Protein 6NFP (pdb70)

Structure (mmCIF, N/CA/C/O backbone):
data_6NFP
#
_entry.id   6NFP
#
_cell.length_a   81.414
_cell.length_b   143.989
_cell.length_c   85.515
_cell.angle_alpha   90.00
_cell.angle_beta   109.35
_cell.angle_gamma   90.00
#
_symmetry.space_group_name_H-M   'P 1 21 1'
#
loop_
_entity.id
_entity.type
_entity.pdbx_description
1 polymer Arginase
2 non-polymer 'CHLORIDE ION'
3 non-polymer 'SODIUM ION'
4 non-polymer 'MAGNESIUM ION'
5 non-polymer 'FORMIC ACID'
6 non-polymer UREA
7 non-polymer 1,2-ETHANEDIOL
8 non-polymer 'SULFATE ION'
9 non-polymer DI(HYDROXYETHYL)ETHER
10 non-polymer 'GLYCOLIC ACID'
11 water water
#
loop_
_atom_site.group_PDB
_atom_site.id
_atom_site.type_symbol
_atom_site.label_atom_id
_atom_site.label_alt_id
_atom_site.label_comp_id
_atom_site.label_asym_id
_atom_site.label_entity_id
_atom_site.label_seq_id
_atom_site.pdbx_PDB_ins_code
_atom_site.Cartn_x
_atom_site.Cartn_y
_atom_site.Cartn_z
_atom_site.occupancy
_atom_site.B_iso_or_equiv
_atom_site.auth_seq_id
_atom_site.auth_comp_id
_atom_site.auth_asym_id
_atom_site.auth_atom_id
_atom_site.pdbx_PDB_model_num
ATOM 1 N N A LYS A 1 6 ? -0.806 35.812 2.094 0.50 45.84 3 LYS A N 1
ATOM 2 N N B LYS A 1 6 ? -0.717 36.173 2.361 0.50 48.67 3 LYS A N 1
ATOM 3 C CA A LYS A 1 6 ? -2.164 35.483 2.614 0.50 44.09 3 LYS A CA 1
ATOM 4 C CA B LYS A 1 6 ? -2.062 35.599 2.663 0.50 46.62 3 LYS A CA 1
ATOM 5 C C A LYS A 1 6 ? -2.079 34.996 4.064 0.50 40.62 3 LYS A C 1
ATOM 6 C C B LYS A 1 6 ? -2.059 35.021 4.084 0.50 41.88 3 LYS A C 1
ATOM 7 O O A LYS A 1 6 ? -1.006 34.535 4.484 0.50 41.19 3 LYS A O 1
ATOM 8 O O B LYS A 1 6 ? -1.015 34.500 4.508 0.50 42.15 3 LYS A O 1
ATOM 19 N N . THR A 1 7 ? -3.179 35.144 4.798 1.00 37.15 4 THR A N 1
ATOM 20 C CA . THR A 1 7 ? -3.294 34.570 6.157 1.00 33.67 4 THR A CA 1
ATOM 21 C C . THR A 1 7 ? -3.387 33.053 5.965 1.00 31.79 4 THR A C 1
ATOM 22 O O . THR A 1 7 ? -3.975 32.639 4.927 1.00 31.04 4 THR A O 1
ATOM 26 N N . ILE A 1 8 ? -2.800 32.273 6.871 1.00 28.12 5 ILE A N 1
ATOM 27 C CA . ILE A 1 8 ? -2.922 30.782 6.815 1.00 26.77 5 ILE A CA 1
ATOM 28 C C . ILE A 1 8 ? -4.039 30.361 7.768 1.00 26.17 5 ILE A C 1
ATOM 29 O O . ILE A 1 8 ? -3.944 30.689 8.979 1.00 27.08 5 ILE A O 1
ATOM 34 N N . SER A 1 9 ? -5.060 29.669 7.245 1.00 25.18 6 SER A N 1
ATOM 35 C CA . SER A 1 9 ? -6.193 29.201 8.084 1.00 25.12 6 SER A CA 1
ATOM 36 C C . SER A 1 9 ? -5.997 27.712 8.364 1.00 23.94 6 SER A C 1
ATOM 37 O O . SER A 1 9 ? -6.109 26.916 7.414 1.00 25.06 6 SER A O 1
ATOM 40 N N . VAL A 1 10 ? -5.739 27.365 9.617 1.00 23.20 7 VAL A N 1
ATOM 41 C CA . VAL A 1 10 ? -5.466 25.950 9.985 1.00 23.90 7 VAL A CA 1
ATOM 42 C C . VAL A 1 10 ? -6.767 25.302 10.457 1.00 23.57 7 VAL A C 1
ATOM 43 O O . VAL A 1 10 ? -7.443 25.889 11.321 1.00 24.99 7 VAL A O 1
ATOM 47 N N . ILE A 1 11 ? -7.090 24.141 9.885 1.00 22.81 8 ILE A N 1
ATOM 48 C CA . ILE A 1 11 ? -8.337 23.386 10.227 1.00 24.16 8 ILE A CA 1
ATOM 49 C C . ILE A 1 11 ? -7.931 21.951 10.571 1.00 23.17 8 ILE A C 1
ATOM 50 O O . ILE A 1 11 ? -7.300 21.289 9.725 1.00 23.08 8 ILE A O 1
ATOM 55 N N . GLY A 1 12 ? -8.276 21.506 11.770 1.00 23.39 9 GLY A N 1
ATOM 56 C CA . GLY A 1 12 ? -7.977 20.128 12.184 1.00 22.97 9 GLY A CA 1
ATOM 57 C C . GLY A 1 12 ? -9.147 19.200 11.914 1.00 22.58 9 GLY A C 1
ATOM 58 O O . GLY A 1 12 ? -10.290 19.627 12.124 1.00 23.90 9 GLY A O 1
ATOM 59 N N . MET A 1 13 ? -8.857 17.972 11.487 1.00 22.59 10 MET A N 1
ATOM 60 C CA . MET A 1 13 ? -9.879 16.930 11.213 1.00 23.35 10 MET A CA 1
ATOM 61 C C . MET A 1 13 ? -9.468 15.668 11.956 1.00 22.89 10 MET A C 1
ATOM 62 O O . MET A 1 13 ? -8.777 14.807 11.409 1.00 23.05 10 MET A O 1
ATOM 67 N N . PRO A 1 14 ? -9.880 15.531 13.233 1.00 23.12 11 PRO A N 1
ATOM 68 C CA . PRO A 1 14 ? -9.515 14.357 14.032 1.00 23.94 11 PRO A CA 1
ATOM 69 C C . PRO A 1 14 ? -10.424 13.171 13.681 1.00 23.30 11 PRO A C 1
ATOM 70 O O . PRO A 1 14 ? -11.169 12.722 14.525 1.00 24.13 11 PRO A O 1
ATOM 74 N N . MET A 1 15 ? -10.338 12.732 12.422 1.00 22.73 12 MET A N 1
ATOM 75 C CA . MET A 1 15 ? -11.170 11.640 11.878 1.00 23.03 12 MET A CA 1
ATOM 76 C C . MET A 1 15 ? -10.331 10.362 11.775 1.00 22.90 12 MET A C 1
ATOM 77 O O . MET A 1 15 ? -9.231 10.404 11.188 1.00 23.41 12 MET A O 1
ATOM 82 N N . ASP A 1 16 ? -10.845 9.266 12.327 1.00 22.42 13 ASP A N 1
ATOM 83 C CA . ASP A 1 16 ? -10.168 7.944 12.271 1.00 21.72 13 ASP A CA 1
ATOM 84 C C . ASP A 1 16 ? -11.278 6.911 12.089 1.00 23.01 13 ASP A C 1
ATOM 85 O O . ASP A 1 16 ? -11.692 6.276 13.075 1.00 24.25 13 ASP A O 1
ATOM 90 N N . LEU A 1 17 ? -11.814 6.850 10.875 1.00 23.03 14 LEU A N 1
ATOM 91 C CA . LEU A 1 17 ? -12.983 5.978 10.603 1.00 24.43 14 LEU A CA 1
ATOM 92 C C . LEU A 1 17 ? -12.599 4.881 9.604 1.00 26.37 14 LEU A C 1
ATOM 93 O O . LEU A 1 17 ? -11.534 4.981 8.981 1.00 27.35 14 LEU A O 1
ATOM 98 N N . GLY A 1 18 ? -13.480 3.908 9.411 1.00 28.48 15 GLY A N 1
ATOM 99 C CA . GLY A 1 18 ? -13.168 2.760 8.536 1.00 29.22 15 GLY A CA 1
ATOM 100 C C . GLY A 1 18 ? -13.443 1.459 9.257 1.00 30.24 15 GLY A C 1
ATOM 101 O O . GLY A 1 18 ? -14.045 1.512 10.345 1.00 31.16 15 GLY A O 1
ATOM 102 N N . GLN A 1 19 ? -12.975 0.342 8.703 1.00 30.89 16 GLN A N 1
ATOM 103 C CA . GLN A 1 19 ? -13.255 -1.001 9.285 1.00 32.98 16 GLN A CA 1
ATOM 104 C C . GLN A 1 19 ? -12.623 -1.098 10.670 1.00 32.22 16 GLN A C 1
ATOM 105 O O . GLN A 1 19 ? -13.203 -1.755 11.545 1.00 34.49 16 GLN A O 1
ATOM 111 N N . ALA A 1 20 ? -11.462 -0.484 10.835 1.00 30.97 17 ALA A N 1
ATOM 112 C CA . ALA A 1 20 ? -10.772 -0.478 12.142 1.00 29.44 17 ALA A CA 1
ATOM 113 C C . ALA A 1 20 ? -10.087 0.876 12.327 1.00 28.30 17 ALA A C 1
ATOM 114 O O . ALA A 1 20 ? -9.714 1.487 11.328 1.00 27.60 17 ALA A O 1
ATOM 116 N N . ARG A 1 21 ? -9.915 1.299 13.576 1.00 26.94 18 ARG A N 1
ATOM 117 C CA . ARG A 1 21 ? -9.176 2.552 13.835 1.00 25.35 18 ARG A CA 1
ATOM 118 C C . ARG A 1 21 ? -7.703 2.308 13.531 1.00 24.13 18 ARG A C 1
ATOM 119 O O . ARG A 1 21 ? -7.240 1.154 13.720 1.00 24.60 18 ARG A O 1
ATOM 127 N N . ARG A 1 22 ? -7.013 3.377 13.136 1.00 22.73 19 ARG A N 1
ATOM 128 C CA . ARG A 1 22 ? -5.570 3.349 12.797 1.00 23.41 19 ARG A CA 1
ATOM 129 C C . ARG A 1 22 ? -4.796 4.414 13.606 1.00 23.40 19 ARG A C 1
ATOM 130 O O . ARG A 1 22 ? -3.560 4.491 13.404 1.00 25.87 19 ARG A O 1
ATOM 138 N N . GLY A 1 23 ? -5.463 5.211 14.453 1.00 22.36 20 GLY A N 1
ATOM 139 C CA . GLY A 1 23 ? -4.813 6.198 15.353 1.00 23.04 20 GLY A CA 1
ATOM 140 C C . GLY A 1 23 ? -4.647 7.579 14.754 1.00 22.26 20 GLY A C 1
ATOM 141 O O . GLY A 1 23 ? -4.188 8.482 15.475 1.00 21.94 20 GLY A O 1
ATOM 142 N N . VAL A 1 24 ? -5.139 7.786 13.533 1.00 21.98 21 VAL A N 1
ATOM 143 C CA . VAL A 1 24 ? -4.865 9.060 12.802 1.00 22.11 21 VAL A CA 1
ATOM 144 C C . VAL A 1 24 ? -5.736 10.223 13.305 1.00 21.18 21 VAL A C 1
ATOM 145 O O . VAL A 1 24 ? -5.487 11.367 12.899 1.00 21.15 21 VAL A O 1
ATOM 149 N N . ASP A 1 25 ? -6.718 9.969 14.166 1.00 21.83 22 ASP A N 1
ATOM 150 C CA . ASP A 1 25 ? -7.513 11.097 14.722 1.00 22.46 22 ASP A CA 1
ATOM 151 C C . ASP A 1 25 ? -6.621 11.958 15.609 1.00 21.98 22 ASP A C 1
ATOM 152 O O . ASP A 1 25 ? -6.946 13.142 15.796 1.00 21.40 22 ASP A O 1
ATOM 157 N N . MET A 1 26 ? -5.514 11.389 16.102 1.00 22.14 23 MET A N 1
ATOM 158 C CA . MET A 1 26 ? -4.568 12.128 16.959 1.00 23.03 23 MET A CA 1
ATOM 159 C C . MET A 1 26 ? -3.558 12.918 16.106 1.00 23.09 23 MET A C 1
ATOM 160 O O . MET A 1 26 ? -2.808 13.695 16.696 1.00 21.39 23 MET A O 1
ATOM 165 N N . GLY A 1 27 ? -3.580 12.779 14.777 1.00 21.00 24 GLY A N 1
ATOM 166 C CA . GLY A 1 27 ? -2.672 13.520 13.889 1.00 22.44 24 GLY A CA 1
ATOM 167 C C . GLY A 1 27 ? -2.667 15.031 14.133 1.00 21.80 24 GLY A C 1
ATOM 168 O O . GLY A 1 27 ? -1.617 15.625 14.351 1.00 21.30 24 GLY A O 1
ATOM 169 N N . PRO A 1 28 ? -3.821 15.725 14.096 1.00 20.80 25 PRO A N 1
ATOM 170 C CA . PRO A 1 28 ? -3.824 17.179 14.280 1.00 21.74 25 PRO A CA 1
ATOM 171 C C . PRO A 1 28 ? -3.165 17.615 15.604 1.00 21.59 25 PRO A C 1
ATOM 172 O O . PRO A 1 28 ? -2.402 18.586 15.611 1.00 21.71 25 PRO A O 1
ATOM 176 N N . SER A 1 29 ? -3.441 16.880 16.681 1.00 22.31 26 SER A N 1
ATOM 177 C CA . SER A 1 29 ? -2.868 17.209 18.008 1.00 22.12 26 SER A CA 1
ATOM 178 C C . SER A 1 29 ? -1.340 17.091 17.957 1.00 22.18 26 SER A C 1
ATOM 179 O O . SER A 1 29 ? -0.666 17.971 18.505 1.00 22.14 26 SER A O 1
ATOM 182 N N . ALA A 1 30 ? -0.845 16.020 17.334 1.00 21.24 27 ALA A N 1
ATOM 183 C CA . ALA A 1 30 ? 0.615 15.749 17.260 1.00 22.13 27 ALA A CA 1
ATOM 184 C C . ALA A 1 30 ? 1.317 16.814 16.416 1.00 22.05 27 ALA A C 1
ATOM 185 O O . ALA A 1 30 ? 2.455 17.228 16.785 1.00 22.80 27 ALA A O 1
ATOM 187 N N . ILE A 1 31 ? 0.711 17.195 15.297 1.00 22.17 28 ILE A N 1
ATOM 188 C CA . ILE A 1 31 ? 1.283 18.256 14.408 1.00 21.61 28 ILE A CA 1
ATOM 189 C C . ILE A 1 31 ? 1.300 19.580 15.194 1.00 22.97 28 ILE A C 1
ATOM 190 O O . ILE A 1 31 ? 2.333 20.280 15.180 1.00 22.20 28 ILE A O 1
ATOM 195 N N . ARG A 1 32 ? 0.231 19.890 15.929 1.00 21.37 29 ARG A N 1
ATOM 196 C CA . ARG A 1 32 ? 0.255 21.135 16.746 1.00 22.08 29 ARG A CA 1
ATOM 197 C C . ARG A 1 32 ? 1.294 21.007 17.873 1.00 22.63 29 ARG A C 1
ATOM 198 O O . ARG A 1 32 ? 1.928 22.026 18.233 1.00 23.46 29 ARG A O 1
ATOM 206 N N . TYR A 1 33 ? 1.499 19.795 18.382 1.00 22.12 30 TYR A N 1
ATOM 207 C CA . TYR A 1 33 ? 2.473 19.561 19.490 1.00 22.47 30 TYR A CA 1
ATOM 208 C C . TYR A 1 33 ? 3.885 19.910 19.012 1.00 23.59 30 TYR A C 1
ATOM 209 O O . TYR A 1 33 ? 4.708 20.355 19.861 1.00 23.41 30 TYR A O 1
ATOM 218 N N . ALA A 1 34 ? 4.140 19.726 17.709 1.00 23.40 31 ALA A N 1
ATOM 219 C CA . ALA A 1 34 ? 5.442 20.062 17.093 1.00 24.38 31 ALA A CA 1
ATOM 220 C C . ALA A 1 34 ? 5.513 21.564 16.753 1.00 25.69 31 ALA A C 1
ATOM 221 O O . ALA A 1 34 ? 6.371 21.918 15.934 1.00 26.78 31 ALA A O 1
ATOM 223 N N . HIS A 1 35 ? 4.615 22.390 17.318 1.00 26.12 32 HIS A N 1
ATOM 224 C CA . HIS A 1 35 ? 4.696 23.878 17.241 1.00 26.85 32 HIS A CA 1
ATOM 225 C C . HIS A 1 35 ? 4.356 24.425 15.851 1.00 27.36 32 HIS A C 1
ATOM 226 O O . HIS A 1 35 ? 4.899 25.487 15.480 1.00 27.81 32 HIS A O 1
ATOM 233 N N . LEU A 1 36 ? 3.430 23.790 15.146 1.00 25.16 33 LEU A N 1
ATOM 234 C CA . LEU A 1 36 ? 3.045 24.272 13.801 1.00 24.88 33 LEU A CA 1
ATOM 235 C C . LEU A 1 36 ? 2.713 25.767 13.827 1.00 25.01 33 LEU A C 1
ATOM 236 O O . LEU A 1 36 ? 3.250 26.497 12.984 1.00 25.43 33 LEU A O 1
ATOM 241 N N . ILE A 1 37 ? 1.818 26.196 14.724 1.00 25.92 34 ILE A N 1
ATOM 242 C CA . ILE A 1 37 ? 1.344 27.614 14.697 1.00 28.04 34 ILE A CA 1
ATOM 243 C C . ILE A 1 37 ? 2.512 28.572 14.955 1.00 30.00 34 ILE A C 1
ATOM 244 O O . ILE A 1 37 ? 2.677 29.549 14.186 1.00 29.07 34 ILE A O 1
ATOM 249 N N . GLU A 1 38 ? 3.301 28.294 15.987 1.00 28.81 35 GLU A N 1
ATOM 250 C CA . GLU A 1 38 ? 4.441 29.170 16.335 1.00 31.70 35 GLU A CA 1
ATOM 251 C C . GLU A 1 38 ? 5.413 29.239 15.153 1.00 30.41 35 GLU A C 1
ATOM 252 O O . GLU A 1 38 ? 5.868 30.347 14.842 1.00 29.49 35 GLU A O 1
ATOM 258 N N . ARG A 1 39 ? 5.708 28.099 14.523 1.00 28.35 36 ARG A N 1
ATOM 259 C CA . ARG A 1 39 ? 6.692 28.079 13.406 1.00 28.92 36 ARG A CA 1
ATOM 260 C C . ARG A 1 39 ? 6.188 28.942 12.248 1.00 28.42 36 ARG A C 1
ATOM 261 O O . ARG A 1 39 ? 6.996 29.695 11.678 1.00 28.42 36 ARG A O 1
ATOM 269 N N . LEU A 1 40 ? 4.898 28.847 11.908 1.00 26.05 37 LEU A N 1
ATOM 270 C CA . LEU A 1 40 ? 4.383 29.660 10.766 1.00 26.97 37 LEU A CA 1
ATOM 271 C C . LEU A 1 40 ? 4.365 31.145 11.141 1.00 26.84 37 LEU A C 1
ATOM 272 O O . LEU A 1 40 ? 4.672 31.977 10.275 1.00 28.80 37 LEU A O 1
ATOM 277 N N A SER A 1 41 ? 3.992 31.459 12.385 0.70 28.77 38 SER A N 1
ATOM 278 N N B SER A 1 41 ? 4.000 31.448 12.391 0.30 27.78 38 SER A N 1
ATOM 279 C CA A SER A 1 41 ? 3.975 32.862 12.874 0.70 31.06 38 SER A CA 1
ATOM 280 C CA B SER A 1 41 ? 3.983 32.841 12.906 0.30 28.94 38 SER A CA 1
ATOM 281 C C A SER A 1 41 ? 5.404 33.431 12.833 0.70 30.38 38 SER A C 1
ATOM 282 C C B SER A 1 41 ? 5.399 33.426 12.836 0.30 29.57 38 SER A C 1
ATOM 283 O O A SER A 1 41 ? 5.574 34.606 12.426 0.70 30.33 38 SER A O 1
ATOM 284 O O B SER A 1 41 ? 5.546 34.597 12.421 0.30 29.91 38 SER A O 1
ATOM 289 N N . ASP A 1 42 ? 6.397 32.627 13.224 1.00 30.11 39 ASP A N 1
ATOM 290 C CA . ASP A 1 42 ? 7.820 33.077 13.221 1.00 32.22 39 ASP A CA 1
ATOM 291 C C . ASP A 1 42 ? 8.294 33.379 11.791 1.00 31.80 39 ASP A C 1
ATOM 292 O O . ASP A 1 42 ? 9.234 34.184 11.631 1.00 31.31 39 ASP A O 1
ATOM 297 N N . MET A 1 43 ? 7.672 32.762 10.791 1.00 30.79 40 MET A N 1
ATOM 298 C CA . MET A 1 43 ? 8.041 32.984 9.365 1.00 30.54 40 MET A CA 1
ATOM 299 C C . MET A 1 43 ? 7.385 34.268 8.838 1.00 31.05 40 MET A C 1
ATOM 300 O O . MET A 1 43 ? 7.634 34.601 7.662 1.00 33.32 40 MET A O 1
ATOM 305 N N . GLY A 1 44 ? 6.540 34.921 9.649 1.00 30.12 41 GLY A N 1
ATOM 306 C CA . GLY A 1 44 ? 5.908 36.199 9.268 1.00 31.79 41 GLY A CA 1
ATOM 307 C C . GLY A 1 44 ? 4.470 36.061 8.782 1.00 30.93 41 GLY A C 1
ATOM 308 O O . GLY A 1 44 ? 3.895 37.080 8.391 1.00 31.97 41 GLY A O 1
ATOM 309 N N . TYR A 1 45 ? 3.909 34.852 8.779 1.00 29.79 42 TYR A N 1
ATOM 310 C CA . TYR A 1 45 ? 2.495 34.710 8.352 1.00 30.04 42 TYR A CA 1
ATOM 311 C C . TYR A 1 45 ? 1.534 35.086 9.475 1.00 30.28 42 TYR A C 1
ATOM 312 O O . TYR A 1 45 ? 1.866 34.918 10.662 1.00 32.32 42 TYR A O 1
ATOM 321 N N . THR A 1 46 ? 0.374 35.605 9.084 1.00 31.02 43 THR A N 1
ATOM 322 C CA . THR A 1 46 ? -0.754 35.756 10.028 1.00 31.97 43 THR A CA 1
ATOM 323 C C . THR A 1 46 ? -1.381 34.363 10.087 1.00 30.19 43 THR A C 1
ATOM 324 O O . THR A 1 46 ? -1.720 33.830 8.999 1.00 32.03 43 THR A O 1
ATOM 328 N N . VAL A 1 47 ? -1.484 33.767 11.271 1.00 29.32 44 VAL A N 1
ATOM 329 C CA . VAL A 1 47 ? -2.016 32.376 11.311 1.00 31.31 44 VAL A CA 1
ATOM 330 C C . VAL A 1 47 ? -3.281 32.346 12.153 1.00 32.09 44 VAL A C 1
ATOM 331 O O . VAL A 1 47 ? -3.290 32.908 13.268 1.00 34.33 44 VAL A O 1
ATOM 335 N N A GLU A 1 48 ? -4.330 31.749 11.587 0.70 31.59 45 GLU A N 1
ATOM 336 N N B GLU A 1 48 ? -4.350 31.755 11.617 0.30 30.66 45 GLU A N 1
ATOM 337 C CA A GLU A 1 48 ? -5.618 31.582 12.296 0.70 33.07 45 GLU A CA 1
ATOM 338 C CA B GLU A 1 48 ? -5.608 31.645 12.398 0.30 31.01 45 GLU A CA 1
ATOM 339 C C A GLU A 1 48 ? -5.814 30.083 12.529 0.70 31.61 45 GLU A C 1
ATOM 340 C C B GLU A 1 48 ? -5.929 30.160 12.565 0.30 30.90 45 GLU A C 1
ATOM 341 O O A GLU A 1 48 ? -5.852 29.337 11.537 0.70 32.13 45 GLU A O 1
ATOM 342 O O B GLU A 1 48 ? -6.265 29.506 11.553 0.30 31.37 45 GLU A O 1
ATOM 353 N N . ASP A 1 49 ? -5.800 29.656 13.795 1.00 31.60 46 ASP A N 1
ATOM 354 C CA . ASP A 1 49 ? -6.089 28.234 14.108 1.00 30.69 46 ASP A CA 1
ATOM 355 C C . ASP A 1 49 ? -7.602 28.170 14.329 1.00 27.98 46 ASP A C 1
ATOM 356 O O . ASP A 1 49 ? -8.083 28.729 15.336 1.00 29.18 46 ASP A O 1
ATOM 361 N N . LEU A 1 50 ? -8.319 27.602 13.363 1.00 27.93 47 LEU A N 1
ATOM 362 C CA . LEU A 1 50 ? -9.794 27.510 13.446 1.00 28.46 47 LEU A CA 1
ATOM 363 C C . LEU A 1 50 ? -10.180 26.310 14.312 1.00 29.59 47 LEU A C 1
ATOM 364 O O . LEU A 1 50 ? -11.384 26.066 14.471 1.00 29.38 47 LEU A O 1
ATOM 369 N N . GLY A 1 51 ? -9.185 25.640 14.899 1.00 28.85 48 GLY A N 1
ATOM 370 C CA . GLY A 1 51 ? -9.423 24.491 15.791 1.00 29.33 48 GLY A CA 1
ATOM 371 C C . GLY A 1 51 ? -9.786 23.217 15.041 1.00 27.48 48 GLY A C 1
ATOM 372 O O . GLY A 1 51 ? -9.490 23.104 13.825 1.00 26.42 48 GLY A O 1
ATOM 373 N N . ASP A 1 52 ? -10.380 22.268 15.761 1.00 29.50 49 ASP A N 1
ATOM 374 C CA . ASP A 1 52 ? -10.745 20.963 15.162 1.00 30.04 49 ASP A CA 1
ATOM 375 C C . ASP A 1 52 ? -12.243 20.873 14.907 1.00 30.11 49 ASP A C 1
ATOM 376 O O . ASP A 1 52 ? -13.041 21.258 15.787 1.00 32.43 49 ASP A O 1
ATOM 381 N N . ILE A 1 53 ? -12.587 20.363 13.740 1.00 27.15 50 ILE A N 1
ATOM 382 C CA . ILE A 1 53 ? -14.014 20.102 13.426 1.00 27.82 50 ILE A CA 1
ATOM 383 C C . ILE A 1 53 ? -14.433 18.880 14.230 1.00 27.88 50 ILE A C 1
ATOM 384 O O . ILE A 1 53 ? -13.724 17.880 14.245 1.00 26.47 50 ILE A O 1
ATOM 389 N N . PRO A 1 54 ? -15.571 18.946 14.952 1.00 30.14 51 PRO A N 1
ATOM 390 C CA . PRO A 1 54 ? -16.058 17.809 15.736 1.00 32.32 51 PRO A CA 1
ATOM 391 C C . PRO A 1 54 ? -16.438 16.637 14.822 1.00 28.96 51 PRO A C 1
ATOM 392 O O . PRO A 1 54 ? -17.119 16.879 13.843 1.00 30.63 51 PRO A O 1
ATOM 396 N N . ILE A 1 55 ? -16.001 15.423 15.151 1.00 30.48 52 ILE A N 1
ATOM 397 C CA . ILE A 1 55 ? -16.336 14.236 14.303 1.00 31.44 52 ILE A CA 1
ATOM 398 C C . ILE A 1 55 ? -17.357 13.357 15.045 1.00 32.74 52 ILE A C 1
ATOM 399 O O . ILE A 1 55 ? -17.066 12.928 16.148 1.00 36.37 52 ILE A O 1
ATOM 404 N N . ASN A 1 56 ? -18.538 13.169 14.440 1.00 34.89 53 ASN A N 1
ATOM 405 C CA . ASN A 1 56 ? -19.667 12.404 15.034 1.00 36.08 53 ASN A CA 1
ATOM 406 C C . ASN A 1 56 ? -19.224 10.982 15.384 1.00 39.83 53 ASN A C 1
ATOM 407 O O . ASN A 1 56 ? -18.605 10.313 14.518 1.00 34.97 53 ASN A O 1
ATOM 412 N N . ARG A 1 57 ? -19.481 10.584 16.632 1.00 40.72 54 ARG A N 1
ATOM 413 C CA . ARG A 1 57 ? -19.189 9.215 17.127 1.00 45.35 54 ARG A CA 1
ATOM 414 C C . ARG A 1 57 ? -20.448 8.388 16.871 1.00 47.91 54 ARG A C 1
ATOM 415 O O . ARG A 1 57 ? -21.548 8.929 17.093 1.00 49.85 54 ARG A O 1
ATOM 423 N N A GLU A 1 58 ? -20.304 7.140 16.415 0.70 50.23 55 GLU A N 1
ATOM 424 N N B GLU A 1 58 ? -20.292 7.137 16.429 0.30 51.89 55 GLU A N 1
ATOM 425 C CA A GLU A 1 58 ? -21.511 6.298 16.168 0.70 54.25 55 GLU A CA 1
ATOM 426 C CA B GLU A 1 58 ? -21.470 6.277 16.134 0.30 56.20 55 GLU A CA 1
ATOM 427 C C A GLU A 1 58 ? -21.239 4.850 16.599 0.70 60.17 55 GLU A C 1
ATOM 428 C C B GLU A 1 58 ? -21.221 4.859 16.659 0.30 61.68 55 GLU A C 1
ATOM 429 O O A GLU A 1 58 ? -20.086 4.391 16.472 0.70 65.31 55 GLU A O 1
ATOM 430 O O B GLU A 1 58 ? -20.050 4.428 16.678 0.30 64.16 55 GLU A O 1
ATOM 441 N N . LYS A 1 59 ? -22.300 4.186 17.077 1.00 68.20 56 LYS A N 1
ATOM 442 C CA . LYS A 1 59 ? -22.293 2.803 17.647 1.00 79.39 56 LYS A CA 1
ATOM 443 C C . LYS A 1 59 ? -21.414 1.811 16.873 1.00 89.48 56 LYS A C 1
ATOM 444 O O . LYS A 1 59 ? -21.223 1.983 15.649 1.00 92.34 56 LYS A O 1
ATOM 450 N N . ILE A 1 60 ? -20.961 0.778 17.595 1.00 85.06 57 ILE A N 1
ATOM 451 C CA . ILE A 1 60 ? -20.101 -0.331 17.083 1.00 95.07 57 ILE A CA 1
ATOM 452 C C . ILE A 1 60 ? -20.767 -1.663 17.450 1.00 94.13 57 ILE A C 1
ATOM 453 O O . ILE A 1 60 ? -20.675 -2.594 16.627 1.00 102.85 57 ILE A O 1
ATOM 458 N N . ASP A 1 63 ? -19.983 -6.080 8.081 1.00 67.79 60 ASP A N 1
ATOM 459 C CA . ASP A 1 63 ? -21.376 -5.667 8.409 1.00 62.30 60 ASP A CA 1
ATOM 460 C C . ASP A 1 63 ? -21.777 -4.497 7.500 1.00 56.05 60 ASP A C 1
ATOM 461 O O . ASP A 1 63 ? -22.464 -4.740 6.484 1.00 56.27 60 ASP A O 1
ATOM 466 N N . GLU A 1 64 ? -21.371 -3.278 7.870 1.00 54.08 61 GLU A N 1
ATOM 467 C CA . GLU A 1 64 ? -21.677 -2.057 7.079 1.00 48.90 61 GLU A CA 1
ATOM 468 C C . GLU A 1 64 ? -20.869 -2.114 5.778 1.00 44.40 61 GLU A C 1
ATOM 469 O O . GLU A 1 64 ? -19.695 -2.533 5.858 1.00 44.39 61 GLU A O 1
ATOM 475 N N . GLU A 1 65 ? -21.457 -1.719 4.636 1.00 38.33 62 GLU A N 1
ATOM 476 C CA . GLU A 1 65 ? -20.705 -1.757 3.346 1.00 38.13 62 GLU A CA 1
ATOM 477 C C . GLU A 1 65 ? -19.641 -0.654 3.361 1.00 33.65 62 GLU A C 1
ATOM 478 O O . GLU A 1 65 ? -18.431 -0.986 3.391 1.00 32.58 62 GLU A O 1
ATOM 484 N N . LEU A 1 66 ? -20.074 0.607 3.303 1.00 32.50 63 LEU A N 1
ATOM 485 C CA . LEU A 1 66 ? -19.128 1.755 3.402 1.00 29.82 63 LEU A CA 1
ATOM 486 C C . LEU A 1 66 ? -18.958 2.075 4.891 1.00 29.37 63 LEU A C 1
ATOM 487 O O . LEU A 1 66 ? -19.920 2.527 5.536 1.00 30.02 63 LEU A O 1
ATOM 492 N N . LYS A 1 67 ? -17.753 1.875 5.411 1.00 26.70 64 LYS A N 1
ATOM 493 C CA . LYS A 1 67 ? -17.521 1.972 6.868 1.00 27.45 64 LYS A CA 1
ATOM 494 C C . LYS A 1 67 ? -17.709 3.397 7.403 1.00 25.62 64 LYS A C 1
ATOM 495 O O . LYS A 1 67 ? -17.053 4.317 6.912 1.00 25.79 64 LYS A O 1
ATOM 501 N N . ASN A 1 68 ? -18.594 3.536 8.405 1.00 26.48 65 ASN A N 1
ATOM 502 C CA . ASN A 1 68 ? -18.854 4.838 9.068 1.00 26.23 65 ASN A CA 1
ATOM 503 C C . ASN A 1 68 ? -19.294 5.882 8.037 1.00 24.55 65 ASN A C 1
ATOM 504 O O . ASN A 1 68 ? -18.984 7.045 8.223 1.00 25.30 65 ASN A O 1
ATOM 509 N N . LEU A 1 69 ? -20.094 5.494 7.047 1.00 24.91 66 LEU A N 1
ATOM 510 C CA . LEU A 1 69 ? -20.514 6.436 5.981 1.00 24.82 66 LEU A CA 1
ATOM 511 C C . LEU A 1 69 ? -21.129 7.710 6.562 1.00 23.35 66 LEU A C 1
ATOM 512 O O . LEU A 1 69 ? -20.742 8.791 6.110 1.00 22.89 66 LEU A O 1
ATOM 517 N N . ASN A 1 70 ? -22.109 7.578 7.462 1.00 24.46 67 ASN A N 1
ATOM 518 C CA . ASN A 1 70 ? -22.811 8.788 7.973 1.00 25.64 67 ASN A CA 1
ATOM 519 C C . ASN A 1 70 ? -21.841 9.800 8.591 1.00 25.20 67 ASN A C 1
ATOM 520 O O . ASN A 1 70 ? -21.970 11.005 8.280 1.00 24.74 67 ASN A O 1
ATOM 525 N N A SER A 1 71 ? -20.901 9.311 9.408 0.50 25.13 68 SER A N 1
ATOM 526 N N B SER A 1 71 ? -20.915 9.346 9.442 0.50 24.99 68 SER A N 1
ATOM 527 C CA A SER A 1 71 ? -19.910 10.155 10.124 0.50 25.13 68 SER A CA 1
ATOM 528 C CA B SER A 1 71 ? -19.965 10.286 10.094 0.50 24.87 68 SER A CA 1
ATOM 529 C C A SER A 1 71 ? -18.896 10.769 9.144 0.50 24.00 68 SER A C 1
ATOM 530 C C B SER A 1 71 ? -18.926 10.779 9.075 0.50 23.64 68 SER A C 1
ATOM 531 O O A SER A 1 71 ? -18.474 11.914 9.369 0.50 24.17 68 SER A O 1
ATOM 532 O O B SER A 1 71 ? -18.630 11.984 9.067 0.50 22.70 68 SER A O 1
ATOM 537 N N A VAL A 1 72 ? -18.529 10.044 8.089 0.50 23.07 69 VAL A N 1
ATOM 538 N N B VAL A 1 72 ? -18.398 9.877 8.247 0.50 23.02 69 VAL A N 1
ATOM 539 C CA A VAL A 1 72 ? -17.562 10.593 7.090 0.50 22.32 69 VAL A CA 1
ATOM 540 C CA B VAL A 1 72 ? -17.405 10.277 7.203 0.50 22.49 69 VAL A CA 1
ATOM 541 C C A VAL A 1 72 ? -18.272 11.679 6.278 0.50 22.29 69 VAL A C 1
ATOM 542 C C B VAL A 1 72 ? -18.028 11.421 6.394 0.50 22.63 69 VAL A C 1
ATOM 543 O O A VAL A 1 72 ? -17.696 12.751 6.067 0.50 20.68 69 VAL A O 1
ATOM 544 O O B VAL A 1 72 ? -17.381 12.451 6.195 0.50 23.09 69 VAL A O 1
ATOM 551 N N A LEU A 1 73 ? -19.509 11.420 5.859 0.70 22.27 70 LEU A N 1
ATOM 552 N N B LEU A 1 73 ? -19.297 11.252 5.997 0.30 22.68 70 LEU A N 1
ATOM 553 C CA A LEU A 1 73 ? -20.204 12.461 5.078 0.70 23.80 70 LEU A CA 1
ATOM 554 C CA B LEU A 1 73 ? -20.035 12.294 5.230 0.30 23.04 70 LEU A CA 1
ATOM 555 C C A LEU A 1 73 ? -20.382 13.705 5.958 0.70 23.39 70 LEU A C 1
ATOM 556 C C B LEU A 1 73 ? -20.143 13.588 6.041 0.30 22.89 70 LEU A C 1
ATOM 557 O O A LEU A 1 73 ? -20.076 14.819 5.482 0.70 23.64 70 LEU A O 1
ATOM 558 O O B LEU A 1 73 ? -19.624 14.636 5.559 0.30 21.97 70 LEU A O 1
ATOM 567 N N . ALA A 1 74 ? -20.787 13.509 7.215 1.00 22.87 71 ALA A N 1
ATOM 568 C CA . ALA A 1 74 ? -21.053 14.655 8.113 1.00 24.10 71 ALA A CA 1
ATOM 569 C C . ALA A 1 74 ? -19.774 15.457 8.358 1.00 23.76 71 ALA A C 1
ATOM 570 O O . ALA A 1 74 ? -19.855 16.695 8.293 1.00 25.16 71 ALA A O 1
ATOM 572 N N . GLY A 1 75 ? -18.673 14.774 8.655 1.00 25.16 72 GLY A N 1
ATOM 573 C CA . GLY A 1 75 ? -17.407 15.489 8.911 1.00 23.91 72 GLY A CA 1
ATOM 574 C C . GLY A 1 75 ? -16.937 16.240 7.681 1.00 23.73 72 GLY A C 1
ATOM 575 O O . GLY A 1 75 ? -16.480 17.408 7.811 1.00 23.53 72 GLY A O 1
ATOM 576 N N . ASN A 1 76 ? -17.080 15.607 6.520 1.00 24.14 73 ASN A N 1
ATOM 577 C CA . ASN A 1 76 ? -16.656 16.209 5.229 1.00 24.55 73 ASN A CA 1
ATOM 578 C C . ASN A 1 76 ? -17.588 17.367 4.861 1.00 25.18 73 ASN A C 1
ATOM 579 O O . ASN A 1 76 ? -17.113 18.316 4.243 1.00 25.17 73 ASN A O 1
ATOM 584 N N . GLU A 1 77 ? -18.862 17.330 5.265 1.00 25.49 74 GLU A N 1
ATOM 585 C CA . GLU A 1 77 ? -19.746 18.482 4.961 1.00 25.84 74 GLU A CA 1
ATOM 586 C C . GLU A 1 77 ? -19.282 19.686 5.789 1.00 25.32 74 GLU A C 1
ATOM 587 O O . GLU A 1 77 ? -19.245 20.814 5.243 1.00 26.56 74 GLU A O 1
ATOM 593 N N . LYS A 1 78 ? -19.008 19.467 7.076 1.00 25.82 75 LYS A N 1
ATOM 594 C CA . LYS A 1 78 ? -18.533 20.546 7.981 1.00 26.86 75 LYS A CA 1
ATOM 595 C C . LYS A 1 78 ? -17.221 21.104 7.433 1.00 26.11 75 LYS A C 1
ATOM 596 O O . LYS A 1 78 ? -17.081 22.343 7.376 1.00 25.58 75 LYS A O 1
ATOM 602 N N . LEU A 1 79 ? -16.331 20.219 6.975 1.00 25.40 76 LEU A N 1
ATOM 603 C CA . LEU A 1 79 ? -15.010 20.660 6.449 1.00 24.70 76 LEU A CA 1
ATOM 604 C C . LEU A 1 79 ? -15.169 21.457 5.151 1.00 25.14 76 LEU A C 1
ATOM 605 O O . LEU A 1 79 ? -14.531 22.517 5.049 1.00 24.92 76 LEU A O 1
ATOM 610 N N . ALA A 1 80 ? -15.975 20.972 4.204 1.00 24.98 77 ALA A N 1
ATOM 611 C CA . ALA A 1 80 ? -16.174 21.698 2.929 1.00 25.46 77 ALA A CA 1
ATOM 612 C C . ALA A 1 80 ? -16.711 23.111 3.208 1.00 27.44 77 ALA A C 1
ATOM 613 O O . ALA A 1 80 ? -16.268 24.073 2.537 1.00 27.83 77 ALA A O 1
ATOM 615 N N . GLN A 1 81 ? -17.651 23.236 4.143 1.00 27.23 78 GLN A N 1
ATOM 616 C CA . GLN A 1 81 ? -18.217 24.578 4.458 1.00 30.79 78 GLN A CA 1
ATOM 617 C C . GLN A 1 81 ? -17.136 25.484 5.057 1.00 31.11 78 GLN A C 1
ATOM 618 O O . GLN A 1 81 ? -17.056 26.648 4.638 1.00 30.76 78 GLN A O 1
ATOM 624 N N . LYS A 1 82 ? -16.288 24.954 5.936 1.00 30.01 79 LYS A N 1
ATOM 625 C CA . LYS A 1 82 ? -15.252 25.819 6.554 1.00 30.79 79 LYS A CA 1
ATOM 626 C C . LYS A 1 82 ? -14.204 26.200 5.495 1.00 28.80 79 LYS A C 1
ATOM 627 O O . LYS A 1 82 ? -13.859 27.388 5.419 1.00 27.99 79 LYS A O 1
ATOM 633 N N . VAL A 1 83 ? -13.751 25.234 4.688 1.00 26.22 80 VAL A N 1
ATOM 634 C CA . VAL A 1 83 ? -12.731 25.484 3.622 1.00 26.79 80 VAL A CA 1
ATOM 635 C C . VAL A 1 83 ? -13.291 26.503 2.622 1.00 27.03 80 VAL A C 1
ATOM 636 O O . VAL A 1 83 ? -12.545 27.406 2.213 1.00 25.80 80 VAL A O 1
ATOM 640 N N . ASN A 1 84 ? -14.569 26.370 2.259 1.00 26.70 81 ASN A N 1
ATOM 641 C CA . ASN A 1 84 ? -15.195 27.336 1.320 1.00 28.36 81 ASN A CA 1
ATOM 642 C C . ASN A 1 84 ? -15.098 28.760 1.897 1.00 29.57 81 ASN A C 1
ATOM 643 O O . ASN A 1 84 ? -14.688 29.683 1.157 1.00 29.32 81 ASN A O 1
ATOM 648 N N . LYS A 1 85 ? -15.444 28.917 3.175 1.00 31.03 82 LYS A N 1
ATOM 649 C CA . LYS A 1 85 ? -15.420 30.240 3.858 1.00 33.44 82 LYS A CA 1
ATOM 650 C C . LYS A 1 85 ? -13.994 30.811 3.827 1.00 32.15 82 LYS A C 1
ATOM 651 O O . LYS A 1 85 ? -13.836 32.006 3.489 1.00 31.71 82 LYS A O 1
ATOM 657 N N . VAL A 1 86 ? -13.000 29.986 4.158 1.00 28.95 83 VAL A N 1
ATOM 658 C CA . VAL A 1 86 ? -11.571 30.411 4.142 1.00 28.18 83 VAL A CA 1
ATOM 659 C C . VAL A 1 86 ? -11.201 30.939 2.752 1.00 27.01 83 VAL A C 1
ATOM 660 O O . VAL A 1 86 ? -10.581 32.014 2.662 1.00 27.36 83 VAL A O 1
ATOM 664 N N . ILE A 1 87 ? -11.578 30.224 1.699 1.00 28.25 84 ILE A N 1
ATOM 665 C CA . ILE A 1 87 ? -11.228 30.660 0.311 1.00 28.94 84 ILE A CA 1
ATOM 666 C C . ILE A 1 87 ? -11.993 31.947 -0.028 1.00 30.52 84 ILE A C 1
ATOM 667 O O . ILE A 1 87 ? -11.376 32.848 -0.612 1.00 30.77 84 ILE A O 1
ATOM 672 N N . GLU A 1 88 ? -13.264 32.048 0.362 1.00 31.44 85 GLU A N 1
ATOM 673 C CA . GLU A 1 88 ? -14.047 33.284 0.085 1.00 34.14 85 GLU A CA 1
ATOM 674 C C . GLU A 1 88 ? -13.362 34.496 0.725 1.00 34.94 85 GLU A C 1
ATOM 675 O O . GLU A 1 88 ? -13.479 35.599 0.151 1.00 34.82 85 GLU A O 1
ATOM 681 N N . GLU A 1 89 ? -12.662 34.279 1.848 1.00 33.14 86 GLU A N 1
ATOM 682 C CA . GLU A 1 89 ? -11.963 35.345 2.618 1.00 35.03 86 GLU A CA 1
ATOM 683 C C . GLU A 1 89 ? -10.542 35.566 2.074 1.00 33.47 86 GLU A C 1
ATOM 684 O O . GLU A 1 89 ? -9.797 36.353 2.685 1.00 33.43 86 GLU A O 1
ATOM 690 N N A LYS A 1 90 ? -10.193 34.897 0.967 0.50 32.58 87 LYS A N 1
ATOM 691 N N B LYS A 1 90 ? -10.210 34.900 0.962 0.50 32.67 87 LYS A N 1
ATOM 692 C CA A LYS A 1 90 ? -8.870 35.028 0.288 0.50 33.60 87 LYS A CA 1
ATOM 693 C CA B LYS A 1 90 ? -8.887 35.012 0.292 0.50 33.72 87 LYS A CA 1
ATOM 694 C C A LYS A 1 90 ? -7.741 34.566 1.219 0.50 32.91 87 LYS A C 1
ATOM 695 C C B LYS A 1 90 ? -7.780 34.622 1.278 0.50 33.04 87 LYS A C 1
ATOM 696 O O A LYS A 1 90 ? -6.632 35.143 1.138 0.50 32.78 87 LYS A O 1
ATOM 697 O O B LYS A 1 90 ? -6.752 35.336 1.340 0.50 33.30 87 LYS A O 1
ATOM 708 N N . LYS A 1 91 ? -8.011 33.544 2.035 1.00 31.36 88 LYS A N 1
ATOM 709 C CA . LYS A 1 91 ? -7.007 32.980 2.978 1.00 29.76 88 LYS A CA 1
ATOM 710 C C . LYS A 1 91 ? -6.580 31.603 2.460 1.00 28.00 88 LYS A C 1
ATOM 711 O O . LYS A 1 91 ? -7.283 31.032 1.616 1.00 28.08 88 LYS A O 1
ATOM 717 N N . PHE A 1 92 ? -5.437 31.124 2.930 1.00 26.28 89 PHE A N 1
ATOM 718 C CA . PHE A 1 92 ? -4.898 29.827 2.474 1.00 26.17 89 PHE A CA 1
ATOM 719 C C . PHE A 1 92 ? -5.403 28.741 3.410 1.00 26.46 89 PHE A C 1
ATOM 720 O O . PHE A 1 92 ? -5.091 28.778 4.599 1.00 26.15 89 PHE A O 1
ATOM 728 N N . PRO A 1 93 ? -6.177 27.747 2.918 1.00 25.15 90 PRO A N 1
ATOM 729 C CA . PRO A 1 93 ? -6.610 26.640 3.762 1.00 26.14 90 PRO A CA 1
ATOM 730 C C . PRO A 1 93 ? -5.505 25.583 3.954 1.00 24.50 90 PRO A C 1
ATOM 731 O O . PRO A 1 93 ? -5.003 25.048 2.970 1.00 23.59 90 PRO A O 1
ATOM 735 N N . LEU A 1 94 ? -5.146 25.341 5.213 1.00 24.11 91 LEU A N 1
ATOM 736 C CA . LEU A 1 94 ? -4.187 24.287 5.604 1.00 23.37 91 LEU A CA 1
ATOM 737 C C . LEU A 1 94 ? -4.950 23.297 6.488 1.00 23.63 91 LEU A C 1
ATOM 738 O O . LEU A 1 94 ? -5.224 23.612 7.664 1.00 24.27 91 LEU A O 1
ATOM 743 N N . VAL A 1 95 ? -5.286 22.143 5.925 1.00 23.05 92 VAL A N 1
ATOM 744 C CA . VAL A 1 95 ? -6.064 21.117 6.677 1.00 23.62 92 VAL A CA 1
ATOM 745 C C . VAL A 1 95 ? -5.123 20.042 7.244 1.00 23.17 92 VAL A C 1
ATOM 746 O O . VAL A 1 95 ? -4.242 19.557 6.510 1.00 22.60 92 VAL A O 1
ATOM 750 N N . LEU A 1 96 ? -5.353 19.664 8.503 1.00 22.19 93 LEU A N 1
ATOM 751 C CA . LEU A 1 96 ? -4.556 18.618 9.186 1.00 21.90 93 LEU A CA 1
ATOM 752 C C . LEU A 1 96 ? -5.443 17.385 9.388 1.00 22.01 93 LEU A C 1
ATOM 753 O O . LEU A 1 96 ? -6.558 17.537 9.937 1.00 21.21 93 LEU A O 1
ATOM 758 N N . GLY A 1 97 ? -4.961 16.218 8.973 1.00 20.97 94 GLY A N 1
ATOM 759 C CA . GLY A 1 97 ? -5.690 14.963 9.202 1.00 20.73 94 GLY A CA 1
ATOM 760 C C . GLY A 1 97 ? -4.976 14.106 10.246 1.00 24.18 94 GLY A C 1
ATOM 761 O O . GLY A 1 97 ? -3.846 14.414 10.644 1.00 25.88 94 GLY A O 1
ATOM 762 N N . GLY A 1 98 ? -5.602 12.996 10.653 1.00 23.12 95 GLY A N 1
ATOM 763 C CA . GLY A 1 98 ? -6.900 12.580 10.153 1.00 22.37 95 GLY A CA 1
ATOM 764 C C . GLY A 1 98 ? -6.749 11.610 8.997 1.00 22.33 95 GLY A C 1
ATOM 765 O O . GLY A 1 98 ? -5.726 11.681 8.286 1.00 20.78 95 GLY A O 1
ATOM 766 N N . ASP A 1 99 ? -7.773 10.787 8.753 1.00 22.03 96 ASP A N 1
ATOM 767 C CA . ASP A 1 99 ? -7.678 9.805 7.643 1.00 22.86 96 ASP A CA 1
ATOM 768 C C . ASP A 1 99 ? -7.833 10.551 6.299 1.00 22.32 96 ASP A C 1
ATOM 769 O O . ASP A 1 99 ? -8.359 11.683 6.260 1.00 21.10 96 ASP A O 1
ATOM 774 N N . HIS A 1 100 ? -7.340 9.949 5.224 1.00 22.70 97 HIS A N 1
ATOM 775 C CA . HIS A 1 100 ? -7.317 10.642 3.914 1.00 22.36 97 HIS A CA 1
ATOM 776 C C . HIS A 1 100 ? -8.733 10.866 3.356 1.00 21.80 97 HIS A C 1
ATOM 777 O O . HIS A 1 100 ? -8.818 11.582 2.336 1.00 22.72 97 HIS A O 1
ATOM 784 N N . SER A 1 101 ? -9.785 10.320 3.982 1.00 22.81 98 SER A N 1
ATOM 785 C CA . SER A 1 101 ? -11.136 10.577 3.420 1.00 22.66 98 SER A CA 1
ATOM 786 C C . SER A 1 101 ? -11.464 12.072 3.529 1.00 22.63 98 SER A C 1
ATOM 787 O O . SER A 1 101 ? -12.401 12.513 2.846 1.00 23.42 98 SER A O 1
ATOM 790 N N . ILE A 1 102 ? -10.709 12.820 4.335 1.00 21.85 99 ILE A N 1
ATOM 791 C CA . ILE A 1 102 ? -10.995 14.276 4.505 1.00 22.00 99 ILE A CA 1
ATOM 792 C C . ILE A 1 102 ? -10.702 15.026 3.202 1.00 22.15 99 ILE A C 1
ATOM 793 O O . ILE A 1 102 ? -11.159 16.180 3.098 1.00 22.14 99 ILE A O 1
ATOM 798 N N . ALA A 1 103 ? -9.974 14.417 2.255 1.00 20.36 100 ALA A N 1
ATOM 799 C CA . ALA A 1 103 ? -9.740 15.085 0.957 1.00 20.88 100 ALA A CA 1
ATOM 800 C C . ALA A 1 103 ? -11.078 15.299 0.244 1.00 22.31 100 ALA A C 1
ATOM 801 O O . ALA A 1 103 ? -11.145 16.202 -0.611 1.00 24.06 100 ALA A O 1
ATOM 803 N N . ILE A 1 104 ? -12.073 14.466 0.562 1.00 20.93 101 ILE A N 1
ATOM 804 C CA . ILE A 1 104 ? -13.420 14.621 -0.070 1.00 21.08 101 ILE A CA 1
ATOM 805 C C . ILE A 1 104 ? -13.966 16.002 0.301 1.00 22.27 101 ILE A C 1
ATOM 806 O O . ILE A 1 104 ? -14.391 16.751 -0.613 1.00 23.11 101 ILE A O 1
ATOM 811 N N . GLY A 1 105 ? -13.933 16.342 1.591 1.00 22.77 102 GLY A N 1
ATOM 812 C CA . GLY A 1 105 ? -14.453 17.654 2.028 1.00 23.11 102 GLY A CA 1
ATOM 813 C C . GLY A 1 105 ? -13.536 18.793 1.620 1.00 23.05 102 GLY A C 1
ATOM 814 O O . GLY A 1 105 ? -14.040 19.872 1.278 1.00 24.07 102 GLY A O 1
ATOM 815 N N . THR A 1 106 ? -12.219 18.584 1.676 1.00 22.51 103 THR A N 1
ATOM 816 C CA . THR A 1 106 ? -11.305 19.682 1.294 1.00 23.00 103 THR A CA 1
ATOM 817 C C . THR A 1 106 ? -11.533 20.046 -0.175 1.00 23.71 103 THR A C 1
ATOM 818 O O . THR A 1 106 ? -11.695 21.254 -0.485 1.00 24.93 103 THR A O 1
ATOM 822 N N . LEU A 1 107 ? -11.582 19.042 -1.047 1.00 22.90 104 LEU A N 1
ATOM 823 C CA . LEU A 1 107 ? -11.779 19.314 -2.489 1.00 22.90 104 LEU A CA 1
ATOM 824 C C . LEU A 1 107 ? -13.204 19.810 -2.748 1.00 23.73 104 LEU A C 1
ATOM 825 O O . LEU A 1 107 ? -13.357 20.662 -3.633 1.00 25.41 104 LEU A O 1
ATOM 830 N N . ALA A 1 108 ? -14.188 19.370 -1.963 1.00 23.73 105 ALA A N 1
ATOM 831 C CA . ALA A 1 108 ? -15.563 19.850 -2.218 1.00 24.98 105 ALA A CA 1
ATOM 832 C C . ALA A 1 108 ? -15.630 21.361 -1.922 1.00 26.18 105 ALA A C 1
ATOM 833 O O . ALA A 1 108 ? -16.316 22.093 -2.660 1.00 26.78 105 ALA A O 1
ATOM 835 N N . GLY A 1 109 ? -14.896 21.816 -0.905 1.00 25.11 106 GLY A N 1
ATOM 836 C CA . GLY A 1 109 ? -14.918 23.246 -0.542 1.00 26.13 106 GLY A CA 1
ATOM 837 C C . GLY A 1 109 ? -14.002 24.082 -1.423 1.00 25.51 106 GLY A C 1
ATOM 838 O O . GLY A 1 109 ? -14.225 25.314 -1.507 1.00 26.99 106 GLY A O 1
ATOM 839 N N . THR A 1 110 ? -13.090 23.436 -2.152 1.00 25.91 107 THR A N 1
ATOM 840 C CA . THR A 1 110 ? -12.075 24.177 -2.944 1.00 26.53 107 THR A CA 1
ATOM 841 C C . THR A 1 110 ? -12.338 24.215 -4.461 1.00 26.93 107 THR A C 1
ATOM 842 O O . THR A 1 110 ? -12.237 25.317 -5.056 1.00 26.94 107 THR A O 1
ATOM 846 N N . ALA A 1 111 ? -12.686 23.072 -5.055 1.00 27.40 108 ALA A N 1
ATOM 847 C CA . ALA A 1 111 ? -12.722 22.911 -6.529 1.00 27.96 108 ALA A CA 1
ATOM 848 C C . ALA A 1 111 ? -13.680 23.892 -7.207 1.00 28.66 108 ALA A C 1
ATOM 849 O O . ALA A 1 111 ? -13.322 24.386 -8.300 1.00 30.03 108 ALA A O 1
ATOM 851 N N . LYS A 1 112 ? -14.802 24.216 -6.562 1.00 29.59 109 LYS A N 1
ATOM 852 C CA . LYS A 1 112 ? -15.796 25.136 -7.179 1.00 31.02 109 LYS A CA 1
ATOM 853 C C . LYS A 1 112 ? -15.242 26.564 -7.313 1.00 31.89 109 LYS A C 1
ATOM 854 O O . LYS A 1 112 ? -15.907 27.375 -7.981 1.00 33.50 109 LYS A O 1
ATOM 860 N N . HIS A 1 113 ? -14.080 26.852 -6.721 1.00 30.12 110 HIS A N 1
ATOM 861 C CA . HIS A 1 113 ? -13.464 28.205 -6.798 1.00 31.76 110 HIS A CA 1
ATOM 862 C C . HIS A 1 113 ? -12.486 28.295 -7.972 1.00 32.20 110 HIS A C 1
ATOM 863 O O . HIS A 1 113 ? -11.907 29.372 -8.159 1.00 34.87 110 HIS A O 1
ATOM 870 N N . TYR A 1 114 ? -12.330 27.206 -8.725 1.00 31.97 111 TYR A N 1
ATOM 871 C CA . TYR A 1 114 ? -11.379 27.120 -9.863 1.00 33.64 111 TYR A CA 1
ATOM 872 C C . TYR A 1 114 ? -12.061 26.467 -11.063 1.00 35.34 111 TYR A C 1
ATOM 873 O O . TYR A 1 114 ? -13.046 25.715 -10.884 1.00 36.01 111 TYR A O 1
ATOM 882 N N . ASP A 1 115 ? -11.550 26.751 -12.261 1.00 35.18 112 ASP A N 1
ATOM 883 C CA . ASP A 1 115 ? -12.112 26.129 -13.490 1.00 34.36 112 ASP A CA 1
ATOM 884 C C . ASP A 1 115 ? -11.366 24.828 -13.775 1.00 32.63 112 ASP A C 1
ATOM 885 O O . ASP A 1 115 ? -11.974 23.878 -14.302 1.00 33.32 112 ASP A O 1
ATOM 890 N N A ASN A 1 116 ? -10.094 24.791 -13.369 0.70 30.67 113 ASN A N 1
ATOM 891 N N B ASN A 1 116 ? -10.095 24.765 -13.364 0.30 31.25 113 ASN A N 1
ATOM 892 C CA A ASN A 1 116 ? -9.205 23.627 -13.612 0.70 29.19 113 ASN A CA 1
ATOM 893 C CA B ASN A 1 116 ? -9.240 23.590 -13.677 0.30 30.07 113 ASN A CA 1
ATOM 894 C C A ASN A 1 116 ? -8.273 23.446 -12.419 0.70 28.06 113 ASN A C 1
ATOM 895 C C B ASN A 1 116 ? -8.295 23.331 -12.492 0.30 28.42 113 ASN A C 1
ATOM 896 O O A ASN A 1 116 ? -7.082 23.796 -12.525 0.70 30.53 113 ASN A O 1
ATOM 897 O O B ASN A 1 116 ? -7.074 23.482 -12.688 0.30 29.32 113 ASN A O 1
ATOM 906 N N . LEU A 1 117 ? -8.832 22.955 -11.317 1.00 26.32 114 LEU A N 1
ATOM 907 C CA . LEU A 1 117 ? -7.997 22.720 -10.115 1.00 26.43 114 LEU A CA 1
ATOM 908 C C . LEU A 1 117 ? -7.094 21.512 -10.340 1.00 25.16 114 LEU A C 1
ATOM 909 O O . LEU A 1 117 ? -7.605 20.427 -10.678 1.00 28.59 114 LEU A O 1
ATOM 914 N N . GLY A 1 118 ? -5.793 21.718 -10.173 1.00 24.38 115 GLY A N 1
ATOM 915 C CA . GLY A 1 118 ? -4.846 20.598 -10.246 1.00 23.83 115 GLY A CA 1
ATOM 916 C C . GLY A 1 118 ? -4.715 19.959 -8.872 1.00 22.17 115 GLY A C 1
ATOM 917 O O . GLY A 1 118 ? -5.019 20.625 -7.858 1.00 22.64 115 GLY A O 1
ATOM 918 N N . VAL A 1 119 ? -4.289 18.707 -8.825 1.00 21.85 116 VAL A N 1
ATOM 919 C CA . VAL A 1 119 ? -4.139 18.014 -7.509 1.00 22.99 116 VAL A CA 1
ATOM 920 C C . VAL A 1 119 ? -2.842 17.229 -7.538 1.00 22.60 116 VAL A C 1
ATOM 921 O O . VAL A 1 119 ? -2.665 16.435 -8.477 1.00 21.42 116 VAL A O 1
ATOM 925 N N . ILE A 1 120 ? -1.964 17.502 -6.568 1.00 21.85 117 ILE A N 1
ATOM 926 C CA . ILE A 1 120 ? -0.725 16.692 -6.416 1.00 22.45 117 ILE A CA 1
ATOM 927 C C . ILE A 1 120 ? -1.024 15.736 -5.261 1.00 21.99 117 ILE A C 1
ATOM 928 O O . ILE A 1 120 ? -1.264 16.207 -4.123 1.00 20.72 117 ILE A O 1
ATOM 933 N N . TRP A 1 121 ? -1.141 14.456 -5.593 1.00 20.94 118 TRP A N 1
ATOM 934 C CA . TRP A 1 121 ? -1.545 13.423 -4.617 1.00 21.67 118 TRP A CA 1
ATOM 935 C C . TRP A 1 121 ? -0.270 12.698 -4.191 1.00 21.13 118 TRP A C 1
ATOM 936 O O . TRP A 1 121 ? 0.213 11.827 -4.929 1.00 21.62 118 TRP A O 1
ATOM 947 N N . TYR A 1 122 ? 0.242 13.103 -3.037 1.00 20.11 119 TYR A N 1
ATOM 948 C CA . TYR A 1 122 ? 1.556 12.635 -2.520 1.00 20.73 119 TYR A CA 1
ATOM 949 C C . TYR A 1 122 ? 1.255 11.552 -1.492 1.00 19.79 119 TYR A C 1
ATOM 950 O O . TYR A 1 122 ? 0.866 11.875 -0.347 1.00 20.47 119 TYR A O 1
ATOM 959 N N . ASP A 1 123 ? 1.463 10.302 -1.895 1.00 20.85 120 ASP A N 1
ATOM 960 C CA . ASP A 1 123 ? 0.882 9.196 -1.104 1.00 22.06 120 ASP A CA 1
ATOM 961 C C . ASP A 1 123 ? 1.433 7.852 -1.584 1.00 22.16 120 ASP A C 1
ATOM 962 O O . ASP A 1 123 ? 1.724 7.709 -2.786 1.00 21.65 120 ASP A O 1
ATOM 967 N N . ALA A 1 124 ? 1.532 6.895 -0.662 1.00 22.09 121 ALA A N 1
ATOM 968 C CA . ALA A 1 124 ? 1.912 5.509 -1.002 1.00 21.75 121 ALA A CA 1
ATOM 969 C C . ALA A 1 124 ? 0.745 4.857 -1.744 1.00 23.06 121 ALA A C 1
ATOM 970 O O . ALA A 1 124 ? 0.978 3.918 -2.545 1.00 22.45 121 ALA A O 1
ATOM 972 N N . HIS A 1 125 ? -0.456 5.362 -1.462 1.00 23.34 122 HIS A N 1
ATOM 973 C CA . HIS A 1 125 ? -1.720 4.784 -1.986 1.00 25.18 122 HIS A CA 1
ATOM 974 C C . HIS A 1 125 ? -2.356 5.691 -3.036 1.00 26.00 122 HIS A C 1
ATOM 975 O O . HIS A 1 125 ? -2.223 6.926 -2.929 1.00 25.49 122 HIS A O 1
ATOM 982 N N . GLY A 1 126 ? -3.043 5.086 -4.018 1.00 25.68 123 GLY A N 1
ATOM 983 C CA . GLY A 1 126 ? -3.759 5.897 -5.013 1.00 26.43 123 GLY A CA 1
ATOM 984 C C . GLY A 1 126 ? -5.110 6.381 -4.484 1.00 25.17 123 GLY A C 1
ATOM 985 O O . GLY A 1 126 ? -5.576 7.400 -4.980 1.00 25.00 123 GLY A O 1
ATOM 986 N N . ASP A 1 127 ? -5.704 5.660 -3.522 1.00 25.14 124 ASP A N 1
ATOM 987 C CA . ASP A 1 127 ? -7.021 6.026 -2.920 1.00 25.19 124 ASP A CA 1
ATOM 988 C C . ASP A 1 127 ? -8.056 6.227 -4.037 1.00 25.57 124 ASP A C 1
ATOM 989 O O . ASP A 1 127 ? -8.886 7.175 -3.958 1.00 25.24 124 ASP A O 1
ATOM 994 N N . LEU A 1 128 ? -8.028 5.333 -5.028 1.00 24.86 125 LEU A N 1
ATOM 995 C CA . LEU A 1 128 ? -8.925 5.366 -6.211 1.00 24.74 125 LEU A CA 1
ATOM 996 C C . LEU A 1 128 ? -9.959 4.247 -6.148 1.00 24.48 125 LEU A C 1
ATOM 997 O O . LEU A 1 128 ? -10.482 3.883 -7.226 1.00 24.69 125 LEU A O 1
ATOM 1002 N N . ASN A 1 129 ? -10.223 3.705 -4.954 1.00 22.65 126 ASN A N 1
ATOM 1003 C CA . ASN A 1 129 ? -11.188 2.582 -4.854 1.00 23.46 126 ASN A CA 1
ATOM 1004 C C . ASN A 1 129 ? -12.637 3.055 -4.845 1.00 23.39 126 ASN A C 1
ATOM 1005 O O . ASN A 1 129 ? -12.906 4.248 -4.578 1.00 22.49 126 ASN A O 1
ATOM 1010 N N . THR A 1 130 ? -13.495 2.104 -5.189 1.00 23.99 127 THR A N 1
ATOM 1011 C CA . THR A 1 130 ? -14.965 2.154 -5.012 1.00 26.13 127 THR A CA 1
ATOM 1012 C C . THR A 1 130 ? -15.289 0.954 -4.116 1.00 27.66 127 THR A C 1
ATOM 1013 O O . THR A 1 130 ? -14.377 0.131 -3.848 1.00 26.35 127 THR A O 1
ATOM 1017 N N . LEU A 1 131 ? -16.535 0.826 -3.685 1.00 29.16 128 LEU A N 1
ATOM 1018 C CA . LEU A 1 131 ? -16.865 -0.348 -2.844 1.00 30.83 128 LEU A CA 1
ATOM 1019 C C . LEU A 1 131 ? -16.540 -1.631 -3.620 1.00 30.20 128 LEU A C 1
ATOM 1020 O O . LEU A 1 131 ? -16.065 -2.602 -3.001 1.00 31.32 128 LEU A O 1
ATOM 1025 N N . GLU A 1 132 ? -16.769 -1.609 -4.937 1.00 31.09 129 GLU A N 1
ATOM 1026 C CA . GLU A 1 132 ? -16.545 -2.792 -5.812 1.00 33.35 129 GLU A CA 1
ATOM 1027 C C . GLU A 1 132 ? -15.063 -3.210 -5.830 1.00 32.88 129 GLU A C 1
ATOM 1028 O O . GLU A 1 132 ? -14.785 -4.422 -5.984 1.00 34.12 129 GLU A O 1
ATOM 1034 N N . THR A 1 133 ? -14.137 -2.276 -5.626 1.00 30.00 130 THR A N 1
ATOM 1035 C CA . THR A 1 133 ? -12.694 -2.633 -5.727 1.00 30.96 130 THR A CA 1
ATOM 1036 C C . THR A 1 133 ? -12.048 -2.672 -4.339 1.00 33.07 130 THR A C 1
ATOM 1037 O O . THR A 1 133 ? -10.888 -3.103 -4.252 1.00 32.27 130 THR A O 1
ATOM 1041 N N . SER A 1 134 ? -12.793 -2.294 -3.302 1.00 34.34 131 SER A N 1
ATOM 1042 C CA . SER A 1 134 ? -12.235 -2.196 -1.929 1.00 36.21 131 SER A CA 1
ATOM 1043 C C . SER A 1 134 ? -12.506 -3.461 -1.130 1.00 42.41 131 SER A C 1
ATOM 1044 O O . SER A 1 134 ? -13.653 -3.815 -0.914 1.00 41.71 131 SER A O 1
ATOM 1047 N N . PRO A 1 135 ? -11.469 -4.121 -0.567 1.00 50.10 132 PRO A N 1
ATOM 1048 C CA . PRO A 1 135 ? -11.689 -5.316 0.244 1.00 51.24 132 PRO A CA 1
ATOM 1049 C C . PRO A 1 135 ? -12.130 -4.975 1.678 1.00 48.48 132 PRO A C 1
ATOM 1050 O O . PRO A 1 135 ? -12.427 -5.892 2.411 1.00 55.19 132 PRO A O 1
ATOM 1054 N N . SER A 1 136 ? -12.228 -3.679 2.009 1.00 39.65 133 SER A N 1
ATOM 1055 C CA . SER A 1 136 ? -12.536 -3.223 3.391 1.00 35.50 133 SER A CA 1
ATOM 1056 C C . SER A 1 136 ? -13.791 -2.337 3.488 1.00 32.64 133 SER A C 1
ATOM 1057 O O . SER A 1 136 ? -14.395 -2.289 4.576 1.00 32.75 133 SER A O 1
ATOM 1060 N N . GLY A 1 137 ? -14.130 -1.619 2.415 1.00 29.07 134 GLY A N 1
ATOM 1061 C CA . GLY A 1 137 ? -15.182 -0.589 2.494 1.00 28.22 134 GLY A CA 1
ATOM 1062 C C . GLY A 1 137 ? -14.640 0.681 3.152 1.00 25.82 134 GLY A C 1
ATOM 1063 O O . GLY A 1 137 ? -15.433 1.524 3.575 1.00 25.47 134 GLY A O 1
ATOM 1064 N N . ASN A 1 138 ? -13.310 0.806 3.281 1.00 24.91 135 ASN A N 1
ATOM 1065 C CA . ASN A 1 138 ? -12.722 2.013 3.919 1.00 25.40 135 ASN A CA 1
ATOM 1066 C C . ASN A 1 138 ? -12.855 3.201 2.969 1.00 24.02 135 ASN A C 1
ATOM 1067 O O . ASN A 1 138 ? -12.272 3.160 1.850 1.00 22.63 135 ASN A O 1
ATOM 1072 N N . ILE A 1 139 ? -13.592 4.226 3.392 1.00 22.94 136 ILE A N 1
ATOM 1073 C CA . ILE A 1 139 ? -13.762 5.430 2.536 1.00 23.13 136 ILE A CA 1
ATOM 1074 C C . ILE A 1 139 ? -12.423 6.179 2.421 1.00 22.22 136 ILE A C 1
ATOM 1075 O O . ILE A 1 139 ? -12.257 6.873 1.414 1.00 22.90 136 ILE A O 1
ATOM 1080 N N . HIS A 1 140 ? -11.490 5.991 3.364 1.00 21.82 137 HIS A N 1
ATOM 1081 C CA . HIS A 1 140 ? -10.178 6.686 3.253 1.00 23.60 137 HIS A CA 1
ATOM 1082 C C . HIS A 1 140 ? -9.349 6.115 2.090 1.00 23.50 137 HIS A C 1
ATOM 1083 O O . HIS A 1 140 ? -8.319 6.746 1.744 1.00 22.38 137 HIS A O 1
ATOM 1090 N N . GLY A 1 141 ? -9.776 4.983 1.522 1.00 22.58 138 GLY A N 1
ATOM 1091 C CA . GLY A 1 141 ? -9.138 4.407 0.323 1.00 23.00 138 GLY A CA 1
ATOM 1092 C C . GLY A 1 141 ? -9.868 4.808 -0.948 1.00 23.03 138 GLY A C 1
ATOM 1093 O O . GLY A 1 141 ? -9.519 4.272 -2.012 1.00 21.86 138 GLY A O 1
ATOM 1094 N N . MET A 1 142 ? -10.823 5.755 -0.859 1.00 21.95 139 MET A N 1
ATOM 1095 C CA . MET A 1 142 ? -11.661 6.131 -2.033 1.00 21.86 139 MET A CA 1
ATOM 1096 C C . MET A 1 142 ? -11.691 7.636 -2.323 1.00 22.51 139 MET A C 1
ATOM 1097 O O . MET A 1 142 ? -12.322 8.015 -3.309 1.00 22.53 139 MET A O 1
ATOM 1102 N N . PRO A 1 143 ? -11.036 8.557 -1.567 1.00 21.50 140 PRO A N 1
ATOM 1103 C CA . PRO A 1 143 ? -11.284 9.986 -1.795 1.00 21.19 140 PRO A CA 1
ATOM 1104 C C . PRO A 1 143 ? -10.914 10.517 -3.182 1.00 21.76 140 PRO A C 1
ATOM 1105 O O . PRO A 1 143 ? -11.575 11.434 -3.625 1.00 21.97 140 PRO A O 1
ATOM 1109 N N . LEU A 1 144 ? -9.861 9.979 -3.806 1.00 21.12 141 LEU A N 1
ATOM 1110 C CA . LEU A 1 144 ? -9.490 10.524 -5.138 1.00 22.01 141 LEU A CA 1
ATOM 1111 C C . LEU A 1 144 ? -10.561 10.096 -6.147 1.00 21.62 141 LEU A C 1
ATOM 1112 O O . LEU A 1 144 ? -10.967 10.941 -6.950 1.00 23.25 141 LEU A O 1
ATOM 1117 N N . ALA A 1 145 ? -10.982 8.828 -6.109 1.00 20.86 142 ALA A N 1
ATOM 1118 C CA . ALA A 1 145 ? -12.079 8.353 -6.991 1.00 21.83 142 ALA A CA 1
ATOM 1119 C C . ALA A 1 145 ? -13.336 9.196 -6.738 1.00 22.50 142 ALA A C 1
ATOM 1120 O O . ALA A 1 145 ? -13.947 9.694 -7.732 1.00 23.50 142 ALA A O 1
ATOM 1122 N N . VAL A 1 146 ? -13.710 9.382 -5.471 1.00 21.98 143 VAL A N 1
ATOM 1123 C CA . VAL A 1 146 ? -14.924 10.192 -5.161 1.00 22.84 143 VAL A CA 1
ATOM 1124 C C . VAL A 1 146 ? -14.809 11.593 -5.795 1.00 23.35 143 VAL A C 1
ATOM 1125 O O . VAL A 1 146 ? -15.780 12.054 -6.430 1.00 23.56 143 VAL A O 1
ATOM 1129 N N . SER A 1 147 ? -13.656 12.231 -5.654 1.00 22.47 144 SER A N 1
ATOM 1130 C CA . SER A 1 147 ? -13.455 13.622 -6.134 1.00 22.18 144 SER A CA 1
ATOM 1131 C C . SER A 1 147 ? -13.468 13.681 -7.667 1.00 22.81 144 SER A C 1
ATOM 1132 O O . SER A 1 147 ? -13.840 14.749 -8.208 1.00 23.78 144 SER A O 1
ATOM 1135 N N . LEU A 1 148 ? -13.172 12.553 -8.318 1.00 23.37 145 LEU A N 1
ATOM 1136 C CA . LEU A 1 148 ? -13.190 12.419 -9.798 1.00 24.10 145 LEU A CA 1
ATOM 1137 C C . LEU A 1 148 ? -14.623 12.087 -10.253 1.00 23.84 145 LEU A C 1
ATOM 1138 O O . LEU A 1 148 ? -14.826 11.914 -11.468 1.00 26.57 145 LEU A O 1
ATOM 1143 N N . GLY A 1 149 ? -15.571 11.983 -9.312 1.00 23.66 146 GLY A N 1
ATOM 1144 C CA . GLY A 1 149 ? -16.998 11.707 -9.633 1.00 25.21 146 GLY A CA 1
ATOM 1145 C C . GLY A 1 149 ? -17.351 10.229 -9.715 1.00 26.52 146 GLY A C 1
ATOM 1146 O O . GLY A 1 149 ? -18.463 9.910 -10.235 1.00 26.01 146 GLY A O 1
ATOM 1147 N N . ILE A 1 150 ? -16.523 9.359 -9.130 1.00 25.46 147 ILE A N 1
ATOM 1148 C CA . ILE A 1 150 ? -16.700 7.879 -9.208 1.00 26.47 147 ILE A CA 1
ATOM 1149 C C . ILE A 1 150 ? -16.894 7.319 -7.796 1.00 25.56 147 ILE A C 1
ATOM 1150 O O . ILE A 1 150 ? -15.944 7.385 -6.982 1.00 26.19 147 ILE A O 1
ATOM 1155 N N . GLY A 1 151 ? -18.068 6.773 -7.513 1.00 25.15 148 GLY A N 1
ATOM 1156 C CA . GLY A 1 151 ? -18.295 6.204 -6.174 1.00 25.26 148 GLY A CA 1
ATOM 1157 C C . GLY A 1 151 ? -19.690 6.466 -5.642 1.00 26.50 148 GLY A C 1
ATOM 1158 O O . GLY A 1 151 ? -20.599 6.778 -6.443 1.00 26.88 148 GLY A O 1
ATOM 1159 N N . HIS A 1 152 ? -19.820 6.401 -4.320 1.00 25.93 149 HIS A N 1
ATOM 1160 C CA . HIS A 1 152 ? -21.139 6.518 -3.642 1.00 27.09 149 HIS A CA 1
ATOM 1161 C C . HIS A 1 152 ? -21.750 7.900 -3.893 1.00 27.74 149 HIS A C 1
ATOM 1162 O O . HIS A 1 152 ? -21.060 8.902 -3.649 1.00 25.34 149 HIS A O 1
ATOM 1169 N N . GLU A 1 153 ? -23.035 7.931 -4.287 1.00 27.46 150 GLU A N 1
ATOM 1170 C CA . GLU A 1 153 ? -23.717 9.188 -4.701 1.00 30.07 150 GLU A CA 1
ATOM 1171 C C . GLU A 1 153 ? -23.552 10.322 -3.675 1.00 28.68 150 GLU A C 1
ATOM 1172 O O . GLU A 1 153 ? -23.180 11.435 -4.097 1.00 27.20 150 GLU A O 1
ATOM 1178 N N . SER A 1 154 ? -23.813 10.067 -2.388 1.00 27.84 151 SER A N 1
ATOM 1179 C CA . SER A 1 154 ? -23.748 11.170 -1.388 1.00 27.45 151 SER A CA 1
ATOM 1180 C C . SER A 1 154 ? -22.329 11.721 -1.235 1.00 26.05 151 SER A C 1
ATOM 1181 O O . SER A 1 154 ? -22.204 12.932 -0.926 1.00 25.35 151 SER A O 1
ATOM 1184 N N . LEU A 1 155 ? -21.317 10.892 -1.470 1.00 25.70 152 LEU A N 1
ATOM 1185 C CA . LEU A 1 155 ? -19.913 11.361 -1.356 1.00 25.49 152 LEU A CA 1
ATOM 1186 C C . LEU A 1 155 ? -19.531 12.135 -2.629 1.00 25.30 152 LEU A C 1
ATOM 1187 O O . LEU A 1 155 ? -18.956 13.222 -2.524 1.00 24.82 152 LEU A O 1
ATOM 1192 N N . VAL A 1 156 ? -19.899 11.600 -3.780 1.00 26.59 153 VAL A N 1
ATOM 1193 C CA . VAL A 1 156 ? -19.569 12.224 -5.093 1.00 26.65 153 VAL A CA 1
ATOM 1194 C C . VAL A 1 156 ? -20.277 13.579 -5.228 1.00 26.91 153 VAL A C 1
ATOM 1195 O O . VAL A 1 156 ? -19.656 14.508 -5.763 1.00 26.43 153 VAL A O 1
ATOM 1199 N N . ASN A 1 157 ? -21.509 13.681 -4.733 1.00 27.16 154 ASN A N 1
ATOM 1200 C CA . ASN A 1 157 ? -22.334 14.911 -4.900 1.00 29.69 154 ASN A CA 1
ATOM 1201 C C . ASN A 1 157 ? -22.218 15.854 -3.695 1.00 28.64 154 ASN A C 1
ATOM 1202 O O . ASN A 1 157 ? -23.021 16.807 -3.617 1.00 28.88 154 ASN A O 1
ATOM 1207 N N . LEU A 1 158 ? -21.209 15.671 -2.839 1.00 28.06 155 LEU A N 1
ATOM 1208 C CA . LEU A 1 158 ? -21.064 16.600 -1.690 1.00 28.45 155 LEU A CA 1
ATOM 1209 C C . LEU A 1 158 ? -20.996 18.061 -2.185 1.00 28.62 155 LEU A C 1
ATOM 1210 O O . LEU A 1 158 ? -20.265 18.337 -3.160 1.00 27.21 155 LEU A O 1
ATOM 1215 N N . GLU A 1 159 ? -21.786 18.943 -1.557 1.00 30.91 156 GLU A N 1
ATOM 1216 C CA . GLU A 1 159 ? -21.854 20.411 -1.832 1.00 33.23 156 GLU A CA 1
ATOM 1217 C C . GLU A 1 159 ? -22.597 20.697 -3.150 1.00 34.53 156 GLU A C 1
ATOM 1218 O O . GLU A 1 159 ? -22.486 21.833 -3.661 1.00 35.20 156 GLU A O 1
ATOM 1224 N N . GLY A 1 160 ? -23.284 19.690 -3.696 1.00 34.51 157 GLY A N 1
ATOM 1225 C CA . GLY A 1 160 ? -24.194 19.855 -4.848 1.00 35.48 157 GLY A CA 1
ATOM 1226 C C . GLY A 1 160 ? -23.529 19.992 -6.201 1.00 34.31 157 GLY A C 1
ATOM 1227 O O . GLY A 1 160 ? -24.159 20.594 -7.075 1.00 34.81 157 GLY A O 1
ATOM 1228 N N . TYR A 1 161 ? -22.327 19.449 -6.396 1.00 30.44 158 TYR A N 1
ATOM 1229 C CA . TYR A 1 161 ? -21.696 19.506 -7.740 1.00 29.90 158 TYR A CA 1
ATOM 1230 C C . TYR A 1 161 ? -20.746 18.319 -7.872 1.00 30.19 158 TYR A C 1
ATOM 1231 O O . TYR A 1 161 ? -20.258 17.819 -6.835 1.00 29.94 158 TYR A O 1
ATOM 1240 N N . ALA A 1 162 ? -20.507 17.897 -9.112 1.00 29.73 159 ALA A N 1
ATOM 1241 C CA . ALA A 1 162 ? -19.611 16.760 -9.422 1.00 28.45 159 ALA A CA 1
ATOM 1242 C C . ALA A 1 162 ? -19.295 16.767 -10.913 1.00 30.61 159 ALA A C 1
ATOM 1243 O O . ALA A 1 162 ? -20.119 17.206 -11.720 1.00 32.36 159 ALA A O 1
ATOM 1245 N N . PRO A 1 163 ? -18.079 16.365 -11.325 1.00 29.32 160 PRO A N 1
ATOM 1246 C CA . PRO A 1 163 ? -17.019 15.974 -10.393 1.00 28.92 160 PRO A CA 1
ATOM 1247 C C . PRO A 1 163 ? -16.267 17.198 -9.860 1.00 28.99 160 PRO A C 1
ATOM 1248 O O . PRO A 1 163 ? -16.423 18.294 -10.418 1.00 28.56 160 PRO A O 1
ATOM 1252 N N . LYS A 1 164 ? -15.489 17.020 -8.787 1.00 27.05 161 LYS A N 1
ATOM 1253 C CA . LYS A 1 164 ? -14.682 18.164 -8.281 1.00 28.06 161 LYS A CA 1
ATOM 1254 C C . LYS A 1 164 ? -13.451 18.368 -9.165 1.00 28.50 161 LYS A C 1
ATOM 1255 O O . LYS A 1 164 ? -13.120 19.528 -9.464 1.00 28.50 161 LYS A O 1
ATOM 1261 N N . ILE A 1 165 ? -12.815 17.271 -9.566 1.00 27.03 162 ILE A N 1
ATOM 1262 C CA . ILE A 1 165 ? -11.573 17.363 -10.371 1.00 26.70 162 ILE A CA 1
ATOM 1263 C C . ILE A 1 165 ? -11.656 16.454 -11.602 1.00 28.00 162 ILE A C 1
ATOM 1264 O O . ILE A 1 165 ? -12.529 15.557 -11.656 1.00 26.99 162 ILE A O 1
ATOM 1269 N N . LYS A 1 166 ? -10.790 16.719 -12.573 1.00 26.76 163 LYS A N 1
ATOM 1270 C CA . LYS A 1 166 ? -10.683 15.956 -13.835 1.00 28.13 163 LYS A CA 1
ATOM 1271 C C . LYS A 1 166 ? -9.436 15.093 -13.753 1.00 26.70 163 LYS A C 1
ATOM 1272 O O . LYS A 1 166 ? -8.416 15.532 -13.230 1.00 25.84 163 LYS A O 1
ATOM 1278 N N . PRO A 1 167 ? -9.453 13.862 -14.296 1.00 27.85 164 PRO A N 1
ATOM 1279 C CA . PRO A 1 167 ? -8.283 12.988 -14.218 1.00 27.48 164 PRO A CA 1
ATOM 1280 C C . PRO A 1 167 ? -7.016 13.576 -14.867 1.00 28.07 164 PRO A C 1
ATOM 1281 O O . PRO A 1 167 ? -5.915 13.267 -14.401 1.00 28.02 164 PRO A O 1
ATOM 1285 N N . GLU A 1 168 ? -7.172 14.414 -15.899 1.00 28.36 165 GLU A N 1
ATOM 1286 C CA . GLU A 1 168 ? -5.977 14.996 -16.579 1.00 29.52 165 GLU A CA 1
ATOM 1287 C C . GLU A 1 168 ? -5.295 16.054 -15.692 1.00 27.79 165 GLU A C 1
ATOM 1288 O O . GLU A 1 168 ? -4.181 16.495 -16.046 1.00 27.19 165 GLU A O 1
ATOM 1294 N N . ASN A 1 169 ? -5.916 16.432 -14.573 1.00 25.84 166 ASN A N 1
ATOM 1295 C CA . ASN A 1 169 ? -5.368 17.482 -13.679 1.00 24.80 166 ASN A CA 1
ATOM 1296 C C . ASN A 1 169 ? -4.775 16.869 -12.404 1.00 24.32 166 ASN A C 1
ATOM 1297 O O . ASN A 1 169 ? -4.550 17.635 -11.455 1.00 24.00 166 ASN A O 1
ATOM 1302 N N . VAL A 1 170 ? -4.591 15.543 -12.372 1.00 23.52 167 VAL A N 1
ATOM 1303 C CA . VAL A 1 170 ? -4.050 14.858 -11.165 1.00 23.95 167 VAL A CA 1
ATOM 1304 C C . VAL A 1 170 ? -2.650 14.331 -11.448 1.00 22.31 167 VAL A C 1
ATOM 1305 O O . VAL A 1 170 ? -2.408 13.812 -12.557 1.00 24.34 167 VAL A O 1
ATOM 1309 N N . VAL A 1 171 ? -1.757 14.536 -10.490 1.00 21.82 168 VAL A N 1
ATOM 1310 C CA . VAL A 1 171 ? -0.435 13.857 -10.537 1.00 22.49 168 VAL A CA 1
ATOM 1311 C C . VAL A 1 171 ? -0.258 13.109 -9.217 1.00 21.28 168 VAL A C 1
ATOM 1312 O O . VAL A 1 171 ? -0.293 13.753 -8.179 1.00 22.63 168 VAL A O 1
ATOM 1316 N N . ILE A 1 172 ? -0.128 11.786 -9.278 1.00 20.62 169 ILE A N 1
ATOM 1317 C CA . ILE A 1 172 ? 0.157 10.968 -8.073 1.00 20.88 169 ILE A CA 1
ATOM 1318 C C . ILE A 1 172 ? 1.687 10.816 -7.968 1.00 20.96 169 ILE A C 1
ATOM 1319 O O . ILE A 1 172 ? 2.343 10.498 -8.982 1.00 21.70 169 ILE A O 1
ATOM 1324 N N . ILE A 1 173 ? 2.215 11.092 -6.786 1.00 20.25 170 ILE A N 1
ATOM 1325 C CA . ILE A 1 173 ? 3.674 10.950 -6.500 1.00 20.88 170 ILE A CA 1
ATOM 1326 C C . ILE A 1 173 ? 3.869 10.038 -5.285 1.00 21.11 170 ILE A C 1
ATOM 1327 O O . ILE A 1 173 ? 3.330 10.368 -4.213 1.00 21.61 170 ILE A O 1
ATOM 1332 N N . GLY A 1 174 ? 4.638 8.955 -5.467 1.00 20.55 171 GLY A N 1
ATOM 1333 C CA . GLY A 1 174 ? 5.054 8.040 -4.379 1.00 20.95 171 GLY A CA 1
ATOM 1334 C C . GLY A 1 174 ? 4.287 6.733 -4.338 1.00 21.18 171 GLY A C 1
ATOM 1335 O O . GLY A 1 174 ? 4.556 5.937 -3.425 1.00 20.65 171 GLY A O 1
ATOM 1336 N N . ALA A 1 175 ? 3.415 6.500 -5.318 1.00 22.41 172 ALA A N 1
ATOM 1337 C CA . ALA A 1 175 ? 2.522 5.323 -5.282 1.00 22.63 172 ALA A CA 1
ATOM 1338 C C . ALA A 1 175 ? 3.332 4.023 -5.248 1.00 22.17 172 ALA A C 1
ATOM 1339 O O . ALA A 1 175 ? 4.314 3.860 -6.042 1.00 23.35 172 ALA A O 1
ATOM 1341 N N . ARG A 1 176 ? 2.928 3.123 -4.358 1.00 22.38 173 ARG A N 1
ATOM 1342 C CA . ARG A 1 176 ? 3.589 1.800 -4.237 1.00 22.19 173 ARG A CA 1
ATOM 1343 C C . ARG A 1 176 ? 2.618 0.764 -3.653 1.00 23.29 173 ARG A C 1
ATOM 1344 O O . ARG A 1 176 ? 3.045 -0.366 -3.440 1.00 24.37 173 ARG A O 1
ATOM 1352 N N . SER A 1 177 ? 1.334 1.101 -3.530 1.00 24.43 174 SER A N 1
ATOM 1353 C CA . SER A 1 177 ? 0.307 0.153 -3.028 1.00 25.83 174 SER A CA 1
ATOM 1354 C C . SER A 1 177 ? -0.997 0.430 -3.791 1.00 26.55 174 SER A C 1
ATOM 1355 O O . SER A 1 177 ? -1.787 1.282 -3.347 1.00 29.16 174 SER A O 1
ATOM 1358 N N . LEU A 1 178 ? -1.141 -0.202 -4.950 1.00 26.24 175 LEU A N 1
ATOM 1359 C CA . LEU A 1 178 ? -2.328 -0.031 -5.841 1.00 26.03 175 LEU A CA 1
ATOM 1360 C C . LEU A 1 178 ? -2.951 -1.403 -6.093 1.00 28.82 175 LEU A C 1
ATOM 1361 O O . LEU A 1 178 ? -2.183 -2.325 -6.432 1.00 29.45 175 LEU A O 1
ATOM 1366 N N . ASP A 1 179 ? -4.279 -1.539 -5.933 1.00 26.81 176 ASP A N 1
ATOM 1367 C CA . ASP A 1 179 ? -4.952 -2.839 -6.220 1.00 26.74 176 ASP A CA 1
ATOM 1368 C C . ASP A 1 179 ? -5.278 -2.894 -7.722 1.00 26.32 176 ASP A C 1
ATOM 1369 O O . ASP A 1 179 ? -5.096 -1.874 -8.410 1.00 25.41 176 ASP A O 1
ATOM 1374 N N . GLU A 1 180 ? -5.760 -4.041 -8.206 1.00 28.40 177 GLU A N 1
ATOM 1375 C CA . GLU A 1 180 ? -5.957 -4.207 -9.670 1.00 30.99 177 GLU A CA 1
ATOM 1376 C C . GLU A 1 180 ? -6.975 -3.189 -10.198 1.00 28.28 177 GLU A C 1
ATOM 1377 O O . GLU A 1 180 ? -6.749 -2.668 -11.302 1.00 29.11 177 GLU A O 1
ATOM 1383 N N . GLY A 1 181 ? -8.038 -2.910 -9.441 1.00 27.66 178 GLY A N 1
ATOM 1384 C CA . GLY A 1 181 ? -9.075 -1.961 -9.892 1.00 28.26 178 GLY A CA 1
ATOM 1385 C C . GLY A 1 181 ? -8.499 -0.566 -10.071 1.00 26.62 178 GLY A C 1
ATOM 1386 O O . GLY A 1 181 ? -8.835 0.106 -11.063 1.00 26.78 178 GLY A O 1
ATOM 1387 N N . GLU A 1 182 ? -7.625 -0.156 -9.153 1.00 25.51 179 GLU A N 1
ATOM 1388 C CA . GLU A 1 182 ? -6.975 1.177 -9.212 1.00 25.19 179 GLU A CA 1
ATOM 1389 C C . GLU A 1 182 ? -6.012 1.211 -10.405 1.00 24.03 179 GLU A C 1
ATOM 1390 O O . GLU A 1 182 ? -5.978 2.214 -11.111 1.00 23.26 179 GLU A O 1
ATOM 1396 N N . ARG A 1 183 ? -5.228 0.152 -10.590 1.00 25.26 180 ARG A N 1
ATOM 1397 C CA . ARG A 1 183 ? -4.288 0.096 -11.736 1.00 25.86 180 ARG A CA 1
ATOM 1398 C C . ARG A 1 183 ? -5.063 0.187 -13.047 1.00 26.35 180 ARG A C 1
ATOM 1399 O O . ARG A 1 183 ? -4.618 0.913 -13.948 1.00 26.04 180 ARG A O 1
ATOM 1407 N N . LYS A 1 184 ? -6.164 -0.556 -13.161 1.00 27.00 181 LYS A N 1
ATOM 1408 C CA . LYS A 1 184 ? -6.922 -0.505 -14.435 1.00 28.19 181 LYS A CA 1
ATOM 1409 C C . LYS A 1 184 ? -7.435 0.918 -14.671 1.00 26.40 181 LYS A C 1
ATOM 1410 O O . LYS A 1 184 ? -7.358 1.389 -15.819 1.00 26.92 181 LYS A O 1
ATOM 1416 N N . TYR A 1 185 ? -7.927 1.569 -13.618 1.00 24.21 182 TYR A N 1
ATOM 1417 C CA . TYR A 1 185 ? -8.468 2.940 -13.778 1.00 23.70 182 TYR A CA 1
ATOM 1418 C C . TYR A 1 185 ? -7.366 3.910 -14.209 1.00 24.35 182 TYR A C 1
ATOM 1419 O O . TYR A 1 185 ? -7.577 4.744 -15.103 1.00 24.81 182 TYR A O 1
ATOM 1428 N N . ILE A 1 186 ? -6.194 3.798 -13.582 1.00 23.69 183 ILE A N 1
ATOM 1429 C CA . ILE A 1 186 ? -5.065 4.695 -13.950 1.00 23.59 183 ILE A CA 1
ATOM 1430 C C . ILE A 1 186 ? -4.714 4.520 -15.432 1.00 23.83 183 ILE A C 1
ATOM 1431 O O . ILE A 1 186 ? -4.498 5.516 -16.112 1.00 23.81 183 ILE A O 1
ATOM 1436 N N . LYS A 1 187 ? -4.680 3.281 -15.900 1.00 24.50 184 LYS A N 1
ATOM 1437 C CA . LYS A 1 187 ? -4.313 3.011 -17.315 1.00 27.03 184 LYS A CA 1
ATOM 1438 C C . LYS A 1 187 ? -5.428 3.480 -18.246 1.00 26.43 184 LYS A C 1
ATOM 1439 O O . LYS A 1 187 ? -5.112 4.110 -19.263 1.00 28.21 184 LYS A O 1
ATOM 1445 N N . GLU A 1 188 ? -6.681 3.233 -17.883 1.00 26.60 185 GLU A N 1
ATOM 1446 C CA . GLU A 1 188 ? -7.822 3.642 -18.752 1.00 27.08 185 GLU A CA 1
ATOM 1447 C C . GLU A 1 188 ? -7.924 5.168 -18.851 1.00 27.32 185 GLU A C 1
ATOM 1448 O O . GLU A 1 188 ? -8.187 5.680 -19.955 1.00 27.91 185 GLU A O 1
ATOM 1454 N N . SER A 1 189 ? -7.720 5.862 -17.729 1.00 26.74 186 SER A N 1
ATOM 1455 C CA . SER A 1 189 ? -7.887 7.336 -17.642 1.00 26.79 186 SER A CA 1
ATOM 1456 C C . SER A 1 189 ? -6.648 8.088 -18.141 1.00 28.27 186 SER A C 1
ATOM 1457 O O . SER A 1 189 ? -6.745 9.327 -18.319 1.00 28.57 186 SER A O 1
ATOM 1460 N N . GLY A 1 190 ? -5.504 7.405 -18.260 1.00 27.69 187 GLY A N 1
ATOM 1461 C CA . GLY A 1 190 ? -4.263 8.084 -18.681 1.00 28.66 187 GLY A CA 1
ATOM 1462 C C . GLY A 1 190 ? -3.725 8.975 -17.567 1.00 29.57 187 GLY A C 1
ATOM 1463 O O . GLY A 1 190 ? -2.945 9.904 -17.850 1.00 29.08 187 GLY A O 1
ATOM 1464 N N . MET A 1 191 ? -4.093 8.674 -16.327 1.00 27.13 188 MET A N 1
ATOM 1465 C CA . MET A 1 191 ? -3.668 9.517 -15.194 1.00 26.64 188 MET A CA 1
ATOM 1466 C C . MET A 1 191 ? -2.134 9.494 -15.033 1.00 26.77 188 MET A C 1
ATOM 1467 O O . MET A 1 191 ? -1.516 8.424 -15.182 1.00 26.43 188 MET A O 1
ATOM 1472 N N . LYS A 1 192 ? -1.566 10.662 -14.739 1.00 26.26 189 LYS A N 1
ATOM 1473 C CA . LYS A 1 192 ? -0.101 10.808 -14.525 1.00 27.05 189 LYS A CA 1
ATOM 1474 C C . LYS A 1 192 ? 0.280 10.267 -13.145 1.00 25.25 189 LYS A C 1
ATOM 1475 O O . LYS A 1 192 ? -0.185 10.816 -12.137 1.00 25.72 189 LYS A O 1
ATOM 1481 N N . VAL A 1 193 ? 1.107 9.229 -13.113 1.00 24.48 190 VAL A N 1
ATOM 1482 C CA . VAL A 1 193 ? 1.487 8.611 -11.814 1.00 24.56 190 VAL A CA 1
ATOM 1483 C C . VAL A 1 193 ? 2.993 8.362 -11.795 1.00 25.26 190 VAL A C 1
ATOM 1484 O O . VAL A 1 193 ? 3.501 7.742 -12.748 1.00 27.37 190 VAL A O 1
ATOM 1488 N N . TYR A 1 194 ? 3.658 8.887 -10.768 1.00 23.06 191 TYR A N 1
ATOM 1489 C CA . TYR A 1 194 ? 5.087 8.638 -10.510 1.00 24.20 191 TYR A CA 1
ATOM 1490 C C . TYR A 1 194 ? 5.169 7.616 -9.379 1.00 24.44 191 TYR A C 1
ATOM 1491 O O . TYR A 1 194 ? 4.994 7.982 -8.212 1.00 25.49 191 TYR A O 1
ATOM 1500 N N . THR A 1 195 ? 5.308 6.346 -9.744 1.00 25.45 192 THR A N 1
ATOM 1501 C CA . THR A 1 195 ? 5.509 5.319 -8.704 1.00 25.13 192 THR A CA 1
ATOM 1502 C C . THR A 1 195 ? 6.943 5.472 -8.166 1.00 25.25 192 THR A C 1
ATOM 1503 O O . THR A 1 195 ? 7.725 6.282 -8.710 1.00 25.14 192 THR A O 1
ATOM 1507 N N . MET A 1 196 ? 7.278 4.727 -7.124 1.00 24.74 193 MET A N 1
ATOM 1508 C CA . MET A 1 196 ? 8.658 4.795 -6.570 1.00 25.60 193 MET A CA 1
ATOM 1509 C C . MET A 1 196 ? 9.672 4.440 -7.667 1.00 27.62 193 MET A C 1
ATOM 1510 O O . MET A 1 196 ? 10.789 4.986 -7.659 1.00 27.66 193 MET A O 1
ATOM 1515 N N . HIS A 1 197 ? 9.299 3.555 -8.595 1.00 29.59 194 HIS A N 1
ATOM 1516 C CA . HIS A 1 197 ? 10.216 3.181 -9.701 1.00 30.47 194 HIS A CA 1
ATOM 1517 C C . HIS A 1 197 ? 10.586 4.429 -10.513 1.00 29.94 194 HIS A C 1
ATOM 1518 O O . HIS A 1 197 ? 11.771 4.594 -10.832 1.00 28.37 194 HIS A O 1
ATOM 1525 N N . GLU A 1 198 ? 9.596 5.276 -10.826 1.00 30.57 195 GLU A N 1
ATOM 1526 C CA . GLU A 1 198 ? 9.870 6.488 -11.649 1.00 29.82 195 GLU A CA 1
ATOM 1527 C C . GLU A 1 198 ? 10.668 7.505 -10.829 1.00 27.61 195 GLU A C 1
ATOM 1528 O O . GLU A 1 198 ? 11.554 8.173 -11.415 1.00 28.90 195 GLU A O 1
ATOM 1534 N N . ILE A 1 199 ? 10.380 7.626 -9.533 1.00 25.69 196 ILE A N 1
ATOM 1535 C CA . ILE A 1 199 ? 11.153 8.563 -8.673 1.00 25.02 196 ILE A CA 1
ATOM 1536 C C . ILE A 1 199 ? 12.612 8.089 -8.621 1.00 25.53 196 ILE A C 1
ATOM 1537 O O . ILE A 1 199 ? 13.511 8.935 -8.734 1.00 25.46 196 ILE A O 1
ATOM 1542 N N . ASP A 1 200 ? 12.831 6.777 -8.492 1.00 27.57 197 ASP A N 1
ATOM 1543 C CA . ASP A 1 200 ? 14.221 6.243 -8.413 1.00 30.71 197 ASP A CA 1
ATOM 1544 C C . ASP A 1 200 ? 14.958 6.550 -9.724 1.00 32.11 197 ASP A C 1
ATOM 1545 O O . ASP A 1 200 ? 16.105 7.048 -9.675 1.00 34.17 197 ASP A O 1
ATOM 1550 N N . ARG A 1 201 ? 14.287 6.307 -10.845 1.00 31.89 198 ARG A N 1
ATOM 1551 C CA . ARG A 1 201 ? 14.904 6.455 -12.189 1.00 33.81 198 ARG A CA 1
ATOM 1552 C C . ARG A 1 201 ? 15.119 7.932 -12.552 1.00 33.55 198 ARG A C 1
ATOM 1553 O O . ARG A 1 201 ? 16.234 8.272 -13.015 1.00 33.29 198 ARG A O 1
ATOM 1561 N N . LEU A 1 202 ? 14.135 8.790 -12.282 1.00 30.24 199 LEU A N 1
ATOM 1562 C CA . LEU A 1 202 ? 14.218 10.212 -12.730 1.00 29.60 199 LEU A CA 1
ATOM 1563 C C . LEU A 1 202 ? 14.834 11.133 -11.671 1.00 27.94 199 LEU A C 1
ATOM 1564 O O . LEU A 1 202 ? 15.436 12.150 -12.061 1.00 28.02 199 LEU A O 1
ATOM 1569 N N . GLY A 1 203 ? 14.650 10.827 -10.384 1.00 27.16 200 GLY A N 1
ATOM 1570 C CA . GLY A 1 203 ? 15.066 11.765 -9.330 1.00 26.43 200 GLY A CA 1
ATOM 1571 C C . GLY A 1 203 ? 13.924 12.729 -9.028 1.00 25.14 200 GLY A C 1
ATOM 1572 O O . GLY A 1 203 ? 13.196 13.112 -9.978 1.00 26.22 200 GLY A O 1
ATOM 1573 N N . MET A 1 204 ? 13.779 13.131 -7.766 1.00 25.39 201 MET A N 1
ATOM 1574 C CA . MET A 1 204 ? 12.661 14.019 -7.371 1.00 23.98 201 MET A CA 1
ATOM 1575 C C . MET A 1 204 ? 12.735 15.378 -8.095 1.00 24.44 201 MET A C 1
ATOM 1576 O O . MET A 1 204 ? 11.667 15.902 -8.419 1.00 23.89 201 MET A O 1
ATOM 1581 N N . THR A 1 205 ? 13.926 15.920 -8.370 1.00 25.11 202 THR A N 1
ATOM 1582 C CA . THR A 1 205 ? 13.995 17.221 -9.091 1.00 25.08 202 THR A CA 1
ATOM 1583 C C . THR A 1 205 ? 13.223 17.148 -10.428 1.00 25.85 202 THR A C 1
ATOM 1584 O O . THR A 1 205 ? 12.373 18.011 -10.668 1.00 25.51 202 THR A O 1
ATOM 1588 N N A LYS A 1 206 ? 13.518 16.129 -11.244 0.50 25.88 203 LYS A N 1
ATOM 1589 N N B LYS A 1 206 ? 13.516 16.138 -11.257 0.50 25.62 203 LYS A N 1
ATOM 1590 C CA A LYS A 1 206 ? 12.883 15.936 -12.575 0.50 26.54 203 LYS A CA 1
ATOM 1591 C CA B LYS A 1 206 ? 12.860 15.990 -12.583 0.50 26.12 203 LYS A CA 1
ATOM 1592 C C A LYS A 1 206 ? 11.388 15.661 -12.392 0.50 25.19 203 LYS A C 1
ATOM 1593 C C B LYS A 1 206 ? 11.375 15.659 -12.397 0.50 24.96 203 LYS A C 1
ATOM 1594 O O A LYS A 1 206 ? 10.590 16.180 -13.189 0.50 24.80 203 LYS A O 1
ATOM 1595 O O B LYS A 1 206 ? 10.567 16.137 -13.209 0.50 24.59 203 LYS A O 1
ATOM 1606 N N . VAL A 1 207 ? 11.039 14.860 -11.384 1.00 24.24 204 VAL A N 1
ATOM 1607 C CA . VAL A 1 207 ? 9.611 14.517 -11.111 1.00 24.32 204 VAL A CA 1
ATOM 1608 C C . VAL A 1 207 ? 8.829 15.821 -10.870 1.00 24.87 204 VAL A C 1
ATOM 1609 O O . VAL A 1 207 ? 7.739 15.995 -11.465 1.00 24.08 204 VAL A O 1
ATOM 1613 N N . ILE A 1 208 ? 9.339 16.695 -10.004 1.00 23.05 205 ILE A N 1
ATOM 1614 C CA . ILE A 1 208 ? 8.609 17.973 -9.724 1.00 23.71 205 ILE A CA 1
ATOM 1615 C C . ILE A 1 208 ? 8.607 18.877 -10.974 1.00 23.78 205 ILE A C 1
ATOM 1616 O O . ILE A 1 208 ? 7.527 19.413 -11.316 1.00 24.50 205 ILE A O 1
ATOM 1621 N N . GLU A 1 209 ? 9.742 19.000 -11.673 1.00 24.65 206 GLU A N 1
ATOM 1622 C CA . GLU A 1 209 ? 9.791 19.818 -12.921 1.00 26.44 206 GLU A CA 1
ATOM 1623 C C . GLU A 1 209 ? 8.727 19.313 -13.900 1.00 26.73 206 GLU A C 1
ATOM 1624 O O . GLU A 1 209 ? 7.974 20.147 -14.442 1.00 25.79 206 GLU A O 1
ATOM 1630 N N . GLU A 1 210 ? 8.646 17.994 -14.097 1.00 26.10 207 GLU A N 1
ATOM 1631 C CA . GLU A 1 210 ? 7.627 17.427 -15.023 1.00 25.95 207 GLU A CA 1
ATOM 1632 C C . GLU A 1 210 ? 6.215 17.689 -14.487 1.00 26.24 207 GLU A C 1
ATOM 1633 O O . GLU A 1 210 ? 5.311 17.950 -15.322 1.00 25.50 207 GLU A O 1
ATOM 1639 N N . THR A 1 211 ? 6.015 17.551 -13.170 1.00 23.75 208 THR A N 1
ATOM 1640 C CA . THR A 1 211 ? 4.689 17.811 -12.552 1.00 24.38 208 THR A CA 1
ATOM 1641 C C . THR A 1 211 ? 4.266 19.265 -12.801 1.00 24.98 208 THR A C 1
ATOM 1642 O O . THR A 1 211 ? 3.090 19.488 -13.149 1.00 25.18 208 THR A O 1
ATOM 1646 N N . LEU A 1 212 ? 5.187 20.207 -12.598 1.00 24.81 209 LEU A N 1
ATOM 1647 C CA . LEU A 1 212 ? 4.873 21.644 -12.807 1.00 26.00 209 LEU A CA 1
ATOM 1648 C C . LEU A 1 212 ? 4.473 21.887 -14.269 1.00 26.40 209 LEU A C 1
ATOM 1649 O O . LEU A 1 212 ? 3.512 22.638 -14.504 1.00 27.68 209 LEU A O 1
ATOM 1654 N N . ASP A 1 213 ? 5.200 21.286 -15.203 1.00 27.12 210 ASP A N 1
ATOM 1655 C CA . ASP A 1 213 ? 4.888 21.429 -16.648 1.00 29.74 210 ASP A CA 1
ATOM 1656 C C . ASP A 1 213 ? 3.512 20.823 -16.930 1.00 27.87 210 ASP A C 1
ATOM 1657 O O . ASP A 1 213 ? 2.690 21.462 -17.586 1.00 27.86 210 ASP A O 1
ATOM 1662 N N . TYR A 1 214 ? 3.252 19.644 -16.379 1.00 27.03 211 TYR A N 1
ATOM 1663 C CA . TYR A 1 214 ? 1.981 18.929 -16.660 1.00 26.86 211 TYR A CA 1
ATOM 1664 C C . TYR A 1 214 ? 0.765 19.708 -16.151 1.00 27.03 211 TYR A C 1
ATOM 1665 O O . TYR A 1 214 ? -0.311 19.643 -16.793 1.00 28.20 211 TYR A O 1
ATOM 1674 N N . LEU A 1 215 ? 0.906 20.429 -15.038 1.00 25.70 212 LEU A N 1
ATOM 1675 C CA . LEU A 1 215 ? -0.254 21.140 -14.435 1.00 25.54 212 LEU A CA 1
ATOM 1676 C C . LEU A 1 215 ? -0.193 22.634 -14.770 1.00 26.03 212 LEU A C 1
ATOM 1677 O O . LEU A 1 215 ? -0.880 23.411 -14.088 1.00 26.76 212 LEU A O 1
ATOM 1682 N N . SER A 1 216 ? 0.577 23.004 -15.799 1.00 27.89 213 SER A N 1
ATOM 1683 C CA . SER A 1 216 ? 0.801 24.431 -16.169 1.00 29.58 213 SER A CA 1
ATOM 1684 C C . SER A 1 216 ? -0.478 25.110 -16.684 1.00 30.68 213 SER A C 1
ATOM 1685 O O . SER A 1 216 ? -0.467 26.353 -16.781 1.00 33.32 213 SER A O 1
ATOM 1688 N N . ALA A 1 217 ? -1.535 24.340 -16.964 1.00 30.32 214 ALA A N 1
ATOM 1689 C CA . ALA A 1 217 ? -2.796 24.922 -17.482 1.00 32.86 214 ALA A CA 1
ATOM 1690 C C . ALA A 1 217 ? -3.859 24.935 -16.379 1.00 32.59 214 ALA A C 1
ATOM 1691 O O . ALA A 1 217 ? -5.030 25.199 -16.702 1.00 35.19 214 ALA A O 1
ATOM 1693 N N . CYS A 1 218 ? -3.471 24.652 -15.131 1.00 31.28 215 CYS A N 1
ATOM 1694 C CA . CYS A 1 218 ? -4.424 24.709 -13.988 1.00 30.27 215 CYS A CA 1
ATOM 1695 C C . CYS A 1 218 ? -4.431 26.125 -13.389 1.00 31.53 215 CYS A C 1
ATOM 1696 O O . CYS A 1 218 ? -3.338 26.756 -13.357 1.00 33.06 215 CYS A O 1
ATOM 1699 N N . ASP A 1 219 ? -5.593 26.597 -12.910 1.00 30.28 216 ASP A N 1
ATOM 1700 C CA . ASP A 1 219 ? -5.711 27.962 -12.312 1.00 30.88 216 ASP A CA 1
ATOM 1701 C C . ASP A 1 219 ? -5.447 27.909 -10.800 1.00 29.05 216 ASP A C 1
ATOM 1702 O O . ASP A 1 219 ? -5.392 28.965 -10.174 1.00 31.34 216 ASP A O 1
ATOM 1707 N N . GLY A 1 220 ? -5.377 26.715 -10.234 1.00 27.24 217 GLY A N 1
ATOM 1708 C CA . GLY A 1 220 ? -5.012 26.519 -8.820 1.00 25.58 217 GLY A CA 1
ATOM 1709 C C . GLY A 1 220 ? -4.480 25.110 -8.653 1.00 24.22 217 GLY A C 1
ATOM 1710 O O . GLY A 1 220 ? -4.746 24.276 -9.562 1.00 24.73 217 GLY A O 1
ATOM 1711 N N . VAL A 1 221 ? -3.689 24.861 -7.607 1.00 24.26 218 VAL A N 1
ATOM 1712 C CA . VAL A 1 221 ? -3.210 23.467 -7.388 1.00 23.60 218 VAL A CA 1
ATOM 1713 C C . VAL A 1 221 ? -3.310 23.122 -5.898 1.00 22.53 218 VAL A C 1
ATOM 1714 O O . VAL A 1 221 ? -2.816 23.891 -5.052 1.00 23.34 218 VAL A O 1
ATOM 1718 N N . HIS A 1 222 ? -4.036 22.041 -5.605 1.00 22.07 219 HIS A N 1
ATOM 1719 C CA . HIS A 1 222 ? -4.168 21.535 -4.219 1.00 21.12 219 HIS A CA 1
ATOM 1720 C C . HIS A 1 222 ? -3.104 20.457 -3.957 1.00 21.01 219 HIS A C 1
ATOM 1721 O O . HIS A 1 222 ? -2.974 19.540 -4.779 1.00 20.92 219 HIS A O 1
ATOM 1728 N N . LEU A 1 223 ? -2.384 20.573 -2.844 1.00 21.49 220 LEU A N 1
ATOM 1729 C CA . LEU A 1 223 ? -1.439 19.499 -2.460 1.00 20.76 220 LEU A CA 1
ATOM 1730 C C . LEU A 1 223 ? -2.111 18.631 -1.396 1.00 20.68 220 LEU A C 1
ATOM 1731 O O . LEU A 1 223 ? -2.444 19.163 -0.324 1.00 21.78 220 LEU A O 1
ATOM 1736 N N . SER A 1 224 ? -2.277 17.350 -1.684 1.00 21.19 221 SER A N 1
ATOM 1737 C CA . SER A 1 224 ? -2.840 16.407 -0.687 1.00 22.14 221 SER A CA 1
ATOM 1738 C C . SER A 1 224 ? -1.669 15.523 -0.251 1.00 22.21 221 SER A C 1
ATOM 1739 O O . SER A 1 224 ? -1.325 14.558 -0.978 1.00 22.37 221 SER A O 1
ATOM 1742 N N . LEU A 1 225 ? -1.042 15.884 0.864 1.00 20.91 222 LEU A N 1
ATOM 1743 C CA . LEU A 1 225 ? 0.167 15.141 1.277 1.00 22.23 222 LEU A CA 1
ATOM 1744 C C . LEU A 1 225 ? -0.137 14.184 2.426 1.00 21.45 222 LEU A C 1
ATOM 1745 O O . LEU A 1 225 ? -0.443 14.610 3.545 1.00 22.71 222 LEU A O 1
ATOM 1750 N N . ASP A 1 226 ? -0.004 12.918 2.106 1.00 20.51 223 ASP A N 1
ATOM 1751 C CA . ASP A 1 226 ? -0.173 11.818 3.067 1.00 21.26 223 ASP A CA 1
ATOM 1752 C C . ASP A 1 226 ? 1.224 11.517 3.589 1.00 21.74 223 ASP A C 1
ATOM 1753 O O . ASP A 1 226 ? 2.098 11.224 2.762 1.00 21.54 223 ASP A O 1
ATOM 1758 N N . LEU A 1 227 ? 1.430 11.632 4.895 1.00 21.25 224 LEU A N 1
ATOM 1759 C CA . LEU A 1 227 ? 2.776 11.344 5.434 1.00 21.55 224 LEU A CA 1
ATOM 1760 C C . LEU A 1 227 ? 3.189 9.912 5.085 1.00 21.34 224 LEU A C 1
ATOM 1761 O O . LEU A 1 227 ? 4.411 9.692 5.077 1.00 19.88 224 LEU A O 1
ATOM 1766 N N . ASP A 1 228 ? 2.250 9.025 4.717 1.00 20.80 225 ASP A N 1
ATOM 1767 C CA . ASP A 1 228 ? 2.647 7.640 4.345 1.00 20.27 225 ASP A CA 1
ATOM 1768 C C . ASP A 1 228 ? 3.325 7.608 2.963 1.00 19.43 225 ASP A C 1
ATOM 1769 O O . ASP A 1 228 ? 3.844 6.544 2.590 1.00 21.39 225 ASP A O 1
ATOM 1774 N N . GLY A 1 229 ? 3.435 8.747 2.293 1.00 19.66 226 GLY A N 1
ATOM 1775 C CA . GLY A 1 229 ? 4.195 8.789 1.033 1.00 18.81 226 GLY A CA 1
ATOM 1776 C C . GLY A 1 229 ? 5.680 8.648 1.356 1.00 19.93 226 GLY A C 1
ATOM 1777 O O . GLY A 1 229 ? 6.433 8.091 0.540 1.00 20.42 226 GLY A O 1
ATOM 1778 N N . LEU A 1 230 ? 6.055 9.131 2.526 1.00 19.95 227 LEU A N 1
ATOM 1779 C CA . LEU A 1 230 ? 7.474 9.007 2.961 1.00 20.32 227 LEU A CA 1
ATOM 1780 C C . LEU A 1 230 ? 7.751 7.587 3.453 1.00 21.07 227 LEU A C 1
ATOM 1781 O O . LEU A 1 230 ? 6.849 6.886 3.954 1.00 19.39 227 LEU A O 1
ATOM 1786 N N . ASP A 1 231 ? 9.016 7.201 3.397 1.00 21.16 228 ASP A N 1
ATOM 1787 C CA . ASP A 1 231 ? 9.420 5.869 3.890 1.00 21.76 228 ASP A CA 1
ATOM 1788 C C . ASP A 1 231 ? 9.173 5.800 5.390 1.00 21.67 228 ASP A C 1
ATOM 1789 O O . ASP A 1 231 ? 9.363 6.792 6.086 1.00 22.25 228 ASP A O 1
ATOM 1794 N N . PRO A 1 232 ? 8.694 4.653 5.918 1.00 22.51 229 PRO A N 1
ATOM 1795 C CA . PRO A 1 232 ? 8.481 4.484 7.359 1.00 23.90 229 PRO A CA 1
ATOM 1796 C C . PRO A 1 232 ? 9.747 4.765 8.189 1.00 25.19 229 PRO A C 1
ATOM 1797 O O . PRO A 1 232 ? 9.617 5.050 9.368 1.00 25.46 229 PRO A O 1
ATOM 1801 N N . ASN A 1 233 ? 10.933 4.691 7.576 1.00 27.32 230 ASN A N 1
ATOM 1802 C CA . ASN A 1 233 ? 12.177 5.032 8.331 1.00 28.69 230 ASN A CA 1
ATOM 1803 C C . ASN A 1 233 ? 12.147 6.524 8.706 1.00 28.36 230 ASN A C 1
ATOM 1804 O O . ASN A 1 233 ? 12.691 6.897 9.770 1.00 30.38 230 ASN A O 1
ATOM 1809 N N . ASP A 1 234 ? 11.537 7.352 7.861 1.00 24.62 231 ASP A N 1
ATOM 1810 C CA . ASP A 1 234 ? 11.493 8.821 8.075 1.00 24.45 231 ASP A CA 1
ATOM 1811 C C . ASP A 1 234 ? 10.152 9.236 8.682 1.00 23.94 231 ASP A C 1
ATOM 1812 O O . ASP A 1 234 ? 10.126 10.246 9.380 1.00 25.22 231 ASP A O 1
ATOM 1817 N N . ALA A 1 235 ? 9.081 8.506 8.366 1.00 23.02 232 ALA A N 1
ATOM 1818 C CA . ALA A 1 235 ? 7.719 8.839 8.846 1.00 23.10 232 ALA A CA 1
ATOM 1819 C C . ALA A 1 235 ? 7.079 7.563 9.378 1.00 23.79 232 ALA A C 1
ATOM 1820 O O . ALA A 1 235 ? 6.149 7.015 8.787 1.00 21.49 232 ALA A O 1
ATOM 1822 N N . PRO A 1 236 ? 7.556 7.044 10.526 1.00 22.40 233 PRO A N 1
ATOM 1823 C CA . PRO A 1 236 ? 7.014 5.797 11.078 1.00 22.70 233 PRO A CA 1
ATOM 1824 C C . PRO A 1 236 ? 5.564 5.927 11.568 1.00 22.56 233 PRO A C 1
ATOM 1825 O O . PRO A 1 236 ? 4.835 4.928 11.535 1.00 22.32 233 PRO A O 1
ATOM 1829 N N . GLY A 1 237 ? 5.199 7.133 12.023 1.00 21.98 234 GLY A N 1
ATOM 1830 C CA . GLY A 1 237 ? 3.868 7.355 12.623 1.00 21.69 234 GLY A CA 1
ATOM 1831 C C . GLY A 1 237 ? 2.830 7.699 11.587 1.00 20.45 234 GLY A C 1
ATOM 1832 O O . GLY A 1 237 ? 2.431 8.901 11.485 1.00 20.38 234 GLY A O 1
ATOM 1833 N N . VAL A 1 238 ? 2.392 6.680 10.850 1.00 21.44 235 VAL A N 1
ATOM 1834 C CA . VAL A 1 238 ? 1.320 6.878 9.839 1.00 20.66 235 VAL A CA 1
ATOM 1835 C C . VAL A 1 238 ? 0.258 5.798 10.005 1.00 20.92 235 VAL A C 1
ATOM 1836 O O . VAL A 1 238 ? 0.537 4.754 10.612 1.00 20.18 235 VAL A O 1
ATOM 1840 N N . GLY A 1 239 ? -0.934 6.050 9.464 1.00 21.88 236 GLY A N 1
ATOM 1841 C CA . GLY A 1 239 ? -2.029 5.075 9.618 1.00 21.63 236 GLY A CA 1
ATOM 1842 C C . GLY A 1 239 ? -1.734 3.735 8.961 1.00 21.91 236 GLY A C 1
ATOM 1843 O O . GLY A 1 239 ? -2.031 2.702 9.574 1.00 22.87 236 GLY A O 1
ATOM 1844 N N . THR A 1 240 ? -1.135 3.749 7.767 1.00 22.01 237 THR A N 1
ATOM 1845 C CA . THR A 1 240 ? -0.888 2.489 7.034 1.00 21.91 237 THR A CA 1
ATOM 1846 C C . THR A 1 240 ? 0.474 2.593 6.372 1.00 22.16 237 THR A C 1
ATOM 1847 O O . THR A 1 240 ? 0.593 3.026 5.230 1.00 21.80 237 THR A O 1
ATOM 1851 N N . PRO A 1 241 ? 1.546 2.254 7.103 1.00 23.11 238 PRO A N 1
ATOM 1852 C CA . PRO A 1 241 ? 2.882 2.350 6.535 1.00 22.98 238 PRO A CA 1
ATOM 1853 C C . PRO A 1 241 ? 3.138 1.335 5.419 1.00 22.31 238 PRO A C 1
ATOM 1854 O O . PRO A 1 241 ? 2.623 0.190 5.493 1.00 22.51 238 PRO A O 1
ATOM 1858 N N . VAL A 1 242 ? 3.887 1.787 4.409 1.00 22.44 239 VAL A N 1
ATOM 1859 C CA . VAL A 1 242 ? 4.310 0.939 3.256 1.00 23.06 239 VAL A CA 1
ATOM 1860 C C . VAL A 1 242 ? 5.820 1.106 3.042 1.00 22.62 239 VAL A C 1
ATOM 1861 O O . VAL A 1 242 ? 6.277 2.230 2.824 1.00 22.19 239 VAL A O 1
ATOM 1865 N N . VAL A 1 243 ? 6.548 -0.001 3.075 1.00 22.35 240 VAL A N 1
ATOM 1866 C CA . VAL A 1 243 ? 8.033 0.019 2.883 1.00 24.66 240 VAL A CA 1
ATOM 1867 C C . VAL A 1 243 ? 8.413 0.674 1.543 1.00 23.08 240 VAL A C 1
ATOM 1868 O O . VAL A 1 243 ? 7.600 0.634 0.587 1.00 23.59 240 VAL A O 1
ATOM 1872 N N . GLY A 1 244 ? 9.641 1.216 1.473 1.00 23.59 241 GLY A N 1
ATOM 1873 C CA . GLY A 1 244 ? 10.229 1.739 0.225 1.00 22.74 241 GLY A CA 1
ATOM 1874 C C . GLY A 1 244 ? 9.649 3.053 -0.261 1.00 22.71 241 GLY A C 1
ATOM 1875 O O . GLY A 1 244 ? 9.371 3.154 -1.462 1.00 23.64 241 GLY A O 1
ATOM 1876 N N . GLY A 1 245 ? 9.586 4.049 0.617 1.00 23.24 242 GLY A N 1
ATOM 1877 C CA . GLY A 1 245 ? 8.972 5.335 0.263 1.00 22.13 242 GLY A CA 1
ATOM 1878 C C . GLY A 1 245 ? 9.982 6.440 0.043 1.00 21.23 242 GLY A C 1
ATOM 1879 O O . GLY A 1 245 ? 11.219 6.194 0.077 1.00 21.46 242 GLY A O 1
ATOM 1880 N N . ILE A 1 246 ? 9.439 7.628 -0.175 1.00 21.12 243 ILE A N 1
ATOM 1881 C CA . ILE A 1 246 ? 10.190 8.875 -0.447 1.00 20.58 243 ILE A CA 1
ATOM 1882 C C . ILE A 1 246 ? 10.951 9.294 0.821 1.00 20.77 243 ILE A C 1
ATOM 1883 O O . ILE A 1 246 ? 10.412 9.160 1.942 1.00 20.86 243 ILE A O 1
ATOM 1888 N N . SER A 1 247 ? 12.203 9.725 0.672 1.00 20.97 244 SER A N 1
ATOM 1889 C CA . SER A 1 247 ? 12.948 10.157 1.876 1.00 20.43 244 SER A CA 1
ATOM 1890 C C . SER A 1 247 ? 12.474 11.533 2.366 1.00 21.45 244 SER A C 1
ATOM 1891 O O . SER A 1 247 ? 11.807 12.285 1.604 1.00 20.58 244 SER A O 1
ATOM 1894 N N . TYR A 1 248 ? 12.828 11.842 3.614 1.00 22.53 245 TYR A N 1
ATOM 1895 C CA . TYR A 1 248 ? 12.591 13.200 4.159 1.00 22.94 245 TYR A CA 1
ATOM 1896 C C . TYR A 1 248 ? 13.262 14.228 3.236 1.00 21.62 245 TYR A C 1
ATOM 1897 O O . TYR A 1 248 ? 12.627 15.224 2.903 1.00 21.13 245 TYR A O 1
ATOM 1906 N N . ARG A 1 249 ? 14.544 14.025 2.881 1.00 22.17 246 ARG A N 1
ATOM 1907 C CA . ARG A 1 249 ? 15.238 15.028 2.028 1.00 22.77 246 ARG A CA 1
ATOM 1908 C C . ARG A 1 249 ? 14.540 15.215 0.668 1.00 21.37 246 ARG A C 1
ATOM 1909 O O . ARG A 1 249 ? 14.432 16.368 0.223 1.00 22.04 246 ARG A O 1
ATOM 1917 N N . GLU A 1 250 ? 14.088 14.142 0.027 1.00 21.55 247 GLU A N 1
ATOM 1918 C CA . GLU A 1 250 ? 13.385 14.289 -1.274 1.00 20.88 247 GLU A CA 1
ATOM 1919 C C . GLU A 1 250 ? 12.085 15.079 -1.066 1.00 20.84 247 GLU A C 1
ATOM 1920 O O . GLU A 1 250 ? 11.741 15.911 -1.930 1.00 20.70 247 GLU A O 1
ATOM 1926 N N . SER A 1 251 ? 11.399 14.815 0.046 1.00 20.84 248 SER A N 1
ATOM 1927 C CA . SER A 1 251 ? 10.103 15.493 0.316 1.00 20.15 248 SER A CA 1
ATOM 1928 C C . SER A 1 251 ? 10.371 16.968 0.616 1.00 20.52 248 SER A C 1
ATOM 1929 O O . SER A 1 251 ? 9.614 17.812 0.161 1.00 20.92 248 SER A O 1
ATOM 1932 N N . HIS A 1 252 ? 11.441 17.249 1.367 1.00 20.05 249 HIS A N 1
ATOM 1933 C CA . HIS A 1 252 ? 11.806 18.639 1.722 1.00 22.17 249 HIS A CA 1
ATOM 1934 C C . HIS A 1 252 ? 12.143 19.418 0.447 1.00 21.84 249 HIS A C 1
ATOM 1935 O O . HIS A 1 252 ? 11.681 20.565 0.308 1.00 22.41 249 HIS A O 1
ATOM 1942 N N . LEU A 1 253 ? 12.935 18.817 -0.442 1.00 21.51 250 LEU A N 1
ATOM 1943 C CA . LEU A 1 253 ? 13.280 19.446 -1.737 1.00 22.38 250 LEU A CA 1
ATOM 1944 C C . LEU A 1 253 ? 11.985 19.652 -2.535 1.00 22.05 250 LEU A C 1
ATOM 1945 O O . LEU A 1 253 ? 11.819 20.745 -3.087 1.00 22.54 250 LEU A O 1
ATOM 1950 N N . ALA A 1 254 ? 11.094 18.661 -2.544 1.00 22.81 251 ALA A N 1
ATOM 1951 C CA . ALA A 1 254 ? 9.843 18.813 -3.319 1.00 21.71 251 ALA A CA 1
ATOM 1952 C C . ALA A 1 254 ? 9.064 20.019 -2.793 1.00 22.59 251 ALA A C 1
ATOM 1953 O O . ALA A 1 254 ? 8.573 20.823 -3.622 1.00 24.28 251 ALA A O 1
ATOM 1955 N N . MET A 1 255 ? 8.941 20.149 -1.474 1.00 19.87 252 MET A N 1
ATOM 1956 C CA . MET A 1 255 ? 8.162 21.296 -0.938 1.00 20.98 252 MET A CA 1
ATOM 1957 C C . MET A 1 255 ? 8.842 22.625 -1.302 1.00 22.02 252 MET A C 1
ATOM 1958 O O . MET A 1 255 ? 8.119 23.567 -1.664 1.00 22.33 252 MET A O 1
ATOM 1963 N N . GLU A 1 256 ? 10.171 22.713 -1.196 1.00 21.64 253 GLU A N 1
ATOM 1964 C CA . GLU A 1 256 ? 10.883 23.965 -1.561 1.00 22.93 253 GLU A CA 1
ATOM 1965 C C . GLU A 1 256 ? 10.627 24.297 -3.036 1.00 23.67 253 GLU A C 1
ATOM 1966 O O . GLU A 1 256 ? 10.375 25.473 -3.339 1.00 23.44 253 GLU A O 1
ATOM 1972 N N . MET A 1 257 ? 10.664 23.293 -3.916 1.00 24.80 254 MET A N 1
ATOM 1973 C CA . MET A 1 257 ? 10.419 23.532 -5.361 1.00 24.28 254 MET A CA 1
ATOM 1974 C C . MET A 1 257 ? 8.972 23.982 -5.596 1.00 24.66 254 MET A C 1
ATOM 1975 O O . MET A 1 257 ? 8.778 24.855 -6.457 1.00 24.29 254 MET A O 1
ATOM 1980 N N . LEU A 1 258 ? 8.007 23.403 -4.877 1.00 23.88 255 LEU A N 1
ATOM 1981 C CA . LEU A 1 258 ? 6.580 23.808 -5.045 1.00 22.87 255 LEU A CA 1
ATOM 1982 C C . LEU A 1 258 ? 6.429 25.251 -4.556 1.00 24.31 255 LEU A C 1
ATOM 1983 O O . LEU A 1 258 ? 5.738 26.043 -5.226 1.00 24.85 255 LEU A O 1
ATOM 1988 N N . TYR A 1 259 ? 7.069 25.593 -3.441 1.00 23.11 256 TYR A N 1
ATOM 1989 C CA . TYR A 1 259 ? 6.992 27.000 -2.973 1.00 23.79 256 TYR A CA 1
ATOM 1990 C C . TYR A 1 259 ? 7.535 27.939 -4.059 1.00 24.12 256 TYR A C 1
ATOM 1991 O O . TYR A 1 259 ? 6.889 28.971 -4.375 1.00 24.78 256 TYR A O 1
ATOM 2000 N N . ASP A 1 260 ? 8.726 27.635 -4.587 1.00 25.31 257 ASP A N 1
ATOM 2001 C CA . ASP A 1 260 ? 9.362 28.503 -5.613 1.00 25.65 257 ASP A CA 1
ATOM 2002 C C . ASP A 1 260 ? 8.469 28.660 -6.852 1.00 26.74 257 ASP A C 1
ATOM 2003 O O . ASP A 1 260 ? 8.490 29.765 -7.442 1.00 26.18 257 ASP A O 1
ATOM 2008 N N . ALA A 1 261 ? 7.707 27.620 -7.214 1.00 26.10 258 ALA A N 1
ATOM 2009 C CA . ALA A 1 261 ? 6.814 27.663 -8.394 1.00 26.89 258 ALA A CA 1
ATOM 2010 C C . ALA A 1 261 ? 5.598 28.557 -8.109 1.00 27.53 258 ALA A C 1
ATOM 2011 O O . ALA A 1 261 ? 5.066 29.104 -9.072 1.00 27.19 258 ALA A O 1
ATOM 2013 N N . GLY A 1 262 ? 5.183 28.689 -6.843 1.00 25.81 259 GLY A N 1
ATOM 2014 C CA . GLY A 1 262 ? 4.073 29.576 -6.436 1.00 26.46 259 GLY A CA 1
ATOM 2015 C C . GLY A 1 262 ? 2.713 29.073 -6.875 1.00 26.55 259 GLY A C 1
ATOM 2016 O O . GLY A 1 262 ? 1.778 29.884 -6.863 1.00 31.50 259 GLY A O 1
ATOM 2017 N N . ILE A 1 263 ? 2.600 27.783 -7.204 1.00 25.84 260 ILE A N 1
ATOM 2018 C CA . ILE A 1 263 ? 1.328 27.211 -7.752 1.00 27.40 260 ILE A CA 1
ATOM 2019 C C . ILE A 1 263 ? 0.390 26.666 -6.664 1.00 26.20 260 ILE A C 1
ATOM 2020 O O . ILE A 1 263 ? -0.808 26.452 -7.004 1.00 24.93 260 ILE A O 1
ATOM 2025 N N . ILE A 1 264 ? 0.867 26.410 -5.445 1.00 25.97 261 ILE A N 1
ATOM 2026 C CA . ILE A 1 264 ? 0.004 25.714 -4.432 1.00 24.65 261 ILE A CA 1
ATOM 2027 C C . ILE A 1 264 ? -0.942 26.717 -3.771 1.00 24.66 261 ILE A C 1
ATOM 2028 O O . ILE A 1 264 ? -0.464 27.680 -3.120 1.00 25.97 261 ILE A O 1
ATOM 2033 N N . THR A 1 265 ? -2.250 26.485 -3.936 1.00 24.36 262 THR A N 1
ATOM 2034 C CA . THR A 1 265 ? -3.297 27.409 -3.437 1.00 25.28 262 THR A CA 1
ATOM 2035 C C . THR A 1 265 ? -4.047 26.811 -2.241 1.00 24.65 262 THR A C 1
ATOM 2036 O O . THR A 1 265 ? -4.874 27.546 -1.636 1.00 23.53 262 THR A O 1
ATOM 2040 N N . SER A 1 266 ? -3.820 25.530 -1.948 1.00 23.53 263 SER A N 1
ATOM 2041 C CA . SER A 1 266 ? -4.409 24.878 -0.752 1.00 23.82 263 SER A CA 1
ATOM 2042 C C . SER A 1 266 ? -3.608 23.612 -0.423 1.00 22.72 263 SER A C 1
ATOM 2043 O O . SER A 1 266 ? -2.945 23.062 -1.330 1.00 22.29 263 SER A O 1
ATOM 2046 N N . ALA A 1 267 ? -3.666 23.160 0.829 1.00 22.29 264 ALA A N 1
ATOM 2047 C CA . ALA A 1 267 ? -2.927 21.930 1.159 1.00 22.34 264 ALA A CA 1
ATOM 2048 C C . ALA A 1 267 ? -3.544 21.220 2.362 1.00 23.49 264 ALA A C 1
ATOM 2049 O O . ALA A 1 267 ? -4.192 21.871 3.197 1.00 24.34 264 ALA A O 1
ATOM 2051 N N . GLU A 1 268 ? -3.351 19.909 2.394 1.00 23.17 265 GLU A N 1
ATOM 2052 C CA . GLU A 1 268 ? -3.741 19.070 3.549 1.00 23.28 265 GLU A CA 1
ATOM 2053 C C . GLU A 1 268 ? -2.580 18.114 3.813 1.00 21.70 265 GLU A C 1
ATOM 2054 O O . GLU A 1 268 ? -1.982 17.646 2.848 1.00 22.88 265 GLU A O 1
ATOM 2060 N N . PHE A 1 269 ? -2.275 17.933 5.091 1.00 21.06 266 PHE A N 1
ATOM 2061 C CA . PHE A 1 269 ? -1.212 17.036 5.611 1.00 21.08 266 PHE A CA 1
ATOM 2062 C C . PHE A 1 269 ? -1.938 16.029 6.480 1.00 20.32 266 PHE A C 1
ATOM 2063 O O . PHE A 1 269 ? -2.462 16.425 7.535 1.00 22.05 266 PHE A O 1
ATOM 2071 N N . VAL A 1 270 ? -1.967 14.778 6.035 1.00 21.02 267 VAL A N 1
ATOM 2072 C CA . VAL A 1 270 ? -2.883 13.793 6.673 1.00 20.84 267 VAL A CA 1
ATOM 2073 C C . VAL A 1 270 ? -2.200 12.485 7.044 1.00 21.52 267 VAL A C 1
ATOM 2074 O O . VAL A 1 270 ? -1.037 12.283 6.670 1.00 20.66 267 VAL A O 1
ATOM 2078 N N . GLU A 1 271 ? -2.923 11.662 7.812 1.00 21.80 268 GLU A N 1
ATOM 2079 C CA . GLU A 1 271 ? -2.531 10.265 8.150 1.00 21.14 268 GLU A CA 1
ATOM 2080 C C . GLU A 1 271 ? -1.403 10.184 9.183 1.00 21.65 268 GLU A C 1
ATOM 2081 O O . GLU A 1 271 ? -0.854 9.080 9.348 1.00 21.29 268 GLU A O 1
ATOM 2087 N N . VAL A 1 272 ? -1.148 11.260 9.922 1.00 22.10 269 VAL A N 1
ATOM 2088 C CA . VAL A 1 272 ? -0.168 11.158 11.037 1.00 21.71 269 VAL A CA 1
ATOM 2089 C C . VAL A 1 272 ? -0.813 10.312 12.143 1.00 22.58 269 VAL A C 1
ATOM 2090 O O . VAL A 1 272 ? -1.979 10.584 12.533 1.00 21.21 269 VAL A O 1
ATOM 2094 N N . ASN A 1 273 ? -0.073 9.316 12.619 1.00 22.24 270 ASN A N 1
ATOM 2095 C CA . ASN A 1 273 ? -0.568 8.348 13.631 1.00 22.26 270 ASN A CA 1
ATOM 2096 C C . ASN A 1 273 ? 0.420 8.265 14.777 1.00 22.01 270 ASN A C 1
ATOM 2097 O O . ASN A 1 273 ? 1.441 7.593 14.644 1.00 20.80 270 ASN A O 1
ATOM 2102 N N . PRO A 1 274 ? 0.171 8.951 15.910 1.00 22.92 271 PRO A N 1
ATOM 2103 C CA . PRO A 1 274 ? 1.095 8.895 17.053 1.00 24.37 271 PRO A CA 1
ATOM 2104 C C . PRO A 1 274 ? 1.346 7.482 17.605 1.00 24.53 271 PRO A C 1
ATOM 2105 O O . PRO A 1 274 ? 2.410 7.262 18.206 1.00 26.43 271 PRO A O 1
ATOM 2109 N N . ILE A 1 275 ? 0.422 6.541 17.376 1.00 24.56 272 ILE A N 1
ATOM 2110 C CA . ILE A 1 275 ? 0.584 5.164 17.948 1.00 25.73 272 ILE A CA 1
ATOM 2111 C C . ILE A 1 275 ? 1.863 4.493 17.408 1.00 25.11 272 ILE A C 1
ATOM 2112 O O . ILE A 1 275 ? 2.569 3.853 18.225 1.00 25.72 272 ILE A O 1
ATOM 2117 N N . LEU A 1 276 ? 2.188 4.682 16.128 1.00 23.33 273 LEU A N 1
ATOM 2118 C CA . LEU A 1 276 ? 3.385 4.019 15.531 1.00 23.57 273 LEU A CA 1
ATOM 2119 C C . LEU A 1 276 ? 4.562 4.987 15.449 1.00 23.20 273 LEU A C 1
ATOM 2120 O O . LEU A 1 276 ? 5.616 4.556 14.982 1.00 23.34 273 LEU A O 1
ATOM 2125 N N . ASP A 1 277 ? 4.406 6.217 15.931 1.00 23.23 274 ASP A N 1
ATOM 2126 C CA . ASP A 1 277 ? 5.486 7.233 15.822 1.00 22.59 274 ASP A CA 1
ATOM 2127 C C . ASP A 1 277 ? 6.569 7.062 16.902 1.00 23.77 274 ASP A C 1
ATOM 2128 O O . ASP A 1 277 ? 6.364 6.365 17.932 1.00 23.16 274 ASP A O 1
ATOM 2133 N N . HIS A 1 278 ? 7.721 7.688 16.658 1.00 23.76 275 HIS A N 1
ATOM 2134 C CA . HIS A 1 278 ? 8.848 7.662 17.627 1.00 25.07 275 HIS A CA 1
ATOM 2135 C C . HIS A 1 278 ? 9.083 9.097 18.109 1.00 24.41 275 HIS A C 1
ATOM 2136 O O . HIS A 1 278 ? 9.647 9.894 17.354 1.00 23.73 275 HIS A O 1
ATOM 2143 N N A LYS A 1 279 ? 8.634 9.411 19.324 0.60 25.22 276 LYS A N 1
ATOM 2144 N N B LYS A 1 279 ? 8.599 9.397 19.319 0.40 25.08 276 LYS A N 1
ATOM 2145 C CA A LYS A 1 279 ? 8.793 10.767 19.920 0.60 26.91 276 LYS A CA 1
ATOM 2146 C CA B LYS A 1 279 ? 8.687 10.720 20.004 0.40 26.25 276 LYS A CA 1
ATOM 2147 C C A LYS A 1 279 ? 8.411 11.852 18.900 0.60 25.38 276 LYS A C 1
ATOM 2148 C C B LYS A 1 279 ? 8.330 11.868 19.043 0.40 25.20 276 LYS A C 1
ATOM 2149 O O A LYS A 1 279 ? 9.205 12.785 18.659 0.60 25.09 276 LYS A O 1
ATOM 2150 O O B LYS A 1 279 ? 9.041 12.891 19.032 0.40 25.20 276 LYS A O 1
ATOM 2161 N N . ASN A 1 280 ? 7.231 11.705 18.303 1.00 24.07 277 ASN A N 1
ATOM 2162 C CA . ASN A 1 280 ? 6.663 12.705 17.368 1.00 23.67 277 ASN A CA 1
ATOM 2163 C C . ASN A 1 280 ? 7.575 12.988 16.166 1.00 22.86 277 ASN A C 1
ATOM 2164 O O . ASN A 1 280 ? 7.467 14.075 15.605 1.00 23.02 277 ASN A O 1
ATOM 2169 N N . LYS A 1 281 ? 8.398 12.037 15.753 1.00 23.78 278 LYS A N 1
ATOM 2170 C CA . LYS A 1 281 ? 9.232 12.255 14.540 1.00 24.49 278 LYS A CA 1
ATOM 2171 C C . LYS A 1 281 ? 8.351 12.654 13.348 1.00 24.34 278 LYS A C 1
ATOM 2172 O O . LYS A 1 281 ? 8.754 13.544 12.554 1.00 23.06 278 LYS A O 1
ATOM 2178 N N . THR A 1 282 ? 7.190 12.009 13.225 1.00 23.29 279 THR A N 1
ATOM 2179 C CA . THR A 1 282 ? 6.332 12.236 12.045 1.00 22.19 279 THR A CA 1
ATOM 2180 C C . THR A 1 282 ? 5.568 13.565 12.189 1.00 22.94 279 THR A C 1
ATOM 2181 O O . THR A 1 282 ? 5.378 14.243 11.153 1.00 22.26 279 THR A O 1
ATOM 2185 N N . GLY A 1 283 ? 5.128 13.914 13.402 1.00 21.86 280 GLY A N 1
ATOM 2186 C CA . GLY A 1 283 ? 4.481 15.229 13.590 1.00 22.38 280 GLY A CA 1
ATOM 2187 C C . GLY A 1 283 ? 5.486 16.336 13.320 1.00 22.15 280 GLY A C 1
ATOM 2188 O O . GLY A 1 283 ? 5.117 17.354 12.724 1.00 22.93 280 GLY A O 1
ATOM 2189 N N . LYS A 1 284 ? 6.730 16.166 13.785 1.00 21.82 281 LYS A N 1
ATOM 2190 C CA . LYS A 1 284 ? 7.762 17.201 13.514 1.00 22.64 281 LYS A CA 1
ATOM 2191 C C . LYS A 1 284 ? 8.052 17.280 12.007 1.00 22.47 281 LYS A C 1
ATOM 2192 O O . LYS A 1 284 ? 8.220 18.404 11.486 1.00 22.80 281 LYS A O 1
ATOM 2198 N N . THR A 1 285 ? 8.111 16.124 11.347 1.00 22.45 282 THR A N 1
ATOM 2199 C CA . THR A 1 285 ? 8.370 16.072 9.887 1.00 22.79 282 THR A CA 1
ATOM 2200 C C . THR A 1 285 ? 7.238 16.811 9.166 1.00 21.50 282 THR A C 1
ATOM 2201 O O . THR A 1 285 ? 7.521 17.602 8.260 1.00 21.01 282 THR A O 1
ATOM 2205 N N . ALA A 1 286 ? 5.989 16.570 9.581 1.00 20.96 283 ALA A N 1
ATOM 2206 C CA . ALA A 1 286 ? 4.867 17.272 8.939 1.00 21.73 283 ALA A CA 1
ATOM 2207 C C . ALA A 1 286 ? 5.070 18.794 9.054 1.00 21.96 283 ALA A C 1
ATOM 2208 O O . ALA A 1 286 ? 4.931 19.499 8.034 1.00 22.35 283 ALA A O 1
ATOM 2210 N N . VAL A 1 287 ? 5.421 19.286 10.238 1.00 21.32 284 VAL A N 1
ATOM 2211 C CA . VAL A 1 287 ? 5.647 20.752 10.414 1.00 22.22 284 VAL A CA 1
ATOM 2212 C C . VAL A 1 287 ? 6.793 21.223 9.505 1.00 22.34 284 VAL A C 1
ATOM 2213 O O . VAL A 1 287 ? 6.656 22.251 8.868 1.00 21.61 284 VAL A O 1
ATOM 2217 N N . GLU A 1 288 ? 7.908 20.503 9.467 1.00 24.04 285 GLU A N 1
ATOM 2218 C CA . GLU A 1 288 ? 9.058 20.904 8.617 1.00 23.94 285 GLU A CA 1
ATOM 2219 C C . GLU A 1 288 ? 8.625 21.018 7.145 1.00 22.83 285 GLU A C 1
ATOM 2220 O O . GLU A 1 288 ? 9.098 21.950 6.458 1.00 22.77 285 GLU A O 1
ATOM 2226 N N . LEU A 1 289 ? 7.827 20.067 6.675 1.00 22.26 286 LEU A N 1
ATOM 2227 C CA . LEU A 1 289 ? 7.360 20.043 5.267 1.00 21.47 286 LEU A CA 1
ATOM 2228 C C . LEU A 1 289 ? 6.408 21.223 5.015 1.00 21.91 286 LEU A C 1
ATOM 2229 O O . LEU A 1 289 ? 6.533 21.862 3.937 1.00 21.27 286 LEU A O 1
ATOM 2234 N N . VAL A 1 290 ? 5.551 21.537 5.985 1.00 21.93 287 VAL A N 1
ATOM 2235 C CA . VAL A 1 290 ? 4.637 22.709 5.864 1.00 23.32 287 VAL A CA 1
ATOM 2236 C C . VAL A 1 290 ? 5.497 23.977 5.814 1.00 22.77 287 VAL A C 1
ATOM 2237 O O . VAL A 1 290 ? 5.253 24.816 4.927 1.00 22.87 287 VAL A O 1
ATOM 2241 N N . GLU A 1 291 ? 6.523 24.066 6.668 1.00 23.52 288 GLU A N 1
ATOM 2242 C CA . GLU A 1 291 ? 7.388 25.275 6.661 1.00 23.36 288 GLU A CA 1
ATOM 2243 C C . GLU A 1 291 ? 8.040 25.436 5.278 1.00 22.22 288 GLU A C 1
ATOM 2244 O O . GLU A 1 291 ? 8.063 26.574 4.741 1.00 22.90 288 GLU A O 1
ATOM 2250 N N . SER A 1 292 ? 8.545 24.345 4.703 1.00 21.38 289 SER A N 1
ATOM 2251 C CA . SER A 1 292 ? 9.222 24.433 3.380 1.00 21.34 289 SER A CA 1
ATOM 2252 C C . SER A 1 292 ? 8.215 24.811 2.292 1.00 22.25 289 SER A C 1
ATOM 2253 O O . SER A 1 292 ? 8.517 25.642 1.412 1.00 22.02 289 SER A O 1
ATOM 2256 N N . LEU A 1 293 ? 7.026 24.243 2.384 1.00 22.03 290 LEU A N 1
ATOM 2257 C CA . LEU A 1 293 ? 5.985 24.541 1.364 1.00 22.24 290 LEU A CA 1
ATOM 2258 C C . LEU A 1 293 ? 5.625 26.029 1.418 1.00 23.36 290 LEU A C 1
ATOM 2259 O O . LEU A 1 293 ? 5.238 26.597 0.356 1.00 24.09 290 LEU A O 1
ATOM 2264 N N . LEU A 1 294 ? 5.711 26.616 2.614 1.00 23.83 291 LEU A N 1
ATOM 2265 C CA . LEU A 1 294 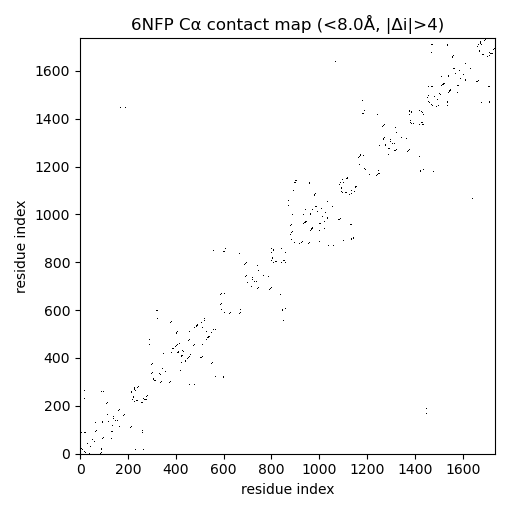? 5.312 28.027 2.813 1.00 24.46 291 LEU A CA 1
ATOM 2266 C C . LEU A 1 294 ? 6.529 28.962 2.748 1.00 24.74 291 LEU A C 1
ATOM 2267 O O . LEU A 1 294 ? 6.379 30.152 3.121 1.00 24.55 291 LEU A O 1
ATOM 2272 N N . GLY A 1 295 ? 7.678 28.457 2.283 1.00 22.87 292 GLY A N 1
ATOM 2273 C CA . GLY A 1 295 ? 8.786 29.378 1.952 1.00 23.46 292 GLY A CA 1
ATOM 2274 C C . GLY A 1 295 ? 9.983 29.339 2.879 1.00 24.53 292 GLY A C 1
ATOM 2275 O O . GLY A 1 295 ? 10.918 30.124 2.629 1.00 23.21 292 GLY A O 1
ATOM 2276 N N . LYS A 1 296 ? 9.967 28.501 3.907 1.00 24.86 293 LYS A N 1
ATOM 2277 C CA . LYS A 1 296 ? 11.166 28.455 4.797 1.00 25.37 293 LYS A CA 1
ATOM 2278 C C . LYS A 1 296 ? 12.367 27.991 3.962 1.00 26.23 293 LYS A C 1
ATOM 2279 O O . LYS A 1 296 ? 12.218 27.028 3.185 1.00 25.00 293 LYS A O 1
ATOM 2285 N N . LYS A 1 297 ? 13.526 28.624 4.155 1.00 26.42 294 LYS A N 1
ATOM 2286 C CA . LYS A 1 297 ? 14.770 28.253 3.433 1.00 26.62 294 LYS A CA 1
ATOM 2287 C C . LYS A 1 297 ? 15.844 27.954 4.482 1.00 27.45 294 LYS A C 1
ATOM 2288 O O . LYS A 1 297 ? 15.715 28.463 5.616 1.00 28.07 294 LYS A O 1
ATOM 2294 N N . LEU A 1 298 ? 16.840 27.149 4.106 1.00 27.42 295 LEU A N 1
ATOM 2295 C CA . LEU A 1 298 ? 17.977 26.818 5.010 1.00 29.73 295 LEU A CA 1
ATOM 2296 C C . LEU A 1 298 ? 18.984 27.968 5.042 1.00 31.97 295 LEU A C 1
ATOM 2297 O O . LEU A 1 298 ? 19.768 28.016 6.009 1.00 30.35 295 LEU A O 1
ATOM 2302 N N . LEU A 1 299 ? 18.988 28.818 4.005 1.00 32.30 296 LEU A N 1
ATOM 2303 C CA . LEU A 1 299 ? 19.895 29.991 3.924 1.00 36.27 296 LEU A CA 1
ATOM 2304 C C . LEU A 1 299 ? 19.123 31.164 3.312 1.00 39.88 296 LEU A C 1
ATOM 2305 O O . LEU A 1 299 ? 18.311 30.954 2.406 1.00 37.56 296 LEU A O 1
ATOM 2311 N N . ASN B 1 2 ? 50.762 10.444 -3.936 1.00 76.09 -1 ASN B N 1
ATOM 2312 C CA . ASN B 1 2 ? 49.401 10.399 -3.310 1.00 74.46 -1 ASN B CA 1
ATOM 2313 C C . ASN B 1 2 ? 49.512 9.731 -1.928 1.00 68.05 -1 ASN B C 1
ATOM 2314 O O . ASN B 1 2 ? 48.745 10.123 -1.024 1.00 70.20 -1 ASN B O 1
ATOM 2319 N N . ALA B 1 3 ? 50.430 8.764 -1.778 1.00 63.19 0 ALA B N 1
ATOM 2320 C CA . ALA B 1 3 ? 50.643 8.062 -0.487 1.00 57.98 0 ALA B CA 1
ATOM 2321 C C . ALA B 1 3 ? 51.202 9.048 0.545 1.00 53.09 0 ALA B C 1
ATOM 2322 O O . ALA B 1 3 ? 52.287 9.623 0.291 1.00 52.31 0 ALA B O 1
ATOM 2324 N N . MET B 1 4 ? 50.494 9.240 1.664 1.00 43.08 1 MET B N 1
ATOM 2325 C CA . MET B 1 4 ? 50.987 10.190 2.695 1.00 40.77 1 MET B CA 1
ATOM 2326 C C . MET B 1 4 ? 51.905 9.429 3.651 1.00 39.60 1 MET B C 1
ATOM 2327 O O . MET B 1 4 ? 51.377 8.720 4.528 1.00 41.21 1 MET B O 1
ATOM 2332 N N . ASP B 1 5 ? 53.215 9.580 3.458 1.00 34.61 2 ASP B N 1
ATOM 2333 C CA . ASP B 1 5 ? 54.271 8.921 4.285 1.00 33.40 2 ASP B CA 1
ATOM 2334 C C . ASP B 1 5 ? 54.518 9.796 5.520 1.00 31.26 2 ASP B C 1
ATOM 2335 O O . ASP B 1 5 ? 55.694 10.210 5.769 1.00 32.88 2 ASP B O 1
ATOM 2340 N N . LYS B 1 6 ? 53.443 10.096 6.239 1.00 28.75 3 LYS B N 1
ATOM 2341 C CA . LYS B 1 6 ? 53.509 10.916 7.469 1.00 28.17 3 LYS B CA 1
ATOM 2342 C C . LYS B 1 6 ? 52.958 10.119 8.638 1.00 27.12 3 LYS B C 1
ATOM 2343 O O . LYS B 1 6 ? 51.975 9.358 8.446 1.00 26.45 3 LYS B O 1
ATOM 2349 N N . THR B 1 7 ? 53.520 10.373 9.806 1.00 24.75 4 THR B N 1
ATOM 2350 C CA . THR B 1 7 ? 52.994 9.754 11.034 1.00 24.50 4 THR B CA 1
ATOM 2351 C C . THR B 1 7 ? 51.723 10.511 11.428 1.00 23.33 4 THR B C 1
ATOM 2352 O O . THR B 1 7 ? 51.698 11.756 11.269 1.00 23.27 4 THR B O 1
ATOM 2356 N N . ILE B 1 8 ? 50.713 9.778 11.897 1.00 23.54 5 ILE B N 1
ATOM 2357 C CA . ILE B 1 8 ? 49.428 10.389 12.349 1.00 23.80 5 ILE B CA 1
ATOM 2358 C C . ILE B 1 8 ? 49.551 10.638 13.850 1.00 23.21 5 ILE B C 1
ATOM 2359 O O . ILE B 1 8 ? 49.858 9.677 14.573 1.00 25.38 5 ILE B O 1
ATOM 2364 N N . SER B 1 9 ? 49.305 11.869 14.294 1.00 22.59 6 SER B N 1
ATOM 2365 C CA . SER B 1 9 ? 49.348 12.188 15.742 1.00 22.87 6 SER B CA 1
ATOM 2366 C C . SER B 1 9 ? 47.903 12.379 16.183 1.00 22.88 6 SER B C 1
ATOM 2367 O O . SER B 1 9 ? 47.292 13.345 15.714 1.00 23.17 6 SER B O 1
ATOM 2370 N N . VAL B 1 10 ? 47.408 11.502 17.055 1.00 22.81 7 VAL B N 1
ATOM 2371 C CA . VAL B 1 10 ? 45.992 11.565 17.511 1.00 21.76 7 VAL B CA 1
ATOM 2372 C C . VAL B 1 10 ? 45.946 12.348 18.829 1.00 22.28 7 VAL B C 1
ATOM 2373 O O . VAL B 1 10 ? 46.743 12.045 19.743 1.00 22.71 7 VAL B O 1
ATOM 2377 N N . ILE B 1 11 ? 45.065 13.346 18.900 1.00 22.34 8 ILE B N 1
ATOM 2378 C CA . ILE B 1 11 ? 44.922 14.184 20.124 1.00 22.61 8 ILE B CA 1
ATOM 2379 C C . ILE B 1 11 ? 43.460 14.178 20.529 1.00 22.53 8 ILE B C 1
ATOM 2380 O O . ILE B 1 11 ? 42.655 14.563 19.677 1.00 21.71 8 ILE B O 1
ATOM 2385 N N . GLY B 1 12 ? 43.168 13.760 21.760 1.00 21.73 9 GLY B N 1
ATOM 2386 C CA . GLY B 1 12 ? 41.771 13.788 22.233 1.00 22.87 9 GLY B CA 1
ATOM 2387 C C . GLY B 1 12 ? 41.483 15.066 22.996 1.00 23.11 9 GLY B C 1
ATOM 2388 O O . GLY B 1 12 ? 42.380 15.551 23.731 1.00 23.84 9 GLY B O 1
ATOM 2389 N N . MET B 1 13 ? 40.274 15.589 22.834 1.00 23.08 10 MET B N 1
ATOM 2390 C CA . MET B 1 13 ? 39.794 16.814 23.515 1.00 23.84 10 MET B CA 1
ATOM 2391 C C . MET B 1 13 ? 38.455 16.507 24.166 1.00 24.09 10 MET B C 1
ATOM 2392 O O . MET B 1 13 ? 37.405 16.732 23.545 1.00 24.94 10 MET B O 1
ATOM 2397 N N . PRO B 1 14 ? 38.452 15.968 25.403 1.00 24.08 11 PRO B N 1
ATOM 2398 C CA . PRO B 1 14 ? 37.210 15.617 26.097 1.00 24.63 11 PRO B CA 1
ATOM 2399 C C . PRO B 1 14 ? 36.524 16.855 26.692 1.00 24.76 11 PRO B C 1
ATOM 2400 O O . PRO B 1 14 ? 36.363 16.939 27.917 1.00 24.72 11 PRO B O 1
ATOM 2404 N N . MET B 1 15 ? 36.136 17.776 25.815 1.00 24.33 12 MET B N 1
ATOM 2405 C CA . MET B 1 15 ? 35.534 19.072 26.227 1.00 24.64 12 MET B CA 1
ATOM 2406 C C . MET B 1 15 ? 34.013 19.037 26.004 1.00 24.10 12 MET B C 1
ATOM 2407 O O . MET B 1 15 ? 33.591 18.753 24.862 1.00 23.99 12 MET B O 1
ATOM 2412 N N . ASP B 1 16 ? 33.245 19.362 27.042 1.00 24.03 13 ASP B N 1
ATOM 2413 C CA . ASP B 1 16 ? 31.755 19.407 26.960 1.00 25.01 13 ASP B CA 1
ATOM 2414 C C . ASP B 1 16 ? 31.305 20.629 27.760 1.00 26.15 13 ASP B C 1
ATOM 2415 O O . ASP B 1 16 ? 30.904 20.477 28.937 1.00 26.65 13 ASP B O 1
ATOM 2420 N N . LEU B 1 17 ? 31.456 21.803 27.161 1.00 26.13 14 LEU B N 1
ATOM 2421 C CA . LEU B 1 17 ? 31.173 23.069 27.876 1.00 28.10 14 LEU B CA 1
ATOM 2422 C C . LEU B 1 17 ? 30.001 23.786 27.200 1.00 29.24 14 LEU B C 1
ATOM 2423 O O . LEU B 1 17 ? 29.584 23.367 26.109 1.00 29.76 14 LEU B O 1
ATOM 2428 N N . GLY B 1 18 ? 29.461 24.807 27.855 1.00 32.51 15 GLY B N 1
ATOM 2429 C CA . GLY B 1 18 ? 28.282 25.506 27.310 1.00 32.39 15 GLY B CA 1
ATOM 2430 C C . GLY B 1 18 ? 27.230 25.696 28.383 1.00 33.61 15 GLY B C 1
ATOM 2431 O O . GLY B 1 18 ? 27.537 25.427 29.543 1.00 34.54 15 GLY B O 1
ATOM 2432 N N . GLN B 1 19 ? 26.031 26.136 28.008 1.00 34.88 16 GLN B N 1
ATOM 2433 C CA . GLN B 1 19 ? 24.971 26.400 29.016 1.00 37.05 16 GLN B CA 1
ATOM 2434 C C . GLN B 1 19 ? 24.643 25.086 29.739 1.00 37.30 16 GLN B C 1
ATOM 2435 O O . GLN B 1 19 ? 24.328 25.142 30.934 1.00 39.03 16 GLN B O 1
ATOM 2441 N N . ALA B 1 20 ? 24.760 23.956 29.044 1.00 31.10 17 ALA B N 1
ATOM 2442 C CA . ALA B 1 20 ? 24.497 22.639 29.655 1.00 31.80 17 ALA B CA 1
ATOM 2443 C C . ALA B 1 20 ? 25.392 21.597 28.997 1.00 29.92 17 ALA B C 1
ATOM 2444 O O . ALA B 1 20 ? 25.730 21.773 27.814 1.00 29.26 17 ALA B O 1
ATOM 2446 N N . ARG B 1 21 ? 25.724 20.536 29.731 1.00 29.50 18 ARG B N 1
ATOM 2447 C CA . ARG B 1 21 ? 26.518 19.447 29.110 1.00 27.37 18 ARG B CA 1
ATOM 2448 C C . ARG B 1 21 ? 25.668 18.753 28.043 1.00 26.77 18 ARG B C 1
ATOM 2449 O O . ARG B 1 21 ? 24.410 18.734 28.197 1.00 26.87 18 ARG B O 1
ATOM 2457 N N . ARG B 1 22 ? 26.329 18.189 27.034 1.00 25.64 19 ARG B N 1
ATOM 2458 C CA . ARG B 1 22 ? 25.638 17.458 25.940 1.00 25.57 19 ARG B CA 1
ATOM 2459 C C . ARG B 1 22 ? 26.213 16.037 25.815 1.00 26.55 19 ARG B C 1
ATOM 2460 O O . ARG B 1 22 ? 25.701 15.299 24.964 1.00 28.33 19 ARG B O 1
ATOM 2468 N N . GLY B 1 23 ? 27.256 15.683 26.592 1.00 25.26 20 GLY B N 1
ATOM 2469 C CA . GLY B 1 23 ? 27.798 14.306 26.576 1.00 24.07 20 GLY B CA 1
ATOM 2470 C C . GLY B 1 23 ? 28.964 14.124 25.612 1.00 23.47 20 GLY B C 1
ATOM 2471 O O . GLY B 1 23 ? 29.534 13.050 25.598 1.00 24.03 20 GLY B O 1
ATOM 2472 N N . VAL B 1 24 ? 29.393 15.185 24.938 1.00 22.60 21 VAL B N 1
ATOM 2473 C CA . VAL B 1 24 ? 30.430 15.075 23.871 1.00 22.30 21 VAL B CA 1
ATOM 2474 C C . VAL B 1 24 ? 31.828 14.912 24.456 1.00 22.01 21 VAL B C 1
ATOM 2475 O O . VAL B 1 24 ? 32.735 14.595 23.673 1.00 22.97 21 VAL B O 1
ATOM 2479 N N . ASP B 1 25 ? 32.003 15.103 25.763 1.00 22.93 22 ASP B N 1
ATOM 2480 C CA . ASP B 1 25 ? 33.365 14.869 26.331 1.00 22.42 22 ASP B CA 1
ATOM 2481 C C . ASP B 1 25 ? 33.740 13.385 26.190 1.00 22.20 22 ASP B C 1
ATOM 2482 O O . ASP B 1 25 ? 34.945 13.063 26.193 1.00 23.32 22 ASP B O 1
ATOM 2487 N N . MET B 1 26 ? 32.751 12.510 26.068 1.00 21.07 23 MET B N 1
ATOM 2488 C CA . MET B 1 26 ? 33.006 11.056 25.943 1.00 21.90 23 MET B CA 1
ATOM 2489 C C . MET B 1 26 ? 33.326 10.679 24.486 1.00 20.97 23 MET B C 1
ATOM 2490 O O . MET B 1 26 ? 33.672 9.515 24.223 1.00 19.82 23 MET B O 1
ATOM 2495 N N . GLY B 1 27 ? 33.286 11.652 23.593 1.00 21.67 24 GLY B N 1
ATOM 2496 C CA . GLY B 1 27 ? 33.524 11.395 22.159 1.00 22.32 24 GLY B CA 1
ATOM 2497 C C . GLY B 1 27 ? 34.857 10.721 21.879 1.00 21.27 24 GLY B C 1
ATOM 2498 O O . GLY B 1 27 ? 34.898 9.714 21.160 1.00 22.44 24 GLY B O 1
ATOM 2499 N N . PRO B 1 28 ? 35.988 11.286 22.351 1.00 21.33 25 PRO B N 1
ATOM 2500 C CA . PRO B 1 28 ? 37.284 10.672 22.072 1.00 21.12 25 PRO B CA 1
ATOM 2501 C C . PRO B 1 28 ? 37.349 9.204 22.537 1.00 21.24 25 PRO B C 1
ATOM 2502 O O . PRO B 1 28 ? 37.878 8.343 21.809 1.00 21.68 25 PRO B O 1
ATOM 2506 N N . SER B 1 29 ? 36.821 8.923 23.725 1.00 20.80 26 SER B N 1
ATOM 2507 C CA . SER B 1 29 ? 36.831 7.532 24.245 1.00 21.73 26 SER B CA 1
ATOM 2508 C C . SER B 1 29 ? 36.023 6.610 23.326 1.00 21.03 26 SER B C 1
ATOM 2509 O O . SER B 1 29 ? 36.453 5.485 23.092 1.00 22.12 26 SER B O 1
ATOM 2512 N N . ALA B 1 30 ? 34.831 7.049 22.910 1.00 20.61 27 ALA B N 1
ATOM 2513 C CA . ALA B 1 30 ? 33.954 6.230 22.040 1.00 21.82 27 ALA B CA 1
ATOM 2514 C C . ALA B 1 30 ? 34.611 5.996 20.669 1.00 21.45 27 ALA B C 1
ATOM 2515 O O . ALA B 1 30 ? 34.497 4.882 20.132 1.00 20.60 27 ALA B O 1
ATOM 2517 N N . ILE B 1 31 ? 35.314 6.998 20.140 1.00 21.41 28 ILE B N 1
ATOM 2518 C CA . ILE B 1 31 ? 35.987 6.845 18.816 1.00 21.48 28 ILE B CA 1
ATOM 2519 C C . ILE B 1 31 ? 37.127 5.833 18.986 1.00 21.82 28 ILE B C 1
ATOM 2520 O O . ILE B 1 31 ? 37.272 4.924 18.144 1.00 22.12 28 ILE B O 1
ATOM 2525 N N . ARG B 1 32 ? 37.901 5.960 20.066 1.00 22.83 29 ARG B N 1
ATOM 2526 C CA . ARG B 1 32 ? 38.970 4.971 20.333 1.00 22.42 29 ARG B CA 1
ATOM 2527 C C . ARG B 1 32 ? 38.374 3.570 20.563 1.00 21.61 29 ARG B C 1
ATOM 2528 O O . ARG B 1 32 ? 39.017 2.587 20.167 1.00 22.05 29 ARG B O 1
ATOM 2536 N N . TYR B 1 33 ? 37.192 3.482 21.191 1.00 21.66 30 TYR B N 1
ATOM 2537 C CA . TYR B 1 33 ? 36.533 2.180 21.489 1.00 22.42 30 TYR B CA 1
ATOM 2538 C C . TYR B 1 33 ? 36.232 1.441 20.179 1.00 22.45 30 TYR B C 1
ATOM 2539 O O . TYR B 1 33 ? 36.282 0.180 20.177 1.00 23.20 30 TYR B O 1
ATOM 2548 N N . ALA B 1 34 ? 35.973 2.204 19.105 1.00 22.35 31 ALA B N 1
ATOM 2549 C CA . ALA B 1 34 ? 35.726 1.667 17.748 1.00 22.99 31 ALA B CA 1
ATOM 2550 C C . ALA B 1 34 ? 37.043 1.313 17.036 1.00 23.45 31 ALA B C 1
ATOM 2551 O O . ALA B 1 34 ? 37.013 1.132 15.792 1.00 24.75 31 ALA B O 1
ATOM 2553 N N . HIS B 1 35 ? 38.152 1.199 17.783 1.00 22.83 32 HIS B N 1
ATOM 2554 C CA . HIS B 1 35 ? 39.451 0.696 17.252 1.00 24.88 32 HIS B CA 1
ATOM 2555 C C . HIS B 1 35 ? 40.137 1.662 16.279 1.00 23.90 32 HIS B C 1
ATOM 2556 O O . HIS B 1 35 ? 40.841 1.193 15.366 1.00 24.33 32 HIS B O 1
ATOM 2563 N N . LEU B 1 36 ? 39.980 2.962 16.490 1.00 22.82 33 LEU B N 1
ATOM 2564 C CA . LEU B 1 36 ? 40.642 3.948 15.605 1.00 21.96 33 LEU B CA 1
ATOM 2565 C C . LEU B 1 36 ? 42.130 3.632 15.391 1.00 22.64 33 LEU B C 1
ATOM 2566 O O . LEU B 1 36 ? 42.586 3.606 14.222 1.00 23.52 33 LEU B O 1
ATOM 2571 N N . ILE B 1 37 ? 42.879 3.475 16.479 1.00 22.89 34 ILE B N 1
ATOM 2572 C CA . ILE B 1 37 ? 44.361 3.311 16.351 1.00 23.00 34 ILE B CA 1
ATOM 2573 C C . ILE B 1 37 ? 44.710 2.022 15.595 1.00 23.59 34 ILE B C 1
ATOM 2574 O O . ILE B 1 37 ? 45.559 2.079 14.667 1.00 24.16 34 ILE B O 1
ATOM 2579 N N . GLU B 1 38 ? 44.096 0.904 15.972 1.00 25.07 35 GLU B N 1
ATOM 2580 C CA . GLU B 1 38 ? 44.357 -0.396 15.302 1.00 26.88 35 GLU B CA 1
ATOM 2581 C C . GLU B 1 38 ? 43.978 -0.300 13.817 1.00 26.43 35 GLU B C 1
ATOM 2582 O O . GLU B 1 38 ? 44.729 -0.822 12.991 1.00 25.16 35 GLU B O 1
ATOM 2588 N N . ARG B 1 39 ? 42.863 0.363 13.488 1.00 25.63 36 ARG B N 1
ATOM 2589 C CA . ARG B 1 39 ? 42.421 0.416 12.066 1.00 25.91 36 ARG B CA 1
ATOM 2590 C C . ARG B 1 39 ? 43.442 1.194 11.231 1.00 25.02 36 ARG B C 1
ATOM 2591 O O . ARG B 1 39 ? 43.798 0.708 10.149 1.00 25.00 36 ARG B O 1
ATOM 2599 N N . LEU B 1 40 ? 43.934 2.325 11.741 1.00 24.37 37 LEU B N 1
ATOM 2600 C CA . LEU B 1 40 ? 44.930 3.142 10.989 1.00 25.11 37 LEU B CA 1
ATOM 2601 C C . LEU B 1 40 ? 46.267 2.396 10.915 1.00 24.91 37 LEU B C 1
ATOM 2602 O O . LEU B 1 40 ? 46.902 2.458 9.859 1.00 23.65 37 LEU B O 1
ATOM 2607 N N . SER B 1 41 ? 46.627 1.676 11.979 1.00 26.09 38 SER B N 1
ATOM 2608 C CA . SER B 1 41 ? 47.879 0.874 11.982 1.00 26.89 38 SER B CA 1
ATOM 2609 C C . SER B 1 41 ? 47.788 -0.249 10.936 1.00 27.72 38 SER B C 1
ATOM 2610 O O . SER B 1 41 ? 48.782 -0.483 10.212 1.00 27.35 38 SER B O 1
ATOM 2613 N N . ASP B 1 42 ? 46.635 -0.921 10.866 1.00 26.71 39 ASP B N 1
ATOM 2614 C CA . ASP B 1 42 ? 46.408 -2.022 9.889 1.00 28.98 39 ASP B CA 1
ATOM 2615 C C . ASP B 1 42 ? 46.495 -1.493 8.455 1.00 28.30 39 ASP B C 1
ATOM 2616 O O . ASP B 1 42 ? 46.871 -2.279 7.579 1.00 30.37 39 ASP B O 1
ATOM 2621 N N . MET B 1 43 ? 46.174 -0.213 8.238 1.00 26.68 40 MET B N 1
ATOM 2622 C CA . MET B 1 43 ? 46.224 0.418 6.893 1.00 26.50 40 MET B CA 1
ATOM 2623 C C . MET B 1 43 ? 47.686 0.712 6.532 1.00 27.33 40 MET B C 1
ATOM 2624 O O . MET B 1 43 ? 47.947 1.102 5.376 1.00 29.24 40 MET B O 1
ATOM 2629 N N . GLY B 1 44 ? 48.589 0.575 7.500 1.00 25.73 41 GLY B N 1
ATOM 2630 C CA . GLY B 1 44 ? 50.034 0.784 7.252 1.00 27.30 41 GLY B CA 1
ATOM 2631 C C . GLY B 1 44 ? 50.575 2.096 7.797 1.00 26.25 41 GLY B C 1
ATOM 2632 O O . GLY B 1 44 ? 51.802 2.358 7.613 1.00 26.28 41 GLY B O 1
ATOM 2633 N N . TYR B 1 45 ? 49.725 2.896 8.435 1.00 26.28 42 TYR B N 1
ATOM 2634 C CA . TYR B 1 45 ? 50.193 4.169 9.034 1.00 26.12 42 TYR B CA 1
ATOM 2635 C C . TYR B 1 45 ? 50.928 3.940 10.353 1.00 25.90 42 TYR B C 1
ATOM 2636 O O . TYR B 1 45 ? 50.682 2.955 11.066 1.00 24.58 42 TYR B O 1
ATOM 2645 N N . THR B 1 46 ? 51.907 4.804 10.589 1.00 26.55 43 THR B N 1
ATOM 2646 C CA . THR B 1 46 ? 52.548 4.921 11.910 1.00 25.44 43 THR B CA 1
ATOM 2647 C C . THR B 1 46 ? 51.641 5.880 12.667 1.00 24.90 43 THR B C 1
ATOM 2648 O O . THR B 1 46 ? 51.401 7.017 12.126 1.00 23.36 43 THR B O 1
ATOM 2652 N N . VAL B 1 47 ? 51.142 5.448 13.831 1.00 25.50 44 VAL B N 1
ATOM 2653 C CA . VAL B 1 47 ? 50.148 6.244 14.601 1.00 25.87 44 VAL B CA 1
ATOM 2654 C C . VAL B 1 47 ? 50.659 6.455 16.022 1.00 26.21 44 VAL B C 1
ATOM 2655 O O . VAL B 1 47 ? 51.099 5.473 16.676 1.00 28.05 44 VAL B O 1
ATOM 2659 N N A GLU B 1 48 ? 50.651 7.701 16.489 0.50 25.07 45 GLU B N 1
ATOM 2660 N N B GLU B 1 48 ? 50.654 7.712 16.448 0.50 25.70 45 GLU B N 1
ATOM 2661 C CA A GLU B 1 48 ? 51.061 7.984 17.886 0.50 27.02 45 GLU B CA 1
ATOM 2662 C CA B GLU B 1 48 ? 51.016 8.060 17.835 0.50 28.06 45 GLU B CA 1
ATOM 2663 C C A GLU B 1 48 ? 49.866 8.623 18.597 0.50 27.19 45 GLU B C 1
ATOM 2664 C C B GLU B 1 48 ? 49.733 8.554 18.501 0.50 27.29 45 GLU B C 1
ATOM 2665 O O A GLU B 1 48 ? 49.475 9.750 18.209 0.50 26.53 45 GLU B O 1
ATOM 2666 O O B GLU B 1 48 ? 49.041 9.396 17.889 0.50 25.86 45 GLU B O 1
ATOM 2677 N N . ASP B 1 49 ? 49.330 7.919 19.598 1.00 26.27 46 ASP B N 1
ATOM 2678 C CA . ASP B 1 49 ? 48.174 8.431 20.369 1.00 27.43 46 ASP B CA 1
ATOM 2679 C C . ASP B 1 49 ? 48.771 9.320 21.456 1.00 28.01 46 ASP B C 1
ATOM 2680 O O . ASP B 1 49 ? 49.498 8.787 22.357 1.00 28.18 46 ASP B O 1
ATOM 2685 N N . LEU B 1 50 ? 48.585 10.632 21.321 1.00 26.02 47 LEU B N 1
ATOM 2686 C CA . LEU B 1 50 ? 49.181 11.562 22.313 1.00 26.55 47 LEU B CA 1
ATOM 2687 C C . LEU B 1 50 ? 48.273 11.673 23.531 1.00 28.29 47 LEU B C 1
ATOM 2688 O O . LEU B 1 50 ? 48.594 12.476 24.419 1.00 28.83 47 LEU B O 1
ATOM 2693 N N . GLY B 1 51 ? 47.173 10.921 23.526 1.00 27.61 48 GLY B N 1
ATOM 2694 C CA . GLY B 1 51 ? 46.230 10.898 24.658 1.00 28.91 48 GLY B CA 1
ATOM 2695 C C . GLY B 1 51 ? 45.267 12.076 24.652 1.00 28.54 48 GLY B C 1
ATOM 2696 O O . GLY B 1 51 ? 45.053 12.702 23.589 1.00 25.84 48 GLY B O 1
ATOM 2697 N N . ASP B 1 52 ? 44.751 12.405 25.830 1.00 30.11 49 ASP B N 1
ATOM 2698 C CA . ASP B 1 52 ? 43.753 13.493 25.951 1.00 29.42 49 ASP B CA 1
ATOM 2699 C C . ASP B 1 52 ? 44.368 14.712 26.637 1.00 32.05 49 ASP B C 1
ATOM 2700 O O . ASP B 1 52 ? 45.140 14.541 27.612 1.00 30.82 49 ASP B O 1
ATOM 2705 N N . ILE B 1 53 ? 44.061 15.891 26.105 1.00 28.93 50 ILE B N 1
ATOM 2706 C CA . ILE B 1 53 ? 44.433 17.172 26.760 1.00 30.51 50 ILE B CA 1
ATOM 2707 C C . ILE B 1 53 ? 43.557 17.264 28.002 1.00 31.22 50 ILE B C 1
ATOM 2708 O O . ILE B 1 53 ? 42.358 17.016 27.928 1.00 28.20 50 ILE B O 1
ATOM 2713 N N . PRO B 1 54 ? 44.098 17.599 29.187 1.00 34.96 51 PRO B N 1
ATOM 2714 C CA . PRO B 1 54 ? 43.252 17.721 30.372 1.00 36.98 51 PRO B CA 1
ATOM 2715 C C . PRO B 1 54 ? 42.319 18.937 30.251 1.00 35.11 51 PRO B C 1
ATOM 2716 O O . PRO B 1 54 ? 42.767 20.004 29.912 1.00 35.52 51 PRO B O 1
ATOM 2720 N N . ILE B 1 55 ? 41.024 18.714 30.454 1.00 38.68 52 ILE B N 1
ATOM 2721 C CA . ILE B 1 55 ? 40.018 19.813 30.363 1.00 40.25 52 ILE B CA 1
ATOM 2722 C C . ILE B 1 55 ? 39.549 20.093 31.793 1.00 44.98 52 ILE B C 1
ATOM 2723 O O . ILE B 1 55 ? 38.578 19.462 32.232 1.00 47.89 52 ILE B O 1
ATOM 2728 N N . ASN B 1 56 ? 40.272 20.985 32.479 1.00 50.14 53 ASN B N 1
ATOM 2729 C CA . ASN B 1 56 ? 40.036 21.351 33.902 1.00 55.73 53 ASN B CA 1
ATOM 2730 C C . ASN B 1 56 ? 38.899 22.376 34.001 1.00 53.26 53 ASN B C 1
ATOM 2731 O O . ASN B 1 56 ? 38.921 23.324 33.197 1.00 54.17 53 ASN B O 1
ATOM 2736 N N . GLU B 1 65 ? 28.661 35.647 30.597 1.00 57.81 62 GLU B N 1
ATOM 2737 C CA . GLU B 1 65 ? 27.804 35.618 29.375 1.00 57.47 62 GLU B CA 1
ATOM 2738 C C . GLU B 1 65 ? 28.366 34.566 28.408 1.00 51.06 62 GLU B C 1
ATOM 2739 O O . GLU B 1 65 ? 27.571 33.735 27.918 1.00 51.27 62 GLU B O 1
ATOM 2745 N N . LEU B 1 66 ? 29.676 34.588 28.145 1.00 43.93 63 LEU B N 1
ATOM 2746 C CA . LEU B 1 66 ? 30.262 33.504 27.319 1.00 43.35 63 LEU B CA 1
ATOM 2747 C C . LEU B 1 66 ? 30.436 32.307 28.258 1.00 41.72 63 LEU B C 1
ATOM 2748 O O . LEU B 1 66 ? 31.259 32.386 29.197 1.00 42.10 63 LEU B O 1
ATOM 2753 N N . LYS B 1 67 ? 29.666 31.251 28.003 1.00 40.99 64 LYS B N 1
ATOM 2754 C CA . LYS B 1 67 ? 29.625 30.049 28.873 1.00 38.32 64 LYS B CA 1
ATOM 2755 C C . LYS B 1 67 ? 30.999 29.379 28.975 1.00 34.71 64 LYS B C 1
ATOM 2756 O O . LYS B 1 67 ? 31.525 28.938 27.933 1.00 33.40 64 LYS B O 1
ATOM 2762 N N . ASN B 1 68 ? 31.523 29.296 30.207 1.00 32.43 65 ASN B N 1
ATOM 2763 C CA . ASN B 1 68 ? 32.794 28.576 30.507 1.00 32.05 65 ASN B CA 1
ATOM 2764 C C . ASN B 1 68 ? 33.963 29.133 29.692 1.00 29.82 65 ASN B C 1
ATOM 2765 O O . ASN B 1 68 ? 34.834 28.333 29.293 1.00 29.84 65 ASN B O 1
ATOM 2770 N N . LEU B 1 69 ? 33.998 30.448 29.491 1.00 29.38 66 LEU B N 1
ATOM 2771 C CA . LEU B 1 69 ? 35.070 31.086 28.691 1.00 28.89 66 LEU B CA 1
ATOM 2772 C C . LEU B 1 69 ? 36.463 30.653 29.177 1.00 27.74 66 LEU B C 1
ATOM 2773 O O . LEU B 1 69 ? 37.290 30.283 28.332 1.00 27.10 66 LEU B O 1
ATOM 2778 N N . ASN B 1 70 ? 36.713 30.715 30.484 1.00 30.35 67 ASN B N 1
ATOM 2779 C CA . ASN B 1 70 ? 38.076 30.418 31.008 1.00 32.11 67 ASN B CA 1
ATOM 2780 C C . ASN B 1 70 ? 38.480 28.976 30.693 1.00 29.53 67 ASN B C 1
ATOM 2781 O O . ASN B 1 70 ? 39.627 28.777 30.270 1.00 28.55 67 ASN B O 1
ATOM 2786 N N . SER B 1 71 ? 37.570 28.024 30.885 1.00 27.95 68 SER B N 1
ATOM 2787 C CA . SER B 1 71 ? 37.860 26.599 30.605 1.00 28.26 68 SER B CA 1
ATOM 2788 C C . SER B 1 71 ? 38.016 26.371 29.095 1.00 27.61 68 SER B C 1
ATOM 2789 O O . SER B 1 71 ? 38.871 25.569 28.708 1.00 27.89 68 SER B O 1
ATOM 2792 N N . VAL B 1 72 ? 37.204 27.036 28.269 1.00 28.56 69 VAL B N 1
ATOM 2793 C CA . VAL B 1 72 ? 37.335 26.908 26.787 1.00 26.98 69 VAL B CA 1
ATOM 2794 C C . VAL B 1 72 ? 38.705 27.461 26.362 1.00 28.52 69 VAL B C 1
ATOM 2795 O O . VAL B 1 72 ? 39.396 26.810 25.549 1.00 27.08 69 VAL B O 1
ATOM 2799 N N . LEU B 1 73 ? 39.082 28.622 26.898 1.00 27.60 70 LEU B N 1
ATOM 2800 C CA . LEU B 1 73 ? 40.389 29.244 26.560 1.00 29.11 70 LEU B CA 1
ATOM 2801 C C . LEU B 1 73 ? 41.545 28.329 26.997 1.00 27.85 70 LEU B C 1
ATOM 2802 O O . LEU B 1 73 ? 42.450 28.077 26.164 1.00 27.05 70 LEU B O 1
ATOM 2807 N N . ALA B 1 74 ? 41.538 27.873 28.255 1.00 28.46 71 ALA B N 1
ATOM 2808 C CA . ALA B 1 74 ? 42.647 27.034 28.780 1.00 29.49 71 ALA B CA 1
ATOM 2809 C C . ALA B 1 74 ? 42.817 25.761 27.942 1.00 28.75 71 ALA B C 1
ATOM 2810 O O . ALA B 1 74 ? 43.958 25.420 27.597 1.00 28.01 71 ALA B O 1
ATOM 2812 N N . GLY B 1 75 ? 41.715 25.072 27.642 1.00 27.33 72 GLY B N 1
ATOM 2813 C CA . GLY B 1 75 ? 41.806 23.826 26.871 1.00 24.96 72 GLY B CA 1
ATOM 2814 C C . GLY B 1 75 ? 42.280 24.074 25.449 1.00 24.51 72 GLY B C 1
ATOM 2815 O O . GLY B 1 75 ? 43.099 23.299 24.979 1.00 23.94 72 GLY B O 1
ATOM 2816 N N . ASN B 1 76 ? 41.807 25.154 24.816 1.00 22.47 73 ASN B N 1
ATOM 2817 C CA . ASN B 1 76 ? 42.173 25.446 23.404 1.00 23.73 73 ASN B CA 1
ATOM 2818 C C . ASN B 1 76 ? 43.640 25.888 23.344 1.00 23.77 73 ASN B C 1
ATOM 2819 O O . ASN B 1 76 ? 44.318 25.546 22.354 1.00 23.30 73 ASN B O 1
ATOM 2824 N N . GLU B 1 77 ? 44.108 26.549 24.399 1.00 26.90 74 GLU B N 1
ATOM 2825 C CA . GLU B 1 77 ? 45.533 26.975 24.492 1.00 27.44 74 GLU B CA 1
ATOM 2826 C C . GLU B 1 77 ? 46.416 25.716 24.489 1.00 26.30 74 GLU B C 1
ATOM 2827 O O . GLU B 1 77 ? 47.361 25.658 23.698 1.00 25.76 74 GLU B O 1
ATOM 2833 N N . LYS B 1 78 ? 46.074 24.727 25.317 1.00 25.19 75 LYS B N 1
ATOM 2834 C CA . LYS B 1 78 ? 46.861 23.469 25.384 1.00 26.81 75 LYS B CA 1
ATOM 2835 C C . LYS B 1 78 ? 46.778 22.731 24.047 1.00 25.09 75 LYS B C 1
ATOM 2836 O O . LYS B 1 78 ? 47.821 22.205 23.581 1.00 25.74 75 LYS B O 1
ATOM 2842 N N . LEU B 1 79 ? 45.581 22.692 23.439 1.00 23.25 76 LEU B N 1
ATOM 2843 C CA . LEU B 1 79 ? 45.413 21.987 22.147 1.00 22.82 76 LEU B CA 1
ATOM 2844 C C . LEU B 1 79 ? 46.258 22.666 21.068 1.00 21.74 76 LEU B C 1
ATOM 2845 O O . LEU B 1 79 ? 46.953 21.953 20.296 1.00 22.80 76 LEU B O 1
ATOM 2850 N N . ALA B 1 80 ? 46.213 24.003 21.023 1.00 22.38 77 ALA B N 1
ATOM 2851 C CA . ALA B 1 80 ? 46.946 24.757 19.982 1.00 22.88 77 ALA B CA 1
ATOM 2852 C C . ALA B 1 80 ? 48.447 24.474 20.120 1.00 23.41 77 ALA B C 1
ATOM 2853 O O . ALA B 1 80 ? 49.094 24.243 19.086 1.00 23.01 77 ALA B O 1
ATOM 2855 N N . GLN B 1 81 ? 48.964 24.453 21.349 1.00 24.51 78 GLN B N 1
ATOM 2856 C CA . GLN B 1 81 ? 50.413 24.158 21.538 1.00 26.72 78 GLN B CA 1
ATOM 2857 C C . GLN B 1 81 ? 50.713 22.729 21.063 1.00 26.00 78 GLN B C 1
ATOM 2858 O O . GLN B 1 81 ? 51.731 22.544 20.371 1.00 26.69 78 GLN B O 1
ATOM 2864 N N . LYS B 1 82 ? 49.845 21.763 21.375 1.00 24.78 79 LYS B N 1
ATOM 2865 C CA . LYS B 1 82 ? 50.120 20.358 20.956 1.00 27.05 79 LYS B CA 1
ATOM 2866 C C . LYS B 1 82 ? 50.063 20.220 19.426 1.00 24.92 79 LYS B C 1
ATOM 2867 O O . LYS B 1 82 ? 50.953 19.568 18.859 1.00 24.88 79 LYS B O 1
ATOM 2873 N N . VAL B 1 83 ? 49.031 20.795 18.793 1.00 22.94 80 VAL B N 1
ATOM 2874 C CA . VAL B 1 83 ? 48.878 20.736 17.312 1.00 22.74 80 VAL B CA 1
ATOM 2875 C C . VAL B 1 83 ? 50.078 21.420 16.649 1.00 22.39 80 VAL B C 1
ATOM 2876 O O . VAL B 1 83 ? 50.609 20.888 15.660 1.00 24.37 80 VAL B O 1
ATOM 2880 N N . ASN B 1 84 ? 50.491 22.574 17.173 1.00 24.31 81 ASN B N 1
ATOM 2881 C CA . ASN B 1 84 ? 51.653 23.316 16.619 1.00 23.98 81 ASN B CA 1
ATOM 2882 C C . ASN B 1 84 ? 52.907 22.432 16.633 1.00 25.47 81 ASN B C 1
ATOM 2883 O O . ASN B 1 84 ? 53.639 22.400 15.612 1.00 24.72 81 ASN B O 1
ATOM 2888 N N . LYS B 1 85 ? 53.131 21.714 17.732 1.00 26.21 82 LYS B N 1
ATOM 2889 C CA . LYS B 1 85 ? 54.326 20.835 17.847 1.00 27.05 82 LYS B CA 1
ATOM 2890 C C . LYS B 1 85 ? 54.218 19.673 16.845 1.00 24.31 82 LYS B C 1
ATOM 2891 O O . LYS B 1 85 ? 55.242 19.307 16.229 1.00 24.22 82 LYS B O 1
ATOM 2897 N N . VAL B 1 86 ? 53.013 19.144 16.634 1.00 23.64 83 VAL B N 1
ATOM 2898 C CA . VAL B 1 86 ? 52.826 18.008 15.690 1.00 23.13 83 VAL B CA 1
ATOM 2899 C C . VAL B 1 86 ? 53.170 18.498 14.284 1.00 22.77 83 VAL B C 1
ATOM 2900 O O . VAL B 1 86 ? 53.880 17.769 13.550 1.00 24.10 83 VAL B O 1
ATOM 2904 N N . ILE B 1 87 ? 52.697 19.702 13.922 1.00 21.76 84 ILE B N 1
ATOM 2905 C CA . ILE B 1 87 ? 52.968 20.253 12.565 1.00 22.07 84 ILE B CA 1
ATOM 2906 C C . ILE B 1 87 ? 54.463 20.588 12.430 1.00 23.36 84 ILE B C 1
ATOM 2907 O O . ILE B 1 87 ? 54.984 20.380 11.351 1.00 23.03 84 ILE B O 1
ATOM 2912 N N . GLU B 1 88 ? 55.087 21.112 13.478 1.00 23.97 85 GLU B N 1
ATOM 2913 C CA . GLU B 1 88 ? 56.548 21.388 13.412 1.00 25.55 85 GLU B CA 1
ATOM 2914 C C . GLU B 1 88 ? 57.301 20.074 13.157 1.00 26.22 85 GLU B C 1
ATOM 2915 O O . GLU B 1 88 ? 58.381 20.119 12.504 1.00 27.19 85 GLU B O 1
ATOM 2921 N N . GLU B 1 89 ? 56.769 18.952 13.649 1.00 25.13 86 GLU B N 1
ATOM 2922 C CA . GLU B 1 89 ? 57.417 17.624 13.500 1.00 25.75 86 GLU B CA 1
ATOM 2923 C C . GLU B 1 89 ? 57.058 16.982 12.157 1.00 25.28 86 GLU B C 1
ATOM 2924 O O . GLU B 1 89 ? 57.560 15.872 11.896 1.00 26.12 86 GLU B O 1
ATOM 2930 N N . LYS B 1 90 ? 56.305 17.689 11.315 1.00 23.68 87 LYS B N 1
ATOM 2931 C CA . LYS B 1 90 ? 55.908 17.205 9.963 1.00 23.89 87 LYS B CA 1
ATOM 2932 C C . LYS B 1 90 ? 55.034 15.954 10.094 1.00 23.82 87 LYS B C 1
ATOM 2933 O O . LYS B 1 90 ? 55.148 15.056 9.247 1.00 24.62 87 LYS B O 1
ATOM 2939 N N . LYS B 1 91 ? 54.187 15.938 11.123 1.00 23.24 88 LYS B N 1
ATOM 2940 C CA . LYS B 1 91 ? 53.221 14.840 11.349 1.00 23.17 88 LYS B CA 1
ATOM 2941 C C . LYS B 1 91 ? 51.831 15.384 11.035 1.00 22.52 88 LYS B C 1
ATOM 2942 O O . LYS B 1 91 ? 51.669 16.621 11.002 1.00 23.40 88 LYS B O 1
ATOM 2948 N N . PHE B 1 92 ? 50.877 14.479 10.866 1.00 24.26 89 PHE B N 1
ATOM 2949 C CA . PHE B 1 92 ? 49.472 14.826 10.530 1.00 23.25 89 PHE B CA 1
ATOM 2950 C C . PHE B 1 92 ? 48.656 14.889 11.812 1.00 22.82 89 PHE B C 1
ATOM 2951 O O . PHE B 1 92 ? 48.479 13.871 12.489 1.00 23.83 89 PHE B O 1
ATOM 2959 N N . PRO B 1 93 ? 48.105 16.061 12.186 1.00 22.71 90 PRO B N 1
ATOM 2960 C CA . PRO B 1 93 ? 47.288 16.143 13.391 1.00 22.41 90 PRO B CA 1
ATOM 2961 C C . PRO B 1 93 ? 45.847 15.677 13.118 1.00 21.62 90 PRO B C 1
ATOM 2962 O O . PRO B 1 93 ? 45.223 16.155 12.174 1.00 22.99 90 PRO B O 1
ATOM 2966 N N . LEU B 1 94 ? 45.396 14.730 13.934 1.00 21.34 91 LEU B N 1
ATOM 2967 C CA . LEU B 1 94 ? 44.028 14.179 13.897 1.00 20.86 91 LEU B CA 1
ATOM 2968 C C . LEU B 1 94 ? 43.437 14.416 15.282 1.00 20.49 91 LEU B C 1
ATOM 2969 O O . LEU B 1 94 ? 43.844 13.712 16.238 1.00 22.03 91 LEU B O 1
ATOM 2974 N N . VAL B 1 95 ? 42.520 15.381 15.378 1.00 20.92 92 VAL B N 1
ATOM 2975 C CA . VAL B 1 95 ? 41.970 15.775 16.703 1.00 19.48 92 VAL B CA 1
ATOM 2976 C C . VAL B 1 95 ? 40.573 15.164 16.867 1.00 19.99 92 VAL B C 1
ATOM 2977 O O . VAL B 1 95 ? 39.803 15.194 15.901 1.00 21.06 92 VAL B O 1
ATOM 2981 N N . LEU B 1 96 ? 40.318 14.615 18.047 1.00 20.13 93 LEU B N 1
ATOM 2982 C CA . LEU B 1 96 ? 39.012 13.991 18.366 1.00 20.45 93 LEU B CA 1
ATOM 2983 C C . LEU B 1 96 ? 38.276 14.883 19.353 1.00 20.98 93 LEU B C 1
ATOM 2984 O O . LEU B 1 96 ? 38.861 15.214 20.369 1.00 21.81 93 LEU B O 1
ATOM 2989 N N . GLY B 1 97 ? 36.990 15.152 19.088 1.00 20.38 94 GLY B N 1
ATOM 2990 C CA . GLY B 1 97 ? 36.172 15.946 20.023 1.00 23.08 94 GLY B CA 1
ATOM 2991 C C . GLY B 1 97 ? 35.069 15.078 20.630 1.00 24.03 94 GLY B C 1
ATOM 2992 O O . GLY B 1 97 ? 34.842 13.963 20.160 1.00 24.87 94 GLY B O 1
ATOM 2993 N N . GLY B 1 98 ? 34.355 15.609 21.627 1.00 24.05 95 GLY B N 1
ATOM 2994 C CA . GLY B 1 98 ? 34.560 16.952 22.128 1.00 24.33 95 GLY B CA 1
ATOM 2995 C C . GLY B 1 98 ? 33.660 17.956 21.414 1.00 23.42 95 GLY B C 1
ATOM 2996 O O . GLY B 1 98 ? 33.321 17.737 20.220 1.00 22.35 95 GLY B O 1
ATOM 2997 N N . ASP B 1 99 ? 33.379 19.079 22.075 1.00 23.64 96 ASP B N 1
ATOM 2998 C CA . ASP B 1 99 ? 32.478 20.085 21.455 1.00 25.05 96 ASP B CA 1
ATOM 2999 C C . ASP B 1 99 ? 33.239 20.807 20.325 1.00 23.65 96 ASP B C 1
ATOM 3000 O O . ASP B 1 99 ? 34.500 20.765 20.295 1.00 22.23 96 ASP B O 1
ATOM 3005 N N . HIS B 1 100 ? 32.499 21.398 19.392 1.00 22.61 97 HIS B N 1
ATOM 3006 C CA . HIS B 1 100 ? 33.124 22.005 18.185 1.00 23.98 97 HIS B CA 1
ATOM 3007 C C . HIS B 1 100 ? 33.932 23.259 18.549 1.00 23.66 97 HIS B C 1
ATOM 3008 O O . HIS B 1 100 ? 34.639 23.764 17.674 1.00 24.85 97 HIS B O 1
ATOM 3015 N N . SER B 1 101 ? 33.887 23.699 19.807 1.00 24.16 98 SER B N 1
ATOM 3016 C CA . SER B 1 101 ? 34.701 24.884 20.179 1.00 24.68 98 SER B CA 1
ATOM 3017 C C . SER B 1 101 ? 36.179 24.508 20.034 1.00 23.43 98 SER B C 1
ATOM 3018 O O . SER B 1 101 ? 37.006 25.420 19.887 1.00 22.90 98 SER B O 1
ATOM 3021 N N . ILE B 1 102 ? 36.483 23.209 19.983 1.00 22.35 99 ILE B N 1
ATOM 3022 C CA . ILE B 1 102 ? 37.933 22.815 19.913 1.00 23.21 99 ILE B CA 1
ATOM 3023 C C . ILE B 1 102 ? 38.557 23.223 18.571 1.00 23.15 99 ILE B C 1
ATOM 3024 O O . ILE B 1 102 ? 39.792 23.222 18.480 1.00 22.59 99 ILE B O 1
ATOM 3029 N N . ALA B 1 103 ? 37.756 23.522 17.558 1.00 23.02 100 ALA B N 1
ATOM 3030 C CA . ALA B 1 103 ? 38.290 24.014 16.270 1.00 22.31 100 ALA B CA 1
ATOM 3031 C C . ALA B 1 103 ? 39.073 25.322 16.499 1.00 21.74 100 ALA B C 1
ATOM 3032 O O . ALA B 1 103 ? 39.965 25.630 15.686 1.00 22.04 100 ALA B O 1
ATOM 3034 N N . ILE B 1 104 ? 38.724 26.088 17.534 1.00 22.54 101 ILE B N 1
ATOM 3035 C CA . ILE B 1 104 ? 39.458 27.342 17.836 1.00 22.99 101 ILE B CA 1
ATOM 3036 C C . ILE B 1 104 ? 40.924 26.963 18.107 1.00 22.10 101 ILE B C 1
ATOM 3037 O O . ILE B 1 104 ? 41.793 27.545 17.461 1.00 22.51 101 ILE B O 1
ATOM 3042 N N . GLY B 1 105 ? 41.165 26.005 19.000 1.00 22.06 102 GLY B N 1
ATOM 3043 C CA . GLY B 1 105 ? 42.549 25.556 19.297 1.00 23.05 102 GLY B CA 1
ATOM 3044 C C . GLY B 1 105 ? 43.206 24.862 18.103 1.00 23.17 102 GLY B C 1
ATOM 3045 O O . GLY B 1 105 ? 44.403 25.094 17.853 1.00 23.34 102 GLY B O 1
ATOM 3046 N N . THR B 1 106 ? 42.463 24.020 17.386 1.00 23.31 103 THR B N 1
ATOM 3047 C CA . THR B 1 106 ? 43.078 23.284 16.253 1.00 23.44 103 THR B CA 1
ATOM 3048 C C . THR B 1 106 ? 43.563 24.280 15.193 1.00 23.43 103 THR B C 1
ATOM 3049 O O . THR B 1 106 ? 44.747 24.209 14.774 1.00 25.01 103 THR B O 1
ATOM 3053 N N . LEU B 1 107 ? 42.685 25.200 14.793 1.00 23.57 104 LEU B N 1
ATOM 3054 C CA . LEU B 1 107 ? 43.056 26.210 13.767 1.00 23.62 104 LEU B CA 1
ATOM 3055 C C . LEU B 1 107 ? 44.119 27.170 14.323 1.00 24.19 104 LEU B C 1
ATOM 3056 O O . LEU B 1 107 ? 44.987 27.594 13.518 1.00 23.61 104 LEU B O 1
ATOM 3061 N N . ALA B 1 108 ? 44.129 27.439 15.643 1.00 23.07 105 ALA B N 1
ATOM 3062 C CA . ALA B 1 108 ? 45.169 28.345 16.187 1.00 23.50 105 ALA B CA 1
ATOM 3063 C C . ALA B 1 108 ? 46.536 27.674 16.047 1.00 23.39 105 ALA B C 1
ATOM 3064 O O . ALA B 1 108 ? 47.529 28.386 15.786 1.00 24.81 105 ALA B O 1
ATOM 3066 N N . GLY B 1 109 ? 46.599 26.355 16.236 1.00 23.40 106 GLY B N 1
ATOM 3067 C CA . GLY B 1 109 ? 47.919 25.696 16.145 1.00 23.58 106 GLY B CA 1
ATOM 3068 C C . GLY B 1 109 ? 48.322 25.409 14.704 1.00 24.67 106 GLY B C 1
ATOM 3069 O O . GLY B 1 109 ? 49.505 25.166 14.468 1.00 25.99 106 GLY B O 1
ATOM 3070 N N . THR B 1 110 ? 47.375 25.470 13.766 1.00 23.05 107 THR B N 1
ATOM 3071 C CA . THR B 1 110 ? 47.620 25.065 12.359 1.00 24.32 107 THR B CA 1
ATOM 3072 C C . THR B 1 110 ? 47.769 26.246 11.386 1.00 24.98 107 THR B C 1
ATOM 3073 O O . THR B 1 110 ? 48.677 26.198 10.558 1.00 26.32 107 THR B O 1
ATOM 3077 N N . ALA B 1 111 ? 46.910 27.263 11.486 1.00 24.07 108 ALA B N 1
ATOM 3078 C CA . ALA B 1 111 ? 46.837 28.299 10.429 1.00 25.50 108 ALA B CA 1
ATOM 3079 C C . ALA B 1 111 ? 48.165 29.031 10.200 1.00 26.09 108 ALA B C 1
ATOM 3080 O O . ALA B 1 111 ? 48.477 29.286 9.004 1.00 26.88 108 ALA B O 1
ATOM 3082 N N . LYS B 1 112 ? 48.924 29.301 11.262 1.00 26.81 109 LYS B N 1
ATOM 3083 C CA . LYS B 1 112 ? 50.197 30.059 11.135 1.00 28.39 109 LYS B CA 1
ATOM 3084 C C . LYS B 1 112 ? 51.232 29.289 10.302 1.00 29.90 109 LYS B C 1
ATOM 3085 O O . LYS B 1 112 ? 52.237 29.911 9.918 1.00 30.80 109 LYS B O 1
ATOM 3091 N N . HIS B 1 113 ? 50.992 28.010 10.012 1.00 28.61 110 HIS B N 1
ATOM 3092 C CA . HIS B 1 113 ? 51.959 27.200 9.225 1.00 28.39 110 HIS B CA 1
ATOM 3093 C C . HIS B 1 113 ? 51.669 27.254 7.720 1.00 30.19 110 HIS B C 1
ATOM 3094 O O . HIS B 1 113 ? 52.450 26.636 6.975 1.00 30.84 110 HIS B O 1
ATOM 3101 N N . TYR B 1 114 ? 50.623 27.983 7.299 1.00 27.71 111 TYR B N 1
ATOM 3102 C CA . TYR B 1 114 ? 50.216 28.047 5.869 1.00 27.14 111 TYR B CA 1
ATOM 3103 C C . TYR B 1 114 ? 49.991 29.493 5.440 1.00 28.51 111 TYR B C 1
ATOM 3104 O O . TYR B 1 114 ? 49.627 30.332 6.271 1.00 29.56 111 TYR B O 1
ATOM 3113 N N . ASP B 1 115 ? 50.229 29.768 4.160 1.00 30.60 112 ASP B N 1
ATOM 3114 C CA . ASP B 1 115 ? 49.998 31.124 3.611 1.00 33.97 112 ASP B CA 1
ATOM 3115 C C . ASP B 1 115 ? 48.497 31.308 3.403 1.00 32.94 112 ASP B C 1
ATOM 3116 O O . ASP B 1 115 ? 47.991 32.419 3.622 1.00 34.91 112 ASP B O 1
ATOM 3121 N N . ASN B 1 116 ? 47.809 30.228 3.022 1.00 30.46 113 ASN B N 1
ATOM 3122 C CA . ASN B 1 116 ? 46.361 30.292 2.711 1.00 31.36 113 ASN B CA 1
ATOM 3123 C C . ASN B 1 116 ? 45.707 28.985 3.111 1.00 28.68 113 ASN B C 1
ATOM 3124 O O . ASN B 1 116 ? 45.475 28.173 2.229 1.00 30.85 113 ASN B O 1
ATOM 3129 N N . LEU B 1 117 ? 45.432 28.815 4.398 1.00 29.17 114 LEU B N 1
ATOM 3130 C CA . LEU B 1 117 ? 44.785 27.564 4.856 1.00 27.00 114 LEU B CA 1
ATOM 3131 C C . LEU B 1 117 ? 43.316 27.530 4.427 1.00 27.41 114 LEU B C 1
ATOM 3132 O O . LEU B 1 117 ? 42.568 28.462 4.776 1.00 29.74 114 LEU B O 1
ATOM 3137 N N . GLY B 1 118 ? 42.924 26.464 3.741 1.00 25.15 115 GLY B N 1
ATOM 3138 C CA . GLY B 1 118 ? 41.502 26.273 3.403 1.00 25.27 115 GLY B CA 1
ATOM 3139 C C . GLY B 1 118 ? 40.813 25.536 4.540 1.00 23.47 115 GLY B C 1
ATOM 3140 O O . GLY B 1 118 ? 41.496 24.815 5.305 1.00 22.99 115 GLY B O 1
ATOM 3141 N N . VAL B 1 119 ? 39.498 25.699 4.681 1.00 23.00 116 VAL B N 1
ATOM 3142 C CA . VAL B 1 119 ? 38.757 24.955 5.739 1.00 22.61 116 VAL B CA 1
ATOM 3143 C C . VAL B 1 119 ? 37.475 24.386 5.137 1.00 21.85 116 VAL B C 1
ATOM 3144 O O . VAL B 1 119 ? 36.728 25.147 4.509 1.00 23.26 116 VAL B O 1
ATOM 3148 N N . ILE B 1 120 ? 37.308 23.072 5.270 1.00 21.21 117 ILE B N 1
ATOM 3149 C CA . ILE B 1 120 ? 36.031 22.403 4.885 1.00 21.24 117 ILE B CA 1
ATOM 3150 C C . ILE B 1 120 ? 35.296 22.175 6.200 1.00 21.87 117 ILE B C 1
ATOM 3151 O O . ILE B 1 120 ? 35.800 21.393 7.046 1.00 21.49 117 ILE B O 1
ATOM 3156 N N . TRP B 1 121 ? 34.178 22.899 6.376 1.00 21.61 118 TRP B N 1
ATOM 3157 C CA . TRP B 1 121 ? 33.375 22.885 7.618 1.00 21.64 118 TRP B CA 1
ATOM 3158 C C . TRP B 1 121 ? 32.169 21.984 7.366 1.00 21.83 118 TRP B C 1
ATOM 3159 O O . TRP B 1 121 ? 31.225 22.438 6.711 1.00 21.95 118 TRP B O 1
ATOM 3170 N N . TYR B 1 122 ? 32.282 20.726 7.780 1.00 21.32 119 TYR B N 1
ATOM 3171 C CA . TYR B 1 122 ? 31.281 19.669 7.495 1.00 22.37 119 TYR B CA 1
ATOM 3172 C C . TYR B 1 122 ? 30.400 19.568 8.734 1.00 22.79 119 TYR B C 1
ATOM 3173 O O . TYR B 1 122 ? 30.837 18.938 9.724 1.00 22.12 119 TYR B O 1
ATOM 3182 N N . ASP B 1 123 ? 29.214 20.180 8.657 1.00 22.63 120 ASP B N 1
ATOM 3183 C CA . ASP B 1 123 ? 28.423 20.396 9.890 1.00 22.61 120 ASP B CA 1
ATOM 3184 C C . ASP B 1 123 ? 26.983 20.805 9.550 1.00 22.79 120 ASP B C 1
ATOM 3185 O O . ASP B 1 123 ? 26.780 21.462 8.527 1.00 23.97 120 ASP B O 1
ATOM 3190 N N . ALA B 1 124 ? 26.030 20.413 10.393 1.00 22.78 121 ALA B N 1
ATOM 3191 C CA . ALA B 1 124 ? 24.634 20.882 10.257 1.00 22.94 121 ALA B CA 1
ATOM 3192 C C . ALA B 1 124 ? 24.577 22.378 10.604 1.00 24.51 121 ALA B C 1
ATOM 3193 O O . ALA B 1 124 ? 23.657 23.064 10.152 1.00 24.00 121 ALA B O 1
ATOM 3195 N N . HIS B 1 125 ? 25.560 22.850 11.372 1.00 24.23 122 HIS B N 1
ATOM 3196 C CA . HIS B 1 125 ? 25.590 24.239 11.890 1.00 26.23 122 HIS B CA 1
ATOM 3197 C C . HIS B 1 125 ? 26.719 25.016 11.231 1.00 26.37 122 HIS B C 1
ATOM 3198 O O . HIS B 1 125 ? 27.766 24.412 10.925 1.00 27.23 122 HIS B O 1
ATOM 3205 N N . GLY B 1 126 ? 26.544 26.321 11.104 1.00 28.25 123 GLY B N 1
ATOM 3206 C CA . GLY B 1 126 ? 27.628 27.139 10.545 1.00 27.06 123 GLY B CA 1
ATOM 3207 C C . GLY B 1 126 ? 28.608 27.533 11.633 1.00 26.64 123 GLY B C 1
ATOM 3208 O O . GLY B 1 126 ? 29.754 27.856 11.288 1.00 26.92 123 GLY B O 1
ATOM 3209 N N . ASP B 1 127 ? 28.156 27.560 12.893 1.00 25.63 124 ASP B N 1
ATOM 3210 C CA . ASP B 1 127 ? 29.031 27.961 14.035 1.00 27.94 124 ASP B CA 1
ATOM 3211 C C . ASP B 1 127 ? 29.680 29.334 13.761 1.00 26.70 124 ASP B C 1
ATOM 3212 O O . ASP B 1 127 ? 30.890 29.554 14.144 1.00 26.97 124 ASP B O 1
ATOM 3217 N N . LEU B 1 128 ? 28.898 30.249 13.185 1.00 27.76 125 LEU B N 1
ATOM 3218 C CA . LEU B 1 128 ? 29.327 31.628 12.820 1.00 26.70 125 LEU B CA 1
ATOM 3219 C C . LEU B 1 128 ? 28.737 32.643 13.792 1.00 27.13 125 LEU B C 1
ATOM 3220 O O . LEU B 1 128 ? 28.640 33.828 13.434 1.00 28.52 125 LEU B O 1
ATOM 3225 N N . ASN B 1 129 ? 28.382 32.199 14.993 1.00 26.47 126 ASN B N 1
ATOM 3226 C CA . ASN B 1 129 ? 27.767 33.133 15.965 1.00 26.59 126 ASN B CA 1
ATOM 3227 C C . ASN B 1 129 ? 28.801 33.952 16.739 1.00 27.43 126 ASN B C 1
ATOM 3228 O O . ASN B 1 129 ? 29.984 33.564 16.794 1.00 25.28 126 ASN B O 1
ATOM 3233 N N . THR B 1 130 ? 28.305 35.069 17.275 1.00 28.07 127 THR B N 1
ATOM 3234 C CA . THR B 1 130 ? 28.978 35.905 18.289 1.00 29.39 127 THR B CA 1
ATOM 3235 C C . THR B 1 130 ? 28.004 35.963 19.466 1.00 31.06 127 THR B C 1
ATOM 3236 O O . THR B 1 130 ? 26.840 35.499 19.301 1.00 30.60 127 THR B O 1
ATOM 3240 N N . LEU B 1 131 ? 28.417 36.551 20.579 1.00 31.82 128 LEU B N 1
ATOM 3241 C CA . LEU B 1 131 ? 27.481 36.684 21.718 1.00 34.36 128 LEU B CA 1
ATOM 3242 C C . LEU B 1 131 ? 26.205 37.398 21.249 1.00 35.74 128 LEU B C 1
ATOM 3243 O O . LEU B 1 131 ? 25.113 37.005 21.691 1.00 35.80 128 LEU B O 1
ATOM 3248 N N . GLU B 1 132 ? 26.350 38.364 20.334 1.00 35.75 129 GLU B N 1
ATOM 3249 C CA . GLU B 1 132 ? 25.214 39.190 19.841 1.00 39.77 129 GLU B CA 1
ATOM 3250 C C . GLU B 1 132 ? 24.197 38.341 19.074 1.00 37.36 129 GLU B C 1
ATOM 3251 O O . GLU B 1 132 ? 22.999 38.658 19.160 1.00 38.13 129 GLU B O 1
ATOM 3257 N N . THR B 1 133 ? 24.650 37.318 18.345 1.00 35.02 130 THR B N 1
ATOM 3258 C CA . THR B 1 133 ? 23.732 36.517 17.494 1.00 35.62 130 THR B CA 1
ATOM 3259 C C . THR B 1 133 ? 23.397 35.181 18.156 1.00 36.30 130 THR B C 1
ATOM 3260 O O . THR B 1 133 ? 22.549 34.478 17.598 1.00 39.48 130 THR B O 1
ATOM 3264 N N . SER B 1 134 ? 23.990 34.875 19.314 1.00 37.76 131 SER B N 1
ATOM 3265 C CA . SER B 1 134 ? 23.742 33.553 19.951 1.00 41.63 131 SER B CA 1
ATOM 3266 C C . SER B 1 134 ? 22.691 33.629 21.061 1.00 44.77 131 SER B C 1
ATOM 3267 O O . SER B 1 134 ? 22.847 34.349 22.041 1.00 44.92 131 SER B O 1
ATOM 3270 N N . PRO B 1 135 ? 21.615 32.818 20.980 1.00 54.11 132 PRO B N 1
ATOM 3271 C CA . PRO B 1 135 ? 20.603 32.794 22.033 1.00 56.09 132 PRO B CA 1
ATOM 3272 C C . PRO B 1 135 ? 21.056 32.009 23.280 1.00 55.76 132 PRO B C 1
ATOM 3273 O O . PRO B 1 135 ? 20.327 32.019 24.254 1.00 60.88 132 PRO B O 1
ATOM 3277 N N . SER B 1 136 ? 22.266 31.428 23.254 1.00 50.66 133 SER B N 1
ATOM 3278 C CA . SER B 1 136 ? 22.774 30.592 24.380 1.00 44.64 133 SER B CA 1
ATOM 3279 C C . SER B 1 136 ? 24.081 31.130 24.986 1.00 43.37 133 SER B C 1
ATOM 3280 O O . SER B 1 136 ? 24.286 30.965 26.207 1.00 41.41 133 SER B O 1
ATOM 3283 N N . GLY B 1 137 ? 24.935 31.759 24.174 1.00 38.27 134 GLY B N 1
ATOM 3284 C CA . GLY B 1 137 ? 26.269 32.159 24.655 1.00 35.87 134 GLY B CA 1
ATOM 3285 C C . GLY B 1 137 ? 27.203 30.958 24.577 1.00 32.51 134 GLY B C 1
ATOM 3286 O O . GLY B 1 137 ? 28.316 31.002 25.161 1.00 35.78 134 GLY B O 1
ATOM 3287 N N . ASN B 1 138 ? 26.756 29.901 23.892 1.00 31.48 135 ASN B N 1
ATOM 3288 C CA . ASN B 1 138 ? 27.580 28.671 23.734 1.00 29.17 135 ASN B CA 1
ATOM 3289 C C . ASN B 1 138 ? 28.743 28.962 22.795 1.00 27.73 135 ASN B C 1
ATOM 3290 O O . ASN B 1 138 ? 28.508 29.285 21.606 1.00 27.50 135 ASN B O 1
ATOM 3295 N N . ILE B 1 139 ? 29.957 28.822 23.315 1.00 26.26 136 ILE B N 1
ATOM 3296 C CA . ILE B 1 139 ? 31.140 29.071 22.452 1.00 25.66 136 ILE B CA 1
ATOM 3297 C C . ILE B 1 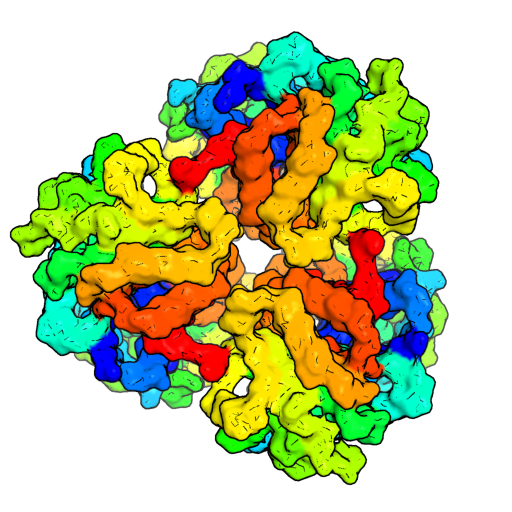139 ? 31.228 27.990 21.365 1.00 24.85 136 ILE B C 1
ATOM 3298 O O . ILE B 1 139 ? 31.790 28.288 20.300 1.00 23.03 136 ILE B O 1
ATOM 3303 N N . HIS B 1 140 ? 30.630 26.810 21.573 1.00 24.98 137 HIS B N 1
ATOM 3304 C CA . HIS B 1 140 ? 30.715 25.755 20.524 1.00 23.79 137 HIS B CA 1
ATOM 3305 C C . HIS B 1 140 ? 29.872 26.120 19.285 1.00 23.63 137 HIS B C 1
ATOM 3306 O O . HIS B 1 140 ? 30.049 25.444 18.251 1.00 25.12 137 HIS B O 1
ATOM 3313 N N . GLY B 1 141 ? 29.080 27.196 19.368 1.00 23.32 138 GLY B N 1
ATOM 3314 C CA . GLY B 1 141 ? 28.315 27.722 18.219 1.00 24.99 138 GLY B CA 1
ATOM 3315 C C . GLY B 1 141 ? 29.025 28.924 17.601 1.00 23.97 138 GLY B C 1
ATOM 3316 O O . GLY B 1 141 ? 28.442 29.557 16.702 1.00 24.97 138 GLY B O 1
ATOM 3317 N N . MET B 1 142 ? 30.297 29.143 17.971 1.00 23.63 139 MET B N 1
ATOM 3318 C CA . MET B 1 142 ? 31.049 30.345 17.517 1.00 24.85 139 MET B CA 1
ATOM 3319 C C . MET B 1 142 ? 32.428 30.052 16.931 1.00 23.91 139 MET B C 1
ATOM 3320 O O . MET B 1 142 ? 33.071 30.997 16.482 1.00 24.33 139 MET B O 1
ATOM 3325 N N . PRO B 1 143 ? 32.949 28.804 16.843 1.00 23.39 140 PRO B N 1
ATOM 3326 C CA . PRO B 1 143 ? 34.361 28.637 16.475 1.00 23.03 140 PRO B CA 1
ATOM 3327 C C . PRO B 1 143 ? 34.749 29.091 15.064 1.00 22.07 140 PRO B C 1
ATOM 3328 O O . PRO B 1 143 ? 35.912 29.492 14.871 1.00 22.48 140 PRO B O 1
ATOM 3332 N N . LEU B 1 144 ? 33.837 28.979 14.098 1.00 21.34 141 LEU B N 1
ATOM 3333 C CA . LEU B 1 144 ? 34.202 29.425 12.731 1.00 21.79 141 LEU B CA 1
ATOM 3334 C C . LEU B 1 144 ? 34.291 30.956 12.735 1.00 22.66 141 LEU B C 1
ATOM 3335 O O . LEU B 1 144 ? 35.235 31.484 12.131 1.00 23.46 141 LEU B O 1
ATOM 3340 N N . ALA B 1 145 ? 33.355 31.651 13.393 1.00 23.18 142 ALA B N 1
ATOM 3341 C CA . ALA B 1 145 ? 33.434 33.135 13.464 1.00 23.02 142 ALA B CA 1
ATOM 3342 C C . ALA B 1 145 ? 34.739 33.521 14.163 1.00 23.96 142 ALA B C 1
ATOM 3343 O O . ALA B 1 145 ? 35.489 34.400 13.654 1.00 24.99 142 ALA B O 1
ATOM 3345 N N . VAL B 1 146 ? 34.987 32.896 15.312 1.00 23.11 143 VAL B N 1
ATOM 3346 C CA . VAL B 1 146 ? 36.213 33.221 16.090 1.00 23.73 143 VAL B CA 1
ATOM 3347 C C . VAL B 1 146 ? 37.432 33.058 15.174 1.00 24.15 143 VAL B C 1
ATOM 3348 O O . VAL B 1 146 ? 38.323 33.966 15.151 1.00 24.78 143 VAL B O 1
ATOM 3352 N N . SER B 1 147 ? 37.468 31.956 14.424 1.00 22.77 144 SER B N 1
ATOM 3353 C CA . SER B 1 147 ? 38.646 31.658 13.568 1.00 22.51 144 SER B CA 1
ATOM 3354 C C . SER B 1 147 ? 38.786 32.676 12.430 1.00 22.91 144 SER B C 1
ATOM 3355 O O . SER B 1 147 ? 39.930 32.898 11.975 1.00 23.40 144 SER B O 1
ATOM 3358 N N . LEU B 1 148 ? 37.675 33.284 12.005 1.00 23.62 145 LEU B N 1
ATOM 3359 C CA . LEU B 1 148 ? 37.662 34.337 10.958 1.00 23.91 145 LEU B CA 1
ATOM 3360 C C . LEU B 1 148 ? 37.986 35.703 11.566 1.00 25.40 145 LEU B C 1
ATOM 3361 O O . LEU B 1 148 ? 37.951 36.696 10.809 1.00 26.22 145 LEU B O 1
ATOM 3366 N N . GLY B 1 149 ? 38.253 35.759 12.872 1.00 25.82 146 GLY B N 1
ATOM 3367 C CA . GLY B 1 149 ? 38.603 37.029 13.544 1.00 26.78 146 GLY B CA 1
ATOM 3368 C C . GLY B 1 149 ? 37.403 37.784 14.093 1.00 27.84 146 GLY B C 1
ATOM 3369 O O . GLY B 1 149 ? 37.579 38.974 14.462 1.00 28.02 146 GLY B O 1
ATOM 3370 N N . ILE B 1 150 ? 36.240 37.133 14.184 1.00 26.64 147 ILE B N 1
ATOM 3371 C CA . ILE B 1 150 ? 34.999 37.822 14.650 1.00 28.53 147 ILE B CA 1
ATOM 3372 C C . ILE B 1 150 ? 34.541 37.204 15.972 1.00 28.26 147 ILE B C 1
ATOM 3373 O O . ILE B 1 150 ? 34.159 36.013 15.973 1.00 27.87 147 ILE B O 1
ATOM 3378 N N . GLY B 1 151 ? 34.587 37.983 17.051 1.00 28.31 148 GLY B N 1
ATOM 3379 C CA . GLY B 1 151 ? 34.145 37.458 18.351 1.00 28.96 148 GLY B CA 1
ATOM 3380 C C . GLY B 1 151 ? 34.944 38.021 19.509 1.00 29.01 148 GLY B C 1
ATOM 3381 O O . GLY B 1 151 ? 35.587 39.092 19.350 1.00 28.99 148 GLY B O 1
ATOM 3382 N N . HIS B 1 152 ? 34.887 37.318 20.634 1.00 29.27 149 HIS B N 1
ATOM 3383 C CA . HIS B 1 152 ? 35.571 37.740 21.881 1.00 30.75 149 HIS B CA 1
ATOM 3384 C C . HIS B 1 152 ? 37.083 37.798 21.642 1.00 31.58 149 HIS B C 1
ATOM 3385 O O . HIS B 1 152 ? 37.652 36.800 21.177 1.00 30.59 149 HIS B O 1
ATOM 3392 N N . GLU B 1 153 ? 37.701 38.915 22.028 1.00 32.49 150 GLU B N 1
ATOM 3393 C CA . GLU B 1 153 ? 39.141 39.173 21.743 1.00 34.39 150 GLU B CA 1
ATOM 3394 C C . GLU B 1 153 ? 40.045 38.012 22.190 1.00 31.37 150 GLU B C 1
ATOM 3395 O O . GLU B 1 153 ? 40.869 37.585 21.360 1.00 29.49 150 GLU B O 1
ATOM 3401 N N . SER B 1 154 ? 39.903 37.507 23.423 1.00 30.32 151 SER B N 1
ATOM 3402 C CA . SER B 1 154 ? 40.812 36.421 23.898 1.00 30.32 151 SER B CA 1
ATOM 3403 C C . SER B 1 154 ? 40.659 35.132 23.066 1.00 28.68 151 SER B C 1
ATOM 3404 O O . SER B 1 154 ? 41.645 34.390 22.971 1.00 26.80 151 SER B O 1
ATOM 3407 N N . LEU B 1 155 ? 39.482 34.875 22.485 1.00 27.92 152 LEU B N 1
ATOM 3408 C CA . LEU B 1 155 ? 39.296 33.662 21.640 1.00 27.24 152 LEU B CA 1
ATOM 3409 C C . LEU B 1 155 ? 39.874 33.930 20.246 1.00 26.78 152 LEU B C 1
ATOM 3410 O O . LEU B 1 155 ? 40.585 33.070 19.704 1.00 26.09 152 LEU B O 1
ATOM 3415 N N . VAL B 1 156 ? 39.584 35.112 19.713 1.00 26.97 153 VAL B N 1
ATOM 3416 C CA . VAL B 1 156 ? 40.039 35.526 18.358 1.00 26.51 153 VAL B CA 1
ATOM 3417 C C . VAL B 1 156 ? 41.573 35.592 18.307 1.00 26.58 153 VAL B C 1
ATOM 3418 O O . VAL B 1 156 ? 42.153 35.182 17.282 1.00 26.00 153 VAL B O 1
ATOM 3422 N N A ASN B 1 157 ? 42.195 36.052 19.397 0.60 26.82 154 ASN B N 1
ATOM 3423 N N B ASN B 1 157 ? 42.196 36.072 19.388 0.40 26.28 154 ASN B N 1
ATOM 3424 C CA A ASN B 1 157 ? 43.665 36.293 19.471 0.60 27.69 154 ASN B CA 1
ATOM 3425 C CA B ASN B 1 157 ? 43.669 36.276 19.400 0.40 26.56 154 ASN B CA 1
ATOM 3426 C C A ASN B 1 157 ? 44.420 35.087 20.050 0.60 26.95 154 ASN B C 1
ATOM 3427 C C B ASN B 1 157 ? 44.372 35.119 20.127 0.40 26.40 154 ASN B C 1
ATOM 3428 O O A ASN B 1 157 ? 45.631 35.242 20.354 0.60 28.17 154 ASN B O 1
ATOM 3429 O O B ASN B 1 157 ? 45.450 35.365 20.713 0.40 27.28 154 ASN B O 1
ATOM 3438 N N . LEU B 1 158 ? 43.777 33.921 20.136 1.00 26.16 155 LEU B N 1
ATOM 3439 C CA . LEU B 1 158 ? 44.453 32.739 20.740 1.00 27.11 155 LEU B CA 1
ATOM 3440 C C . LEU B 1 158 ? 45.792 32.498 20.022 1.00 26.83 155 LEU B C 1
ATOM 3441 O O . LEU B 1 158 ? 45.824 32.525 18.774 1.00 27.17 155 LEU B O 1
ATOM 3446 N N . GLU B 1 159 ? 46.866 32.310 20.793 1.00 27.39 156 GLU B N 1
ATOM 3447 C CA . GLU B 1 159 ? 48.237 32.070 20.253 1.00 28.85 156 GLU B CA 1
ATOM 3448 C C . GLU B 1 159 ? 48.840 33.357 19.661 1.00 29.75 156 GLU B C 1
ATOM 3449 O O . GLU B 1 159 ? 49.883 33.257 18.980 1.00 30.72 156 GLU B O 1
ATOM 3455 N N . GLY B 1 160 ? 48.238 34.519 19.941 1.00 29.12 157 GLY B N 1
ATOM 3456 C CA . GLY B 1 160 ? 48.839 35.825 19.596 1.00 29.29 157 GLY B CA 1
ATOM 3457 C C . GLY B 1 160 ? 48.757 36.228 18.133 1.00 29.08 157 GLY B C 1
ATOM 3458 O O . GLY B 1 160 ? 49.606 37.045 17.718 1.00 29.53 157 GLY B O 1
ATOM 3459 N N . TYR B 1 161 ? 47.794 35.700 17.369 1.00 28.85 158 TYR B N 1
ATOM 3460 C CA . TYR B 1 161 ? 47.649 36.162 15.962 1.00 27.43 158 TYR B CA 1
ATOM 3461 C C . TYR B 1 161 ? 46.190 36.014 15.534 1.00 27.39 158 TYR B C 1
ATOM 3462 O O . TYR B 1 161 ? 45.454 35.174 16.102 1.00 27.10 158 TYR B O 1
ATOM 3471 N N . ALA B 1 162 ? 45.809 36.798 14.533 1.00 25.80 159 ALA B N 1
ATOM 3472 C CA . ALA B 1 162 ? 44.418 36.762 14.031 1.00 26.38 159 ALA B CA 1
ATOM 3473 C C . ALA B 1 162 ? 44.364 37.517 12.713 1.00 27.73 159 ALA B C 1
ATOM 3474 O O . ALA B 1 162 ? 45.199 38.392 12.462 1.00 27.62 159 ALA B O 1
ATOM 3476 N N . PRO B 1 163 ? 43.447 37.159 11.790 1.00 27.54 160 PRO B N 1
ATOM 3477 C CA . PRO B 1 163 ? 42.554 36.006 11.947 1.00 26.41 160 PRO B CA 1
ATOM 3478 C C . PRO B 1 163 ? 43.288 34.729 11.525 1.00 26.07 160 PRO B C 1
ATOM 3479 O O . PRO B 1 163 ? 44.286 34.831 10.820 1.00 27.97 160 PRO B O 1
ATOM 3483 N N . LYS B 1 164 ? 42.784 33.574 11.935 1.00 25.50 161 LYS B N 1
ATOM 3484 C CA . LYS B 1 164 ? 43.405 32.301 11.504 1.00 25.32 161 LYS B CA 1
ATOM 3485 C C . LYS B 1 164 ? 43.103 32.042 10.030 1.00 26.92 161 LYS B C 1
ATOM 3486 O O . LYS B 1 164 ? 44.039 31.679 9.316 1.00 27.36 161 LYS B O 1
ATOM 3492 N N . ILE B 1 165 ? 41.861 32.297 9.592 1.00 25.52 162 ILE B N 1
ATOM 3493 C CA . ILE B 1 165 ? 41.441 31.968 8.200 1.00 26.10 162 ILE B CA 1
ATOM 3494 C C . ILE B 1 165 ? 40.706 33.154 7.575 1.00 26.25 162 ILE B C 1
ATOM 3495 O O . ILE B 1 165 ? 40.240 34.047 8.329 1.00 25.92 162 ILE B O 1
ATOM 3500 N N . LYS B 1 166 ? 40.637 33.145 6.244 1.00 26.45 163 LYS B N 1
ATOM 3501 C CA . LYS B 1 166 ? 39.945 34.168 5.424 1.00 27.39 163 LYS B CA 1
ATOM 3502 C C . LYS B 1 166 ? 38.627 33.572 4.968 1.00 26.95 163 LYS B C 1
ATOM 3503 O O . LYS B 1 166 ? 38.564 32.383 4.670 1.00 25.51 163 LYS B O 1
ATOM 3509 N N . PRO B 1 167 ? 37.546 34.375 4.883 1.00 27.48 164 PRO B N 1
ATOM 3510 C CA . PRO B 1 167 ? 36.242 33.850 4.492 1.00 27.73 164 PRO B CA 1
ATOM 3511 C C . PRO B 1 167 ? 36.193 33.209 3.094 1.00 27.87 164 PRO B C 1
ATOM 3512 O O . PRO B 1 167 ? 35.388 32.284 2.902 1.00 27.70 164 PRO B O 1
ATOM 3516 N N . GLU B 1 168 ? 37.039 33.678 2.173 1.00 26.49 165 GLU B N 1
ATOM 3517 C CA . GLU B 1 168 ? 37.065 33.121 0.795 1.00 27.77 165 GLU B CA 1
ATOM 3518 C C . GLU B 1 168 ? 37.700 31.722 0.784 1.00 27.02 165 GLU B C 1
ATOM 3519 O O . GLU B 1 168 ? 37.599 31.048 -0.262 1.00 27.48 165 GLU B O 1
ATOM 3525 N N . ASN B 1 169 ? 38.299 31.296 1.905 1.00 25.45 166 ASN B N 1
ATOM 3526 C CA . ASN B 1 169 ? 38.987 29.976 1.992 1.00 25.55 166 ASN B CA 1
ATOM 3527 C C . ASN B 1 169 ? 38.138 28.959 2.756 1.00 24.89 166 ASN B C 1
ATOM 3528 O O . ASN B 1 169 ? 38.659 27.856 3.072 1.00 23.77 166 ASN B O 1
ATOM 3533 N N . VAL B 1 170 ? 36.873 29.307 3.019 1.00 25.39 167 VAL B N 1
ATOM 3534 C CA . VAL B 1 170 ? 35.947 28.406 3.760 1.00 24.89 167 VAL B CA 1
ATOM 3535 C C . VAL B 1 170 ? 34.901 27.808 2.818 1.00 24.20 167 VAL B C 1
ATOM 3536 O O . VAL B 1 170 ? 34.366 28.519 1.957 1.00 25.20 167 VAL B O 1
ATOM 3540 N N . VAL B 1 171 ? 34.656 26.513 2.991 1.00 23.70 168 VAL B N 1
ATOM 3541 C CA . VAL B 1 171 ? 33.496 25.878 2.315 1.00 24.11 168 VAL B CA 1
ATOM 3542 C C . VAL B 1 171 ? 32.710 25.164 3.407 1.00 23.53 168 VAL B C 1
ATOM 3543 O O . VAL B 1 171 ? 33.277 24.276 4.048 1.00 22.00 168 VAL B O 1
ATOM 3547 N N . ILE B 1 172 ? 31.451 25.564 3.612 1.00 23.15 169 ILE B N 1
ATOM 3548 C CA . ILE B 1 172 ? 30.569 24.860 4.581 1.00 22.64 169 ILE B CA 1
ATOM 3549 C C . ILE B 1 172 ? 29.782 23.812 3.797 1.00 23.01 169 ILE B C 1
ATOM 3550 O O . ILE B 1 172 ? 29.233 24.160 2.737 1.00 23.46 169 ILE B O 1
ATOM 3555 N N . ILE B 1 173 ? 29.752 22.580 4.310 1.00 22.10 170 ILE B N 1
ATOM 3556 C CA . ILE B 1 173 ? 28.996 21.471 3.665 1.00 22.81 170 ILE B CA 1
ATOM 3557 C C . ILE B 1 173 ? 28.036 20.842 4.680 1.00 22.21 170 ILE B C 1
ATOM 3558 O O . ILE B 1 173 ? 28.501 20.427 5.756 1.00 21.63 170 ILE B O 1
ATOM 3563 N N . GLY B 1 174 ? 26.727 20.852 4.379 1.00 22.72 171 GLY B N 1
ATOM 3564 C CA . GLY B 1 174 ? 25.720 20.159 5.214 1.00 23.48 171 GLY B CA 1
ATOM 3565 C C . GLY B 1 174 ? 24.838 21.074 6.048 1.00 22.92 171 GLY B C 1
ATOM 3566 O O . GLY B 1 174 ? 23.938 20.542 6.755 1.00 21.27 171 GLY B O 1
ATOM 3567 N N . ALA B 1 175 ? 25.042 22.389 5.941 1.00 22.56 172 ALA B N 1
ATOM 3568 C CA . ALA B 1 175 ? 24.349 23.392 6.773 1.00 22.88 172 ALA B CA 1
ATOM 3569 C C . ALA B 1 175 ? 22.826 23.262 6.650 1.00 22.70 172 ALA B C 1
ATOM 3570 O O . ALA B 1 175 ? 22.316 23.112 5.537 1.00 22.72 172 ALA B O 1
ATOM 3572 N N . ARG B 1 176 ? 22.143 23.282 7.788 1.00 22.86 173 ARG B N 1
ATOM 3573 C CA . ARG B 1 176 ? 20.658 23.216 7.810 1.00 24.15 173 ARG B CA 1
ATOM 3574 C C . ARG B 1 176 ? 20.147 23.860 9.098 1.00 26.65 173 ARG B C 1
ATOM 3575 O O . ARG B 1 176 ? 18.948 23.776 9.365 1.00 27.87 173 ARG B O 1
ATOM 3583 N N . SER B 1 177 ? 21.031 24.498 9.855 1.00 27.28 174 SER B N 1
ATOM 3584 C CA . SER B 1 177 ? 20.613 25.216 11.083 1.00 29.37 174 SER B CA 1
ATOM 3585 C C . SER B 1 177 ? 21.443 26.499 11.186 1.00 30.28 174 SER B C 1
ATOM 3586 O O . SER B 1 177 ? 22.517 26.456 11.788 1.00 34.89 174 SER B O 1
ATOM 3589 N N . LEU B 1 178 ? 21.008 27.545 10.488 1.00 28.88 175 LEU B N 1
ATOM 3590 C CA . LEU B 1 178 ? 21.683 28.870 10.455 1.00 28.20 175 LEU B CA 1
ATOM 3591 C C . LEU B 1 178 ? 20.721 29.934 10.987 1.00 30.93 175 LEU B C 1
ATOM 3592 O O . LEU B 1 178 ? 19.594 30.038 10.413 1.00 29.76 175 LEU B O 1
ATOM 3597 N N . ASP B 1 179 ? 21.124 30.697 12.018 1.00 29.22 176 ASP B N 1
ATOM 3598 C CA . ASP B 1 179 ? 20.242 31.770 12.559 1.00 30.39 176 ASP B CA 1
ATOM 3599 C C . ASP B 1 179 ? 20.345 33.020 11.669 1.00 31.29 176 ASP B C 1
ATOM 3600 O O . ASP B 1 179 ? 21.180 33.039 10.744 1.00 31.16 176 ASP B O 1
ATOM 3605 N N . GLU B 1 180 ? 19.532 34.042 11.948 1.00 33.11 177 GLU B N 1
ATOM 3606 C CA . GLU B 1 180 ? 19.492 35.231 11.052 1.00 35.79 177 GLU B CA 1
ATOM 3607 C C . GLU B 1 180 ? 20.860 35.928 10.976 1.00 33.79 177 GLU B C 1
ATOM 3608 O O . GLU B 1 180 ? 21.260 36.313 9.869 1.00 33.66 177 GLU B O 1
ATOM 3614 N N . GLY B 1 181 ? 21.567 36.056 12.096 1.00 34.17 178 GLY B N 1
ATOM 3615 C CA . GLY B 1 181 ? 22.894 36.706 12.067 1.00 31.73 178 GLY B CA 1
ATOM 3616 C C . GLY B 1 181 ? 23.870 35.933 11.196 1.00 29.67 178 GLY B C 1
ATOM 3617 O O . GLY B 1 181 ? 24.643 36.565 10.463 1.00 29.96 178 GLY B O 1
ATOM 3618 N N . GLU B 1 182 ? 23.837 34.603 11.261 1.00 29.12 179 GLU B N 1
ATOM 3619 C CA . GLU B 1 182 ? 24.753 33.767 10.444 1.00 29.19 179 GLU B CA 1
ATOM 3620 C C . GLU B 1 182 ? 24.400 33.908 8.963 1.00 29.24 179 GLU B C 1
ATOM 3621 O O . GLU B 1 182 ? 25.314 34.073 8.145 1.00 27.58 179 GLU B O 1
ATOM 3627 N N . ARG B 1 183 ? 23.107 33.867 8.633 1.00 29.73 180 ARG B N 1
ATOM 3628 C CA . ARG B 1 183 ? 22.715 33.996 7.208 1.00 30.27 180 ARG B CA 1
ATOM 3629 C C . ARG B 1 183 ? 23.185 35.349 6.660 1.00 31.31 180 ARG B C 1
ATOM 3630 O O . ARG B 1 183 ? 23.772 35.373 5.563 1.00 32.92 180 ARG B O 1
ATOM 3638 N N . LYS B 1 184 ? 22.935 36.426 7.408 1.00 33.84 181 LYS B N 1
ATOM 3639 C CA . LYS B 1 184 ? 23.343 37.788 6.971 1.00 35.45 181 LYS B CA 1
ATOM 3640 C C . LYS B 1 184 ? 24.847 37.809 6.673 1.00 33.28 181 LYS B C 1
ATOM 3641 O O . LYS B 1 184 ? 25.231 38.360 5.628 1.00 34.56 181 LYS B O 1
ATOM 3647 N N . TYR B 1 185 ? 25.657 37.217 7.556 1.00 31.21 182 TYR B N 1
ATOM 3648 C CA . TYR B 1 185 ? 27.130 37.219 7.388 1.00 29.98 182 TYR B CA 1
ATOM 3649 C C . TYR B 1 185 ? 27.541 36.397 6.162 1.00 29.98 182 TYR B C 1
ATOM 3650 O O . TYR B 1 185 ? 28.456 36.816 5.425 1.00 30.21 182 TYR B O 1
ATOM 3659 N N . ILE B 1 186 ? 26.914 35.233 5.969 1.00 29.88 183 ILE B N 1
ATOM 3660 C CA . ILE B 1 186 ? 27.257 34.373 4.801 1.00 29.71 183 ILE B CA 1
ATOM 3661 C C . ILE B 1 186 ? 27.001 35.159 3.507 1.00 31.47 183 ILE B C 1
ATOM 3662 O O . ILE B 1 186 ? 27.895 35.152 2.647 1.00 31.84 183 ILE B O 1
ATOM 3667 N N . LYS B 1 187 ? 25.850 35.836 3.408 1.00 32.62 184 LYS B N 1
ATOM 3668 C CA . LYS B 1 187 ? 25.479 36.612 2.193 1.00 35.36 184 LYS B CA 1
ATOM 3669 C C . LYS B 1 187 ? 26.381 37.842 2.028 1.00 35.58 184 LYS B C 1
ATOM 3670 O O . LYS B 1 187 ? 26.798 38.082 0.886 1.00 39.13 184 LYS B O 1
ATOM 3676 N N . GLU B 1 188 ? 26.703 38.558 3.112 1.00 35.29 185 GLU B N 1
ATOM 3677 C CA . GLU B 1 188 ? 27.549 39.780 3.006 1.00 36.98 185 GLU B CA 1
ATOM 3678 C C . GLU B 1 188 ? 29.007 39.419 2.682 1.00 36.07 185 GLU B C 1
ATOM 3679 O O . GLU B 1 188 ? 29.630 40.176 1.925 1.00 36.67 185 GLU B O 1
ATOM 3685 N N . SER B 1 189 ? 29.523 38.316 3.236 1.00 33.88 186 SER B N 1
ATOM 3686 C CA . SER B 1 189 ? 30.930 37.888 3.012 1.00 33.77 186 SER B CA 1
ATOM 3687 C C . SER B 1 189 ? 31.089 37.121 1.694 1.00 32.80 186 SER B C 1
ATOM 3688 O O . SER B 1 189 ? 32.240 36.940 1.281 1.00 35.11 186 SER B O 1
ATOM 3691 N N . GLY B 1 190 ? 29.995 36.622 1.114 1.00 32.15 187 GLY B N 1
ATOM 3692 C CA . GLY B 1 190 ? 30.076 35.812 -0.118 1.00 32.44 187 GLY B CA 1
ATOM 3693 C C . GLY B 1 190 ? 30.635 34.423 0.178 1.00 32.09 187 GLY B C 1
ATOM 3694 O O . GLY B 1 190 ? 31.134 33.766 -0.750 1.00 33.05 187 GLY B O 1
ATOM 3695 N N . MET B 1 191 ? 30.548 33.987 1.435 1.00 30.15 188 MET B N 1
ATOM 3696 C CA . MET B 1 191 ? 31.093 32.657 1.828 1.00 28.97 188 MET B CA 1
ATOM 3697 C C . MET B 1 191 ? 30.411 31.538 1.045 1.00 28.68 188 MET B C 1
ATOM 3698 O O . MET B 1 191 ? 29.156 31.574 0.878 1.00 28.43 188 MET B O 1
ATOM 3703 N N . LYS B 1 192 ? 31.210 30.543 0.659 1.00 27.77 189 LYS B N 1
ATOM 3704 C CA . LYS B 1 192 ? 30.693 29.395 -0.116 1.00 28.16 189 LYS B CA 1
ATOM 3705 C C . LYS B 1 192 ? 30.015 28.414 0.840 1.00 26.53 189 LYS B C 1
ATOM 3706 O O . LYS B 1 192 ? 30.693 27.857 1.709 1.00 25.49 189 LYS B O 1
ATOM 3712 N N . VAL B 1 193 ? 28.707 28.209 0.651 1.00 25.82 190 VAL B N 1
ATOM 3713 C CA . VAL B 1 193 ? 27.966 27.305 1.568 1.00 25.15 190 VAL B CA 1
ATOM 3714 C C . VAL B 1 193 ? 27.112 26.343 0.755 1.00 26.03 190 VAL B C 1
ATOM 3715 O O . VAL B 1 193 ? 26.308 26.814 -0.086 1.00 27.44 190 VAL B O 1
ATOM 3719 N N . TYR B 1 194 ? 27.286 25.050 1.029 1.00 23.36 191 TYR B N 1
ATOM 3720 C CA . TYR B 1 194 ? 26.433 24.003 0.433 1.00 24.01 191 TYR B CA 1
ATOM 3721 C C . TYR B 1 194 ? 25.443 23.559 1.503 1.00 24.21 191 TYR B C 1
ATOM 3722 O O . TYR B 1 194 ? 25.787 22.723 2.374 1.00 23.70 191 TYR B O 1
ATOM 3731 N N . THR B 1 195 ? 24.246 24.141 1.474 1.00 25.12 192 THR B N 1
ATOM 3732 C CA . THR B 1 195 ? 23.215 23.688 2.434 1.00 25.63 192 THR B CA 1
ATOM 3733 C C . THR B 1 195 ? 22.737 22.309 1.981 1.00 26.50 192 THR B C 1
ATOM 3734 O O . THR B 1 195 ? 23.104 21.889 0.877 1.00 26.66 192 THR B O 1
ATOM 3738 N N . MET B 1 196 ? 21.888 21.667 2.779 1.00 24.48 193 MET B N 1
ATOM 3739 C CA . MET B 1 196 ? 21.343 20.355 2.358 1.00 24.53 193 MET B CA 1
ATOM 3740 C C . MET B 1 196 ? 20.578 20.559 1.040 1.00 25.13 193 MET B C 1
ATOM 3741 O O . MET B 1 196 ? 20.546 19.638 0.221 1.00 25.07 193 MET B O 1
ATOM 3746 N N . HIS B 1 197 ? 20.040 21.761 0.822 1.00 27.21 194 HIS B N 1
ATOM 3747 C CA . HIS B 1 197 ? 19.275 22.021 -0.427 1.00 27.39 194 HIS B CA 1
ATOM 3748 C C . HIS B 1 197 ? 20.203 21.886 -1.637 1.00 27.77 194 HIS B C 1
ATOM 3749 O O . HIS B 1 197 ? 19.812 21.220 -2.604 1.00 27.21 194 HIS B O 1
ATOM 3756 N N . GLU B 1 198 ? 21.417 22.440 -1.540 1.00 28.67 195 GLU B N 1
ATOM 3757 C CA . GLU B 1 198 ? 22.415 22.367 -2.645 1.00 29.59 195 GLU B CA 1
ATOM 3758 C C . GLU B 1 198 ? 22.919 20.923 -2.804 1.00 26.88 195 GLU B C 1
ATOM 3759 O O . GLU B 1 198 ? 23.123 20.494 -3.945 1.00 28.33 195 GLU B O 1
ATOM 3765 N N . ILE B 1 199 ? 23.138 20.203 -1.705 1.00 24.67 196 ILE B N 1
ATOM 3766 C CA . ILE B 1 199 ? 23.562 18.778 -1.814 1.00 24.18 196 ILE B CA 1
ATOM 3767 C C . ILE B 1 199 ? 22.456 17.981 -2.527 1.00 26.88 196 ILE B C 1
ATOM 3768 O O . ILE B 1 199 ? 22.786 17.186 -3.439 1.00 26.25 196 ILE B O 1
ATOM 3773 N N . ASP B 1 200 ? 21.191 18.176 -2.143 1.00 28.75 197 ASP B N 1
ATOM 3774 C CA . ASP B 1 200 ? 20.037 17.480 -2.778 1.00 31.94 197 ASP B CA 1
ATOM 3775 C C . ASP B 1 200 ? 20.016 17.790 -4.287 1.00 33.31 197 ASP B C 1
ATOM 3776 O O . ASP B 1 200 ? 19.785 16.862 -5.082 1.00 35.37 197 ASP B O 1
ATOM 3781 N N . ARG B 1 201 ? 20.280 19.045 -4.653 1.00 31.76 198 ARG B N 1
ATOM 3782 C CA . ARG B 1 201 ? 20.181 19.519 -6.063 1.00 34.23 198 ARG B CA 1
ATOM 3783 C C . ARG B 1 201 ? 21.396 19.081 -6.892 1.00 33.31 198 ARG B C 1
ATOM 3784 O O . ARG B 1 201 ? 21.184 18.580 -8.011 1.00 34.65 198 ARG B O 1
ATOM 3792 N N . LEU B 1 202 ? 22.611 19.247 -6.363 1.00 31.27 199 LEU B N 1
ATOM 3793 C CA . LEU B 1 202 ? 23.857 18.957 -7.135 1.00 29.69 199 LEU B CA 1
ATOM 3794 C C . LEU B 1 202 ? 24.354 17.513 -6.973 1.00 28.77 199 LEU B C 1
ATOM 3795 O O . LEU B 1 202 ? 24.936 16.998 -7.942 1.00 29.10 199 LEU B O 1
ATOM 3800 N N . GLY B 1 203 ? 24.128 16.892 -5.812 1.00 26.96 200 GLY B N 1
ATOM 3801 C CA . GLY B 1 203 ? 24.708 15.568 -5.515 1.00 25.88 200 GLY B CA 1
ATOM 3802 C C . GLY B 1 203 ? 26.093 15.759 -4.901 1.00 25.14 200 GLY B C 1
ATOM 3803 O O . GLY B 1 203 ? 26.778 16.735 -5.277 1.00 27.41 200 GLY B O 1
ATOM 3804 N N . MET B 1 204 ? 26.488 14.882 -3.979 1.00 25.71 201 MET B N 1
ATOM 3805 C CA . MET B 1 204 ? 27.784 15.052 -3.262 1.00 24.81 201 MET B CA 1
ATOM 3806 C C . MET B 1 204 ? 28.981 15.020 -4.229 1.00 25.81 201 MET B C 1
ATOM 3807 O O . MET B 1 204 ? 29.985 15.722 -3.935 1.00 24.61 201 MET B O 1
ATOM 3812 N N . THR B 1 205 ? 28.939 14.227 -5.310 1.00 25.38 202 THR B N 1
ATOM 3813 C CA . THR B 1 205 ? 30.117 14.209 -6.225 1.00 26.44 202 THR B CA 1
ATOM 3814 C C . THR B 1 205 ? 30.390 15.635 -6.722 1.00 26.64 202 THR B C 1
ATOM 3815 O O . THR B 1 205 ? 31.537 16.099 -6.614 1.00 26.36 202 THR B O 1
ATOM 3819 N N . LYS B 1 206 ? 29.369 16.303 -7.258 1.00 26.20 203 LYS B N 1
ATOM 3820 C CA . LYS B 1 206 ? 29.563 17.669 -7.806 1.00 28.36 203 LYS B CA 1
ATOM 3821 C C . LYS B 1 206 ? 29.934 18.643 -6.677 1.00 27.08 203 LYS B C 1
ATOM 3822 O O . LYS B 1 206 ? 30.762 19.531 -6.920 1.00 26.01 203 LYS B O 1
ATOM 3828 N N . VAL B 1 207 ? 29.350 18.480 -5.491 1.00 26.04 204 VAL B N 1
ATOM 3829 C CA . VAL B 1 207 ? 29.681 19.398 -4.363 1.00 24.75 204 VAL B CA 1
ATOM 3830 C C . VAL B 1 207 ? 31.185 19.315 -4.060 1.00 23.44 204 VAL B C 1
ATOM 3831 O O . VAL B 1 207 ? 31.833 20.375 -3.934 1.00 23.29 204 VAL B O 1
ATOM 3835 N N . ILE B 1 208 ? 31.722 18.105 -3.986 1.00 23.30 205 ILE B N 1
ATOM 3836 C CA . ILE B 1 208 ? 33.170 17.955 -3.645 1.00 23.53 205 ILE B CA 1
ATOM 3837 C C . ILE B 1 208 ? 34.019 18.418 -4.843 1.00 24.65 205 ILE B C 1
ATOM 3838 O O . ILE B 1 208 ? 35.054 19.088 -4.622 1.00 24.11 205 ILE B O 1
ATOM 3843 N N . GLU B 1 209 ? 33.607 18.099 -6.072 1.00 25.20 206 GLU B N 1
ATOM 3844 C CA . GLU B 1 209 ? 34.396 18.590 -7.239 1.00 26.45 206 GLU B CA 1
ATOM 3845 C C . GLU B 1 209 ? 34.490 20.122 -7.193 1.00 26.19 206 GLU B C 1
ATOM 3846 O O . GLU B 1 209 ? 35.595 20.658 -7.425 1.00 25.70 206 GLU B O 1
ATOM 3852 N N . GLU B 1 210 ? 33.362 20.792 -6.945 1.00 25.76 207 GLU B N 1
ATOM 3853 C CA . GLU B 1 210 ? 33.318 22.280 -6.882 1.00 26.00 207 GLU B CA 1
ATOM 3854 C C . GLU B 1 210 ? 34.159 22.770 -5.698 1.00 25.04 207 GLU B C 1
ATOM 3855 O O . GLU B 1 210 ? 34.827 23.831 -5.840 1.00 25.67 207 GLU B O 1
ATOM 3861 N N . THR B 1 211 ? 34.067 22.080 -4.558 1.00 24.48 208 THR B N 1
ATOM 3862 C CA . THR B 1 211 ? 34.860 22.450 -3.361 1.00 24.25 208 THR B CA 1
ATOM 3863 C C . THR B 1 211 ? 36.357 22.392 -3.690 1.00 25.13 208 THR B C 1
ATOM 3864 O O . THR B 1 211 ? 37.080 23.366 -3.362 1.00 25.07 208 THR B O 1
ATOM 3868 N N . LEU B 1 212 ? 36.812 21.292 -4.293 1.00 26.04 209 LEU B N 1
ATOM 3869 C CA . LEU B 1 212 ? 38.257 21.147 -4.635 1.00 26.60 209 LEU B CA 1
ATOM 3870 C C . LEU B 1 212 ? 38.710 22.263 -5.590 1.00 28.18 209 LEU B C 1
ATOM 3871 O O . LEU B 1 212 ? 39.818 22.794 -5.413 1.00 27.76 209 LEU B O 1
ATOM 3876 N N A ASP B 1 213 ? 37.876 22.597 -6.577 0.70 28.50 210 ASP B N 1
ATOM 3877 N N B ASP B 1 213 ? 37.889 22.581 -6.599 0.30 27.67 210 ASP B N 1
ATOM 3878 C CA A ASP B 1 213 ? 38.198 23.673 -7.553 0.70 29.75 210 ASP B CA 1
ATOM 3879 C CA B ASP B 1 213 ? 38.203 23.674 -7.561 0.30 28.12 210 ASP B CA 1
ATOM 3880 C C A ASP B 1 213 ? 38.287 25.007 -6.798 0.70 28.60 210 ASP B C 1
ATOM 3881 C C B ASP B 1 213 ? 38.282 25.010 -6.810 0.30 27.76 210 ASP B C 1
ATOM 3882 O O A ASP B 1 213 ? 39.267 25.746 -6.984 0.70 30.88 210 ASP B O 1
ATOM 3883 O O B ASP B 1 213 ? 39.248 25.763 -7.033 0.30 28.94 210 ASP B O 1
ATOM 3892 N N . TYR B 1 214 ? 37.295 25.283 -5.952 1.00 27.06 211 TYR B N 1
ATOM 3893 C CA . TYR B 1 214 ? 37.216 26.556 -5.194 1.00 26.79 211 TYR B CA 1
ATOM 3894 C C . TYR B 1 214 ? 38.429 26.757 -4.269 1.00 27.14 211 TYR B C 1
ATOM 3895 O O . TYR B 1 214 ? 38.917 27.910 -4.138 1.00 26.77 211 TYR B O 1
ATOM 3904 N N . LEU B 1 215 ? 38.926 25.672 -3.676 1.00 26.72 212 LEU B N 1
ATOM 3905 C CA . LEU B 1 215 ? 40.031 25.776 -2.683 1.00 26.10 212 LEU B CA 1
ATOM 3906 C C . LEU B 1 215 ? 41.383 25.422 -3.313 1.00 27.26 212 LEU B C 1
ATOM 3907 O O . LEU B 1 215 ? 42.340 25.293 -2.543 1.00 27.56 212 LEU B O 1
ATOM 3912 N N . SER B 1 216 ? 41.473 25.373 -4.642 1.00 28.91 213 SER B N 1
ATOM 3913 C CA . SER B 1 216 ? 42.704 24.913 -5.352 1.00 30.00 213 SER B CA 1
ATOM 3914 C C . SER B 1 216 ? 43.924 25.800 -5.068 1.00 30.93 213 SER B C 1
ATOM 3915 O O . SER B 1 216 ? 45.026 25.266 -5.168 1.00 32.64 213 SER B O 1
ATOM 3918 N N . ALA B 1 217 ? 43.747 27.090 -4.756 1.00 30.38 214 ALA B N 1
ATOM 3919 C CA . ALA B 1 217 ? 44.909 27.972 -4.477 1.00 31.94 214 ALA B CA 1
ATOM 3920 C C . ALA B 1 217 ? 45.395 27.854 -3.019 1.00 31.69 214 ALA B C 1
ATOM 3921 O O . ALA B 1 217 ? 46.412 28.498 -2.693 1.00 33.04 214 ALA B O 1
ATOM 3923 N N . CYS B 1 218 ? 44.715 27.077 -2.171 1.00 29.74 215 CYS B N 1
ATOM 3924 C CA . CYS B 1 218 ? 45.147 26.930 -0.751 1.00 29.46 215 CYS B CA 1
ATOM 3925 C C . CYS B 1 218 ? 46.403 26.050 -0.663 1.00 28.42 215 CYS B C 1
ATOM 3926 O O . CYS B 1 218 ? 46.514 25.103 -1.452 1.00 28.05 215 CYS B O 1
ATOM 3929 N N . ASP B 1 219 ? 47.307 26.338 0.281 1.00 28.17 216 ASP B N 1
ATOM 3930 C CA . ASP B 1 219 ? 48.545 25.516 0.412 1.00 28.85 216 ASP B CA 1
ATOM 3931 C C . ASP B 1 219 ? 48.382 24.447 1.501 1.00 26.97 216 ASP B C 1
ATOM 3932 O O . ASP B 1 219 ? 49.328 23.678 1.735 1.00 27.67 216 ASP B O 1
ATOM 3937 N N . GLY B 1 220 ? 47.225 24.423 2.150 1.00 25.10 217 GLY B N 1
ATOM 3938 C CA . GLY B 1 220 ? 46.865 23.411 3.154 1.00 23.81 217 GLY B CA 1
ATOM 3939 C C . GLY B 1 220 ? 45.363 23.449 3.289 1.00 22.87 217 GLY B C 1
ATOM 3940 O O . GLY B 1 220 ? 44.802 24.496 2.960 1.00 23.24 217 GLY B O 1
ATOM 3941 N N . VAL B 1 221 ? 44.730 22.340 3.644 1.00 23.06 218 VAL B N 1
ATOM 3942 C CA . VAL B 1 221 ? 43.258 22.383 3.859 1.00 21.58 218 VAL B CA 1
ATOM 3943 C C . VAL B 1 221 ? 42.952 21.578 5.115 1.00 22.24 218 VAL B C 1
ATOM 3944 O O . VAL B 1 221 ? 43.412 20.415 5.209 1.00 23.72 218 VAL B O 1
ATOM 3948 N N . HIS B 1 222 ? 42.186 22.186 6.016 1.00 21.83 219 HIS B N 1
ATOM 3949 C CA . HIS B 1 222 ? 41.789 21.549 7.284 1.00 21.21 219 HIS B CA 1
ATOM 3950 C C . HIS B 1 222 ? 40.351 21.053 7.154 1.00 21.24 219 HIS B C 1
ATOM 3951 O O . HIS B 1 222 ? 39.520 21.847 6.690 1.00 21.72 219 HIS B O 1
ATOM 3958 N N . LEU B 1 223 ? 40.105 19.788 7.489 1.00 21.18 220 LEU B N 1
ATOM 3959 C CA . LEU B 1 223 ? 38.702 19.271 7.504 1.00 20.94 220 LEU B CA 1
ATOM 3960 C C . LEU B 1 223 ? 38.213 19.339 8.947 1.00 21.87 220 LEU B C 1
ATOM 3961 O O . LEU B 1 223 ? 38.860 18.701 9.826 1.00 21.34 220 LEU B O 1
ATOM 3966 N N . SER B 1 224 ? 37.134 20.089 9.185 1.00 21.65 221 SER B N 1
ATOM 3967 C CA . SER B 1 224 ? 36.512 20.168 10.530 1.00 22.11 221 SER B CA 1
ATOM 3968 C C . SER B 1 224 ? 35.195 19.413 10.403 1.00 22.81 221 SER B C 1
ATOM 3969 O O . SER B 1 224 ? 34.229 20.014 9.912 1.00 24.30 221 SER B O 1
ATOM 3972 N N . LEU B 1 225 ? 35.216 18.116 10.719 1.00 22.48 222 LEU B N 1
ATOM 3973 C CA . LEU B 1 225 ? 33.999 17.292 10.496 1.00 23.70 222 LEU B CA 1
ATOM 3974 C C . LEU B 1 225 ? 33.256 17.072 11.805 1.00 23.67 222 LEU B C 1
ATOM 3975 O O . LEU B 1 225 ? 33.778 16.416 12.718 1.00 20.99 222 LEU B O 1
ATOM 3980 N N . ASP B 1 226 ? 32.038 17.600 11.846 1.00 22.62 223 ASP B N 1
ATOM 3981 C CA . ASP B 1 226 ? 31.128 17.426 12.990 1.00 23.66 223 ASP B CA 1
ATOM 3982 C C . ASP B 1 226 ? 30.236 16.251 12.597 1.00 22.43 223 ASP B C 1
ATOM 3983 O O . ASP B 1 226 ? 29.635 16.314 11.488 1.00 23.59 223 ASP B O 1
ATOM 3988 N N . LEU B 1 227 ? 30.208 15.192 13.392 1.00 21.71 224 LEU B N 1
ATOM 3989 C CA . LEU B 1 227 ? 29.335 14.032 13.053 1.00 22.00 224 LEU B CA 1
ATOM 3990 C C . LEU B 1 227 ? 27.877 14.486 12.938 1.00 21.14 224 LEU B C 1
ATOM 3991 O O . LEU B 1 227 ? 27.119 13.778 12.270 1.00 21.22 224 LEU B O 1
ATOM 3996 N N . ASP B 1 228 ? 27.525 15.668 13.457 1.00 21.83 225 ASP B N 1
ATOM 3997 C CA . ASP B 1 228 ? 26.097 16.098 13.345 1.00 22.67 225 ASP B CA 1
ATOM 3998 C C . ASP B 1 228 ? 25.801 16.537 11.902 1.00 21.89 225 ASP B C 1
ATOM 3999 O O . ASP B 1 228 ? 24.617 16.786 11.582 1.00 21.54 225 ASP B O 1
ATOM 4004 N N . GLY B 1 229 ? 26.825 16.628 11.047 1.00 22.55 226 GLY B N 1
ATOM 4005 C CA . GLY B 1 229 ? 26.556 16.914 9.623 1.00 20.60 226 GLY B CA 1
ATOM 4006 C C . GLY B 1 229 ? 25.776 15.761 9.018 1.00 21.27 226 GLY B C 1
ATOM 4007 O O . GLY B 1 229 ? 24.930 16.014 8.124 1.00 21.01 226 GLY B O 1
ATOM 4008 N N . LEU B 1 230 ? 26.011 14.537 9.512 1.00 20.70 227 LEU B N 1
ATOM 4009 C CA . LEU B 1 230 ? 25.277 13.360 9.000 1.00 21.05 227 LEU B CA 1
ATOM 4010 C C . LEU B 1 230 ? 23.860 13.348 9.593 1.00 21.04 227 LEU B C 1
ATOM 4011 O O . LEU B 1 230 ? 23.637 13.931 10.680 1.00 22.02 227 LEU B O 1
ATOM 4016 N N . ASP B 1 231 ? 22.933 12.744 8.859 1.00 22.29 228 ASP B N 1
ATOM 4017 C CA . ASP B 1 231 ? 21.545 12.582 9.353 1.00 22.55 228 ASP B CA 1
ATOM 4018 C C . ASP B 1 231 ? 21.545 11.823 10.686 1.00 23.43 228 ASP B C 1
ATOM 4019 O O . ASP B 1 231 ? 22.322 10.883 10.882 1.00 22.81 228 ASP B O 1
ATOM 4024 N N . PRO B 1 232 ? 20.686 12.189 11.662 1.00 24.30 229 PRO B N 1
ATOM 4025 C CA . PRO B 1 232 ? 20.582 11.427 12.914 1.00 23.91 229 PRO B CA 1
ATOM 4026 C C . PRO B 1 232 ? 20.238 9.938 12.704 1.00 24.80 229 PRO B C 1
ATOM 4027 O O . PRO B 1 232 ? 20.462 9.148 13.603 1.00 24.84 229 PRO B O 1
ATOM 4031 N N . ASN B 1 233 ? 19.679 9.571 11.546 1.00 24.35 230 ASN B N 1
ATOM 4032 C CA . ASN B 1 233 ? 19.384 8.135 11.311 1.00 27.26 230 ASN B CA 1
ATOM 4033 C C . ASN B 1 233 ? 20.703 7.381 11.186 1.00 26.84 230 ASN B C 1
ATOM 4034 O O . ASN B 1 233 ? 20.748 6.191 11.550 1.00 28.56 230 ASN B O 1
ATOM 4039 N N . ASP B 1 234 ? 21.749 8.070 10.738 1.00 24.85 231 ASP B N 1
ATOM 4040 C CA . ASP B 1 234 ? 23.066 7.413 10.545 1.00 24.92 231 ASP B CA 1
ATOM 4041 C C . ASP B 1 234 ? 24.034 7.775 11.671 1.00 25.30 231 ASP B C 1
ATOM 4042 O O . ASP B 1 234 ? 24.934 6.958 11.938 1.00 27.14 231 ASP B O 1
ATOM 4047 N N . ALA B 1 235 ? 23.861 8.947 12.276 1.00 23.76 232 ALA B N 1
ATOM 4048 C CA . ALA B 1 235 ? 24.766 9.407 13.354 1.00 23.93 232 ALA B CA 1
ATOM 4049 C C . ALA B 1 235 ? 23.904 9.900 14.510 1.00 22.71 232 ALA B C 1
ATOM 4050 O O . ALA B 1 235 ? 23.850 11.095 14.791 1.00 22.38 232 ALA B O 1
ATOM 4052 N N . PRO B 1 236 ? 23.179 9.001 15.210 1.00 23.93 233 PRO B N 1
ATOM 4053 C CA . PRO B 1 236 ? 22.299 9.431 16.301 1.00 24.12 233 PRO B CA 1
ATOM 4054 C C . PRO B 1 236 ? 23.048 10.009 17.505 1.00 23.96 233 PRO B C 1
ATOM 4055 O O . PRO B 1 236 ? 22.517 10.897 18.170 1.00 24.21 233 PRO B O 1
ATOM 4059 N N . GLY B 1 237 ? 24.298 9.568 17.685 1.00 23.48 234 GLY B N 1
ATOM 4060 C CA . GLY B 1 237 ? 25.065 9.945 18.877 1.00 23.46 234 GLY B CA 1
ATOM 4061 C C . GLY B 1 237 ? 25.888 11.195 18.659 1.00 22.36 234 GLY B C 1
ATOM 4062 O O . GLY B 1 237 ? 27.125 11.078 18.528 1.00 22.96 234 GLY B O 1
ATOM 4063 N N . VAL B 1 238 ? 25.224 12.340 18.693 1.00 22.46 235 VAL B N 1
ATOM 4064 C CA . VAL B 1 238 ? 25.867 13.666 18.504 1.00 21.56 235 VAL B CA 1
ATOM 4065 C C . VAL B 1 238 ? 25.323 14.634 19.559 1.00 22.98 235 VAL B C 1
ATOM 4066 O O . VAL B 1 238 ? 24.255 14.363 20.141 1.00 23.49 235 VAL B O 1
ATOM 4070 N N . GLY B 1 239 ? 26.049 15.730 19.804 1.00 23.70 236 GLY B N 1
ATOM 4071 C CA . GLY B 1 239 ? 25.637 16.685 20.848 1.00 24.56 236 GLY B CA 1
ATOM 4072 C C . GLY B 1 239 ? 24.303 17.359 20.541 1.00 24.47 236 GLY B C 1
ATOM 4073 O O . GLY B 1 239 ? 23.474 17.477 21.466 1.00 25.99 236 GLY B O 1
ATOM 4074 N N . THR B 1 240 ? 24.094 17.740 19.283 1.00 24.64 237 THR B N 1
ATOM 4075 C CA . THR B 1 240 ? 22.880 18.496 18.882 1.00 26.71 237 THR B CA 1
ATOM 4076 C C . THR B 1 240 ? 22.407 17.976 17.529 1.00 26.80 237 THR B C 1
ATOM 4077 O O . THR B 1 240 ? 22.796 18.502 16.481 1.00 25.65 237 THR B O 1
ATOM 4081 N N . PRO B 1 241 ? 21.618 16.876 17.506 1.00 25.47 238 PRO B N 1
ATOM 4082 C CA . PRO B 1 241 ? 21.137 16.319 16.249 1.00 25.57 238 PRO B CA 1
ATOM 4083 C C . PRO B 1 241 ? 20.140 17.244 15.537 1.00 26.18 238 PRO B C 1
ATOM 4084 O O . PRO B 1 241 ? 19.340 17.919 16.215 1.00 26.24 238 PRO B O 1
ATOM 4088 N N . VAL B 1 242 ? 20.237 17.268 14.209 1.00 24.73 239 VAL B N 1
ATOM 4089 C CA . VAL B 1 242 ? 19.331 18.070 13.337 1.00 26.40 239 VAL B CA 1
ATOM 4090 C C . VAL B 1 242 ? 18.854 17.163 12.196 1.00 24.86 239 VAL B C 1
ATOM 4091 O O . VAL B 1 242 ? 19.703 16.628 11.457 1.00 25.02 239 VAL B O 1
ATOM 4095 N N . VAL B 1 243 ? 17.529 17.050 12.028 1.00 25.33 240 VAL B N 1
ATOM 4096 C CA . VAL B 1 243 ? 16.932 16.162 10.994 1.00 25.63 240 VAL B CA 1
ATOM 4097 C C . VAL B 1 243 ? 17.389 16.582 9.589 1.00 24.85 240 VAL B C 1
ATOM 4098 O O . VAL B 1 243 ? 17.748 17.766 9.393 1.00 26.26 240 VAL B O 1
ATOM 4102 N N . GLY B 1 244 ? 17.411 15.617 8.674 1.00 24.68 241 GLY B N 1
ATOM 4103 C CA . GLY B 1 244 ? 17.636 15.884 7.240 1.00 24.41 241 GLY B CA 1
ATOM 4104 C C . GLY B 1 244 ? 19.078 16.141 6.893 1.00 24.18 241 GLY B C 1
ATOM 4105 O O . GLY B 1 244 ? 19.320 17.086 6.133 1.00 23.21 241 GLY B O 1
ATOM 4106 N N . GLY B 1 245 ? 19.967 15.275 7.377 1.00 22.51 242 GLY B N 1
ATOM 4107 C CA . GLY B 1 245 ? 21.403 15.453 7.127 1.00 22.05 242 GLY B CA 1
ATOM 4108 C C . GLY B 1 245 ? 21.984 14.564 6.044 1.00 22.71 242 GLY B C 1
ATOM 4109 O O . GLY B 1 245 ? 21.247 13.852 5.327 1.00 22.46 242 GLY B O 1
ATOM 4110 N N . ILE B 1 246 ? 23.311 14.618 5.940 1.00 20.81 243 ILE B N 1
ATOM 4111 C CA . ILE B 1 246 ? 24.075 13.866 4.909 1.00 20.87 243 ILE B CA 1
ATOM 4112 C C . ILE B 1 246 ? 24.087 12.383 5.272 1.00 21.17 243 ILE B C 1
ATOM 4113 O O . ILE B 1 246 ? 24.182 12.057 6.457 1.00 21.81 243 ILE B O 1
ATOM 4118 N N . SER B 1 247 ? 23.989 11.515 4.273 1.00 22.58 244 SER B N 1
ATOM 4119 C CA . SER B 1 247 ? 23.965 10.071 4.586 1.00 23.40 244 SER B CA 1
ATOM 4120 C C . SER B 1 247 ? 25.372 9.576 4.899 1.00 23.36 244 SER B C 1
ATOM 4121 O O . SER B 1 247 ? 26.371 10.253 4.533 1.00 23.87 244 SER B O 1
ATOM 4124 N N . TYR B 1 248 ? 25.439 8.413 5.541 1.00 23.55 245 TYR B N 1
ATOM 4125 C CA . TYR B 1 248 ? 26.760 7.761 5.739 1.00 23.21 245 TYR B CA 1
ATOM 4126 C C . TYR B 1 248 ? 27.424 7.551 4.367 1.00 22.46 245 TYR B C 1
ATOM 4127 O O . TYR B 1 248 ? 28.634 7.826 4.210 1.00 22.86 245 TYR B O 1
ATOM 4136 N N . ARG B 1 249 ? 26.665 7.056 3.394 1.00 22.96 246 ARG B N 1
ATOM 4137 C CA . ARG B 1 249 ? 27.249 6.772 2.051 1.00 23.52 246 ARG B CA 1
ATOM 4138 C C . ARG B 1 249 ? 27.781 8.047 1.372 1.00 23.37 246 ARG B C 1
ATOM 4139 O O . ARG B 1 249 ? 28.828 7.966 0.712 1.00 25.03 246 ARG B O 1
ATOM 4147 N N . GLU B 1 250 ? 27.033 9.148 1.440 1.00 23.40 247 GLU B N 1
ATOM 4148 C CA . GLU B 1 250 ? 27.504 10.423 0.843 1.00 22.41 247 GLU B CA 1
ATOM 4149 C C . GLU B 1 250 ? 28.773 10.866 1.575 1.00 21.87 247 GLU B C 1
ATOM 4150 O O . GLU B 1 250 ? 29.707 11.346 0.912 1.00 21.87 247 GLU B O 1
ATOM 4156 N N . SER B 1 251 ? 28.804 10.685 2.897 1.00 21.38 248 SER B N 1
ATOM 4157 C CA . SER B 1 251 ? 29.985 11.135 3.691 1.00 21.36 248 SER B CA 1
ATOM 4158 C C . SER B 1 251 ? 31.192 10.248 3.356 1.00 22.43 248 SER B C 1
ATOM 4159 O O . SER B 1 251 ? 32.338 10.767 3.259 1.00 21.59 248 SER B O 1
ATOM 4162 N N . HIS B 1 252 ? 30.953 8.948 3.203 1.00 21.91 249 HIS B N 1
ATOM 4163 C CA . HIS B 1 252 ? 32.032 7.989 2.861 1.00 23.28 249 HIS B CA 1
ATOM 4164 C C . HIS B 1 252 ? 32.592 8.362 1.484 1.00 23.35 249 HIS B C 1
ATOM 4165 O O . HIS B 1 252 ? 33.830 8.440 1.339 1.00 22.78 249 HIS B O 1
ATOM 4172 N N . LEU B 1 253 ? 31.720 8.639 0.513 1.00 23.56 250 LEU B N 1
ATOM 4173 C CA . LEU B 1 253 ? 32.188 9.043 -0.837 1.00 23.55 250 LEU B CA 1
ATOM 4174 C C . LEU B 1 253 ? 33.012 10.342 -0.729 1.00 22.96 250 LEU B C 1
ATOM 4175 O O . LEU B 1 253 ? 34.082 10.442 -1.350 1.00 23.99 250 LEU B O 1
ATOM 4180 N N . ALA B 1 254 ? 32.543 11.316 0.050 1.00 22.65 251 ALA B N 1
ATOM 4181 C CA . ALA B 1 254 ? 33.251 12.610 0.153 1.00 21.49 251 ALA B CA 1
ATOM 4182 C C . ALA B 1 254 ? 34.655 12.396 0.745 1.00 22.02 251 ALA B C 1
ATOM 4183 O O . ALA B 1 254 ? 35.604 13.000 0.234 1.00 21.82 251 ALA B O 1
ATOM 4185 N N . MET B 1 255 ? 34.774 11.552 1.772 1.00 21.70 252 MET B N 1
ATOM 4186 C CA . MET B 1 255 ? 36.124 11.329 2.371 1.00 21.98 252 MET B CA 1
ATOM 4187 C C . MET B 1 255 ? 37.059 10.689 1.334 1.00 22.55 252 MET B C 1
ATOM 4188 O O . MET B 1 255 ? 38.287 11.039 1.309 1.00 22.75 252 MET B O 1
ATOM 4193 N N . GLU B 1 256 ? 36.548 9.704 0.595 1.00 23.74 253 GLU B N 1
ATOM 4194 C CA . GLU B 1 256 ? 37.336 9.027 -0.464 1.00 24.26 253 GLU B CA 1
ATOM 4195 C C . GLU B 1 256 ? 37.798 10.062 -1.499 1.00 24.47 253 GLU B C 1
ATOM 4196 O O . GLU B 1 256 ? 38.983 10.016 -1.899 1.00 23.92 253 GLU B O 1
ATOM 4202 N N . MET B 1 257 ? 36.911 10.975 -1.890 1.00 23.36 254 MET B N 1
ATOM 4203 C CA . MET B 1 257 ? 37.250 12.000 -2.917 1.00 23.61 254 MET B CA 1
ATOM 4204 C C . MET B 1 257 ? 38.295 12.973 -2.352 1.00 24.31 254 MET B C 1
ATOM 4205 O O . MET B 1 257 ? 39.234 13.364 -3.111 1.00 25.62 254 MET B O 1
ATOM 4210 N N . LEU B 1 258 ? 38.195 13.304 -1.062 1.00 22.49 255 LEU B N 1
ATOM 4211 C CA . LEU B 1 258 ? 39.196 14.242 -0.475 1.00 22.76 255 LEU B CA 1
ATOM 4212 C C . LEU B 1 258 ? 40.544 13.523 -0.422 1.00 22.67 255 LEU B C 1
ATOM 4213 O O . LEU B 1 258 ? 41.572 14.174 -0.693 1.00 23.69 255 LEU B O 1
ATOM 4218 N N . TYR B 1 259 ? 40.543 12.242 -0.067 1.00 23.31 256 TYR B N 1
ATOM 4219 C CA . TYR B 1 259 ? 41.833 11.518 -0.052 1.00 24.98 256 TYR B CA 1
ATOM 4220 C C . TYR B 1 259 ? 42.442 11.539 -1.456 1.00 25.32 256 TYR B C 1
ATOM 4221 O O . TYR B 1 259 ? 43.661 11.795 -1.582 1.00 25.55 256 TYR B O 1
ATOM 4230 N N . ASP B 1 260 ? 41.634 11.236 -2.477 1.00 25.19 257 ASP B N 1
ATOM 4231 C CA . ASP B 1 260 ? 42.153 11.188 -3.872 1.00 25.52 257 ASP B CA 1
ATOM 4232 C C . ASP B 1 260 ? 42.752 12.537 -4.284 1.00 25.55 257 ASP B C 1
ATOM 4233 O O . ASP B 1 260 ? 43.711 12.537 -5.102 1.00 26.29 257 ASP B O 1
ATOM 4238 N N . ALA B 1 261 ? 42.258 13.625 -3.705 1.00 24.39 258 ALA B N 1
ATOM 4239 C CA . ALA B 1 261 ? 42.724 14.982 -4.078 1.00 25.48 258 ALA B CA 1
ATOM 4240 C C . ALA B 1 261 ? 44.081 15.286 -3.429 1.00 26.46 258 ALA B C 1
ATOM 4241 O O . ALA B 1 261 ? 44.803 16.144 -3.973 1.00 26.78 258 ALA B O 1
ATOM 4243 N N . GLY B 1 262 ? 44.381 14.622 -2.304 1.00 26.33 259 GLY B N 1
ATOM 4244 C CA . GLY B 1 262 ? 45.643 14.798 -1.560 1.00 27.06 259 GLY B CA 1
ATOM 4245 C C . GLY B 1 262 ? 45.813 16.197 -0.973 1.00 28.66 259 GLY B C 1
ATOM 4246 O O . GLY B 1 262 ? 46.965 16.580 -0.751 1.00 30.24 259 GLY B O 1
ATOM 4247 N N . ILE B 1 263 ? 44.724 16.917 -0.705 1.00 26.56 260 ILE B N 1
ATOM 4248 C CA . ILE B 1 263 ? 44.771 18.321 -0.185 1.00 27.72 260 ILE B CA 1
ATOM 4249 C C . ILE B 1 263 ? 44.603 18.409 1.342 1.00 26.23 260 ILE B C 1
ATOM 4250 O O . ILE B 1 263 ? 44.862 19.510 1.886 1.00 26.24 260 ILE B O 1
ATOM 4255 N N . ILE B 1 264 ? 44.076 17.369 1.999 1.00 25.29 261 ILE B N 1
ATOM 4256 C CA . ILE B 1 264 ? 43.792 17.489 3.460 1.00 22.79 261 ILE B CA 1
ATOM 4257 C C . ILE B 1 264 ? 45.110 17.364 4.230 1.00 21.99 261 ILE B C 1
ATOM 4258 O O . ILE B 1 264 ? 45.751 16.301 4.176 1.00 24.16 261 ILE B O 1
ATOM 4263 N N . THR B 1 265 ? 45.404 18.397 5.007 1.00 21.59 262 THR B N 1
ATOM 4264 C CA . THR B 1 265 ? 46.676 18.479 5.765 1.00 22.78 262 THR B CA 1
ATOM 4265 C C . THR B 1 265 ? 46.436 18.382 7.280 1.00 22.83 262 THR B C 1
ATOM 4266 O O . THR B 1 265 ? 47.433 18.262 8.012 1.00 22.78 262 THR B O 1
ATOM 4270 N N . SER B 1 266 ? 45.188 18.461 7.730 1.00 22.10 263 SER B N 1
ATOM 4271 C CA . SER B 1 266 ? 44.843 18.284 9.169 1.00 21.71 263 SER B CA 1
ATOM 4272 C C . SER B 1 266 ? 43.357 17.967 9.259 1.00 21.15 263 SER B C 1
ATOM 4273 O O . SER B 1 266 ? 42.653 18.264 8.303 1.00 21.12 263 SER B O 1
ATOM 4276 N N . ALA B 1 267 ? 42.909 17.414 10.379 1.00 20.76 264 ALA B N 1
ATOM 4277 C CA . ALA B 1 267 ? 41.470 17.083 10.461 1.00 20.88 264 ALA B CA 1
ATOM 4278 C C . ALA B 1 267 ? 41.042 16.941 11.913 1.00 21.34 264 ALA B C 1
ATOM 4279 O O . ALA B 1 267 ? 41.885 16.576 12.764 1.00 20.52 264 ALA B O 1
ATOM 4281 N N . GLU B 1 268 ? 39.769 17.254 12.174 1.00 20.67 265 GLU B N 1
ATOM 4282 C CA . GLU B 1 268 ? 39.180 16.997 13.501 1.00 22.15 265 GLU B CA 1
ATOM 4283 C C . GLU B 1 268 ? 37.809 16.363 13.254 1.00 21.38 265 GLU B C 1
ATOM 4284 O O . GLU B 1 268 ? 37.193 16.698 12.230 1.00 21.87 265 GLU B O 1
ATOM 4290 N N . PHE B 1 269 ? 37.477 15.366 14.066 1.00 20.76 266 PHE B N 1
ATOM 4291 C CA . PHE B 1 269 ? 36.195 14.609 14.071 1.00 19.93 266 PHE B CA 1
ATOM 4292 C C . PHE B 1 269 ? 35.578 14.899 15.435 1.00 20.96 266 PHE B C 1
ATOM 4293 O O . PHE B 1 269 ? 36.165 14.448 16.447 1.00 20.70 266 PHE B O 1
ATOM 4301 N N . VAL B 1 270 ? 34.456 15.622 15.452 1.00 20.43 267 VAL B N 1
ATOM 4302 C CA . VAL B 1 270 ? 33.966 16.177 16.740 1.00 20.68 267 VAL B CA 1
ATOM 4303 C C . VAL B 1 270 ? 32.488 15.871 16.995 1.00 21.33 267 VAL B C 1
ATOM 4304 O O . VAL B 1 270 ? 31.789 15.429 16.074 1.00 21.33 267 VAL B O 1
ATOM 4308 N N . GLU B 1 271 ? 32.088 16.108 18.242 1.00 22.01 268 GLU B N 1
ATOM 4309 C CA . GLU B 1 271 ? 30.661 16.128 18.673 1.00 22.41 268 GLU B CA 1
ATOM 4310 C C . GLU B 1 271 ? 30.044 14.724 18.789 1.00 22.13 268 GLU B C 1
ATOM 4311 O O . GLU B 1 271 ? 28.801 14.631 18.858 1.00 22.87 268 GLU B O 1
ATOM 4317 N N . VAL B 1 272 ? 30.859 13.684 18.844 1.00 21.77 269 VAL B N 1
ATOM 4318 C CA . VAL B 1 272 ? 30.316 12.325 19.133 1.00 22.01 269 VAL B CA 1
ATOM 4319 C C . VAL B 1 272 ? 29.838 12.318 20.600 1.00 21.82 269 VAL B C 1
ATOM 4320 O O . VAL B 1 272 ? 30.582 12.783 21.515 1.00 22.74 269 VAL B O 1
ATOM 4324 N N . ASN B 1 273 ? 28.614 11.813 20.804 1.00 22.94 270 ASN B N 1
ATOM 4325 C CA . ASN B 1 273 ? 27.904 11.817 22.105 1.00 23.69 270 ASN B CA 1
ATOM 4326 C C . ASN B 1 273 ? 27.307 10.442 22.393 1.00 23.29 270 ASN B C 1
ATOM 4327 O O . ASN B 1 273 ? 26.229 10.105 21.896 1.00 22.07 270 ASN B O 1
ATOM 4332 N N . PRO B 1 274 ? 27.964 9.617 23.221 1.00 24.02 271 PRO B N 1
ATOM 4333 C CA . PRO B 1 274 ? 27.449 8.288 23.546 1.00 24.72 271 PRO B CA 1
ATOM 4334 C C . PRO B 1 274 ? 26.067 8.280 24.208 1.00 26.03 271 PRO B C 1
ATOM 4335 O O . PRO B 1 274 ? 25.362 7.268 24.068 1.00 27.98 271 PRO B O 1
ATOM 4339 N N . ILE B 1 275 ? 25.651 9.404 24.806 1.00 24.39 272 ILE B N 1
ATOM 4340 C CA . ILE B 1 275 ? 24.363 9.434 25.555 1.00 25.95 272 ILE B CA 1
ATOM 4341 C C . ILE B 1 275 ? 23.225 9.148 24.575 1.00 24.52 272 ILE B C 1
ATOM 4342 O O . ILE B 1 275 ? 22.302 8.413 24.973 1.00 25.75 272 ILE B O 1
ATOM 4347 N N . LEU B 1 276 ? 23.299 9.700 23.365 1.00 23.89 273 LEU B N 1
ATOM 4348 C CA . LEU B 1 276 ? 22.208 9.523 22.365 1.00 24.89 273 LEU B CA 1
ATOM 4349 C C . LEU B 1 276 ? 22.539 8.449 21.320 1.00 25.76 273 LEU B C 1
ATOM 4350 O O . LEU B 1 276 ? 21.687 8.200 20.432 1.00 25.81 273 LEU B O 1
ATOM 4355 N N . ASP B 1 277 ? 23.696 7.814 21.431 1.00 24.65 274 ASP B N 1
ATOM 4356 C CA . ASP B 1 277 ? 24.130 6.836 20.406 1.00 23.70 274 ASP B CA 1
ATOM 4357 C C . ASP B 1 277 ? 23.505 5.454 20.641 1.00 25.12 274 ASP B C 1
ATOM 4358 O O . ASP B 1 277 ? 22.945 5.186 21.736 1.00 24.64 274 ASP B O 1
ATOM 4363 N N A HIS B 1 278 ? 23.613 4.597 19.627 0.70 25.04 275 HIS B N 1
ATOM 4364 N N B HIS B 1 278 ? 23.601 4.599 19.619 0.30 24.54 275 HIS B N 1
ATOM 4365 C CA A HIS B 1 278 ? 23.106 3.207 19.678 0.70 27.65 275 HIS B CA 1
ATOM 4366 C CA B HIS B 1 278 ? 23.103 3.202 19.687 0.30 25.66 275 HIS B CA 1
ATOM 4367 C C A HIS B 1 278 ? 24.279 2.245 19.469 0.70 25.98 275 HIS B C 1
ATOM 4368 C C B HIS B 1 278 ? 24.269 2.234 19.470 0.30 25.34 275 HIS B C 1
ATOM 4369 O O A HIS B 1 278 ? 24.714 2.109 18.309 0.70 23.66 275 HIS B O 1
ATOM 4370 O O B HIS B 1 278 ? 24.677 2.059 18.303 0.30 24.23 275 HIS B O 1
ATOM 4383 N N . LYS B 1 279 ? 24.756 1.624 20.558 1.00 25.71 276 LYS B N 1
ATOM 4384 C CA . LYS B 1 279 ? 25.878 0.640 20.521 1.00 27.47 276 LYS B CA 1
ATOM 4385 C C . LYS B 1 279 ? 27.071 1.193 19.726 1.00 24.77 276 LYS B C 1
ATOM 4386 O O . LYS B 1 279 ? 27.636 0.469 18.887 1.00 23.24 276 LYS B O 1
ATOM 4392 N N . ASN B 1 280 ? 27.351 2.469 19.933 1.00 23.29 277 ASN B N 1
ATOM 4393 C CA . ASN B 1 280 ? 28.520 3.167 19.358 1.00 23.16 277 ASN B CA 1
ATOM 4394 C C . ASN B 1 280 ? 28.437 3.260 17.831 1.00 21.83 277 ASN B C 1
ATOM 4395 O O . ASN B 1 280 ? 29.488 3.340 17.197 1.00 22.10 277 ASN B O 1
ATOM 4400 N N . LYS B 1 281 ? 27.232 3.253 17.254 1.00 22.92 278 LYS B N 1
ATOM 4401 C CA . LYS B 1 281 ? 27.117 3.414 15.778 1.00 23.51 278 LYS B CA 1
ATOM 4402 C C . LYS B 1 281 ? 27.859 4.683 15.314 1.00 22.59 278 LYS B C 1
ATOM 4403 O O . LYS B 1 281 ? 28.499 4.652 14.249 1.00 23.70 278 LYS B O 1
ATOM 4409 N N . THR B 1 282 ? 27.771 5.771 16.073 1.00 22.14 279 THR B N 1
ATOM 4410 C CA . THR B 1 282 ? 28.386 7.053 15.657 1.00 21.42 279 THR B CA 1
ATOM 4411 C C . THR B 1 282 ? 29.903 7.005 15.877 1.00 21.89 279 THR B C 1
ATOM 4412 O O . THR B 1 282 ? 30.630 7.591 15.042 1.00 22.41 279 THR B O 1
ATOM 4416 N N . GLY B 1 283 ? 30.364 6.379 16.961 1.00 21.95 280 GLY B N 1
ATOM 4417 C CA . GLY B 1 283 ? 31.829 6.262 17.142 1.00 21.98 280 GLY B CA 1
ATOM 4418 C C . GLY B 1 283 ? 32.425 5.409 16.019 1.00 23.20 280 GLY B C 1
ATOM 4419 O O . GLY B 1 283 ? 33.483 5.780 15.463 1.00 21.16 280 GLY B O 1
ATOM 4420 N N . LYS B 1 284 ? 31.729 4.331 15.638 1.00 22.38 281 LYS B N 1
ATOM 4421 C CA . LYS B 1 284 ? 32.181 3.446 14.535 1.00 22.81 281 LYS B CA 1
ATOM 4422 C C . LYS B 1 284 ? 32.160 4.230 13.219 1.00 23.16 281 LYS B C 1
ATOM 4423 O O . LYS B 1 284 ? 33.113 4.087 12.419 1.00 22.23 281 LYS B O 1
ATOM 4429 N N . THR B 1 285 ? 31.081 4.981 12.982 1.00 22.56 282 THR B N 1
ATOM 4430 C CA . THR B 1 285 ? 30.965 5.822 11.760 1.00 22.71 282 THR B CA 1
ATOM 4431 C C . THR B 1 285 ? 32.147 6.795 11.686 1.00 22.18 282 THR B C 1
ATOM 4432 O O . THR B 1 285 ? 32.703 6.930 10.597 1.00 22.27 282 THR B O 1
ATOM 4436 N N . ALA B 1 286 ? 32.516 7.436 12.811 1.00 21.47 283 ALA B N 1
ATOM 4437 C CA . ALA B 1 286 ? 33.659 8.384 12.823 1.00 21.44 283 ALA B CA 1
ATOM 4438 C C . ALA B 1 286 ? 34.938 7.645 12.391 1.00 21.98 283 ALA B C 1
ATOM 4439 O O . ALA B 1 286 ? 35.673 8.171 11.518 1.00 20.65 283 ALA B O 1
ATOM 4441 N N . VAL B 1 287 ? 35.171 6.441 12.924 1.00 20.84 284 VAL B N 1
ATOM 4442 C CA . VAL B 1 287 ? 36.386 5.663 12.520 1.00 21.26 284 VAL B CA 1
ATOM 4443 C C . VAL B 1 287 ? 36.338 5.339 11.016 1.00 21.28 284 VAL B C 1
ATOM 4444 O O . VAL B 1 287 ? 37.387 5.482 10.355 1.00 22.21 284 VAL B O 1
ATOM 4448 N N . GLU B 1 288 ? 35.203 4.867 10.500 1.00 21.94 285 GLU B N 1
ATOM 4449 C CA . GLU B 1 288 ? 35.113 4.546 9.049 1.00 22.80 285 GLU B CA 1
ATOM 4450 C C . GLU B 1 288 ? 35.417 5.785 8.208 1.00 20.75 285 GLU B C 1
ATOM 4451 O O . GLU B 1 288 ? 36.082 5.651 7.170 1.00 22.56 285 GLU B O 1
ATOM 4457 N N . LEU B 1 289 ? 34.918 6.950 8.613 1.00 21.23 286 LEU B N 1
ATOM 4458 C CA . LEU B 1 289 ? 35.150 8.187 7.831 1.00 20.38 286 LEU B CA 1
ATOM 4459 C C . LEU B 1 289 ? 36.635 8.566 7.890 1.00 20.76 286 LEU B C 1
ATOM 4460 O O . LEU B 1 289 ? 37.168 9.020 6.842 1.00 23.12 286 LEU B O 1
ATOM 4465 N N . VAL B 1 290 ? 37.262 8.396 9.053 1.00 20.12 287 VAL B N 1
ATOM 4466 C CA . VAL B 1 290 ? 38.731 8.684 9.169 1.00 20.81 287 VAL B CA 1
ATOM 4467 C C . VAL B 1 290 ? 39.481 7.720 8.251 1.00 21.64 287 VAL B C 1
ATOM 4468 O O . VAL B 1 290 ? 40.408 8.171 7.566 1.00 20.65 287 VAL B O 1
ATOM 4472 N N . GLU B 1 291 ? 39.112 6.445 8.262 1.00 21.47 288 GLU B N 1
ATOM 4473 C CA . GLU B 1 291 ? 39.790 5.433 7.407 1.00 22.13 288 GLU B CA 1
ATOM 4474 C C . GLU B 1 291 ? 39.707 5.881 5.938 1.00 21.65 288 GLU B C 1
ATOM 4475 O O . GLU B 1 291 ? 40.746 5.865 5.233 1.00 23.10 288 GLU B O 1
ATOM 4481 N N . SER B 1 292 ? 38.515 6.265 5.483 1.00 21.13 289 SER B N 1
ATOM 4482 C CA . SER B 1 292 ? 38.377 6.707 4.075 1.00 21.32 289 SER B CA 1
ATOM 4483 C C . SER B 1 292 ? 39.188 7.984 3.812 1.00 21.06 289 SER B C 1
ATOM 4484 O O . SER B 1 292 ? 39.836 8.082 2.745 1.00 21.60 289 SER B O 1
ATOM 4487 N N . LEU B 1 293 ? 39.155 8.923 4.746 1.00 21.31 290 LEU B N 1
ATOM 4488 C CA . LEU B 1 293 ? 39.891 10.199 4.580 1.00 21.97 290 LEU B CA 1
ATOM 4489 C C . LEU B 1 293 ? 41.384 9.879 4.445 1.00 23.19 290 LEU B C 1
ATOM 4490 O O . LEU B 1 293 ? 42.071 10.595 3.693 1.00 23.73 290 LEU B O 1
ATOM 4495 N N . LEU B 1 294 ? 41.839 8.815 5.120 1.00 22.97 291 LEU B N 1
ATOM 4496 C CA . LEU B 1 294 ? 43.292 8.488 5.089 1.00 23.46 291 LEU B CA 1
ATOM 4497 C C . LEU B 1 294 ? 43.613 7.409 4.041 1.00 25.12 291 LEU B C 1
ATOM 4498 O O . LEU B 1 294 ? 44.733 6.876 4.076 1.00 25.31 291 LEU B O 1
ATOM 4503 N N . GLY B 1 295 ? 42.679 7.130 3.124 1.00 25.55 292 GLY B N 1
ATOM 4504 C CA . GLY B 1 295 ? 43.017 6.321 1.939 1.00 25.38 292 GLY B CA 1
ATOM 4505 C C . GLY B 1 295 ? 42.528 4.899 1.930 1.00 25.68 292 GLY B C 1
ATOM 4506 O O . GLY B 1 295 ? 42.903 4.188 0.980 1.00 26.00 292 GLY B O 1
ATOM 4507 N N . LYS B 1 296 ? 41.729 4.475 2.911 1.00 25.46 293 LYS B N 1
ATOM 4508 C CA . LYS B 1 296 ? 41.238 3.085 2.819 1.00 25.87 293 LYS B CA 1
ATOM 4509 C C . LYS B 1 296 ? 40.283 3.022 1.623 1.00 27.00 293 LYS B C 1
ATOM 4510 O O . LYS B 1 296 ? 39.432 3.936 1.499 1.00 28.35 293 LYS B O 1
ATOM 4516 N N . LYS B 1 297 ? 40.432 1.997 0.791 1.00 26.20 294 LYS B N 1
ATOM 4517 C CA . LYS B 1 297 ? 39.569 1.807 -0.400 1.00 27.96 294 LYS B CA 1
ATOM 4518 C C . LYS B 1 297 ? 38.806 0.495 -0.243 1.00 29.55 294 LYS B C 1
ATOM 4519 O O . LYS B 1 297 ? 39.326 -0.404 0.417 1.00 30.14 294 LYS B O 1
ATOM 4525 N N . LEU B 1 298 ? 37.598 0.424 -0.804 1.00 30.34 295 LEU B N 1
ATOM 4526 C CA . LEU B 1 298 ? 36.816 -0.838 -0.751 1.00 31.48 295 LEU B CA 1
ATOM 4527 C C . LEU B 1 298 ? 37.465 -1.858 -1.689 1.00 34.27 295 LEU B C 1
ATOM 4528 O O . LEU B 1 298 ? 37.211 -3.060 -1.502 1.00 38.62 295 LEU B O 1
ATOM 4533 N N . LEU B 1 299 ? 38.234 -1.387 -2.681 1.00 37.38 296 LEU B N 1
ATOM 4534 C CA . LEU B 1 299 ? 38.926 -2.283 -3.647 1.00 39.67 296 LEU B CA 1
ATOM 4535 C C . LEU B 1 299 ? 40.315 -1.718 -3.949 1.00 42.06 296 LEU B C 1
ATOM 4536 O O . LEU B 1 299 ? 40.460 -0.522 -4.210 1.00 43.08 296 LEU B O 1
ATOM 4542 N N . LYS C 1 6 ? 29.371 15.755 57.397 1.00 50.37 3 LYS C N 1
ATOM 4543 C CA . LYS C 1 6 ? 30.667 15.224 56.874 1.00 47.88 3 LYS C CA 1
ATOM 4544 C C . LYS C 1 6 ? 30.743 15.521 55.367 1.00 40.88 3 LYS C C 1
ATOM 4545 O O . LYS C 1 6 ? 29.765 15.255 54.669 1.00 41.31 3 LYS C O 1
ATOM 4551 N N . THR C 1 7 ? 31.853 16.104 54.909 1.00 36.10 4 THR C N 1
ATOM 4552 C CA . THR C 1 7 ? 32.023 16.489 53.485 1.00 32.26 4 THR C CA 1
ATOM 4553 C C . THR C 1 7 ? 32.147 15.233 52.618 1.00 31.09 4 THR C C 1
ATOM 4554 O O . THR C 1 7 ? 32.769 14.257 53.067 1.00 31.80 4 THR C O 1
ATOM 4558 N N A ILE C 1 8 ? 31.541 15.266 51.428 0.70 29.45 5 ILE C N 1
ATOM 4559 N N B ILE C 1 8 ? 31.561 15.270 51.416 0.30 29.30 5 ILE C N 1
ATOM 4560 C CA A ILE C 1 8 ? 31.634 14.137 50.460 0.70 28.59 5 ILE C CA 1
ATOM 4561 C CA B ILE C 1 8 ? 31.622 14.131 50.453 0.30 27.90 5 ILE C CA 1
ATOM 4562 C C A ILE C 1 8 ? 32.711 14.494 49.432 0.70 28.27 5 ILE C C 1
ATOM 4563 C C B ILE C 1 8 ? 32.669 14.455 49.384 0.30 27.66 5 ILE C C 1
ATOM 4564 O O A ILE C 1 8 ? 32.601 15.567 48.815 0.70 29.37 5 ILE C O 1
ATOM 4565 O O B ILE C 1 8 ? 32.479 15.452 48.660 0.30 28.18 5 ILE C O 1
ATOM 4574 N N . SER C 1 9 ? 33.712 13.625 49.283 1.00 26.85 6 SER C N 1
ATOM 4575 C CA . SER C 1 9 ? 34.806 13.823 48.302 1.00 26.85 6 SER C CA 1
ATOM 4576 C C . SER C 1 9 ? 34.590 12.839 47.156 1.00 25.64 6 SER C C 1
ATOM 4577 O O . SER C 1 9 ? 34.717 11.625 47.384 1.00 24.92 6 SER C O 1
ATOM 4580 N N . VAL C 1 10 ? 34.299 13.371 45.976 1.00 25.41 7 VAL C N 1
ATOM 4581 C CA . VAL C 1 10 ? 34.035 12.537 44.778 1.00 24.89 7 VAL C CA 1
ATOM 4582 C C . VAL C 1 10 ? 35.336 12.378 43.997 1.00 24.45 7 VAL C C 1
ATOM 4583 O O . VAL C 1 10 ? 35.978 13.397 43.677 1.00 24.73 7 VAL C O 1
ATOM 4587 N N . ILE C 1 11 ? 35.698 11.123 43.734 1.00 24.12 8 ILE C N 1
ATOM 4588 C CA . ILE C 1 11 ? 36.909 10.781 42.940 1.00 24.98 8 ILE C CA 1
ATOM 4589 C C . ILE C 1 11 ? 36.491 9.927 41.742 1.00 24.01 8 ILE C C 1
ATOM 4590 O O . ILE C 1 11 ? 35.884 8.853 41.948 1.00 24.77 8 ILE C O 1
ATOM 4595 N N . GLY C 1 12 ? 36.843 10.370 40.544 1.00 24.31 9 GLY C N 1
ATOM 4596 C CA . GLY C 1 12 ? 36.526 9.589 39.334 1.00 24.32 9 GLY C CA 1
ATOM 4597 C C . GLY C 1 12 ? 37.706 8.739 38.892 1.00 25.07 9 GLY C C 1
ATOM 4598 O O . GLY C 1 12 ? 38.874 9.200 39.024 1.00 24.92 9 GLY C O 1
ATOM 4599 N N . MET C 1 13 ? 37.427 7.509 38.450 1.00 24.71 10 MET C N 1
ATOM 4600 C CA . MET C 1 13 ? 38.460 6.576 37.929 1.00 24.27 10 MET C CA 1
ATOM 4601 C C . MET C 1 13 ? 38.041 6.109 36.540 1.00 23.91 10 MET C C 1
ATOM 4602 O O . MET C 1 13 ? 37.301 5.126 36.398 1.00 23.23 10 MET C O 1
ATOM 4607 N N . PRO C 1 14 ? 38.448 6.844 35.484 1.00 22.93 11 PRO C N 1
ATOM 4608 C CA . PRO C 1 14 ? 38.105 6.486 34.109 1.00 23.25 11 PRO C CA 1
ATOM 4609 C C . PRO C 1 14 ? 39.008 5.363 33.579 1.00 22.01 11 PRO C C 1
ATOM 4610 O O . PRO C 1 14 ? 39.745 5.558 32.611 1.00 24.20 11 PRO C O 1
ATOM 4614 N N . MET C 1 15 ? 38.886 4.197 34.209 1.00 23.56 12 MET C N 1
ATOM 4615 C CA . MET C 1 15 ? 39.724 3.011 33.910 1.00 24.19 12 MET C CA 1
ATOM 4616 C C . MET C 1 15 ? 38.893 1.951 33.184 1.00 23.82 12 MET C C 1
ATOM 4617 O O . MET C 1 15 ? 37.835 1.534 33.717 1.00 24.93 12 MET C O 1
ATOM 4622 N N . ASP C 1 16 ? 39.376 1.535 32.017 1.00 23.21 13 ASP C N 1
ATOM 4623 C CA . ASP C 1 16 ? 38.724 0.492 31.184 1.00 24.12 13 ASP C CA 1
ATOM 4624 C C . ASP C 1 16 ? 39.855 -0.399 30.669 1.00 23.73 13 ASP C C 1
ATOM 4625 O O . ASP C 1 16 ? 40.245 -0.269 29.496 1.00 24.61 13 ASP C O 1
ATOM 4630 N N . LEU C 1 17 ? 40.363 -1.261 31.549 1.00 22.91 14 LEU C N 1
ATOM 4631 C CA . LEU C 1 17 ? 41.527 -2.095 31.192 1.00 25.05 14 LEU C CA 1
ATOM 4632 C C . LEU C 1 17 ? 41.131 -3.576 31.226 1.00 26.92 14 LEU C C 1
ATOM 4633 O O . LEU C 1 17 ? 40.022 -3.906 31.713 1.00 29.26 14 LEU C O 1
ATOM 4638 N N . GLY C 1 18 ? 41.997 -4.430 30.697 1.00 28.76 15 GLY C N 1
ATOM 4639 C CA . GLY C 1 18 ? 41.674 -5.862 30.607 1.00 29.25 15 GLY C CA 1
ATOM 4640 C C . GLY C 1 18 ? 41.911 -6.386 29.206 1.00 30.03 15 GLY C C 1
ATOM 4641 O O . GLY C 1 18 ? 42.481 -5.661 28.397 1.00 32.68 15 GLY C O 1
ATOM 4642 N N . GLN C 1 19 ? 41.441 -7.600 28.926 1.00 32.52 16 GLN C N 1
ATOM 4643 C CA . GLN C 1 19 ? 41.706 -8.239 27.609 1.00 34.82 16 GLN C CA 1
ATOM 4644 C C . GLN C 1 19 ? 41.135 -7.353 26.500 1.00 33.13 16 GLN C C 1
ATOM 4645 O O . GLN C 1 19 ? 41.768 -7.236 25.445 1.00 34.61 16 GLN C O 1
ATOM 4651 N N . ALA C 1 20 ? 39.964 -6.774 26.734 1.00 30.23 17 ALA C N 1
ATOM 4652 C CA . ALA C 1 20 ? 39.330 -5.878 25.738 1.00 28.98 17 ALA C CA 1
ATOM 4653 C C . ALA C 1 20 ? 38.672 -4.725 26.482 1.00 28.31 17 ALA C C 1
ATOM 4654 O O . ALA C 1 20 ? 38.355 -4.895 27.672 1.00 29.65 17 ALA C O 1
ATOM 4656 N N . ARG C 1 21 ? 38.553 -3.573 25.830 1.00 26.10 18 ARG C N 1
ATOM 4657 C CA . ARG C 1 21 ? 37.804 -2.484 26.485 1.00 25.05 18 ARG C CA 1
ATOM 4658 C C . ARG C 1 21 ? 36.324 -2.871 26.557 1.00 24.57 18 ARG C C 1
ATOM 4659 O O . ARG C 1 21 ? 35.860 -3.596 25.648 1.00 25.60 18 ARG C O 1
ATOM 4667 N N . ARG C 1 22 ? 35.621 -2.340 27.561 1.00 23.01 19 ARG C N 1
ATOM 4668 C CA . ARG C 1 22 ? 34.166 -2.578 27.778 1.00 22.95 19 ARG C CA 1
ATOM 4669 C C . ARG C 1 22 ? 33.408 -1.241 27.858 1.00 23.82 19 ARG C C 1
ATOM 4670 O O . ARG C 1 22 ? 32.179 -1.294 28.059 1.00 24.74 19 ARG C O 1
ATOM 4678 N N . GLY C 1 23 ? 34.102 -0.102 27.739 1.00 23.19 20 GLY C N 1
ATOM 4679 C CA . GLY C 1 23 ? 33.462 1.234 27.723 1.00 23.01 20 GLY C CA 1
ATOM 4680 C C . GLY C 1 23 ? 33.244 1.852 29.100 1.00 21.86 20 GLY C C 1
ATOM 4681 O O . GLY C 1 23 ? 32.709 3.007 29.158 1.00 22.19 20 GLY C O 1
ATOM 4682 N N . VAL C 1 24 ? 33.703 1.194 30.167 1.00 20.71 21 VAL C N 1
ATOM 4683 C CA . VAL C 1 24 ? 33.413 1.684 31.549 1.00 20.45 21 VAL C CA 1
ATOM 4684 C C . VAL C 1 24 ? 34.292 2.889 31.941 1.00 20.60 21 VAL C C 1
ATOM 4685 O O . VAL C 1 24 ? 34.027 3.478 33.014 1.00 20.84 21 VAL C O 1
ATOM 4689 N N . ASP C 1 25 ? 35.255 3.289 31.104 1.00 21.33 22 ASP C N 1
ATOM 4690 C CA . ASP C 1 25 ? 36.073 4.485 31.436 1.00 21.67 22 ASP C CA 1
ATOM 4691 C C . ASP C 1 25 ? 35.182 5.727 31.354 1.00 21.37 22 ASP C C 1
ATOM 4692 O O . ASP C 1 25 ? 35.524 6.753 31.953 1.00 21.13 22 ASP C O 1
ATOM 4697 N N . MET C 1 26 ? 34.054 5.614 30.636 1.00 21.04 23 MET C N 1
ATOM 4698 C CA . MET C 1 26 ? 33.134 6.759 30.479 1.00 22.60 23 MET C CA 1
ATOM 4699 C C . MET C 1 26 ? 32.100 6.811 31.624 1.00 22.73 23 MET C C 1
ATOM 4700 O O . MET C 1 26 ? 31.320 7.770 31.643 1.00 23.80 23 MET C O 1
ATOM 4705 N N . GLY C 1 27 ? 32.096 5.828 32.530 1.00 22.31 24 GLY C N 1
ATOM 4706 C CA . GLY C 1 27 ? 31.194 5.777 33.700 1.00 22.46 24 GLY C CA 1
ATOM 4707 C C . GLY C 1 27 ? 31.210 7.063 34.524 1.00 22.47 24 GLY C C 1
ATOM 4708 O O . GLY C 1 27 ? 30.169 7.653 34.774 1.00 21.55 24 GLY C O 1
ATOM 4709 N N . PRO C 1 28 ? 32.373 7.563 35.003 1.00 20.56 25 PRO C N 1
ATOM 4710 C CA . PRO C 1 28 ? 32.366 8.796 35.799 1.00 21.04 25 PRO C CA 1
ATOM 4711 C C . PRO C 1 28 ? 31.712 9.990 35.085 1.00 21.81 25 PRO C C 1
ATOM 4712 O O . PRO C 1 28 ? 30.945 10.704 35.717 1.00 22.11 25 PRO C O 1
ATOM 4716 N N . SER C 1 29 ? 31.975 10.161 33.786 1.00 21.34 26 SER C N 1
ATOM 4717 C CA . SER C 1 29 ? 31.389 11.281 33.013 1.00 22.67 26 SER C CA 1
ATOM 4718 C C . SER C 1 29 ? 29.863 11.119 32.947 1.00 21.59 26 SER C C 1
ATOM 4719 O O . SER C 1 29 ? 29.150 12.112 33.151 1.00 22.53 26 SER C O 1
ATOM 4722 N N . ALA C 1 30 ? 29.388 9.910 32.677 1.00 21.68 27 ALA C N 1
ATOM 4723 C CA . ALA C 1 30 ? 27.923 9.669 32.601 1.00 21.62 27 ALA C CA 1
ATOM 4724 C C . ALA C 1 30 ? 27.244 9.895 33.961 1.00 21.25 27 ALA C C 1
ATOM 4725 O O . ALA C 1 30 ? 26.081 10.381 33.989 1.00 22.16 27 ALA C O 1
ATOM 4727 N N . ILE C 1 31 ? 27.866 9.460 35.052 1.00 21.70 28 ILE C N 1
ATOM 4728 C CA . ILE C 1 31 ? 27.273 9.674 36.408 1.00 21.16 28 ILE C CA 1
ATOM 4729 C C . ILE C 1 31 ? 27.210 11.178 36.683 1.00 22.32 28 ILE C C 1
ATOM 4730 O O . ILE C 1 31 ? 26.172 11.668 37.173 1.00 22.82 28 ILE C O 1
ATOM 4735 N N . ARG C 1 32 ? 28.286 11.900 36.374 1.00 22.48 29 ARG C N 1
ATOM 4736 C CA . ARG C 1 32 ? 28.259 13.369 36.572 1.00 23.49 29 ARG C CA 1
ATOM 4737 C C . ARG C 1 32 ? 27.215 14.020 35.667 1.00 22.87 29 ARG C C 1
ATOM 4738 O O . ARG C 1 32 ? 26.622 15.010 36.110 1.00 24.00 29 ARG C O 1
ATOM 4746 N N . TYR C 1 33 ? 27.021 13.479 34.455 1.00 22.36 30 TYR C N 1
ATOM 4747 C CA . TYR C 1 33 ? 26.042 14.006 33.468 1.00 23.36 30 TYR C CA 1
ATOM 4748 C C . TYR C 1 33 ? 24.640 13.931 34.066 1.00 23.92 30 TYR C C 1
ATOM 4749 O O . TYR C 1 33 ? 23.809 14.813 33.728 1.00 25.02 30 TYR C O 1
ATOM 4758 N N . ALA C 1 34 ? 24.426 12.969 34.977 1.00 22.69 31 ALA C N 1
ATOM 4759 C CA . ALA C 1 34 ? 23.108 12.797 35.639 1.00 23.30 31 ALA C CA 1
ATOM 4760 C C . ALA C 1 34 ? 23.010 13.677 36.901 1.00 25.72 31 ALA C C 1
ATOM 4761 O O . ALA C 1 34 ? 22.144 13.388 37.758 1.00 25.87 31 ALA C O 1
ATOM 4763 N N . HIS C 1 35 ? 23.829 14.738 36.980 1.00 25.27 32 HIS C N 1
ATOM 4764 C CA . HIS C 1 35 ? 23.801 15.782 38.047 1.00 27.14 32 HIS C CA 1
ATOM 4765 C C . HIS C 1 35 ? 24.178 15.261 39.437 1.00 25.73 32 HIS C C 1
ATOM 4766 O O . HIS C 1 35 ? 23.644 15.800 40.426 1.00 27.91 32 HIS C O 1
ATOM 4773 N N . LEU C 1 36 ? 25.095 14.304 39.523 1.00 24.29 33 LEU C N 1
ATOM 4774 C CA . LEU C 1 36 ? 25.504 13.782 40.849 1.00 25.45 33 LEU C CA 1
ATOM 4775 C C . LEU C 1 36 ? 25.834 14.921 41.826 1.00 26.13 33 LEU C C 1
ATOM 4776 O O . LEU C 1 36 ? 25.315 14.898 42.959 1.00 25.04 33 LEU C O 1
ATOM 4781 N N . ILE C 1 37 ? 26.738 15.823 41.443 1.00 27.35 34 ILE C N 1
ATOM 4782 C CA . ILE C 1 37 ? 27.210 16.874 42.401 1.00 28.27 34 ILE C CA 1
ATOM 4783 C C . ILE C 1 37 ? 26.054 17.782 42.851 1.00 28.77 34 ILE C C 1
ATOM 4784 O O . ILE C 1 37 ? 25.944 18.009 44.072 1.00 27.86 34 ILE C O 1
ATOM 4789 N N . GLU C 1 38 ? 25.237 18.272 41.913 1.00 28.26 35 GLU C N 1
ATOM 4790 C CA . GLU C 1 38 ? 24.093 19.169 42.229 1.00 31.64 35 GLU C CA 1
ATOM 4791 C C . GLU C 1 38 ? 23.105 18.437 43.148 1.00 29.88 35 GLU C C 1
ATOM 4792 O O . GLU C 1 38 ? 22.656 19.036 44.121 1.00 29.33 35 GLU C O 1
ATOM 4798 N N . ARG C 1 39 ? 22.833 17.157 42.873 1.00 29.09 36 ARG C N 1
ATOM 4799 C CA . ARG C 1 39 ? 21.859 16.384 43.692 1.00 28.29 36 ARG C CA 1
ATOM 4800 C C . ARG C 1 39 ? 22.361 16.265 45.138 1.00 28.11 36 ARG C C 1
ATOM 4801 O O . ARG C 1 39 ? 21.554 16.518 46.062 1.00 28.36 36 ARG C O 1
ATOM 4809 N N . LEU C 1 40 ? 23.649 15.962 45.333 1.00 26.27 37 LEU C N 1
ATOM 4810 C CA . LEU C 1 40 ? 24.179 15.825 46.720 1.00 28.10 37 LEU C CA 1
ATOM 4811 C C . LEU C 1 40 ? 24.215 17.192 47.416 1.00 28.16 37 LEU C C 1
ATOM 4812 O O . LEU C 1 40 ? 23.912 17.249 48.635 1.00 28.79 37 LEU C O 1
ATOM 4817 N N A SER C 1 41 ? 24.557 18.247 46.672 0.70 28.51 38 SER C N 1
ATOM 4818 N N B SER C 1 41 ? 24.546 18.246 46.663 0.30 28.52 38 SER C N 1
ATOM 4819 C CA A SER C 1 41 ? 24.590 19.623 47.232 0.70 30.95 38 SER C CA 1
ATOM 4820 C CA B SER C 1 41 ? 24.592 19.631 47.202 0.30 29.89 38 SER C CA 1
ATOM 4821 C C A SER C 1 41 ? 23.180 20.029 47.676 0.70 31.64 38 SER C C 1
ATOM 4822 C C B SER C 1 41 ? 23.188 20.052 47.654 0.30 30.92 38 SER C C 1
ATOM 4823 O O A SER C 1 41 ? 23.048 20.595 48.787 0.70 31.33 38 SER C O 1
ATOM 4824 O O B SER C 1 41 ? 23.072 20.670 48.736 0.30 31.06 38 SER C O 1
ATOM 4829 N N . ASP C 1 42 ? 22.173 19.726 46.844 1.00 31.15 39 ASP C N 1
ATOM 4830 C CA . ASP C 1 42 ? 20.753 20.052 47.149 1.00 33.39 39 ASP C CA 1
ATOM 4831 C C . ASP C 1 42 ? 20.289 19.326 48.414 1.00 32.73 39 ASP C C 1
ATOM 4832 O O . ASP C 1 42 ? 19.346 19.814 49.042 1.00 32.05 39 ASP C O 1
ATOM 4837 N N . MET C 1 43 ? 20.910 18.195 48.750 1.00 30.69 40 MET C N 1
ATOM 4838 C CA . MET C 1 43 ? 20.544 17.420 49.962 1.00 32.23 40 MET C CA 1
ATOM 4839 C C . MET C 1 43 ? 21.168 18.054 51.210 1.00 33.05 40 MET C C 1
ATOM 4840 O O . MET C 1 43 ? 20.879 17.561 52.320 1.00 35.11 40 MET C O 1
ATOM 4845 N N . GLY C 1 44 ? 21.988 19.099 51.046 1.00 32.08 41 GLY C N 1
ATOM 4846 C CA . GLY C 1 44 ? 22.590 19.798 52.199 1.00 33.05 41 GLY C CA 1
ATOM 4847 C C . GLY C 1 44 ? 24.032 19.399 52.461 1.00 32.41 41 GLY C C 1
ATOM 4848 O O . GLY C 1 44 ? 24.613 19.942 53.403 1.00 34.49 41 GLY C O 1
ATOM 4849 N N . TYR C 1 45 ? 24.608 18.511 51.649 1.00 31.44 42 TYR C N 1
ATOM 4850 C CA . TYR C 1 45 ? 26.020 18.102 51.878 1.00 30.87 42 TYR C CA 1
ATOM 4851 C C . TYR C 1 45 ? 27.008 19.112 51.292 1.00 31.39 42 TYR C C 1
ATOM 4852 O O . TYR C 1 45 ? 26.686 19.786 50.307 1.00 33.23 42 TYR C O 1
ATOM 4861 N N . THR C 1 46 ? 28.180 19.220 51.925 1.00 32.48 43 THR C N 1
ATOM 4862 C CA . THR C 1 46 ? 29.313 19.967 51.326 1.00 32.75 43 THR C CA 1
ATOM 4863 C C . THR C 1 46 ? 29.961 18.942 50.390 1.00 32.22 43 THR C C 1
ATOM 4864 O O . THR C 1 46 ? 30.277 17.832 50.884 1.00 32.18 43 THR C O 1
ATOM 4868 N N . VAL C 1 47 ? 30.076 19.252 49.099 1.00 30.63 44 VAL C N 1
ATOM 4869 C CA . VAL C 1 47 ? 30.613 18.266 48.118 1.00 31.29 44 VAL C CA 1
ATOM 4870 C C . VAL C 1 47 ? 31.839 18.845 47.424 1.00 32.93 44 VAL C C 1
ATOM 4871 O O . VAL C 1 47 ? 31.795 20.026 47.019 1.00 33.42 44 VAL C O 1
ATOM 4875 N N . GLU C 1 48 ? 32.905 18.050 47.364 1.00 31.26 45 GLU C N 1
ATOM 4876 C CA . GLU C 1 48 ? 34.113 18.470 46.621 1.00 33.66 45 GLU C CA 1
ATOM 4877 C C . GLU C 1 48 ? 34.342 17.439 45.511 1.00 32.93 45 GLU C C 1
ATOM 4878 O O . GLU C 1 48 ? 34.426 16.235 45.817 1.00 32.84 45 GLU C O 1
ATOM 4884 N N . ASP C 1 49 ? 34.303 17.888 44.262 1.00 30.48 46 ASP C N 1
ATOM 4885 C CA . ASP C 1 49 ? 34.598 16.976 43.137 1.00 29.58 46 ASP C CA 1
ATOM 4886 C C . ASP C 1 49 ? 36.108 17.071 42.908 1.00 29.25 46 ASP C C 1
ATOM 4887 O O . ASP C 1 49 ? 36.571 18.142 42.484 1.00 30.16 46 ASP C O 1
ATOM 4892 N N . LEU C 1 50 ? 36.841 16.026 43.284 1.00 27.85 47 LEU C N 1
ATOM 4893 C CA . LEU C 1 50 ? 38.323 16.002 43.138 1.00 29.76 47 LEU C CA 1
ATOM 4894 C C . LEU C 1 50 ? 38.702 15.671 41.695 1.00 29.75 47 LEU C C 1
ATOM 4895 O O . LEU C 1 50 ? 39.905 15.608 41.402 1.00 29.66 47 LEU C O 1
ATOM 4900 N N . GLY C 1 51 ? 37.703 15.501 40.830 1.00 28.45 48 GLY C N 1
ATOM 4901 C CA . GLY C 1 51 ? 37.967 15.254 39.405 1.00 29.02 48 GLY C CA 1
ATOM 4902 C C . GLY C 1 51 ? 38.326 13.808 39.124 1.00 28.24 48 GLY C C 1
ATOM 4903 O O . GLY C 1 51 ? 38.033 12.931 39.964 1.00 28.08 48 GLY C O 1
ATOM 4904 N N . ASP C 1 52 ? 38.916 13.575 37.954 1.00 27.92 49 ASP C N 1
ATOM 4905 C CA . ASP C 1 52 ? 39.287 12.198 37.549 1.00 28.15 49 ASP C CA 1
ATOM 4906 C C . ASP C 1 52 ? 40.779 11.975 37.725 1.00 29.00 49 ASP C C 1
ATOM 4907 O O . ASP C 1 52 ? 41.564 12.876 37.397 1.00 30.60 49 ASP C O 1
ATOM 4912 N N . ILE C 1 53 ? 41.125 10.802 38.223 1.00 27.21 50 ILE C N 1
ATOM 4913 C CA . ILE C 1 53 ? 42.557 10.418 38.315 1.00 28.86 50 ILE C CA 1
ATOM 4914 C C . ILE C 1 53 ? 42.988 10.036 36.907 1.00 29.59 50 ILE C C 1
ATOM 4915 O O . ILE C 1 53 ? 42.272 9.312 36.224 1.00 28.61 50 ILE C O 1
ATOM 4920 N N . PRO C 1 54 ? 44.147 10.530 36.410 1.00 32.06 51 PRO C N 1
ATOM 4921 C CA . PRO C 1 54 ? 44.614 10.165 35.077 1.00 33.15 51 PRO C CA 1
ATOM 4922 C C . PRO C 1 54 ? 45.014 8.687 35.021 1.00 30.51 51 PRO C C 1
ATOM 4923 O O . PRO C 1 54 ? 45.695 8.233 35.913 1.00 31.27 51 PRO C O 1
ATOM 4927 N N . ILE C 1 55 ? 44.558 7.981 33.992 1.00 32.35 52 ILE C N 1
ATOM 4928 C CA . ILE C 1 55 ? 44.895 6.534 33.842 1.00 32.69 52 ILE C CA 1
ATOM 4929 C C . ILE C 1 55 ? 45.928 6.398 32.715 1.00 36.41 52 ILE C C 1
ATOM 4930 O O . ILE C 1 55 ? 45.607 6.786 31.583 1.00 40.07 52 ILE C O 1
ATOM 4935 N N . ASN C 1 56 ? 47.133 5.922 33.058 1.00 38.80 53 ASN C N 1
ATOM 4936 C CA . ASN C 1 56 ? 48.283 5.744 32.122 1.00 39.33 53 ASN C CA 1
ATOM 4937 C C . ASN C 1 56 ? 47.849 4.930 30.894 1.00 41.04 53 ASN C C 1
ATOM 4938 O O . ASN C 1 56 ? 47.244 3.858 31.075 1.00 37.07 53 ASN C O 1
ATOM 4943 N N . ARG C 1 57 ? 48.154 5.432 29.693 1.00 45.18 54 ARG C N 1
ATOM 4944 C CA . ARG C 1 57 ? 47.832 4.731 28.419 1.00 48.29 54 ARG C CA 1
ATOM 4945 C C . ARG C 1 57 ? 49.045 3.885 28.016 1.00 52.47 54 ARG C C 1
ATOM 4946 O O . ARG C 1 57 ? 50.159 4.423 28.086 1.00 54.97 54 ARG C O 1
ATOM 4954 N N . GLU C 1 58 ? 48.836 2.621 27.630 1.00 56.43 55 GLU C N 1
ATOM 4955 C CA . GLU C 1 58 ? 49.958 1.736 27.194 1.00 59.88 55 GLU C CA 1
ATOM 4956 C C . GLU C 1 58 ? 49.438 0.707 26.183 1.00 60.07 55 GLU C C 1
ATOM 4957 O O . GLU C 1 58 ? 48.307 0.231 26.397 1.00 66.97 55 GLU C O 1
ATOM 4963 N N . ASP C 1 63 ? 51.267 -11.526 24.373 1.00 79.74 60 ASP C N 1
ATOM 4964 C CA . ASP C 1 63 ? 50.122 -11.186 25.262 1.00 79.61 60 ASP C CA 1
ATOM 4965 C C . ASP C 1 63 ? 50.531 -11.416 26.719 1.00 72.15 60 ASP C C 1
ATOM 4966 O O . ASP C 1 63 ? 51.003 -12.530 27.042 1.00 72.65 60 ASP C O 1
ATOM 4971 N N . GLU C 1 64 ? 50.359 -10.387 27.552 1.00 61.87 61 GLU C N 1
ATOM 4972 C CA . GLU C 1 64 ? 50.730 -10.467 28.989 1.00 56.66 61 GLU C CA 1
ATOM 4973 C C . GLU C 1 64 ? 49.695 -11.326 29.724 1.00 51.89 61 GLU C C 1
ATOM 4974 O O . GLU C 1 64 ? 48.539 -11.420 29.255 1.00 52.34 61 GLU C O 1
ATOM 4980 N N . GLU C 1 65 ? 50.118 -11.942 30.825 1.00 46.74 62 GLU C N 1
ATOM 4981 C CA . GLU C 1 65 ? 49.230 -12.806 31.645 1.00 46.72 62 GLU C CA 1
ATOM 4982 C C . GLU C 1 65 ? 48.167 -11.929 32.324 1.00 41.83 62 GLU C C 1
ATOM 4983 O O . GLU C 1 65 ? 46.983 -12.170 32.081 1.00 41.57 62 GLU C O 1
ATOM 4989 N N . LEU C 1 66 ? 48.580 -10.951 33.139 1.00 32.73 63 LEU C N 1
ATOM 4990 C CA . LEU C 1 66 ? 47.637 -10.023 33.826 1.00 31.89 63 LEU C CA 1
ATOM 4991 C C . LEU C 1 66 ? 47.490 -8.801 32.922 1.00 30.74 63 LEU C C 1
ATOM 4992 O O . LEU C 1 66 ? 48.444 -8.016 32.814 1.00 30.42 63 LEU C O 1
ATOM 4997 N N . LYS C 1 67 ? 46.311 -8.630 32.330 1.00 29.47 64 LYS C N 1
ATOM 4998 C CA . LYS C 1 67 ? 46.131 -7.582 31.295 1.00 29.70 64 LYS C CA 1
ATOM 4999 C C . LYS C 1 67 ? 46.291 -6.164 31.857 1.00 27.32 64 LYS C C 1
ATOM 5000 O O . LYS C 1 67 ? 45.606 -5.834 32.833 1.00 26.12 64 LYS C O 1
ATOM 5006 N N . ASN C 1 68 ? 47.159 -5.375 31.199 1.00 27.35 65 ASN C N 1
ATOM 5007 C CA . ASN C 1 68 ? 47.407 -3.944 31.530 1.00 26.10 65 ASN C CA 1
ATOM 5008 C C . ASN C 1 68 ? 47.863 -3.817 32.991 1.00 25.83 65 ASN C C 1
ATOM 5009 O O . ASN C 1 68 ? 47.533 -2.801 33.630 1.00 25.77 65 ASN C O 1
ATOM 5014 N N . LEU C 1 69 ? 48.636 -4.794 33.483 1.00 24.75 66 LEU C N 1
ATOM 5015 C CA . LEU C 1 69 ? 49.063 -4.782 34.909 1.00 24.82 66 LEU C CA 1
ATOM 5016 C C . LEU C 1 69 ? 49.685 -3.439 35.306 1.00 24.43 66 LEU C C 1
ATOM 5017 O O . LEU C 1 69 ? 49.298 -2.916 36.345 1.00 25.73 66 LEU C O 1
ATOM 5022 N N . ASN C 1 70 ? 50.687 -2.958 34.570 1.00 26.58 67 ASN C N 1
ATOM 5023 C CA . ASN C 1 70 ? 51.369 -1.703 34.987 1.00 26.74 67 ASN C CA 1
ATOM 5024 C C . ASN C 1 70 ? 50.367 -0.557 35.169 1.00 26.04 67 ASN C C 1
ATOM 5025 O O . ASN C 1 70 ? 50.500 0.173 36.198 1.00 24.34 67 ASN C O 1
ATOM 5030 N N . SER C 1 71 ? 49.428 -0.392 34.220 1.00 26.12 68 SER C N 1
ATOM 5031 C CA . SER C 1 71 ? 48.448 0.726 34.261 1.00 26.71 68 SER C CA 1
ATOM 5032 C C . SER C 1 71 ? 47.441 0.519 35.399 1.00 24.96 68 SER C C 1
ATOM 5033 O O . SER C 1 71 ? 47.056 1.517 36.036 1.00 23.98 68 SER C O 1
ATOM 5036 N N . VAL C 1 72 ? 47.009 -0.726 35.631 1.00 25.07 69 VAL C N 1
ATOM 5037 C CA . VAL C 1 72 ? 46.051 -1.023 36.739 1.00 23.63 69 VAL C CA 1
ATOM 5038 C C . VAL C 1 72 ? 46.760 -0.729 38.065 1.00 24.27 69 VAL C C 1
ATOM 5039 O O . VAL C 1 72 ? 46.187 -0.088 38.945 1.00 24.26 69 VAL C O 1
ATOM 5043 N N . LEU C 1 73 ? 48.015 -1.143 38.183 1.00 23.51 70 LEU C N 1
ATOM 5044 C CA . LEU C 1 73 ? 48.722 -0.873 39.457 1.00 24.53 70 LEU C CA 1
ATOM 5045 C C . LEU C 1 73 ? 48.905 0.638 39.636 1.00 23.10 70 LEU C C 1
ATOM 5046 O O . LEU C 1 73 ? 48.641 1.120 40.722 1.00 24.59 70 LEU C O 1
ATOM 5051 N N . ALA C 1 74 ? 49.379 1.344 38.608 1.00 23.13 71 ALA C N 1
ATOM 5052 C CA . ALA C 1 74 ? 49.654 2.798 38.711 1.00 23.06 71 ALA C CA 1
ATOM 5053 C C . ALA C 1 74 ? 48.391 3.558 39.084 1.00 24.56 71 ALA C C 1
ATOM 5054 O O . ALA C 1 74 ? 48.464 4.431 39.957 1.00 24.85 71 ALA C O 1
ATOM 5056 N N . GLY C 1 75 ? 47.277 3.225 38.434 1.00 24.35 72 GLY C N 1
ATOM 5057 C CA . GLY C 1 75 ? 46.012 3.919 38.729 1.00 24.35 72 GLY C CA 1
ATOM 5058 C C . GLY C 1 75 ? 45.560 3.677 40.159 1.00 24.24 72 GLY C C 1
ATOM 5059 O O . GLY C 1 75 ? 45.108 4.640 40.821 1.00 24.66 72 GLY C O 1
ATOM 5060 N N . ASN C 1 76 ? 45.631 2.421 40.597 1.00 23.14 73 ASN C N 1
ATOM 5061 C CA . ASN C 1 76 ? 45.226 2.049 41.976 1.00 23.85 73 ASN C CA 1
ATOM 5062 C C . ASN C 1 76 ? 46.164 2.707 42.998 1.00 23.74 73 ASN C C 1
ATOM 5063 O O . ASN C 1 76 ? 45.682 3.059 44.086 1.00 24.73 73 ASN C O 1
ATOM 5068 N N . GLU C 1 77 ? 47.460 2.849 42.686 1.00 25.47 74 GLU C N 1
ATOM 5069 C CA . GLU C 1 77 ? 48.372 3.555 43.624 1.00 26.31 74 GLU C CA 1
ATOM 5070 C C . GLU C 1 77 ? 47.924 5.015 43.768 1.00 25.89 74 GLU C C 1
ATOM 5071 O O . GLU C 1 77 ? 47.882 5.512 44.917 1.00 26.66 74 GLU C O 1
ATOM 5077 N N . LYS C 1 78 ? 47.583 5.673 42.651 1.00 25.41 75 LYS C N 1
ATOM 5078 C CA . LYS C 1 78 ? 47.126 7.085 42.711 1.00 26.14 75 LYS C CA 1
ATOM 5079 C C . LYS C 1 78 ? 45.807 7.149 43.489 1.00 24.64 75 LYS C C 1
ATOM 5080 O O . LYS C 1 78 ? 45.648 8.072 44.316 1.00 24.55 75 LYS C O 1
ATOM 5086 N N . LEU C 1 79 ? 44.915 6.185 43.243 1.00 25.31 76 LEU C N 1
ATOM 5087 C CA . LEU C 1 79 ? 43.588 6.205 43.909 1.00 24.42 76 LEU C CA 1
ATOM 5088 C C . LEU C 1 79 ? 43.750 5.991 45.415 1.00 23.75 76 LEU C C 1
ATOM 5089 O O . LEU C 1 79 ? 43.117 6.719 46.174 1.00 25.68 76 LEU C O 1
ATOM 5094 N N . ALA C 1 80 ? 44.567 5.017 45.813 1.00 23.53 77 ALA C N 1
ATOM 5095 C CA . ALA C 1 80 ? 44.780 4.709 47.240 1.00 25.51 77 ALA C CA 1
ATOM 5096 C C . ALA C 1 80 ? 45.310 5.957 47.956 1.00 27.00 77 ALA C C 1
ATOM 5097 O O . ALA C 1 80 ? 44.867 6.224 49.068 1.00 26.78 77 ALA C O 1
ATOM 5099 N N . GLN C 1 81 ? 46.239 6.687 47.336 1.00 28.58 78 GLN C N 1
ATOM 5100 C CA . GLN C 1 81 ? 46.812 7.885 48.013 1.00 30.87 78 GLN C CA 1
ATOM 5101 C C . GLN C 1 81 ? 45.741 8.968 48.160 1.00 29.33 78 GLN C C 1
ATOM 5102 O O . GLN C 1 81 ? 45.678 9.603 49.231 1.00 28.87 78 GLN C O 1
ATOM 5108 N N . LYS C 1 82 ? 44.886 9.112 47.154 1.00 28.83 79 LYS C N 1
ATOM 5109 C CA . LYS C 1 82 ? 43.855 10.169 47.198 1.00 30.23 79 LYS C CA 1
ATOM 5110 C C . LYS C 1 82 ? 42.795 9.783 48.237 1.00 28.73 79 LYS C C 1
ATOM 5111 O O . LYS C 1 82 ? 42.349 10.675 48.995 1.00 28.98 79 LYS C O 1
ATOM 5117 N N . VAL C 1 83 ? 42.408 8.502 48.263 1.00 27.23 80 VAL C N 1
ATOM 5118 C CA . VAL C 1 83 ? 41.372 8.015 49.226 1.00 25.69 80 VAL C CA 1
ATOM 5119 C C . VAL C 1 83 ? 41.921 8.130 50.649 1.00 27.41 80 VAL C C 1
ATOM 5120 O O . VAL C 1 83 ? 41.195 8.625 51.545 1.00 26.60 80 VAL C O 1
ATOM 5124 N N . ASN C 1 84 ? 43.189 7.761 50.824 1.00 27.93 81 ASN C N 1
ATOM 5125 C CA . ASN C 1 84 ? 43.840 7.882 52.151 1.00 29.21 81 ASN C CA 1
ATOM 5126 C C . ASN C 1 84 ? 43.754 9.340 52.641 1.00 28.73 81 ASN C C 1
ATOM 5127 O O . ASN C 1 84 ? 43.426 9.555 53.826 1.00 29.03 81 ASN C O 1
ATOM 5132 N N . LYS C 1 85 ? 44.105 10.291 51.771 1.00 29.76 82 LYS C N 1
ATOM 5133 C CA . LYS C 1 85 ? 44.085 11.745 52.095 1.00 32.67 82 LYS C CA 1
ATOM 5134 C C . LYS C 1 85 ? 42.661 12.161 52.499 1.00 31.98 82 LYS C C 1
ATOM 5135 O O . LYS C 1 85 ? 42.505 12.850 53.538 1.00 29.74 82 LYS C O 1
ATOM 5141 N N . VAL C 1 86 ? 41.657 11.754 51.717 1.00 28.91 83 VAL C N 1
ATOM 5142 C CA . VAL C 1 86 ? 40.240 12.095 52.046 1.00 29.21 83 VAL C CA 1
ATOM 5143 C C . VAL C 1 86 ? 39.894 11.604 53.460 1.00 29.36 83 VAL C C 1
ATOM 5144 O O . VAL C 1 86 ? 39.288 12.373 54.230 1.00 30.54 83 VAL C O 1
ATOM 5148 N N . ILE C 1 87 ? 40.250 10.363 53.788 1.00 28.06 84 ILE C N 1
ATOM 5149 C CA . ILE C 1 87 ? 39.922 9.815 55.134 1.00 29.38 84 ILE C CA 1
ATOM 5150 C C . ILE C 1 87 ? 40.703 10.573 56.216 1.00 31.84 84 ILE C C 1
ATOM 5151 O O . ILE C 1 87 ? 40.115 10.847 57.275 1.00 32.53 84 ILE C O 1
ATOM 5156 N N . GLU C 1 88 ? 41.975 10.887 55.971 1.00 33.15 85 GLU C N 1
ATOM 5157 C CA . GLU C 1 88 ? 42.783 11.647 56.963 1.00 35.58 85 GLU C CA 1
ATOM 5158 C C . GLU C 1 88 ? 42.111 12.994 57.263 1.00 37.41 85 GLU C C 1
ATOM 5159 O O . GLU C 1 88 ? 42.283 13.494 58.388 1.00 38.26 85 GLU C O 1
ATOM 5165 N N . GLU C 1 89 ? 41.358 13.532 56.298 1.00 35.38 86 GLU C N 1
ATOM 5166 C CA . GLU C 1 89 ? 40.677 14.848 56.440 1.00 36.53 86 GLU C CA 1
ATOM 5167 C C . GLU C 1 89 ? 39.269 14.661 57.018 1.00 35.36 86 GLU C C 1
ATOM 5168 O O . GLU C 1 89 ? 38.541 15.664 57.117 1.00 36.82 86 GLU C O 1
ATOM 5174 N N . LYS C 1 90 ? 38.912 13.430 57.401 1.00 34.22 87 LYS C N 1
ATOM 5175 C CA . LYS C 1 90 ? 37.603 13.120 58.030 1.00 35.13 87 LYS C CA 1
ATOM 5176 C C . LYS C 1 90 ? 36.488 13.421 57.029 1.00 33.39 87 LYS C C 1
ATOM 5177 O O . LYS C 1 90 ? 35.440 13.938 57.449 1.00 35.36 87 LYS C O 1
ATOM 5183 N N . LYS C 1 91 ? 36.734 13.099 55.757 1.00 30.63 88 LYS C N 1
ATOM 5184 C CA . LYS C 1 91 ? 35.742 13.271 54.659 1.00 28.94 88 LYS C CA 1
ATOM 5185 C C . LYS C 1 91 ? 35.298 11.888 54.164 1.00 28.22 88 LYS C C 1
ATOM 5186 O O . LYS C 1 91 ? 36.027 10.910 54.371 1.00 29.14 88 LYS C O 1
ATOM 5192 N N . PHE C 1 92 ? 34.113 11.811 53.562 1.00 27.50 89 PHE C N 1
ATOM 5193 C CA . PHE C 1 92 ? 33.554 10.541 53.052 1.00 26.62 89 PHE C CA 1
ATOM 5194 C C . PHE C 1 92 ? 34.006 10.335 51.610 1.00 26.80 89 PHE C C 1
ATOM 5195 O O . PHE C 1 92 ? 33.689 11.148 50.736 1.00 26.08 89 PHE C O 1
ATOM 5203 N N . PRO C 1 93 ? 34.780 9.264 51.316 1.00 26.76 90 PRO C N 1
ATOM 5204 C CA . PRO C 1 93 ? 35.194 8.989 49.943 1.00 25.77 90 PRO C CA 1
ATOM 5205 C C . PRO C 1 93 ? 34.095 8.290 49.128 1.00 26.11 90 PRO C C 1
ATOM 5206 O O . PRO C 1 93 ? 33.557 7.257 49.559 1.00 26.14 90 PRO C O 1
ATOM 5210 N N . LEU C 1 94 ? 33.762 8.911 48.002 1.00 24.32 91 LEU C N 1
ATOM 5211 C CA . LEU C 1 94 ? 32.773 8.383 47.030 1.00 23.33 91 LEU C CA 1
ATOM 5212 C C . LEU C 1 94 ? 33.514 8.227 45.700 1.00 22.87 91 LEU C C 1
ATOM 5213 O O . LEU C 1 94 ? 33.849 9.255 45.069 1.00 24.21 91 LEU C O 1
ATOM 5218 N N . VAL C 1 95 ? 33.832 6.993 45.347 1.00 21.74 92 VAL C N 1
ATOM 5219 C CA . VAL C 1 95 ? 34.621 6.742 44.113 1.00 22.41 92 VAL C CA 1
ATOM 5220 C C . VAL C 1 95 ? 33.680 6.320 42.979 1.00 23.07 92 VAL C C 1
ATOM 5221 O O . VAL C 1 95 ? 32.763 5.503 43.225 1.00 22.50 92 VAL C O 1
ATOM 5225 N N . LEU C 1 96 ? 33.927 6.852 41.781 1.00 23.12 93 LEU C N 1
ATOM 5226 C CA . LEU C 1 96 ? 33.137 6.516 40.580 1.00 23.25 93 LEU C CA 1
ATOM 5227 C C . LEU C 1 96 ? 34.029 5.714 39.632 1.00 24.30 93 LEU C C 1
ATOM 5228 O O . LEU C 1 96 ? 35.171 6.160 39.354 1.00 23.16 93 LEU C O 1
ATOM 5233 N N . GLY C 1 97 ? 33.521 4.584 39.152 1.00 22.68 94 GLY C N 1
ATOM 5234 C CA . GLY C 1 97 ? 34.246 3.773 38.162 1.00 22.09 94 GLY C CA 1
ATOM 5235 C C . GLY C 1 97 ? 33.573 3.859 36.796 1.00 24.37 94 GLY C C 1
ATOM 5236 O O . GLY C 1 97 ? 32.442 4.327 36.708 1.00 25.97 94 GLY C O 1
ATOM 5237 N N . GLY C 1 98 ? 34.208 3.302 35.755 1.00 24.51 95 GLY C N 1
ATOM 5238 C CA . GLY C 1 98 ? 35.479 2.615 35.858 1.00 22.39 95 GLY C CA 1
ATOM 5239 C C . GLY C 1 98 ? 35.311 1.123 36.113 1.00 22.02 95 GLY C C 1
ATOM 5240 O O . GLY C 1 98 ? 34.285 0.704 36.720 1.00 21.39 95 GLY C O 1
ATOM 5241 N N . ASP C 1 99 ? 36.303 0.327 35.701 1.00 21.85 96 ASP C N 1
ATOM 5242 C CA . ASP C 1 99 ? 36.240 -1.144 35.919 1.00 21.92 96 ASP C CA 1
ATOM 5243 C C . ASP C 1 99 ? 36.424 -1.441 37.425 1.00 22.16 96 ASP C C 1
ATOM 5244 O O . ASP C 1 99 ? 36.919 -0.572 38.195 1.00 22.19 96 ASP C O 1
ATOM 5249 N N . HIS C 1 100 ? 35.960 -2.618 37.842 1.00 21.72 97 HIS C N 1
ATOM 5250 C CA . HIS C 1 100 ? 35.892 -2.949 39.285 1.00 21.31 97 HIS C CA 1
ATOM 5251 C C . HIS C 1 100 ? 37.292 -3.165 39.871 1.00 21.61 97 HIS C C 1
ATOM 5252 O O . HIS C 1 100 ? 37.375 -3.278 41.102 1.00 23.25 97 HIS C O 1
ATOM 5259 N N . SER C 1 101 ? 38.334 -3.174 39.047 1.00 21.44 98 SER C N 1
ATOM 5260 C CA . SER C 1 101 ? 39.693 -3.337 39.630 1.00 22.70 98 SER C CA 1
ATOM 5261 C C . SER C 1 101 ? 40.005 -2.139 40.529 1.00 22.41 98 SER C C 1
ATOM 5262 O O . SER C 1 101 ? 40.933 -2.261 41.359 1.00 23.55 98 SER C O 1
ATOM 5265 N N . ILE C 1 102 ? 39.272 -1.029 40.378 1.00 21.24 99 ILE C N 1
ATOM 5266 C CA . ILE C 1 102 ? 39.565 0.160 41.220 1.00 22.30 99 ILE C CA 1
ATOM 5267 C C . ILE C 1 102 ? 39.275 -0.159 42.707 1.00 22.53 99 ILE C C 1
ATOM 5268 O O . ILE C 1 102 ? 39.741 0.606 43.569 1.00 22.15 99 ILE C O 1
ATOM 5273 N N . ALA C 1 103 ? 38.530 -1.235 43.009 1.00 22.15 100 ALA C N 1
ATOM 5274 C CA . ALA C 1 103 ? 38.288 -1.582 44.435 1.00 22.29 100 ALA C CA 1
ATOM 5275 C C . ALA C 1 103 ? 39.627 -1.887 45.115 1.00 22.87 100 ALA C C 1
ATOM 5276 O O . ALA C 1 103 ? 39.720 -1.752 46.365 1.00 24.10 100 ALA C O 1
ATOM 5278 N N . ILE C 1 104 ? 40.618 -2.322 44.336 1.00 23.22 101 ILE C N 1
ATOM 5279 C CA . ILE C 1 104 ? 41.966 -2.611 44.919 1.00 22.29 101 ILE C CA 1
ATOM 5280 C C . ILE C 1 104 ? 42.512 -1.318 45.528 1.00 23.18 101 ILE C C 1
ATOM 5281 O O . ILE C 1 104 ? 42.977 -1.338 46.704 1.00 23.69 101 ILE C O 1
ATOM 5286 N N . GLY C 1 105 ? 42.491 -0.244 44.749 1.00 22.86 102 GLY C N 1
ATOM 5287 C CA . GLY C 1 105 ? 42.985 1.054 45.247 1.00 24.26 102 GLY C CA 1
ATOM 5288 C C . GLY C 1 105 ? 42.091 1.622 46.335 1.00 24.51 102 GLY C C 1
ATOM 5289 O O . GLY C 1 105 ? 42.616 2.117 47.335 1.00 24.13 102 GLY C O 1
ATOM 5290 N N . THR C 1 106 ? 40.772 1.524 46.167 1.00 23.06 103 THR C N 1
ATOM 5291 C CA . THR C 1 106 ? 39.872 2.106 47.194 1.00 23.71 103 THR C CA 1
ATOM 5292 C C . THR C 1 106 ? 40.105 1.416 48.538 1.00 24.31 103 THR C C 1
ATOM 5293 O O . THR C 1 106 ? 40.299 2.117 49.532 1.00 26.97 103 THR C O 1
ATOM 5297 N N . LEU C 1 107 ? 40.133 0.084 48.542 1.00 24.55 104 LEU C N 1
ATOM 5298 C CA . LEU C 1 107 ? 40.304 -0.650 49.822 1.00 24.95 104 LEU C CA 1
ATOM 5299 C C . LEU C 1 107 ? 41.721 -0.437 50.361 1.00 24.27 104 LEU C C 1
ATOM 5300 O O . LEU C 1 107 ? 41.869 -0.401 51.590 1.00 25.38 104 LEU C O 1
ATOM 5305 N N . ALA C 1 108 ? 42.720 -0.302 49.482 1.00 24.17 105 ALA C N 1
ATOM 5306 C CA . ALA C 1 108 ? 44.105 -0.060 49.960 1.00 24.78 105 ALA C CA 1
ATOM 5307 C C . ALA C 1 108 ? 44.173 1.282 50.720 1.00 25.30 105 ALA C C 1
ATOM 5308 O O . ALA C 1 108 ? 44.837 1.350 51.768 1.00 26.03 105 ALA C O 1
ATOM 5310 N N . GLY C 1 109 ? 43.464 2.305 50.236 1.00 25.58 106 GLY C N 1
ATOM 5311 C CA . GLY C 1 109 ? 43.493 3.619 50.906 1.00 25.81 106 GLY C CA 1
ATOM 5312 C C . GLY C 1 109 ? 42.594 3.661 52.134 1.00 25.69 106 GLY C C 1
ATOM 5313 O O . GLY C 1 109 ? 42.810 4.536 53.003 1.00 27.19 106 GLY C O 1
ATOM 5314 N N . THR C 1 110 ? 41.653 2.722 52.241 1.00 25.42 107 THR C N 1
ATOM 5315 C CA . THR C 1 110 ? 40.647 2.778 53.333 1.00 26.16 107 THR C CA 1
ATOM 5316 C C . THR C 1 110 ? 40.908 1.815 54.503 1.00 27.05 107 THR C C 1
ATOM 5317 O O . THR C 1 110 ? 40.771 2.260 55.656 1.00 27.27 107 THR C O 1
ATOM 5321 N N . ALA C 1 111 ? 41.251 0.557 54.214 1.00 27.63 108 ALA C N 1
ATOM 5322 C CA . ALA C 1 111 ? 41.232 -0.518 55.238 1.00 26.95 108 ALA C CA 1
ATOM 5323 C C . ALA C 1 111 ? 42.187 -0.230 56.392 1.00 27.14 108 ALA C C 1
ATOM 5324 O O . ALA C 1 111 ? 41.834 -0.536 57.530 1.00 27.87 108 ALA C O 1
ATOM 5326 N N . LYS C 1 112 ? 43.318 0.378 56.098 1.00 26.46 109 LYS C N 1
ATOM 5327 C CA . LYS C 1 112 ? 44.318 0.672 57.150 1.00 28.37 109 LYS C CA 1
ATOM 5328 C C . LYS C 1 112 ? 43.783 1.670 58.191 1.00 28.61 109 LYS C C 1
ATOM 5329 O O . LYS C 1 112 ? 44.431 1.781 59.244 1.00 27.92 109 LYS C O 1
ATOM 5335 N N . HIS C 1 113 ? 42.635 2.318 57.945 1.00 28.80 110 HIS C N 1
ATOM 5336 C CA . HIS C 1 113 ? 42.090 3.305 58.919 1.00 29.15 110 HIS C CA 1
ATOM 5337 C C . HIS C 1 113 ? 41.124 2.629 59.895 1.00 30.07 110 HIS C C 1
ATOM 5338 O O . HIS C 1 113 ? 40.616 3.334 60.783 1.00 31.34 110 HIS C O 1
ATOM 5345 N N . TYR C 1 114 ? 40.899 1.319 59.744 1.00 29.58 111 TYR C N 1
ATOM 5346 C CA . TYR C 1 114 ? 39.914 0.595 60.590 1.00 30.53 111 TYR C CA 1
ATOM 5347 C C . TYR C 1 114 ? 40.504 -0.681 61.200 1.00 31.06 111 TYR C C 1
ATOM 5348 O O . TYR C 1 114 ? 41.423 -1.286 60.614 1.00 32.30 111 TYR C O 1
ATOM 5357 N N A ASP C 1 115 ? 39.975 -1.056 62.365 0.70 32.39 112 ASP C N 1
ATOM 5358 N N B ASP C 1 115 ? 39.956 -1.090 62.351 0.30 31.66 112 ASP C N 1
ATOM 5359 C CA A ASP C 1 115 ? 40.359 -2.309 63.063 0.70 34.05 112 ASP C CA 1
ATOM 5360 C CA B ASP C 1 115 ? 40.384 -2.308 63.093 0.30 32.40 112 ASP C CA 1
ATOM 5361 C C A ASP C 1 115 ? 39.843 -3.494 62.246 0.70 34.26 112 ASP C C 1
ATOM 5362 C C B ASP C 1 115 ? 39.802 -3.551 62.410 0.30 31.92 112 ASP C C 1
ATOM 5363 O O A ASP C 1 115 ? 40.611 -4.435 62.023 0.70 34.20 112 ASP C O 1
ATOM 5364 O O B ASP C 1 115 ? 40.424 -4.624 62.499 0.30 31.70 112 ASP C O 1
ATOM 5373 N N A ASN C 1 116 ? 38.576 -3.424 61.810 0.70 33.82 113 ASN C N 1
ATOM 5374 N N B ASN C 1 116 ? 38.612 -3.407 61.818 0.30 31.10 113 ASN C N 1
ATOM 5375 C CA A ASN C 1 116 ? 37.932 -4.547 61.080 0.70 34.66 113 ASN C CA 1
ATOM 5376 C CA B ASN C 1 116 ? 37.911 -4.496 61.086 0.30 30.93 113 ASN C CA 1
ATOM 5377 C C A ASN C 1 116 ? 36.960 -3.966 60.040 0.70 31.23 113 ASN C C 1
ATOM 5378 C C B ASN C 1 116 ? 36.964 -3.883 60.059 0.30 29.72 113 ASN C C 1
ATOM 5379 O O A ASN C 1 116 ? 35.759 -3.847 60.347 0.70 34.56 113 ASN C O 1
ATOM 5380 O O B ASN C 1 116 ? 35.784 -3.668 60.391 0.30 31.01 113 ASN C O 1
ATOM 5389 N N . LEU C 1 117 ? 37.478 -3.598 58.866 1.00 29.23 114 LEU C N 1
ATOM 5390 C CA . LEU C 1 117 ? 36.637 -3.025 57.791 1.00 28.96 114 LEU C CA 1
ATOM 5391 C C . LEU C 1 117 ? 35.718 -4.104 57.219 1.00 29.54 114 LEU C C 1
ATOM 5392 O O . LEU C 1 117 ? 36.214 -5.167 56.798 1.00 30.41 114 LEU C O 1
ATOM 5397 N N . GLY C 1 118 ? 34.427 -3.808 57.195 1.00 27.75 115 GLY C N 1
ATOM 5398 C CA . GLY C 1 118 ? 33.478 -4.701 56.512 1.00 27.56 115 GLY C CA 1
ATOM 5399 C C . GLY C 1 118 ? 33.336 -4.294 55.057 1.00 25.51 115 GLY C C 1
ATOM 5400 O O . GLY C 1 118 ? 33.617 -3.130 54.725 1.00 24.67 115 GLY C O 1
ATOM 5401 N N . VAL C 1 119 ? 32.881 -5.216 54.211 1.00 25.11 116 VAL C N 1
ATOM 5402 C CA . VAL C 1 119 ? 32.696 -4.896 52.772 1.00 24.32 116 VAL C CA 1
ATOM 5403 C C . VAL C 1 119 ? 31.399 -5.536 52.289 1.00 24.26 116 VAL C C 1
ATOM 5404 O O . VAL C 1 119 ? 31.214 -6.755 52.479 1.00 25.16 116 VAL C O 1
ATOM 5408 N N . ILE C 1 120 ? 30.525 -4.699 51.742 1.00 24.06 117 ILE C N 1
ATOM 5409 C CA . ILE C 1 120 ? 29.296 -5.184 51.073 1.00 23.11 117 ILE C CA 1
ATOM 5410 C C . ILE C 1 120 ? 29.628 -5.125 49.580 1.00 22.55 117 ILE C C 1
ATOM 5411 O O . ILE C 1 120 ? 29.848 -4.014 49.063 1.00 22.42 117 ILE C O 1
ATOM 5416 N N . TRP C 1 121 ? 29.737 -6.296 48.965 1.00 22.79 118 TRP C N 1
ATOM 5417 C CA . TRP C 1 121 ? 30.133 -6.457 47.546 1.00 23.05 118 TRP C CA 1
ATOM 5418 C C . TRP C 1 121 ? 28.854 -6.711 46.759 1.00 21.90 118 TRP C C 1
ATOM 5419 O O . TRP C 1 121 ? 28.391 -7.860 46.754 1.00 22.14 118 TRP C O 1
ATOM 5430 N N . TYR C 1 122 ? 28.325 -5.652 46.159 1.00 21.41 119 TYR C N 1
ATOM 5431 C CA . TYR C 1 122 ? 27.011 -5.673 45.463 1.00 21.63 119 TYR C CA 1
ATOM 5432 C C . TYR C 1 122 ? 27.316 -5.820 43.978 1.00 22.32 119 TYR C C 1
ATOM 5433 O O . TYR C 1 122 ? 27.696 -4.812 43.338 1.00 22.79 119 TYR C O 1
ATOM 5442 N N . ASP C 1 123 ? 27.134 -7.042 43.464 1.00 22.01 120 ASP C N 1
ATOM 5443 C CA . ASP C 1 123 ? 27.682 -7.373 42.126 1.00 21.86 120 ASP C CA 1
ATOM 5444 C C . ASP C 1 123 ? 27.116 -8.703 41.613 1.00 22.32 120 ASP C C 1
ATOM 5445 O O . ASP C 1 123 ? 26.827 -9.591 42.423 1.00 22.65 120 ASP C O 1
ATOM 5450 N N . ALA C 1 124 ? 27.054 -8.844 40.287 1.00 21.88 121 ALA C N 1
ATOM 5451 C CA . ALA C 1 124 ? 26.672 -10.105 39.638 1.00 22.47 121 ALA C CA 1
ATOM 5452 C C . ALA C 1 124 ? 27.837 -11.082 39.754 1.00 23.60 121 ALA C C 1
ATOM 5453 O O . ALA C 1 124 ? 27.617 -12.307 39.694 1.00 24.66 121 ALA C O 1
ATOM 5455 N N . HIS C 1 125 ? 29.037 -10.526 39.897 1.00 24.96 122 HIS C N 1
ATOM 5456 C CA . HIS C 1 125 ? 30.297 -11.305 39.917 1.00 26.75 122 HIS C CA 1
ATOM 5457 C C . HIS C 1 125 ? 30.920 -11.284 41.311 1.00 26.87 122 HIS C C 1
ATOM 5458 O O . HIS C 1 125 ? 30.787 -10.276 42.005 1.00 29.22 122 HIS C O 1
ATOM 5465 N N . GLY C 1 126 ? 31.596 -12.371 41.679 1.00 26.66 123 GLY C N 1
ATOM 5466 C CA . GLY C 1 126 ? 32.308 -12.393 42.964 1.00 27.28 123 GLY C CA 1
ATOM 5467 C C . GLY C 1 126 ? 33.651 -11.680 42.866 1.00 25.62 123 GLY C C 1
ATOM 5468 O O . GLY C 1 126 ? 34.146 -11.248 43.900 1.00 26.72 123 GLY C O 1
ATOM 5469 N N . ASP C 1 127 ? 34.245 -11.628 41.674 1.00 27.03 124 ASP C N 1
ATOM 5470 C CA . ASP C 1 127 ? 35.563 -10.950 41.493 1.00 27.98 124 ASP C CA 1
ATOM 5471 C C . ASP C 1 127 ? 36.594 -11.529 42.470 1.00 29.09 124 ASP C C 1
ATOM 5472 O O . ASP C 1 127 ? 37.469 -10.756 42.995 1.00 28.09 124 ASP C O 1
ATOM 5477 N N . LEU C 1 128 ? 36.572 -12.857 42.624 1.00 27.45 125 LEU C N 1
ATOM 5478 C CA . LEU C 1 128 ? 37.472 -13.612 43.538 1.00 27.72 125 LEU C CA 1
ATOM 5479 C C . LEU C 1 128 ? 38.498 -14.433 42.747 1.00 26.72 125 LEU C C 1
ATOM 5480 O O . LEU C 1 128 ? 39.046 -15.391 43.308 1.00 28.91 125 LEU C O 1
ATOM 5485 N N . ASN C 1 129 ? 38.771 -14.053 41.497 1.00 25.69 126 ASN C N 1
ATOM 5486 C CA . ASN C 1 129 ? 39.718 -14.823 40.663 1.00 25.95 126 ASN C CA 1
ATOM 5487 C C . ASN C 1 129 ? 41.179 -14.483 40.965 1.00 26.25 126 ASN C C 1
ATOM 5488 O O . ASN C 1 129 ? 41.470 -13.393 41.523 1.00 25.75 126 ASN C O 1
ATOM 5493 N N . THR C 1 130 ? 42.033 -15.424 40.575 1.00 27.32 127 THR C N 1
ATOM 5494 C CA . THR C 1 130 ? 43.502 -15.252 40.483 1.00 27.21 127 THR C CA 1
ATOM 5495 C C . THR C 1 130 ? 43.829 -15.549 39.020 1.00 29.34 127 THR C C 1
ATOM 5496 O O . THR C 1 130 ? 42.910 -15.998 38.287 1.00 27.20 127 THR C O 1
ATOM 5500 N N . LEU C 1 131 ? 45.079 -15.355 38.610 1.00 30.45 128 LEU C N 1
ATOM 5501 C CA . LEU C 1 131 ? 45.436 -15.703 37.214 1.00 32.80 128 LEU C CA 1
ATOM 5502 C C . LEU C 1 131 ? 45.115 -17.182 36.951 1.00 34.13 128 LEU C C 1
ATOM 5503 O O . LEU C 1 131 ? 44.641 -17.503 35.842 1.00 35.06 128 LEU C O 1
ATOM 5508 N N A GLU C 1 132 ? 45.331 -18.042 37.951 0.70 35.25 129 GLU C N 1
ATOM 5509 N N B GLU C 1 132 ? 45.346 -18.028 37.962 0.30 34.27 129 GLU C N 1
ATOM 5510 C CA A GLU C 1 132 ? 45.129 -19.506 37.770 0.70 38.15 129 GLU C CA 1
ATOM 5511 C CA B GLU C 1 132 ? 45.138 -19.501 37.892 0.30 35.45 129 GLU C CA 1
ATOM 5512 C C A GLU C 1 132 ? 43.637 -19.823 37.564 0.70 37.08 129 GLU C C 1
ATOM 5513 C C B GLU C 1 132 ? 43.662 -19.851 37.648 0.30 35.42 129 GLU C C 1
ATOM 5514 O O A GLU C 1 132 ? 43.343 -20.795 36.853 0.70 39.64 129 GLU C O 1
ATOM 5515 O O B GLU C 1 132 ? 43.412 -20.901 37.030 0.30 36.77 129 GLU C O 1
ATOM 5526 N N . THR C 1 133 ? 42.724 -19.030 38.129 1.00 34.49 130 THR C N 1
ATOM 5527 C CA . THR C 1 133 ? 41.275 -19.335 37.965 1.00 34.44 130 THR C CA 1
ATOM 5528 C C . THR C 1 133 ? 40.624 -18.435 36.914 1.00 35.41 130 THR C C 1
ATOM 5529 O O . THR C 1 133 ? 39.436 -18.660 36.635 1.00 35.99 130 THR C O 1
ATOM 5533 N N . SER C 1 134 ? 41.379 -17.499 36.332 1.00 35.75 131 SER C N 1
ATOM 5534 C CA . SER C 1 134 ? 40.793 -16.535 35.364 1.00 39.02 131 SER C CA 1
ATOM 5535 C C . SER C 1 134 ? 41.032 -16.968 33.924 1.00 43.12 131 SER C C 1
ATOM 5536 O O . SER C 1 134 ? 42.168 -17.064 33.479 1.00 42.01 131 SER C O 1
ATOM 5539 N N . PRO C 1 135 ? 39.961 -17.156 33.123 1.00 51.73 132 PRO C N 1
ATOM 5540 C CA . PRO C 1 135 ? 40.123 -17.493 31.710 1.00 53.91 132 PRO C CA 1
ATOM 5541 C C . PRO C 1 135 ? 40.477 -16.275 30.837 1.00 55.01 132 PRO C C 1
ATOM 5542 O O . PRO C 1 135 ? 40.529 -16.445 29.634 1.00 65.74 132 PRO C O 1
ATOM 5546 N N . SER C 1 136 ? 40.772 -15.112 31.446 1.00 44.85 133 SER C N 1
ATOM 5547 C CA . SER C 1 136 ? 41.047 -13.869 30.670 1.00 40.50 133 SER C CA 1
ATOM 5548 C C . SER C 1 136 ? 42.306 -13.132 31.152 1.00 36.12 133 SER C C 1
ATOM 5549 O O . SER C 1 136 ? 42.931 -12.426 30.334 1.00 35.44 133 SER C O 1
ATOM 5552 N N . GLY C 1 137 ? 42.630 -13.244 32.440 1.00 31.89 134 GLY C N 1
ATOM 5553 C CA . GLY C 1 137 ? 43.718 -12.432 33.013 1.00 30.93 134 GLY C CA 1
ATOM 5554 C C . GLY C 1 137 ? 43.205 -11.029 33.325 1.00 29.25 134 GLY C C 1
ATOM 5555 O O . GLY C 1 137 ? 44.020 -10.137 33.571 1.00 30.12 134 GLY C O 1
ATOM 5556 N N . ASN C 1 138 ? 41.882 -10.832 33.324 1.00 27.10 135 ASN C N 1
ATOM 5557 C CA . ASN C 1 138 ? 41.305 -9.497 33.634 1.00 26.38 135 ASN C CA 1
ATOM 5558 C C . ASN C 1 138 ? 41.414 -9.222 35.133 1.00 26.05 135 ASN C C 1
ATOM 5559 O O . ASN C 1 138 ? 40.797 -9.968 35.918 1.00 24.81 135 ASN C O 1
ATOM 5564 N N . ILE C 1 139 ? 42.151 -8.173 35.500 1.00 23.85 136 ILE C N 1
ATOM 5565 C CA . ILE C 1 139 ? 42.317 -7.827 36.939 1.00 24.19 136 ILE C CA 1
ATOM 5566 C C . ILE C 1 139 ? 40.975 -7.355 37.515 1.00 24.38 136 ILE C C 1
ATOM 5567 O O . ILE C 1 139 ? 40.793 -7.494 38.735 1.00 23.10 136 ILE C O 1
ATOM 5572 N N . HIS C 1 140 ? 40.040 -6.900 36.668 1.00 24.01 137 HIS C N 1
ATOM 5573 C CA . HIS C 1 140 ? 38.730 -6.439 37.206 1.00 23.80 137 HIS C CA 1
ATOM 5574 C C . HIS C 1 140 ? 37.903 -7.637 37.705 1.00 23.66 137 HIS C C 1
ATOM 5575 O O . HIS C 1 140 ? 36.906 -7.389 38.397 1.00 22.91 137 HIS C O 1
ATOM 5582 N N . GLY C 1 141 ? 38.328 -8.870 37.401 1.00 22.45 138 GLY C N 1
ATOM 5583 C CA . GLY C 1 141 ? 37.649 -10.063 37.955 1.00 23.68 138 GLY C CA 1
ATOM 5584 C C . GLY C 1 141 ? 38.401 -10.602 39.166 1.00 24.44 138 GLY C C 1
ATOM 5585 O O . GLY C 1 141 ? 38.043 -11.703 39.646 1.00 22.89 138 GLY C O 1
ATOM 5586 N N . MET C 1 142 ? 39.349 -9.816 39.703 1.00 23.47 139 MET C N 1
ATOM 5587 C CA . MET C 1 142 ? 40.220 -10.280 40.818 1.00 23.80 139 MET C CA 1
ATOM 5588 C C . MET C 1 142 ? 40.246 -9.350 42.035 1.00 23.69 139 MET C C 1
ATOM 5589 O O . MET C 1 142 ? 40.882 -9.702 43.033 1.00 22.74 139 MET C O 1
ATOM 5594 N N . PRO C 1 143 ? 39.587 -8.166 42.066 1.00 23.43 140 PRO C N 1
ATOM 5595 C CA . PRO C 1 143 ? 39.833 -7.239 43.176 1.00 23.47 140 PRO C CA 1
ATOM 5596 C C . PRO C 1 143 ? 39.459 -7.718 44.587 1.00 24.47 140 PRO C C 1
ATOM 5597 O O . PRO C 1 143 ? 40.119 -7.312 45.541 1.00 23.59 140 PRO C O 1
ATOM 5601 N N . LEU C 1 144 ? 38.411 -8.526 44.717 1.00 23.34 141 LEU C N 1
ATOM 5602 C CA . LEU C 1 144 ? 38.043 -9.001 46.080 1.00 25.16 141 LEU C CA 1
ATOM 5603 C C . LEU C 1 144 ? 39.102 -10.006 46.553 1.00 24.97 141 LEU C C 1
ATOM 5604 O O . LEU C 1 144 ? 39.536 -9.908 47.719 1.00 26.40 141 LEU C O 1
ATOM 5609 N N . ALA C 1 145 ? 39.573 -10.889 45.666 1.00 24.40 142 ALA C N 1
ATOM 5610 C CA . ALA C 1 145 ? 40.632 -11.847 46.062 1.00 25.89 142 ALA C CA 1
ATOM 5611 C C . ALA C 1 145 ? 41.901 -11.072 46.429 1.00 25.00 142 ALA C C 1
ATOM 5612 O O . ALA C 1 145 ? 42.518 -11.370 47.476 1.00 25.08 142 ALA C O 1
ATOM 5614 N N . VAL C 1 146 ? 42.267 -10.095 45.599 1.00 25.72 143 VAL C N 1
ATOM 5615 C CA . VAL C 1 146 ? 43.503 -9.299 45.864 1.00 24.38 143 VAL C CA 1
ATOM 5616 C C . VAL C 1 146 ? 43.394 -8.658 47.257 1.00 24.70 143 VAL C C 1
ATOM 5617 O O . VAL C 1 146 ? 44.377 -8.702 48.032 1.00 24.54 143 VAL C O 1
ATOM 5621 N N . SER C 1 147 ? 42.235 -8.079 47.563 1.00 24.15 144 SER C N 1
ATOM 5622 C CA . SER C 1 147 ? 42.032 -7.344 48.839 1.00 25.05 144 SER C CA 1
ATOM 5623 C C . SER C 1 147 ? 42.036 -8.311 50.033 1.00 25.51 144 SER C C 1
ATOM 5624 O O . SER C 1 147 ? 42.401 -7.866 51.155 1.00 25.85 144 SER C O 1
ATOM 5627 N N . LEU C 1 148 ? 41.720 -9.592 49.787 1.00 25.28 145 LEU C N 1
ATOM 5628 C CA . LEU C 1 148 ? 41.747 -10.655 50.823 1.00 25.83 145 LEU C CA 1
ATOM 5629 C C . LEU C 1 148 ? 43.170 -11.203 50.942 1.00 26.64 145 LEU C C 1
ATOM 5630 O O . LEU C 1 148 ? 43.375 -12.126 51.748 1.00 28.06 145 LEU C O 1
ATOM 5635 N N . GLY C 1 149 ? 44.102 -10.653 50.159 1.00 26.86 146 GLY C N 1
ATOM 5636 C CA . GLY C 1 149 ? 45.521 -11.045 50.205 1.00 26.75 146 GLY C CA 1
ATOM 5637 C C . GLY C 1 149 ? 45.874 -12.233 49.318 1.00 27.51 146 GLY C C 1
ATOM 5638 O O . GLY C 1 149 ? 46.959 -12.824 49.535 1.00 28.24 146 GLY C O 1
ATOM 5639 N N . ILE C 1 150 ? 45.067 -12.511 48.297 1.00 27.70 147 ILE C N 1
ATOM 5640 C CA . ILE C 1 150 ? 45.256 -13.682 47.393 1.00 27.70 147 ILE C CA 1
ATOM 5641 C C . ILE C 1 150 ? 45.457 -13.181 45.966 1.00 28.56 147 ILE C C 1
ATOM 5642 O O . ILE C 1 150 ? 44.505 -12.632 45.382 1.00 27.87 147 ILE C O 1
ATOM 5647 N N . GLY C 1 151 ? 46.647 -13.386 45.413 1.00 27.86 148 GLY C N 1
ATOM 5648 C CA . GLY C 1 151 ? 46.861 -12.932 44.029 1.00 27.99 148 GLY C CA 1
ATOM 5649 C C . GLY C 1 151 ? 48.258 -12.401 43.794 1.00 28.05 148 GLY C C 1
ATOM 5650 O O . GLY C 1 151 ? 49.151 -12.724 44.584 1.00 28.66 148 GLY C O 1
ATOM 5651 N N . HIS C 1 152 ? 48.405 -11.606 42.732 1.00 26.91 149 HIS C N 1
ATOM 5652 C CA . HIS C 1 152 ? 49.719 -11.058 42.308 1.00 27.88 149 HIS C CA 1
ATOM 5653 C C . HIS C 1 152 ? 50.303 -10.180 43.424 1.00 27.86 149 HIS C C 1
ATOM 5654 O O . HIS C 1 152 ? 49.598 -9.293 43.913 1.00 27.15 149 HIS C O 1
ATOM 5661 N N A GLU C 1 153 ? 51.589 -10.393 43.739 0.70 29.85 150 GLU C N 1
ATOM 5662 N N B GLU C 1 153 ? 51.577 -10.408 43.770 0.30 28.95 150 GLU C N 1
ATOM 5663 C CA A GLU C 1 153 ? 52.307 -9.715 44.854 0.70 32.03 150 GLU C CA 1
ATOM 5664 C CA B GLU C 1 153 ? 52.261 -9.700 44.890 0.30 30.02 150 GLU C CA 1
ATOM 5665 C C A GLU C 1 153 ? 52.171 -8.186 44.834 0.70 29.76 150 GLU C C 1
ATOM 5666 C C B GLU C 1 153 ? 52.105 -8.173 44.831 0.30 29.39 150 GLU C C 1
ATOM 5667 O O A GLU C 1 153 ? 51.987 -7.607 45.943 0.70 31.31 150 GLU C O 1
ATOM 5668 O O B GLU C 1 153 ? 51.775 -7.578 45.918 0.30 31.89 150 GLU C O 1
ATOM 5679 N N . SER C 1 154 ? 52.367 -7.548 43.667 1.00 29.15 151 SER C N 1
ATOM 5680 C CA . SER C 1 154 ? 52.324 -6.054 43.616 1.00 28.54 151 SER C CA 1
ATOM 5681 C C . SER C 1 154 ? 50.906 -5.522 43.878 1.00 27.47 151 SER C C 1
ATOM 5682 O O . SER C 1 154 ? 50.798 -4.399 44.418 1.00 27.19 151 SER C O 1
ATOM 5685 N N . LEU C 1 155 ? 49.865 -6.279 43.509 1.00 27.72 152 LEU C N 1
ATOM 5686 C CA . LEU C 1 155 ? 48.470 -5.839 43.752 1.00 26.96 152 LEU C CA 1
ATOM 5687 C C . LEU C 1 155 ? 48.088 -6.114 45.209 1.00 27.02 152 LEU C C 1
ATOM 5688 O O . LEU C 1 155 ? 47.474 -5.251 45.844 1.00 25.84 152 LEU C O 1
ATOM 5693 N N . VAL C 1 156 ? 48.460 -7.284 45.710 1.00 28.35 153 VAL C N 1
ATOM 5694 C CA . VAL C 1 156 ? 48.132 -7.693 47.104 1.00 28.11 153 VAL C CA 1
ATOM 5695 C C . VAL C 1 156 ? 48.837 -6.774 48.111 1.00 27.02 153 VAL C C 1
ATOM 5696 O O . VAL C 1 156 ? 48.218 -6.461 49.130 1.00 26.45 153 VAL C O 1
ATOM 5700 N N . ASN C 1 157 ? 50.087 -6.384 47.830 1.00 27.85 154 ASN C N 1
ATOM 5701 C CA . ASN C 1 157 ? 50.910 -5.558 48.751 1.00 28.71 154 ASN C CA 1
ATOM 5702 C C . ASN C 1 157 ? 50.770 -4.053 48.476 1.00 28.42 154 ASN C C 1
ATOM 5703 O O . ASN C 1 157 ? 51.557 -3.283 49.037 1.00 29.40 154 ASN C O 1
ATOM 5708 N N . LEU C 1 158 ? 49.755 -3.635 47.727 1.00 28.43 155 LEU C N 1
ATOM 5709 C CA . LEU C 1 158 ? 49.595 -2.180 47.440 1.00 29.65 155 LEU C CA 1
ATOM 5710 C C . LEU C 1 158 ? 49.549 -1.383 48.751 1.00 30.34 155 LEU C C 1
ATOM 5711 O O . LEU C 1 158 ? 48.825 -1.796 49.663 1.00 27.52 155 LEU C O 1
ATOM 5716 N N . GLU C 1 159 ? 50.338 -0.303 48.834 1.00 32.30 156 GLU C N 1
ATOM 5717 C CA . GLU C 1 159 ? 50.419 0.602 50.021 1.00 33.77 156 GLU C CA 1
ATOM 5718 C C . GLU C 1 159 ? 51.146 -0.086 51.191 1.00 33.46 156 GLU C C 1
ATOM 5719 O O . GLU C 1 159 ? 51.009 0.398 52.320 1.00 34.89 156 GLU C O 1
ATOM 5725 N N . GLY C 1 160 ? 51.842 -1.199 50.936 1.00 34.27 157 GLY C N 1
ATOM 5726 C CA . GLY C 1 160 ? 52.747 -1.818 51.932 1.00 35.19 157 GLY C CA 1
ATOM 5727 C C . GLY C 1 160 ? 52.094 -2.618 53.050 1.00 35.45 157 GLY C C 1
ATOM 5728 O O . GLY C 1 160 ? 52.751 -2.782 54.094 1.00 34.83 157 GLY C O 1
ATOM 5729 N N . TYR C 1 161 ? 50.863 -3.093 52.880 1.00 33.08 158 TYR C N 1
ATOM 5730 C CA . TYR C 1 161 ? 50.267 -3.965 53.922 1.00 32.32 158 TYR C CA 1
ATOM 5731 C C . TYR C 1 161 ? 49.322 -4.956 53.237 1.00 33.28 158 TYR C C 1
ATOM 5732 O O . TYR C 1 161 ? 48.840 -4.665 52.118 1.00 31.22 158 TYR C O 1
ATOM 5741 N N . ALA C 1 162 ? 49.126 -6.112 53.870 1.00 33.23 159 ALA C N 1
ATOM 5742 C CA . ALA C 1 162 ? 48.195 -7.149 53.362 1.00 30.80 159 ALA C CA 1
ATOM 5743 C C . ALA C 1 162 ? 47.852 -8.102 54.506 1.00 31.91 159 ALA C C 1
ATOM 5744 O O . ALA C 1 162 ? 48.664 -8.286 55.419 1.00 32.83 159 ALA C O 1
ATOM 5746 N N . PRO C 1 163 ? 46.624 -8.657 54.571 1.00 30.92 160 PRO C N 1
ATOM 5747 C CA . PRO C 1 163 ? 45.565 -8.351 53.612 1.00 30.65 160 PRO C CA 1
ATOM 5748 C C . PRO C 1 163 ? 44.793 -7.087 54.012 1.00 30.27 160 PRO C C 1
ATOM 5749 O O . PRO C 1 163 ? 44.942 -6.652 55.145 1.00 31.14 160 PRO C O 1
ATOM 5753 N N . LYS C 1 164 ? 44.010 -6.517 53.090 1.00 27.89 161 LYS C N 1
ATOM 5754 C CA . LYS C 1 164 ? 43.184 -5.333 53.436 1.00 28.44 161 LYS C CA 1
ATOM 5755 C C . LYS C 1 164 ? 41.988 -5.780 54.269 1.00 29.83 161 LYS C C 1
ATOM 5756 O O . LYS C 1 164 ? 41.717 -5.147 55.308 1.00 30.32 161 LYS C O 1
ATOM 5762 N N . ILE C 1 165 ? 41.358 -6.884 53.869 1.00 28.58 162 ILE C N 1
ATOM 5763 C CA . ILE C 1 165 ? 40.123 -7.340 54.560 1.00 29.47 162 ILE C CA 1
ATOM 5764 C C . ILE C 1 165 ? 40.208 -8.835 54.861 1.00 28.82 162 ILE C C 1
ATOM 5765 O O . ILE C 1 165 ? 41.051 -9.533 54.260 1.00 29.22 162 ILE C O 1
ATOM 5770 N N . LYS C 1 166 ? 39.369 -9.285 55.785 1.00 29.37 163 LYS C N 1
ATOM 5771 C CA . LYS C 1 166 ? 39.274 -10.706 56.186 1.00 30.30 163 LYS C CA 1
ATOM 5772 C C . LYS C 1 166 ? 38.021 -11.306 55.561 1.00 28.76 163 LYS C C 1
ATOM 5773 O O . LYS C 1 166 ? 37.019 -10.607 55.428 1.00 28.35 163 LYS C O 1
ATOM 5779 N N . PRO C 1 167 ? 38.009 -12.612 55.199 1.00 28.44 164 PRO C N 1
ATOM 5780 C CA . PRO C 1 167 ? 36.840 -13.218 54.561 1.00 28.45 164 PRO C CA 1
ATOM 5781 C C . PRO C 1 167 ? 35.563 -13.167 55.410 1.00 28.55 164 PRO C C 1
ATOM 5782 O O . PRO C 1 167 ? 34.492 -13.072 54.829 1.00 27.37 164 PRO C O 1
ATOM 5786 N N . GLU C 1 168 ? 35.694 -13.182 56.740 1.00 31.02 165 GLU C N 1
ATOM 5787 C CA . GLU C 1 168 ? 34.481 -13.158 57.610 1.00 31.83 165 GLU C CA 1
ATOM 5788 C C . GLU C 1 168 ? 33.837 -11.762 57.634 1.00 30.36 165 GLU C C 1
ATOM 5789 O O . GLU C 1 168 ? 32.702 -11.640 58.177 1.00 31.05 165 GLU C O 1
ATOM 5795 N N . ASN C 1 169 ? 34.492 -10.759 57.038 1.00 28.34 166 ASN C N 1
ATOM 5796 C CA . ASN C 1 169 ? 33.976 -9.363 57.051 1.00 28.27 166 ASN C CA 1
ATOM 5797 C C . ASN C 1 169 ? 33.404 -8.976 55.685 1.00 25.55 166 ASN C C 1
ATOM 5798 O O . ASN C 1 169 ? 33.182 -7.770 55.467 1.00 25.26 166 ASN C O 1
ATOM 5803 N N . VAL C 1 170 ? 33.175 -9.966 54.825 1.00 26.08 167 VAL C N 1
ATOM 5804 C CA . VAL C 1 170 ? 32.622 -9.715 53.463 1.00 25.98 167 VAL C CA 1
ATOM 5805 C C . VAL C 1 170 ? 31.208 -10.289 53.331 1.00 26.01 167 VAL C C 1
ATOM 5806 O O . VAL C 1 170 ? 30.970 -11.434 53.786 1.00 25.84 167 VAL C O 1
ATOM 5810 N N . VAL C 1 171 ? 30.321 -9.516 52.700 1.00 23.89 168 VAL C N 1
ATOM 5811 C CA . VAL C 1 171 ? 28.984 -10.033 52.317 1.00 24.29 168 VAL C CA 1
ATOM 5812 C C . VAL C 1 171 ? 28.833 -9.732 50.827 1.00 23.51 168 VAL C C 1
ATOM 5813 O O . VAL C 1 171 ? 28.902 -8.551 50.450 1.00 23.13 168 VAL C O 1
ATOM 5817 N N . ILE C 1 172 ? 28.687 -10.773 50.020 1.00 23.68 169 ILE C N 1
ATOM 5818 C CA . ILE C 1 172 ? 28.407 -10.576 48.569 1.00 23.58 169 ILE C CA 1
ATOM 5819 C C . ILE C 1 172 ? 26.887 -10.610 48.385 1.00 23.41 169 ILE C C 1
ATOM 5820 O O . ILE C 1 172 ? 26.244 -11.523 48.938 1.00 24.16 169 ILE C O 1
ATOM 5825 N N . ILE C 1 173 ? 26.353 -9.648 47.631 1.00 22.68 170 ILE C N 1
ATOM 5826 C CA . ILE C 1 173 ? 24.880 -9.587 47.371 1.00 22.95 170 ILE C CA 1
ATOM 5827 C C . ILE C 1 173 ? 24.660 -9.468 45.860 1.00 23.04 170 ILE C C 1
ATOM 5828 O O . ILE C 1 173 ? 25.261 -8.550 45.248 1.00 22.78 170 ILE C O 1
ATOM 5833 N N . GLY C 1 174 ? 23.921 -10.423 45.280 1.00 23.35 171 GLY C N 1
ATOM 5834 C CA . GLY C 1 174 ? 23.529 -10.361 43.853 1.00 22.92 171 GLY C CA 1
ATOM 5835 C C . GLY C 1 174 ? 24.291 -11.325 42.965 1.00 24.16 171 GLY C C 1
ATOM 5836 O O . GLY C 1 174 ? 24.024 -11.316 41.751 1.00 22.87 171 GLY C O 1
ATOM 5837 N N . ALA C 1 175 ? 25.180 -12.136 43.550 1.00 26.33 172 ALA C N 1
ATOM 5838 C CA . ALA C 1 175 ? 26.066 -13.031 42.773 1.00 26.96 172 ALA C CA 1
ATOM 5839 C C . ALA C 1 175 ? 25.259 -13.967 41.866 1.00 26.67 172 ALA C C 1
ATOM 5840 O O . ALA C 1 175 ? 24.286 -14.594 42.333 1.00 25.02 172 ALA C O 1
ATOM 5842 N N . ARG C 1 176 ? 25.687 -14.081 40.613 1.00 25.70 173 ARG C N 1
ATOM 5843 C CA . ARG C 1 176 ? 25.004 -14.985 39.652 1.00 26.29 173 ARG C CA 1
ATOM 5844 C C . ARG C 1 176 ? 25.978 -15.396 38.540 1.00 27.66 173 ARG C C 1
ATOM 5845 O O . ARG C 1 176 ? 25.542 -16.048 37.587 1.00 27.64 173 ARG C O 1
ATOM 5853 N N . SER C 1 177 ? 27.255 -15.051 38.689 1.00 27.50 174 SER C N 1
ATOM 5854 C CA . SER C 1 177 ? 28.295 -15.452 37.710 1.00 30.10 174 SER C CA 1
ATOM 5855 C C . SER C 1 177 ? 29.581 -15.753 38.487 1.00 30.89 174 SER C C 1
ATOM 5856 O O . SER C 1 177 ? 30.382 -14.815 38.704 1.00 35.02 174 SER C O 1
ATOM 5859 N N . LEU C 1 178 ? 29.733 -17.005 38.927 1.00 30.27 175 LEU C N 1
ATOM 5860 C CA . LEU C 1 178 ? 30.912 -17.463 39.720 1.00 31.10 175 LEU C CA 1
ATOM 5861 C C . LEU C 1 178 ? 31.520 -18.683 39.031 1.00 32.19 175 LEU C C 1
ATOM 5862 O O . LEU C 1 178 ? 30.749 -19.616 38.730 1.00 34.04 175 LEU C O 1
ATOM 5867 N N . ASP C 1 179 ? 32.836 -18.666 38.787 1.00 31.69 176 ASP C N 1
ATOM 5868 C CA . ASP C 1 179 ? 33.512 -19.827 38.153 1.00 31.84 176 ASP C CA 1
ATOM 5869 C C . ASP C 1 179 ? 33.850 -20.857 39.240 1.00 32.71 176 ASP C C 1
ATOM 5870 O O . ASP C 1 179 ? 33.638 -20.567 40.442 1.00 30.34 176 ASP C O 1
ATOM 5875 N N . GLU C 1 180 ? 34.373 -22.018 38.836 1.00 34.30 177 GLU C N 1
ATOM 5876 C CA . GLU C 1 180 ? 34.587 -23.120 39.811 1.00 36.58 177 GLU C CA 1
ATOM 5877 C C . GLU C 1 180 ? 35.595 -22.709 40.889 1.00 33.81 177 GLU C C 1
ATOM 5878 O O . GLU C 1 180 ? 35.376 -23.079 42.045 1.00 35.46 177 GLU C O 1
ATOM 5884 N N . GLY C 1 181 ? 36.656 -21.992 40.523 1.00 32.07 178 GLY C N 1
ATOM 5885 C CA . GLY C 1 181 ? 37.650 -21.591 41.541 1.00 32.64 178 GLY C CA 1
ATOM 5886 C C . GLY C 1 181 ? 37.045 -20.659 42.579 1.00 31.53 178 GLY C C 1
ATOM 5887 O O . GLY C 1 181 ? 37.392 -20.785 43.768 1.00 32.53 178 GLY C O 1
ATOM 5888 N N . GLU C 1 182 ? 36.169 -19.755 42.140 1.00 30.00 179 GLU C N 1
ATOM 5889 C CA . GLU C 1 182 ? 35.499 -18.788 43.049 1.00 29.78 179 GLU C CA 1
ATOM 5890 C C . GLU C 1 182 ? 34.552 -19.547 43.985 1.00 30.71 179 GLU C C 1
ATOM 5891 O O . GLU C 1 182 ? 34.567 -19.263 45.189 1.00 28.42 179 GLU C O 1
ATOM 5897 N N . ARG C 1 183 ? 33.757 -20.478 43.439 1.00 31.97 180 ARG C N 1
ATOM 5898 C CA . ARG C 1 183 ? 32.820 -21.292 44.261 1.00 33.53 180 ARG C CA 1
ATOM 5899 C C . ARG C 1 183 ? 33.603 -22.070 45.323 1.00 33.41 180 ARG C C 1
ATOM 5900 O O . ARG C 1 183 ? 33.196 -22.061 46.490 1.00 32.39 180 ARG C O 1
ATOM 5908 N N . LYS C 1 184 ? 34.700 -22.708 44.919 1.00 35.24 181 LYS C N 1
ATOM 5909 C CA . LYS C 1 184 ? 35.520 -23.504 45.869 1.00 36.72 181 LYS C CA 1
ATOM 5910 C C . LYS C 1 184 ? 36.024 -22.602 47.005 1.00 35.13 181 LYS C C 1
ATOM 5911 O O . LYS C 1 184 ? 35.970 -23.025 48.159 1.00 33.33 181 LYS C O 1
ATOM 5917 N N . TYR C 1 185 ? 36.502 -21.401 46.676 1.00 33.73 182 TYR C N 1
ATOM 5918 C CA . TYR C 1 185 ? 37.027 -20.494 47.727 1.00 32.27 182 TYR C CA 1
ATOM 5919 C C . TYR C 1 185 ? 35.892 -20.029 48.648 1.00 31.51 182 TYR C C 1
ATOM 5920 O O . TYR C 1 185 ? 36.082 -19.920 49.871 1.00 31.11 182 TYR C O 1
ATOM 5929 N N . ILE C 1 186 ? 34.741 -19.702 48.069 1.00 28.96 183 ILE C N 1
ATOM 5930 C CA . ILE C 1 186 ? 33.596 -19.237 48.912 1.00 29.21 183 ILE C CA 1
ATOM 5931 C C . ILE C 1 186 ? 33.218 -20.346 49.908 1.00 31.36 183 ILE C C 1
ATOM 5932 O O . ILE C 1 186 ? 32.996 -20.041 51.088 1.00 32.57 183 ILE C O 1
ATOM 5937 N N . LYS C 1 187 ? 33.163 -21.592 49.443 1.00 33.34 184 LYS C N 1
ATOM 5938 C CA . LYS C 1 187 ? 32.754 -22.731 50.314 1.00 36.89 184 LYS C CA 1
ATOM 5939 C C . LYS C 1 187 ? 33.844 -23.014 51.355 1.00 37.61 184 LYS C C 1
ATOM 5940 O O . LYS C 1 187 ? 33.504 -23.180 52.532 1.00 37.15 184 LYS C O 1
ATOM 5946 N N . GLU C 1 188 ? 35.109 -23.004 50.941 1.00 37.34 185 GLU C N 1
ATOM 5947 C CA . GLU C 1 188 ? 36.216 -23.322 51.885 1.00 39.74 185 GLU C CA 1
ATOM 5948 C C . GLU C 1 188 ? 36.410 -22.190 52.906 1.00 38.18 185 GLU C C 1
ATOM 5949 O O . GLU C 1 188 ? 36.734 -22.498 54.049 1.00 37.31 185 GLU C O 1
ATOM 5955 N N . SER C 1 189 ? 36.169 -20.932 52.526 1.00 35.06 186 SER C N 1
ATOM 5956 C CA . SER C 1 189 ? 36.396 -19.790 53.456 1.00 35.58 186 SER C CA 1
ATOM 5957 C C . SER C 1 189 ? 35.170 -19.531 54.346 1.00 34.62 186 SER C C 1
ATOM 5958 O O . SER C 1 189 ? 35.322 -18.810 55.349 1.00 36.81 186 SER C O 1
ATOM 5961 N N . GLY C 1 190 ? 34.007 -20.066 53.973 1.00 33.86 187 GLY C N 1
ATOM 5962 C CA . GLY C 1 190 ? 32.755 -19.821 54.714 1.00 33.95 187 GLY C CA 1
ATOM 5963 C C . GLY C 1 190 ? 32.199 -18.422 54.453 1.00 33.53 187 GLY C C 1
ATOM 5964 O O . GLY C 1 190 ? 31.316 -17.976 55.209 1.00 33.92 187 GLY C O 1
ATOM 5965 N N . MET C 1 191 ? 32.645 -17.767 53.380 1.00 32.31 188 MET C N 1
ATOM 5966 C CA . MET C 1 191 ? 32.196 -16.383 53.070 1.00 30.58 188 MET C CA 1
ATOM 5967 C C . MET C 1 191 ? 30.668 -16.305 52.922 1.00 29.26 188 MET C C 1
ATOM 5968 O O . MET C 1 191 ? 30.069 -17.221 52.334 1.00 29.60 188 MET C O 1
ATOM 5973 N N . LYS C 1 192 ? 30.080 -15.222 53.431 1.00 28.16 189 LYS C N 1
ATOM 5974 C CA . LYS C 1 192 ? 28.617 -14.980 53.340 1.00 29.19 189 LYS C CA 1
ATOM 5975 C C . LYS C 1 192 ? 28.282 -14.480 51.929 1.00 28.29 189 LYS C C 1
ATOM 5976 O O . LYS C 1 192 ? 28.762 -13.397 51.551 1.00 26.98 189 LYS C O 1
ATOM 5982 N N . VAL C 1 193 ? 27.454 -15.229 51.197 1.00 27.18 190 VAL C N 1
ATOM 5983 C CA . VAL C 1 193 ? 27.084 -14.858 49.801 1.00 26.57 190 VAL C CA 1
ATOM 5984 C C . VAL C 1 193 ? 25.575 -15.010 49.613 1.00 26.29 190 VAL C C 1
ATOM 5985 O O . VAL C 1 193 ? 25.060 -16.115 49.846 1.00 28.08 190 VAL C O 1
ATOM 5989 N N . TYR C 1 194 ? 24.923 -13.923 49.226 1.00 25.38 191 TYR C N 1
ATOM 5990 C CA . TYR C 1 194 ? 23.488 -13.940 48.866 1.00 25.49 191 TYR C CA 1
ATOM 5991 C C . TYR C 1 194 ? 23.388 -13.959 47.340 1.00 26.94 191 TYR C C 1
ATOM 5992 O O . TYR C 1 194 ? 23.523 -12.894 46.716 1.00 25.83 191 TYR C O 1
ATOM 6001 N N . THR C 1 195 ? 23.254 -15.153 46.764 1.00 26.26 192 THR C N 1
ATOM 6002 C CA . THR C 1 195 ? 23.050 -15.242 45.302 1.00 27.01 192 THR C CA 1
ATOM 6003 C C . THR C 1 195 ? 21.624 -14.765 45.012 1.00 27.37 192 THR C C 1
ATOM 6004 O O . THR C 1 195 ? 20.856 -14.551 45.965 1.00 27.06 192 THR C O 1
ATOM 6008 N N . MET C 1 196 ? 21.274 -14.658 43.733 1.00 26.97 193 MET C N 1
ATOM 6009 C CA . MET C 1 196 ? 19.902 -14.248 43.344 1.00 27.05 193 MET C CA 1
ATOM 6010 C C . MET C 1 196 ? 18.898 -15.254 43.902 1.00 28.95 193 MET C C 1
ATOM 6011 O O . MET C 1 196 ? 17.757 -14.842 44.237 1.00 29.46 193 MET C O 1
ATOM 6016 N N . HIS C 1 197 ? 19.296 -16.526 44.012 1.00 30.00 194 HIS C N 1
ATOM 6017 C CA . HIS C 1 197 ? 18.400 -17.542 44.613 1.00 31.92 194 HIS C CA 1
ATOM 6018 C C . HIS C 1 197 ? 18.031 -17.124 46.045 1.00 30.55 194 HIS C C 1
ATOM 6019 O O . HIS C 1 197 ? 16.857 -17.161 46.377 1.00 29.07 194 HIS C O 1
ATOM 6026 N N . GLU C 1 198 ? 19.021 -16.749 46.863 1.00 30.49 195 GLU C N 1
ATOM 6027 C CA . GLU C 1 198 ? 18.733 -16.358 48.271 1.00 31.94 195 GLU C CA 1
ATOM 6028 C C . GLU C 1 198 ? 17.945 -15.042 48.321 1.00 28.99 195 GLU C C 1
ATOM 6029 O O . GLU C 1 198 ? 17.073 -14.923 49.191 1.00 29.43 195 GLU C O 1
ATOM 6035 N N . ILE C 1 199 ? 18.246 -14.083 47.439 1.00 28.53 196 ILE C N 1
ATOM 6036 C CA . ILE C 1 199 ? 17.437 -12.827 47.412 1.00 28.56 196 ILE C CA 1
ATOM 6037 C C . ILE C 1 199 ? 15.988 -13.178 47.048 1.00 28.34 196 ILE C C 1
ATOM 6038 O O . ILE C 1 199 ? 15.064 -12.625 47.697 1.00 27.65 196 ILE C O 1
ATOM 6043 N N . ASP C 1 200 ? 15.791 -14.068 46.063 1.00 30.80 197 ASP C N 1
ATOM 6044 C CA . ASP C 1 200 ? 14.411 -14.457 45.645 1.00 32.29 197 ASP C CA 1
ATOM 6045 C C . ASP C 1 200 ? 13.690 -15.127 46.828 1.00 34.40 197 ASP C C 1
ATOM 6046 O O . ASP C 1 200 ? 12.492 -14.829 47.072 1.00 36.65 197 ASP C O 1
ATOM 6051 N N . ARG C 1 201 ? 14.396 -15.989 47.551 1.00 33.59 198 ARG C N 1
ATOM 6052 C CA . ARG C 1 201 ? 13.778 -16.772 48.659 1.00 36.36 198 ARG C CA 1
ATOM 6053 C C . ARG C 1 201 ? 13.496 -15.909 49.898 1.00 35.21 198 ARG C C 1
ATOM 6054 O O . ARG C 1 201 ? 12.386 -16.026 50.452 1.00 36.85 198 ARG C O 1
ATOM 6062 N N . LEU C 1 202 ? 14.430 -15.037 50.286 1.00 31.28 199 LEU C N 1
ATOM 6063 C CA . LEU C 1 202 ? 14.322 -14.264 51.559 1.00 30.43 199 LEU C CA 1
ATOM 6064 C C . LEU C 1 202 ? 13.734 -12.869 51.361 1.00 29.02 199 LEU C C 1
ATOM 6065 O O . LEU C 1 202 ? 13.144 -12.344 52.329 1.00 29.92 199 LEU C O 1
ATOM 6070 N N . GLY C 1 203 ? 13.962 -12.268 50.197 1.00 29.68 200 GLY C N 1
ATOM 6071 C CA . GLY C 1 203 ? 13.537 -10.873 49.975 1.00 28.55 200 GLY C CA 1
ATOM 6072 C C . GLY C 1 203 ? 14.652 -9.928 50.389 1.00 27.87 200 GLY C C 1
ATOM 6073 O O . GLY C 1 203 ? 15.381 -10.245 51.358 1.00 27.62 200 GLY C O 1
ATOM 6074 N N . MET C 1 204 ? 14.769 -8.787 49.712 1.00 27.36 201 MET C N 1
ATOM 6075 C CA . MET C 1 204 ? 15.887 -7.848 50.010 1.00 27.29 201 MET C CA 1
ATOM 6076 C C . MET C 1 204 ? 15.806 -7.321 51.453 1.00 26.75 201 MET C C 1
ATOM 6077 O O . MET C 1 204 ? 16.869 -7.106 52.042 1.00 27.16 201 MET C O 1
ATOM 6082 N N . THR C 1 205 ? 14.609 -7.124 52.018 1.00 26.56 202 THR C N 1
ATOM 6083 C CA . THR C 1 205 ? 14.565 -6.598 53.410 1.00 28.28 202 THR C CA 1
ATOM 6084 C C . THR C 1 205 ? 15.325 -7.540 54.339 1.00 27.65 202 THR C C 1
ATOM 6085 O O . THR C 1 205 ? 16.140 -7.051 55.127 1.00 28.86 202 THR C O 1
ATOM 6089 N N . LYS C 1 206 ? 15.037 -8.840 54.266 1.00 28.33 203 LYS C N 1
ATOM 6090 C CA . LYS C 1 206 ? 15.705 -9.822 55.161 1.00 29.64 203 LYS C CA 1
ATOM 6091 C C . LYS C 1 206 ? 17.201 -9.898 54.842 1.00 27.63 203 LYS C C 1
ATOM 6092 O O . LYS C 1 206 ? 18.005 -10.008 55.777 1.00 28.05 203 LYS C O 1
ATOM 6098 N N . VAL C 1 207 ? 17.554 -9.858 53.559 1.00 27.13 204 VAL C N 1
ATOM 6099 C CA . VAL C 1 207 ? 18.993 -9.936 53.155 1.00 26.32 204 VAL C CA 1
ATOM 6100 C C . VAL C 1 207 ? 19.774 -8.811 53.840 1.00 25.61 204 VAL C C 1
ATOM 6101 O O . VAL C 1 207 ? 20.882 -9.084 54.417 1.00 25.38 204 VAL C O 1
ATOM 6105 N N . ILE C 1 208 ? 19.266 -7.582 53.750 1.00 26.19 205 ILE C N 1
ATOM 6106 C CA . ILE C 1 208 ? 19.989 -6.419 54.350 1.00 24.71 205 ILE C CA 1
ATOM 6107 C C . ILE C 1 208 ? 19.966 -6.501 55.888 1.00 25.54 205 ILE C C 1
ATOM 6108 O O . ILE C 1 208 ? 20.994 -6.176 56.517 1.00 26.50 205 ILE C O 1
ATOM 6113 N N . GLU C 1 209 ? 18.837 -6.892 56.485 1.00 26.07 206 GLU C N 1
ATOM 6114 C CA . GLU C 1 209 ? 18.792 -7.035 57.968 1.00 28.45 206 GLU C CA 1
ATOM 6115 C C . GLU C 1 209 ? 19.847 -8.062 58.396 1.00 27.94 206 GLU C C 1
ATOM 6116 O O . GLU C 1 209 ? 20.593 -7.789 59.351 1.00 30.25 206 GLU C O 1
ATOM 6122 N N . GLU C 1 210 ? 19.941 -9.185 57.684 1.00 27.77 207 GLU C N 1
ATOM 6123 C CA . GLU C 1 210 ? 20.936 -10.234 58.043 1.00 28.65 207 GLU C CA 1
ATOM 6124 C C . GLU C 1 210 ? 22.354 -9.697 57.825 1.00 27.73 207 GLU C C 1
ATOM 6125 O O . GLU C 1 210 ? 23.230 -9.996 58.660 1.00 28.22 207 GLU C O 1
ATOM 6131 N N . THR C 1 211 ? 22.566 -8.972 56.723 1.00 26.78 208 THR C N 1
ATOM 6132 C CA . THR C 1 211 ? 23.892 -8.379 56.413 1.00 28.24 208 THR C CA 1
ATOM 6133 C C . THR C 1 211 ? 24.304 -7.418 57.540 1.00 27.84 208 THR C C 1
ATOM 6134 O O . THR C 1 211 ? 25.489 -7.462 57.991 1.00 26.30 208 THR C O 1
ATOM 6138 N N . LEU C 1 212 ? 23.366 -6.587 57.996 1.00 28.33 209 LEU C N 1
ATOM 6139 C CA . LEU C 1 212 ? 23.692 -5.605 59.068 1.00 29.91 209 LEU C CA 1
ATOM 6140 C C . LEU C 1 212 ? 24.062 -6.348 60.354 1.00 31.77 209 LEU C C 1
ATOM 6141 O O . LEU C 1 212 ? 25.023 -5.937 61.020 1.00 32.48 209 LEU C O 1
ATOM 6146 N N . ASP C 1 213 ? 23.349 -7.428 60.661 1.00 32.14 210 ASP C N 1
ATOM 6147 C CA . ASP C 1 213 ? 23.640 -8.210 61.888 1.00 33.92 210 ASP C CA 1
ATOM 6148 C C . ASP C 1 213 ? 25.020 -8.867 61.737 1.00 32.48 210 ASP C C 1
ATOM 6149 O O . ASP C 1 213 ? 25.846 -8.747 62.667 1.00 32.41 210 ASP C O 1
ATOM 6154 N N . TYR C 1 214 ? 25.288 -9.443 60.562 1.00 30.58 211 TYR C N 1
ATOM 6155 C CA . TYR C 1 214 ? 26.550 -10.184 60.301 1.00 29.91 211 TYR C CA 1
ATOM 6156 C C . TYR C 1 214 ? 27.774 -9.268 60.407 1.00 29.84 211 TYR C C 1
ATOM 6157 O O . TYR C 1 214 ? 28.819 -9.744 60.915 1.00 30.29 211 TYR C O 1
ATOM 6166 N N . LEU C 1 215 ? 27.663 -8.014 59.952 1.00 28.08 212 LEU C N 1
ATOM 6167 C CA . LEU C 1 215 ? 28.823 -7.073 59.961 1.00 30.61 212 LEU C CA 1
ATOM 6168 C C . LEU C 1 215 ? 28.789 -6.134 61.179 1.00 31.11 212 LEU C C 1
ATOM 6169 O O . LEU C 1 215 ? 29.543 -5.148 61.150 1.00 30.26 212 LEU C O 1
ATOM 6174 N N . SER C 1 216 ? 27.989 -6.445 62.210 1.00 31.77 213 SER C N 1
ATOM 6175 C CA . SER C 1 216 ? 27.803 -5.518 63.364 1.00 32.65 213 SER C CA 1
ATOM 6176 C C . SER C 1 216 ? 29.089 -5.297 64.175 1.00 33.77 213 SER C C 1
ATOM 6177 O O . SER C 1 216 ? 29.134 -4.271 64.871 1.00 36.18 213 SER C O 1
ATOM 6180 N N . ALA C 1 217 ? 30.089 -6.178 64.064 1.00 33.54 214 ALA C N 1
ATOM 6181 C CA . ALA C 1 217 ? 31.347 -6.037 64.844 1.00 34.05 214 ALA C CA 1
ATOM 6182 C C . ALA C 1 217 ? 32.379 -5.182 64.089 1.00 33.88 214 ALA C C 1
ATOM 6183 O O . ALA C 1 217 ? 33.420 -4.821 64.691 1.00 33.37 214 ALA C O 1
ATOM 6185 N N . CYS C 1 218 ? 32.109 -4.845 62.832 1.00 31.90 215 CYS C N 1
ATOM 6186 C CA . CYS C 1 218 ? 33.041 -4.013 62.024 1.00 30.75 215 CYS C CA 1
ATOM 6187 C C . CYS C 1 218 ? 32.967 -2.545 62.479 1.00 30.23 215 CYS C C 1
ATOM 6188 O O . CYS C 1 218 ? 31.862 -2.091 62.814 1.00 31.42 215 CYS C O 1
ATOM 6191 N N . ASP C 1 219 ? 34.097 -1.821 62.456 1.00 29.20 216 ASP C N 1
ATOM 6192 C CA . ASP C 1 219 ? 34.143 -0.395 62.898 1.00 30.55 216 ASP C CA 1
ATOM 6193 C C . ASP C 1 219 ? 34.010 0.540 61.692 1.00 29.95 216 ASP C C 1
ATOM 6194 O O . ASP C 1 219 ? 34.058 1.770 61.867 1.00 32.79 216 ASP C O 1
ATOM 6199 N N . GLY C 1 220 ? 33.925 -0.041 60.508 1.00 29.46 217 GLY C N 1
ATOM 6200 C CA . GLY C 1 220 ? 33.677 0.696 59.258 1.00 28.42 217 GLY C CA 1
ATOM 6201 C C . GLY C 1 220 ? 33.137 -0.282 58.241 1.00 26.88 217 GLY C C 1
ATOM 6202 O O . GLY C 1 220 ? 33.400 -1.487 58.419 1.00 26.95 217 GLY C O 1
ATOM 6203 N N . VAL C 1 221 ? 32.375 0.189 57.253 1.00 25.72 218 VAL C N 1
ATOM 6204 C CA . VAL C 1 221 ? 31.858 -0.724 56.199 1.00 25.30 218 VAL C CA 1
ATOM 6205 C C . VAL C 1 221 ? 31.937 0.006 54.863 1.00 24.02 218 VAL C C 1
ATOM 6206 O O . VAL C 1 221 ? 31.436 1.154 54.766 1.00 24.30 218 VAL C O 1
ATOM 6210 N N . HIS C 1 222 ? 32.630 -0.620 53.915 1.00 24.03 219 HIS C N 1
ATOM 6211 C CA . HIS C 1 222 ? 32.750 -0.099 52.540 1.00 23.52 219 HIS C CA 1
ATOM 6212 C C . HIS C 1 222 ? 31.689 -0.751 51.655 1.00 23.13 219 HIS C C 1
ATOM 6213 O O . HIS C 1 222 ? 31.532 -1.987 51.711 1.00 23.85 219 HIS C O 1
ATOM 6220 N N . LEU C 1 223 ? 30.964 0.069 50.903 1.00 23.90 220 LEU C N 1
ATOM 6221 C CA . LEU C 1 223 ? 30.006 -0.480 49.921 1.00 22.36 220 LEU C CA 1
ATOM 6222 C C . LEU C 1 223 ? 30.680 -0.456 48.550 1.00 22.01 220 LEU C C 1
ATOM 6223 O O . LEU C 1 223 ? 31.072 0.644 48.093 1.00 23.43 220 LEU C O 1
ATOM 6228 N N . SER C 1 224 ? 30.839 -1.623 47.938 1.00 21.40 221 SER C N 1
ATOM 6229 C CA . SER C 1 224 ? 31.412 -1.684 46.572 1.00 23.79 221 SER C CA 1
ATOM 6230 C C . SER C 1 224 ? 30.242 -2.068 45.663 1.00 23.83 221 SER C C 1
ATOM 6231 O O . SER C 1 224 ? 29.909 -3.263 45.594 1.00 24.24 221 SER C O 1
ATOM 6234 N N . LEU C 1 225 ? 29.615 -1.069 45.050 1.00 22.96 222 LEU C N 1
ATOM 6235 C CA . LEU C 1 225 ? 28.393 -1.344 44.249 1.00 23.39 222 LEU C CA 1
ATOM 6236 C C . LEU C 1 225 ? 28.717 -1.292 42.761 1.00 22.52 222 LEU C C 1
ATOM 6237 O O . LEU C 1 225 ? 29.062 -0.214 42.229 1.00 23.70 222 LEU C O 1
ATOM 6242 N N . ASP C 1 226 ? 28.587 -2.450 42.139 1.00 22.40 223 ASP C N 1
ATOM 6243 C CA . ASP C 1 226 ? 28.758 -2.624 40.682 1.00 22.73 223 ASP C CA 1
ATOM 6244 C C . ASP C 1 226 ? 27.357 -2.496 40.086 1.00 24.29 223 ASP C C 1
ATOM 6245 O O . ASP C 1 226 ? 26.473 -3.262 40.541 1.00 22.58 223 ASP C O 1
ATOM 6250 N N . LEU C 1 227 ? 27.122 -1.535 39.188 1.00 22.09 224 LEU C N 1
ATOM 6251 C CA . LEU C 1 227 ? 25.742 -1.432 38.622 1.00 22.71 224 LEU C CA 1
ATOM 6252 C C . LEU C 1 227 ? 25.333 -2.754 37.943 1.00 22.27 224 LEU C C 1
ATOM 6253 O O . LEU C 1 227 ? 24.108 -2.950 37.750 1.00 21.13 224 LEU C O 1
ATOM 6258 N N . ASP C 1 228 ? 26.275 -3.653 37.612 1.00 22.35 225 ASP C N 1
ATOM 6259 C CA . ASP C 1 228 ? 25.886 -4.945 36.969 1.00 23.28 225 ASP C CA 1
ATOM 6260 C C . ASP C 1 228 ? 25.208 -5.865 37.998 1.00 21.72 225 ASP C C 1
ATOM 6261 O O . ASP C 1 228 ? 24.638 -6.912 37.581 1.00 24.31 225 ASP C O 1
ATOM 6266 N N . GLY C 1 229 ? 25.181 -5.481 39.280 1.00 20.68 226 GLY C N 1
ATOM 6267 C CA . GLY C 1 229 ? 24.394 -6.261 40.245 1.00 20.87 226 GLY C CA 1
ATOM 6268 C C . GLY C 1 229 ? 22.919 -6.138 39.905 1.00 21.13 226 GLY C C 1
ATOM 6269 O O . GLY C 1 229 ? 22.162 -7.091 40.138 1.00 21.44 226 GLY C O 1
ATOM 6270 N N . LEU C 1 230 ? 22.536 -4.996 39.345 1.00 21.02 227 LEU C N 1
ATOM 6271 C CA . LEU C 1 230 ? 21.122 -4.812 38.931 1.00 20.02 227 LEU C CA 1
ATOM 6272 C C . LEU C 1 230 ? 20.838 -5.567 37.632 1.00 22.12 227 LEU C C 1
ATOM 6273 O O . LEU C 1 230 ? 21.744 -5.827 36.831 1.00 20.77 227 LEU C O 1
ATOM 6278 N N . ASP C 1 231 ? 19.564 -5.871 37.417 1.00 21.85 228 ASP C N 1
ATOM 6279 C CA . ASP C 1 231 ? 19.152 -6.551 36.164 1.00 23.72 228 ASP C CA 1
ATOM 6280 C C . ASP C 1 231 ? 19.396 -5.631 34.978 1.00 22.36 228 ASP C C 1
ATOM 6281 O O . ASP C 1 231 ? 19.193 -4.418 35.094 1.00 22.51 228 ASP C O 1
ATOM 6286 N N . PRO C 1 232 ? 19.887 -6.155 33.831 1.00 24.19 229 PRO C N 1
ATOM 6287 C CA . PRO C 1 232 ? 20.099 -5.335 32.640 1.00 25.00 229 PRO C CA 1
ATOM 6288 C C . PRO C 1 232 ? 18.833 -4.591 32.185 1.00 26.61 229 PRO C C 1
ATOM 6289 O O . PRO C 1 232 ? 18.960 -3.570 31.491 1.00 27.59 229 PRO C O 1
ATOM 6293 N N . ASN C 1 233 ? 17.649 -5.074 32.587 1.00 26.30 230 ASN C N 1
ATOM 6294 C CA . ASN C 1 233 ? 16.416 -4.329 32.220 1.00 27.64 230 ASN C CA 1
ATOM 6295 C C . ASN C 1 233 ? 16.431 -2.970 32.929 1.00 28.82 230 ASN C C 1
ATOM 6296 O O . ASN C 1 233 ? 15.913 -2.005 32.360 1.00 30.62 230 ASN C O 1
ATOM 6301 N N . ASP C 1 234 ? 17.069 -2.879 34.102 1.00 24.33 231 ASP C N 1
ATOM 6302 C CA . ASP C 1 234 ? 17.084 -1.614 34.883 1.00 25.20 231 ASP C CA 1
ATOM 6303 C C . ASP C 1 234 ? 18.429 -0.887 34.728 1.00 24.63 231 ASP C C 1
ATOM 6304 O O . ASP C 1 234 ? 18.454 0.345 34.844 1.00 25.38 231 ASP C O 1
ATOM 6309 N N . ALA C 1 235 ? 19.503 -1.635 34.495 1.00 22.34 232 ALA C N 1
ATOM 6310 C CA . ALA C 1 235 ? 20.860 -1.065 34.337 1.00 22.27 232 ALA C CA 1
ATOM 6311 C C . ALA C 1 235 ? 21.489 -1.658 33.087 1.00 23.12 232 ALA C C 1
ATOM 6312 O O . ALA C 1 235 ? 22.410 -2.474 33.157 1.00 22.34 232 ALA C O 1
ATOM 6314 N N . PRO C 1 236 ? 21.001 -1.299 31.884 1.00 22.03 233 PRO C N 1
ATOM 6315 C CA . PRO C 1 236 ? 21.555 -1.882 30.667 1.00 22.58 233 PRO C CA 1
ATOM 6316 C C . PRO C 1 236 ? 23.006 -1.469 30.374 1.00 24.02 233 PRO C C 1
ATOM 6317 O O . PRO C 1 236 ? 23.753 -2.263 29.768 1.00 23.66 233 PRO C O 1
ATOM 6321 N N . GLY C 1 237 ? 23.376 -0.269 30.830 1.00 23.14 234 GLY C N 1
ATOM 6322 C CA . GLY C 1 237 ? 24.697 0.322 30.534 1.00 22.31 234 GLY C CA 1
ATOM 6323 C C . GLY C 1 237 ? 25.754 -0.093 31.526 1.00 21.08 234 GLY C C 1
ATOM 6324 O O . GLY C 1 237 ? 26.145 0.740 32.350 1.00 21.58 234 GLY C O 1
ATOM 6325 N N . VAL C 1 238 ? 26.160 -1.360 31.466 1.00 21.36 235 VAL C N 1
ATOM 6326 C CA . VAL C 1 238 ? 27.229 -1.893 32.353 1.00 20.65 235 VAL C CA 1
ATOM 6327 C C . VAL C 1 238 ? 28.282 -2.611 31.496 1.00 21.00 235 VAL C C 1
ATOM 6328 O O . VAL C 1 238 ? 28.013 -2.964 30.331 1.00 21.71 235 VAL C O 1
ATOM 6332 N N . GLY C 1 239 ? 29.472 -2.788 32.056 1.00 21.18 236 GLY C N 1
ATOM 6333 C CA . GLY C 1 239 ? 30.583 -3.415 31.322 1.00 22.81 236 GLY C CA 1
ATOM 6334 C C . GLY C 1 239 ? 30.296 -4.851 30.912 1.00 23.15 236 GLY C C 1
ATOM 6335 O O . GLY C 1 239 ? 30.570 -5.195 29.740 1.00 24.27 236 GLY C O 1
ATOM 6336 N N . THR C 1 240 ? 29.676 -5.626 31.805 1.00 22.66 237 THR C N 1
ATOM 6337 C CA . THR C 1 240 ? 29.425 -7.069 31.566 1.00 23.96 237 THR C CA 1
ATOM 6338 C C . THR C 1 240 ? 28.065 -7.409 32.145 1.00 24.00 237 THR C C 1
ATOM 6339 O O . THR C 1 240 ? 27.949 -7.835 33.290 1.00 24.78 237 THR C O 1
ATOM 6343 N N . PRO C 1 241 ? 27.000 -7.188 31.362 1.00 23.89 238 PRO C N 1
ATOM 6344 C CA . PRO C 1 241 ? 25.654 -7.467 31.840 1.00 23.69 238 PRO C CA 1
ATOM 6345 C C . PRO C 1 241 ? 25.399 -8.967 32.030 1.00 24.65 238 PRO C C 1
ATOM 6346 O O . PRO C 1 241 ? 25.897 -9.780 31.227 1.00 23.97 238 PRO C O 1
ATOM 6350 N N . VAL C 1 242 ? 24.610 -9.289 33.060 1.00 22.44 239 VAL C N 1
ATOM 6351 C CA . VAL C 1 242 ? 24.250 -10.701 33.368 1.00 24.01 239 VAL C CA 1
ATOM 6352 C C . VAL C 1 242 ? 22.749 -10.734 33.689 1.00 24.35 239 VAL C C 1
ATOM 6353 O O . VAL C 1 242 ? 22.314 -10.024 34.593 1.00 22.98 239 VAL C O 1
ATOM 6357 N N . VAL C 1 243 ? 22.007 -11.530 32.930 1.00 24.71 240 VAL C N 1
ATOM 6358 C CA . VAL C 1 243 ? 20.526 -11.664 33.063 1.00 25.53 240 VAL C CA 1
ATOM 6359 C C . VAL C 1 243 ? 20.137 -12.057 34.499 1.00 25.19 240 VAL C C 1
ATOM 6360 O O . VAL C 1 243 ? 20.964 -12.702 35.200 1.00 25.06 240 VAL C O 1
ATOM 6364 N N . GLY C 1 244 ? 18.919 -11.671 34.916 1.00 24.85 241 GLY C N 1
ATOM 6365 C CA . GLY C 1 244 ? 18.341 -12.102 36.209 1.00 25.58 241 GLY C CA 1
ATOM 6366 C C . GLY C 1 244 ? 18.933 -11.422 37.424 1.00 25.00 241 GLY C C 1
ATOM 6367 O O . GLY C 1 244 ? 19.222 -12.125 38.423 1.00 25.37 241 GLY C O 1
ATOM 6368 N N . GLY C 1 245 ? 18.996 -10.090 37.403 1.00 25.40 242 GLY C N 1
ATOM 6369 C CA . GLY C 1 245 ? 19.616 -9.350 38.519 1.00 23.88 242 GLY C CA 1
ATOM 6370 C C . GLY C 1 245 ? 18.626 -8.653 39.429 1.00 23.97 242 GLY C C 1
ATOM 6371 O O . GLY C 1 245 ? 17.390 -8.850 39.296 1.00 22.66 242 GLY C O 1
ATOM 6372 N N . ILE C 1 246 ? 19.172 -7.887 40.367 1.00 22.96 243 ILE C N 1
ATOM 6373 C CA . ILE C 1 246 ? 18.369 -7.155 41.382 1.00 22.78 243 ILE C CA 1
ATOM 6374 C C . ILE C 1 246 ? 17.606 -6.009 40.694 1.00 23.44 243 ILE C C 1
ATOM 6375 O O . ILE C 1 246 ? 18.140 -5.401 39.740 1.00 22.86 243 ILE C O 1
ATOM 6380 N N . SER C 1 247 ? 16.374 -5.745 41.130 1.00 22.19 244 SER C N 1
ATOM 6381 C CA . SER C 1 247 ? 15.625 -4.633 40.508 1.00 21.98 244 SER C CA 1
ATOM 6382 C C . SER C 1 247 ? 16.151 -3.291 41.024 1.00 22.33 244 SER C C 1
ATOM 6383 O O . SER C 1 247 ? 16.867 -3.230 42.105 1.00 22.62 244 SER C O 1
ATOM 6386 N N . TYR C 1 248 ? 15.809 -2.240 40.287 1.00 23.40 245 TYR C N 1
ATOM 6387 C CA . TYR C 1 248 ? 16.103 -0.879 40.777 1.00 23.02 245 TYR C CA 1
ATOM 6388 C C . TYR C 1 248 ? 15.397 -0.682 42.120 1.00 22.19 245 TYR C C 1
ATOM 6389 O O . TYR C 1 248 ? 16.006 -0.151 43.057 1.00 20.53 245 TYR C O 1
ATOM 6398 N N . ARG C 1 249 ? 14.125 -1.083 42.210 1.00 21.99 246 ARG C N 1
ATOM 6399 C CA . ARG C 1 249 ? 13.393 -0.879 43.485 1.00 22.43 246 ARG C CA 1
ATOM 6400 C C . ARG C 1 249 ? 14.068 -1.631 44.644 1.00 23.47 246 ARG C C 1
ATOM 6401 O O . ARG C 1 249 ? 14.133 -1.052 45.749 1.00 22.61 246 ARG C O 1
ATOM 6409 N N . GLU C 1 250 ? 14.471 -2.893 44.449 1.00 22.79 247 GLU C N 1
ATOM 6410 C CA . GLU C 1 250 ? 15.162 -3.615 45.551 1.00 22.57 247 GLU C CA 1
ATOM 6411 C C . GLU C 1 250 ? 16.452 -2.875 45.922 1.00 21.46 247 GLU C C 1
ATOM 6412 O O . GLU C 1 250 ? 16.782 -2.805 47.133 1.00 21.19 247 GLU C O 1
ATOM 6418 N N . SER C 1 251 ? 17.165 -2.356 44.922 1.00 21.74 248 SER C N 1
ATOM 6419 C CA . SER C 1 251 ? 18.456 -1.654 45.180 1.00 21.24 248 SER C CA 1
ATOM 6420 C C . SER C 1 251 ? 18.221 -0.329 45.919 1.00 21.76 248 SER C C 1
ATOM 6421 O O . SER C 1 251 ? 19.006 0.014 46.817 1.00 22.56 248 SER C O 1
ATOM 6424 N N . HIS C 1 252 ? 17.141 0.356 45.568 1.00 22.30 249 HIS C N 1
ATOM 6425 C CA . HIS C 1 252 ? 16.771 1.647 46.196 1.00 23.60 249 HIS C CA 1
ATOM 6426 C C . HIS C 1 252 ? 16.440 1.383 47.667 1.00 22.64 249 HIS C C 1
ATOM 6427 O O . HIS C 1 252 ? 16.939 2.140 48.535 1.00 22.98 249 HIS C O 1
ATOM 6434 N N . LEU C 1 253 ? 15.636 0.338 47.932 1.00 23.26 250 LEU C N 1
ATOM 6435 C CA . LEU C 1 253 ? 15.293 -0.051 49.325 1.00 24.40 250 LEU C CA 1
ATOM 6436 C C . LEU C 1 253 ? 16.583 -0.376 50.089 1.00 23.80 250 LEU C C 1
ATOM 6437 O O . LEU C 1 253 ? 16.742 0.135 51.216 1.00 25.69 250 LEU C O 1
ATOM 6442 N N . ALA C 1 254 ? 17.457 -1.202 49.501 1.00 23.71 251 ALA C N 1
ATOM 6443 C CA . ALA C 1 254 ? 18.732 -1.577 50.157 1.00 22.72 251 ALA C CA 1
ATOM 6444 C C . ALA C 1 254 ? 19.528 -0.326 50.543 1.00 23.28 251 ALA C C 1
ATOM 6445 O O . ALA C 1 254 ? 20.042 -0.289 51.669 1.00 22.29 251 ALA C O 1
ATOM 6447 N N . MET C 1 255 ? 19.636 0.645 49.636 1.00 22.32 252 MET C N 1
ATOM 6448 C CA . MET C 1 255 ? 20.414 1.869 49.931 1.00 22.93 252 MET C CA 1
ATOM 6449 C C . MET C 1 255 ? 19.765 2.652 51.089 1.00 23.19 252 MET C C 1
ATOM 6450 O O . MET C 1 255 ? 20.506 3.115 51.965 1.00 23.65 252 MET C O 1
ATOM 6455 N N . GLU C 1 256 ? 18.440 2.749 51.118 1.00 22.95 253 GLU C N 1
ATOM 6456 C CA . GLU C 1 256 ? 17.721 3.481 52.194 1.00 24.69 253 GLU C CA 1
ATOM 6457 C C . GLU C 1 256 ? 17.994 2.773 53.524 1.00 23.67 253 GLU C C 1
ATOM 6458 O O . GLU C 1 256 ? 18.244 3.459 54.522 1.00 25.29 253 GLU C O 1
ATOM 6464 N N . MET C 1 257 ? 17.966 1.438 53.517 1.00 24.52 254 MET C N 1
ATOM 6465 C CA . MET C 1 257 ? 18.197 0.641 54.748 1.00 25.40 254 MET C CA 1
ATOM 6466 C C . MET C 1 257 ? 19.636 0.818 55.229 1.00 26.03 254 MET C C 1
ATOM 6467 O O . MET C 1 257 ? 19.829 0.899 56.453 1.00 26.31 254 MET C O 1
ATOM 6472 N N . LEU C 1 258 ? 20.600 0.866 54.302 1.00 25.07 255 LEU C N 1
ATOM 6473 C CA . LEU C 1 258 ? 22.015 1.076 54.695 1.00 25.09 255 LEU C CA 1
ATOM 6474 C C . LEU C 1 258 ? 22.161 2.487 55.285 1.00 25.53 255 LEU C C 1
ATOM 6475 O O . LEU C 1 258 ? 22.894 2.634 56.279 1.00 25.09 255 LEU C O 1
ATOM 6480 N N . TYR C 1 259 ? 21.503 3.485 54.689 1.00 24.74 256 TYR C N 1
ATOM 6481 C CA . TYR C 1 259 ? 21.586 4.853 55.252 1.00 24.70 256 TYR C CA 1
ATOM 6482 C C . TYR C 1 259 ? 21.052 4.854 56.688 1.00 26.09 256 TYR C C 1
ATOM 6483 O O . TYR C 1 259 ? 21.703 5.407 57.570 1.00 26.30 256 TYR C O 1
ATOM 6492 N N . ASP C 1 260 ? 19.885 4.252 56.901 1.00 25.54 257 ASP C N 1
ATOM 6493 C CA . ASP C 1 260 ? 19.246 4.251 58.245 1.00 27.67 257 ASP C CA 1
ATOM 6494 C C . ASP C 1 260 ? 20.150 3.553 59.274 1.00 28.81 257 ASP C C 1
ATOM 6495 O O . ASP C 1 260 ? 20.108 3.960 60.461 1.00 29.12 257 ASP C O 1
ATOM 6500 N N . ALA C 1 261 ? 20.930 2.554 58.842 1.00 27.42 258 ALA C N 1
ATOM 6501 C CA . ALA C 1 261 ? 21.812 1.793 59.757 1.00 28.17 258 ALA C CA 1
ATOM 6502 C C . ALA C 1 261 ? 23.009 2.660 60.166 1.00 29.37 258 ALA C C 1
ATOM 6503 O O . ALA C 1 261 ? 23.537 2.440 61.268 1.00 30.19 258 ALA C O 1
ATOM 6505 N N . GLY C 1 262 ? 23.388 3.627 59.324 1.00 28.83 259 GLY C N 1
ATOM 6506 C CA . GLY C 1 262 ? 24.513 4.540 59.627 1.00 30.04 259 GLY C CA 1
ATOM 6507 C C . GLY C 1 262 ? 25.859 3.834 59.682 1.00 30.96 259 GLY C C 1
ATOM 6508 O O . GLY C 1 262 ? 26.751 4.365 60.355 1.00 32.86 259 GLY C O 1
ATOM 6509 N N . ILE C 1 263 ? 26.038 2.731 58.948 1.00 29.80 260 ILE C N 1
ATOM 6510 C CA . ILE C 1 263 ? 27.300 1.924 59.014 1.00 31.80 260 ILE C CA 1
ATOM 6511 C C . ILE C 1 263 ? 28.230 2.190 57.823 1.00 30.10 260 ILE C C 1
ATOM 6512 O O . ILE C 1 263 ? 29.420 1.777 57.914 1.00 26.89 260 ILE C O 1
ATOM 6517 N N . ILE C 1 264 ? 27.731 2.799 56.744 1.00 27.29 261 ILE C N 1
ATOM 6518 C CA . ILE C 1 264 ? 28.572 2.932 55.519 1.00 26.41 261 ILE C CA 1
ATOM 6519 C C . ILE C 1 264 ? 29.512 4.125 55.687 1.00 26.69 261 ILE C C 1
ATOM 6520 O O . ILE C 1 264 ? 29.029 5.258 55.858 1.00 27.31 261 ILE C O 1
ATOM 6525 N N . THR C 1 265 ? 30.819 3.858 55.604 1.00 26.13 262 THR C N 1
ATOM 6526 C CA . THR C 1 265 ? 31.857 4.893 55.846 1.00 26.15 262 THR C CA 1
ATOM 6527 C C . THR C 1 265 ? 32.650 5.201 54.563 1.00 26.31 262 THR C C 1
ATOM 6528 O O . THR C 1 265 ? 33.532 6.086 54.611 1.00 26.52 262 THR C O 1
ATOM 6532 N N . SER C 1 266 ? 32.390 4.460 53.488 1.00 24.35 263 SER C N 1
ATOM 6533 C CA . SER C 1 266 ? 33.017 4.711 52.169 1.00 24.38 263 SER C CA 1
ATOM 6534 C C . SER C 1 266 ? 32.200 3.972 51.104 1.00 23.69 263 SER C C 1
ATOM 6535 O O . SER C 1 266 ? 31.503 2.969 51.438 1.00 23.90 263 SER C O 1
ATOM 6538 N N . ALA C 1 267 ? 32.257 4.443 49.863 1.00 24.07 264 ALA C N 1
ATOM 6539 C CA . ALA C 1 267 ? 31.493 3.745 48.809 1.00 24.18 264 ALA C CA 1
ATOM 6540 C C . ALA C 1 267 ? 32.111 3.996 47.438 1.00 24.47 264 ALA C C 1
ATOM 6541 O O . ALA C 1 267 ? 32.743 5.060 47.231 1.00 23.23 264 ALA C O 1
ATOM 6543 N N . GLU C 1 268 ? 31.892 3.032 46.542 1.00 23.62 265 GLU C N 1
ATOM 6544 C CA . GLU C 1 268 ? 32.287 3.152 45.125 1.00 23.76 265 GLU C CA 1
ATOM 6545 C C . GLU C 1 268 ? 31.126 2.612 44.287 1.00 23.02 265 GLU C C 1
ATOM 6546 O O . GLU C 1 268 ? 30.476 1.639 44.713 1.00 22.36 265 GLU C O 1
ATOM 6552 N N . PHE C 1 269 ? 30.850 3.306 43.188 1.00 21.81 266 PHE C N 1
ATOM 6553 C CA . PHE C 1 269 ? 29.782 2.978 42.209 1.00 21.18 266 PHE C CA 1
ATOM 6554 C C . PHE C 1 269 ? 30.511 2.794 40.888 1.00 19.21 266 PHE C C 1
ATOM 6555 O O . PHE C 1 269 ? 31.014 3.788 40.365 1.00 21.29 266 PHE C O 1
ATOM 6563 N N . VAL C 1 270 ? 30.603 1.546 40.431 1.00 19.84 267 VAL C N 1
ATOM 6564 C CA . VAL C 1 270 ? 31.496 1.210 39.289 1.00 22.25 267 VAL C CA 1
ATOM 6565 C C . VAL C 1 270 ? 30.772 0.496 38.148 1.00 21.42 267 VAL C C 1
ATOM 6566 O O . VAL C 1 270 ? 29.563 0.115 38.284 1.00 21.00 267 VAL C O 1
ATOM 6570 N N . GLU C 1 271 ? 31.491 0.387 37.033 1.00 22.30 268 GLU C N 1
ATOM 6571 C CA . GLU C 1 271 ? 31.109 -0.440 35.852 1.00 22.81 268 GLU C CA 1
ATOM 6572 C C . GLU C 1 271 ? 29.978 0.187 35.027 1.00 21.53 268 GLU C C 1
ATOM 6573 O O . GLU C 1 271 ? 29.427 -0.519 34.197 1.00 22.77 268 GLU C O 1
ATOM 6579 N N . VAL C 1 272 ? 29.707 1.482 35.184 1.00 22.30 269 VAL C N 1
ATOM 6580 C CA . VAL C 1 272 ? 28.743 2.153 34.268 1.00 22.40 269 VAL C CA 1
ATOM 6581 C C . VAL C 1 272 ? 29.378 2.225 32.874 1.00 21.48 269 VAL C C 1
ATOM 6582 O O . VAL C 1 272 ? 30.540 2.674 32.755 1.00 21.89 269 VAL C O 1
ATOM 6586 N N . ASN C 1 273 ? 28.622 1.801 31.863 1.00 20.50 270 ASN C N 1
ATOM 6587 C CA . ASN C 1 273 ? 29.094 1.702 30.459 1.00 21.20 270 ASN C CA 1
ATOM 6588 C C . ASN C 1 273 ? 28.102 2.400 29.538 1.00 21.75 270 ASN C C 1
ATOM 6589 O O . ASN C 1 273 ? 27.092 1.810 29.158 1.00 21.61 270 ASN C O 1
ATOM 6594 N N . PRO C 1 274 ? 28.350 3.664 29.131 1.00 22.49 271 PRO C N 1
ATOM 6595 C CA . PRO C 1 274 ? 27.415 4.370 28.253 1.00 25.83 271 PRO C CA 1
ATOM 6596 C C . PRO C 1 274 ? 27.165 3.711 26.888 1.00 24.93 271 PRO C C 1
ATOM 6597 O O . PRO C 1 274 ? 26.126 3.957 26.294 1.00 26.16 271 PRO C O 1
ATOM 6601 N N . ILE C 1 275 ? 28.063 2.826 26.447 1.00 23.53 272 ILE C N 1
ATOM 6602 C CA . ILE C 1 275 ? 27.930 2.210 25.091 1.00 24.68 272 ILE C CA 1
ATOM 6603 C C . ILE C 1 275 ? 26.668 1.345 25.045 1.00 24.24 272 ILE C C 1
ATOM 6604 O O . ILE C 1 275 ? 25.966 1.382 24.000 1.00 26.87 272 ILE C O 1
ATOM 6609 N N . LEU C 1 276 ? 26.365 0.659 26.144 1.00 23.49 273 LEU C N 1
ATOM 6610 C CA . LEU C 1 276 ? 25.181 -0.235 26.168 1.00 25.23 273 LEU C CA 1
ATOM 6611 C C . LEU C 1 276 ? 24.002 0.433 26.864 1.00 23.99 273 LEU C C 1
ATOM 6612 O O . LEU C 1 276 ? 22.954 -0.236 26.944 1.00 24.92 273 LEU C O 1
ATOM 6617 N N . ASP C 1 277 ? 24.147 1.689 27.276 1.00 22.74 274 ASP C N 1
ATOM 6618 C CA . ASP C 1 277 ? 23.078 2.365 28.055 1.00 23.39 274 ASP C CA 1
ATOM 6619 C C . ASP C 1 277 ? 21.994 2.926 27.128 1.00 24.81 274 ASP C C 1
ATOM 6620 O O . ASP C 1 277 ? 22.206 3.067 25.884 1.00 24.23 274 ASP C O 1
ATOM 6625 N N . HIS C 1 278 ? 20.850 3.242 27.723 1.00 24.29 275 HIS C N 1
ATOM 6626 C CA . HIS C 1 278 ? 19.725 3.861 26.990 1.00 26.79 275 HIS C CA 1
ATOM 6627 C C . HIS C 1 278 ? 19.474 5.247 27.589 1.00 25.63 275 HIS C C 1
ATOM 6628 O O . HIS C 1 278 ? 18.934 5.324 28.725 1.00 24.90 275 HIS C O 1
ATOM 6635 N N . LYS C 1 279 ? 19.915 6.287 26.885 1.00 26.29 276 LYS C N 1
ATOM 6636 C CA . LYS C 1 279 ? 19.739 7.700 27.317 1.00 28.39 276 LYS C CA 1
ATOM 6637 C C . LYS C 1 279 ? 20.134 7.857 28.788 1.00 25.89 276 LYS C C 1
ATOM 6638 O O . LYS C 1 279 ? 19.372 8.423 29.573 1.00 25.92 276 LYS C O 1
ATOM 6644 N N . ASN C 1 280 ? 21.298 7.331 29.128 1.00 24.04 277 ASN C N 1
ATOM 6645 C CA . ASN C 1 280 ? 21.903 7.443 30.478 1.00 23.35 277 ASN C CA 1
ATOM 6646 C C . ASN C 1 280 ? 21.001 6.860 31.574 1.00 22.46 277 ASN C C 1
ATOM 6647 O O . ASN C 1 280 ? 21.128 7.307 32.726 1.00 22.30 277 ASN C O 1
ATOM 6652 N N . LYS C 1 281 ? 20.146 5.879 31.261 1.00 22.47 278 LYS C N 1
ATOM 6653 C CA . LYS C 1 281 ? 19.314 5.234 32.319 1.00 24.00 278 LYS C CA 1
ATOM 6654 C C . LYS C 1 281 ? 20.189 4.748 33.482 1.00 24.26 278 LYS C C 1
ATOM 6655 O O . LYS C 1 281 ? 19.790 4.937 34.666 1.00 23.62 278 LYS C O 1
ATOM 6661 N N . THR C 1 282 ? 21.371 4.200 33.170 1.00 23.60 279 THR C N 1
ATOM 6662 C CA . THR C 1 282 ? 22.244 3.599 34.210 1.00 23.52 279 THR C CA 1
ATOM 6663 C C . THR C 1 282 ? 22.991 4.694 34.979 1.00 23.21 279 THR C C 1
ATOM 6664 O O . THR C 1 282 ? 23.131 4.553 36.219 1.00 21.97 279 THR C O 1
ATOM 6668 N N . GLY C 1 283 ? 23.437 5.746 34.290 1.00 22.68 280 GLY C N 1
ATOM 6669 C CA . GLY C 1 283 ? 24.082 6.861 35.003 1.00 23.64 280 GLY C CA 1
ATOM 6670 C C . GLY C 1 283 ? 23.095 7.514 35.961 1.00 23.81 280 GLY C C 1
ATOM 6671 O O . GLY C 1 283 ? 23.454 7.770 37.105 1.00 23.68 280 GLY C O 1
ATOM 6672 N N . LYS C 1 284 ? 21.842 7.662 35.532 1.00 23.03 281 LYS C N 1
ATOM 6673 C CA . LYS C 1 284 ? 20.804 8.290 36.396 1.00 23.60 281 LYS C CA 1
ATOM 6674 C C . LYS C 1 284 ? 20.506 7.357 37.567 1.00 22.05 281 LYS C C 1
ATOM 6675 O O . LYS C 1 284 ? 20.340 7.853 38.679 1.00 22.62 281 LYS C O 1
ATOM 6681 N N . THR C 1 285 ? 20.462 6.051 37.296 1.00 21.46 282 THR C N 1
ATOM 6682 C CA . THR C 1 285 ? 20.212 5.038 38.347 1.00 21.75 282 THR C CA 1
ATOM 6683 C C . THR C 1 285 ? 21.344 5.117 39.381 1.00 21.05 282 THR C C 1
ATOM 6684 O O . THR C 1 285 ? 21.050 5.067 40.579 1.00 22.61 282 THR C O 1
ATOM 6688 N N . ALA C 1 286 ? 22.600 5.205 38.933 1.00 21.42 283 ALA C N 1
ATOM 6689 C CA . ALA C 1 286 ? 23.713 5.334 39.902 1.00 21.37 283 ALA C CA 1
ATOM 6690 C C . ALA C 1 286 ? 23.486 6.565 40.809 1.00 21.14 283 ALA C C 1
ATOM 6691 O O . ALA C 1 286 ? 23.637 6.437 42.045 1.00 22.06 283 ALA C O 1
ATOM 6693 N N . VAL C 1 287 ? 23.162 7.720 40.224 1.00 21.11 284 VAL C N 1
ATOM 6694 C CA . VAL C 1 287 ? 22.916 8.950 41.040 1.00 22.69 284 VAL C CA 1
ATOM 6695 C C . VAL C 1 287 ? 21.763 8.720 42.033 1.00 22.46 284 VAL C C 1
ATOM 6696 O O . VAL C 1 287 ? 21.932 9.052 43.221 1.00 22.62 284 VAL C O 1
ATOM 6700 N N . GLU C 1 288 ? 20.661 8.121 41.587 1.00 23.81 285 GLU C N 1
ATOM 6701 C CA . GLU C 1 288 ? 19.504 7.858 42.498 1.00 24.60 285 GLU C CA 1
ATOM 6702 C C . GLU C 1 288 ? 19.942 6.962 43.671 1.00 23.89 285 GLU C C 1
ATOM 6703 O O . GLU C 1 288 ? 19.523 7.233 44.823 1.00 22.52 285 GLU C O 1
ATOM 6709 N N . LEU C 1 289 ? 20.733 5.921 43.392 1.00 21.84 286 LEU C N 1
ATOM 6710 C CA . LEU C 1 289 ? 21.198 5.006 44.472 1.00 22.10 286 LEU C CA 1
ATOM 6711 C C . LEU C 1 289 ? 22.147 5.744 45.430 1.00 22.93 286 LEU C C 1
ATOM 6712 O O . LEU C 1 289 ? 22.029 5.527 46.661 1.00 22.35 286 LEU C O 1
ATOM 6717 N N . VAL C 1 290 ? 23.036 6.586 44.908 1.00 22.71 287 VAL C N 1
ATOM 6718 C CA . VAL C 1 290 ? 23.939 7.372 45.800 1.00 23.29 287 VAL C CA 1
ATOM 6719 C C . VAL C 1 290 ? 23.077 8.295 46.681 1.00 23.90 287 VAL C C 1
ATOM 6720 O O . VAL C 1 290 ? 23.345 8.376 47.884 1.00 22.93 287 VAL C O 1
ATOM 6724 N N . GLU C 1 291 ? 22.071 8.950 46.091 1.00 24.41 288 GLU C N 1
ATOM 6725 C CA . GLU C 1 291 ? 21.180 9.859 46.861 1.00 25.26 288 GLU C CA 1
ATOM 6726 C C . GLU C 1 291 ? 20.523 9.089 48.020 1.00 24.99 288 GLU C C 1
ATOM 6727 O O . GLU C 1 291 ? 20.489 9.618 49.152 1.00 24.64 288 GLU C O 1
ATOM 6733 N N . SER C 1 292 ? 20.004 7.887 47.749 1.00 24.59 289 SER C N 1
ATOM 6734 C CA . SER C 1 292 ? 19.341 7.072 48.802 1.00 23.87 289 SER C CA 1
ATOM 6735 C C . SER C 1 292 ? 20.364 6.650 49.859 1.00 23.46 289 SER C C 1
ATOM 6736 O O . SER C 1 292 ? 20.061 6.687 51.069 1.00 23.70 289 SER C O 1
ATOM 6739 N N . LEU C 1 293 ? 21.544 6.249 49.408 1.00 23.11 290 LEU C N 1
ATOM 6740 C CA . LEU C 1 293 ? 22.582 5.809 50.373 1.00 24.06 290 LEU C CA 1
ATOM 6741 C C . LEU C 1 293 ? 22.950 6.962 51.309 1.00 24.87 290 LEU C C 1
ATOM 6742 O O . LEU C 1 293 ? 23.318 6.689 52.484 1.00 24.71 290 LEU C O 1
ATOM 6747 N N A LEU C 1 294 ? 22.878 8.205 50.810 0.50 25.02 291 LEU C N 1
ATOM 6748 N N B LEU C 1 294 ? 22.853 8.195 50.808 0.50 25.34 291 LEU C N 1
ATOM 6749 C CA A LEU C 1 294 ? 23.262 9.406 51.613 0.50 25.62 291 LEU C CA 1
ATOM 6750 C CA B LEU C 1 294 ? 23.260 9.376 51.614 0.50 26.17 291 LEU C CA 1
ATOM 6751 C C A LEU C 1 294 ? 22.059 10.067 52.306 0.50 26.17 291 LEU C C 1
ATOM 6752 C C B LEU C 1 294 ? 22.049 10.091 52.236 0.50 26.50 291 LEU C C 1
ATOM 6753 O O A LEU C 1 294 ? 22.222 11.202 52.796 0.50 25.73 291 LEU C O 1
ATOM 6754 O O B LEU C 1 294 ? 22.194 11.278 52.593 0.50 26.11 291 LEU C O 1
ATOM 6763 N N . GLY C 1 295 ? 20.896 9.407 52.337 1.00 25.68 292 GLY C N 1
ATOM 6764 C CA . GLY C 1 295 ? 19.765 9.941 53.129 1.00 25.34 292 GLY C CA 1
ATOM 6765 C C . GLY C 1 295 ? 18.549 10.476 52.405 1.00 25.27 292 GLY C C 1
ATOM 6766 O O . GLY C 1 295 ? 17.624 10.855 53.122 1.00 25.32 292 GLY C O 1
ATOM 6767 N N . LYS C 1 296 ? 18.545 10.530 51.079 1.00 25.38 293 LYS C N 1
ATOM 6768 C CA . LYS C 1 296 ? 17.365 11.061 50.353 1.00 25.56 293 LYS C CA 1
ATOM 6769 C C . LYS C 1 296 ? 16.172 10.157 50.673 1.00 25.69 293 LYS C C 1
ATOM 6770 O O . LYS C 1 296 ? 16.341 8.911 50.632 1.00 25.04 293 LYS C O 1
ATOM 6776 N N . LYS C 1 297 ? 15.027 10.762 50.990 1.00 26.02 294 LYS C N 1
ATOM 6777 C CA . LYS C 1 297 ? 13.793 9.994 51.280 1.00 25.84 294 LYS C CA 1
ATOM 6778 C C . LYS C 1 297 ? 12.706 10.475 50.311 1.00 26.87 294 LYS C C 1
ATOM 6779 O O . LYS C 1 297 ? 12.829 11.608 49.799 1.00 27.41 294 LYS C O 1
ATOM 6785 N N . LEU C 1 298 ? 11.656 9.672 50.124 1.00 28.30 295 LEU C N 1
ATOM 6786 C CA . LEU C 1 298 ? 10.536 10.028 49.206 1.00 30.46 295 LEU C CA 1
ATOM 6787 C C . LEU C 1 298 ? 9.524 10.905 49.951 1.00 32.23 295 LEU C C 1
ATOM 6788 O O . LEU C 1 298 ? 8.704 11.575 49.284 1.00 32.63 295 LEU C O 1
ATOM 6793 N N . LEU C 1 299 ? 9.564 10.863 51.283 1.00 32.18 296 LEU C N 1
ATOM 6794 C CA . LEU C 1 299 ? 8.661 11.670 52.141 1.00 35.21 296 LEU C CA 1
ATOM 6795 C C . LEU C 1 299 ? 9.425 12.073 53.405 1.00 40.30 296 LEU C C 1
ATOM 6796 O O . LEU C 1 299 ? 10.183 11.262 53.964 1.00 40.84 296 LEU C O 1
ATOM 6802 N N . ALA D 1 3 ? -21.536 -8.149 41.792 1.00 60.69 0 ALA D N 1
ATOM 6803 C CA . ALA D 1 3 ? -21.951 -7.870 40.377 1.00 59.05 0 ALA D CA 1
ATOM 6804 C C . ALA D 1 3 ? -22.567 -6.470 40.287 1.00 56.04 0 ALA D C 1
ATOM 6805 O O . ALA D 1 3 ? -23.736 -6.298 40.703 1.00 56.60 0 ALA D O 1
ATOM 6807 N N . MET D 1 4 ? -21.810 -5.505 39.761 1.00 49.46 1 MET D N 1
ATOM 6808 C CA . MET D 1 4 ? -22.346 -4.124 39.646 1.00 47.35 1 MET D CA 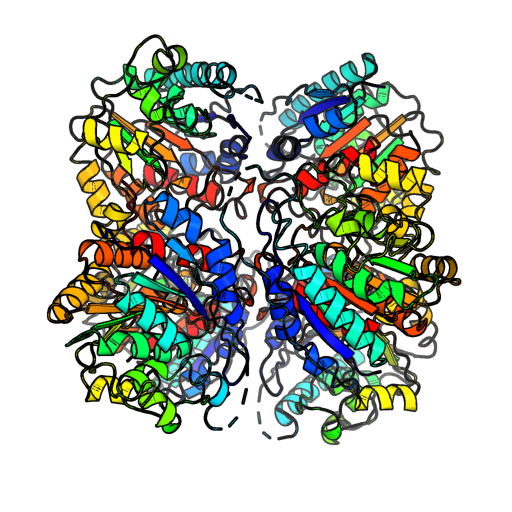1
ATOM 6809 C C . MET D 1 4 ? -23.308 -4.066 38.455 1.00 47.05 1 MET D C 1
ATOM 6810 O O . MET D 1 4 ? -22.817 -4.029 37.304 1.00 49.87 1 MET D O 1
ATOM 6815 N N . ASP D 1 5 ? -24.613 -4.080 38.748 1.00 40.35 2 ASP D N 1
ATOM 6816 C CA . ASP D 1 5 ? -25.713 -3.998 37.745 1.00 35.77 2 ASP D CA 1
ATOM 6817 C C . ASP D 1 5 ? -25.951 -2.520 37.430 1.00 33.17 2 ASP D C 1
ATOM 6818 O O . ASP D 1 5 ? -27.112 -2.050 37.504 1.00 33.37 2 ASP D O 1
ATOM 6823 N N . LYS D 1 6 ? -24.873 -1.819 37.123 1.00 30.49 3 LYS D N 1
ATOM 6824 C CA . LYS D 1 6 ? -24.925 -0.376 36.809 1.00 30.93 3 LYS D CA 1
ATOM 6825 C C . LYS D 1 6 ? -24.331 -0.147 35.434 1.00 28.27 3 LYS D C 1
ATOM 6826 O O . LYS D 1 6 ? -23.297 -0.807 35.098 1.00 27.14 3 LYS D O 1
ATOM 6832 N N . THR D 1 7 ? -24.942 0.778 34.701 1.00 27.21 4 THR D N 1
ATOM 6833 C CA . THR D 1 7 ? -24.410 1.189 33.390 1.00 25.63 4 THR D CA 1
ATOM 6834 C C . THR D 1 7 ? -23.150 2.035 33.623 1.00 25.68 4 THR D C 1
ATOM 6835 O O . THR D 1 7 ? -23.110 2.782 34.628 1.00 26.33 4 THR D O 1
ATOM 6839 N N . ILE D 1 8 ? -22.139 1.802 32.792 1.00 24.53 5 ILE D N 1
ATOM 6840 C CA . ILE D 1 8 ? -20.869 2.579 32.819 1.00 25.04 5 ILE D CA 1
ATOM 6841 C C . ILE D 1 8 ? -20.989 3.744 31.840 1.00 24.62 5 ILE D C 1
ATOM 6842 O O . ILE D 1 8 ? -21.297 3.501 30.654 1.00 26.42 5 ILE D O 1
ATOM 6847 N N . SER D 1 9 ? -20.716 4.949 32.336 1.00 23.79 6 SER D N 1
ATOM 6848 C CA . SER D 1 9 ? -20.756 6.198 31.544 1.00 24.09 6 SER D CA 1
ATOM 6849 C C . SER D 1 9 ? -19.321 6.667 31.327 1.00 24.22 6 SER D C 1
ATOM 6850 O O . SER D 1 9 ? -18.720 7.113 32.300 1.00 25.59 6 SER D O 1
ATOM 6853 N N . VAL D 1 10 ? -18.832 6.570 30.094 1.00 23.92 7 VAL D N 1
ATOM 6854 C CA . VAL D 1 10 ? -17.426 6.985 29.796 1.00 23.88 7 VAL D CA 1
ATOM 6855 C C . VAL D 1 10 ? -17.412 8.449 29.349 1.00 24.49 7 VAL D C 1
ATOM 6856 O O . VAL D 1 10 ? -18.209 8.817 28.455 1.00 25.75 7 VAL D O 1
ATOM 6860 N N . ILE D 1 11 ? -16.548 9.250 29.979 1.00 23.89 8 ILE D N 1
ATOM 6861 C CA . ILE D 1 11 ? -16.410 10.694 29.634 1.00 23.73 8 ILE D CA 1
ATOM 6862 C C . ILE D 1 11 ? -14.940 10.964 29.337 1.00 23.12 8 ILE D C 1
ATOM 6863 O O . ILE D 1 11 ? -14.126 10.646 30.215 1.00 23.13 8 ILE D O 1
ATOM 6868 N N . GLY D 1 12 ? -14.646 11.528 28.162 1.00 22.89 9 GLY D N 1
ATOM 6869 C CA . GLY D 1 12 ? -13.244 11.860 27.816 1.00 22.97 9 GLY D CA 1
ATOM 6870 C C . GLY D 1 12 ? -12.947 13.321 28.101 1.00 23.04 9 GLY D C 1
ATOM 6871 O O . GLY D 1 12 ? -13.820 14.172 27.841 1.00 24.13 9 GLY D O 1
ATOM 6872 N N . MET D 1 13 ? -11.751 13.611 28.615 1.00 24.01 10 MET D N 1
ATOM 6873 C CA . MET D 1 13 ? -11.295 14.991 28.923 1.00 25.67 10 MET D CA 1
ATOM 6874 C C . MET D 1 13 ? -9.958 15.213 28.236 1.00 25.57 10 MET D C 1
ATOM 6875 O O . MET D 1 13 ? -8.909 14.986 28.844 1.00 26.16 10 MET D O 1
ATOM 6880 N N . PRO D 1 14 ? -9.949 15.594 26.940 1.00 25.03 11 PRO D N 1
ATOM 6881 C CA . PRO D 1 14 ? -8.699 15.801 26.198 1.00 25.27 11 PRO D CA 1
ATOM 6882 C C . PRO D 1 14 ? -8.044 17.148 26.536 1.00 24.36 11 PRO D C 1
ATOM 6883 O O . PRO D 1 14 ? -7.928 18.011 25.664 1.00 26.89 11 PRO D O 1
ATOM 6887 N N . MET D 1 15 ? -7.632 17.269 27.800 1.00 25.05 12 MET D N 1
ATOM 6888 C CA . MET D 1 15 ? -7.053 18.500 28.381 1.00 25.92 12 MET D CA 1
ATOM 6889 C C . MET D 1 15 ? -5.540 18.322 28.546 1.00 26.21 12 MET D C 1
ATOM 6890 O O . MET D 1 15 ? -5.120 17.337 29.173 1.00 25.78 12 MET D O 1
ATOM 6895 N N . ASP D 1 16 ? -4.786 19.264 27.995 1.00 25.36 13 ASP D N 1
ATOM 6896 C CA . ASP D 1 16 ? -3.299 19.272 28.050 1.00 25.48 13 ASP D CA 1
ATOM 6897 C C . ASP D 1 16 ? -2.876 20.728 28.252 1.00 26.88 13 ASP D C 1
ATOM 6898 O O . ASP D 1 16 ? -2.467 21.383 27.275 1.00 28.16 13 ASP D O 1
ATOM 6903 N N . LEU D 1 17 ? -2.964 21.195 29.499 1.00 27.07 14 LEU D N 1
ATOM 6904 C CA . LEU D 1 17 ? -2.717 22.625 29.825 1.00 29.52 14 LEU D CA 1
ATOM 6905 C C . LEU D 1 17 ? -1.556 22.714 30.820 1.00 30.25 14 LEU D C 1
ATOM 6906 O O . LEU D 1 17 ? -1.089 21.663 31.282 1.00 32.72 14 LEU D O 1
ATOM 6911 N N . GLY D 1 18 ? -1.080 23.922 31.106 1.00 34.29 15 GLY D N 1
ATOM 6912 C CA . GLY D 1 18 ? 0.088 24.076 31.994 1.00 35.21 15 GLY D CA 1
ATOM 6913 C C . GLY D 1 18 ? 1.163 24.902 31.304 1.00 36.49 15 GLY D C 1
ATOM 6914 O O . GLY D 1 18 ? 0.874 25.476 30.247 1.00 39.74 15 GLY D O 1
ATOM 6915 N N A GLN D 1 19 ? 2.366 24.944 31.880 0.60 37.21 16 GLN D N 1
ATOM 6916 N N B GLN D 1 19 ? 2.377 24.943 31.859 0.40 36.85 16 GLN D N 1
ATOM 6917 C CA A GLN D 1 19 ? 3.470 25.741 31.276 0.60 39.45 16 GLN D CA 1
ATOM 6918 C CA B GLN D 1 19 ? 3.463 25.774 31.263 0.40 38.24 16 GLN D CA 1
ATOM 6919 C C A GLN D 1 19 ? 3.655 25.322 29.816 0.60 37.61 16 GLN D C 1
ATOM 6920 C C B GLN D 1 19 ? 3.743 25.324 29.822 0.40 36.65 16 GLN D C 1
ATOM 6921 O O A GLN D 1 19 ? 3.760 26.208 28.948 0.60 39.30 16 GLN D O 1
ATOM 6922 O O B GLN D 1 19 ? 4.073 26.192 28.986 0.40 36.88 16 GLN D O 1
ATOM 6933 N N . ALA D 1 20 ? 3.687 24.017 29.562 1.00 33.26 17 ALA D N 1
ATOM 6934 C CA . ALA D 1 20 ? 3.901 23.512 28.189 1.00 32.53 17 ALA D CA 1
ATOM 6935 C C . ALA D 1 20 ? 3.027 22.283 27.969 1.00 30.93 17 ALA D C 1
ATOM 6936 O O . ALA D 1 20 ? 2.690 21.611 28.959 1.00 29.05 17 ALA D O 1
ATOM 6938 N N . ARG D 1 21 ? 2.673 22.015 26.715 1.00 29.07 18 ARG D N 1
ATOM 6939 C CA . ARG D 1 21 ? 1.889 20.777 26.454 1.00 27.74 18 ARG D CA 1
ATOM 6940 C C . ARG D 1 21 ? 2.767 19.561 26.763 1.00 26.65 18 ARG D C 1
ATOM 6941 O O . ARG D 1 21 ? 4.023 19.677 26.626 1.00 26.75 18 ARG D O 1
ATOM 6949 N N . ARG D 1 22 ? 2.138 18.451 27.164 1.00 25.51 19 ARG D N 1
ATOM 6950 C CA . ARG D 1 22 ? 2.857 17.183 27.461 1.00 25.95 19 ARG D CA 1
ATOM 6951 C C . ARG D 1 22 ? 2.283 16.033 26.616 1.00 27.56 19 ARG D C 1
ATOM 6952 O O . ARG D 1 22 ? 2.750 14.901 26.814 1.00 30.03 19 ARG D O 1
ATOM 6960 N N . GLY D 1 23 ? 1.229 16.283 25.814 1.00 25.67 20 GLY D N 1
ATOM 6961 C CA . GLY D 1 23 ? 0.665 15.276 24.893 1.00 24.54 20 GLY D CA 1
ATOM 6962 C C . GLY D 1 23 ? -0.496 14.484 25.474 1.00 23.84 20 GLY D C 1
ATOM 6963 O O . GLY D 1 23 ? -1.036 13.619 24.755 1.00 23.86 20 GLY D O 1
ATOM 6964 N N . VAL D 1 24 ? -0.910 14.800 26.701 1.00 23.16 21 VAL D N 1
ATOM 6965 C CA . VAL D 1 24 ? -1.933 13.992 27.418 1.00 22.60 21 VAL D CA 1
ATOM 6966 C C . VAL D 1 24 ? -3.342 14.264 26.897 1.00 23.27 21 VAL D C 1
ATOM 6967 O O . VAL D 1 24 ? -4.243 13.523 27.327 1.00 23.87 21 VAL D O 1
ATOM 6971 N N . ASP D 1 25 ? -3.525 15.255 26.023 1.00 23.15 22 ASP D N 1
ATOM 6972 C CA . ASP D 1 25 ? -4.891 15.474 25.455 1.00 23.17 22 ASP D CA 1
ATOM 6973 C C . ASP D 1 25 ? -5.264 14.275 24.585 1.00 22.70 22 ASP D C 1
ATOM 6974 O O . ASP D 1 25 ? -6.465 14.053 24.348 1.00 23.71 22 ASP D O 1
ATOM 6979 N N . MET D 1 26 ? -4.258 13.544 24.108 1.00 22.73 23 MET D N 1
ATOM 6980 C CA . MET D 1 26 ? -4.475 12.366 23.238 1.00 23.20 23 MET D CA 1
ATOM 6981 C C . MET D 1 26 ? -4.801 11.113 24.066 1.00 21.18 23 MET D C 1
ATOM 6982 O O . MET D 1 26 ? -5.157 10.095 23.466 1.00 21.16 23 MET D O 1
ATOM 6987 N N . GLY D 1 27 ? -4.741 11.210 25.393 1.00 21.74 24 GLY D N 1
ATOM 6988 C CA . GLY D 1 27 ? -4.982 10.056 26.281 1.00 21.14 24 GLY D CA 1
ATOM 6989 C C . GLY D 1 27 ? -6.319 9.372 26.019 1.00 20.96 24 GLY D C 1
ATOM 6990 O O . GLY D 1 27 ? -6.361 8.149 25.835 1.00 22.89 24 GLY D O 1
ATOM 6991 N N . PRO D 1 28 ? -7.453 10.102 26.049 1.00 21.17 25 PRO D N 1
ATOM 6992 C CA . PRO D 1 28 ? -8.753 9.460 25.831 1.00 21.78 25 PRO D CA 1
ATOM 6993 C C . PRO D 1 28 ? -8.811 8.678 24.505 1.00 22.64 25 PRO D C 1
ATOM 6994 O O . PRO D 1 28 ? -9.349 7.559 24.476 1.00 22.35 25 PRO D O 1
ATOM 6998 N N . SER D 1 29 ? -8.255 9.252 23.440 1.00 22.86 26 SER D N 1
ATOM 6999 C CA . SER D 1 29 ? -8.270 8.569 22.116 1.00 22.33 26 SER D CA 1
ATOM 7000 C C . SER D 1 29 ? -7.455 7.272 22.189 1.00 22.55 26 SER D C 1
ATOM 7001 O O . SER D 1 29 ? -7.920 6.235 21.691 1.00 21.56 26 SER D O 1
ATOM 7004 N N . ALA D 1 30 ? -6.269 7.337 22.801 1.00 21.98 27 ALA D N 1
ATOM 7005 C CA . ALA D 1 30 ? -5.403 6.137 22.904 1.00 22.01 27 ALA D CA 1
ATOM 7006 C C . ALA D 1 30 ? -6.062 5.042 23.764 1.00 21.42 27 ALA D C 1
ATOM 7007 O O . ALA D 1 30 ? -5.912 3.853 23.452 1.00 21.08 27 ALA D O 1
ATOM 7009 N N . ILE D 1 31 ? -6.742 5.421 24.836 1.00 21.12 28 ILE D N 1
ATOM 7010 C CA . ILE D 1 31 ? -7.442 4.420 25.692 1.00 21.27 28 ILE D CA 1
ATOM 7011 C C . ILE D 1 31 ? -8.586 3.780 24.889 1.00 22.02 28 ILE D C 1
ATOM 7012 O O . ILE D 1 31 ? -8.725 2.527 24.892 1.00 21.69 28 ILE D O 1
ATOM 7017 N N . ARG D 1 32 ? -9.351 4.596 24.165 1.00 22.65 29 ARG D N 1
ATOM 7018 C CA . ARG D 1 32 ? -10.439 4.043 23.328 1.00 23.48 29 ARG D CA 1
ATOM 7019 C C . ARG D 1 32 ? -9.836 3.162 22.221 1.00 22.89 29 ARG D C 1
ATOM 7020 O O . ARG D 1 32 ? -10.458 2.140 21.893 1.00 24.21 29 ARG D O 1
ATOM 7028 N N . TYR D 1 33 ? -8.646 3.522 21.716 1.00 22.49 30 TYR D N 1
ATOM 7029 C CA . TYR D 1 33 ? -7.982 2.764 20.619 1.00 23.01 30 TYR D CA 1
ATOM 7030 C C . TYR D 1 33 ? -7.665 1.341 21.090 1.00 22.01 30 TYR D C 1
ATOM 7031 O O . TYR D 1 33 ? -7.675 0.404 20.265 1.00 23.43 30 TYR D O 1
ATOM 7040 N N . ALA D 1 34 ? -7.424 1.194 22.400 1.00 21.12 31 ALA D N 1
ATOM 7041 C CA . ALA D 1 34 ? -7.141 -0.128 23.005 1.00 21.40 31 ALA D CA 1
ATOM 7042 C C . ALA D 1 34 ? -8.449 -0.885 23.307 1.00 22.53 31 ALA D C 1
ATOM 7043 O O . ALA D 1 34 ? -8.414 -1.843 24.095 1.00 22.98 31 ALA D O 1
ATOM 7045 N N . HIS D 1 35 ? -9.556 -0.485 22.673 1.00 23.17 32 HIS D N 1
ATOM 7046 C CA . HIS D 1 35 ? -10.868 -1.211 22.715 1.00 24.08 32 HIS D CA 1
ATOM 7047 C C . HIS D 1 35 ? -11.572 -1.151 24.078 1.00 24.54 32 HIS D C 1
ATOM 7048 O O . HIS D 1 35 ? -12.281 -2.128 24.399 1.00 24.93 32 HIS D O 1
ATOM 7055 N N . LEU D 1 36 ? -11.404 -0.062 24.825 1.00 23.84 33 LEU D N 1
ATOM 7056 C CA . LEU D 1 36 ? -12.051 0.104 26.156 1.00 24.19 33 LEU D CA 1
ATOM 7057 C C . LEU D 1 36 ? -13.538 -0.296 26.111 1.00 23.96 33 LEU D C 1
ATOM 7058 O O . LEU D 1 36 ? -13.946 -1.117 26.935 1.00 25.92 33 LEU D O 1
ATOM 7063 N N . ILE D 1 37 ? -14.311 0.303 25.201 1.00 24.57 34 ILE D N 1
ATOM 7064 C CA . ILE D 1 37 ? -15.798 0.078 25.145 1.00 25.61 34 ILE D CA 1
ATOM 7065 C C . ILE D 1 37 ? -16.116 -1.399 24.847 1.00 25.92 34 ILE D C 1
ATOM 7066 O O . ILE D 1 37 ? -16.925 -2.004 25.605 1.00 26.96 34 ILE D O 1
ATOM 7071 N N . GLU D 1 38 ? -15.533 -1.956 23.783 1.00 27.34 35 GLU D N 1
ATOM 7072 C CA . GLU D 1 38 ? -15.740 -3.385 23.413 1.00 28.97 35 GLU D CA 1
ATOM 7073 C C . GLU D 1 38 ? -15.372 -4.331 24.572 1.00 27.35 35 GLU D C 1
ATOM 7074 O O . GLU D 1 38 ? -16.128 -5.294 24.829 1.00 26.20 35 GLU D O 1
ATOM 7080 N N . ARG D 1 39 ? -14.219 -4.121 25.217 1.00 26.03 36 ARG D N 1
ATOM 7081 C CA . ARG D 1 39 ? -13.805 -5.005 26.330 1.00 25.26 36 ARG D CA 1
ATOM 7082 C C . ARG D 1 39 ? -14.825 -4.981 27.467 1.00 25.21 36 ARG D C 1
ATOM 7083 O O . ARG D 1 39 ? -15.127 -6.080 27.990 1.00 25.19 36 ARG D O 1
ATOM 7091 N N . LEU D 1 40 ? -15.342 -3.798 27.827 1.00 24.24 37 LEU D N 1
ATOM 7092 C CA . LEU D 1 40 ? -16.317 -3.722 28.949 1.00 24.35 37 LEU D CA 1
ATOM 7093 C C . LEU D 1 40 ? -17.647 -4.331 28.508 1.00 24.68 37 LEU D C 1
ATOM 7094 O O . LEU D 1 40 ? -18.259 -5.018 29.322 1.00 24.23 37 LEU D O 1
ATOM 7099 N N . SER D 1 41 ? -18.014 -4.136 27.251 1.00 25.72 38 SER D N 1
ATOM 7100 C CA . SER D 1 41 ? -19.281 -4.717 26.733 1.00 27.62 38 SER D CA 1
ATOM 7101 C C . SER D 1 41 ? -19.187 -6.249 26.741 1.00 27.93 38 SER D C 1
ATOM 7102 O O . SER D 1 41 ? -20.178 -6.917 27.123 1.00 27.49 38 SER D O 1
ATOM 7105 N N . ASP D 1 42 ? -18.033 -6.786 26.342 1.00 27.78 39 ASP D N 1
ATOM 7106 C CA . ASP D 1 42 ? -17.798 -8.257 26.285 1.00 30.13 39 ASP D CA 1
ATOM 7107 C C . ASP D 1 42 ? -17.833 -8.841 27.709 1.00 29.38 39 ASP D C 1
ATOM 7108 O O . ASP D 1 42 ? -18.186 -10.031 27.855 1.00 30.30 39 ASP D O 1
ATOM 7113 N N . MET D 1 43 ? -17.530 -8.032 28.721 1.00 27.17 40 MET D N 1
ATOM 7114 C CA . MET D 1 43 ? -17.597 -8.482 30.138 1.00 27.52 40 MET D CA 1
ATOM 7115 C C . MET D 1 43 ? -19.065 -8.519 30.607 1.00 28.44 40 MET D C 1
ATOM 7116 O O . MET D 1 43 ? -19.310 -9.050 31.695 1.00 31.32 40 MET D O 1
ATOM 7121 N N . GLY D 1 44 ? -19.994 -7.994 29.806 1.00 26.71 41 GLY D N 1
ATOM 7122 C CA . GLY D 1 44 ? -21.427 -8.023 30.167 1.00 26.96 41 GLY D CA 1
ATOM 7123 C C . GLY D 1 44 ? -21.949 -6.684 30.650 1.00 26.69 41 GLY D C 1
ATOM 7124 O O . GLY D 1 44 ? -23.145 -6.611 31.009 1.00 28.79 41 GLY D O 1
ATOM 7125 N N . TYR D 1 45 ? -21.106 -5.647 30.664 1.00 26.78 42 TYR D N 1
ATOM 7126 C CA . TYR D 1 45 ? -21.580 -4.308 31.091 1.00 26.76 42 TYR D CA 1
ATOM 7127 C C . TYR D 1 45 ? -22.316 -3.584 29.972 1.00 26.90 42 TYR D C 1
ATOM 7128 O O . TYR D 1 45 ? -22.030 -3.795 28.760 1.00 25.52 42 TYR D O 1
ATOM 7137 N N . THR D 1 46 ? -23.299 -2.786 30.395 1.00 26.52 43 THR D N 1
ATOM 7138 C CA . THR D 1 46 ? -23.934 -1.807 29.499 1.00 26.53 43 THR D CA 1
ATOM 7139 C C . THR D 1 46 ? -23.025 -0.572 29.587 1.00 25.76 43 THR D C 1
ATOM 7140 O O . THR D 1 46 ? -22.795 -0.092 30.724 1.00 24.68 43 THR D O 1
ATOM 7144 N N . VAL D 1 47 ? -22.489 -0.136 28.447 1.00 26.06 44 VAL D N 1
ATOM 7145 C CA . VAL D 1 47 ? -21.535 1.005 28.393 1.00 27.42 44 VAL D CA 1
ATOM 7146 C C . VAL D 1 47 ? -22.062 2.092 27.466 1.00 28.06 44 VAL D C 1
ATOM 7147 O O . VAL D 1 47 ? -22.544 1.768 26.354 1.00 30.73 44 VAL D O 1
ATOM 7151 N N . GLU D 1 48 ? -21.999 3.334 27.927 1.00 27.10 45 GLU D N 1
ATOM 7152 C CA . GLU D 1 48 ? -22.402 4.466 27.072 1.00 29.22 45 GLU D CA 1
ATOM 7153 C C . GLU D 1 48 ? -21.194 5.390 26.984 1.00 29.19 45 GLU D C 1
ATOM 7154 O O . GLU D 1 48 ? -20.645 5.750 28.038 1.00 31.40 45 GLU D O 1
ATOM 7160 N N . ASP D 1 49 ? -20.727 5.626 25.769 1.00 27.48 46 ASP D N 1
ATOM 7161 C CA . ASP D 1 49 ? -19.598 6.558 25.575 1.00 28.05 46 ASP D CA 1
ATOM 7162 C C . ASP D 1 49 ? -20.220 7.942 25.378 1.00 28.04 46 ASP D C 1
ATOM 7163 O O . ASP D 1 49 ? -20.941 8.129 24.356 1.00 28.72 46 ASP D O 1
ATOM 7168 N N . LEU D 1 50 ? -20.038 8.842 26.353 1.00 27.00 47 LEU D N 1
ATOM 7169 C CA . LEU D 1 50 ? -20.637 10.200 26.277 1.00 27.99 47 LEU D CA 1
ATOM 7170 C C . LEU D 1 50 ? -19.721 11.125 25.470 1.00 29.29 47 LEU D C 1
ATOM 7171 O O . LEU D 1 50 ? -20.051 12.320 25.345 1.00 30.15 47 LEU D O 1
ATOM 7176 N N . GLY D 1 51 ? -18.649 10.569 24.908 1.00 27.70 48 GLY D N 1
ATOM 7177 C CA . GLY D 1 51 ? -17.705 11.342 24.088 1.00 28.28 48 GLY D CA 1
ATOM 7178 C C . GLY D 1 51 ? -16.780 12.202 24.921 1.00 29.76 48 GLY D C 1
ATOM 7179 O O . GLY D 1 51 ? -16.578 11.914 26.123 1.00 28.45 48 GLY D O 1
ATOM 7180 N N . ASP D 1 52 ? -16.270 13.260 24.302 1.00 29.99 49 ASP D N 1
ATOM 7181 C CA . ASP D 1 52 ? -15.266 14.135 24.945 1.00 30.74 49 ASP D CA 1
ATOM 7182 C C . ASP D 1 52 ? -15.841 15.519 25.223 1.00 31.53 49 ASP D C 1
ATOM 7183 O O . ASP D 1 52 ? -16.531 16.080 24.336 1.00 32.38 49 ASP D O 1
ATOM 7188 N N . ILE D 1 53 ? -15.572 16.026 26.420 1.00 30.68 50 ILE D N 1
ATOM 7189 C CA . ILE D 1 53 ? -15.905 17.432 26.785 1.00 32.31 50 ILE D CA 1
ATOM 7190 C C . ILE D 1 53 ? -15.017 18.311 25.901 1.00 34.37 50 ILE D C 1
ATOM 7191 O O . ILE D 1 53 ? -13.813 18.064 25.819 1.00 31.10 50 ILE D O 1
ATOM 7196 N N . PRO D 1 54 ? -15.543 19.343 25.199 1.00 37.86 51 PRO D N 1
ATOM 7197 C CA . PRO D 1 54 ? -14.696 20.217 24.386 1.00 38.54 51 PRO D CA 1
ATOM 7198 C C . PRO D 1 54 ? -13.793 21.059 25.297 1.00 36.77 51 PRO D C 1
ATOM 7199 O O . PRO D 1 54 ? -14.279 21.546 26.292 1.00 35.57 51 PRO D O 1
ATOM 7203 N N . ILE D 1 55 ? -12.503 21.136 24.968 1.00 39.15 52 ILE D N 1
ATOM 7204 C CA . ILE D 1 55 ? -11.507 21.917 25.761 1.00 41.95 52 ILE D CA 1
ATOM 7205 C C . ILE D 1 55 ? -10.962 23.030 24.857 1.00 49.62 52 ILE D C 1
ATOM 7206 O O . ILE D 1 55 ? -10.268 22.696 23.882 1.00 52.15 52 ILE D O 1
ATOM 7211 N N . ASN D 1 56 ? -11.266 24.292 25.178 1.00 58.57 53 ASN D N 1
ATOM 7212 C CA . ASN D 1 56 ? -10.821 25.462 24.363 1.00 65.97 53 ASN D CA 1
ATOM 7213 C C . ASN D 1 56 ? -9.292 25.610 24.425 1.00 65.44 53 ASN D C 1
ATOM 7214 O O . ASN D 1 56 ? -8.761 25.704 25.551 1.00 67.96 53 ASN D O 1
ATOM 7219 N N . GLU D 1 65 ? 1.728 33.126 38.119 1.00 68.23 62 GLU D N 1
ATOM 7220 C CA . GLU D 1 65 ? 0.305 33.039 37.695 1.00 65.47 62 GLU D CA 1
ATOM 7221 C C . GLU D 1 65 ? -0.109 31.571 37.551 1.00 63.97 62 GLU D C 1
ATOM 7222 O O . GLU D 1 65 ? 0.784 30.700 37.444 1.00 60.96 62 GLU D O 1
ATOM 7228 N N . LEU D 1 66 ? -1.422 31.327 37.524 1.00 54.31 63 LEU D N 1
ATOM 7229 C CA . LEU D 1 66 ? -1.969 29.971 37.292 1.00 51.26 63 LEU D CA 1
ATOM 7230 C C . LEU D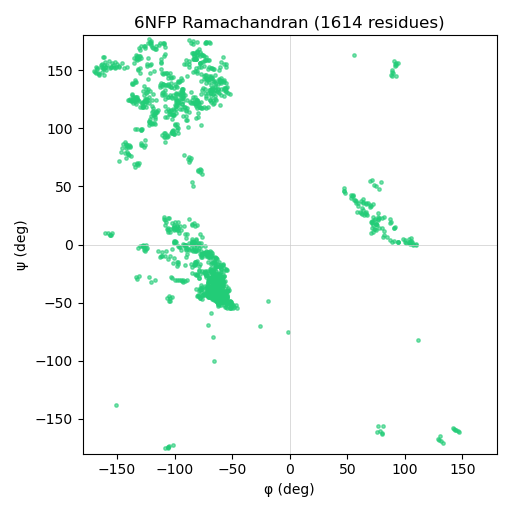 1 66 ? -2.145 29.824 35.777 1.00 49.81 63 LEU D C 1
ATOM 7231 O O . LEU D 1 66 ? -2.934 30.595 35.186 1.00 46.93 63 LEU D O 1
ATOM 7236 N N . LYS D 1 67 ? -1.381 28.899 35.188 1.00 51.38 64 LYS D N 1
ATOM 7237 C CA . LYS D 1 67 ? -1.330 28.683 33.718 1.00 48.06 64 LYS D CA 1
ATOM 7238 C C . LYS D 1 67 ? -2.668 28.163 33.191 1.00 41.12 64 LYS D C 1
ATOM 7239 O O . LYS D 1 67 ? -3.108 27.104 33.657 1.00 43.55 64 LYS D O 1
ATOM 7245 N N . ASN D 1 68 ? -3.270 28.892 32.251 1.00 37.94 65 ASN D N 1
ATOM 7246 C CA . ASN D 1 68 ? -4.508 28.429 31.563 1.00 37.08 65 ASN D CA 1
ATOM 7247 C C . ASN D 1 68 ? -5.668 28.284 32.555 1.00 34.60 65 ASN D C 1
ATOM 7248 O O . ASN D 1 68 ? -6.540 27.408 32.314 1.00 32.80 65 ASN D O 1
ATOM 7253 N N . LEU D 1 69 ? -5.688 29.117 33.600 1.00 34.22 66 LEU D N 1
ATOM 7254 C CA . LEU D 1 69 ? -6.738 29.067 34.656 1.00 34.51 66 LEU D CA 1
ATOM 7255 C C . LEU D 1 69 ? -8.141 29.080 34.031 1.00 34.48 66 LEU D C 1
ATOM 7256 O O . LEU D 1 69 ? -8.953 28.226 34.393 1.00 33.44 66 LEU D O 1
ATOM 7261 N N . ASN D 1 70 ? -8.420 30.028 33.135 1.00 35.71 67 ASN D N 1
ATOM 7262 C CA . ASN D 1 70 ? -9.781 30.135 32.536 1.00 36.36 67 ASN D CA 1
ATOM 7263 C C . ASN D 1 70 ? -10.171 28.834 31.834 1.00 33.69 67 ASN D C 1
ATOM 7264 O O . ASN D 1 70 ? -11.314 28.383 32.024 1.00 32.71 67 ASN D O 1
ATOM 7269 N N . SER D 1 71 ? -9.255 28.260 31.054 1.00 33.30 68 SER D N 1
ATOM 7270 C CA . SER D 1 71 ? -9.542 27.023 30.288 1.00 33.72 68 SER D CA 1
ATOM 7271 C C . SER D 1 71 ? -9.696 25.825 31.225 1.00 32.13 68 SER D C 1
ATOM 7272 O O . SER D 1 71 ? -10.588 24.988 30.957 1.00 31.39 68 SER D O 1
ATOM 7275 N N . VAL D 1 72 ? -8.870 25.753 32.273 1.00 30.32 69 VAL D N 1
ATOM 7276 C CA . VAL D 1 72 ? -8.968 24.639 33.261 1.00 29.05 69 VAL D CA 1
ATOM 7277 C C . VAL D 1 72 ? -10.329 24.762 33.961 1.00 28.13 69 VAL D C 1
ATOM 7278 O O . VAL D 1 72 ? -11.028 23.741 34.105 1.00 31.71 69 VAL D O 1
ATOM 7282 N N A LEU D 1 73 ? -10.693 25.985 34.358 0.60 29.81 70 LEU D N 1
ATOM 7283 N N B LEU D 1 73 ? -10.694 25.983 34.370 0.40 29.36 70 LEU D N 1
ATOM 7284 C CA A LEU D 1 73 ? -11.987 26.224 35.051 0.60 30.58 70 LEU D CA 1
ATOM 7285 C CA B LEU D 1 73 ? -12.002 26.229 35.039 0.40 29.81 70 LEU D CA 1
ATOM 7286 C C A LEU D 1 73 ? -13.154 25.828 34.134 0.60 31.31 70 LEU D C 1
ATOM 7287 C C B LEU D 1 73 ? -13.154 25.809 34.125 0.40 30.57 70 LEU D C 1
ATOM 7288 O O A LEU D 1 73 ? -14.039 25.085 34.603 0.60 32.13 70 LEU D O 1
ATOM 7289 O O B LEU D 1 73 ? -14.033 25.052 34.590 0.40 31.04 70 LEU D O 1
ATOM 7298 N N . ALA D 1 74 ? -13.137 26.292 32.881 1.00 30.75 71 ALA D N 1
ATOM 7299 C CA . ALA D 1 74 ? -14.241 26.037 31.921 1.00 31.60 71 ALA D CA 1
ATOM 7300 C C . ALA D 1 74 ? -14.413 24.537 31.667 1.00 31.24 71 ALA D C 1
ATOM 7301 O O . ALA D 1 74 ? -15.567 24.048 31.707 1.00 30.26 71 ALA D O 1
ATOM 7303 N N . GLY D 1 75 ? -13.308 23.828 31.428 1.00 28.93 72 GLY D N 1
ATOM 7304 C CA . GLY D 1 75 ? -13.398 22.385 31.147 1.00 26.64 72 GLY D CA 1
ATOM 7305 C C . GLY D 1 75 ? -13.875 21.615 32.360 1.00 26.44 72 GLY D C 1
ATOM 7306 O O . GLY D 1 75 ? -14.662 20.677 32.188 1.00 28.53 72 GLY D O 1
ATOM 7307 N N . ASN D 1 76 ? -13.387 21.989 33.547 1.00 26.38 73 ASN D N 1
ATOM 7308 C CA . ASN D 1 76 ? -13.753 21.276 34.794 1.00 26.76 73 ASN D CA 1
ATOM 7309 C C . ASN D 1 76 ? -15.218 21.546 35.132 1.00 26.65 73 ASN D C 1
ATOM 7310 O O . ASN D 1 76 ? -15.869 20.640 35.688 1.00 28.50 73 ASN D O 1
ATOM 7315 N N A GLU D 1 77 ? -15.720 22.738 34.795 0.60 28.84 74 GLU D N 1
ATOM 7316 N N B GLU D 1 77 ? -15.700 22.743 34.791 0.40 27.63 74 GLU D N 1
ATOM 7317 C CA A GLU D 1 77 ? -17.146 23.084 35.042 0.60 29.94 74 GLU D CA 1
ATOM 7318 C CA B GLU D 1 77 ? -17.122 23.107 35.004 0.40 28.12 74 GLU D CA 1
ATOM 7319 C C A GLU D 1 77 ? -18.022 22.146 34.201 0.60 29.54 74 GLU D C 1
ATOM 7320 C C B GLU D 1 77 ? -17.990 22.129 34.210 0.40 28.31 74 GLU D C 1
ATOM 7321 O O A GLU D 1 77 ? -18.985 21.577 34.754 0.60 30.13 74 GLU D O 1
ATOM 7322 O O B GLU D 1 77 ? -18.889 21.503 34.807 0.40 28.79 74 GLU D O 1
ATOM 7333 N N . LYS D 1 78 ? -17.701 21.991 32.913 1.00 28.03 75 LYS D N 1
ATOM 7334 C CA . LYS D 1 78 ? -18.480 21.085 32.027 1.00 28.37 75 LYS D CA 1
ATOM 7335 C C . LYS D 1 78 ? -18.348 19.651 32.554 1.00 26.52 75 LYS D C 1
ATOM 7336 O O . LYS D 1 78 ? -19.357 18.930 32.596 1.00 25.59 75 LYS D O 1
ATOM 7342 N N . LEU D 1 79 ? -17.132 19.248 32.948 1.00 25.90 76 LEU D N 1
ATOM 7343 C CA . LEU D 1 79 ? -16.941 17.862 33.452 1.00 25.92 76 LEU D CA 1
ATOM 7344 C C . LEU D 1 79 ? -17.760 17.633 34.728 1.00 26.23 76 LEU D C 1
ATOM 7345 O O . LEU D 1 79 ? -18.436 16.579 34.827 1.00 24.90 76 LEU D O 1
ATOM 7350 N N . ALA D 1 80 ? -17.715 18.579 35.666 1.00 26.06 77 ALA D N 1
ATOM 7351 C CA . ALA D 1 80 ? -18.459 18.425 36.941 1.00 25.87 77 ALA D CA 1
ATOM 7352 C C . ALA D 1 80 ? -19.954 18.237 36.658 1.00 28.02 77 ALA D C 1
ATOM 7353 O O . ALA D 1 80 ? -20.573 17.388 37.319 1.00 26.29 77 ALA D O 1
ATOM 7355 N N . GLN D 1 81 ? -20.500 19.045 35.743 1.00 29.34 78 GLN D N 1
ATOM 7356 C CA . GLN D 1 81 ? -21.943 18.974 35.377 1.00 31.36 78 GLN D CA 1
ATOM 7357 C C . GLN D 1 81 ? -22.270 17.601 34.783 1.00 30.86 78 GLN D C 1
ATOM 7358 O O . GLN D 1 81 ? -23.302 17.035 35.177 1.00 28.65 78 GLN D O 1
ATOM 7364 N N . LYS D 1 82 ? -21.398 17.067 33.919 1.00 28.60 79 LYS D N 1
ATOM 7365 C CA . LYS D 1 82 ? -21.660 15.764 33.249 1.00 30.60 79 LYS D CA 1
ATOM 7366 C C . LYS D 1 82 ? -21.571 14.640 34.280 1.00 28.17 79 LYS D C 1
ATOM 7367 O O . LYS D 1 82 ? -22.467 13.762 34.281 1.00 27.27 79 LYS D O 1
ATOM 7373 N N . VAL D 1 83 ? -20.535 14.683 35.129 1.00 25.94 80 VAL D N 1
ATOM 7374 C CA . VAL D 1 83 ? -20.337 13.633 36.161 1.00 25.46 80 VAL D CA 1
ATOM 7375 C C . VAL D 1 83 ? -21.533 13.653 37.105 1.00 23.93 80 VAL D C 1
ATOM 7376 O O . VAL D 1 83 ? -22.007 12.574 37.469 1.00 25.61 80 VAL D O 1
ATOM 7380 N N . ASN D 1 84 ? -21.988 14.853 37.467 1.00 26.48 81 ASN D N 1
ATOM 7381 C CA . ASN D 1 84 ? -23.164 15.015 38.366 1.00 26.53 81 ASN D CA 1
ATOM 7382 C C . ASN D 1 84 ? -24.383 14.324 37.736 1.00 26.58 81 ASN D C 1
ATOM 7383 O O . ASN D 1 84 ? -25.116 13.591 38.456 1.00 26.71 81 ASN D O 1
ATOM 7388 N N . LYS D 1 85 ? -24.600 14.551 36.440 1.00 28.10 82 LYS D N 1
ATOM 7389 C CA . LYS D 1 85 ? -25.772 13.962 35.735 1.00 30.74 82 LYS D CA 1
ATOM 7390 C C . LYS D 1 85 ? -25.673 12.428 35.748 1.00 28.55 82 LYS D C 1
ATOM 7391 O O . LYS D 1 85 ? -26.683 11.765 35.983 1.00 29.20 82 LYS D O 1
ATOM 7397 N N . VAL D 1 86 ? -24.482 11.882 35.507 1.00 27.31 83 VAL D N 1
ATOM 7398 C CA . VAL D 1 86 ? -24.273 10.403 35.511 1.00 26.13 83 VAL D CA 1
ATOM 7399 C C . VAL D 1 86 ? -24.600 9.832 36.899 1.00 25.89 83 VAL D C 1
ATOM 7400 O O . VAL D 1 86 ? -25.265 8.774 36.963 1.00 27.94 83 VAL D O 1
ATOM 7404 N N . ILE D 1 87 ? -24.151 10.489 37.968 1.00 23.91 84 ILE D N 1
ATOM 7405 C CA . ILE D 1 87 ? -24.408 9.995 39.354 1.00 24.95 84 ILE D CA 1
ATOM 7406 C C . ILE D 1 87 ? -25.909 10.110 39.672 1.00 26.16 84 ILE D C 1
ATOM 7407 O O . ILE D 1 87 ? -26.463 9.171 40.287 1.00 26.55 84 ILE D O 1
ATOM 7412 N N . GLU D 1 88 ? -26.535 11.190 39.215 1.00 27.07 85 GLU D N 1
ATOM 7413 C CA . GLU D 1 88 ? -27.996 11.378 39.430 1.00 28.93 85 GLU D CA 1
ATOM 7414 C C . GLU D 1 88 ? -28.755 10.246 38.733 1.00 28.94 85 GLU D C 1
ATOM 7415 O O . GLU D 1 88 ? -29.816 9.833 39.252 1.00 30.10 85 GLU D O 1
ATOM 7421 N N . GLU D 1 89 ? -28.246 9.766 37.599 1.00 26.73 86 GLU D N 1
ATOM 7422 C CA . GLU D 1 89 ? -28.891 8.688 36.804 1.00 27.78 86 GLU D CA 1
ATOM 7423 C C . GLU D 1 89 ? -28.557 7.307 37.390 1.00 26.74 86 GLU D C 1
ATOM 7424 O O . GLU D 1 89 ? -29.003 6.315 36.799 1.00 28.67 86 GLU D O 1
ATOM 7430 N N . LYS D 1 90 ? -27.785 7.247 38.483 1.00 26.01 87 LYS D N 1
ATOM 7431 C CA . LYS D 1 90 ? -27.383 5.976 39.151 1.00 26.05 87 LYS D CA 1
ATOM 7432 C C . LYS D 1 90 ? -26.460 5.161 38.223 1.00 25.74 87 LYS D C 1
ATOM 7433 O O . LYS D 1 90 ? -26.526 3.895 38.231 1.00 25.94 87 LYS D O 1
ATOM 7439 N N . LYS D 1 91 ? -25.620 5.858 37.458 1.00 27.99 88 LYS D N 1
ATOM 7440 C CA . LYS D 1 91 ? -24.633 5.203 36.562 1.00 27.59 88 LYS D CA 1
ATOM 7441 C C . LYS D 1 91 ? -23.246 5.429 37.153 1.00 26.88 88 LYS D C 1
ATOM 7442 O O . LYS D 1 91 ? -23.105 6.345 37.985 1.00 26.73 88 LYS D O 1
ATOM 7448 N N . PHE D 1 92 ? -22.285 4.625 36.708 1.00 25.18 89 PHE D N 1
ATOM 7449 C CA . PHE D 1 92 ? -20.885 4.681 37.178 1.00 25.07 89 PHE D CA 1
ATOM 7450 C C . PHE D 1 92 ? -20.081 5.578 36.245 1.00 23.53 89 PHE D C 1
ATOM 7451 O O . PHE D 1 92 ? -19.928 5.275 35.056 1.00 23.53 89 PHE D O 1
ATOM 7459 N N . PRO D 1 93 ? -19.542 6.711 36.751 1.00 24.64 90 PRO D N 1
ATOM 7460 C CA . PRO D 1 93 ? -18.736 7.601 35.935 1.00 24.03 90 PRO D CA 1
ATOM 7461 C C . PRO D 1 93 ? -17.282 7.110 35.826 1.00 23.34 90 PRO D C 1
ATOM 7462 O O . PRO D 1 93 ? -16.637 6.848 36.830 1.00 23.47 90 PRO D O 1
ATOM 7466 N N . LEU D 1 94 ? -16.869 6.894 34.587 1.00 21.98 91 LEU D N 1
ATOM 7467 C CA . LEU D 1 94 ? -15.490 6.492 34.239 1.00 22.92 91 LEU D CA 1
ATOM 7468 C C . LEU D 1 94 ? -14.923 7.620 33.380 1.00 22.24 91 LEU D C 1
ATOM 7469 O O . LEU D 1 94 ? -15.336 7.750 32.203 1.00 23.56 91 LEU D O 1
ATOM 7474 N N . VAL D 1 95 ? -13.997 8.393 33.946 1.00 23.30 92 VAL D N 1
ATOM 7475 C CA . VAL D 1 95 ? -13.444 9.579 33.241 1.00 21.36 92 VAL D CA 1
ATOM 7476 C C . VAL D 1 95 ? -12.052 9.262 32.699 1.00 22.93 92 VAL D C 1
ATOM 7477 O O . VAL D 1 95 ? -11.262 8.636 33.426 1.00 22.36 92 VAL D O 1
ATOM 7481 N N . LEU D 1 96 ? -11.812 9.663 31.455 1.00 22.33 93 LEU D N 1
ATOM 7482 C CA . LEU D 1 96 ? -10.494 9.414 30.806 1.00 21.86 93 LEU D CA 1
ATOM 7483 C C . LEU D 1 96 ? -9.765 10.744 30.656 1.00 22.18 93 LEU D C 1
ATOM 7484 O O . LEU D 1 96 ? -10.377 11.684 30.142 1.00 22.60 93 LEU D O 1
ATOM 7489 N N . GLY D 1 97 ? -8.492 10.799 31.067 1.00 22.47 94 GLY D N 1
ATOM 7490 C CA . GLY D 1 97 ? -7.697 12.024 30.871 1.00 23.11 94 GLY D CA 1
ATOM 7491 C C . GLY D 1 97 ? -6.578 11.760 29.861 1.00 25.31 94 GLY D C 1
ATOM 7492 O O . GLY D 1 97 ? -6.334 10.601 29.517 1.00 26.76 94 GLY D O 1
ATOM 7493 N N . GLY D 1 98 ? -5.844 12.808 29.456 1.00 24.86 95 GLY D N 1
ATOM 7494 C CA . GLY D 1 98 ? -6.034 14.165 29.942 1.00 25.60 95 GLY D CA 1
ATOM 7495 C C . GLY D 1 98 ? -5.172 14.436 31.165 1.00 23.68 95 GLY D C 1
ATOM 7496 O O . GLY D 1 98 ? -4.851 13.474 31.879 1.00 23.09 95 GLY D O 1
ATOM 7497 N N . ASP D 1 99 ? -4.886 15.706 31.446 1.00 24.43 96 ASP D N 1
ATOM 7498 C CA . ASP D 1 99 ? -4.002 16.037 32.594 1.00 26.41 96 ASP D CA 1
ATOM 7499 C C . ASP D 1 99 ? -4.759 15.792 33.907 1.00 24.87 96 ASP D C 1
ATOM 7500 O O . ASP D 1 99 ? -6.023 15.735 33.911 1.00 24.26 96 ASP D O 1
ATOM 7505 N N . HIS D 1 100 ? -4.013 15.674 35.002 1.00 24.47 97 HIS D N 1
ATOM 7506 C CA . HIS D 1 100 ? -4.645 15.288 36.292 1.00 25.00 97 HIS D CA 1
ATOM 7507 C C . HIS D 1 100 ? -5.495 16.437 36.873 1.00 25.21 97 HIS D C 1
ATOM 7508 O O . HIS D 1 100 ? -6.176 16.187 37.884 1.00 26.67 97 HIS D O 1
ATOM 7515 N N . SER D 1 101 ? -5.426 17.648 36.309 1.00 24.01 98 SER D N 1
ATOM 7516 C CA . SER D 1 101 ? -6.281 18.759 36.812 1.00 24.70 98 SER D CA 1
ATOM 7517 C C . SER D 1 101 ? -7.758 18.381 36.643 1.00 24.08 98 SER D C 1
ATOM 7518 O O . SER D 1 101 ? -8.610 18.991 37.328 1.00 24.03 98 SER D O 1
ATOM 7521 N N . ILE D 1 102 ? -8.048 17.356 35.843 1.00 23.70 99 ILE D N 1
ATOM 7522 C CA . ILE D 1 102 ? -9.492 17.012 35.611 1.00 24.23 99 ILE D CA 1
ATOM 7523 C C . ILE D 1 102 ? -10.102 16.398 36.871 1.00 25.06 99 ILE D C 1
ATOM 7524 O O . ILE D 1 102 ? -11.332 16.352 36.953 1.00 25.04 99 ILE D O 1
ATOM 7529 N N . ALA D 1 103 ? -9.282 15.968 37.833 1.00 23.18 100 ALA D N 1
ATOM 7530 C CA . ALA D 1 103 ? -9.827 15.461 39.114 1.00 24.43 100 ALA D CA 1
ATOM 7531 C C . ALA D 1 103 ? -10.610 16.580 39.829 1.00 24.29 100 ALA D C 1
ATOM 7532 O O . ALA D 1 103 ? -11.480 16.260 40.668 1.00 24.52 100 ALA D O 1
ATOM 7534 N N . ILE D 1 104 ? -10.299 17.851 39.545 1.00 23.79 101 ILE D N 1
ATOM 7535 C CA . ILE D 1 104 ? -11.035 18.971 40.197 1.00 24.63 101 ILE D CA 1
ATOM 7536 C C . ILE D 1 104 ? -12.511 18.856 39.797 1.00 24.15 101 ILE D C 1
ATOM 7537 O O . ILE D 1 104 ? -13.373 18.891 40.702 1.00 25.25 101 ILE D O 1
ATOM 7542 N N . GLY D 1 105 ? -12.783 18.755 38.494 1.00 23.19 102 GLY D N 1
ATOM 7543 C CA . GLY D 1 105 ? -14.180 18.622 38.017 1.00 24.13 102 GLY D CA 1
ATOM 7544 C C . GLY D 1 105 ? -14.798 17.290 38.404 1.00 24.05 102 GLY D C 1
ATOM 7545 O O . GLY D 1 105 ? -15.992 17.272 38.772 1.00 25.71 102 GLY D O 1
ATOM 7546 N N . THR D 1 106 ? -14.038 16.198 38.303 1.00 23.89 103 THR D N 1
ATOM 7547 C CA . THR D 1 106 ? -14.604 14.874 38.661 1.00 24.54 103 THR D CA 1
ATOM 7548 C C . THR D 1 106 ? -15.051 14.893 40.132 1.00 24.77 103 THR D C 1
ATOM 7549 O O . THR D 1 106 ? -16.200 14.475 40.420 1.00 25.26 103 THR D O 1
ATOM 7553 N N . LEU D 1 107 ? -14.194 15.377 41.029 1.00 25.20 104 LEU D N 1
ATOM 7554 C CA . LEU D 1 107 ? -14.551 15.387 42.472 1.00 25.70 104 LEU D CA 1
ATOM 7555 C C . LEU D 1 107 ? -15.641 16.436 42.734 1.00 25.95 104 LEU D C 1
ATOM 7556 O O . LEU D 1 107 ? -16.491 16.174 43.600 1.00 27.14 104 LEU D O 1
ATOM 7561 N N . ALA D 1 108 ? -15.647 17.554 41.998 1.00 26.47 105 ALA D N 1
ATOM 7562 C CA . ALA D 1 108 ? -16.719 18.566 42.181 1.00 27.11 105 ALA D CA 1
ATOM 7563 C C . ALA D 1 108 ? -18.071 17.957 41.798 1.00 28.25 105 ALA D C 1
ATOM 7564 O O . ALA D 1 108 ? -19.085 18.268 42.477 1.00 29.90 105 ALA D O 1
ATOM 7566 N N . GLY D 1 109 ? -18.103 17.102 40.776 1.00 27.21 106 GLY D N 1
ATOM 7567 C CA . GLY D 1 109 ? -19.411 16.520 40.397 1.00 28.95 106 GLY D CA 1
ATOM 7568 C C . GLY D 1 109 ? -19.801 15.332 41.262 1.00 28.80 106 GLY D C 1
ATOM 7569 O O . GLY D 1 109 ? -20.991 15.004 41.292 1.00 29.44 106 GLY D O 1
ATOM 7570 N N . THR D 1 110 ? -18.855 14.763 42.010 1.00 28.02 107 THR D N 1
ATOM 7571 C CA . THR D 1 110 ? -19.089 13.507 42.763 1.00 27.70 107 THR D CA 1
ATOM 7572 C C . THR D 1 110 ? -19.270 13.705 44.274 1.00 28.03 107 THR D C 1
ATOM 7573 O O . THR D 1 110 ? -20.232 13.170 44.822 1.00 29.26 107 THR D O 1
ATOM 7577 N N . ALA D 1 111 ? -18.383 14.465 44.908 1.00 27.15 108 ALA D N 1
ATOM 7578 C CA . ALA D 1 111 ? -18.314 14.534 46.388 1.00 28.67 108 ALA D CA 1
ATOM 7579 C C . ALA D 1 111 ? -19.643 14.901 47.059 1.00 30.83 108 ALA D C 1
ATOM 7580 O O . ALA D 1 111 ? -19.922 14.319 48.121 1.00 32.02 108 ALA D O 1
ATOM 7582 N N . LYS D 1 112 ? -20.402 15.831 46.490 1.00 31.11 109 LYS D N 1
ATOM 7583 C CA . LYS D 1 112 ? -21.672 16.273 47.122 1.00 32.39 109 LYS D CA 1
ATOM 7584 C C . LYS D 1 112 ? -22.695 15.134 47.186 1.00 32.73 109 LYS D C 1
ATOM 7585 O O . LYS D 1 112 ? -23.733 15.330 47.844 1.00 32.77 109 LYS D O 1
ATOM 7591 N N . HIS D 1 113 ? -22.453 14.016 46.497 1.00 30.90 110 HIS D N 1
ATOM 7592 C CA . HIS D 1 113 ? -23.440 12.902 46.513 1.00 31.74 110 HIS D CA 1
ATOM 7593 C C . HIS D 1 113 ? -23.150 11.926 47.652 1.00 31.93 110 HIS D C 1
ATOM 7594 O O . HIS D 1 113 ? -23.952 10.980 47.819 1.00 32.31 110 HIS D O 1
ATOM 7601 N N . TYR D 1 114 ? -22.099 12.186 48.431 1.00 30.49 111 TYR D N 1
ATOM 7602 C CA . TYR D 1 114 ? -21.665 11.267 49.517 1.00 31.50 111 TYR D CA 1
ATOM 7603 C C . TYR D 1 114 ? -21.476 12.052 50.813 1.00 32.94 111 TYR D C 1
ATOM 7604 O O . TYR D 1 114 ? -21.159 13.244 50.760 1.00 34.82 111 TYR D O 1
ATOM 7613 N N . ASP D 1 115 ? -21.658 11.374 51.945 1.00 34.97 112 ASP D N 1
ATOM 7614 C CA . ASP D 1 115 ? -21.478 12.009 53.272 1.00 38.09 112 ASP D CA 1
ATOM 7615 C C . ASP D 1 115 ? -19.993 12.020 53.607 1.00 37.08 112 ASP D C 1
ATOM 7616 O O . ASP D 1 115 ? -19.518 12.986 54.218 1.00 38.66 112 ASP D O 1
ATOM 7621 N N A ASN D 1 116 ? -19.274 10.973 53.195 0.60 35.59 113 ASN D N 1
ATOM 7622 N N B ASN D 1 116 ? -19.281 11.001 53.118 0.40 33.51 113 ASN D N 1
ATOM 7623 C CA A ASN D 1 116 ? -17.817 10.864 53.473 0.60 36.38 113 ASN D CA 1
ATOM 7624 C CA B ASN D 1 116 ? -17.862 10.799 53.494 0.40 32.65 113 ASN D CA 1
ATOM 7625 C C A ASN D 1 116 ? -17.149 10.148 52.301 0.60 33.76 113 ASN D C 1
ATOM 7626 C C B ASN D 1 116 ? -17.129 10.145 52.314 0.40 31.85 113 ASN D C 1
ATOM 7627 O O A ASN D 1 116 ? -16.926 8.923 52.402 0.60 32.86 113 ASN D O 1
ATOM 7628 O O B ASN D 1 116 ? -16.808 8.947 52.432 0.40 31.47 113 ASN D O 1
ATOM 7637 N N . LEU D 1 117 ? -16.902 10.885 51.218 1.00 32.69 114 LEU D N 1
ATOM 7638 C CA . LEU D 1 117 ? -16.231 10.316 50.010 1.00 30.48 114 LEU D CA 1
ATOM 7639 C C . LEU D 1 117 ? -14.750 10.044 50.275 1.00 30.92 114 LEU D C 1
ATOM 7640 O O . LEU D 1 117 ? -14.015 10.987 50.646 1.00 31.80 114 LEU D O 1
ATOM 7645 N N . GLY D 1 118 ? -14.323 8.814 50.005 1.00 28.78 115 GLY D N 1
ATOM 7646 C CA . GLY D 1 118 ? -12.899 8.453 50.116 1.00 27.40 115 GLY D CA 1
ATOM 7647 C C . GLY D 1 118 ? -12.209 8.662 48.775 1.00 26.88 115 GLY D C 1
ATOM 7648 O O . GLY D 1 118 ? -12.889 8.611 47.724 1.00 25.29 115 GLY D O 1
ATOM 7649 N N . VAL D 1 119 ? -10.902 8.882 48.780 1.00 25.18 116 VAL D N 1
ATOM 7650 C CA . VAL D 1 119 ? -10.202 9.012 47.472 1.00 25.19 116 VAL D CA 1
ATOM 7651 C C . VAL D 1 119 ? -8.908 8.208 47.532 1.00 25.22 116 VAL D C 1
ATOM 7652 O O . VAL D 1 119 ? -8.164 8.394 48.505 1.00 26.04 116 VAL D O 1
ATOM 7656 N N . ILE D 1 120 ? -8.738 7.289 46.575 1.00 24.86 117 ILE D N 1
ATOM 7657 C CA . ILE D 1 120 ? -7.443 6.567 46.390 1.00 24.14 117 ILE D CA 1
ATOM 7658 C C . ILE D 1 120 ? -6.746 7.310 45.251 1.00 23.49 117 ILE D C 1
ATOM 7659 O O . ILE D 1 120 ? -7.268 7.313 44.102 1.00 23.67 117 ILE D O 1
ATOM 7664 N N . TRP D 1 121 ? -5.635 7.964 45.587 1.00 22.57 118 TRP D N 1
ATOM 7665 C CA . TRP D 1 121 ? -4.834 8.800 44.668 1.00 22.98 118 TRP D CA 1
ATOM 7666 C C . TRP D 1 121 ? -3.607 7.981 44.269 1.00 22.66 118 TRP D C 1
ATOM 7667 O O . TRP D 1 121 ? -2.646 7.896 45.063 1.00 23.69 118 TRP D O 1
ATOM 7678 N N . TYR D 1 122 ? -3.714 7.336 43.112 1.00 22.73 119 TYR D N 1
ATOM 7679 C CA . TYR D 1 122 ? -2.697 6.370 42.620 1.00 22.81 119 TYR D CA 1
ATOM 7680 C C . TYR D 1 122 ? -1.824 7.144 41.645 1.00 23.18 119 TYR D C 1
ATOM 7681 O O . TYR D 1 122 ? -2.255 7.342 40.496 1.00 22.17 119 TYR D O 1
ATOM 7690 N N . ASP D 1 123 ? -0.620 7.520 42.088 1.00 22.77 120 ASP D N 1
ATOM 7691 C CA . ASP D 1 123 ? 0.128 8.527 41.311 1.00 23.32 120 ASP D CA 1
ATOM 7692 C C . ASP D 1 123 ? 1.564 8.619 41.815 1.00 22.95 120 ASP D C 1
ATOM 7693 O O . ASP D 1 123 ? 1.808 8.347 43.023 1.00 23.35 120 ASP D O 1
ATOM 7698 N N . ALA D 1 124 ? 2.486 8.933 40.915 1.00 23.43 121 ALA D N 1
ATOM 7699 C CA . ALA D 1 124 ? 3.876 9.189 41.343 1.00 22.47 121 ALA D CA 1
ATOM 7700 C C . ALA D 1 124 ? 3.937 10.501 42.131 1.00 24.55 121 ALA D C 1
ATOM 7701 O O . ALA D 1 124 ? 4.897 10.677 42.936 1.00 24.98 121 ALA D O 1
ATOM 7703 N N . HIS D 1 125 ? 2.989 11.399 41.852 1.00 24.31 122 HIS D N 1
ATOM 7704 C CA . HIS D 1 125 ? 2.910 12.770 42.424 1.00 27.01 122 HIS D CA 1
ATOM 7705 C C . HIS D 1 125 ? 1.771 12.895 43.443 1.00 28.11 122 HIS D C 1
ATOM 7706 O O . HIS D 1 125 ? 0.727 12.244 43.270 1.00 29.83 122 HIS D O 1
ATOM 7713 N N . GLY D 1 126 ? 1.955 13.737 44.456 1.00 28.18 123 GLY D N 1
ATOM 7714 C CA . GLY D 1 126 ? 0.866 13.979 45.417 1.00 29.43 123 GLY D CA 1
ATOM 7715 C C . GLY D 1 126 ? -0.123 14.990 44.857 1.00 28.79 123 GLY D C 1
ATOM 7716 O O . GLY D 1 126 ? -1.293 14.949 45.278 1.00 29.59 123 GLY D O 1
ATOM 7717 N N . ASP D 1 127 ? 0.334 15.876 43.958 1.00 28.34 124 ASP D N 1
ATOM 7718 C CA . ASP D 1 127 ? -0.550 16.913 43.356 1.00 29.62 124 ASP D CA 1
ATOM 7719 C C . ASP D 1 127 ? -1.202 17.734 44.480 1.00 29.67 124 ASP D C 1
ATOM 7720 O O . ASP D 1 127 ? -2.409 18.091 44.364 1.00 29.77 124 ASP D O 1
ATOM 7725 N N . LEU D 1 128 ? -0.424 18.006 45.529 1.00 29.76 125 LEU D N 1
ATOM 7726 C CA . LEU D 1 128 ? -0.867 18.762 46.728 1.00 30.20 125 LEU D CA 1
ATOM 7727 C C . LEU D 1 128 ? -0.304 20.179 46.708 1.00 29.94 125 LEU D C 1
ATOM 7728 O O . LEU D 1 128 ? -0.257 20.800 47.786 1.00 31.78 125 LEU D O 1
ATOM 7733 N N . ASN D 1 129 ? 0.058 20.689 45.529 1.00 28.59 126 ASN D N 1
ATOM 7734 C CA . ASN D 1 129 ? 0.670 22.045 45.448 1.00 29.11 126 ASN D CA 1
ATOM 7735 C C . ASN D 1 129 ? -0.364 23.166 45.417 1.00 30.24 126 ASN D C 1
ATOM 7736 O O . ASN D 1 129 ? -1.538 22.907 45.139 1.00 27.39 126 ASN D O 1
ATOM 7741 N N . THR D 1 130 ? 0.107 24.365 45.769 1.00 31.96 127 THR D N 1
ATOM 7742 C CA . THR D 1 130 ? -0.604 25.651 45.586 1.00 33.07 127 THR D CA 1
ATOM 7743 C C . THR D 1 130 ? 0.339 26.502 44.731 1.00 34.68 127 THR D C 1
ATOM 7744 O O . THR D 1 130 ? 1.462 26.017 44.448 1.00 34.53 127 THR D O 1
ATOM 7748 N N . LEU D 1 131 ? -0.063 27.710 44.346 1.00 34.92 128 LEU D N 1
ATOM 7749 C CA . LEU D 1 131 ? 0.868 28.541 43.542 1.00 36.52 128 LEU D CA 1
ATOM 7750 C C . LEU D 1 131 ? 2.143 28.790 44.363 1.00 37.41 128 LEU D C 1
ATOM 7751 O O . LEU D 1 131 ? 3.233 28.790 43.769 1.00 38.53 128 LEU D O 1
ATOM 7756 N N . GLU D 1 132 ? 2.001 28.902 45.689 1.00 38.98 129 GLU D N 1
ATOM 7757 C CA . GLU D 1 132 ? 3.130 29.203 46.613 1.00 40.44 129 GLU D CA 1
ATOM 7758 C C . GLU D 1 132 ? 4.138 28.047 46.673 1.00 38.70 129 GLU D C 1
ATOM 7759 O O . GLU D 1 132 ? 5.337 28.337 46.850 1.00 37.82 129 GLU D O 1
ATOM 7765 N N . THR D 1 133 ? 3.698 26.796 46.508 1.00 35.09 130 THR D N 1
ATOM 7766 C CA . THR D 1 133 ? 4.637 25.647 46.651 1.00 36.13 130 THR D CA 1
ATOM 7767 C C . THR D 1 133 ? 5.034 25.077 45.287 1.00 37.75 130 THR D C 1
ATOM 7768 O O . THR D 1 133 ? 5.982 24.271 45.264 1.00 38.07 130 THR D O 1
ATOM 7772 N N . SER D 1 134 ? 4.376 25.506 44.204 1.00 40.26 131 SER D N 1
ATOM 7773 C CA . SER D 1 134 ? 4.635 24.900 42.869 1.00 41.40 131 SER D CA 1
ATOM 7774 C C . SER D 1 134 ? 5.801 25.553 42.137 1.00 45.66 131 SER D C 1
ATOM 7775 O O . SER D 1 134 ? 5.778 26.751 41.859 1.00 44.00 131 SER D O 1
ATOM 7778 N N . PRO D 1 135 ? 6.835 24.770 41.761 1.00 48.68 132 PRO D N 1
ATOM 7779 C CA . PRO D 1 135 ? 7.930 25.293 40.950 1.00 50.66 132 PRO D CA 1
ATOM 7780 C C . PRO D 1 135 ? 7.485 25.705 39.535 1.00 49.14 132 PRO D C 1
ATOM 7781 O O . PRO D 1 135 ? 8.214 26.454 38.918 1.00 52.03 132 PRO D O 1
ATOM 7785 N N . SER D 1 136 ? 6.289 25.276 39.093 1.00 45.94 133 SER D N 1
ATOM 7786 C CA . SER D 1 136 ? 5.809 25.534 37.704 1.00 43.80 133 SER D CA 1
ATOM 7787 C C . SER D 1 136 ? 4.539 26.391 37.628 1.00 44.46 133 SER D C 1
ATOM 7788 O O . SER D 1 136 ? 4.346 27.056 36.590 1.00 46.75 133 SER D O 1
ATOM 7791 N N . GLY D 1 137 ? 3.656 26.317 38.630 1.00 41.31 134 GLY D N 1
ATOM 7792 C CA . GLY D 1 137 ? 2.366 27.023 38.528 1.00 39.22 134 GLY D CA 1
ATOM 7793 C C . GLY D 1 137 ? 1.359 26.155 37.771 1.00 36.48 134 GLY D C 1
ATOM 7794 O O . GLY D 1 137 ? 0.254 26.635 37.456 1.00 36.91 134 GLY D O 1
ATOM 7795 N N . ASN D 1 138 ? 1.739 24.910 37.461 1.00 33.21 135 ASN D N 1
ATOM 7796 C CA . ASN D 1 138 ? 0.830 23.981 36.730 1.00 31.92 135 ASN D CA 1
ATOM 7797 C C . ASN D 1 138 ? -0.340 23.573 37.625 1.00 29.98 135 ASN D C 1
ATOM 7798 O O . ASN D 1 138 ? -0.107 22.961 38.695 1.00 29.00 135 ASN D O 1
ATOM 7803 N N . ILE D 1 139 ? -1.566 23.803 37.149 1.00 29.00 136 ILE D N 1
ATOM 7804 C CA . ILE D 1 139 ? -2.757 23.409 37.946 1.00 28.51 136 ILE D CA 1
ATOM 7805 C C . ILE D 1 139 ? -2.834 21.876 38.007 1.00 27.10 136 ILE D C 1
ATOM 7806 O O . ILE D 1 139 ? -3.361 21.368 38.992 1.00 27.10 136 ILE D O 1
ATOM 7811 N N . HIS D 1 140 ? -2.235 21.159 37.052 1.00 27.16 137 HIS D N 1
ATOM 7812 C CA . HIS D 1 140 ? -2.337 19.677 37.117 1.00 26.80 137 HIS D CA 1
ATOM 7813 C C . HIS D 1 140 ? -1.507 19.126 38.286 1.00 26.73 137 HIS D C 1
ATOM 7814 O O . HIS D 1 140 ? -1.682 17.940 38.615 1.00 27.05 137 HIS D O 1
ATOM 7821 N N . GLY D 1 141 ? -0.679 19.970 38.908 1.00 26.49 138 GLY D N 1
ATOM 7822 C CA . GLY D 1 141 ? 0.081 19.572 40.106 1.00 26.80 138 GLY D CA 1
ATOM 7823 C C . GLY D 1 141 ? -0.603 20.063 41.372 1.00 27.38 138 GLY D C 1
ATOM 7824 O O . GLY D 1 141 ? 0.014 19.923 42.434 1.00 25.55 138 GLY D O 1
ATOM 7825 N N . MET D 1 142 ? -1.873 20.501 41.268 1.00 25.73 139 MET D N 1
ATOM 7826 C CA . MET D 1 142 ? -2.634 21.082 42.407 1.00 26.54 139 MET D CA 1
ATOM 7827 C C . MET D 1 142 ? -4.011 20.452 42.642 1.00 26.10 139 MET D C 1
ATOM 7828 O O . MET D 1 142 ? -4.670 20.843 43.598 1.00 27.02 139 MET D O 1
ATOM 7833 N N . PRO D 1 143 ? -4.521 19.460 41.871 1.00 25.53 140 PRO D N 1
ATOM 7834 C CA . PRO D 1 143 ? -5.926 19.060 42.042 1.00 26.27 140 PRO D CA 1
ATOM 7835 C C . PRO D 1 143 ? -6.300 18.459 43.405 1.00 25.97 140 PRO D C 1
ATOM 7836 O O . PRO D 1 143 ? -7.431 18.652 43.832 1.00 26.10 140 PRO D O 1
ATOM 7840 N N . LEU D 1 144 ? -5.384 17.732 44.050 1.00 25.29 141 LEU D N 1
ATOM 7841 C CA . LEU D 1 144 ? -5.764 17.128 45.353 1.00 25.75 141 LEU D CA 1
ATOM 7842 C C . LEU D 1 144 ? -5.867 18.248 46.391 1.00 26.77 141 LEU D C 1
ATOM 7843 O O . LEU D 1 144 ? -6.808 18.213 47.191 1.00 27.69 141 LEU D O 1
ATOM 7848 N N . ALA D 1 145 ? -4.934 19.198 46.371 1.00 26.86 142 ALA D N 1
ATOM 7849 C CA . ALA D 1 145 ? -4.990 20.342 47.313 1.00 27.43 142 ALA D CA 1
ATOM 7850 C C . ALA D 1 145 ? -6.292 21.122 47.085 1.00 27.78 142 ALA D C 1
ATOM 7851 O O . ALA D 1 145 ? -6.983 21.447 48.061 1.00 28.77 142 ALA D O 1
ATOM 7853 N N . VAL D 1 146 ? -6.591 21.438 45.826 1.00 27.99 143 VAL D N 1
ATOM 7854 C CA . VAL D 1 146 ? -7.830 22.202 45.483 1.00 28.68 143 VAL D CA 1
ATOM 7855 C C . VAL D 1 146 ? -9.045 21.465 46.055 1.00 28.14 143 VAL D C 1
ATOM 7856 O O . VAL D 1 146 ? -9.909 22.125 46.685 1.00 29.50 143 VAL D O 1
ATOM 7860 N N . SER D 1 147 ? -9.120 20.150 45.820 1.00 27.12 144 SER D N 1
ATOM 7861 C CA . SER D 1 147 ? -10.269 19.326 46.282 1.00 27.45 144 SER D CA 1
ATOM 7862 C C . SER D 1 147 ? -10.348 19.299 47.817 1.00 27.90 144 SER D C 1
ATOM 7863 O O . SER D 1 147 ? -11.468 19.138 48.334 1.00 28.43 144 SER D O 1
ATOM 7866 N N . LEU D 1 148 ? -9.212 19.468 48.509 1.00 27.69 145 LEU D N 1
ATOM 7867 C CA . LEU D 1 148 ? -9.182 19.527 50.001 1.00 29.48 145 LEU D CA 1
ATOM 7868 C C . LEU D 1 148 ? -9.529 20.946 50.485 1.00 30.15 145 LEU D C 1
ATOM 7869 O O . LEU D 1 148 ? -9.496 21.165 51.716 1.00 30.90 145 LEU D O 1
ATOM 7874 N N . GLY D 1 149 ? -9.842 21.863 49.559 1.00 29.94 146 GLY D N 1
ATOM 7875 C CA . GLY D 1 149 ? -10.211 23.256 49.899 1.00 31.82 146 GLY D CA 1
ATOM 7876 C C . GLY D 1 149 ? -9.013 24.188 50.028 1.00 32.92 146 GLY D C 1
ATOM 7877 O O . GLY D 1 149 ? -9.193 25.306 50.572 1.00 33.48 146 GLY D O 1
ATOM 7878 N N . ILE D 1 150 ? -7.864 23.802 49.472 1.00 31.70 147 ILE D N 1
ATOM 7879 C CA . ILE D 1 150 ? -6.618 24.615 49.577 1.00 33.10 147 ILE D CA 1
ATOM 7880 C C . ILE D 1 150 ? -6.153 25.045 48.178 1.00 32.60 147 ILE D C 1
ATOM 7881 O O . ILE D 1 150 ? -5.716 24.177 47.398 1.00 31.49 147 ILE D O 1
ATOM 7886 N N . GLY D 1 151 ? -6.229 26.346 47.882 1.00 32.27 148 GLY D N 1
ATOM 7887 C CA . GLY D 1 151 ? -5.760 26.832 46.572 1.00 32.27 148 GLY D CA 1
ATOM 7888 C C . GLY D 1 151 ? -6.572 28.006 46.067 1.00 34.51 148 GLY D C 1
ATOM 7889 O O . GLY D 1 151 ? -7.269 28.657 46.890 1.00 35.31 148 GLY D O 1
ATOM 7890 N N . HIS D 1 152 ? -6.484 28.264 44.759 1.00 35.04 149 HIS D N 1
ATOM 7891 C CA . HIS D 1 152 ? -7.191 29.408 44.125 1.00 35.97 149 HIS D CA 1
ATOM 7892 C C . HIS D 1 152 ? -8.695 29.284 44.402 1.00 36.17 149 HIS D C 1
ATOM 7893 O O . HIS D 1 152 ? -9.251 28.185 44.219 1.00 34.40 149 HIS D O 1
ATOM 7900 N N . GLU D 1 153 ? -9.312 30.398 44.782 1.00 35.70 150 GLU D N 1
ATOM 7901 C CA . GLU D 1 153 ? -10.741 30.444 45.194 1.00 37.21 150 GLU D CA 1
ATOM 790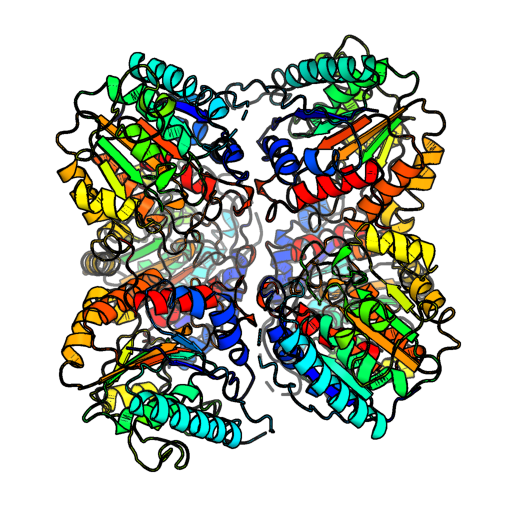2 C C . GLU D 1 153 ? -11.663 29.862 44.110 1.00 34.81 150 GLU D C 1
ATOM 7903 O O . GLU D 1 153 ? -12.522 29.034 44.461 1.00 35.30 150 GLU D O 1
ATOM 7909 N N . SER D 1 154 ? -11.501 30.260 42.847 1.00 33.99 151 SER D N 1
ATOM 7910 C CA . SER D 1 154 ? -12.417 29.776 41.776 1.00 33.69 151 SER D CA 1
ATOM 7911 C C . SER D 1 154 ? -12.312 28.253 41.573 1.00 32.32 151 SER D C 1
ATOM 7912 O O . SER D 1 154 ? -13.330 27.637 41.202 1.00 33.39 151 SER D O 1
ATOM 7915 N N . LEU D 1 155 ? -11.138 27.665 41.810 1.00 32.09 152 LEU D N 1
ATOM 7916 C CA . LEU D 1 155 ? -10.944 26.195 41.657 1.00 30.38 152 LEU D CA 1
ATOM 7917 C C . LEU D 1 155 ? -11.513 25.479 42.885 1.00 30.54 152 LEU D C 1
ATOM 7918 O O . LEU D 1 155 ? -12.225 24.466 42.729 1.00 29.58 152 LEU D O 1
ATOM 7923 N N . VAL D 1 156 ? -11.224 26.021 44.065 1.00 31.29 153 VAL D N 1
ATOM 7924 C CA . VAL D 1 156 ? -11.704 25.442 45.349 1.00 32.31 153 VAL D CA 1
ATOM 7925 C C . VAL D 1 156 ? -13.237 25.483 45.406 1.00 32.07 153 VAL D C 1
ATOM 7926 O O . VAL D 1 156 ? -13.809 24.507 45.859 1.00 31.27 153 VAL D O 1
ATOM 7930 N N . ASN D 1 157 ? -13.851 26.548 44.888 1.00 33.37 154 ASN D N 1
ATOM 7931 C CA . ASN D 1 157 ? -15.322 26.762 45.013 1.00 34.99 154 ASN D CA 1
ATOM 7932 C C . ASN D 1 157 ? -16.090 26.246 43.798 1.00 34.15 154 ASN D C 1
ATOM 7933 O O . ASN D 1 157 ? -17.302 26.531 43.719 1.00 34.35 154 ASN D O 1
ATOM 7938 N N . LEU D 1 158 ? -15.446 25.463 42.934 1.00 35.62 155 LEU D N 1
ATOM 7939 C CA . LEU D 1 158 ? -16.153 24.935 41.737 1.00 35.05 155 LEU D CA 1
ATOM 7940 C C . LEU D 1 158 ? -17.438 24.211 42.173 1.00 34.50 155 LEU D C 1
ATOM 7941 O O . LEU D 1 158 ? -17.366 23.380 43.096 1.00 32.69 155 LEU D O 1
ATOM 7946 N N . GLU D 1 159 ? -18.565 24.550 41.532 1.00 34.99 156 GLU D N 1
ATOM 7947 C CA . GLU D 1 159 ? -19.914 23.953 41.780 1.00 36.06 156 GLU D CA 1
ATOM 7948 C C . GLU D 1 159 ? -20.518 24.488 43.089 1.00 35.46 156 GLU D C 1
ATOM 7949 O O . GLU D 1 159 ? -21.504 23.891 43.557 1.00 35.35 156 GLU D O 1
ATOM 7955 N N . GLY D 1 160 ? -19.931 25.542 43.669 1.00 35.60 157 GLY D N 1
ATOM 7956 C CA . GLY D 1 160 ? -20.543 26.241 44.819 1.00 36.58 157 GLY D CA 1
ATOM 7957 C C . GLY D 1 160 ? -20.411 25.552 46.163 1.00 36.37 157 GLY D C 1
ATOM 7958 O O . GLY D 1 160 ? -21.217 25.894 47.054 1.00 38.60 157 GLY D O 1
ATOM 7959 N N . TYR D 1 161 ? -19.430 24.668 46.353 1.00 34.59 158 TYR D N 1
ATOM 7960 C CA . TYR D 1 161 ? -19.241 24.073 47.705 1.00 33.49 158 TYR D CA 1
ATOM 7961 C C . TYR D 1 161 ? -17.769 23.744 47.892 1.00 32.62 158 TYR D C 1
ATOM 7962 O O . TYR D 1 161 ? -17.065 23.569 46.887 1.00 32.15 158 TYR D O 1
ATOM 7971 N N . ALA D 1 162 ? -17.336 23.701 49.152 1.00 33.59 159 ALA D N 1
ATOM 7972 C CA . ALA D 1 162 ? -15.928 23.382 49.479 1.00 34.50 159 ALA D CA 1
ATOM 7973 C C . ALA D 1 162 ? -15.840 23.070 50.965 1.00 35.73 159 ALA D C 1
ATOM 7974 O O . ALA D 1 162 ? -16.644 23.592 51.733 1.00 37.30 159 ALA D O 1
ATOM 7976 N N . PRO D 1 163 ? -14.945 22.157 51.402 1.00 33.68 160 PRO D N 1
ATOM 7977 C CA . PRO D 1 163 ? -14.083 21.395 50.495 1.00 33.35 160 PRO D CA 1
ATOM 7978 C C . PRO D 1 163 ? -14.820 20.166 49.943 1.00 32.29 160 PRO D C 1
ATOM 7979 O O . PRO D 1 163 ? -15.849 19.790 50.497 1.00 32.16 160 PRO D O 1
ATOM 7983 N N . LYS D 1 164 ? -14.286 19.565 48.884 1.00 30.64 161 LYS D N 1
ATOM 7984 C CA . LYS D 1 164 ? -14.923 18.350 48.313 1.00 30.69 161 LYS D CA 1
ATOM 7985 C C . LYS D 1 164 ? -14.622 17.156 49.215 1.00 30.61 161 LYS D C 1
ATOM 7986 O O . LYS D 1 164 ? -15.538 16.367 49.491 1.00 33.06 161 LYS D O 1
ATOM 7992 N N . ILE D 1 165 ? -13.376 17.050 49.665 1.00 31.04 162 ILE D N 1
ATOM 7993 C CA . ILE D 1 165 ? -12.935 15.873 50.459 1.00 30.71 162 ILE D CA 1
ATOM 7994 C C . ILE D 1 165 ? -12.165 16.336 51.699 1.00 30.94 162 ILE D C 1
ATOM 7995 O O . ILE D 1 165 ? -11.712 17.515 51.750 1.00 31.59 162 ILE D O 1
ATOM 8000 N N . LYS D 1 166 ? -12.102 15.446 52.682 1.00 30.39 163 LYS D N 1
ATOM 8001 C CA . LYS D 1 166 ? -11.400 15.680 53.964 1.00 33.07 163 LYS D CA 1
ATOM 8002 C C . LYS D 1 166 ? -10.085 14.922 53.910 1.00 31.85 163 LYS D C 1
ATOM 8003 O O . LYS D 1 166 ? -10.028 13.823 53.362 1.00 31.47 163 LYS D O 1
ATOM 8009 N N . PRO D 1 167 ? -9.000 15.473 54.481 1.00 31.66 164 PRO D N 1
ATOM 8010 C CA . PRO D 1 167 ? -7.693 14.823 54.409 1.00 31.24 164 PRO D CA 1
ATOM 8011 C C . PRO D 1 167 ? -7.679 13.420 55.031 1.00 31.25 164 PRO D C 1
ATOM 8012 O O . PRO D 1 167 ? -6.913 12.603 54.567 1.00 31.44 164 PRO D O 1
ATOM 8016 N N . GLU D 1 168 ? -8.549 13.147 56.008 1.00 31.59 165 GLU D N 1
ATOM 8017 C CA . GLU D 1 168 ? -8.510 11.794 56.632 1.00 32.11 165 GLU D CA 1
ATOM 8018 C C . GLU D 1 168 ? -9.146 10.736 55.716 1.00 31.36 165 GLU D C 1
ATOM 8019 O O . GLU D 1 168 ? -9.066 9.535 56.073 1.00 30.23 165 GLU D O 1
ATOM 8025 N N . ASN D 1 169 ? -9.761 11.164 54.604 1.00 28.78 166 ASN D N 1
ATOM 8026 C CA . ASN D 1 169 ? -10.453 10.256 53.649 1.00 28.71 166 ASN D CA 1
ATOM 8027 C C . ASN D 1 169 ? -9.591 10.051 52.398 1.00 26.96 166 ASN D C 1
ATOM 8028 O O . ASN D 1 169 ? -10.111 9.497 51.412 1.00 26.94 166 ASN D O 1
ATOM 8033 N N . VAL D 1 170 ? -8.314 10.436 52.454 1.00 26.27 167 VAL D N 1
ATOM 8034 C CA . VAL D 1 170 ? -7.422 10.288 51.269 1.00 26.07 167 VAL D CA 1
ATOM 8035 C C . VAL D 1 170 ? -6.357 9.222 51.533 1.00 25.32 167 VAL D C 1
ATOM 8036 O O . VAL D 1 170 ? -5.798 9.180 52.641 1.00 26.21 167 VAL D O 1
ATOM 8040 N N . VAL D 1 171 ? -6.080 8.405 50.526 1.00 23.57 168 VAL D N 1
ATOM 8041 C CA . VAL D 1 171 ? -4.921 7.472 50.603 1.00 24.11 168 VAL D CA 1
ATOM 8042 C C . VAL D 1 171 ? -4.149 7.675 49.303 1.00 23.67 168 VAL D C 1
ATOM 8043 O O . VAL D 1 171 ? -4.733 7.454 48.224 1.00 22.79 168 VAL D O 1
ATOM 8047 N N . ILE D 1 172 ? -2.897 8.108 49.414 1.00 24.07 169 ILE D N 1
ATOM 8048 C CA . ILE D 1 172 ? -2.026 8.258 48.218 1.00 24.32 169 ILE D CA 1
ATOM 8049 C C . ILE D 1 172 ? -1.230 6.961 48.083 1.00 23.33 169 ILE D C 1
ATOM 8050 O O . ILE D 1 172 ? -0.693 6.470 49.106 1.00 23.55 169 ILE D O 1
ATOM 8055 N N . ILE D 1 173 ? -1.212 6.407 46.874 1.00 22.48 170 ILE D N 1
ATOM 8056 C CA . ILE D 1 173 ? -0.447 5.160 46.615 1.00 23.08 170 ILE D CA 1
ATOM 8057 C C . ILE D 1 173 ? 0.514 5.367 45.439 1.00 22.73 170 ILE D C 1
ATOM 8058 O O . ILE D 1 173 ? 0.051 5.719 44.334 1.00 23.14 170 ILE D O 1
ATOM 8063 N N . GLY D 1 174 ? 1.812 5.123 45.671 1.00 22.56 171 GLY D N 1
ATOM 8064 C CA . GLY D 1 174 ? 2.820 5.191 44.592 1.00 23.62 171 GLY D CA 1
ATOM 8065 C C . GLY D 1 174 ? 3.686 6.447 44.612 1.00 23.76 171 GLY D C 1
ATOM 8066 O O . GLY D 1 174 ? 4.575 6.532 43.757 1.00 22.27 171 GLY D O 1
ATOM 8067 N N . ALA D 1 175 ? 3.488 7.335 45.588 1.00 24.31 172 ALA D N 1
ATOM 8068 C CA . ALA D 1 175 ? 4.205 8.631 45.646 1.00 24.33 172 ALA D CA 1
ATOM 8069 C C . ALA D 1 175 ? 5.729 8.460 45.602 1.00 24.61 172 ALA D C 1
ATOM 8070 O O . ALA D 1 175 ? 6.276 7.644 46.359 1.00 25.05 172 ALA D O 1
ATOM 8072 N N . ARG D 1 176 ? 6.385 9.292 44.805 1.00 24.50 173 ARG D N 1
ATOM 8073 C CA . ARG D 1 176 ? 7.868 9.276 44.725 1.00 25.59 173 ARG D CA 1
ATOM 8074 C C . ARG D 1 176 ? 8.371 10.621 44.198 1.00 27.43 173 ARG D C 1
ATOM 8075 O O . ARG D 1 176 ? 9.568 10.716 43.914 1.00 28.97 173 ARG D O 1
ATOM 8083 N N . SER D 1 177 ? 7.491 11.616 44.098 1.00 28.39 174 SER D N 1
ATOM 8084 C CA . SER D 1 177 ? 7.906 12.965 43.639 1.00 30.28 174 SER D CA 1
ATOM 8085 C C . SER D 1 177 ? 7.110 13.999 44.435 1.00 31.68 174 SER D C 1
ATOM 8086 O O . SER D 1 177 ? 6.071 14.480 43.916 1.00 36.29 174 SER D O 1
ATOM 8089 N N . LEU D 1 178 ? 7.530 14.243 45.679 1.00 29.85 175 LEU D N 1
ATOM 8090 C CA . LEU D 1 178 ? 6.849 15.197 46.597 1.00 29.78 175 LEU D CA 1
ATOM 8091 C C . LEU D 1 178 ? 7.793 16.356 46.917 1.00 31.29 175 LEU D C 1
ATOM 8092 O O . LEU D 1 178 ? 8.907 16.089 47.427 1.00 29.89 175 LEU D O 1
ATOM 8097 N N . ASP D 1 179 ? 7.364 17.598 46.672 1.00 30.99 176 ASP D N 1
ATOM 8098 C CA . ASP D 1 179 ? 8.241 18.758 46.993 1.00 32.17 176 ASP D CA 1
ATOM 8099 C C . ASP D 1 179 ? 8.132 19.073 48.497 1.00 33.16 176 ASP D C 1
ATOM 8100 O O . ASP D 1 179 ? 7.300 18.458 49.188 1.00 30.88 176 ASP D O 1
ATOM 8105 N N A GLU D 1 180 ? 8.939 20.016 49.002 0.70 34.66 177 GLU D N 1
ATOM 8106 N N B GLU D 1 180 ? 8.963 20.016 48.961 0.30 33.31 177 GLU D N 1
ATOM 8107 C CA A GLU D 1 180 ? 8.949 20.243 50.476 0.70 36.50 177 GLU D CA 1
ATOM 8108 C CA B GLU D 1 180 ? 9.047 20.450 50.383 0.30 34.23 177 GLU D CA 1
ATOM 8109 C C A GLU D 1 180 ? 7.589 20.752 50.968 0.70 35.39 177 GLU D C 1
ATOM 8110 C C B GLU D 1 180 ? 7.664 20.797 50.942 0.30 34.00 177 GLU D C 1
ATOM 8111 O O A GLU D 1 180 ? 7.192 20.329 52.063 0.70 37.62 177 GLU D O 1
ATOM 8112 O O B GLU D 1 180 ? 7.331 20.296 52.029 0.30 34.90 177 GLU D O 1
ATOM 8123 N N . GLY D 1 181 ? 6.901 21.617 50.216 1.00 34.16 178 GLY D N 1
ATOM 8124 C CA . GLY D 1 181 ? 5.564 22.067 50.658 1.00 33.73 178 GLY D CA 1
ATOM 8125 C C . GLY D 1 181 ? 4.576 20.909 50.785 1.00 32.51 178 GLY D C 1
ATOM 8126 O O . GLY D 1 181 ? 3.808 20.877 51.771 1.00 31.45 178 GLY D O 1
ATOM 8127 N N . GLU D 1 182 ? 4.608 19.979 49.834 1.00 30.43 179 GLU D N 1
ATOM 8128 C CA . GLU D 1 182 ? 3.695 18.803 49.850 1.00 30.20 179 GLU D CA 1
ATOM 8129 C C . GLU D 1 182 ? 4.042 17.910 51.045 1.00 30.04 179 GLU D C 1
ATOM 8130 O O . GLU D 1 182 ? 3.114 17.462 51.743 1.00 29.97 179 GLU D O 1
ATOM 8136 N N . ARG D 1 183 ? 5.334 17.687 51.286 1.00 30.45 180 ARG D N 1
ATOM 8137 C CA . ARG D 1 183 ? 5.765 16.851 52.427 1.00 31.03 180 ARG D CA 1
ATOM 8138 C C . ARG D 1 183 ? 5.314 17.467 53.750 1.00 32.75 180 ARG D C 1
ATOM 8139 O O . ARG D 1 183 ? 4.857 16.701 54.629 1.00 32.80 180 ARG D O 1
ATOM 8147 N N . LYS D 1 184 ? 5.487 18.786 53.901 1.00 34.80 181 LYS D N 1
ATOM 8148 C CA . LYS D 1 184 ? 5.103 19.489 55.151 1.00 36.85 181 LYS D CA 1
ATOM 8149 C C . LYS D 1 184 ? 3.606 19.293 55.396 1.00 35.23 181 LYS D C 1
ATOM 8150 O O . LYS D 1 184 ? 3.244 18.925 56.535 1.00 34.90 181 LYS D O 1
ATOM 8156 N N . TYR D 1 185 ? 2.788 19.489 54.357 1.00 31.83 182 TYR D N 1
ATOM 8157 C CA . TYR D 1 185 ? 1.313 19.344 54.484 1.00 31.64 182 TYR D CA 1
ATOM 8158 C C . TYR D 1 185 ? 0.935 17.896 54.832 1.00 32.03 182 TYR D C 1
ATOM 8159 O O . TYR D 1 185 ? 0.041 17.682 55.680 1.00 32.90 182 TYR D O 1
ATOM 8168 N N . ILE D 1 186 ? 1.590 16.922 54.195 1.00 31.63 183 ILE D N 1
ATOM 8169 C CA . ILE D 1 186 ? 1.265 15.484 54.458 1.00 31.17 183 ILE D CA 1
ATOM 8170 C C . ILE D 1 186 ? 1.531 15.168 55.940 1.00 33.52 183 ILE D C 1
ATOM 8171 O O . ILE D 1 186 ? 0.661 14.544 56.600 1.00 32.54 183 ILE D O 1
ATOM 8176 N N . LYS D 1 187 ? 2.667 15.625 56.453 1.00 34.15 184 LYS D N 1
ATOM 8177 C CA . LYS D 1 187 ? 3.058 15.358 57.862 1.00 37.12 184 LYS D CA 1
ATOM 8178 C C . LYS D 1 187 ? 2.141 16.115 58.832 1.00 37.49 184 LYS D C 1
ATOM 8179 O O . LYS D 1 187 ? 1.699 15.490 59.818 1.00 38.41 184 LYS D O 1
ATOM 8185 N N . GLU D 1 188 ? 1.836 17.382 58.546 1.00 37.69 185 GLU D N 1
ATOM 8186 C CA . GLU D 1 188 ? 0.982 18.214 59.443 1.00 40.26 185 GLU D CA 1
ATOM 8187 C C . GLU D 1 188 ? -0.463 17.708 59.450 1.00 39.01 185 GLU D C 1
ATOM 8188 O O . GLU D 1 188 ? -1.071 17.676 60.534 1.00 38.32 185 GLU D O 1
ATOM 8194 N N . SER D 1 189 ? -0.979 17.308 58.291 1.00 36.42 186 SER D N 1
ATOM 8195 C CA . SER D 1 189 ? -2.381 16.834 58.176 1.00 36.24 186 SER D CA 1
ATOM 8196 C C . SER D 1 189 ? -2.528 15.386 58.664 1.00 36.28 186 SER D C 1
ATOM 8197 O O . SER D 1 189 ? -3.669 15.013 59.005 1.00 37.83 186 SER D O 1
ATOM 8200 N N . GLY D 1 190 ? -1.435 14.606 58.663 1.00 34.11 187 GLY D N 1
ATOM 8201 C CA . GLY D 1 190 ? -1.491 13.178 59.037 1.00 34.00 187 GLY D CA 1
ATOM 8202 C C . GLY D 1 190 ? -2.085 12.341 57.911 1.00 33.17 187 GLY D C 1
ATOM 8203 O O . GLY D 1 190 ? -2.602 11.231 58.175 1.00 33.05 187 GLY D O 1
ATOM 8204 N N . MET D 1 191 ? -2.028 12.855 56.685 1.00 31.59 188 MET D N 1
ATOM 8205 C CA . MET D 1 191 ? -2.603 12.132 55.526 1.00 31.17 188 MET D CA 1
ATOM 8206 C C . MET D 1 191 ? -1.910 10.777 55.339 1.00 30.46 188 MET D C 1
ATOM 8207 O O . MET D 1 191 ? -0.681 10.696 55.532 1.00 29.91 188 MET D O 1
ATOM 8212 N N . LYS D 1 192 ? -2.689 9.755 54.977 1.00 29.13 189 LYS D N 1
ATOM 8213 C CA . LYS D 1 192 ? -2.152 8.396 54.725 1.00 30.12 189 LYS D CA 1
ATOM 8214 C C . LYS D 1 192 ? -1.476 8.357 53.344 1.00 28.50 189 LYS D C 1
ATOM 8215 O O . LYS D 1 192 ? -2.164 8.525 52.317 1.00 26.31 189 LYS D O 1
ATOM 8221 N N . VAL D 1 193 ? -0.172 8.088 53.326 1.00 26.57 190 VAL D N 1
ATOM 8222 C CA . VAL D 1 193 ? 0.578 8.053 52.046 1.00 26.69 190 VAL D CA 1
ATOM 8223 C C . VAL D 1 193 ? 1.445 6.799 52.011 1.00 26.52 190 VAL D C 1
ATOM 8224 O O . VAL D 1 193 ? 2.196 6.560 52.980 1.00 29.09 190 VAL D O 1
ATOM 8228 N N . TYR D 1 194 ? 1.305 6.025 50.943 1.00 25.75 191 TYR D N 1
ATOM 8229 C CA . TYR D 1 194 ? 2.159 4.843 50.713 1.00 25.88 191 TYR D CA 1
ATOM 8230 C C . TYR D 1 194 ? 3.120 5.216 49.596 1.00 26.17 191 TYR D C 1
ATOM 8231 O O . TYR D 1 194 ? 2.735 5.165 48.419 1.00 26.42 191 TYR D O 1
ATOM 8240 N N . THR D 1 195 ? 4.287 5.714 49.976 1.00 26.96 192 THR D N 1
ATOM 8241 C CA . THR D 1 195 ? 5.320 5.981 48.952 1.00 26.67 192 THR D CA 1
ATOM 8242 C C . THR D 1 195 ? 5.830 4.643 48.408 1.00 26.31 192 THR D C 1
ATOM 8243 O O . THR D 1 195 ? 5.504 3.590 48.988 1.00 25.62 192 THR D O 1
ATOM 8247 N N . MET D 1 196 ? 6.671 4.694 47.376 1.00 25.42 193 MET D N 1
ATOM 8248 C CA . MET D 1 196 ? 7.237 3.449 46.801 1.00 25.77 193 MET D CA 1
ATOM 8249 C C . MET D 1 196 ? 8.037 2.717 47.887 1.00 27.94 193 MET D C 1
ATOM 8250 O O . MET D 1 196 ? 8.123 1.477 47.851 1.00 26.93 193 MET D O 1
ATOM 8255 N N . HIS D 1 197 ? 8.572 3.462 48.855 1.00 28.19 194 HIS D N 1
ATOM 8256 C CA . HIS D 1 197 ? 9.315 2.799 49.952 1.00 29.13 194 HIS D CA 1
ATOM 8257 C C . HIS D 1 197 ? 8.379 1.873 50.735 1.00 29.47 194 HIS D C 1
ATOM 8258 O O . HIS D 1 197 ? 8.783 0.744 51.019 1.00 27.97 194 HIS D O 1
ATOM 8265 N N A GLU D 1 198 ? 7.152 2.328 51.018 0.70 29.86 195 GLU D N 1
ATOM 8266 N N B GLU D 1 198 ? 7.165 2.342 51.068 0.30 28.62 195 GLU D N 1
ATOM 8267 C CA A GLU D 1 198 ? 6.222 1.496 51.829 0.70 30.62 195 GLU D CA 1
ATOM 8268 C CA B GLU D 1 198 ? 6.204 1.493 51.831 0.30 28.52 195 GLU D CA 1
ATOM 8269 C C A GLU D 1 198 ? 5.723 0.332 50.970 0.70 27.80 195 GLU D C 1
ATOM 8270 C C B GLU D 1 198 ? 5.750 0.319 50.963 0.30 27.41 195 GLU D C 1
ATOM 8271 O O A GLU D 1 198 ? 5.504 -0.755 51.530 0.70 28.67 195 GLU D O 1
ATOM 8272 O O B GLU D 1 198 ? 5.578 -0.784 51.515 0.30 28.02 195 GLU D O 1
ATOM 8283 N N . ILE D 1 199 ? 5.560 0.552 49.661 1.00 27.31 196 ILE D N 1
ATOM 8284 C CA . ILE D 1 199 ? 5.104 -0.542 48.756 1.00 26.58 196 ILE D CA 1
ATOM 8285 C C . ILE D 1 199 ? 6.213 -1.601 48.713 1.00 27.63 196 ILE D C 1
ATOM 8286 O O . ILE D 1 199 ? 5.895 -2.802 48.801 1.00 27.31 196 ILE D O 1
ATOM 8291 N N . ASP D 1 200 ? 7.470 -1.158 48.655 1.00 27.92 197 ASP D N 1
ATOM 8292 C CA . ASP D 1 200 ? 8.625 -2.088 48.645 1.00 30.26 197 ASP D CA 1
ATOM 8293 C C . ASP D 1 200 ? 8.645 -2.905 49.946 1.00 29.94 197 ASP D C 1
ATOM 8294 O O . ASP D 1 200 ? 8.849 -4.127 49.882 1.00 32.11 197 ASP D O 1
ATOM 8299 N N . ARG D 1 201 ? 8.396 -2.251 51.081 1.00 30.88 198 ARG D N 1
ATOM 8300 C CA . ARG D 1 201 ? 8.523 -2.923 52.402 1.00 33.05 198 ARG D CA 1
ATOM 8301 C C . ARG D 1 201 ? 7.305 -3.802 52.718 1.00 32.48 198 ARG D C 1
ATOM 8302 O O . ARG D 1 201 ? 7.520 -4.930 53.213 1.00 33.75 198 ARG D O 1
ATOM 8310 N N . LEU D 1 202 ? 6.096 -3.336 52.383 1.00 30.03 199 LEU D N 1
ATOM 8311 C CA . LEU D 1 202 ? 4.844 -4.055 52.755 1.00 29.05 199 LEU D CA 1
ATOM 8312 C C . LEU D 1 202 ? 4.362 -5.014 51.667 1.00 28.45 199 LEU D C 1
ATOM 8313 O O . LEU D 1 202 ? 3.782 -6.057 52.036 1.00 29.64 199 LEU D O 1
ATOM 8318 N N . GLY D 1 203 ? 4.593 -4.684 50.394 1.00 27.00 200 GLY D N 1
ATOM 8319 C CA . GLY D 1 203 ? 3.986 -5.458 49.295 1.00 27.01 200 GLY D CA 1
ATOM 8320 C C . GLY D 1 203 ? 2.618 -4.879 48.963 1.00 26.91 200 GLY D C 1
ATOM 8321 O O . GLY D 1 203 ? 1.948 -4.349 49.883 1.00 28.41 200 GLY D O 1
ATOM 8322 N N . MET D 1 204 ? 2.182 -4.995 47.711 1.00 26.92 201 MET D N 1
ATOM 8323 C CA . MET D 1 204 ? 0.902 -4.350 47.312 1.00 26.40 201 MET D CA 1
ATOM 8324 C C . MET D 1 204 ? -0.300 -4.986 48.017 1.00 25.55 201 MET D C 1
ATOM 8325 O O . MET D 1 204 ? -1.257 -4.242 48.306 1.00 25.79 201 MET D O 1
ATOM 8330 N N . THR D 1 205 ? -0.292 -6.303 48.233 1.00 26.19 202 THR D N 1
ATOM 8331 C CA . THR D 1 205 ? -1.456 -6.937 48.908 1.00 26.60 202 THR D CA 1
ATOM 8332 C C . THR D 1 205 ? -1.718 -6.216 50.231 1.00 27.32 202 THR D C 1
ATOM 8333 O O . THR D 1 205 ? -2.857 -5.808 50.485 1.00 27.86 202 THR D O 1
ATOM 8337 N N . LYS D 1 206 ? -0.672 -6.050 51.040 1.00 28.01 203 LYS D N 1
ATOM 8338 C CA . LYS D 1 206 ? -0.844 -5.427 52.368 1.00 28.93 203 LYS D CA 1
ATOM 8339 C C . LYS D 1 206 ? -1.219 -3.948 52.220 1.00 27.90 203 LYS D C 1
ATOM 8340 O O . LYS D 1 206 ? -2.042 -3.488 53.014 1.00 27.03 203 LYS D O 1
ATOM 8346 N N . VAL D 1 207 ? -0.647 -3.244 51.237 1.00 26.72 204 VAL D N 1
ATOM 8347 C CA . VAL D 1 207 ? -0.982 -1.803 51.034 1.00 26.22 204 VAL D CA 1
ATOM 8348 C C . VAL D 1 207 ? -2.482 -1.688 50.754 1.00 24.80 204 VAL D C 1
ATOM 8349 O O . VAL D 1 207 ? -3.142 -0.836 51.386 1.00 25.75 204 VAL D O 1
ATOM 8353 N N . ILE D 1 208 ? -3.013 -2.553 49.894 1.00 25.89 205 ILE D N 1
ATOM 8354 C CA . ILE D 1 208 ? -4.463 -2.452 49.540 1.00 25.53 205 ILE D CA 1
ATOM 8355 C C . ILE D 1 208 ? -5.320 -2.895 50.737 1.00 27.77 205 ILE D C 1
ATOM 8356 O O . ILE D 1 208 ? -6.325 -2.209 51.004 1.00 29.03 205 ILE D O 1
ATOM 8361 N N . GLU D 1 209 ? -4.930 -3.959 51.447 1.00 28.99 206 GLU D N 1
ATOM 8362 C CA . GLU D 1 209 ? -5.701 -4.409 52.639 1.00 30.94 206 GLU D CA 1
ATOM 8363 C C . GLU D 1 209 ? -5.760 -3.264 53.656 1.00 30.42 206 GLU D C 1
ATOM 8364 O O . GLU D 1 209 ? -6.850 -3.013 54.192 1.00 31.07 206 GLU D O 1
ATOM 8370 N N . GLU D 1 210 ? -4.637 -2.584 53.872 1.00 29.29 207 GLU D N 1
ATOM 8371 C CA . GLU D 1 210 ? -4.593 -1.458 54.838 1.00 29.40 207 GLU D CA 1
ATOM 8372 C C . GLU D 1 210 ? -5.454 -0.296 54.335 1.00 28.69 207 GLU D C 1
ATOM 8373 O O . GLU D 1 210 ? -6.116 0.351 55.172 1.00 30.21 207 GLU D O 1
ATOM 8379 N N . THR D 1 211 ? -5.429 -0.045 53.024 1.00 27.11 208 THR D N 1
ATOM 8380 C CA . THR D 1 211 ? -6.210 1.055 52.405 1.00 26.84 208 THR D CA 1
ATOM 8381 C C . THR D 1 211 ? -7.701 0.771 52.617 1.00 27.49 208 THR D C 1
ATOM 8382 O O . THR D 1 211 ? -8.433 1.700 53.040 1.00 27.80 208 THR D O 1
ATOM 8386 N N . LEU D 1 212 ? -8.114 -0.473 52.372 1.00 27.79 209 LEU D N 1
ATOM 8387 C CA . LEU D 1 212 ? -9.538 -0.865 52.564 1.00 30.52 209 LEU D CA 1
ATOM 8388 C C . LEU D 1 212 ? -9.947 -0.697 54.035 1.00 30.49 209 LEU D C 1
ATOM 8389 O O . LEU D 1 212 ? -11.072 -0.232 54.269 1.00 32.52 209 LEU D O 1
ATOM 8394 N N . ASP D 1 213 ? -9.097 -1.108 54.981 1.00 32.88 210 ASP D N 1
ATOM 8395 C CA . ASP D 1 213 ? -9.401 -0.961 56.434 1.00 34.62 210 ASP D CA 1
ATOM 8396 C C . ASP D 1 213 ? -9.551 0.538 56.742 1.00 34.43 210 ASP D C 1
ATOM 8397 O O . ASP D 1 213 ? -10.611 0.953 57.291 1.00 34.00 210 ASP D O 1
ATOM 8402 N N . TYR D 1 214 ? -8.587 1.333 56.271 1.00 30.39 211 TYR D N 1
ATOM 8403 C CA . TYR D 1 214 ? -8.509 2.792 56.552 1.00 30.85 211 TYR D CA 1
ATOM 8404 C C . TYR D 1 214 ? -9.733 3.556 56.018 1.00 30.35 211 TYR D C 1
ATOM 8405 O O . TYR D 1 214 ? -10.230 4.459 56.730 1.00 33.18 211 TYR D O 1
ATOM 8414 N N . LEU D 1 215 ? -10.257 3.171 54.851 1.00 30.57 212 LEU D N 1
ATOM 8415 C CA . LEU D 1 215 ? -11.403 3.889 54.225 1.00 29.66 212 LEU D CA 1
ATOM 8416 C C . LEU D 1 215 ? -12.741 3.168 54.451 1.00 31.25 212 LEU D C 1
ATOM 8417 O O . LEU D 1 215 ? -13.704 3.571 53.798 1.00 30.35 212 LEU D O 1
ATOM 8422 N N . SER D 1 216 ? -12.815 2.215 55.381 1.00 31.93 213 SER D N 1
ATOM 8423 C CA . SER D 1 216 ? -14.053 1.400 55.557 1.00 33.72 213 SER D CA 1
ATOM 8424 C C . SER D 1 216 ? -15.261 2.236 56.004 1.00 34.51 213 SER D C 1
ATOM 8425 O O . SER D 1 216 ? -16.385 1.756 55.806 1.00 35.62 213 SER D O 1
ATOM 8428 N N . ALA D 1 217 ? -15.056 3.428 56.564 1.00 34.50 214 ALA D N 1
ATOM 8429 C CA . ALA D 1 217 ? -16.214 4.230 57.040 1.00 37.37 214 ALA D CA 1
ATOM 8430 C C . ALA D 1 217 ? -16.738 5.150 55.924 1.00 35.87 214 ALA D C 1
ATOM 8431 O O . ALA D 1 217 ? -17.750 5.815 56.153 1.00 34.62 214 ALA D O 1
ATOM 8433 N N . CYS D 1 218 ? -16.070 5.187 54.764 1.00 34.72 215 CYS D N 1
ATOM 8434 C CA . CYS D 1 218 ? -16.534 6.048 53.641 1.00 32.72 215 CYS D CA 1
ATOM 8435 C C . CYS D 1 218 ? -17.771 5.431 52.982 1.00 33.49 215 CYS D C 1
ATOM 8436 O O . CYS D 1 218 ? -17.833 4.182 52.877 1.00 33.97 215 CYS D O 1
ATOM 8439 N N . ASP D 1 219 ? -18.726 6.271 52.563 1.00 31.30 216 ASP D N 1
ATOM 8440 C CA . ASP D 1 219 ? -19.964 5.768 51.909 1.00 32.16 216 ASP D CA 1
ATOM 8441 C C . ASP D 1 219 ? -19.769 5.697 50.390 1.00 32.02 216 ASP D C 1
ATOM 8442 O O . ASP D 1 219 ? -20.707 5.249 49.685 1.00 29.33 216 ASP D O 1
ATOM 8447 N N . GLY D 1 220 ? -18.598 6.124 49.914 1.00 30.42 217 GLY D N 1
ATOM 8448 C CA . GLY D 1 220 ? -18.237 6.049 48.488 1.00 28.75 217 GLY D CA 1
ATOM 8449 C C . GLY D 1 220 ? -16.735 6.199 48.369 1.00 26.17 217 GLY D C 1
ATOM 8450 O O . GLY D 1 220 ? -16.145 6.767 49.289 1.00 28.06 217 GLY D O 1
ATOM 8451 N N . VAL D 1 221 ? -16.130 5.617 47.339 1.00 26.72 218 VAL D N 1
ATOM 8452 C CA . VAL D 1 221 ? -14.660 5.782 47.163 1.00 25.12 218 VAL D CA 1
ATOM 8453 C C . VAL D 1 221 ? -14.383 6.066 45.689 1.00 24.82 218 VAL D C 1
ATOM 8454 O O . VAL D 1 221 ? -14.861 5.299 44.810 1.00 25.27 218 VAL D O 1
ATOM 8458 N N . HIS D 1 222 ? -13.663 7.157 45.447 1.00 23.54 219 HIS D N 1
ATOM 8459 C CA . HIS D 1 222 ? -13.261 7.549 44.074 1.00 22.26 219 HIS D CA 1
ATOM 8460 C C . HIS D 1 222 ? -11.828 7.086 43.807 1.00 23.33 219 HIS D C 1
ATOM 8461 O O . HIS D 1 222 ? -10.974 7.381 44.656 1.00 24.39 219 HIS D O 1
ATOM 8468 N N . LEU D 1 223 ? -11.590 6.394 42.688 1.00 21.76 220 LEU D N 1
ATOM 8469 C CA . LEU D 1 223 ? -10.178 6.047 42.341 1.00 21.67 220 LEU D CA 1
ATOM 8470 C C . LEU D 1 223 ? -9.679 7.060 41.315 1.00 22.96 220 LEU D C 1
ATOM 8471 O O . LEU D 1 223 ? -10.286 7.154 40.222 1.00 22.46 220 LEU D O 1
ATOM 8476 N N . SER D 1 224 ? -8.589 7.761 41.637 1.00 22.68 221 SER D N 1
ATOM 8477 C CA . SER D 1 224 ? -7.961 8.715 40.697 1.00 23.38 221 SER D CA 1
ATOM 8478 C C . SER D 1 224 ? -6.632 8.075 40.312 1.00 24.19 221 SER D C 1
ATOM 8479 O O . SER D 1 224 ? -5.685 8.189 41.096 1.00 25.02 221 SER D O 1
ATOM 8482 N N . LEU D 1 225 ? -6.631 7.349 39.191 1.00 22.92 222 LEU D N 1
ATOM 8483 C CA . LEU D 1 225 ? -5.431 6.595 38.790 1.00 23.48 222 LEU D CA 1
ATOM 8484 C C . LEU D 1 225 ? -4.705 7.318 37.665 1.00 23.37 222 LEU D C 1
ATOM 8485 O O . LEU D 1 225 ? -5.203 7.412 36.520 1.00 22.01 222 LEU D O 1
ATOM 8490 N N . ASP D 1 226 ? -3.499 7.743 38.003 1.00 22.84 223 ASP D N 1
ATOM 8491 C CA . ASP D 1 226 ? -2.596 8.402 37.050 1.00 23.89 223 ASP D CA 1
ATOM 8492 C C . ASP D 1 226 ? -1.682 7.275 36.562 1.00 23.29 223 ASP D C 1
ATOM 8493 O O . ASP D 1 226 ? -1.029 6.608 37.425 1.00 23.99 223 ASP D O 1
ATOM 8498 N N . LEU D 1 227 ? -1.631 7.051 35.255 1.00 21.65 224 LEU D N 1
ATOM 8499 C CA . LEU D 1 227 ? -0.793 5.947 34.742 1.00 21.77 224 LEU D CA 1
ATOM 8500 C C . LEU D 1 227 ? 0.670 6.191 35.137 1.00 21.77 224 LEU D C 1
ATOM 8501 O O . LEU D 1 227 ? 1.425 5.202 35.121 1.00 20.36 224 LEU D O 1
ATOM 8506 N N . ASP D 1 228 ? 1.046 7.434 35.482 1.00 22.81 225 ASP D N 1
ATOM 8507 C CA . ASP D 1 228 ? 2.468 7.683 35.885 1.00 22.54 225 ASP D CA 1
ATOM 8508 C C . ASP D 1 228 ? 2.733 7.041 37.249 1.00 23.07 225 ASP D C 1
ATOM 8509 O O . ASP D 1 228 ? 3.910 7.015 37.669 1.00 22.56 225 ASP D O 1
ATOM 8514 N N . GLY D 1 229 ? 1.700 6.529 37.921 1.00 22.04 226 GLY D N 1
ATOM 8515 C CA . GLY D 1 229 ? 1.981 5.775 39.163 1.00 22.49 226 GLY D CA 1
ATOM 8516 C C . GLY D 1 229 ? 2.761 4.508 38.829 1.00 22.88 226 GLY D C 1
ATOM 8517 O O . GLY D 1 229 ? 3.567 4.066 39.666 1.00 21.94 226 GLY D O 1
ATOM 8518 N N . LEU D 1 230 ? 2.566 3.968 37.616 1.00 22.37 227 LEU D N 1
ATOM 8519 C CA . LEU D 1 230 ? 3.298 2.755 37.185 1.00 22.93 227 LEU D CA 1
ATOM 8520 C C . LEU D 1 230 ? 4.708 3.142 36.753 1.00 22.00 227 LEU D C 1
ATOM 8521 O O . LEU D 1 230 ? 4.957 4.314 36.415 1.00 22.04 227 LEU D O 1
ATOM 8526 N N . ASP D 1 231 ? 5.618 2.191 36.885 1.00 23.82 228 ASP D N 1
ATOM 8527 C CA . ASP D 1 231 ? 7.005 2.414 36.451 1.00 23.22 228 ASP D CA 1
ATOM 8528 C C . ASP D 1 231 ? 7.004 2.742 34.961 1.00 23.94 228 ASP D C 1
ATOM 8529 O O . ASP D 1 231 ? 6.195 2.187 34.200 1.00 22.71 228 ASP D O 1
ATOM 8534 N N . PRO D 1 232 ? 7.884 3.662 34.498 1.00 23.08 229 PRO D N 1
ATOM 8535 C CA . PRO D 1 232 ? 7.980 3.977 33.070 1.00 24.03 229 PRO D CA 1
ATOM 8536 C C . PRO D 1 232 ? 8.339 2.756 32.211 1.00 24.87 229 PRO D C 1
ATOM 8537 O O . PRO D 1 232 ? 8.063 2.808 31.019 1.00 24.61 229 PRO D O 1
ATOM 8541 N N . ASN D 1 233 ? 8.936 1.712 32.805 1.00 24.80 230 ASN D N 1
ATOM 8542 C CA . ASN D 1 233 ? 9.212 0.462 32.043 1.00 28.87 230 ASN D CA 1
ATOM 8543 C C . ASN D 1 233 ? 7.883 -0.159 31.588 1.00 28.13 230 ASN D C 1
ATOM 8544 O O . ASN D 1 233 ? 7.834 -0.748 30.488 1.00 29.21 230 ASN D O 1
ATOM 8549 N N . ASP D 1 234 ? 6.850 -0.028 32.419 1.00 25.74 231 ASP D N 1
ATOM 8550 C CA . ASP D 1 234 ? 5.512 -0.635 32.152 1.00 25.77 231 ASP D CA 1
ATOM 8551 C C . ASP D 1 234 ? 4.544 0.381 31.548 1.00 24.91 231 ASP D C 1
ATOM 8552 O O . ASP D 1 234 ? 3.633 -0.050 30.780 1.00 26.60 231 ASP D O 1
ATOM 8557 N N . ALA D 1 235 ? 4.704 1.660 31.886 1.00 23.23 232 ALA D N 1
ATOM 8558 C CA . ALA D 1 235 ? 3.812 2.735 31.389 1.00 23.47 232 ALA D CA 1
ATOM 8559 C C . ALA D 1 235 ? 4.668 3.902 30.895 1.00 22.36 232 ALA D C 1
ATOM 8560 O O . ALA D 1 235 ? 4.698 4.963 31.499 1.00 22.08 232 ALA D O 1
ATOM 8562 N N . PRO D 1 236 ? 5.408 3.730 29.778 1.00 22.65 233 PRO D N 1
ATOM 8563 C CA . PRO D 1 236 ? 6.275 4.787 29.260 1.00 23.10 233 PRO D CA 1
ATOM 8564 C C . PRO D 1 236 ? 5.526 6.020 28.732 1.00 24.26 233 PRO D C 1
ATOM 8565 O O . PRO D 1 236 ? 6.069 7.117 28.796 1.00 23.89 233 PRO D O 1
ATOM 8569 N N . GLY D 1 237 ? 4.283 5.806 28.286 1.00 22.65 234 GLY D N 1
ATOM 8570 C CA . GLY D 1 237 ? 3.454 6.848 27.654 1.00 23.41 234 GLY D CA 1
ATOM 8571 C C . GLY D 1 237 ? 2.648 7.643 28.666 1.00 22.74 234 GLY D C 1
ATOM 8572 O O . GLY D 1 237 ? 1.412 7.509 28.685 1.00 22.09 234 GLY D O 1
ATOM 8573 N N . VAL D 1 238 ? 3.327 8.509 29.412 1.00 21.72 235 VAL D N 1
ATOM 8574 C CA . VAL D 1 238 ? 2.659 9.338 30.443 1.00 21.88 235 VAL D CA 1
ATOM 8575 C C . VAL D 1 238 ? 3.162 10.776 30.288 1.00 22.76 235 VAL D C 1
ATOM 8576 O O . VAL D 1 238 ? 4.232 10.977 29.653 1.00 24.30 235 VAL D O 1
ATOM 8580 N N . GLY D 1 239 ? 2.446 11.729 30.872 1.00 22.91 236 GLY D N 1
ATOM 8581 C CA . GLY D 1 239 ? 2.823 13.153 30.753 1.00 23.39 236 GLY D CA 1
ATOM 8582 C C . GLY D 1 239 ? 4.168 13.465 31.403 1.00 24.34 236 GLY D C 1
ATOM 8583 O O . GLY D 1 239 ? 4.969 14.183 30.783 1.00 25.68 236 GLY D O 1
ATOM 8584 N N . THR D 1 240 ? 4.390 12.943 32.615 1.00 26.22 237 THR D N 1
ATOM 8585 C CA . THR D 1 240 ? 5.616 13.234 33.410 1.00 25.90 237 THR D CA 1
ATOM 8586 C C . THR D 1 240 ? 6.096 11.944 34.066 1.00 25.13 237 THR D C 1
ATOM 8587 O O . THR D 1 240 ? 5.750 11.646 35.207 1.00 25.85 237 THR D O 1
ATOM 8591 N N . PRO D 1 241 ? 6.884 11.119 33.354 1.00 24.99 238 PRO D N 1
ATOM 8592 C CA . PRO D 1 241 ? 7.348 9.855 33.902 1.00 24.46 238 PRO D CA 1
ATOM 8593 C C . PRO D 1 241 ? 8.364 10.060 35.027 1.00 25.81 238 PRO D C 1
ATOM 8594 O O . PRO D 1 241 ? 9.170 10.987 34.924 1.00 27.12 238 PRO D O 1
ATOM 8598 N N . VAL D 1 242 ? 8.296 9.179 36.022 1.00 25.34 239 VAL D N 1
ATOM 8599 C CA . VAL D 1 242 ? 9.202 9.186 37.207 1.00 26.01 239 VAL D CA 1
ATOM 8600 C C . VAL D 1 242 ? 9.706 7.756 37.444 1.00 25.26 239 VAL D C 1
ATOM 8601 O O . VAL D 1 242 ? 8.892 6.865 37.653 1.00 23.95 239 VAL D O 1
ATOM 8605 N N . VAL D 1 243 ? 11.025 7.565 37.415 1.00 24.92 240 VAL D N 1
ATOM 8606 C CA . VAL D 1 243 ? 11.627 6.211 37.600 1.00 25.95 240 VAL D CA 1
ATOM 8607 C C . VAL D 1 243 ? 11.170 5.560 38.916 1.00 24.62 240 VAL D C 1
ATOM 8608 O O . VAL D 1 243 ? 10.825 6.290 39.863 1.00 25.81 240 VAL D O 1
ATOM 8612 N N . GLY D 1 244 ? 11.205 4.222 38.956 1.00 23.43 241 GLY D N 1
ATOM 8613 C CA . GLY D 1 244 ? 10.948 3.410 40.158 1.00 24.10 241 GLY D CA 1
ATOM 8614 C C . GLY D 1 244 ? 9.507 3.383 40.591 1.00 23.86 241 GLY D C 1
ATOM 8615 O O . GLY D 1 244 ? 9.264 3.597 41.790 1.00 24.24 241 GLY D O 1
ATOM 8616 N N . GLY D 1 245 ? 8.623 2.987 39.682 1.00 21.69 242 GLY D N 1
ATOM 8617 C CA . GLY D 1 245 ? 7.183 2.973 39.969 1.00 21.89 242 GLY D CA 1
ATOM 8618 C C . GLY D 1 245 ? 6.610 1.595 40.196 1.00 22.59 242 GLY D C 1
ATOM 8619 O O . GLY D 1 245 ? 7.352 0.598 40.258 1.00 22.87 242 GLY D O 1
ATOM 8620 N N . ILE D 1 246 ? 5.290 1.561 40.328 1.00 21.42 243 ILE D N 1
ATOM 8621 C CA . ILE D 1 246 ? 4.551 0.299 40.583 1.00 22.61 243 ILE D CA 1
ATOM 8622 C C . ILE D 1 246 ? 4.550 -0.545 39.313 1.00 21.16 243 ILE D C 1
ATOM 8623 O O . ILE D 1 246 ? 4.439 0.013 38.195 1.00 21.33 243 ILE D O 1
ATOM 8628 N N . SER D 1 247 ? 4.671 -1.860 39.458 1.00 22.19 244 SER D N 1
ATOM 8629 C CA . SER D 1 247 ? 4.680 -2.724 38.255 1.00 21.93 244 SER D CA 1
ATOM 8630 C C . SER D 1 247 ? 3.269 -2.921 37.706 1.00 21.10 244 SER D C 1
ATOM 8631 O O . SER D 1 247 ? 2.287 -2.692 38.443 1.00 22.56 244 SER D O 1
ATOM 8634 N N . TYR D 1 248 ? 3.201 -3.421 36.476 1.00 21.47 245 TYR D N 1
ATOM 8635 C CA . TYR D 1 248 ? 1.896 -3.816 35.886 1.00 22.09 245 TYR D CA 1
ATOM 8636 C C . TYR D 1 248 ? 1.217 -4.872 36.787 1.00 22.38 245 TYR D C 1
ATOM 8637 O O . TYR D 1 248 ? 0.031 -4.741 37.102 1.00 22.39 245 TYR D O 1
ATOM 8646 N N . ARG D 1 249 ? 1.957 -5.910 37.182 1.00 24.17 246 ARG D N 1
ATOM 8647 C CA . ARG D 1 249 ? 1.355 -6.995 38.006 1.00 25.35 246 ARG D CA 1
ATOM 8648 C C . ARG D 1 249 ? 0.844 -6.463 39.352 1.00 23.59 246 ARG D C 1
ATOM 8649 O O . ARG D 1 249 ? -0.236 -6.887 39.767 1.00 22.70 246 ARG D O 1
ATOM 8657 N N . GLU D 1 250 ? 1.613 -5.605 40.022 1.00 24.22 247 GLU D N 1
ATOM 8658 C CA . GLU D 1 250 ? 1.138 -5.029 41.304 1.00 23.78 247 GLU D CA 1
ATOM 8659 C C . GLU D 1 250 ? -0.145 -4.224 41.057 1.00 22.33 247 GLU D C 1
ATOM 8660 O O . GLU D 1 250 ? -1.038 -4.304 41.891 1.00 21.84 247 GLU D O 1
ATOM 8666 N N . SER D 1 251 ? -0.209 -3.501 39.933 1.00 22.27 248 SER D N 1
ATOM 8667 C CA . SER D 1 251 ? -1.381 -2.636 39.634 1.00 21.80 248 SER D CA 1
ATOM 8668 C C . SER D 1 251 ? -2.579 -3.516 39.284 1.00 22.52 248 SER D C 1
ATOM 8669 O O . SER D 1 251 ? -3.726 -3.153 39.678 1.00 22.89 248 SER D O 1
ATOM 8672 N N . HIS D 1 252 ? -2.330 -4.600 38.544 1.00 22.37 249 HIS D N 1
ATOM 8673 C CA . HIS D 1 252 ? -3.400 -5.558 38.150 1.00 24.70 249 HIS D CA 1
ATOM 8674 C C . HIS D 1 252 ? -3.971 -6.180 39.427 1.00 24.80 249 HIS D C 1
ATOM 8675 O O . HIS D 1 252 ? -5.205 -6.215 39.584 1.00 23.76 249 HIS D O 1
ATOM 8682 N N . LEU D 1 253 ? -3.093 -6.591 40.340 1.00 24.23 250 LEU D N 1
ATOM 8683 C CA . LEU D 1 253 ? -3.572 -7.190 41.614 1.00 24.93 250 LEU D CA 1
ATOM 8684 C C . LEU D 1 253 ? -4.380 -6.158 42.396 1.00 24.93 250 LEU D C 1
ATOM 8685 O O . LEU D 1 253 ? -5.445 -6.521 42.928 1.00 25.45 250 LEU D O 1
ATOM 8690 N N . ALA D 1 254 ? -3.874 -4.923 42.487 1.00 23.20 251 ALA D N 1
ATOM 8691 C CA . ALA D 1 254 ? -4.567 -3.875 43.258 1.00 23.05 251 ALA D CA 1
ATOM 8692 C C . ALA D 1 254 ? -5.983 -3.669 42.696 1.00 23.98 251 ALA D C 1
ATOM 8693 O O . ALA D 1 254 ? -6.932 -3.568 43.499 1.00 22.93 251 ALA D O 1
ATOM 8695 N N . MET D 1 255 ? -6.135 -3.656 41.367 1.00 22.80 252 MET D N 1
ATOM 8696 C CA . MET D 1 255 ? -7.484 -3.419 40.798 1.00 23.32 252 MET D CA 1
ATOM 8697 C C . MET D 1 255 ? -8.412 -4.606 41.105 1.00 24.07 252 MET D C 1
ATOM 8698 O O . MET D 1 255 ? -9.615 -4.368 41.404 1.00 24.33 252 MET D O 1
ATOM 8703 N N . GLU D 1 256 ? -7.909 -5.832 40.977 1.00 24.13 253 GLU D N 1
ATOM 8704 C CA . GLU D 1 256 ? -8.708 -7.034 41.320 1.00 25.14 253 GLU D CA 1
ATOM 8705 C C . GLU D 1 256 ? -9.164 -6.962 42.787 1.00 24.94 253 GLU D C 1
ATOM 8706 O O . GLU D 1 256 ? -10.329 -7.309 43.069 1.00 24.51 253 GLU D O 1
ATOM 8712 N N . MET D 1 257 ? -8.288 -6.523 43.689 1.00 24.94 254 MET D N 1
ATOM 8713 C CA . MET D 1 257 ? -8.642 -6.446 45.136 1.00 25.48 254 MET D CA 1
ATOM 8714 C C . MET D 1 257 ? -9.667 -5.328 45.364 1.00 25.70 254 MET D C 1
ATOM 8715 O O . MET D 1 257 ? -10.585 -5.507 46.211 1.00 27.42 254 MET D O 1
ATOM 8720 N N . LEU D 1 258 ? -9.526 -4.214 44.653 1.00 25.40 255 LEU D N 1
ATOM 8721 C CA . LEU D 1 258 ? -10.540 -3.134 44.807 1.00 24.66 255 LEU D CA 1
ATOM 8722 C C . LEU D 1 258 ? -11.877 -3.654 44.296 1.00 24.60 255 LEU D C 1
ATOM 8723 O O . LEU D 1 258 ? -12.899 -3.337 44.936 1.00 25.44 255 LEU D O 1
ATOM 8728 N N . TYR D 1 259 ? -11.872 -4.405 43.189 1.00 23.77 256 TYR D N 1
ATOM 8729 C CA . TYR D 1 259 ? -13.158 -4.934 42.675 1.00 25.54 256 TYR D CA 1
ATOM 8730 C C . TYR D 1 259 ? -13.806 -5.823 43.741 1.00 26.07 256 TYR D C 1
ATOM 8731 O O . TYR D 1 259 ? -15.010 -5.676 44.032 1.00 26.71 256 TYR D O 1
ATOM 8740 N N . ASP D 1 260 ? -13.021 -6.741 44.304 1.00 26.03 257 ASP D N 1
ATOM 8741 C CA . ASP D 1 260 ? -13.507 -7.711 45.322 1.00 27.90 257 ASP D CA 1
ATOM 8742 C C . ASP D 1 260 ? -14.108 -7.003 46.547 1.00 28.03 257 ASP D C 1
ATOM 8743 O O . ASP D 1 260 ? -15.107 -7.519 47.078 1.00 28.98 257 ASP D O 1
ATOM 8748 N N . ALA D 1 261 ? -13.557 -5.851 46.935 1.00 28.45 258 ALA D N 1
ATOM 8749 C CA . ALA D 1 261 ? -14.034 -5.088 48.111 1.00 29.44 258 ALA D CA 1
ATOM 8750 C C . ALA D 1 261 ? -15.378 -4.416 47.801 1.00 29.12 258 ALA D C 1
ATOM 8751 O O . ALA D 1 261 ? -16.127 -4.125 48.765 1.00 31.49 258 ALA D O 1
ATOM 8753 N N . GLY D 1 262 ? -15.646 -4.127 46.524 1.00 28.28 259 GLY D N 1
ATOM 8754 C CA . GLY D 1 262 ? -16.912 -3.511 46.069 1.00 29.25 259 GLY D CA 1
ATOM 8755 C C . GLY D 1 262 ? -17.097 -2.076 46.559 1.00 30.40 259 GLY D C 1
ATOM 8756 O O . GLY D 1 262 ? -18.249 -1.639 46.642 1.00 34.49 259 GLY D O 1
ATOM 8757 N N . ILE D 1 263 ? -16.014 -1.364 46.857 1.00 29.14 260 ILE D N 1
ATOM 8758 C CA . ILE D 1 263 ? -16.074 0.019 47.429 1.00 28.88 260 ILE D CA 1
ATOM 8759 C C . ILE D 1 263 ? -15.920 1.120 46.369 1.00 27.51 260 ILE D C 1
ATOM 8760 O O . ILE D 1 263 ? -16.227 2.297 46.709 1.00 27.40 260 ILE D O 1
ATOM 8765 N N . ILE D 1 264 ? -15.451 0.800 45.159 1.00 25.68 261 ILE D N 1
ATOM 8766 C CA . ILE D 1 264 ? -15.176 1.893 44.182 1.00 24.90 261 ILE D CA 1
ATOM 8767 C C . ILE D 1 264 ? -16.488 2.322 43.520 1.00 25.32 261 ILE D C 1
ATOM 8768 O O . ILE D 1 264 ? -17.111 1.473 42.859 1.00 27.37 261 ILE D O 1
ATOM 8773 N N . THR D 1 265 ? -16.821 3.616 43.640 1.00 24.99 262 THR D N 1
ATOM 8774 C CA . THR D 1 265 ? -18.094 4.196 43.130 1.00 25.65 262 THR D CA 1
ATOM 8775 C C . THR D 1 265 ? -17.859 5.147 41.941 1.00 25.55 262 THR D C 1
ATOM 8776 O O . THR D 1 265 ? -18.856 5.530 41.299 1.00 25.08 262 THR D O 1
ATOM 8780 N N . SER D 1 266 ? -16.606 5.499 41.646 1.00 25.64 263 SER D N 1
ATOM 8781 C CA . SER D 1 266 ? -16.266 6.337 40.465 1.00 23.77 263 SER D CA 1
ATOM 8782 C C . SER D 1 266 ? -14.777 6.171 40.185 1.00 22.89 263 SER D C 1
ATOM 8783 O O . SER D 1 266 ? -14.055 5.770 41.105 1.00 22.02 263 SER D O 1
ATOM 8786 N N . ALA D 1 267 ? -14.341 6.508 38.980 1.00 22.49 264 ALA D N 1
ATOM 8787 C CA . ALA D 1 267 ? -12.895 6.353 38.704 1.00 22.33 264 ALA D CA 1
ATOM 8788 C C . ALA D 1 267 ? -12.489 7.223 37.518 1.00 23.09 264 ALA D C 1
ATOM 8789 O O . ALA D 1 267 ? -13.316 7.511 36.635 1.00 23.39 264 ALA D O 1
ATOM 8791 N N . GLU D 1 268 ? -11.224 7.612 37.509 1.00 22.04 265 GLU D N 1
ATOM 8792 C CA . GLU D 1 268 ? -10.648 8.345 36.375 1.00 22.46 265 GLU D CA 1
ATOM 8793 C C . GLU D 1 268 ? -9.269 7.730 36.131 1.00 21.42 265 GLU D C 1
ATOM 8794 O O . GLU D 1 268 ? -8.645 7.309 37.105 1.00 23.04 265 GLU D O 1
ATOM 8800 N N . PHE D 1 269 ? -8.953 7.541 34.863 1.00 20.67 266 PHE D N 1
ATOM 8801 C CA . PHE D 1 269 ? -7.647 7.016 34.385 1.00 21.82 266 PHE D CA 1
ATOM 8802 C C . PHE D 1 269 ? -7.055 8.154 33.581 1.00 21.65 266 PHE D C 1
ATOM 8803 O O . PHE D 1 269 ? -7.648 8.477 32.524 1.00 21.55 266 PHE D O 1
ATOM 8811 N N . VAL D 1 270 ? -5.944 8.726 34.056 1.00 21.21 267 VAL D N 1
ATOM 8812 C CA . VAL D 1 270 ? -5.462 10.000 33.452 1.00 21.40 267 VAL D CA 1
ATOM 8813 C C . VAL D 1 270 ? -3.988 9.950 33.065 1.00 22.02 267 VAL D C 1
ATOM 8814 O O . VAL D 1 270 ? -3.300 8.988 33.451 1.00 22.05 267 VAL D O 1
ATOM 8818 N N . GLU D 1 271 ? -3.567 11.001 32.352 1.00 23.43 268 GLU D N 1
ATOM 8819 C CA . GLU D 1 271 ? -2.140 11.294 32.003 1.00 22.72 268 GLU D CA 1
ATOM 8820 C C . GLU D 1 271 ? -1.547 10.318 30.980 1.00 23.42 268 GLU D C 1
ATOM 8821 O O . GLU D 1 271 ? -0.307 10.283 30.856 1.00 24.49 268 GLU D O 1
ATOM 8827 N N . VAL D 1 272 ? -2.375 9.598 30.225 1.00 22.62 269 VAL D N 1
ATOM 8828 C CA . VAL D 1 272 ? -1.822 8.788 29.103 1.00 22.98 269 VAL D CA 1
ATOM 8829 C C . VAL D 1 272 ? -1.323 9.755 28.016 1.00 23.17 269 VAL D C 1
ATOM 8830 O O . VAL D 1 272 ? -2.037 10.711 27.659 1.00 23.01 269 VAL D O 1
ATOM 8834 N N . ASN D 1 273 ? -0.109 9.508 27.522 1.00 25.06 270 ASN D N 1
ATOM 8835 C CA . ASN D 1 273 ? 0.590 10.382 26.554 1.00 24.10 270 ASN D CA 1
ATOM 8836 C C . ASN D 1 273 ? 1.189 9.535 25.438 1.00 23.35 270 ASN D C 1
ATOM 8837 O O . ASN D 1 273 ? 2.259 8.951 25.595 1.00 22.11 270 ASN D O 1
ATOM 8842 N N . PRO D 1 274 ? 0.525 9.452 24.275 1.00 23.65 271 PRO D N 1
ATOM 8843 C CA . PRO D 1 274 ? 1.041 8.690 23.135 1.00 25.48 271 PRO D CA 1
ATOM 8844 C C . PRO D 1 274 ? 2.435 9.113 22.652 1.00 26.15 271 PRO D C 1
ATOM 8845 O O . PRO D 1 274 ? 3.175 8.268 22.160 1.00 27.69 271 PRO D O 1
ATOM 8849 N N . ILE D 1 275 ? 2.801 10.382 22.864 1.00 24.69 272 ILE D N 1
ATOM 8850 C CA . ILE D 1 275 ? 4.127 10.862 22.363 1.00 25.04 272 ILE D CA 1
ATOM 8851 C C . ILE D 1 275 ? 5.267 10.000 22.926 1.00 24.97 272 ILE D C 1
ATOM 8852 O O . ILE D 1 275 ? 6.236 9.736 22.173 1.00 26.05 272 ILE D O 1
ATOM 8857 N N . LEU D 1 276 ? 5.215 9.647 24.205 1.00 24.23 273 LEU D N 1
ATOM 8858 C CA . LEU D 1 276 ? 6.321 8.863 24.822 1.00 24.39 273 LEU D CA 1
ATOM 8859 C C . LEU D 1 276 ? 5.985 7.361 24.883 1.00 24.33 273 LEU D C 1
ATOM 8860 O O . LEU D 1 276 ? 6.833 6.588 25.375 1.00 25.62 273 LEU D O 1
ATOM 8865 N N . ASP D 1 277 ? 4.828 6.957 24.365 1.00 23.69 274 ASP D N 1
ATOM 8866 C CA . ASP D 1 277 ? 4.402 5.538 24.469 1.00 23.11 274 ASP D CA 1
ATOM 8867 C C . ASP D 1 277 ? 5.079 4.660 23.408 1.00 23.11 274 ASP D C 1
ATOM 8868 O O . ASP D 1 277 ? 5.704 5.191 22.448 1.00 24.59 274 ASP D O 1
ATOM 8873 N N . HIS D 1 278 ? 4.982 3.343 23.590 1.00 22.98 275 HIS D N 1
ATOM 8874 C CA . HIS D 1 278 ? 5.496 2.355 22.616 1.00 26.87 275 HIS D CA 1
ATOM 8875 C C . HIS D 1 278 ? 4.320 1.491 22.148 1.00 24.75 275 HIS D C 1
ATOM 8876 O O . HIS D 1 278 ? 3.886 0.633 22.919 1.00 23.19 275 HIS D O 1
ATOM 8883 N N . LYS D 1 279 ? 3.843 1.745 20.932 1.00 25.10 276 LYS D N 1
ATOM 8884 C CA . LYS D 1 279 ? 2.727 1.021 20.270 1.00 27.09 276 LYS D CA 1
ATOM 8885 C C . LYS D 1 279 ? 1.539 0.882 21.239 1.00 25.12 276 LYS D C 1
ATOM 8886 O O . LYS D 1 279 ? 1.015 -0.236 21.402 1.00 25.63 276 LYS D O 1
ATOM 8892 N N . ASN D 1 280 ? 1.193 1.974 21.917 1.00 23.31 277 ASN D N 1
ATOM 8893 C CA . ASN D 1 280 ? 0.016 2.077 22.822 1.00 22.28 277 ASN D CA 1
ATOM 8894 C C . ASN D 1 280 ? 0.119 1.122 24.019 1.00 21.92 277 ASN D C 1
ATOM 8895 O O . ASN D 1 280 ? -0.913 0.764 24.580 1.00 21.77 277 ASN D O 1
ATOM 8900 N N . LYS D 1 281 ? 1.328 0.746 24.435 1.00 21.65 278 LYS D N 1
ATOM 8901 C CA . LYS D 1 281 ? 1.457 -0.113 25.640 1.00 23.55 278 LYS D CA 1
ATOM 8902 C C . LYS D 1 281 ? 0.727 0.520 26.837 1.00 22.24 278 LYS D C 1
ATOM 8903 O O . LYS D 1 281 ? 0.115 -0.231 27.627 1.00 23.10 278 LYS D O 1
ATOM 8909 N N . THR D 1 282 ? 0.775 1.848 26.984 1.00 21.53 279 THR D N 1
ATOM 8910 C CA . THR D 1 282 ? 0.151 2.512 28.153 1.00 21.89 279 THR D CA 1
ATOM 8911 C C . THR D 1 282 ? -1.368 2.607 27.964 1.00 21.69 279 THR D C 1
ATOM 8912 O O . THR D 1 282 ? -2.075 2.430 28.955 1.00 22.38 279 THR D O 1
ATOM 8916 N N . GLY D 1 283 ? -1.841 2.884 26.752 1.00 20.25 280 GLY D N 1
ATOM 8917 C CA . GLY D 1 283 ? -3.308 2.878 26.546 1.00 20.75 280 GLY D CA 1
ATOM 8918 C C . GLY D 1 283 ? -3.862 1.475 26.803 1.00 20.77 280 GLY D C 1
ATOM 8919 O O . GLY D 1 283 ? -4.921 1.352 27.437 1.00 21.75 280 GLY D O 1
ATOM 8920 N N . LYS D 1 284 ? -3.153 0.451 26.345 1.00 21.29 281 LYS D N 1
ATOM 8921 C CA . LYS D 1 284 ? -3.596 -0.951 26.561 1.00 22.64 281 LYS D CA 1
ATOM 8922 C C . LYS D 1 284 ? -3.575 -1.248 28.064 1.00 23.33 281 LYS D C 1
ATOM 8923 O O . LYS D 1 284 ? -4.508 -1.910 28.557 1.00 25.02 281 LYS D O 1
ATOM 8929 N N . THR D 1 285 ? -2.517 -0.804 28.754 1.00 22.47 282 THR D N 1
ATOM 8930 C CA . THR D 1 285 ? -2.417 -1.031 30.220 1.00 22.07 282 THR D CA 1
ATOM 8931 C C . THR D 1 285 ? -3.626 -0.390 30.923 1.00 22.66 282 THR D C 1
ATOM 8932 O O . THR D 1 285 ? -4.209 -1.042 31.795 1.00 23.50 282 THR D O 1
ATOM 8936 N N . ALA D 1 286 ? -3.972 0.851 30.559 1.00 22.09 283 ALA D N 1
ATOM 8937 C CA . ALA D 1 286 ? -5.141 1.539 31.153 1.00 21.46 283 ALA D CA 1
ATOM 8938 C C . ALA D 1 286 ? -6.401 0.674 30.976 1.00 21.00 283 ALA D C 1
ATOM 8939 O O . ALA D 1 286 ? -7.117 0.459 31.970 1.00 20.39 283 ALA D O 1
ATOM 8941 N N . VAL D 1 287 ? -6.630 0.138 29.776 1.00 22.31 284 VAL D N 1
ATOM 8942 C CA . VAL D 1 287 ? -7.836 -0.702 29.531 1.00 21.96 284 VAL D CA 1
ATOM 8943 C C . VAL D 1 287 ? -7.795 -1.968 30.406 1.00 22.58 284 VAL D C 1
ATOM 8944 O O . VAL D 1 287 ? -8.837 -2.300 31.026 1.00 21.49 284 VAL D O 1
ATOM 8948 N N A GLU D 1 288 ? -6.637 -2.640 30.473 0.60 22.91 285 GLU D N 1
ATOM 8949 N N B GLU D 1 288 ? -6.636 -2.622 30.486 0.40 22.62 285 GLU D N 1
ATOM 8950 C CA A GLU D 1 288 ? -6.493 -3.871 31.299 0.60 23.69 285 GLU D CA 1
ATOM 8951 C CA B GLU D 1 288 ? -6.494 -3.868 31.283 0.40 23.15 285 GLU D CA 1
ATOM 8952 C C A GLU D 1 288 ? -6.805 -3.547 32.764 0.60 21.81 285 GLU D C 1
ATOM 8953 C C B GLU D 1 288 ? -6.745 -3.574 32.768 0.40 21.79 285 GLU D C 1
ATOM 8954 O O A GLU D 1 288 ? -7.489 -4.352 33.400 0.60 23.06 285 GLU D O 1
ATOM 8955 O O B GLU D 1 288 ? -7.331 -4.439 33.434 0.40 22.57 285 GLU D O 1
ATOM 8966 N N . LEU D 1 289 ? -6.317 -2.411 33.266 1.00 21.17 286 LEU D N 1
ATOM 8967 C CA . LEU D 1 289 ? -6.556 -2.043 34.686 1.00 20.81 286 LEU D CA 1
ATOM 8968 C C . LEU D 1 289 ? -8.052 -1.752 34.879 1.00 22.52 286 LEU D C 1
ATOM 8969 O O . LEU D 1 289 ? -8.608 -2.142 35.928 1.00 23.00 286 LEU D O 1
ATOM 8974 N N . VAL D 1 290 ? -8.670 -1.079 33.912 1.00 21.62 287 VAL D N 1
ATOM 8975 C CA . VAL D 1 290 ? -10.138 -0.800 34.021 1.00 21.58 287 VAL D CA 1
ATOM 8976 C C . VAL D 1 290 ? -10.875 -2.149 34.050 1.00 22.54 287 VAL D C 1
ATOM 8977 O O . VAL D 1 290 ? -11.780 -2.326 34.886 1.00 22.03 287 VAL D O 1
ATOM 8981 N N . GLU D 1 291 ? -10.499 -3.072 33.167 1.00 21.94 288 GLU D N 1
ATOM 8982 C CA . GLU D 1 291 ? -11.178 -4.397 33.116 1.00 22.71 288 GLU D CA 1
ATOM 8983 C C . GLU D 1 291 ? -11.090 -5.076 34.494 1.00 22.69 288 GLU D C 1
ATOM 8984 O O . GLU D 1 291 ? -12.110 -5.573 35.002 1.00 21.68 288 GLU D O 1
ATOM 8990 N N . SER D 1 292 ? -9.900 -5.070 35.093 1.00 22.26 289 SER D N 1
ATOM 8991 C CA . SER D 1 292 ? -9.751 -5.740 36.409 1.00 22.28 289 SER D CA 1
ATOM 8992 C C . SER D 1 292 ? -10.571 -4.998 37.466 1.00 21.96 289 SER D C 1
ATOM 8993 O O . SER D 1 292 ? -11.216 -5.662 38.311 1.00 23.18 289 SER D O 1
ATOM 8996 N N . LEU D 1 293 ? -10.565 -3.665 37.415 1.00 21.49 290 LEU D N 1
ATOM 8997 C CA . LEU D 1 293 ? -11.294 -2.866 38.422 1.00 21.33 290 LEU D CA 1
ATOM 8998 C C . LEU D 1 293 ? -12.782 -3.177 38.326 1.00 22.46 290 LEU D C 1
ATOM 8999 O O . LEU D 1 293 ? -13.470 -3.135 39.358 1.00 23.85 290 LEU D O 1
ATOM 9004 N N A LEU D 1 294 ? -13.245 -3.505 37.115 0.70 22.61 291 LEU D N 1
ATOM 9005 N N B LEU D 1 294 ? -13.243 -3.518 37.122 0.30 21.80 291 LEU D N 1
ATOM 9006 C CA A LEU D 1 294 ? -14.694 -3.782 36.900 0.70 24.33 291 LEU D CA 1
ATOM 9007 C CA B LEU D 1 294 ? -14.691 -3.780 36.923 0.30 22.29 291 LEU D CA 1
ATOM 9008 C C A LEU D 1 294 ? -15.009 -5.285 36.992 0.70 24.84 291 LEU D C 1
ATOM 9009 C C B LEU D 1 294 ? -14.999 -5.284 36.955 0.30 23.40 291 LEU D C 1
ATOM 9010 O O A LEU D 1 294 ? -16.154 -5.669 36.653 0.70 25.22 291 LEU D O 1
ATOM 9011 O O B LEU D 1 294 ? -16.109 -5.664 36.519 0.30 23.89 291 LEU D O 1
ATOM 9020 N N . GLY D 1 295 ? -14.050 -6.108 37.418 1.00 23.71 292 GLY D N 1
ATOM 9021 C CA . GLY D 1 295 ? -14.353 -7.524 37.699 1.00 25.02 292 GLY D CA 1
ATOM 9022 C C . GLY D 1 295 ? -13.834 -8.581 36.762 1.00 25.29 292 GLY D C 1
ATOM 9023 O O . GLY D 1 295 ? -14.180 -9.765 37.023 1.00 24.91 292 GLY D O 1
ATOM 9024 N N . LYS D 1 296 ? -13.033 -8.225 35.762 1.00 25.36 293 LYS D N 1
ATOM 9025 C CA . LYS D 1 296 ? -12.466 -9.278 34.890 1.00 27.17 293 LYS D CA 1
ATOM 9026 C C . LYS D 1 296 ? -11.541 -10.157 35.737 1.00 27.64 293 LYS D C 1
ATOM 9027 O O . LYS D 1 296 ? -10.722 -9.600 36.521 1.00 26.12 293 LYS D O 1
ATOM 9033 N N . LYS D 1 297 ? -11.693 -11.480 35.608 1.00 28.08 294 LYS D N 1
ATOM 9034 C CA . LYS D 1 297 ? -10.843 -12.448 36.358 1.00 28.80 294 LYS D CA 1
ATOM 9035 C C . LYS D 1 297 ? -10.103 -13.333 35.353 1.00 29.62 294 LYS D C 1
ATOM 9036 O O . LYS D 1 297 ? -10.599 -13.474 34.212 1.00 28.72 294 LYS D O 1
ATOM 9042 N N . LEU D 1 298 ? -8.961 -13.902 35.752 1.00 29.61 295 LEU D N 1
ATOM 9043 C CA . LEU D 1 298 ? -8.190 -14.782 34.829 1.00 31.27 295 LEU D CA 1
ATOM 9044 C C . LEU D 1 298 ? -8.802 -16.189 34.815 1.00 32.32 295 LEU D C 1
ATOM 9045 O O . LEU D 1 298 ? -8.475 -16.964 33.908 1.00 35.45 295 LEU D O 1
ATOM 9050 N N . LEU D 1 299 ? -9.660 -16.493 35.793 1.00 34.42 296 LEU D N 1
ATOM 9051 C CA . LEU D 1 299 ? -10.331 -17.812 35.904 1.00 36.11 296 LEU D CA 1
ATOM 9052 C C . LEU D 1 299 ? -11.725 -17.591 36.496 1.00 39.23 296 LEU D C 1
ATOM 9053 O O . LEU D 1 299 ? -11.862 -16.738 37.377 1.00 42.60 296 LEU D O 1
ATOM 9059 N N . ASP E 1 5 ? 6.258 -18.294 -18.079 1.00 78.61 2 ASP E N 1
ATOM 9060 C CA . ASP E 1 5 ? 5.540 -19.597 -18.264 1.00 78.97 2 ASP E CA 1
ATOM 9061 C C . ASP E 1 5 ? 6.212 -20.702 -17.440 1.00 70.00 2 ASP E C 1
ATOM 9062 O O . ASP E 1 5 ? 5.489 -21.615 -16.988 1.00 71.20 2 ASP E O 1
ATOM 9067 N N . LYS E 1 6 ? 7.536 -20.628 -17.261 1.00 61.44 3 LYS E N 1
ATOM 9068 C CA . LYS E 1 6 ? 8.256 -21.690 -16.507 1.00 54.84 3 LYS E CA 1
ATOM 9069 C C . LYS E 1 6 ? 7.722 -21.804 -15.076 1.00 47.43 3 LYS E C 1
ATOM 9070 O O . LYS E 1 6 ? 7.429 -20.774 -14.443 1.00 45.95 3 LYS E O 1
ATOM 9076 N N . THR E 1 7 ? 7.586 -23.041 -14.615 1.00 40.38 4 THR E N 1
ATOM 9077 C CA . THR E 1 7 ? 7.229 -23.319 -13.212 1.00 35.13 4 THR E CA 1
ATOM 9078 C C . THR E 1 7 ? 8.385 -22.809 -12.346 1.00 32.39 4 THR E C 1
ATOM 9079 O O . THR E 1 7 ? 9.534 -22.855 -12.847 1.00 33.35 4 THR E O 1
ATOM 9083 N N . ILE E 1 8 ? 8.093 -22.293 -11.149 1.00 29.73 5 ILE E N 1
ATOM 9084 C CA . ILE E 1 8 ? 9.173 -21.875 -10.205 1.00 27.98 5 ILE E CA 1
ATOM 9085 C C . ILE E 1 8 ? 9.360 -23.040 -9.220 1.00 28.67 5 ILE E C 1
ATOM 9086 O O . ILE E 1 8 ? 8.360 -23.446 -8.593 1.00 29.36 5 ILE E O 1
ATOM 9091 N N . SER E 1 9 ? 10.587 -23.568 -9.124 1.00 28.59 6 SER E N 1
ATOM 9092 C CA . SER E 1 9 ? 10.936 -24.670 -8.196 1.00 27.76 6 SER E CA 1
ATOM 9093 C C . SER E 1 9 ? 11.726 -24.071 -7.030 1.00 27.82 6 SER E C 1
ATOM 9094 O O . SER E 1 9 ? 12.870 -23.609 -7.254 1.00 28.22 6 SER E O 1
ATOM 9097 N N . VAL E 1 10 ? 11.128 -24.075 -5.843 1.00 26.68 7 VAL E N 1
ATOM 9098 C CA . VAL E 1 10 ? 11.758 -23.475 -4.638 1.00 27.64 7 VAL E CA 1
ATOM 9099 C C . VAL E 1 10 ? 12.489 -24.565 -3.857 1.00 26.65 7 VAL E C 1
ATOM 9100 O O . VAL E 1 10 ? 11.865 -25.583 -3.531 1.00 28.06 7 VAL E O 1
ATOM 9104 N N . ILE E 1 11 ? 13.768 -24.331 -3.580 1.00 24.94 8 ILE E N 1
ATOM 9105 C CA . ILE E 1 11 ? 14.592 -25.285 -2.785 1.00 25.32 8 ILE E CA 1
ATOM 9106 C C . ILE E 1 11 ? 15.165 -24.519 -1.590 1.00 25.52 8 ILE E C 1
ATOM 9107 O O . ILE E 1 11 ? 15.796 -23.474 -1.815 1.00 25.90 8 ILE E O 1
ATOM 9112 N N . GLY E 1 12 ? 14.937 -25.018 -0.382 1.00 25.59 9 GLY E N 1
ATOM 9113 C CA . GLY E 1 12 ? 15.511 -24.428 0.839 1.00 25.41 9 GLY E CA 1
ATOM 9114 C C . GLY E 1 12 ? 16.798 -25.131 1.238 1.00 26.65 9 GLY E C 1
ATOM 9115 O O . GLY E 1 12 ? 16.869 -26.394 1.127 1.00 26.88 9 GLY E O 1
ATOM 9116 N N . MET E 1 13 ? 17.776 -24.351 1.699 1.00 26.96 10 MET E N 1
ATOM 9117 C CA . MET E 1 13 ? 19.088 -24.872 2.148 1.00 27.59 10 MET E CA 1
ATOM 9118 C C . MET E 1 13 ? 19.352 -24.312 3.534 1.00 27.77 10 MET E C 1
ATOM 9119 O O . MET E 1 13 ? 19.956 -23.246 3.658 1.00 27.69 10 MET E O 1
ATOM 9124 N N . PRO E 1 14 ? 18.849 -24.976 4.598 1.00 27.83 11 PRO E N 1
ATOM 9125 C CA . PRO E 1 14 ? 19.040 -24.494 5.967 1.00 27.89 11 PRO E CA 1
ATOM 9126 C C . PRO E 1 14 ? 20.460 -24.788 6.472 1.00 28.40 11 PRO E C 1
ATOM 9127 O O . PRO E 1 14 ? 20.597 -25.507 7.474 1.00 30.35 11 PRO E O 1
ATOM 9131 N N . MET E 1 15 ? 21.459 -24.234 5.776 1.00 26.62 12 MET E N 1
ATOM 9132 C CA . MET E 1 15 ? 22.892 -24.463 6.099 1.00 27.20 12 MET E CA 1
ATOM 9133 C C . MET E 1 15 ? 23.467 -23.284 6.900 1.00 27.21 12 MET E C 1
ATOM 9134 O O . MET E 1 15 ? 23.340 -22.131 6.449 1.00 28.85 12 MET E O 1
ATOM 9139 N N . ASP E 1 16 ? 24.064 -23.579 8.059 1.00 26.62 13 ASP E N 1
ATOM 9140 C CA . ASP E 1 16 ? 24.676 -22.555 8.951 1.00 27.13 13 ASP E CA 1
ATOM 9141 C C . ASP E 1 16 ? 25.971 -23.162 9.487 1.00 27.92 13 ASP E C 1
ATOM 9142 O O . ASP E 1 16 ? 25.966 -23.667 10.618 1.00 29.61 13 ASP E O 1
ATOM 9147 N N . LEU E 1 17 ? 27.004 -23.164 8.650 1.00 29.22 14 LEU E N 1
ATOM 9148 C CA . LEU E 1 17 ? 28.272 -23.847 9.000 1.00 30.98 14 LEU E CA 1
ATOM 9149 C C . LEU E 1 17 ? 29.411 -22.823 9.010 1.00 32.63 14 LEU E C 1
ATOM 9150 O O . LEU E 1 17 ? 29.199 -21.678 8.579 1.00 33.40 14 LEU E O 1
ATOM 9155 N N . GLY E 1 18 ? 30.578 -23.227 9.499 1.00 35.87 15 GLY E N 1
ATOM 9156 C CA . GLY E 1 18 ? 31.708 -22.288 9.609 1.00 37.23 15 GLY E CA 1
ATOM 9157 C C . GLY E 1 18 ? 32.314 -22.349 10.996 1.00 38.82 15 GLY E C 1
ATOM 9158 O O . GLY E 1 18 ? 31.988 -23.286 11.737 1.00 43.20 15 GLY E O 1
ATOM 9159 N N . GLN E 1 19 ? 33.123 -21.356 11.352 1.00 40.61 16 GLN E N 1
ATOM 9160 C CA . GLN E 1 19 ? 33.795 -21.339 12.681 1.00 43.82 16 GLN E CA 1
ATOM 9161 C C . GLN E 1 19 ? 32.720 -21.308 13.776 1.00 41.08 16 GLN E C 1
ATOM 9162 O O . GLN E 1 19 ? 32.902 -21.962 14.831 1.00 42.86 16 GLN E O 1
ATOM 9168 N N . ALA E 1 20 ? 31.613 -20.617 13.506 1.00 37.48 17 ALA E N 1
ATOM 9169 C CA . ALA E 1 20 ? 30.516 -20.497 14.486 1.00 33.73 17 ALA E CA 1
ATOM 9170 C C . ALA E 1 20 ? 29.197 -20.321 13.747 1.00 31.29 17 ALA E C 1
ATOM 9171 O O . ALA E 1 20 ? 29.225 -19.770 12.638 1.00 29.88 17 ALA E O 1
ATOM 9173 N N . ARG E 1 21 ? 28.099 -20.751 14.369 1.00 29.09 18 ARG E N 1
ATOM 9174 C CA . ARG E 1 21 ? 26.772 -20.517 13.756 1.00 28.18 18 ARG E CA 1
ATOM 9175 C C . ARG E 1 21 ? 26.492 -19.007 13.717 1.00 29.24 18 ARG E C 1
ATOM 9176 O O . ARG E 1 21 ? 26.987 -18.275 14.604 1.00 30.03 18 ARG E O 1
ATOM 9184 N N . ARG E 1 22 ? 25.698 -18.578 12.732 1.00 28.33 19 ARG E N 1
ATOM 9185 C CA . ARG E 1 22 ? 25.321 -17.146 12.569 1.00 28.07 19 ARG E CA 1
ATOM 9186 C C . ARG E 1 22 ? 23.787 -17.039 12.499 1.00 28.33 19 ARG E C 1
ATOM 9187 O O . ARG E 1 22 ? 23.294 -15.915 12.353 1.00 31.41 19 ARG E O 1
ATOM 9195 N N . GLY E 1 23 ? 23.076 -18.173 12.493 1.00 25.26 20 GLY E N 1
ATOM 9196 C CA . GLY E 1 23 ? 21.592 -18.168 12.520 1.00 24.67 20 GLY E CA 1
ATOM 9197 C C . GLY E 1 23 ? 20.932 -18.246 11.150 1.00 23.70 20 GLY E C 1
ATOM 9198 O O . GLY E 1 23 ? 19.677 -18.277 11.084 1.00 23.85 20 GLY E O 1
ATOM 9199 N N . VAL E 1 24 ? 21.722 -18.362 10.087 1.00 24.20 21 VAL E N 1
ATOM 9200 C CA . VAL E 1 24 ? 21.187 -18.317 8.690 1.00 22.82 21 VAL E CA 1
ATOM 9201 C C . VAL E 1 24 ? 20.498 -19.630 8.282 1.00 23.85 21 VAL E C 1
ATOM 9202 O O . VAL E 1 24 ? 19.825 -19.635 7.225 1.00 24.35 21 VAL E O 1
ATOM 9206 N N . ASP E 1 25 ? 20.597 -20.693 9.074 1.00 23.89 22 ASP E N 1
ATOM 9207 C CA . ASP E 1 25 ? 19.842 -21.930 8.734 1.00 24.31 22 ASP E CA 1
ATOM 9208 C C . ASP E 1 25 ? 18.335 -21.640 8.807 1.00 25.13 22 ASP E C 1
ATOM 9209 O O . ASP E 1 25 ? 17.565 -22.361 8.149 1.00 25.64 22 ASP E O 1
ATOM 9214 N N . MET E 1 26 ? 17.948 -20.613 9.569 1.00 23.93 23 MET E N 1
ATOM 9215 C CA . MET E 1 26 ? 16.513 -20.254 9.736 1.00 23.13 23 MET E CA 1
ATOM 9216 C C . MET E 1 26 ? 16.036 -19.362 8.572 1.00 23.25 23 MET E C 1
ATOM 9217 O O . MET E 1 26 ? 14.827 -19.088 8.497 1.00 25.10 23 MET E O 1
ATOM 9222 N N . GLY E 1 27 ? 16.941 -18.956 7.676 1.00 23.63 24 GLY E N 1
ATOM 9223 C CA . GLY E 1 27 ? 16.599 -18.089 6.535 1.00 22.36 24 GLY E CA 1
ATOM 9224 C C . GLY E 1 27 ? 15.423 -18.604 5.705 1.00 22.95 24 GLY E C 1
ATOM 9225 O O . GLY E 1 27 ? 14.464 -17.879 5.474 1.00 24.04 24 GLY E O 1
ATOM 9226 N N . PRO E 1 28 ? 15.463 -19.853 5.197 1.00 24.39 25 PRO E N 1
ATOM 9227 C CA . PRO E 1 28 ? 14.356 -20.384 4.397 1.00 23.96 25 PRO E CA 1
ATOM 9228 C C . PRO E 1 28 ? 13.002 -20.318 5.118 1.00 24.79 25 PRO E C 1
ATOM 9229 O O . PRO E 1 28 ? 12.040 -19.960 4.485 1.00 26.51 25 PRO E O 1
ATOM 9233 N N . SER E 1 29 ? 12.965 -20.714 6.396 1.00 24.34 26 SER E N 1
ATOM 9234 C CA . SER E 1 29 ? 11.700 -20.650 7.167 1.00 24.82 26 SER E CA 1
ATOM 9235 C C . SER E 1 29 ? 11.195 -19.199 7.238 1.00 23.42 26 SER E C 1
ATOM 9236 O O . SER E 1 29 ? 9.977 -19.000 7.041 1.00 23.93 26 SER E O 1
ATOM 9239 N N . ALA E 1 30 ? 12.080 -18.230 7.509 1.00 22.51 27 ALA E N 1
ATOM 9240 C CA . ALA E 1 30 ? 11.674 -16.807 7.625 1.00 22.81 27 ALA E CA 1
ATOM 9241 C C . ALA E 1 30 ? 11.158 -16.266 6.276 1.00 23.25 27 ALA E C 1
ATOM 9242 O O . ALA E 1 30 ? 10.203 -15.466 6.280 1.00 26.45 27 ALA E O 1
ATOM 9244 N N . ILE E 1 31 ? 11.783 -16.670 5.172 1.00 22.70 28 ILE E N 1
ATOM 9245 C CA . ILE E 1 31 ? 11.354 -16.211 3.816 1.00 24.08 28 ILE E CA 1
ATOM 9246 C C . ILE E 1 31 ? 9.962 -16.797 3.547 1.00 24.82 28 ILE E C 1
ATOM 9247 O O . ILE E 1 31 ? 9.075 -16.052 3.105 1.00 24.00 28 ILE E O 1
ATOM 9252 N N . ARG E 1 32 ? 9.775 -18.084 3.831 1.00 24.58 29 ARG E N 1
ATOM 9253 C CA . ARG E 1 32 ? 8.443 -18.717 3.627 1.00 23.90 29 ARG E CA 1
ATOM 9254 C C . ARG E 1 32 ? 7.397 -18.059 4.542 1.00 25.15 29 ARG E C 1
ATOM 9255 O O . ARG E 1 32 ? 6.204 -17.966 4.123 1.00 25.47 29 ARG E O 1
ATOM 9263 N N . TYR E 1 33 ? 7.808 -17.666 5.754 1.00 25.11 30 TYR E N 1
ATOM 9264 C CA . TYR E 1 33 ? 6.926 -17.007 6.750 1.00 25.60 30 TYR E CA 1
ATOM 9265 C C . TYR E 1 33 ? 6.354 -15.704 6.163 1.00 26.17 30 TYR E C 1
ATOM 9266 O O . TYR E 1 33 ? 5.206 -15.370 6.497 1.00 27.99 30 TYR E O 1
ATOM 9275 N N . ALA E 1 34 ? 7.110 -15.057 5.264 1.00 25.76 31 ALA E N 1
ATOM 9276 C CA . ALA E 1 34 ? 6.707 -13.806 4.581 1.00 25.48 31 ALA E CA 1
ATOM 9277 C C . ALA E 1 34 ? 5.862 -14.120 3.336 1.00 26.25 31 ALA E C 1
ATOM 9278 O O . ALA E 1 34 ? 5.739 -13.228 2.494 1.00 27.21 31 ALA E O 1
ATOM 9280 N N . HIS E 1 35 ? 5.313 -15.340 3.240 1.00 26.53 32 HIS E N 1
ATOM 9281 C CA . HIS E 1 35 ? 4.334 -15.762 2.195 1.00 27.44 32 HIS E CA 1
ATOM 9282 C C . HIS E 1 35 ? 4.953 -15.876 0.800 1.00 26.65 32 HIS E C 1
ATOM 9283 O O . HIS E 1 35 ? 4.244 -15.629 -0.172 1.00 26.91 32 HIS E O 1
ATOM 9290 N N . LEU E 1 36 ? 6.221 -16.278 0.692 1.00 25.25 33 LEU E N 1
ATOM 9291 C CA . LEU E 1 36 ? 6.849 -16.404 -0.650 1.00 26.04 33 LEU E CA 1
ATOM 9292 C C . LEU E 1 36 ? 5.967 -17.203 -1.619 1.00 25.71 33 LEU E C 1
ATOM 9293 O O . LEU E 1 36 ? 5.747 -16.737 -2.766 1.00 26.05 33 LEU E O 1
ATOM 9298 N N . ILE E 1 37 ? 5.538 -18.397 -1.209 1.00 27.24 34 ILE E N 1
ATOM 9299 C CA . ILE E 1 37 ? 4.799 -19.288 -2.158 1.00 28.45 34 ILE E CA 1
ATOM 9300 C C . ILE E 1 37 ? 3.484 -18.647 -2.621 1.00 28.61 34 ILE E C 1
ATOM 9301 O O . ILE E 1 37 ? 3.234 -18.650 -3.851 1.00 28.47 34 ILE E O 1
ATOM 9306 N N . GLU E 1 38 ? 2.667 -18.170 -1.683 1.00 30.58 35 GLU E N 1
ATOM 9307 C CA . GLU E 1 38 ? 1.377 -17.517 -2.021 1.00 32.08 35 GLU E CA 1
ATOM 9308 C C . GLU E 1 38 ? 1.637 -16.303 -2.929 1.00 30.91 35 GLU E C 1
ATOM 9309 O O . GLU E 1 38 ? 0.948 -16.164 -3.952 1.00 30.71 35 GLU E O 1
ATOM 9315 N N . ARG E 1 39 ? 2.605 -15.449 -2.586 1.00 29.71 36 ARG E N 1
ATOM 9316 C CA . ARG E 1 39 ? 2.894 -14.255 -3.426 1.00 28.79 36 ARG E CA 1
ATOM 9317 C C . ARG E 1 39 ? 3.244 -14.673 -4.854 1.00 27.65 36 ARG E C 1
ATOM 9318 O O . ARG E 1 39 ? 2.745 -14.007 -5.787 1.00 28.78 36 ARG E O 1
ATOM 9326 N N . LEU E 1 40 ? 4.050 -15.723 -5.045 1.00 26.05 37 LEU E N 1
ATOM 9327 C CA . LEU E 1 40 ? 4.404 -16.110 -6.441 1.00 27.79 37 LEU E CA 1
ATOM 9328 C C . LEU E 1 40 ? 3.193 -16.739 -7.138 1.00 27.99 37 LEU E C 1
ATOM 9329 O O . LEU E 1 40 ? 3.014 -16.476 -8.349 1.00 28.97 37 LEU E O 1
ATOM 9334 N N . SER E 1 41 ? 2.392 -17.503 -6.399 1.00 28.39 38 SER E N 1
ATOM 9335 C CA . SER E 1 41 ? 1.169 -18.116 -6.986 1.00 32.80 38 SER E CA 1
ATOM 9336 C C . SER E 1 41 ? 0.203 -17.009 -7.414 1.00 32.67 38 SER E C 1
ATOM 9337 O O . SER E 1 41 ? -0.374 -17.111 -8.513 1.00 32.54 38 SER E O 1
ATOM 9340 N N . ASP E 1 42 ? 0.059 -15.986 -6.570 1.00 32.78 39 ASP E N 1
ATOM 9341 C CA . ASP E 1 42 ? -0.862 -14.847 -6.831 1.00 35.19 39 ASP E CA 1
ATOM 9342 C C . ASP E 1 42 ? -0.433 -14.113 -8.103 1.00 34.71 39 ASP E C 1
ATOM 9343 O O . ASP E 1 42 ? -1.302 -13.530 -8.746 1.00 32.75 39 ASP E O 1
ATOM 9348 N N . MET E 1 43 ? 0.855 -14.181 -8.456 1.00 32.82 40 MET E N 1
ATOM 9349 C CA . MET E 1 43 ? 1.383 -13.516 -9.676 1.00 31.55 40 MET E CA 1
ATOM 9350 C C . MET E 1 43 ? 1.094 -14.378 -10.910 1.00 33.27 40 MET E C 1
ATOM 9351 O O . MET E 1 43 ? 1.350 -13.890 -12.027 1.00 35.62 40 MET E O 1
ATOM 9356 N N . GLY E 1 44 ? 0.550 -15.585 -10.717 1.00 32.85 41 GLY E N 1
ATOM 9357 C CA . GLY E 1 44 ? 0.173 -16.463 -11.843 1.00 33.75 41 GLY E CA 1
ATOM 9358 C C . GLY E 1 44 ? 1.185 -17.561 -12.134 1.00 32.59 41 GLY E C 1
ATOM 9359 O O . GLY E 1 44 ? 0.977 -18.310 -13.100 1.00 34.65 41 GLY E O 1
ATOM 9360 N N . TYR E 1 45 ? 2.244 -17.680 -11.335 1.00 31.44 42 TYR E N 1
ATOM 9361 C CA . TYR E 1 45 ? 3.213 -18.765 -11.614 1.00 30.21 42 TYR E CA 1
ATOM 9362 C C . TYR E 1 45 ? 2.725 -20.096 -11.050 1.00 30.16 42 TYR E C 1
ATOM 9363 O O . TYR E 1 45 ? 1.942 -20.082 -10.089 1.00 30.38 42 TYR E O 1
ATOM 9372 N N . THR E 1 46 ? 3.150 -21.192 -11.685 1.00 31.16 43 THR E N 1
ATOM 9373 C CA . THR E 1 46 ? 3.001 -22.538 -11.081 1.00 31.84 43 THR E CA 1
ATOM 9374 C C . THR E 1 46 ? 4.183 -22.639 -10.116 1.00 31.58 43 THR E C 1
ATOM 9375 O O . THR E 1 46 ? 5.310 -22.437 -10.600 1.00 31.34 43 THR E O 1
ATOM 9379 N N . VAL E 1 47 ? 3.937 -22.858 -8.821 1.00 31.29 44 VAL E N 1
ATOM 9380 C CA . VAL E 1 47 ? 5.064 -22.876 -7.840 1.00 32.61 44 VAL E CA 1
ATOM 9381 C C . VAL E 1 47 ? 5.127 -24.251 -7.178 1.00 34.90 44 VAL E C 1
ATOM 9382 O O . VAL E 1 47 ? 4.082 -24.753 -6.758 1.00 35.13 44 VAL E O 1
ATOM 9386 N N . GLU E 1 48 ? 6.307 -24.861 -7.168 1.00 33.40 45 GLU E N 1
ATOM 9387 C CA . GLU E 1 48 ? 6.467 -26.157 -6.468 1.00 37.34 45 GLU E CA 1
ATOM 9388 C C . GLU E 1 48 ? 7.508 -25.945 -5.369 1.00 35.67 45 GLU E C 1
ATOM 9389 O O . GLU E 1 48 ? 8.623 -25.477 -5.686 1.00 34.47 45 GLU E O 1
ATOM 9395 N N . ASP E 1 49 ? 7.091 -26.121 -4.119 1.00 33.76 46 ASP E N 1
ATOM 9396 C CA . ASP E 1 49 ? 8.034 -25.982 -2.989 1.00 35.05 46 ASP E CA 1
ATOM 9397 C C . ASP E 1 49 ? 8.634 -27.371 -2.797 1.00 33.65 46 ASP E C 1
ATOM 9398 O O . ASP E 1 49 ? 7.887 -28.283 -2.392 1.00 34.27 46 ASP E O 1
ATOM 9403 N N . LEU E 1 50 ? 9.901 -27.540 -3.178 1.00 31.57 47 LEU E N 1
ATOM 9404 C CA . LEU E 1 50 ? 10.558 -28.865 -3.063 1.00 33.12 47 LEU E CA 1
ATOM 9405 C C . LEU E 1 50 ? 11.040 -29.090 -1.627 1.00 34.00 47 LEU E C 1
ATOM 9406 O O . LEU E 1 50 ? 11.686 -30.118 -1.376 1.00 37.32 47 LEU E O 1
ATOM 9411 N N . GLY E 1 51 ? 10.735 -28.155 -0.728 1.00 32.35 48 GLY E N 1
ATOM 9412 C CA . GLY E 1 51 ? 11.097 -28.309 0.687 1.00 32.70 48 GLY E CA 1
ATOM 9413 C C . GLY E 1 51 ? 12.553 -27.990 0.939 1.00 32.73 48 GLY E C 1
ATOM 9414 O O . GLY E 1 51 ? 13.177 -27.301 0.089 1.00 31.98 48 GLY E O 1
ATOM 9415 N N . ASP E 1 52 ? 13.061 -28.476 2.070 1.00 33.03 49 ASP E N 1
ATOM 9416 C CA . ASP E 1 52 ? 14.456 -28.202 2.494 1.00 34.27 49 ASP E CA 1
ATOM 9417 C C . ASP E 1 52 ? 15.338 -29.427 2.308 1.00 34.83 49 ASP E C 1
ATOM 9418 O O . ASP E 1 52 ? 14.904 -30.543 2.618 1.00 38.79 49 ASP E O 1
ATOM 9423 N N . ILE E 1 53 ? 16.538 -29.201 1.808 1.00 34.13 50 ILE E N 1
ATOM 9424 C CA . ILE E 1 53 ? 17.531 -30.301 1.711 1.00 35.39 50 ILE E CA 1
ATOM 9425 C C . ILE E 1 53 ? 18.078 -30.503 3.120 1.00 35.90 50 ILE E C 1
ATOM 9426 O O . ILE E 1 53 ? 18.423 -29.534 3.791 1.00 32.60 50 ILE E O 1
ATOM 9431 N N . PRO E 1 54 ? 18.109 -31.749 3.644 1.00 38.24 51 PRO E N 1
ATOM 9432 C CA . PRO E 1 54 ? 18.633 -31.992 4.986 1.00 39.66 51 PRO E CA 1
ATOM 9433 C C . PRO E 1 54 ? 20.133 -31.661 5.061 1.00 39.87 51 PRO E C 1
ATOM 9434 O O . PRO E 1 54 ? 20.868 -32.020 4.149 1.00 38.21 51 PRO E O 1
ATOM 9438 N N . ILE E 1 55 ? 20.529 -30.975 6.136 1.00 40.13 52 ILE E N 1
ATOM 9439 C CA . ILE E 1 55 ? 21.937 -30.536 6.366 1.00 41.57 52 ILE E CA 1
ATOM 9440 C C . ILE E 1 55 ? 22.358 -31.039 7.748 1.00 48.70 52 ILE E C 1
ATOM 9441 O O . ILE E 1 55 ? 21.573 -30.860 8.694 1.00 51.66 52 ILE E O 1
ATOM 9446 N N . ASN E 1 56 ? 23.569 -31.586 7.853 1.00 55.68 53 ASN E N 1
ATOM 9447 C CA . ASN E 1 56 ? 24.123 -32.094 9.137 1.00 64.45 53 ASN E CA 1
ATOM 9448 C C . ASN E 1 56 ? 24.323 -30.922 10.108 1.00 72.27 53 ASN E C 1
ATOM 9449 O O . ASN E 1 56 ? 25.187 -31.058 11.000 1.00 80.46 53 ASN E O 1
ATOM 9454 N N . GLU E 1 65 ? 41.032 -26.937 9.552 1.00 66.47 62 GLU E N 1
ATOM 9455 C CA . GLU E 1 65 ? 41.316 -25.822 8.608 1.00 65.20 62 GLU E CA 1
ATOM 9456 C C . GLU E 1 65 ? 40.009 -25.388 7.935 1.00 60.32 62 GLU E C 1
ATOM 9457 O O . GLU E 1 65 ? 39.507 -24.306 8.287 1.00 62.34 62 GLU E O 1
ATOM 9463 N N . LEU E 1 66 ? 39.512 -26.177 6.972 1.00 56.96 63 LEU E N 1
ATOM 9464 C CA . LEU E 1 66 ? 38.215 -25.858 6.315 1.00 53.13 63 LEU E CA 1
ATOM 9465 C C . LEU E 1 66 ? 37.100 -26.357 7.236 1.00 50.03 63 LEU E C 1
ATOM 9466 O O . LEU E 1 66 ? 36.928 -27.585 7.362 1.00 45.73 63 LEU E O 1
ATOM 9471 N N . LYS E 1 67 ? 36.390 -25.409 7.851 1.00 51.68 64 LYS E N 1
ATOM 9472 C CA . LYS E 1 67 ? 35.324 -25.688 8.842 1.00 47.85 64 LYS E CA 1
ATOM 9473 C C . LYS E 1 67 ? 34.162 -26.432 8.186 1.00 42.25 64 LYS E C 1
ATOM 9474 O O . LYS E 1 67 ? 33.650 -25.932 7.166 1.00 42.54 64 LYS E O 1
ATOM 9480 N N . ASN E 1 68 ? 33.807 -27.597 8.743 1.00 36.89 65 ASN E N 1
ATOM 9481 C CA . ASN E 1 68 ? 32.615 -28.375 8.309 1.00 36.22 65 ASN E CA 1
ATOM 9482 C C . ASN E 1 68 ? 32.696 -28.771 6.829 1.00 34.23 65 ASN E C 1
ATOM 9483 O O . ASN E 1 68 ? 31.621 -28.894 6.194 1.00 32.31 65 ASN E O 1
ATOM 9488 N N . LEU E 1 69 ? 33.901 -29.032 6.312 1.00 34.17 66 LEU E N 1
ATOM 9489 C CA . LEU E 1 69 ? 34.060 -29.381 4.869 1.00 34.12 66 LEU E CA 1
ATOM 9490 C C . LEU E 1 69 ? 33.117 -30.520 4.452 1.00 34.20 66 LEU E C 1
ATOM 9491 O O . LEU E 1 69 ? 32.434 -30.371 3.428 1.00 32.80 66 LEU E O 1
ATOM 9496 N N . ASN E 1 70 ? 33.077 -31.620 5.204 1.00 35.42 67 ASN E N 1
ATOM 9497 C CA . ASN E 1 70 ? 32.236 -32.780 4.803 1.00 37.26 67 ASN E CA 1
ATOM 9498 C C . ASN E 1 70 ? 30.759 -32.393 4.742 1.00 34.46 67 ASN E C 1
ATOM 9499 O O . ASN E 1 70 ? 30.096 -32.787 3.762 1.00 33.36 67 ASN E O 1
ATOM 9504 N N . SER E 1 71 ? 30.274 -31.635 5.727 1.00 33.75 68 SER E N 1
ATOM 9505 C CA . SER E 1 71 ? 28.840 -31.237 5.752 1.00 34.39 68 SER E CA 1
ATOM 9506 C C . SER E 1 71 ? 28.536 -30.251 4.618 1.00 33.42 68 SER E C 1
ATOM 9507 O O . SER E 1 71 ? 27.457 -30.352 4.005 1.00 32.29 68 SER E O 1
ATOM 9510 N N . VAL E 1 72 ? 29.475 -29.355 4.335 1.00 30.75 69 VAL E N 1
ATOM 9511 C CA . VAL E 1 72 ? 29.304 -28.357 3.247 1.00 31.02 69 VAL E CA 1
ATOM 9512 C C . VAL E 1 72 ? 29.274 -29.114 1.915 1.00 31.46 69 VAL E C 1
ATOM 9513 O O . VAL E 1 72 ? 28.414 -28.820 1.082 1.00 31.38 69 VAL E O 1
ATOM 9517 N N . LEU E 1 73 ? 30.184 -30.076 1.746 1.00 32.11 70 LEU E N 1
ATOM 9518 C CA . LEU E 1 73 ? 30.277 -30.884 0.504 1.00 33.76 70 LEU E CA 1
ATOM 9519 C C . LEU E 1 73 ? 28.996 -31.714 0.310 1.00 32.85 70 LEU E C 1
ATOM 9520 O O . LEU E 1 73 ? 28.444 -31.687 -0.793 1.00 31.83 70 LEU E O 1
ATOM 9525 N N . ALA E 1 74 ? 28.521 -32.394 1.355 1.00 32.95 71 ALA E N 1
ATOM 9526 C CA . ALA E 1 74 ? 27.343 -33.282 1.234 1.00 33.82 71 ALA E CA 1
ATOM 9527 C C . ALA E 1 74 ? 26.083 -32.476 0.913 1.00 32.86 71 ALA E C 1
ATOM 9528 O O . ALA E 1 74 ? 25.305 -32.918 0.041 1.00 31.63 71 ALA E O 1
ATOM 9530 N N . GLY E 1 75 ? 25.883 -31.344 1.593 1.00 31.60 72 GLY E N 1
ATOM 9531 C CA . GLY E 1 75 ? 24.678 -30.536 1.327 1.00 30.58 72 GLY E CA 1
ATOM 9532 C C . GLY E 1 75 ? 24.715 -29.961 -0.077 1.00 28.76 72 GLY E C 1
ATOM 9533 O O . GLY E 1 75 ? 23.658 -29.911 -0.730 1.00 30.29 72 GLY E O 1
ATOM 9534 N N . ASN E 1 76 ? 25.893 -29.513 -0.510 1.00 28.68 73 ASN E N 1
ATOM 9535 C CA . ASN E 1 76 ? 26.033 -28.900 -1.856 1.00 27.29 73 ASN E CA 1
ATOM 9536 C C . ASN E 1 76 ? 25.874 -29.961 -2.939 1.00 27.84 73 ASN E C 1
ATOM 9537 O O . ASN E 1 76 ? 25.385 -29.611 -4.030 1.00 27.45 73 ASN E O 1
ATOM 9542 N N . GLU E 1 77 ? 26.270 -31.199 -2.645 1.00 29.69 74 GLU E N 1
ATOM 9543 C CA . GLU E 1 77 ? 26.088 -32.307 -3.614 1.00 32.12 74 GLU E CA 1
ATOM 9544 C C . GLU E 1 77 ? 24.580 -32.504 -3.830 1.00 30.65 74 GLU E C 1
ATOM 9545 O O . GLU E 1 77 ? 24.151 -32.564 -4.999 1.00 29.55 74 GLU E O 1
ATOM 9551 N N . LYS E 1 78 ? 23.817 -32.574 -2.734 1.00 29.05 75 LYS E N 1
ATOM 9552 C CA . LYS E 1 78 ? 22.344 -32.783 -2.809 1.00 29.86 75 LYS E CA 1
ATOM 9553 C C . LYS E 1 78 ? 21.709 -31.596 -3.538 1.00 28.23 75 LYS E C 1
ATOM 9554 O O . LYS E 1 78 ? 20.842 -31.822 -4.396 1.00 29.98 75 LYS E O 1
ATOM 9560 N N . LEU E 1 79 ? 22.135 -30.375 -3.211 1.00 27.02 76 LEU E N 1
ATOM 9561 C CA . LEU E 1 79 ? 21.584 -29.174 -3.888 1.00 25.15 76 LEU E CA 1
ATOM 9562 C C . LEU E 1 79 ? 21.892 -29.212 -5.393 1.00 25.69 76 LEU E C 1
ATOM 9563 O O . LEU E 1 79 ? 20.993 -28.942 -6.187 1.00 26.56 76 LEU E O 1
ATOM 9568 N N . ALA E 1 80 ? 23.136 -29.498 -5.765 1.00 25.49 77 ALA E N 1
ATOM 9569 C CA . ALA E 1 80 ? 23.533 -29.538 -7.193 1.00 27.06 77 ALA E CA 1
ATOM 9570 C C . ALA E 1 80 ? 22.640 -30.528 -7.955 1.00 28.06 77 ALA E C 1
ATOM 9571 O O . ALA E 1 80 ? 22.188 -30.206 -9.073 1.00 29.94 77 ALA E O 1
ATOM 9573 N N . GLN E 1 81 ? 22.420 -31.708 -7.376 1.00 28.84 78 GLN E N 1
ATOM 9574 C CA . GLN E 1 81 ? 21.606 -32.743 -8.055 1.00 31.04 78 GLN E CA 1
ATOM 9575 C C . GLN E 1 81 ? 20.162 -32.257 -8.198 1.00 30.87 78 GLN E C 1
ATOM 9576 O O . GLN E 1 81 ? 19.561 -32.489 -9.274 1.00 29.34 78 GLN E O 1
ATOM 9582 N N . LYS E 1 82 ? 19.648 -31.560 -7.184 1.00 30.84 79 LYS E N 1
ATOM 9583 C CA . LYS E 1 82 ? 18.224 -31.130 -7.249 1.00 30.26 79 LYS E CA 1
ATOM 9584 C C . LYS E 1 82 ? 18.092 -29.982 -8.253 1.00 30.10 79 LYS E C 1
ATOM 9585 O O . LYS E 1 82 ? 17.140 -30.001 -9.042 1.00 29.86 79 LYS E O 1
ATOM 9591 N N . VAL E 1 83 ? 19.036 -29.040 -8.239 1.00 29.04 80 VAL E N 1
ATOM 9592 C CA . VAL E 1 83 ? 18.990 -27.896 -9.191 1.00 28.90 80 VAL E CA 1
ATOM 9593 C C . VAL E 1 83 ? 19.142 -28.441 -10.615 1.00 28.41 80 VAL E C 1
ATOM 9594 O O . VAL E 1 83 ? 18.430 -27.960 -11.505 1.00 28.50 80 VAL E O 1
ATOM 9598 N N . ASN E 1 84 ? 20.050 -29.404 -10.816 1.00 28.08 81 ASN E N 1
ATOM 9599 C CA . ASN E 1 84 ? 20.237 -30.006 -12.162 1.00 29.76 81 ASN E CA 1
ATOM 9600 C C . ASN E 1 84 ? 18.900 -30.575 -12.671 1.00 30.50 81 ASN E C 1
ATOM 9601 O O . ASN E 1 84 ? 18.550 -30.326 -13.825 1.00 31.81 81 ASN E O 1
ATOM 9606 N N . LYS E 1 85 ? 18.190 -31.326 -11.827 1.00 31.48 82 LYS E N 1
ATOM 9607 C CA . LYS E 1 85 ? 16.893 -31.955 -12.210 1.00 34.91 82 LYS E CA 1
ATOM 9608 C C . LYS E 1 85 ? 15.886 -30.860 -12.581 1.00 33.18 82 LYS E C 1
ATOM 9609 O O . LYS E 1 85 ? 15.190 -31.019 -13.603 1.00 33.32 82 LYS E O 1
ATOM 9615 N N . VAL E 1 86 ? 15.803 -29.797 -11.775 1.00 30.87 83 VAL E N 1
ATOM 9616 C CA . VAL E 1 86 ? 14.872 -28.666 -12.064 1.00 31.70 83 VAL E CA 1
ATOM 9617 C C . VAL E 1 86 ? 15.177 -28.102 -13.461 1.00 30.14 83 VAL E C 1
ATOM 9618 O O . VAL E 1 86 ? 14.228 -27.892 -14.230 1.00 31.89 83 VAL E O 1
ATOM 9622 N N . ILE E 1 87 ? 16.452 -27.871 -13.779 1.00 30.08 84 ILE E N 1
ATOM 9623 C CA . ILE E 1 87 ? 16.802 -27.271 -15.105 1.00 29.48 84 ILE E CA 1
ATOM 9624 C C . ILE E 1 87 ? 16.471 -28.270 -16.220 1.00 32.60 84 ILE E C 1
ATOM 9625 O O . ILE E 1 87 ? 15.883 -27.837 -17.226 1.00 33.37 84 ILE E O 1
ATOM 9630 N N . GLU E 1 88 ? 16.801 -29.548 -16.028 1.00 32.84 85 GLU E N 1
ATOM 9631 C CA . GLU E 1 88 ? 16.481 -30.606 -17.030 1.00 36.37 85 GLU E CA 1
ATOM 9632 C C . GLU E 1 88 ? 14.968 -30.617 -17.306 1.00 37.84 85 GLU E C 1
ATOM 9633 O O . GLU E 1 88 ? 14.583 -30.915 -18.466 1.00 40.29 85 GLU E O 1
ATOM 9639 N N . GLU E 1 89 ? 14.149 -30.268 -16.301 1.00 36.70 86 GLU E N 1
ATOM 9640 C CA . GLU E 1 89 ? 12.662 -30.273 -16.431 1.00 38.32 86 GLU E CA 1
ATOM 9641 C C . GLU E 1 89 ? 12.152 -28.916 -16.941 1.00 37.17 86 GLU E C 1
ATOM 9642 O O . GLU E 1 89 ? 10.915 -28.718 -16.945 1.00 37.79 86 GLU E O 1
ATOM 9648 N N . LYS E 1 90 ? 13.059 -28.025 -17.358 1.00 37.67 87 LYS E N 1
ATOM 9649 C CA . LYS E 1 90 ? 12.676 -26.711 -17.944 1.00 37.77 87 LYS E CA 1
ATOM 9650 C C . LYS E 1 90 ? 11.941 -25.859 -16.904 1.00 36.29 87 LYS E C 1
ATOM 9651 O O . LYS E 1 90 ? 10.989 -25.132 -17.284 1.00 34.96 87 LYS E O 1
ATOM 9657 N N . LYS E 1 91 ? 12.359 -25.961 -15.641 1.00 33.20 88 LYS E N 1
ATOM 9658 C CA . LYS E 1 91 ? 11.763 -25.143 -14.554 1.00 31.96 88 LYS E CA 1
ATOM 9659 C C . LYS E 1 91 ? 12.814 -24.139 -14.062 1.00 30.51 88 LYS E C 1
ATOM 9660 O O . LYS E 1 91 ? 14.034 -24.363 -14.308 1.00 30.09 88 LYS E O 1
ATOM 9666 N N . PHE E 1 92 ? 12.356 -23.071 -13.406 1.00 29.55 89 PHE E N 1
ATOM 9667 C CA . PHE E 1 92 ? 13.260 -22.026 -12.872 1.00 28.75 89 PHE E CA 1
ATOM 9668 C C . PHE E 1 92 ? 13.652 -22.373 -11.443 1.00 27.52 89 PHE E C 1
ATOM 9669 O O . PHE E 1 92 ? 12.786 -22.470 -10.578 1.00 27.19 89 PHE E O 1
ATOM 9677 N N . PRO E 1 93 ? 14.958 -22.582 -11.152 1.00 26.42 90 PRO E N 1
ATOM 9678 C CA . PRO E 1 93 ? 15.403 -22.884 -9.793 1.00 25.70 90 PRO E CA 1
ATOM 9679 C C . PRO E 1 93 ? 15.548 -21.608 -8.952 1.00 25.28 90 PRO E C 1
ATOM 9680 O O . PRO E 1 93 ? 16.202 -20.664 -9.393 1.00 24.86 90 PRO E O 1
ATOM 9684 N N . LEU E 1 94 ? 14.854 -21.591 -7.813 1.00 25.76 91 LEU E N 1
ATOM 9685 C CA . LEU E 1 94 ? 14.908 -20.486 -6.826 1.00 23.91 91 LEU E CA 1
ATOM 9686 C C . LEU E 1 94 ? 15.348 -21.092 -5.498 1.00 24.98 91 LEU E C 1
ATOM 9687 O O . LEU E 1 94 ? 14.548 -21.811 -4.854 1.00 24.97 91 LEU E O 1
ATOM 9692 N N . VAL E 1 95 ? 16.604 -20.835 -5.135 1.00 22.63 92 VAL E N 1
ATOM 9693 C CA . VAL E 1 95 ? 17.192 -21.417 -3.904 1.00 24.24 92 VAL E CA 1
ATOM 9694 C C . VAL E 1 95 ? 17.198 -20.396 -2.758 1.00 21.28 92 VAL E C 1
ATOM 9695 O O . VAL E 1 95 ? 17.557 -19.217 -2.978 1.00 22.48 92 VAL E O 1
ATOM 9699 N N . LEU E 1 96 ? 16.781 -20.849 -1.579 1.00 22.44 93 LEU E N 1
ATOM 9700 C CA . LEU E 1 96 ? 16.733 -19.991 -0.371 1.00 22.44 93 LEU E CA 1
ATOM 9701 C C . LEU E 1 96 ? 17.838 -20.437 0.582 1.00 21.93 93 LEU E C 1
ATOM 9702 O O . LEU E 1 96 ? 17.941 -21.649 0.830 1.00 22.89 93 LEU E O 1
ATOM 9707 N N . GLY E 1 97 ? 18.642 -19.489 1.058 1.00 24.60 94 GLY E N 1
ATOM 9708 C CA . GLY E 1 97 ? 19.687 -19.814 2.043 1.00 24.35 94 GLY E CA 1
ATOM 9709 C C . GLY E 1 97 ? 19.335 -19.223 3.408 1.00 27.16 94 GLY E C 1
ATOM 9710 O O . GLY E 1 97 ? 18.371 -18.465 3.522 1.00 28.82 94 GLY E O 1
ATOM 9711 N N . GLY E 1 98 ? 20.122 -19.541 4.441 1.00 25.83 95 GLY E N 1
ATOM 9712 C CA . GLY E 1 98 ? 21.280 -20.416 4.331 1.00 25.21 95 GLY E CA 1
ATOM 9713 C C . GLY E 1 98 ? 22.549 -19.633 4.058 1.00 24.67 95 GLY E C 1
ATOM 9714 O O . GLY E 1 98 ? 22.461 -18.540 3.439 1.00 24.25 95 GLY E O 1
ATOM 9715 N N . ASP E 1 99 ? 23.703 -20.186 4.446 1.00 25.55 96 ASP E N 1
ATOM 9716 C CA . ASP E 1 99 ? 24.986 -19.448 4.253 1.00 25.30 96 ASP E CA 1
ATOM 9717 C C . ASP E 1 99 ? 25.322 -19.399 2.750 1.00 24.24 96 ASP E C 1
ATOM 9718 O O . ASP E 1 99 ? 24.814 -20.232 1.986 1.00 24.30 96 ASP E O 1
ATOM 9723 N N . HIS E 1 100 ? 26.164 -18.447 2.341 1.00 24.17 97 HIS E N 1
ATOM 9724 C CA . HIS E 1 100 ? 26.426 -18.248 0.888 1.00 24.00 97 HIS E CA 1
ATOM 9725 C C . HIS E 1 100 ? 27.249 -19.399 0.291 1.00 21.88 97 HIS E C 1
ATOM 9726 O O . HIS E 1 100 ? 27.356 -19.454 -0.956 1.00 23.32 97 HIS E O 1
ATOM 9733 N N . SER E 1 101 ? 27.738 -20.330 1.111 1.00 24.70 98 SER E N 1
ATOM 9734 C CA . SER E 1 101 ? 28.486 -21.485 0.547 1.00 25.85 98 SER E CA 1
ATOM 9735 C C . SER E 1 101 ? 27.565 -22.301 -0.374 1.00 26.10 98 SER E C 1
ATOM 9736 O O . SER E 1 101 ? 28.088 -23.056 -1.213 1.00 26.09 98 SER E O 1
ATOM 9739 N N . ILE E 1 102 ? 26.239 -22.136 -0.246 1.00 24.30 99 ILE E N 1
ATOM 9740 C CA . ILE E 1 102 ? 25.294 -22.920 -1.098 1.00 24.83 99 ILE E CA 1
ATOM 9741 C C . ILE E 1 102 ? 25.409 -22.501 -2.568 1.00 24.64 99 ILE E C 1
ATOM 9742 O O . ILE E 1 102 ? 24.938 -23.275 -3.418 1.00 24.62 99 ILE E O 1
ATOM 9747 N N . ALA E 1 103 ? 26.026 -21.350 -2.873 1.00 22.96 100 ALA E N 1
ATOM 9748 C CA . ALA E 1 103 ? 26.243 -20.991 -4.294 1.00 23.78 100 ALA E CA 1
ATOM 9749 C C . ALA E 1 103 ? 27.107 -22.064 -4.973 1.00 24.33 100 ALA E C 1
ATOM 9750 O O . ALA E 1 103 ? 27.009 -22.219 -6.214 1.00 23.57 100 ALA E O 1
ATOM 9752 N N . ILE E 1 104 ? 27.939 -22.770 -4.197 1.00 24.75 101 ILE E N 1
ATOM 9753 C CA . ILE E 1 104 ? 28.806 -23.839 -4.779 1.00 24.82 101 ILE E CA 1
ATOM 9754 C C . ILE E 1 104 ? 27.898 -24.889 -5.424 1.00 27.02 101 ILE E C 1
ATOM 9755 O O . ILE E 1 104 ? 28.103 -25.186 -6.622 1.00 24.37 101 ILE E O 1
ATOM 9760 N N . GLY E 1 105 ? 26.883 -25.345 -4.677 1.00 27.14 102 GLY E N 1
ATOM 9761 C CA . GLY E 1 105 ? 25.924 -26.357 -5.155 1.00 26.81 102 GLY E CA 1
ATOM 9762 C C . GLY E 1 105 ? 25.019 -25.811 -6.244 1.00 25.05 102 GLY E C 1
ATOM 9763 O O . GLY E 1 105 ? 24.829 -26.510 -7.272 1.00 25.33 102 GLY E O 1
ATOM 9764 N N . THR E 1 106 ? 24.528 -24.582 -6.072 1.00 24.27 103 THR E N 1
ATOM 9765 C CA . THR E 1 106 ? 23.624 -24.008 -7.092 1.00 24.44 103 THR E CA 1
ATOM 9766 C C . THR E 1 106 ? 24.362 -23.865 -8.426 1.00 24.98 103 THR E C 1
ATOM 9767 O O . THR E 1 106 ? 23.807 -24.301 -9.436 1.00 26.70 103 THR E O 1
ATOM 9771 N N . LEU E 1 107 ? 25.575 -23.292 -8.421 1.00 25.10 104 LEU E N 1
ATOM 9772 C CA . LEU E 1 107 ? 26.314 -23.127 -9.704 1.00 26.28 104 LEU E CA 1
ATOM 9773 C C . LEU E 1 107 ? 26.729 -24.496 -10.265 1.00 25.34 104 LEU E C 1
ATOM 9774 O O . LEU E 1 107 ? 26.699 -24.632 -11.495 1.00 25.26 104 LEU E O 1
ATOM 9779 N N . ALA E 1 108 ? 27.086 -25.460 -9.408 1.00 25.72 105 ALA E N 1
ATOM 9780 C CA . ALA E 1 108 ? 27.456 -26.807 -9.903 1.00 26.26 105 ALA E CA 1
ATOM 9781 C C . ALA E 1 108 ? 26.272 -27.454 -10.650 1.00 26.14 105 ALA E C 1
ATOM 9782 O O . ALA E 1 108 ? 26.499 -28.100 -11.694 1.00 27.75 105 ALA E O 1
ATOM 9784 N N . GLY E 1 109 ? 25.046 -27.254 -10.165 1.00 26.41 106 GLY E N 1
ATOM 9785 C CA . GLY E 1 109 ? 23.871 -27.856 -10.823 1.00 27.57 106 GLY E CA 1
ATOM 9786 C C . GLY E 1 109 ? 23.408 -27.060 -12.037 1.00 27.93 106 GLY E C 1
ATOM 9787 O O . GLY E 1 109 ? 22.678 -27.638 -12.875 1.00 28.31 106 GLY E O 1
ATOM 9788 N N . THR E 1 110 ? 23.885 -25.817 -12.185 1.00 27.01 107 THR E N 1
ATOM 9789 C CA . THR E 1 110 ? 23.380 -24.906 -13.249 1.00 27.13 107 THR E CA 1
ATOM 9790 C C . THR E 1 110 ? 24.350 -24.688 -14.419 1.00 26.28 107 THR E C 1
ATOM 9791 O O . THR E 1 110 ? 23.891 -24.710 -15.580 1.00 29.04 107 THR E O 1
ATOM 9795 N N . ALA E 1 111 ? 25.626 -24.430 -14.125 1.00 26.93 108 ALA E N 1
ATOM 9796 C CA . ALA E 1 111 ? 26.605 -23.965 -15.140 1.00 27.09 108 ALA E CA 1
ATOM 9797 C C . ALA E 1 111 ? 26.742 -24.913 -16.334 1.00 28.86 108 ALA E C 1
ATOM 9798 O O . ALA E 1 111 ? 26.874 -24.406 -17.463 1.00 30.97 108 ALA E O 1
ATOM 9800 N N . LYS E 1 112 ? 26.736 -26.225 -16.100 1.00 28.52 109 LYS E N 1
ATOM 9801 C CA . LYS E 1 112 ? 26.929 -27.199 -17.205 1.00 30.82 109 LYS E CA 1
ATOM 9802 C C . LYS E 1 112 ? 25.789 -27.112 -18.234 1.00 31.24 109 LYS E C 1
ATOM 9803 O O . LYS E 1 112 ? 25.947 -27.705 -19.309 1.00 33.86 109 LYS E O 1
ATOM 9809 N N . HIS E 1 113 ? 24.693 -26.412 -17.923 1.00 30.69 110 HIS E N 1
ATOM 9810 C CA . HIS E 1 113 ? 23.536 -26.284 -18.860 1.00 32.16 110 HIS E CA 1
ATOM 9811 C C . HIS E 1 113 ? 23.697 -25.084 -19.796 1.00 32.24 110 HIS E C 1
ATOM 9812 O O . HIS E 1 113 ? 22.847 -24.931 -20.710 1.00 34.36 110 HIS E O 1
ATOM 9819 N N . TYR E 1 114 ? 24.768 -24.314 -19.618 1.00 31.50 111 TYR E N 1
ATOM 9820 C CA . TYR E 1 114 ? 25.000 -23.086 -20.418 1.00 32.35 111 TYR E CA 1
ATOM 9821 C C . TYR E 1 114 ? 26.415 -23.095 -20.995 1.00 34.55 111 TYR E C 1
ATOM 9822 O O . TYR E 1 114 ? 27.329 -23.653 -20.369 1.00 34.86 111 TYR E O 1
ATOM 9831 N N . ASP E 1 115 ? 26.570 -22.515 -22.185 1.00 35.61 112 ASP E N 1
ATOM 9832 C CA . ASP E 1 115 ? 27.910 -22.403 -22.810 1.00 37.05 112 ASP E CA 1
ATOM 9833 C C . ASP E 1 115 ? 28.658 -21.241 -22.169 1.00 36.09 112 ASP E C 1
ATOM 9834 O O . ASP E 1 115 ? 29.884 -21.334 -22.023 1.00 34.98 112 ASP E O 1
ATOM 9839 N N . ASN E 1 116 ? 27.916 -20.233 -21.700 1.00 34.43 113 ASN E N 1
ATOM 9840 C CA . ASN E 1 116 ? 28.563 -18.991 -21.214 1.00 35.47 113 ASN E CA 1
ATOM 9841 C C . ASN E 1 116 ? 27.714 -18.388 -20.090 1.00 33.85 113 ASN E C 1
ATOM 9842 O O . ASN E 1 116 ? 27.110 -17.350 -20.341 1.00 32.22 113 ASN E O 1
ATOM 9847 N N . LEU E 1 117 ? 27.695 -19.016 -18.905 1.00 30.33 114 LEU E N 1
ATOM 9848 C CA . LEU E 1 117 ? 26.841 -18.549 -17.784 1.00 29.15 114 LEU E CA 1
ATOM 9849 C C . LEU E 1 117 ? 27.399 -17.265 -17.166 1.00 28.55 114 LEU E C 1
ATOM 9850 O O . LEU E 1 117 ? 28.592 -17.236 -16.788 1.00 29.58 114 LEU E O 1
ATOM 9855 N N . GLY E 1 118 ? 26.542 -16.250 -17.065 1.00 27.77 115 GLY E N 1
ATOM 9856 C CA . GLY E 1 118 ? 26.888 -15.003 -16.370 1.00 26.52 115 GLY E CA 1
ATOM 9857 C C . GLY E 1 118 ? 26.491 -15.131 -14.910 1.00 24.90 115 GLY E C 1
ATOM 9858 O O . GLY E 1 118 ? 25.589 -15.970 -14.601 1.00 25.80 115 GLY E O 1
ATOM 9859 N N . VAL E 1 119 ? 27.134 -14.366 -14.027 1.00 23.94 116 VAL E N 1
ATOM 9860 C CA . VAL E 1 119 ? 26.758 -14.398 -12.584 1.00 24.18 116 VAL E CA 1
ATOM 9861 C C . VAL E 1 119 ? 26.752 -12.971 -12.035 1.00 24.16 116 VAL E C 1
ATOM 9862 O O . VAL E 1 119 ? 27.766 -12.269 -12.177 1.00 24.83 116 VAL E O 1
ATOM 9866 N N . ILE E 1 120 ? 25.622 -12.574 -11.469 1.00 23.91 117 ILE E N 1
ATOM 9867 C CA . ILE E 1 120 ? 25.521 -11.273 -10.757 1.00 23.20 117 ILE E CA 1
ATOM 9868 C C . ILE E 1 120 ? 25.605 -11.635 -9.270 1.00 23.17 117 ILE E C 1
ATOM 9869 O O . ILE E 1 120 ? 24.718 -12.342 -8.755 1.00 21.02 117 ILE E O 1
ATOM 9874 N N . TRP E 1 121 ? 26.709 -11.234 -8.657 1.00 21.63 118 TRP E N 1
ATOM 9875 C CA . TRP E 1 121 ? 27.043 -11.529 -7.248 1.00 21.81 118 TRP E CA 1
ATOM 9876 C C . TRP E 1 121 ? 26.705 -10.274 -6.452 1.00 21.34 118 TRP E C 1
ATOM 9877 O O . TRP E 1 121 ? 27.520 -9.351 -6.413 1.00 22.25 118 TRP E O 1
ATOM 9888 N N . TYR E 1 122 ? 25.504 -10.253 -5.881 1.00 22.14 119 TYR E N 1
ATOM 9889 C CA . TYR E 1 122 ? 24.947 -9.074 -5.170 1.00 23.08 119 TYR E CA 1
ATOM 9890 C C . TYR E 1 122 ? 25.197 -9.279 -3.678 1.00 22.62 119 TYR E C 1
ATOM 9891 O O . TYR E 1 122 ? 24.424 -10.023 -3.035 1.00 23.26 119 TYR E O 1
ATOM 9900 N N . ASP E 1 123 ? 26.236 -8.619 -3.157 1.00 22.81 120 ASP E N 1
ATOM 9901 C CA . ASP E 1 123 ? 26.736 -8.968 -1.802 1.00 22.90 120 ASP E CA 1
ATOM 9902 C C . ASP E 1 123 ? 27.709 -7.902 -1.282 1.00 23.73 120 ASP E C 1
ATOM 9903 O O . ASP E 1 123 ? 28.365 -7.239 -2.101 1.00 25.08 120 ASP E O 1
ATOM 9908 N N . ALA E 1 124 ? 27.797 -7.748 0.040 1.00 22.46 121 ALA E N 1
ATOM 9909 C CA . ALA E 1 124 ? 28.788 -6.844 0.664 1.00 22.55 121 ALA E CA 1
ATOM 9910 C C . ALA E 1 124 ? 30.171 -7.486 0.546 1.00 24.79 121 ALA E C 1
ATOM 9911 O O . ALA E 1 124 ? 31.168 -6.744 0.558 1.00 26.09 121 ALA E O 1
ATOM 9913 N N . HIS E 1 125 ? 30.198 -8.818 0.428 1.00 25.33 122 HIS E N 1
ATOM 9914 C CA . HIS E 1 125 ? 31.455 -9.621 0.380 1.00 27.49 122 HIS E CA 1
ATOM 9915 C C . HIS E 1 125 ? 31.728 -10.144 -1.035 1.00 28.57 122 HIS E C 1
ATOM 9916 O O . HIS E 1 125 ? 30.763 -10.461 -1.767 1.00 29.34 122 HIS E O 1
ATOM 9923 N N . GLY E 1 126 ? 33.003 -10.267 -1.402 1.00 29.08 123 GLY E N 1
ATOM 9924 C CA . GLY E 1 126 ? 33.332 -10.858 -2.714 1.00 29.18 123 GLY E CA 1
ATOM 9925 C C . GLY E 1 126 ? 33.301 -12.378 -2.639 1.00 26.13 123 GLY E C 1
ATOM 9926 O O . GLY E 1 126 ? 33.108 -13.022 -3.701 1.00 26.41 123 GLY E O 1
ATOM 9927 N N . ASP E 1 127 ? 33.525 -12.932 -1.438 1.00 26.35 124 ASP E N 1
ATOM 9928 C CA . ASP E 1 127 ? 33.511 -14.413 -1.253 1.00 26.81 124 ASP E CA 1
ATOM 9929 C C . ASP E 1 127 ? 34.491 -15.055 -2.245 1.00 28.40 124 ASP E C 1
ATOM 9930 O O . ASP E 1 127 ? 34.201 -16.163 -2.792 1.00 27.79 124 ASP E O 1
ATOM 9935 N N . LEU E 1 128 ? 35.661 -14.429 -2.395 1.00 27.88 125 LEU E N 1
ATOM 9936 C CA . LEU E 1 128 ? 36.746 -14.878 -3.313 1.00 26.48 125 LEU E CA 1
ATOM 9937 C C . LEU E 1 128 ? 37.933 -15.424 -2.514 1.00 26.96 125 LEU E C 1
ATOM 9938 O O . LEU E 1 128 ? 39.026 -15.514 -3.078 1.00 28.97 125 LEU E O 1
ATOM 9943 N N . ASN E 1 129 ? 37.696 -15.878 -1.284 1.00 27.34 126 ASN E N 1
ATOM 9944 C CA . ASN E 1 129 ? 38.810 -16.390 -0.459 1.00 27.30 126 ASN E CA 1
ATOM 9945 C C . ASN E 1 129 ? 39.151 -17.843 -0.766 1.00 28.79 126 ASN E C 1
ATOM 9946 O O . ASN E 1 129 ? 38.345 -18.568 -1.369 1.00 26.73 126 ASN E O 1
ATOM 9951 N N . THR E 1 130 ? 40.371 -18.184 -0.382 1.00 29.03 127 THR E N 1
ATOM 9952 C CA . THR E 1 130 ? 40.877 -19.570 -0.332 1.00 31.81 127 THR E CA 1
ATOM 9953 C C . THR E 1 130 ? 41.282 -19.745 1.130 1.00 31.36 127 THR E C 1
ATOM 9954 O O . THR E 1 130 ? 41.242 -18.737 1.867 1.00 32.44 127 THR E O 1
ATOM 9958 N N . LEU E 1 131 ? 41.657 -20.949 1.542 1.00 32.50 128 LEU E N 1
ATOM 9959 C CA . LEU E 1 131 ? 42.142 -21.105 2.937 1.00 36.69 128 LEU E CA 1
ATOM 9960 C C . LEU E 1 131 ? 43.349 -20.179 3.170 1.00 37.93 128 LEU E C 1
ATOM 9961 O O . LEU E 1 131 ? 43.486 -19.647 4.283 1.00 38.39 128 LEU E O 1
ATOM 9966 N N . GLU E 1 132 ? 44.175 -19.966 2.143 1.00 38.82 129 GLU E N 1
ATOM 9967 C CA . GLU E 1 132 ? 45.396 -19.123 2.280 1.00 42.10 129 GLU E CA 1
ATOM 9968 C C . GLU E 1 132 ? 45.036 -17.647 2.525 1.00 39.53 129 GLU E C 1
ATOM 9969 O O . GLU E 1 132 ? 45.807 -16.970 3.221 1.00 39.55 129 GLU E O 1
ATOM 9975 N N . THR E 1 133 ? 43.920 -17.156 1.982 1.00 36.22 130 THR E N 1
ATOM 9976 C CA . THR E 1 133 ? 43.571 -15.715 2.135 1.00 36.38 130 THR E CA 1
ATOM 9977 C C . THR E 1 133 ? 42.515 -15.494 3.220 1.00 37.03 130 THR E C 1
ATOM 9978 O O . THR E 1 133 ? 42.314 -14.332 3.592 1.00 37.52 130 THR E O 1
ATOM 9982 N N . SER E 1 134 ? 41.881 -16.561 3.705 1.00 41.32 131 SER E N 1
ATOM 9983 C CA . SER E 1 134 ? 40.753 -16.417 4.662 1.00 43.75 131 SER E CA 1
ATOM 9984 C C . SER E 1 134 ? 41.255 -16.265 6.093 1.00 49.79 131 SER E C 1
ATOM 9985 O O . SER E 1 134 ? 42.045 -17.076 6.570 1.00 48.08 131 SER E O 1
ATOM 9988 N N . PRO E 1 135 ? 40.825 -15.205 6.814 1.00 54.12 132 PRO E N 1
ATOM 9989 C CA . PRO E 1 135 ? 41.186 -15.047 8.217 1.00 55.01 132 PRO E CA 1
ATOM 9990 C C . PRO E 1 135 ? 40.357 -15.976 9.121 1.00 54.84 132 PRO E C 1
ATOM 9991 O O . PRO E 1 135 ? 40.600 -15.956 10.308 1.00 59.22 132 PRO E O 1
ATOM 9995 N N . SER E 1 136 ? 39.462 -16.799 8.544 1.00 51.33 133 SER E N 1
ATOM 9996 C CA . SER E 1 136 ? 38.551 -17.661 9.352 1.00 47.10 133 SER E CA 1
ATOM 9997 C C . SER E 1 136 ? 38.526 -19.127 8.887 1.00 46.77 133 SER E C 1
ATOM 9998 O O . SER E 1 136 ? 38.224 -20.005 9.727 1.00 47.55 133 SER E O 1
ATOM 10001 N N . GLY E 1 137 ? 38.795 -19.389 7.604 1.00 41.84 134 GLY E N 1
ATOM 10002 C CA . GLY E 1 137 ? 38.647 -20.754 7.062 1.00 38.79 134 GLY E CA 1
ATOM 10003 C C . GLY E 1 137 ? 37.179 -21.035 6.734 1.00 34.70 134 GLY E C 1
ATOM 10004 O O . GLY E 1 137 ? 36.842 -22.196 6.396 1.00 32.45 134 GLY E O 1
ATOM 10005 N N . ASN E 1 138 ? 36.320 -20.013 6.854 1.00 34.41 135 ASN E N 1
ATOM 10006 C CA . ASN E 1 138 ? 34.873 -20.193 6.568 1.00 31.58 135 ASN E CA 1
ATOM 10007 C C . ASN E 1 138 ? 34.658 -20.443 5.076 1.00 29.74 135 ASN E C 1
ATOM 10008 O O . ASN E 1 138 ? 35.012 -19.568 4.259 1.00 28.31 135 ASN E O 1
ATOM 10013 N N . ILE E 1 139 ? 34.039 -21.575 4.745 1.00 29.22 136 ILE E N 1
ATOM 10014 C CA . ILE E 1 139 ? 33.763 -21.871 3.312 1.00 27.39 136 ILE E CA 1
ATOM 10015 C C . ILE E 1 139 ? 32.733 -20.878 2.759 1.00 28.21 136 ILE E C 1
ATOM 10016 O O . ILE E 1 139 ? 32.782 -20.634 1.539 1.00 25.21 136 ILE E O 1
ATOM 10021 N N . HIS E 1 140 ? 31.876 -20.290 3.603 1.00 29.05 137 HIS E N 1
ATOM 10022 C CA . HIS E 1 140 ? 30.870 -19.331 3.063 1.00 28.14 137 HIS E CA 1
ATOM 10023 C C . HIS E 1 140 ? 31.554 -18.057 2.557 1.00 26.64 137 HIS E C 1
ATOM 10024 O O . HIS E 1 140 ? 30.869 -17.262 1.914 1.00 27.36 137 HIS E O 1
ATOM 10031 N N . GLY E 1 141 ? 32.856 -17.879 2.831 1.00 26.89 138 GLY E N 1
ATOM 10032 C CA . GLY E 1 141 ? 33.603 -16.723 2.306 1.00 26.90 138 GLY E CA 1
ATOM 10033 C C . GLY E 1 141 ? 34.431 -17.116 1.088 1.00 27.65 138 GLY E C 1
ATOM 10034 O O . GLY E 1 141 ? 35.283 -16.302 0.661 1.00 27.50 138 GLY E O 1
ATOM 10035 N N . MET E 1 142 ? 34.172 -18.311 0.535 1.00 26.34 139 MET E N 1
ATOM 10036 C CA . MET E 1 142 ? 34.953 -18.857 -0.604 1.00 26.53 139 MET E CA 1
ATOM 10037 C C . MET E 1 142 ? 34.100 -19.264 -1.808 1.00 24.58 139 MET E C 1
ATOM 10038 O O . MET E 1 142 ? 34.679 -19.607 -2.825 1.00 24.96 139 MET E O 1
ATOM 10043 N N . PRO E 1 143 ? 32.747 -19.249 -1.816 1.00 23.64 140 PRO E N 1
ATOM 10044 C CA . PRO E 1 143 ? 32.021 -19.830 -2.951 1.00 24.07 140 PRO E CA 1
ATOM 10045 C C . PRO E 1 143 ? 32.276 -19.240 -4.344 1.00 23.41 140 PRO E C 1
ATOM 10046 O O . PRO E 1 143 ? 32.205 -19.998 -5.297 1.00 24.39 140 PRO E O 1
ATOM 10050 N N . LEU E 1 144 ? 32.550 -17.936 -4.454 1.00 24.49 141 LEU E N 1
ATOM 10051 C CA . LEU E 1 144 ? 32.804 -17.388 -5.812 1.00 23.81 141 LEU E CA 1
ATOM 10052 C C . LEU E 1 144 ? 34.159 -17.908 -6.313 1.00 23.68 141 LEU E C 1
ATOM 10053 O O . LEU E 1 144 ? 34.211 -18.357 -7.470 1.00 24.26 141 LEU E O 1
ATOM 10058 N N . ALA E 1 145 ? 35.204 -17.889 -5.475 1.00 23.48 142 ALA E N 1
ATOM 10059 C CA . ALA E 1 145 ? 36.520 -18.435 -5.877 1.00 24.57 142 ALA E CA 1
ATOM 10060 C C . ALA E 1 145 ? 36.370 -19.905 -6.303 1.00 23.96 142 ALA E C 1
ATOM 10061 O O . ALA E 1 145 ? 36.843 -20.274 -7.383 1.00 25.54 142 ALA E O 1
ATOM 10063 N N . VAL E 1 146 ? 35.691 -20.698 -5.479 1.00 24.67 143 VAL E N 1
ATOM 10064 C CA . VAL E 1 146 ? 35.487 -22.146 -5.780 1.00 24.51 143 VAL E CA 1
ATOM 10065 C C . VAL E 1 146 ? 34.825 -22.289 -7.151 1.00 24.94 143 VAL E C 1
ATOM 10066 O O . VAL E 1 146 ? 35.276 -23.114 -7.947 1.00 25.16 143 VAL E O 1
ATOM 10070 N N . SER E 1 147 ? 33.750 -21.532 -7.383 1.00 25.21 144 SER E N 1
ATOM 10071 C CA . SER E 1 147 ? 33.028 -21.640 -8.676 1.00 25.37 144 SER E CA 1
ATOM 10072 C C . SER E 1 147 ? 33.899 -21.205 -9.862 1.00 24.61 144 SER E C 1
ATOM 10073 O O . SER E 1 147 ? 33.626 -21.695 -10.977 1.00 27.09 144 SER E O 1
ATOM 10076 N N . LEU E 1 148 ? 34.900 -20.343 -9.625 1.00 26.41 145 LEU E N 1
ATOM 10077 C CA . LEU E 1 148 ? 35.868 -19.888 -10.665 1.00 26.41 145 LEU E CA 1
ATOM 10078 C C . LEU E 1 148 ? 37.023 -20.908 -10.802 1.00 28.31 145 LEU E C 1
ATOM 10079 O O . LEU E 1 148 ? 37.937 -20.670 -11.613 1.00 28.05 145 LEU E O 1
ATOM 10084 N N . GLY E 1 149 ? 36.981 -22.008 -10.047 1.00 28.10 146 GLY E N 1
ATOM 10085 C CA . GLY E 1 149 ? 37.995 -23.083 -10.134 1.00 28.24 146 GLY E CA 1
ATOM 10086 C C . GLY E 1 149 ? 39.178 -22.902 -9.199 1.00 29.22 146 GLY E C 1
ATOM 10087 O O . GLY E 1 149 ? 40.162 -23.665 -9.365 1.00 29.57 146 GLY E O 1
ATOM 10088 N N . ILE E 1 150 ? 39.069 -22.003 -8.217 1.00 29.38 147 ILE E N 1
ATOM 10089 C CA . ILE E 1 150 ? 40.179 -21.687 -7.272 1.00 30.43 147 ILE E CA 1
ATOM 10090 C C . ILE E 1 150 ? 39.814 -22.122 -5.849 1.00 30.25 147 ILE E C 1
ATOM 10091 O O . ILE E 1 150 ? 38.878 -21.542 -5.254 1.00 29.61 147 ILE E O 1
ATOM 10096 N N . GLY E 1 151 ? 40.550 -23.081 -5.296 1.00 30.57 148 GLY E N 1
ATOM 10097 C CA . GLY E 1 151 ? 40.268 -23.495 -3.914 1.00 31.01 148 GLY E CA 1
ATOM 10098 C C . GLY E 1 151 ? 40.438 -24.983 -3.704 1.00 32.16 148 GLY E C 1
ATOM 10099 O O . GLY E 1 151 ? 41.147 -25.624 -4.496 1.00 34.01 148 GLY E O 1
ATOM 10100 N N . HIS E 1 152 ? 39.806 -25.492 -2.649 1.00 34.12 149 HIS E N 1
ATOM 10101 C CA . HIS E 1 152 ? 39.888 -26.927 -2.269 1.00 34.44 149 HIS E CA 1
ATOM 10102 C C . HIS E 1 152 ? 39.356 -27.780 -3.432 1.00 33.28 149 HIS E C 1
ATOM 10103 O O . HIS E 1 152 ? 38.232 -27.534 -3.899 1.00 31.28 149 HIS E O 1
ATOM 10110 N N . GLU E 1 153 ? 40.133 -28.783 -3.848 1.00 35.19 150 GLU E N 1
ATOM 10111 C CA . GLU E 1 153 ? 39.793 -29.624 -5.027 1.00 37.27 150 GLU E CA 1
ATOM 10112 C C . GLU E 1 153 ? 38.391 -30.243 -4.923 1.00 35.31 150 GLU E C 1
ATOM 10113 O O . GLU E 1 153 ? 37.675 -30.183 -5.942 1.00 32.72 150 GLU E O 1
ATOM 10119 N N . SER E 1 154 ? 37.989 -30.779 -3.762 1.00 33.26 151 SER E N 1
ATOM 10120 C CA . SER E 1 154 ? 36.655 -31.450 -3.692 1.00 34.87 151 SER E CA 1
ATOM 10121 C C . SER E 1 154 ? 35.513 -30.445 -3.908 1.00 32.20 151 SER E C 1
ATOM 10122 O O . SER E 1 154 ? 34.479 -30.843 -4.493 1.00 31.70 151 SER E O 1
ATOM 10125 N N . LEU E 1 155 ? 35.676 -29.197 -3.457 1.00 30.43 152 LEU E N 1
ATOM 10126 C CA . LEU E 1 155 ? 34.635 -28.159 -3.687 1.00 28.87 152 LEU E CA 1
ATOM 10127 C C . LEU E 1 155 ? 34.692 -27.675 -5.142 1.00 27.84 152 LEU E C 1
ATOM 10128 O O . LEU E 1 155 ? 33.641 -27.511 -5.750 1.00 26.63 152 LEU E O 1
ATOM 10133 N N . VAL E 1 156 ? 35.897 -27.448 -5.669 1.00 27.10 153 VAL E N 1
ATOM 10134 C CA . VAL E 1 156 ? 36.073 -26.937 -7.061 1.00 26.11 153 VAL E CA 1
ATOM 10135 C C . VAL E 1 156 ? 35.537 -27.950 -8.078 1.00 25.57 153 VAL E C 1
ATOM 10136 O O . VAL E 1 156 ? 34.972 -27.510 -9.093 1.00 26.09 153 VAL E O 1
ATOM 10140 N N . ASN E 1 157 ? 35.691 -29.247 -7.795 1.00 26.55 154 ASN E N 1
ATOM 10141 C CA . ASN E 1 157 ? 35.335 -30.300 -8.779 1.00 29.11 154 ASN E CA 1
ATOM 10142 C C . ASN E 1 157 ? 33.972 -30.917 -8.485 1.00 29.28 154 ASN E C 1
ATOM 10143 O O . ASN E 1 157 ? 33.705 -32.007 -9.030 1.00 29.86 154 ASN E O 1
ATOM 10148 N N . LEU E 1 158 ? 33.137 -30.224 -7.706 1.00 29.62 155 LEU E N 1
ATOM 10149 C CA . LEU E 1 158 ? 31.797 -30.770 -7.400 1.00 29.94 155 LEU E CA 1
ATOM 10150 C C . LEU E 1 158 ? 31.072 -31.057 -8.719 1.00 29.53 155 LEU E C 1
ATOM 10151 O O . LEU E 1 158 ? 31.136 -30.200 -9.620 1.00 29.37 155 LEU E O 1
ATOM 10156 N N . GLU E 1 159 ? 30.444 -32.229 -8.825 1.00 29.62 156 GLU E N 1
ATOM 10157 C CA . GLU E 1 159 ? 29.690 -32.673 -10.033 1.00 31.36 156 GLU E CA 1
ATOM 10158 C C . GLU E 1 159 ? 30.624 -32.992 -11.217 1.00 31.07 156 GLU E C 1
ATOM 10159 O O . GLU E 1 159 ? 30.101 -33.130 -12.328 1.00 31.11 156 GLU E O 1
ATOM 10165 N N . GLY E 1 160 ? 31.953 -33.045 -11.020 1.00 29.58 157 GLY E N 1
ATOM 10166 C CA . GLY E 1 160 ? 32.845 -33.570 -12.073 1.00 30.24 157 GLY E CA 1
ATOM 10167 C C . GLY E 1 160 ? 33.236 -32.607 -13.177 1.00 28.84 157 GLY E C 1
ATOM 10168 O O . GLY E 1 160 ? 33.612 -33.080 -14.254 1.00 28.72 157 GLY E O 1
ATOM 10169 N N . TYR E 1 161 ? 33.190 -31.308 -12.931 1.00 28.52 158 TYR E N 1
ATOM 10170 C CA . TYR E 1 161 ? 33.661 -30.354 -13.969 1.00 29.08 158 TYR E CA 1
ATOM 10171 C C . TYR E 1 161 ? 34.099 -29.079 -13.254 1.00 28.77 158 TYR E C 1
ATOM 10172 O O . TYR E 1 161 ? 33.664 -28.822 -12.100 1.00 28.13 158 TYR E O 1
ATOM 10181 N N . ALA E 1 162 ? 34.977 -28.331 -13.914 1.00 30.15 159 ALA E N 1
ATOM 10182 C CA . ALA E 1 162 ? 35.516 -27.072 -13.368 1.00 29.30 159 ALA E CA 1
ATOM 10183 C C . ALA E 1 162 ? 36.237 -26.353 -14.492 1.00 31.48 159 ALA E C 1
ATOM 10184 O O . ALA E 1 162 ? 36.728 -27.009 -15.402 1.00 32.89 159 ALA E O 1
ATOM 10186 N N . PRO E 1 163 ? 36.250 -25.002 -14.512 1.00 30.75 160 PRO E N 1
ATOM 10187 C CA . PRO E 1 163 ? 35.525 -24.189 -13.539 1.00 30.15 160 PRO E CA 1
ATOM 10188 C C . PRO E 1 163 ? 34.043 -24.076 -13.913 1.00 28.48 160 PRO E C 1
ATOM 10189 O O . PRO E 1 163 ? 33.710 -24.340 -15.070 1.00 30.62 160 PRO E O 1
ATOM 10193 N N . LYS E 1 164 ? 33.196 -23.678 -12.961 1.00 28.92 161 LYS E N 1
ATOM 10194 C CA . LYS E 1 164 ? 31.759 -23.506 -13.287 1.00 28.11 161 LYS E CA 1
ATOM 10195 C C . LYS E 1 164 ? 31.618 -22.237 -14.122 1.00 30.80 161 LYS E C 1
ATOM 10196 O O . LYS E 1 164 ? 30.926 -22.291 -15.159 1.00 32.57 161 LYS E O 1
ATOM 10202 N N . ILE E 1 165 ? 32.321 -21.177 -13.716 1.00 29.34 162 ILE E N 1
ATOM 10203 C CA . ILE E 1 165 ? 32.202 -19.858 -14.397 1.00 29.79 162 ILE E CA 1
ATOM 10204 C C . ILE E 1 165 ? 33.585 -19.275 -14.719 1.00 29.12 162 ILE E C 1
ATOM 10205 O O . ILE E 1 165 ? 34.587 -19.695 -14.118 1.00 28.98 162 ILE E O 1
ATOM 10210 N N . LYS E 1 166 ? 33.598 -18.340 -15.666 1.00 29.75 163 LYS E N 1
ATOM 10211 C CA . LYS E 1 166 ? 34.827 -17.619 -16.070 1.00 30.97 163 LYS E CA 1
ATOM 10212 C C . LYS E 1 166 ? 34.801 -16.245 -15.401 1.00 29.31 163 LYS E C 1
ATOM 10213 O O . LYS E 1 166 ? 33.740 -15.640 -15.281 1.00 27.18 163 LYS E O 1
ATOM 10219 N N . PRO E 1 167 ? 35.954 -15.685 -14.969 1.00 29.36 164 PRO E N 1
ATOM 10220 C CA . PRO E 1 167 ? 35.971 -14.389 -14.289 1.00 29.47 164 PRO E CA 1
ATOM 10221 C C . PRO E 1 167 ? 35.417 -13.240 -15.145 1.00 28.68 164 PRO E C 1
ATOM 10222 O O . PRO E 1 167 ? 34.905 -12.304 -14.582 1.00 29.46 164 PRO E O 1
ATOM 10226 N N . GLU E 1 168 ? 35.532 -13.345 -16.473 1.00 29.58 165 GLU E N 1
ATOM 10227 C CA . GLU E 1 168 ? 35.013 -12.264 -17.356 1.00 31.81 165 GLU E CA 1
ATOM 10228 C C . GLU E 1 168 ? 33.475 -12.294 -17.413 1.00 29.06 165 GLU E C 1
ATOM 10229 O O . GLU E 1 168 ? 32.893 -11.338 -17.983 1.00 29.35 165 GLU E O 1
ATOM 10235 N N . ASN E 1 169 ? 32.843 -13.315 -16.826 1.00 28.04 166 ASN E N 1
ATOM 10236 C CA . ASN E 1 169 ? 31.356 -13.412 -16.849 1.00 26.57 166 ASN E CA 1
ATOM 10237 C C . ASN E 1 169 ? 30.769 -13.122 -15.460 1.00 26.72 166 ASN E C 1
ATOM 10238 O O . ASN E 1 169 ? 29.611 -13.472 -15.242 1.00 26.89 166 ASN E O 1
ATOM 10243 N N . VAL E 1 170 ? 31.550 -12.513 -14.569 1.00 26.40 167 VAL E N 1
ATOM 10244 C CA . VAL E 1 170 ? 31.069 -12.174 -13.205 1.00 24.38 167 VAL E CA 1
ATOM 10245 C C . VAL E 1 170 ? 30.920 -10.657 -13.062 1.00 24.35 167 VAL E C 1
ATOM 10246 O O . VAL E 1 170 ? 31.809 -9.917 -13.525 1.00 27.80 167 VAL E O 1
ATOM 10250 N N . VAL E 1 171 ? 29.832 -10.235 -12.426 1.00 23.67 168 VAL E N 1
ATOM 10251 C CA . VAL E 1 171 ? 29.715 -8.817 -12.002 1.00 23.27 168 VAL E CA 1
ATOM 10252 C C . VAL E 1 171 ? 29.366 -8.836 -10.515 1.00 23.77 168 VAL E C 1
ATOM 10253 O O . VAL E 1 171 ? 28.342 -9.446 -10.138 1.00 24.25 168 VAL E O 1
ATOM 10257 N N . ILE E 1 172 ? 30.224 -8.250 -9.694 1.00 23.56 169 ILE E N 1
ATOM 10258 C CA . ILE E 1 172 ? 29.937 -8.120 -8.234 1.00 23.12 169 ILE E CA 1
ATOM 10259 C C . ILE E 1 172 ? 29.309 -6.749 -8.014 1.00 23.24 169 ILE E C 1
ATOM 10260 O O . ILE E 1 172 ? 29.877 -5.754 -8.507 1.00 25.70 169 ILE E O 1
ATOM 10265 N N . ILE E 1 173 ? 28.173 -6.704 -7.309 1.00 22.04 170 ILE E N 1
ATOM 10266 C CA . ILE E 1 173 ? 27.489 -5.421 -7.010 1.00 22.89 170 ILE E CA 1
ATOM 10267 C C . ILE E 1 173 ? 27.303 -5.299 -5.501 1.00 21.88 170 ILE E C 1
ATOM 10268 O O . ILE E 1 173 ? 26.722 -6.225 -4.911 1.00 23.07 170 ILE E O 1
ATOM 10273 N N . GLY E 1 174 ? 27.832 -4.224 -4.920 1.00 23.50 171 GLY E N 1
ATOM 10274 C CA . GLY E 1 174 ? 27.630 -3.908 -3.493 1.00 22.66 171 GLY E CA 1
ATOM 10275 C C . GLY E 1 174 ? 28.835 -4.179 -2.619 1.00 23.27 171 GLY E C 1
ATOM 10276 O O . GLY E 1 174 ? 28.730 -3.910 -1.426 1.00 23.89 171 GLY E O 1
ATOM 10277 N N . ALA E 1 175 ? 29.949 -4.599 -3.209 1.00 24.35 172 ALA E N 1
ATOM 10278 C CA . ALA E 1 175 ? 31.156 -4.990 -2.438 1.00 25.68 172 ALA E CA 1
ATOM 10279 C C . ALA E 1 175 ? 31.630 -3.870 -1.509 1.00 26.61 172 ALA E C 1
ATOM 10280 O O . ALA E 1 175 ? 31.769 -2.693 -1.960 1.00 26.52 172 ALA E O 1
ATOM 10282 N N . ARG E 1 176 ? 31.944 -4.241 -0.264 1.00 24.92 173 ARG E N 1
ATOM 10283 C CA . ARG E 1 176 ? 32.462 -3.246 0.704 1.00 26.33 173 ARG E CA 1
ATOM 10284 C C . ARG E 1 176 ? 33.273 -3.966 1.791 1.00 27.54 173 ARG E C 1
ATOM 10285 O O . ARG E 1 176 ? 33.651 -3.322 2.767 1.00 29.18 173 ARG E O 1
ATOM 10293 N N . SER E 1 177 ? 33.517 -5.263 1.617 1.00 29.13 174 SER E N 1
ATOM 10294 C CA . SER E 1 177 ? 34.349 -6.047 2.569 1.00 31.46 174 SER E CA 1
ATOM 10295 C C . SER E 1 177 ? 35.189 -7.038 1.760 1.00 31.57 174 SER E C 1
ATOM 10296 O O . SER E 1 177 ? 34.722 -8.163 1.519 1.00 33.58 174 SER E O 1
ATOM 10299 N N . LEU E 1 178 ? 36.352 -6.586 1.290 1.00 31.98 175 LEU E N 1
ATOM 10300 C CA . LEU E 1 178 ? 37.282 -7.412 0.481 1.00 31.33 175 LEU E CA 1
ATOM 10301 C C . LEU E 1 178 ? 38.641 -7.390 1.171 1.00 33.84 175 LEU E C 1
ATOM 10302 O O . LEU E 1 178 ? 39.111 -6.282 1.505 1.00 35.28 175 LEU E O 1
ATOM 10307 N N . ASP E 1 179 ? 39.240 -8.561 1.378 1.00 32.14 176 ASP E N 1
ATOM 10308 C CA . ASP E 1 179 ? 40.571 -8.630 2.020 1.00 32.16 176 ASP E CA 1
ATOM 10309 C C . ASP E 1 179 ? 41.637 -8.493 0.928 1.00 33.37 176 ASP E C 1
ATOM 10310 O O . ASP E 1 179 ? 41.287 -8.477 -0.261 1.00 33.05 176 ASP E O 1
ATOM 10315 N N . GLU E 1 180 ? 42.901 -8.442 1.340 1.00 34.31 177 GLU E N 1
ATOM 10316 C CA . GLU E 1 180 ? 44.046 -8.203 0.433 1.00 38.20 177 GLU E CA 1
ATOM 10317 C C . GLU E 1 180 ? 44.105 -9.255 -0.693 1.00 35.44 177 GLU E C 1
ATOM 10318 O O . GLU E 1 180 ? 44.340 -8.867 -1.861 1.00 32.84 177 GLU E O 1
ATOM 10324 N N . GLY E 1 181 ? 43.907 -10.534 -0.370 1.00 33.85 178 GLY E N 1
ATOM 10325 C CA . GLY E 1 181 ? 43.977 -11.598 -1.394 1.00 32.67 178 GLY E CA 1
ATOM 10326 C C . GLY E 1 181 ? 42.874 -11.465 -2.430 1.00 31.67 178 GLY E C 1
ATOM 10327 O O . GLY E 1 181 ? 43.148 -11.685 -3.624 1.00 30.76 178 GLY E O 1
ATOM 10328 N N . GLU E 1 182 ? 41.685 -11.061 -1.984 1.00 30.97 179 GLU E N 1
ATOM 10329 C CA . GLU E 1 182 ? 40.520 -10.908 -2.891 1.00 30.73 179 GLU E CA 1
ATOM 10330 C C . GLU E 1 182 ? 40.777 -9.717 -3.819 1.00 29.69 179 GLU E C 1
ATOM 10331 O O . GLU E 1 182 ? 40.579 -9.852 -5.031 1.00 30.05 179 GLU E O 1
ATOM 10337 N N . ARG E 1 183 ? 41.259 -8.606 -3.261 1.00 32.46 180 ARG E N 1
ATOM 10338 C CA . ARG E 1 183 ? 41.540 -7.400 -4.079 1.00 33.69 180 ARG E CA 1
ATOM 10339 C C . ARG E 1 183 ? 42.609 -7.721 -5.127 1.00 33.18 180 ARG E C 1
ATOM 10340 O O . ARG E 1 183 ? 42.436 -7.333 -6.298 1.00 32.03 180 ARG E O 1
ATOM 10348 N N . LYS E 1 184 ? 43.663 -8.425 -4.718 1.00 35.69 181 LYS E N 1
ATOM 10349 C CA . LYS E 1 184 ? 44.746 -8.781 -5.670 1.00 39.14 181 LYS E CA 1
ATOM 10350 C C . LYS E 1 184 ? 44.147 -9.592 -6.827 1.00 36.16 181 LYS E C 1
ATOM 10351 O O . LYS E 1 184 ? 44.435 -9.255 -8.007 1.00 34.96 181 LYS E O 1
ATOM 10357 N N . TYR E 1 185 ? 43.280 -10.561 -6.515 1.00 34.34 182 TYR E N 1
ATOM 10358 C CA . TYR E 1 185 ? 42.694 -11.420 -7.577 1.00 33.67 182 TYR E CA 1
ATOM 10359 C C . TYR E 1 185 ? 41.773 -10.607 -8.507 1.00 33.41 182 TYR E C 1
ATOM 10360 O O . TYR E 1 185 ? 41.848 -10.768 -9.740 1.00 32.18 182 TYR E O 1
ATOM 10369 N N . ILE E 1 186 ? 40.927 -9.752 -7.945 1.00 31.93 183 ILE E N 1
ATOM 10370 C CA . ILE E 1 186 ? 40.026 -8.900 -8.776 1.00 31.82 183 ILE E CA 1
ATOM 10371 C C . ILE E 1 186 ? 40.855 -8.066 -9.764 1.00 34.24 183 ILE E C 1
ATOM 10372 O O . ILE E 1 186 ? 40.495 -8.016 -10.956 1.00 33.32 183 ILE E O 1
ATOM 10377 N N . LYS E 1 187 ? 41.930 -7.444 -9.285 1.00 35.95 184 LYS E N 1
ATOM 10378 C CA . LYS E 1 187 ? 42.769 -6.576 -10.159 1.00 38.65 184 LYS E CA 1
ATOM 10379 C C . LYS E 1 187 ? 43.471 -7.436 -11.220 1.00 39.39 184 LYS E C 1
ATOM 10380 O O . LYS E 1 187 ? 43.359 -7.097 -12.407 1.00 38.32 184 LYS E O 1
ATOM 10386 N N . GLU E 1 188 ? 44.073 -8.557 -10.814 1.00 40.63 185 GLU E N 1
ATOM 10387 C CA . GLU E 1 188 ? 44.808 -9.444 -11.759 1.00 43.64 185 GLU E CA 1
ATOM 10388 C C . GLU E 1 188 ? 43.851 -10.080 -12.776 1.00 41.76 185 GLU E C 1
ATOM 10389 O O . GLU E 1 188 ? 44.259 -10.217 -13.955 1.00 42.13 185 GLU E O 1
ATOM 10395 N N . SER E 1 189 ? 42.637 -10.452 -12.351 1.00 36.47 186 SER E N 1
ATOM 10396 C CA . SER E 1 189 ? 41.664 -11.124 -13.255 1.00 36.32 186 SER E CA 1
ATOM 10397 C C . SER E 1 189 ? 40.904 -10.116 -14.127 1.00 36.21 186 SER E C 1
ATOM 10398 O O . SER E 1 189 ? 40.319 -10.553 -15.130 1.00 37.46 186 SER E O 1
ATOM 10401 N N . GLY E 1 190 ? 40.923 -8.826 -13.774 1.00 35.67 187 GLY E N 1
ATOM 10402 C CA . GLY E 1 190 ? 40.136 -7.818 -14.514 1.00 35.24 187 GLY E CA 1
ATOM 10403 C C . GLY E 1 190 ? 38.642 -7.988 -14.244 1.00 35.40 187 GLY E C 1
ATOM 10404 O O . GLY E 1 190 ? 37.835 -7.509 -15.049 1.00 35.25 187 GLY E O 1
ATOM 10405 N N . MET E 1 191 ? 38.285 -8.651 -13.144 1.00 32.89 188 MET E N 1
ATOM 10406 C CA . MET E 1 191 ? 36.848 -8.892 -12.815 1.00 30.69 188 MET E CA 1
ATOM 10407 C C . MET E 1 191 ? 36.091 -7.566 -12.645 1.00 30.14 188 MET E C 1
ATOM 10408 O O . MET E 1 191 ? 36.643 -6.613 -12.047 1.00 30.89 188 MET E O 1
ATOM 10413 N N . LYS E 1 192 ? 34.859 -7.527 -13.155 1.00 29.62 189 LYS E N 1
ATOM 10414 C CA . LYS E 1 192 ? 33.995 -6.323 -13.077 1.00 29.50 189 LYS E CA 1
ATOM 10415 C C . LYS E 1 192 ? 33.400 -6.232 -11.670 1.00 28.72 189 LYS E C 1
ATOM 10416 O O . LYS E 1 192 ? 32.667 -7.153 -11.265 1.00 27.32 189 LYS E O 1
ATOM 10422 N N . VAL E 1 193 ? 33.716 -5.153 -10.958 1.00 27.92 190 VAL E N 1
ATOM 10423 C CA . VAL E 1 193 ? 33.209 -5.000 -9.565 1.00 27.10 190 VAL E CA 1
ATOM 10424 C C . VAL E 1 193 ? 32.664 -3.591 -9.351 1.00 28.63 190 VAL E C 1
ATOM 10425 O O . VAL E 1 193 ? 33.386 -2.610 -9.638 1.00 28.68 190 VAL E O 1
ATOM 10429 N N . TYR E 1 194 ? 31.407 -3.519 -8.917 1.00 24.90 191 TYR E N 1
ATOM 10430 C CA . TYR E 1 194 ? 30.810 -2.230 -8.522 1.00 25.71 191 TYR E CA 1
ATOM 10431 C C . TYR E 1 194 ? 30.799 -2.173 -6.999 1.00 27.42 191 TYR E C 1
ATOM 10432 O O . TYR E 1 194 ? 29.882 -2.758 -6.357 1.00 26.66 191 TYR E O 1
ATOM 10441 N N . THR E 1 195 ? 31.806 -1.513 -6.431 1.00 27.47 192 THR E N 1
ATOM 10442 C CA . THR E 1 195 ? 31.815 -1.326 -4.961 1.00 28.95 192 THR E CA 1
ATOM 10443 C C . THR E 1 195 ? 30.766 -0.266 -4.621 1.00 28.34 192 THR E C 1
ATOM 10444 O O . THR E 1 195 ? 30.244 0.382 -5.550 1.00 29.19 192 THR E O 1
ATOM 10448 N N . MET E 1 196 ? 30.507 -0.043 -3.335 1.00 28.67 193 MET E N 1
ATOM 10449 C CA . MET E 1 196 ? 29.540 1.021 -2.950 1.00 28.84 193 MET E CA 1
ATOM 10450 C C . MET E 1 196 ? 30.013 2.365 -3.516 1.00 30.36 193 MET E C 1
ATOM 10451 O O . MET E 1 196 ? 29.164 3.201 -3.853 1.00 29.05 193 MET E O 1
ATOM 10456 N N . HIS E 1 197 ? 31.332 2.565 -3.638 1.00 31.45 194 HIS E N 1
ATOM 10457 C CA . HIS E 1 197 ? 31.855 3.829 -4.210 1.00 33.21 194 HIS E CA 1
ATOM 10458 C C . HIS E 1 197 ? 31.277 4.067 -5.621 1.00 32.13 194 HIS E C 1
ATOM 10459 O O . HIS E 1 197 ? 30.767 5.179 -5.879 1.00 31.93 194 HIS E O 1
ATOM 10466 N N A GLU E 1 198 ? 31.332 3.064 -6.500 0.50 33.36 195 GLU E N 1
ATOM 10467 N N B GLU E 1 198 ? 31.352 3.051 -6.491 0.50 33.85 195 GLU E N 1
ATOM 10468 C CA A GLU E 1 198 ? 30.829 3.258 -7.890 0.50 32.59 195 GLU E CA 1
ATOM 10469 C CA B GLU E 1 198 ? 30.838 3.163 -7.888 0.50 33.39 195 GLU E CA 1
ATOM 10470 C C A GLU E 1 198 ? 29.293 3.331 -7.889 0.50 30.39 195 GLU E C 1
ATOM 10471 C C B GLU E 1 198 ? 29.310 3.325 -7.878 0.50 30.91 195 GLU E C 1
ATOM 10472 O O A GLU E 1 198 ? 28.747 4.045 -8.746 0.50 29.11 195 GLU E O 1
ATOM 10473 O O B GLU E 1 198 ? 28.793 4.091 -8.708 0.50 29.84 195 GLU E O 1
ATOM 10484 N N . ILE E 1 199 ? 28.614 2.620 -6.981 1.00 29.15 196 ILE E N 1
ATOM 10485 C CA . ILE E 1 199 ? 27.126 2.741 -6.917 1.00 28.91 196 ILE E CA 1
ATOM 10486 C C . ILE E 1 199 ? 26.788 4.189 -6.532 1.00 30.32 196 ILE E C 1
ATOM 10487 O O . ILE E 1 199 ? 25.890 4.781 -7.176 1.00 29.90 196 ILE E O 1
ATOM 10492 N N . ASP E 1 200 ? 27.500 4.738 -5.540 1.00 32.15 197 ASP E N 1
ATOM 10493 C CA . ASP E 1 200 ? 27.290 6.144 -5.100 1.00 35.22 197 ASP E CA 1
ATOM 10494 C C . ASP E 1 200 ? 27.562 7.083 -6.287 1.00 36.28 197 ASP E C 1
ATOM 10495 O O . ASP E 1 200 ? 26.713 7.944 -6.583 1.00 36.81 197 ASP E O 1
ATOM 10500 N N . ARG E 1 201 ? 28.677 6.862 -6.990 1.00 34.99 198 ARG E N 1
ATOM 10501 C CA . ARG E 1 201 ? 29.077 7.781 -8.089 1.00 35.98 198 ARG E CA 1
ATOM 10502 C C . ARG E 1 201 ? 28.166 7.644 -9.321 1.00 34.04 198 ARG E C 1
ATOM 10503 O O . ARG E 1 201 ? 27.795 8.687 -9.870 1.00 34.79 198 ARG E O 1
ATOM 10511 N N . LEU E 1 202 ? 27.810 6.423 -9.735 1.00 31.55 199 LEU E N 1
ATOM 10512 C CA . LEU E 1 202 ? 27.043 6.207 -10.999 1.00 32.71 199 LEU E CA 1
ATOM 10513 C C . LEU E 1 202 ? 25.524 6.141 -10.799 1.00 32.37 199 LEU E C 1
ATOM 10514 O O . LEU E 1 202 ? 24.798 6.520 -11.742 1.00 32.57 199 LEU E O 1
ATOM 10519 N N . GLY E 1 203 ? 25.065 5.655 -9.646 1.00 33.05 200 GLY E N 1
ATOM 10520 C CA . GLY E 1 203 ? 23.619 5.447 -9.434 1.00 31.44 200 GLY E CA 1
ATOM 10521 C C . GLY E 1 203 ? 23.248 4.027 -9.832 1.00 30.59 200 GLY E C 1
ATOM 10522 O O . GLY E 1 203 ? 23.859 3.507 -10.777 1.00 28.47 200 GLY E O 1
ATOM 10523 N N . MET E 1 204 ? 22.292 3.402 -9.133 1.00 29.68 201 MET E N 1
ATOM 10524 C CA . MET E 1 204 ? 21.949 1.981 -9.438 1.00 26.21 201 MET E CA 1
ATOM 10525 C C . MET E 1 204 ? 21.425 1.815 -10.882 1.00 26.69 201 MET E C 1
ATOM 10526 O O . MET E 1 204 ? 21.739 0.782 -11.487 1.00 26.65 201 MET E O 1
ATOM 10531 N N . THR E 1 205 ? 20.654 2.761 -11.431 1.00 28.45 202 THR E N 1
ATOM 10532 C CA . THR E 1 205 ? 20.174 2.575 -12.829 1.00 28.19 202 THR E CA 1
ATOM 10533 C C . THR E 1 205 ? 21.355 2.324 -13.779 1.00 28.43 202 THR E C 1
ATOM 10534 O O . THR E 1 205 ? 21.285 1.363 -14.561 1.00 28.47 202 THR E O 1
ATOM 10538 N N . LYS E 1 206 ? 22.397 3.148 -13.696 1.00 28.74 203 LYS E N 1
ATOM 10539 C CA . LYS E 1 206 ? 23.554 3.027 -14.619 1.00 31.31 203 LYS E CA 1
ATOM 10540 C C . LYS E 1 206 ? 24.364 1.767 -14.279 1.00 28.91 203 LYS E C 1
ATOM 10541 O O . LYS E 1 206 ? 24.867 1.125 -15.207 1.00 27.54 203 LYS E O 1
ATOM 10547 N N . VAL E 1 207 ? 24.468 1.417 -12.999 1.00 27.78 204 VAL E N 1
ATOM 10548 C CA . VAL E 1 207 ? 25.208 0.176 -12.629 1.00 26.18 204 VAL E CA 1
ATOM 10549 C C . VAL E 1 207 ? 24.511 -1.021 -13.296 1.00 25.65 204 VAL E C 1
ATOM 10550 O O . VAL E 1 207 ? 25.204 -1.881 -13.855 1.00 25.11 204 VAL E O 1
ATOM 10554 N N . ILE E 1 208 ? 23.178 -1.091 -13.223 1.00 24.55 205 ILE E N 1
ATOM 10555 C CA . ILE E 1 208 ? 22.458 -2.269 -13.791 1.00 25.01 205 ILE E CA 1
ATOM 10556 C C . ILE E 1 208 ? 22.528 -2.216 -15.325 1.00 25.00 205 ILE E C 1
ATOM 10557 O O . ILE E 1 208 ? 22.740 -3.262 -15.915 1.00 26.94 205 ILE E O 1
ATOM 10562 N N . GLU E 1 209 ? 22.373 -1.039 -15.935 1.00 27.41 206 GLU E N 1
ATOM 10563 C CA . GLU E 1 209 ? 22.492 -0.950 -17.417 1.00 30.26 206 GLU E CA 1
ATOM 10564 C C . GLU E 1 209 ? 23.881 -1.443 -17.830 1.00 28.60 206 GLU E C 1
ATOM 10565 O O . GLU E 1 209 ? 23.969 -2.223 -18.789 1.00 29.05 206 GLU E O 1
ATOM 10571 N N . GLU E 1 210 ? 24.922 -1.024 -17.108 1.00 29.72 207 GLU E N 1
ATOM 10572 C CA . GLU E 1 210 ? 26.308 -1.445 -17.462 1.00 28.61 207 GLU E CA 1
ATOM 10573 C C . GLU E 1 210 ? 26.473 -2.949 -17.224 1.00 28.61 207 GLU E C 1
ATOM 10574 O O . GLU E 1 210 ? 27.215 -3.579 -17.988 1.00 28.53 207 GLU E O 1
ATOM 10580 N N . THR E 1 211 ? 25.822 -3.485 -16.187 1.00 26.85 208 THR E N 1
ATOM 10581 C CA . THR E 1 211 ? 25.902 -4.938 -15.881 1.00 26.35 208 THR E CA 1
ATOM 10582 C C . THR E 1 211 ? 25.233 -5.730 -17.000 1.00 26.57 208 THR E C 1
ATOM 10583 O O . THR E 1 211 ? 25.807 -6.743 -17.456 1.00 26.88 208 THR E O 1
ATOM 10587 N N A LEU E 1 212 ? 24.098 -5.226 -17.483 0.50 27.44 209 LEU E N 1
ATOM 10588 N N B LEU E 1 212 ? 24.026 -5.318 -17.387 0.50 28.26 209 LEU E N 1
ATOM 10589 C CA A LEU E 1 212 ? 23.378 -5.875 -18.606 0.50 27.83 209 LEU E CA 1
ATOM 10590 C CA B LEU E 1 212 ? 23.269 -6.008 -18.464 0.50 28.98 209 LEU E CA 1
ATOM 10591 C C A LEU E 1 212 ? 24.241 -5.744 -19.867 0.50 28.92 209 LEU E C 1
ATOM 10592 C C B LEU E 1 212 ? 24.122 -6.036 -19.735 0.50 30.07 209 LEU E C 1
ATOM 10593 O O A LEU E 1 212 ? 24.320 -6.725 -20.620 0.50 28.93 209 LEU E O 1
ATOM 10594 O O B LEU E 1 212 ? 24.256 -7.117 -20.328 0.50 30.60 209 LEU E O 1
ATOM 10603 N N A ASP E 1 213 ? 24.889 -4.590 -20.069 0.50 30.22 210 ASP E N 1
ATOM 10604 N N B ASP E 1 213 ? 24.707 -4.891 -20.095 0.50 31.31 210 ASP E N 1
ATOM 10605 C CA A ASP E 1 213 ? 25.792 -4.438 -21.244 0.50 31.62 210 ASP E CA 1
ATOM 10606 C CA B ASP E 1 213 ? 25.549 -4.753 -21.314 0.50 32.28 210 ASP E CA 1
ATOM 10607 C C A ASP E 1 213 ? 26.853 -5.537 -21.171 0.50 30.87 210 ASP E C 1
ATOM 10608 C C B ASP E 1 213 ? 26.838 -5.571 -21.150 0.50 30.90 210 ASP E C 1
ATOM 10609 O O A ASP E 1 213 ? 26.938 -6.373 -22.092 0.50 32.12 210 ASP E O 1
ATOM 10610 O O B ASP E 1 213 ? 27.318 -6.153 -22.145 0.50 31.02 210 ASP E O 1
ATOM 10619 N N A TYR E 1 214 ? 27.596 -5.533 -20.066 0.50 30.96 211 TYR E N 1
ATOM 10620 N N B TYR E 1 214 ? 27.385 -5.630 -19.937 0.50 30.58 211 TYR E N 1
ATOM 10621 C CA A TYR E 1 214 ? 28.739 -6.439 -19.794 0.50 31.35 211 TYR E CA 1
ATOM 10622 C CA B TYR E 1 214 ? 28.651 -6.377 -19.733 0.50 31.36 211 TYR E CA 1
ATOM 10623 C C A TYR E 1 214 ? 28.372 -7.915 -20.015 0.50 31.25 211 TYR E C 1
ATOM 10624 C C B TYR E 1 214 ? 28.414 -7.888 -19.878 0.50 31.36 211 TYR E C 1
ATOM 10625 O O A TYR E 1 214 ? 29.146 -8.607 -20.699 0.50 31.10 211 TYR E O 1
ATOM 10626 O O B TYR E 1 214 ? 29.345 -8.586 -20.321 0.50 30.99 211 TYR E O 1
ATOM 10643 N N . LEU E 1 215 ? 27.227 -8.372 -19.492 1.00 29.62 212 LEU E N 1
ATOM 10644 C CA . LEU E 1 215 ? 26.867 -9.818 -19.595 1.00 30.61 212 LEU E CA 1
ATOM 10645 C C . LEU E 1 215 ? 26.010 -10.125 -20.834 1.00 31.31 212 LEU E C 1
ATOM 10646 O O . LEU E 1 215 ? 25.467 -11.249 -20.896 1.00 31.77 212 LEU E O 1
ATOM 10651 N N . SER E 1 216 ? 25.997 -9.241 -21.835 1.00 34.05 213 SER E N 1
ATOM 10652 C CA . SER E 1 216 ? 25.059 -9.386 -22.984 1.00 33.99 213 SER E CA 1
ATOM 10653 C C . SER E 1 216 ? 25.310 -10.651 -23.823 1.00 33.60 213 SER E C 1
ATOM 10654 O O . SER E 1 216 ? 24.340 -11.107 -24.451 1.00 37.94 213 SER E O 1
ATOM 10657 N N . ALA E 1 217 ? 26.532 -11.191 -23.848 1.00 32.84 214 ALA E N 1
ATOM 10658 C CA . ALA E 1 217 ? 26.833 -12.379 -24.690 1.00 32.74 214 ALA E CA 1
ATOM 10659 C C . ALA E 1 217 ? 26.600 -13.691 -23.914 1.00 32.34 214 ALA E C 1
ATOM 10660 O O . ALA E 1 217 ? 26.764 -14.776 -24.519 1.00 32.44 214 ALA E O 1
ATOM 10662 N N . CYS E 1 218 ? 26.262 -13.609 -22.623 1.00 32.24 215 CYS E N 1
ATOM 10663 C CA . CYS E 1 218 ? 25.991 -14.825 -21.806 1.00 31.41 215 CYS E CA 1
ATOM 10664 C C . CYS E 1 218 ? 24.681 -15.472 -22.266 1.00 30.98 215 CYS E C 1
ATOM 10665 O O . CYS E 1 218 ? 23.762 -14.711 -22.621 1.00 33.21 215 CYS E O 1
ATOM 10668 N N . ASP E 1 219 ? 24.592 -16.811 -22.240 1.00 29.77 216 ASP E N 1
ATOM 10669 C CA . ASP E 1 219 ? 23.359 -17.519 -22.698 1.00 31.64 216 ASP E CA 1
ATOM 10670 C C . ASP E 1 219 ? 22.453 -17.837 -21.503 1.00 31.55 216 ASP E C 1
ATOM 10671 O O . ASP E 1 219 ? 21.347 -18.396 -21.692 1.00 30.43 216 ASP E O 1
ATOM 10676 N N . GLY E 1 220 ? 22.919 -17.490 -20.314 1.00 29.36 217 GLY E N 1
ATOM 10677 C CA . GLY E 1 220 ? 22.136 -17.628 -19.079 1.00 28.93 217 GLY E CA 1
ATOM 10678 C C . GLY E 1 220 ? 22.766 -16.758 -18.025 1.00 27.39 217 GLY E C 1
ATOM 10679 O O . GLY E 1 220 ? 23.978 -16.483 -18.159 1.00 27.86 217 GLY E O 1
ATOM 10680 N N . VAL E 1 221 ? 21.979 -16.268 -17.064 1.00 27.72 218 VAL E N 1
ATOM 10681 C CA . VAL E 1 221 ? 22.589 -15.446 -15.983 1.00 24.72 218 VAL E CA 1
ATOM 10682 C C . VAL E 1 221 ? 21.982 -15.879 -14.656 1.00 24.46 218 VAL E C 1
ATOM 10683 O O . VAL E 1 221 ? 20.744 -15.948 -14.536 1.00 24.24 218 VAL E O 1
ATOM 10687 N N . HIS E 1 222 ? 22.865 -16.167 -13.714 1.00 23.32 219 HIS E N 1
ATOM 10688 C CA . HIS E 1 222 ? 22.491 -16.553 -12.340 1.00 23.68 219 HIS E CA 1
ATOM 10689 C C . HIS E 1 222 ? 22.595 -15.343 -11.417 1.00 24.17 219 HIS E C 1
ATOM 10690 O O . HIS E 1 222 ? 23.652 -14.691 -11.388 1.00 24.24 219 HIS E O 1
ATOM 10697 N N . LEU E 1 223 ? 21.538 -15.087 -10.656 1.00 23.56 220 LEU E N 1
ATOM 10698 C CA . LEU E 1 223 ? 21.610 -14.006 -9.645 1.00 21.98 220 LEU E CA 1
ATOM 10699 C C . LEU E 1 223 ? 21.903 -14.645 -8.285 1.00 24.04 220 LEU E C 1
ATOM 10700 O O . LEU E 1 223 ? 21.112 -15.477 -7.829 1.00 23.69 220 LEU E O 1
ATOM 10705 N N . SER E 1 224 ? 23.022 -14.286 -7.677 1.00 23.09 221 SER E N 1
ATOM 10706 C CA . SER E 1 224 ? 23.335 -14.807 -6.327 1.00 22.26 221 SER E CA 1
ATOM 10707 C C . SER E 1 224 ? 23.163 -13.614 -5.389 1.00 23.52 221 SER E C 1
ATOM 10708 O O . SER E 1 224 ? 24.079 -12.768 -5.321 1.00 26.01 221 SER E O 1
ATOM 10711 N N . LEU E 1 225 ? 21.965 -13.467 -4.819 1.00 21.77 222 LEU E N 1
ATOM 10712 C CA . LEU E 1 225 ? 21.709 -12.277 -3.982 1.00 22.30 222 LEU E CA 1
ATOM 10713 C C . LEU E 1 225 ? 21.811 -12.597 -2.491 1.00 24.46 222 LEU E C 1
ATOM 10714 O O . LEU E 1 225 ? 21.002 -13.381 -1.926 1.00 23.46 222 LEU E O 1
ATOM 10719 N N . ASP E 1 226 ? 22.797 -11.969 -1.880 1.00 23.61 223 ASP E N 1
ATOM 10720 C CA . ASP E 1 226 ? 23.015 -12.041 -0.423 1.00 23.92 223 ASP E CA 1
ATOM 10721 C C . ASP E 1 226 ? 22.273 -10.852 0.192 1.00 21.98 223 ASP E C 1
ATOM 10722 O O . ASP E 1 226 ? 22.559 -9.690 -0.202 1.00 22.12 223 ASP E O 1
ATOM 10727 N N . LEU E 1 227 ? 21.358 -11.096 1.128 1.00 23.79 224 LEU E N 1
ATOM 10728 C CA . LEU E 1 227 ? 20.624 -9.939 1.707 1.00 22.14 224 LEU E CA 1
ATOM 10729 C C . LEU E 1 227 ? 21.614 -8.981 2.388 1.00 23.36 224 LEU E C 1
ATOM 10730 O O . LEU E 1 227 ? 21.253 -7.802 2.575 1.00 22.71 224 LEU E O 1
ATOM 10735 N N . ASP E 1 228 ? 22.842 -9.434 2.687 1.00 23.30 225 ASP E N 1
ATOM 10736 C CA . ASP E 1 228 ? 23.808 -8.514 3.350 1.00 23.62 225 ASP E CA 1
ATOM 10737 C C . ASP E 1 228 ? 24.304 -7.471 2.340 1.00 23.22 225 ASP E C 1
ATOM 10738 O O . ASP E 1 228 ? 25.027 -6.541 2.758 1.00 23.46 225 ASP E O 1
ATOM 10743 N N . GLY E 1 229 ? 23.963 -7.618 1.062 1.00 21.99 226 GLY E N 1
ATOM 10744 C CA . GLY E 1 229 ? 24.316 -6.553 0.103 1.00 22.82 226 GLY E CA 1
ATOM 10745 C C . GLY E 1 229 ? 23.587 -5.270 0.473 1.00 21.77 226 GLY E C 1
ATOM 10746 O O . GLY E 1 229 ? 24.130 -4.159 0.250 1.00 21.89 226 GLY E O 1
ATOM 10747 N N . LEU E 1 230 ? 22.392 -5.410 1.051 1.00 21.29 227 LEU E N 1
ATOM 10748 C CA . LEU E 1 230 ? 21.612 -4.219 1.446 1.00 22.34 227 LEU E CA 1
ATOM 10749 C C . LEU E 1 230 ? 22.178 -3.663 2.747 1.00 23.05 227 LEU E C 1
ATOM 10750 O O . LEU E 1 230 ? 22.810 -4.419 3.525 1.00 24.80 227 LEU E O 1
ATOM 10755 N N . ASP E 1 231 ? 21.935 -2.381 2.971 1.00 22.18 228 ASP E N 1
ATOM 10756 C CA . ASP E 1 231 ? 22.378 -1.737 4.225 1.00 23.13 228 ASP E CA 1
ATOM 10757 C C . ASP E 1 231 ? 21.697 -2.421 5.408 1.00 24.12 228 ASP E C 1
ATOM 10758 O O . ASP E 1 231 ? 20.522 -2.798 5.323 1.00 25.11 228 ASP E O 1
ATOM 10763 N N . PRO E 1 232 ? 22.391 -2.608 6.553 1.00 26.65 229 PRO E N 1
ATOM 10764 C CA . PRO E 1 232 ? 21.760 -3.188 7.744 1.00 27.24 229 PRO E CA 1
ATOM 10765 C C . PRO E 1 232 ? 20.492 -2.442 8.204 1.00 28.24 229 PRO E C 1
ATOM 10766 O O . PRO E 1 232 ? 19.639 -3.051 8.863 1.00 30.67 229 PRO E O 1
ATOM 10770 N N A ASN E 1 233 ? 20.368 -1.158 7.863 0.70 29.54 230 ASN E N 1
ATOM 10771 N N B ASN E 1 233 ? 20.349 -1.163 7.826 0.30 28.06 230 ASN E N 1
ATOM 10772 C CA A ASN E 1 233 ? 19.128 -0.427 8.240 0.70 31.64 230 ASN E CA 1
ATOM 10773 C CA B ASN E 1 233 ? 19.145 -0.384 8.235 0.30 28.42 230 ASN E CA 1
ATOM 10774 C C A ASN E 1 233 ? 17.929 -1.096 7.561 0.70 30.32 230 ASN E C 1
ATOM 10775 C C B ASN E 1 233 ? 17.911 -0.898 7.479 0.30 27.89 230 ASN E C 1
ATOM 10776 O O A ASN E 1 233 ? 16.869 -1.252 8.216 0.70 30.15 230 ASN E O 1
ATOM 10777 O O B ASN E 1 233 ? 16.781 -0.666 7.965 0.30 27.00 230 ASN E O 1
ATOM 10786 N N . ASP E 1 234 ? 18.109 -1.511 6.307 1.00 26.70 231 ASP E N 1
ATOM 10787 C CA . ASP E 1 234 ? 17.023 -2.099 5.485 1.00 26.76 231 ASP E CA 1
ATOM 10788 C C . ASP E 1 234 ? 16.972 -3.627 5.622 1.00 27.10 231 ASP E C 1
ATOM 10789 O O . ASP E 1 234 ? 15.872 -4.187 5.434 1.00 28.74 231 ASP E O 1
ATOM 10794 N N . ALA E 1 235 ? 18.113 -4.262 5.894 1.00 23.80 232 ALA E N 1
ATOM 10795 C CA . ALA E 1 235 ? 18.198 -5.738 5.997 1.00 24.40 232 ALA E CA 1
ATOM 10796 C C . ALA E 1 235 ? 18.998 -6.074 7.244 1.00 23.00 232 ALA E C 1
ATOM 10797 O O . ALA E 1 235 ? 20.107 -6.576 7.156 1.00 23.30 232 ALA E O 1
ATOM 10799 N N . PRO E 1 236 ? 18.478 -5.772 8.446 1.00 24.68 233 PRO E N 1
ATOM 10800 C CA . PRO E 1 236 ? 19.242 -6.013 9.666 1.00 25.06 233 PRO E CA 1
ATOM 10801 C C . PRO E 1 236 ? 19.493 -7.503 9.921 1.00 23.47 233 PRO E C 1
ATOM 10802 O O . PRO E 1 236 ? 20.496 -7.843 10.538 1.00 25.45 233 PRO E O 1
ATOM 10806 N N . GLY E 1 237 ? 18.585 -8.350 9.447 1.00 23.61 234 GLY E N 1
ATOM 10807 C CA . GLY E 1 237 ? 18.638 -9.799 9.712 1.00 22.94 234 GLY E CA 1
ATOM 10808 C C . GLY E 1 237 ? 19.487 -10.545 8.714 1.00 23.21 234 GLY E C 1
ATOM 10809 O O . GLY E 1 237 ? 18.919 -11.286 7.894 1.00 24.34 234 GLY E O 1
ATOM 10810 N N . VAL E 1 238 ? 20.814 -10.383 8.813 1.00 22.75 235 VAL E N 1
ATOM 10811 C CA . VAL E 1 238 ? 21.751 -11.130 7.932 1.00 22.99 235 VAL E CA 1
ATOM 10812 C C . VAL E 1 238 ? 22.842 -11.785 8.792 1.00 24.62 235 VAL E C 1
ATOM 10813 O O . VAL E 1 238 ? 23.020 -11.400 9.971 1.00 23.85 235 VAL E O 1
ATOM 10817 N N . GLY E 1 239 ? 23.531 -12.775 8.227 1.00 27.01 236 GLY E N 1
ATOM 10818 C CA . GLY E 1 239 ? 24.564 -13.503 8.977 1.00 26.31 236 GLY E CA 1
ATOM 10819 C C . GLY E 1 239 ? 25.742 -12.621 9.367 1.00 27.77 236 GLY E C 1
ATOM 10820 O O . GLY E 1 239 ? 26.212 -12.750 10.511 1.00 27.96 236 GLY E O 1
ATOM 10821 N N . THR E 1 240 ? 26.196 -11.745 8.465 1.00 26.85 237 THR E N 1
ATOM 10822 C CA . THR E 1 240 ? 27.364 -10.859 8.698 1.00 27.79 237 THR E CA 1
ATOM 10823 C C . THR E 1 240 ? 27.069 -9.468 8.156 1.00 27.33 237 THR E C 1
ATOM 10824 O O . THR E 1 240 ? 27.425 -9.139 7.022 1.00 26.93 237 THR E O 1
ATOM 10828 N N . PRO E 1 241 ? 26.383 -8.618 8.948 1.00 26.71 238 PRO E N 1
ATOM 10829 C CA . PRO E 1 241 ? 26.043 -7.268 8.508 1.00 25.14 238 PRO E CA 1
ATOM 10830 C C . PRO E 1 241 ? 27.284 -6.385 8.339 1.00 26.89 238 PRO E C 1
ATOM 10831 O O . PRO E 1 241 ? 28.219 -6.528 9.118 1.00 26.03 238 PRO E O 1
ATOM 10835 N N . VAL E 1 242 ? 27.274 -5.558 7.295 1.00 25.62 239 VAL E N 1
ATOM 10836 C CA . VAL E 1 242 ? 28.351 -4.581 6.967 1.00 26.20 239 VAL E CA 1
ATOM 10837 C C . VAL E 1 242 ? 27.704 -3.220 6.688 1.00 26.08 239 VAL E C 1
ATOM 10838 O O . VAL E 1 242 ? 26.850 -3.127 5.772 1.00 24.19 239 VAL E O 1
ATOM 10842 N N . VAL E 1 243 ? 28.142 -2.192 7.416 1.00 26.73 240 VAL E N 1
ATOM 10843 C CA . VAL E 1 243 ? 27.579 -0.816 7.295 1.00 27.42 240 VAL E CA 1
ATOM 10844 C C . VAL E 1 243 ? 27.787 -0.270 5.875 1.00 25.67 240 VAL E C 1
ATOM 10845 O O . VAL E 1 243 ? 28.769 -0.697 5.194 1.00 27.41 240 VAL E O 1
ATOM 10849 N N . GLY E 1 244 ? 26.862 0.596 5.438 1.00 26.60 241 GLY E N 1
ATOM 10850 C CA . GLY E 1 244 ? 26.978 1.374 4.188 1.00 25.69 241 GLY E CA 1
ATOM 10851 C C . GLY E 1 244 ? 26.633 0.572 2.962 1.00 25.06 241 GLY E C 1
ATOM 10852 O O . GLY E 1 244 ? 27.398 0.641 1.997 1.00 27.45 241 GLY E O 1
ATOM 10853 N N . GLY E 1 245 ? 25.443 -0.033 2.959 1.00 23.10 242 GLY E N 1
ATOM 10854 C CA . GLY E 1 245 ? 25.014 -0.897 1.849 1.00 21.91 242 GLY E CA 1
ATOM 10855 C C . GLY E 1 245 ? 23.932 -0.293 0.980 1.00 22.22 242 GLY E C 1
ATOM 10856 O O . GLY E 1 245 ? 23.560 0.884 1.153 1.00 22.69 242 GLY E O 1
ATOM 10857 N N . ILE E 1 246 ? 23.471 -1.113 0.048 1.00 21.91 243 ILE E N 1
ATOM 10858 C CA . ILE E 1 246 ? 22.452 -0.735 -0.957 1.00 22.50 243 ILE E CA 1
ATOM 10859 C C . ILE E 1 246 ? 21.108 -0.585 -0.244 1.00 22.28 243 ILE E C 1
ATOM 10860 O O . ILE E 1 246 ? 20.819 -1.373 0.662 1.00 21.67 243 ILE E O 1
ATOM 10865 N N . SER E 1 247 ? 20.324 0.408 -0.662 1.00 22.23 244 SER E N 1
ATOM 10866 C CA . SER E 1 247 ? 19.001 0.633 -0.062 1.00 21.51 244 SER E CA 1
ATOM 10867 C C . SER E 1 247 ? 17.969 -0.375 -0.584 1.00 22.85 244 SER E C 1
ATOM 10868 O O . SER E 1 247 ? 18.178 -1.013 -1.634 1.00 21.57 244 SER E O 1
ATOM 10871 N N . TYR E 1 248 ? 16.852 -0.472 0.130 1.00 22.56 245 TYR E N 1
ATOM 10872 C CA . TYR E 1 248 ? 15.732 -1.297 -0.367 1.00 22.76 245 TYR E CA 1
ATOM 10873 C C . TYR E 1 248 ? 15.298 -0.750 -1.736 1.00 24.38 245 TYR E C 1
ATOM 10874 O O . TYR E 1 248 ? 15.111 -1.545 -2.684 1.00 22.69 245 TYR E O 1
ATOM 10883 N N . ARG E 1 249 ? 15.137 0.579 -1.848 1.00 22.89 246 ARG E N 1
ATOM 10884 C CA . ARG E 1 249 ? 14.683 1.179 -3.142 1.00 22.40 246 ARG E CA 1
ATOM 10885 C C . ARG E 1 249 ? 15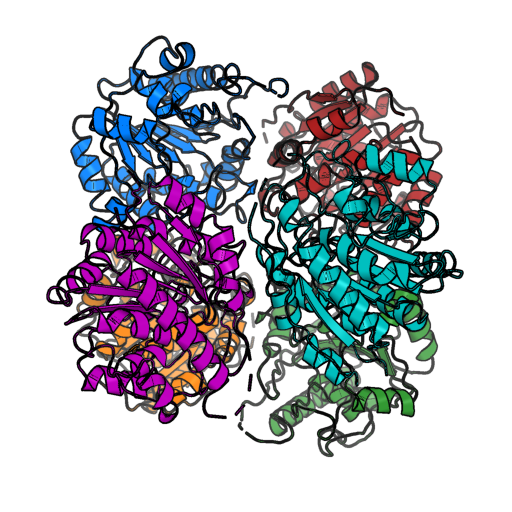.643 0.842 -4.288 1.00 23.93 246 ARG E C 1
ATOM 10886 O O . ARG E 1 249 ? 15.176 0.504 -5.385 1.00 23.36 246 ARG E O 1
ATOM 10894 N N . GLU E 1 250 ? 16.945 0.949 -4.054 1.00 21.73 247 GLU E N 1
ATOM 10895 C CA . GLU E 1 250 ? 17.910 0.617 -5.133 1.00 22.24 247 GLU E CA 1
ATOM 10896 C C . GLU E 1 250 ? 17.806 -0.868 -5.502 1.00 21.92 247 GLU E C 1
ATOM 10897 O O . GLU E 1 250 ? 17.897 -1.190 -6.682 1.00 24.41 247 GLU E O 1
ATOM 10903 N N . SER E 1 251 ? 17.601 -1.726 -4.509 1.00 21.15 248 SER E N 1
ATOM 10904 C CA . SER E 1 251 ? 17.530 -3.190 -4.741 1.00 21.76 248 SER E CA 1
ATOM 10905 C C . SER E 1 251 ? 16.238 -3.508 -5.491 1.00 22.03 248 SER E C 1
ATOM 10906 O O . SER E 1 251 ? 16.267 -4.327 -6.415 1.00 22.20 248 SER E O 1
ATOM 10909 N N . HIS E 1 252 ? 15.160 -2.841 -5.101 1.00 22.64 249 HIS E N 1
ATOM 10910 C CA . HIS E 1 252 ? 13.834 -3.042 -5.743 1.00 24.43 249 HIS E CA 1
ATOM 10911 C C . HIS E 1 252 ? 13.937 -2.638 -7.224 1.00 23.60 249 HIS E C 1
ATOM 10912 O O . HIS E 1 252 ? 13.525 -3.436 -8.108 1.00 23.44 249 HIS E O 1
ATOM 10919 N N . LEU E 1 253 ? 14.465 -1.443 -7.488 1.00 24.04 250 LEU E N 1
ATOM 10920 C CA . LEU E 1 253 ? 14.694 -0.994 -8.885 1.00 24.94 250 LEU E CA 1
ATOM 10921 C C . LEU E 1 253 ? 15.586 -2.008 -9.630 1.00 24.13 250 LEU E C 1
ATOM 10922 O O . LEU E 1 253 ? 15.273 -2.339 -10.784 1.00 24.12 250 LEU E O 1
ATOM 10927 N N . ALA E 1 254 ? 16.691 -2.456 -9.023 1.00 23.10 251 ALA E N 1
ATOM 10928 C CA . ALA E 1 254 ? 17.581 -3.415 -9.721 1.00 22.85 251 ALA E CA 1
ATOM 10929 C C . ALA E 1 254 ? 16.804 -4.681 -10.118 1.00 23.67 251 ALA E C 1
ATOM 10930 O O . ALA E 1 254 ? 16.932 -5.116 -11.288 1.00 23.76 251 ALA E O 1
ATOM 10932 N N . MET E 1 255 ? 15.965 -5.215 -9.219 1.00 22.16 252 MET E N 1
ATOM 10933 C CA . MET E 1 255 ? 15.212 -6.459 -9.530 1.00 23.21 252 MET E CA 1
ATOM 10934 C C . MET E 1 255 ? 14.223 -6.195 -10.677 1.00 22.13 252 MET E C 1
ATOM 10935 O O . MET E 1 255 ? 14.121 -7.052 -11.558 1.00 24.76 252 MET E O 1
ATOM 10940 N N . GLU E 1 256 ? 13.545 -5.045 -10.674 1.00 22.95 253 GLU E N 1
ATOM 10941 C CA . GLU E 1 256 ? 12.605 -4.650 -11.751 1.00 24.08 253 GLU E CA 1
ATOM 10942 C C . GLU E 1 256 ? 13.365 -4.566 -13.080 1.00 25.72 253 GLU E C 1
ATOM 10943 O O . GLU E 1 256 ? 12.858 -5.084 -14.100 1.00 26.42 253 GLU E O 1
ATOM 10949 N N . MET E 1 257 ? 14.560 -3.977 -13.065 1.00 26.22 254 MET E N 1
ATOM 10950 C CA . MET E 1 257 ? 15.360 -3.840 -14.310 1.00 26.48 254 MET E CA 1
ATOM 10951 C C . MET E 1 257 ? 15.808 -5.224 -14.808 1.00 25.34 254 MET E C 1
ATOM 10952 O O . MET E 1 257 ? 15.785 -5.450 -16.048 1.00 25.53 254 MET E O 1
ATOM 10957 N N . LEU E 1 258 ? 16.176 -6.125 -13.900 1.00 23.47 255 LEU E N 1
ATOM 10958 C CA . LEU E 1 258 ? 16.616 -7.488 -14.302 1.00 24.66 255 LEU E CA 1
ATOM 10959 C C . LEU E 1 258 ? 15.428 -8.243 -14.900 1.00 24.92 255 LEU E C 1
ATOM 10960 O O . LEU E 1 258 ? 15.620 -8.945 -15.912 1.00 23.96 255 LEU E O 1
ATOM 10965 N N . TYR E 1 259 ? 14.235 -8.071 -14.328 1.00 23.56 256 TYR E N 1
ATOM 10966 C CA . TYR E 1 259 ? 13.057 -8.753 -14.903 1.00 25.11 256 TYR E CA 1
ATOM 10967 C C . TYR E 1 259 ? 12.831 -8.267 -16.337 1.00 26.54 256 TYR E C 1
ATOM 10968 O O . TYR E 1 259 ? 12.648 -9.099 -17.254 1.00 28.46 256 TYR E O 1
ATOM 10977 N N . ASP E 1 260 ? 12.859 -6.945 -16.520 1.00 26.20 257 ASP E N 1
ATOM 10978 C CA . ASP E 1 260 ? 12.591 -6.308 -17.834 1.00 27.20 257 ASP E CA 1
ATOM 10979 C C . ASP E 1 260 ? 13.606 -6.789 -18.882 1.00 27.70 257 ASP E C 1
ATOM 10980 O O . ASP E 1 260 ? 13.225 -6.880 -20.063 1.00 29.11 257 ASP E O 1
ATOM 10985 N N . ALA E 1 261 ? 14.850 -7.059 -18.481 1.00 26.24 258 ALA E N 1
ATOM 10986 C CA . ALA E 1 261 ? 15.906 -7.524 -19.419 1.00 27.46 258 ALA E CA 1
ATOM 10987 C C . ALA E 1 261 ? 15.673 -8.978 -19.856 1.00 28.43 258 ALA E C 1
ATOM 10988 O O . ALA E 1 261 ? 16.142 -9.354 -20.964 1.00 29.53 258 ALA E O 1
ATOM 10990 N N . GLY E 1 262 ? 14.988 -9.762 -19.021 1.00 28.59 259 GLY E N 1
ATOM 10991 C CA . GLY E 1 262 ? 14.663 -11.175 -19.296 1.00 29.94 259 GLY E CA 1
ATOM 10992 C C . GLY E 1 262 ? 15.887 -12.077 -19.337 1.00 30.79 259 GLY E C 1
ATOM 10993 O O . GLY E 1 262 ? 15.795 -13.125 -19.956 1.00 33.26 259 GLY E O 1
ATOM 10994 N N . ILE E 1 263 ? 16.966 -11.713 -18.649 1.00 29.04 260 ILE E N 1
ATOM 10995 C CA . ILE E 1 263 ? 18.238 -12.492 -18.715 1.00 30.86 260 ILE E CA 1
ATOM 10996 C C . ILE E 1 263 ? 18.402 -13.456 -17.531 1.00 28.22 260 ILE E C 1
ATOM 10997 O O . ILE E 1 263 ? 19.241 -14.364 -17.664 1.00 28.65 260 ILE E O 1
ATOM 11002 N N . ILE E 1 264 ? 17.625 -13.315 -16.447 1.00 26.58 261 ILE E N 1
ATOM 11003 C CA . ILE E 1 264 ? 17.889 -14.158 -15.236 1.00 25.85 261 ILE E CA 1
ATOM 11004 C C . ILE E 1 264 ? 17.245 -15.538 -15.412 1.00 25.26 261 ILE E C 1
ATOM 11005 O O . ILE E 1 264 ? 16.011 -15.626 -15.568 1.00 26.80 261 ILE E O 1
ATOM 11010 N N . THR E 1 265 ? 18.074 -16.577 -15.364 1.00 26.27 262 THR E N 1
ATOM 11011 C CA . THR E 1 265 ? 17.624 -17.973 -15.618 1.00 25.68 262 THR E CA 1
ATOM 11012 C C . THR E 1 265 ? 17.668 -18.834 -14.341 1.00 25.20 262 THR E C 1
ATOM 11013 O O . THR E 1 265 ? 17.182 -19.994 -14.387 1.00 25.54 262 THR E O 1
ATOM 11017 N N . SER E 1 266 ? 18.208 -18.288 -13.257 1.00 24.12 263 SER E N 1
ATOM 11018 C CA . SER E 1 266 ? 18.278 -18.978 -11.944 1.00 24.75 263 SER E CA 1
ATOM 11019 C C . SER E 1 266 ? 18.572 -17.934 -10.877 1.00 24.83 263 SER E C 1
ATOM 11020 O O . SER E 1 266 ? 19.161 -16.883 -11.213 1.00 23.58 263 SER E O 1
ATOM 11023 N N . ALA E 1 267 ? 18.174 -18.201 -9.633 1.00 24.86 264 ALA E N 1
ATOM 11024 C CA . ALA E 1 267 ? 18.494 -17.217 -8.584 1.00 23.47 264 ALA E CA 1
ATOM 11025 C C . ALA E 1 267 ? 18.531 -17.879 -7.206 1.00 23.22 264 ALA E C 1
ATOM 11026 O O . ALA E 1 267 ? 17.906 -18.948 -7.011 1.00 23.17 264 ALA E O 1
ATOM 11028 N N . GLU E 1 268 ? 19.335 -17.307 -6.320 1.00 22.32 265 GLU E N 1
ATOM 11029 C CA . GLU E 1 268 ? 19.341 -17.731 -4.896 1.00 23.10 265 GLU E CA 1
ATOM 11030 C C . GLU E 1 268 ? 19.330 -16.470 -4.038 1.00 22.75 265 GLU E C 1
ATOM 11031 O O . GLU E 1 268 ? 19.926 -15.446 -4.459 1.00 22.50 265 GLU E O 1
ATOM 11037 N N . PHE E 1 269 ? 18.577 -16.526 -2.935 1.00 22.01 266 PHE E N 1
ATOM 11038 C CA . PHE E 1 269 ? 18.430 -15.430 -1.945 1.00 22.47 266 PHE E CA 1
ATOM 11039 C C . PHE E 1 269 ? 18.925 -16.012 -0.625 1.00 22.51 266 PHE E C 1
ATOM 11040 O O . PHE E 1 269 ? 18.273 -16.923 -0.071 1.00 22.30 266 PHE E O 1
ATOM 11048 N N . VAL E 1 270 ? 20.078 -15.518 -0.170 1.00 21.73 267 VAL E N 1
ATOM 11049 C CA . VAL E 1 270 ? 20.766 -16.181 0.962 1.00 23.08 267 VAL E CA 1
ATOM 11050 C C . VAL E 1 270 ? 21.081 -15.235 2.121 1.00 21.66 267 VAL E C 1
ATOM 11051 O O . VAL E 1 270 ? 20.945 -13.992 1.993 1.00 21.71 267 VAL E O 1
ATOM 11055 N N . GLU E 1 271 ? 21.521 -15.857 3.210 1.00 23.77 268 GLU E N 1
ATOM 11056 C CA . GLU E 1 271 ? 22.088 -15.204 4.416 1.00 23.97 268 GLU E CA 1
ATOM 11057 C C . GLU E 1 271 ? 21.024 -14.492 5.254 1.00 23.50 268 GLU E C 1
ATOM 11058 O O . GLU E 1 271 ? 21.402 -13.663 6.069 1.00 24.93 268 GLU E O 1
ATOM 11064 N N . VAL E 1 272 ? 19.735 -14.797 5.059 1.00 22.85 269 VAL E N 1
ATOM 11065 C CA . VAL E 1 272 ? 18.709 -14.239 5.986 1.00 23.58 269 VAL E CA 1
ATOM 11066 C C . VAL E 1 272 ? 18.924 -14.871 7.373 1.00 25.20 269 VAL E C 1
ATOM 11067 O O . VAL E 1 272 ? 19.054 -16.103 7.471 1.00 24.38 269 VAL E O 1
ATOM 11071 N N . ASN E 1 273 ? 18.992 -14.023 8.402 1.00 25.39 270 ASN E N 1
ATOM 11072 C CA . ASN E 1 273 ? 19.288 -14.422 9.799 1.00 24.11 270 ASN E CA 1
ATOM 11073 C C . ASN E 1 273 ? 18.238 -13.843 10.736 1.00 25.00 270 ASN E C 1
ATOM 11074 O O . ASN E 1 273 ? 18.316 -12.678 11.118 1.00 23.92 270 ASN E O 1
ATOM 11079 N N . PRO E 1 274 ? 17.215 -14.629 11.129 1.00 24.74 271 PRO E N 1
ATOM 11080 C CA . PRO E 1 274 ? 16.175 -14.127 12.028 1.00 27.45 271 PRO E CA 1
ATOM 11081 C C . PRO E 1 274 ? 16.697 -13.643 13.385 1.00 27.42 271 PRO E C 1
ATOM 11082 O O . PRO E 1 274 ? 16.042 -12.809 13.956 1.00 28.37 271 PRO E O 1
ATOM 11086 N N . ILE E 1 275 ? 17.863 -14.126 13.845 1.00 26.03 272 ILE E N 1
ATOM 11087 C CA . ILE E 1 275 ? 18.416 -13.702 15.171 1.00 27.57 272 ILE E CA 1
ATOM 11088 C C . ILE E 1 275 ? 18.619 -12.174 15.212 1.00 27.08 272 ILE E C 1
ATOM 11089 O O . ILE E 1 275 ? 18.337 -11.584 16.265 1.00 28.14 272 ILE E O 1
ATOM 11094 N N . LEU E 1 276 ? 19.128 -11.561 14.135 1.00 25.44 273 LEU E N 1
ATOM 11095 C CA . LEU E 1 276 ? 19.386 -10.092 14.130 1.00 25.63 273 LEU E CA 1
ATOM 11096 C C . LEU E 1 276 ? 18.273 -9.309 13.421 1.00 25.04 273 LEU E C 1
ATOM 11097 O O . LEU E 1 276 ? 18.415 -8.052 13.314 1.00 25.55 273 LEU E O 1
ATOM 11102 N N . ASP E 1 277 ? 17.224 -9.992 12.957 1.00 24.92 274 ASP E N 1
ATOM 11103 C CA . ASP E 1 277 ? 16.154 -9.300 12.202 1.00 25.44 274 ASP E CA 1
ATOM 11104 C C . ASP E 1 277 ? 15.204 -8.567 13.158 1.00 27.17 274 ASP E C 1
ATOM 11105 O O . ASP E 1 277 ? 15.258 -8.820 14.362 1.00 26.10 274 ASP E O 1
ATOM 11110 N N . HIS E 1 278 ? 14.341 -7.715 12.599 1.00 26.84 275 HIS E N 1
ATOM 11111 C CA . HIS E 1 278 ? 13.311 -6.960 13.353 1.00 29.54 275 HIS E CA 1
ATOM 11112 C C . HIS E 1 278 ? 11.950 -7.311 12.750 1.00 28.57 275 HIS E C 1
ATOM 11113 O O . HIS E 1 278 ? 11.686 -6.851 11.627 1.00 27.36 275 HIS E O 1
ATOM 11120 N N . LYS E 1 279 ? 11.190 -8.175 13.439 1.00 27.56 276 LYS E N 1
ATOM 11121 C CA . LYS E 1 279 ? 9.839 -8.619 13.011 1.00 30.04 276 LYS E CA 1
ATOM 11122 C C . LYS E 1 279 ? 9.852 -9.049 11.534 1.00 27.29 276 LYS E C 1
ATOM 11123 O O . LYS E 1 279 ? 8.932 -8.670 10.777 1.00 26.15 276 LYS E O 1
ATOM 11129 N N . ASN E 1 280 ? 10.883 -9.809 11.149 1.00 25.65 277 ASN E N 1
ATOM 11130 C CA . ASN E 1 280 ? 11.017 -10.421 9.803 1.00 25.31 277 ASN E CA 1
ATOM 11131 C C . ASN E 1 280 ? 11.129 -9.368 8.701 1.00 24.13 277 ASN E C 1
ATOM 11132 O O . ASN E 1 280 ? 10.746 -9.676 7.556 1.00 24.30 277 ASN E O 1
ATOM 11137 N N . LYS E 1 281 ? 11.684 -8.196 9.010 1.00 25.93 278 LYS E N 1
ATOM 11138 C CA . LYS E 1 281 ? 11.863 -7.143 7.981 1.00 26.61 278 LYS E CA 1
ATOM 11139 C C . LYS E 1 281 ? 12.685 -7.708 6.821 1.00 24.99 278 LYS E C 1
ATOM 11140 O O . LYS E 1 281 ? 12.362 -7.418 5.658 1.00 22.56 278 LYS E O 1
ATOM 11146 N N . THR E 1 282 ? 13.708 -8.507 7.144 1.00 23.55 279 THR E N 1
ATOM 11147 C CA . THR E 1 282 ? 14.624 -9.033 6.106 1.00 24.36 279 THR E CA 1
ATOM 11148 C C . THR E 1 282 ? 13.947 -10.176 5.335 1.00 23.81 279 THR E C 1
ATOM 11149 O O . THR E 1 282 ? 14.138 -10.229 4.120 1.00 22.12 279 THR E O 1
ATOM 11153 N N . GLY E 1 283 ? 13.179 -11.043 6.009 1.00 23.88 280 GLY E N 1
ATOM 11154 C CA . GLY E 1 283 ? 12.430 -12.103 5.300 1.00 26.45 280 GLY E CA 1
ATOM 11155 C C . GLY E 1 283 ? 11.423 -11.489 4.328 1.00 25.26 280 GLY E C 1
ATOM 11156 O O . GLY E 1 283 ? 11.383 -11.915 3.165 1.00 25.14 280 GLY E O 1
ATOM 11157 N N . LYS E 1 284 ? 10.708 -10.452 4.771 1.00 24.74 281 LYS E N 1
ATOM 11158 C CA . LYS E 1 284 ? 9.717 -9.731 3.930 1.00 25.96 281 LYS E CA 1
ATOM 11159 C C . LYS E 1 284 ? 10.440 -9.065 2.756 1.00 24.87 281 LYS E C 1
ATOM 11160 O O . LYS E 1 284 ? 9.939 -9.148 1.635 1.00 24.03 281 LYS E O 1
ATOM 11166 N N . THR E 1 285 ? 11.603 -8.463 3.011 1.00 25.07 282 THR E N 1
ATOM 11167 C CA . THR E 1 285 ? 12.371 -7.792 1.922 1.00 24.33 282 THR E CA 1
ATOM 11168 C C . THR E 1 285 ? 12.774 -8.830 0.867 1.00 23.03 282 THR E C 1
ATOM 11169 O O . THR E 1 285 ? 12.683 -8.528 -0.344 1.00 23.02 282 THR E O 1
ATOM 11173 N N . ALA E 1 286 ? 13.229 -10.000 1.319 1.00 22.48 283 ALA E N 1
ATOM 11174 C CA . ALA E 1 286 ? 13.659 -11.060 0.388 1.00 22.60 283 ALA E CA 1
ATOM 11175 C C . ALA E 1 286 ? 12.479 -11.418 -0.515 1.00 21.31 283 ALA E C 1
ATOM 11176 O O . ALA E 1 286 ? 12.653 -11.518 -1.747 1.00 22.42 283 ALA E O 1
ATOM 11178 N N . VAL E 1 287 ? 11.297 -11.535 0.080 1.00 22.29 284 VAL E N 1
ATOM 11179 C CA . VAL E 1 287 ? 10.123 -11.911 -0.754 1.00 22.80 284 VAL E CA 1
ATOM 11180 C C . VAL E 1 287 ? 9.793 -10.775 -1.732 1.00 22.99 284 VAL E C 1
ATOM 11181 O O . VAL E 1 287 ? 9.507 -11.067 -2.903 1.00 23.72 284 VAL E O 1
ATOM 11185 N N A GLU E 1 288 ? 9.805 -9.523 -1.262 0.50 24.07 285 GLU E N 1
ATOM 11186 N N B GLU E 1 288 ? 9.835 -9.529 -1.264 0.50 24.20 285 GLU E N 1
ATOM 11187 C CA A GLU E 1 288 ? 9.502 -8.378 -2.167 0.50 24.68 285 GLU E CA 1
ATOM 11188 C CA B GLU E 1 288 ? 9.509 -8.369 -2.136 0.50 24.88 285 GLU E CA 1
ATOM 11189 C C A GLU E 1 288 ? 10.497 -8.379 -3.334 0.50 23.41 285 GLU E C 1
ATOM 11190 C C B GLU E 1 288 ? 10.504 -8.321 -3.308 0.50 23.69 285 GLU E C 1
ATOM 11191 O O A GLU E 1 288 ? 10.071 -8.165 -4.481 0.50 22.92 285 GLU E O 1
ATOM 11192 O O B GLU E 1 288 ? 10.077 -8.032 -4.438 0.50 23.53 285 GLU E O 1
ATOM 11203 N N . LEU E 1 289 ? 11.778 -8.632 -3.056 1.00 23.38 286 LEU E N 1
ATOM 11204 C CA . LEU E 1 289 ? 12.800 -8.613 -4.134 1.00 22.14 286 LEU E CA 1
ATOM 11205 C C . LEU E 1 289 ? 12.578 -9.778 -5.104 1.00 23.09 286 LEU E C 1
ATOM 11206 O O . LEU E 1 289 ? 12.730 -9.566 -6.318 1.00 24.11 286 LEU E O 1
ATOM 11211 N N . VAL E 1 290 ? 12.168 -10.940 -4.600 1.00 22.15 287 VAL E N 1
ATOM 11212 C CA . VAL E 1 290 ? 11.890 -12.102 -5.489 1.00 22.72 287 VAL E CA 1
ATOM 11213 C C . VAL E 1 290 ? 10.681 -11.750 -6.357 1.00 22.46 287 VAL E C 1
ATOM 11214 O O . VAL E 1 290 ? 10.740 -12.009 -7.575 1.00 23.03 287 VAL E O 1
ATOM 11218 N N . GLU E 1 291 ? 9.663 -11.141 -5.748 1.00 22.60 288 GLU E N 1
ATOM 11219 C CA . GLU E 1 291 ? 8.451 -10.764 -6.522 1.00 24.64 288 GLU E CA 1
ATOM 11220 C C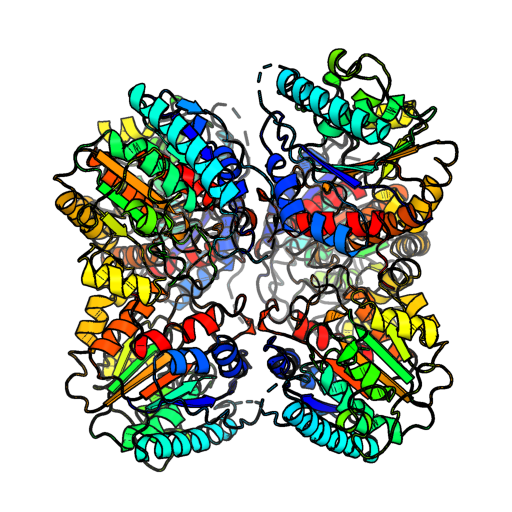 . GLU E 1 291 ? 8.862 -9.827 -7.664 1.00 24.76 288 GLU E C 1
ATOM 11221 O O . GLU E 1 291 ? 8.412 -10.067 -8.799 1.00 24.74 288 GLU E O 1
ATOM 11227 N N . SER E 1 292 ? 9.652 -8.794 -7.366 1.00 23.51 289 SER E N 1
ATOM 11228 C CA . SER E 1 292 ? 10.084 -7.834 -8.425 1.00 24.92 289 SER E CA 1
ATOM 11229 C C . SER E 1 292 ? 10.916 -8.551 -9.499 1.00 25.32 289 SER E C 1
ATOM 11230 O O . SER E 1 292 ? 10.728 -8.266 -10.688 1.00 24.52 289 SER E O 1
ATOM 11233 N N . LEU E 1 293 ? 11.856 -9.398 -9.079 1.00 22.67 290 LEU E N 1
ATOM 11234 C CA . LEU E 1 293 ? 12.695 -10.173 -10.040 1.00 23.95 290 LEU E CA 1
ATOM 11235 C C . LEU E 1 293 ? 11.819 -11.016 -10.974 1.00 24.55 290 LEU E C 1
ATOM 11236 O O . LEU E 1 293 ? 12.208 -11.183 -12.137 1.00 24.05 290 LEU E O 1
ATOM 11241 N N . LEU E 1 294 ? 10.668 -11.491 -10.485 1.00 24.45 291 LEU E N 1
ATOM 11242 C CA . LEU E 1 294 ? 9.772 -12.359 -11.287 1.00 27.57 291 LEU E CA 1
ATOM 11243 C C . LEU E 1 294 ? 8.619 -11.562 -11.923 1.00 26.36 291 LEU E C 1
ATOM 11244 O O . LEU E 1 294 ? 7.664 -12.220 -12.419 1.00 27.42 291 LEU E O 1
ATOM 11249 N N . GLY E 1 295 ? 8.729 -10.218 -11.979 1.00 24.16 292 GLY E N 1
ATOM 11250 C CA . GLY E 1 295 ? 7.767 -9.429 -12.790 1.00 26.01 292 GLY E CA 1
ATOM 11251 C C . GLY E 1 295 ? 6.727 -8.611 -12.044 1.00 26.48 292 GLY E C 1
ATOM 11252 O O . GLY E 1 295 ? 5.902 -7.959 -12.745 1.00 26.83 292 GLY E O 1
ATOM 11253 N N . LYS E 1 296 ? 6.713 -8.635 -10.711 1.00 25.99 293 LYS E N 1
ATOM 11254 C CA . LYS E 1 296 ? 5.716 -7.813 -9.971 1.00 27.51 293 LYS E CA 1
ATOM 11255 C C . LYS E 1 296 ? 6.014 -6.330 -10.245 1.00 28.38 293 LYS E C 1
ATOM 11256 O O . LYS E 1 296 ? 7.199 -5.935 -10.189 1.00 27.67 293 LYS E O 1
ATOM 11262 N N . LYS E 1 297 ? 4.975 -5.540 -10.498 1.00 27.21 294 LYS E N 1
ATOM 11263 C CA . LYS E 1 297 ? 5.127 -4.090 -10.787 1.00 29.26 294 LYS E CA 1
ATOM 11264 C C . LYS E 1 297 ? 4.275 -3.290 -9.795 1.00 31.44 294 LYS E C 1
ATOM 11265 O O . LYS E 1 297 ? 3.289 -3.861 -9.272 1.00 30.21 294 LYS E O 1
ATOM 11271 N N . LEU E 1 298 ? 4.665 -2.038 -9.527 1.00 30.11 295 LEU E N 1
ATOM 11272 C CA . LEU E 1 298 ? 3.893 -1.139 -8.629 1.00 31.48 295 LEU E CA 1
ATOM 11273 C C . LEU E 1 298 ? 2.663 -0.622 -9.370 1.00 30.53 295 LEU E C 1
ATOM 11274 O O . LEU E 1 298 ? 1.711 -0.221 -8.687 1.00 33.73 295 LEU E O 1
ATOM 11279 N N . LEU E 1 299 ? 2.694 -0.617 -10.708 1.00 34.38 296 LEU E N 1
ATOM 11280 C CA . LEU E 1 299 ? 1.540 -0.153 -11.532 1.00 36.01 296 LEU E CA 1
ATOM 11281 C C . LEU E 1 299 ? 1.444 -1.034 -12.781 1.00 41.05 296 LEU E C 1
ATOM 11282 O O . LEU E 1 299 ? 2.487 -1.415 -13.332 1.00 44.62 296 LEU E O 1
ATOM 11288 N N . ASP F 1 5 ? 23.237 -39.348 36.872 1.00 99.23 2 ASP F N 1
ATOM 11289 C CA . ASP F 1 5 ? 24.046 -39.237 35.617 1.00 95.84 2 ASP F CA 1
ATOM 11290 C C . ASP F 1 5 ? 23.283 -39.923 34.475 1.00 90.18 2 ASP F C 1
ATOM 11291 O O . ASP F 1 5 ? 23.870 -40.796 33.793 1.00 93.31 2 ASP F O 1
ATOM 11296 N N . LYS F 1 6 ? 22.016 -39.538 34.291 1.00 77.68 3 LYS F N 1
ATOM 11297 C CA . LYS F 1 6 ? 21.145 -40.106 33.228 1.00 70.03 3 LYS F CA 1
ATOM 11298 C C . LYS F 1 6 ? 21.398 -39.321 31.933 1.00 55.37 3 LYS F C 1
ATOM 11299 O O . LYS F 1 6 ? 21.442 -38.088 32.004 1.00 59.16 3 LYS F O 1
ATOM 11305 N N . THR F 1 7 ? 21.618 -40.020 30.818 1.00 45.32 4 THR F N 1
ATOM 11306 C CA . THR F 1 7 ? 21.837 -39.379 29.492 1.00 40.87 4 THR F CA 1
ATOM 11307 C C . THR F 1 7 ? 20.643 -38.480 29.150 1.00 35.46 4 THR F C 1
ATOM 11308 O O . THR F 1 7 ? 19.506 -38.872 29.479 1.00 36.73 4 THR F O 1
ATOM 11312 N N . ILE F 1 8 ? 20.902 -37.309 28.565 1.00 31.67 5 ILE F N 1
ATOM 11313 C CA . ILE F 1 8 ? 19.803 -36.412 28.095 1.00 32.62 5 ILE F CA 1
ATOM 11314 C C . ILE F 1 8 ? 19.647 -36.641 26.590 1.00 29.69 5 ILE F C 1
ATOM 11315 O O . ILE F 1 8 ? 20.647 -36.497 25.864 1.00 30.93 5 ILE F O 1
ATOM 11320 N N . SER F 1 9 ? 18.428 -36.962 26.157 1.00 29.46 6 SER F N 1
ATOM 11321 C CA . SER F 1 9 ? 18.124 -37.196 24.727 1.00 29.91 6 SER F CA 1
ATOM 11322 C C . SER F 1 9 ? 17.331 -35.996 24.214 1.00 28.87 6 SER F C 1
ATOM 11323 O O . SER F 1 9 ? 16.171 -35.823 24.633 1.00 29.03 6 SER F O 1
ATOM 11326 N N . VAL F 1 10 ? 17.961 -35.186 23.371 1.00 28.79 7 VAL F N 1
ATOM 11327 C CA . VAL F 1 10 ? 17.308 -33.960 22.848 1.00 29.29 7 VAL F CA 1
ATOM 11328 C C . VAL F 1 10 ? 16.591 -34.282 21.538 1.00 28.50 7 VAL F C 1
ATOM 11329 O O . VAL F 1 10 ? 17.211 -34.865 20.641 1.00 28.61 7 VAL F O 1
ATOM 11333 N N . ILE F 1 11 ? 15.321 -33.898 21.456 1.00 28.00 8 ILE F N 1
ATOM 11334 C CA . ILE F 1 11 ? 14.510 -34.101 20.226 1.00 27.23 8 ILE F CA 1
ATOM 11335 C C . ILE F 1 11 ? 13.947 -32.742 19.808 1.00 27.21 8 ILE F C 1
ATOM 11336 O O . ILE F 1 11 ? 13.270 -32.117 20.634 1.00 27.20 8 ILE F O 1
ATOM 11341 N N . GLY F 1 12 ? 14.198 -32.324 18.568 1.00 27.47 9 GLY F N 1
ATOM 11342 C CA . GLY F 1 12 ? 13.633 -31.055 18.073 1.00 26.65 9 GLY F CA 1
ATOM 11343 C C . GLY F 1 12 ? 12.348 -31.288 17.296 1.00 27.80 9 GLY F C 1
ATOM 11344 O O . GLY F 1 12 ? 12.275 -32.294 16.548 1.00 28.84 9 GLY F O 1
ATOM 11345 N N . MET F 1 13 ? 11.364 -30.414 17.496 1.00 26.98 10 MET F N 1
ATOM 11346 C CA . MET F 1 13 ? 10.060 -30.482 16.797 1.00 26.92 10 MET F CA 1
ATOM 11347 C C . MET F 1 13 ? 9.794 -29.140 16.126 1.00 28.18 10 MET F C 1
ATOM 11348 O O . MET F 1 13 ? 9.172 -28.260 16.713 1.00 29.33 10 MET F O 1
ATOM 11353 N N . PRO F 1 14 ? 10.310 -28.929 14.896 1.00 27.23 11 PRO F N 1
ATOM 11354 C CA . PRO F 1 14 ? 10.114 -27.668 14.175 1.00 27.10 11 PRO F CA 1
ATOM 11355 C C . PRO F 1 14 ? 8.703 -27.596 13.574 1.00 26.44 11 PRO F C 1
ATOM 11356 O O . PRO F 1 14 ? 8.569 -27.559 12.347 1.00 29.67 11 PRO F O 1
ATOM 11360 N N . MET F 1 15 ? 7.703 -27.587 14.451 1.00 25.99 12 MET F N 1
ATOM 11361 C CA . MET F 1 15 ? 6.272 -27.592 14.048 1.00 26.48 12 MET F CA 1
ATOM 11362 C C . MET F 1 15 ? 5.657 -26.204 14.255 1.00 25.71 12 MET F C 1
ATOM 11363 O O . MET F 1 15 ? 5.706 -25.686 15.383 1.00 26.99 12 MET F O 1
ATOM 11368 N N . ASP F 1 16 ? 5.046 -25.666 13.197 1.00 26.45 13 ASP F N 1
ATOM 11369 C CA . ASP F 1 16 ? 4.389 -24.335 13.240 1.00 25.81 13 ASP F CA 1
ATOM 11370 C C . ASP F 1 16 ? 3.105 -24.457 12.420 1.00 26.70 13 ASP F C 1
ATOM 11371 O O . ASP F 1 16 ? 3.093 -24.016 11.245 1.00 28.56 13 ASP F O 1
ATOM 11376 N N . LEU F 1 17 ? 2.084 -25.060 13.016 1.00 26.43 14 LEU F N 1
ATOM 11377 C CA . LEU F 1 17 ? 0.823 -25.336 12.277 1.00 27.66 14 LEU F CA 1
ATOM 11378 C C . LEU F 1 17 ? -0.339 -24.595 12.946 1.00 30.97 14 LEU F C 1
ATOM 11379 O O . LEU F 1 17 ? -0.186 -24.113 14.092 1.00 33.23 14 LEU F O 1
ATOM 11384 N N . GLY F 1 18 ? -1.483 -24.556 12.277 1.00 34.43 15 GLY F N 1
ATOM 11385 C CA . GLY F 1 18 ? -2.630 -23.795 12.801 1.00 34.25 15 GLY F CA 1
ATOM 11386 C C . GLY F 1 18 ? -3.213 -22.915 11.715 1.00 36.96 15 GLY F C 1
ATOM 11387 O O . GLY F 1 18 ? -2.803 -23.079 10.551 1.00 43.00 15 GLY F O 1
ATOM 11388 N N . GLN F 1 19 ? -4.113 -22.005 12.084 1.00 40.50 16 GLN F N 1
ATOM 11389 C CA . GLN F 1 19 ? -4.791 -21.117 11.100 1.00 42.22 16 GLN F CA 1
ATOM 11390 C C . GLN F 1 19 ? -3.722 -20.308 10.361 1.00 40.39 16 GLN F C 1
ATOM 11391 O O . GLN F 1 19 ? -3.878 -20.093 9.155 1.00 42.14 16 GLN F O 1
ATOM 11397 N N . ALA F 1 20 ? -2.671 -19.900 11.070 1.00 34.06 17 ALA F N 1
ATOM 11398 C CA . ALA F 1 20 ? -1.569 -19.138 10.453 1.00 33.84 17 ALA F CA 1
ATOM 11399 C C . ALA F 1 20 ? -0.264 -19.524 11.138 1.00 31.72 17 ALA F C 1
ATOM 11400 O O . ALA F 1 20 ? -0.312 -20.027 12.271 1.00 29.04 17 ALA F O 1
ATOM 11402 N N . ARG F 1 21 ? 0.846 -19.346 10.436 1.00 31.50 18 ARG F N 1
ATOM 11403 C CA . ARG F 1 21 ? 2.162 -19.605 11.064 1.00 30.61 18 ARG F CA 1
ATOM 11404 C C . ARG F 1 21 ? 2.427 -18.517 12.110 1.00 28.65 18 ARG F C 1
ATOM 11405 O O . ARG F 1 21 ? 1.939 -17.371 11.923 1.00 30.00 18 ARG F O 1
ATOM 11413 N N . ARG F 1 22 ? 3.217 -18.856 13.127 1.00 27.22 19 ARG F N 1
ATOM 11414 C CA . ARG F 1 22 ? 3.584 -17.918 14.224 1.00 28.07 19 ARG F CA 1
ATOM 11415 C C . ARG F 1 22 ? 5.112 -17.881 14.383 1.00 29.77 19 ARG F C 1
ATOM 11416 O O . ARG F 1 22 ? 5.588 -17.173 15.299 1.00 32.54 19 ARG F O 1
ATOM 11424 N N . GLY F 1 23 ? 5.841 -18.658 13.571 1.00 27.22 20 GLY F N 1
ATOM 11425 C CA . GLY F 1 23 ? 7.322 -18.645 13.567 1.00 25.66 20 GLY F CA 1
ATOM 11426 C C . GLY F 1 23 ? 7.980 -19.613 14.546 1.00 24.99 20 GLY F C 1
ATOM 11427 O O . GLY F 1 23 ? 9.234 -19.686 14.539 1.00 24.21 20 GLY F O 1
ATOM 11428 N N . VAL F 1 24 ? 7.195 -20.412 15.276 1.00 24.82 21 VAL F N 1
ATOM 11429 C CA . VAL F 1 24 ? 7.724 -21.308 16.343 1.00 24.74 21 VAL F CA 1
ATOM 11430 C C . VAL F 1 24 ? 8.447 -22.538 15.765 1.00 24.57 21 VAL F C 1
ATOM 11431 O O . VAL F 1 24 ? 9.097 -23.237 16.563 1.00 23.94 21 VAL F O 1
ATOM 11435 N N . ASP F 1 25 ? 8.408 -22.770 14.445 1.00 23.59 22 ASP F N 1
ATOM 11436 C CA . ASP F 1 25 ? 9.150 -23.925 13.863 1.00 23.54 22 ASP F CA 1
ATOM 11437 C C . ASP F 1 25 ? 10.655 -23.649 13.980 1.00 25.06 22 ASP F C 1
ATOM 11438 O O . ASP F 1 25 ? 11.442 -24.602 13.960 1.00 26.44 22 ASP F O 1
ATOM 11443 N N . MET F 1 26 ? 11.023 -22.373 14.127 1.00 23.80 23 MET F N 1
ATOM 11444 C CA . MET F 1 26 ? 12.451 -21.987 14.253 1.00 24.42 23 MET F CA 1
ATOM 11445 C C . MET F 1 26 ? 12.921 -22.087 15.715 1.00 24.74 23 MET F C 1
ATOM 11446 O O . MET F 1 26 ? 14.153 -21.882 15.952 1.00 25.32 23 MET F O 1
ATOM 11451 N N . GLY F 1 27 ? 12.016 -22.420 16.645 1.00 23.67 24 GLY F N 1
ATOM 11452 C CA . GLY F 1 27 ? 12.366 -22.510 18.084 1.00 22.07 24 GLY F CA 1
ATOM 11453 C C . GLY F 1 27 ? 13.535 -23.457 18.352 1.00 23.16 24 GLY F C 1
ATOM 11454 O O . GLY F 1 27 ? 14.493 -23.092 19.032 1.00 24.01 24 GLY F O 1
ATOM 11455 N N . PRO F 1 28 ? 13.494 -24.729 17.892 1.00 23.68 25 PRO F N 1
ATOM 11456 C CA . PRO F 1 28 ? 14.609 -25.648 18.154 1.00 24.51 25 PRO F CA 1
ATOM 11457 C C . PRO F 1 28 ? 15.972 -25.100 17.687 1.00 24.50 25 PRO F C 1
ATOM 11458 O O . PRO F 1 28 ? 16.957 -25.244 18.417 1.00 25.53 25 PRO F O 1
ATOM 11462 N N . SER F 1 29 ? 16.029 -24.529 16.478 1.00 24.04 26 SER F N 1
ATOM 11463 C CA . SER F 1 29 ? 17.302 -23.951 15.969 1.00 23.88 26 SER F CA 1
ATOM 11464 C C . SER F 1 29 ? 17.794 -22.823 16.896 1.00 24.58 26 SER F C 1
ATOM 11465 O O . SER F 1 29 ? 18.998 -22.768 17.177 1.00 24.31 26 SER F O 1
ATOM 11468 N N . ALA F 1 30 ? 16.890 -21.942 17.340 1.00 24.71 27 ALA F N 1
ATOM 11469 C CA . ALA F 1 30 ? 17.251 -20.805 18.228 1.00 24.66 27 ALA F CA 1
ATOM 11470 C C . ALA F 1 30 ? 17.761 -21.309 19.589 1.00 23.48 27 ALA F C 1
ATOM 11471 O O . ALA F 1 30 ? 18.742 -20.736 20.118 1.00 25.09 27 ALA F O 1
ATOM 11473 N N . ILE F 1 31 ? 17.092 -22.307 20.163 1.00 23.84 28 ILE F N 1
ATOM 11474 C CA . ILE F 1 31 ? 17.550 -22.888 21.464 1.00 24.08 28 ILE F CA 1
ATOM 11475 C C . ILE F 1 31 ? 18.949 -23.506 21.268 1.00 24.96 28 ILE F C 1
ATOM 11476 O O . ILE F 1 31 ? 19.828 -23.272 22.119 1.00 23.93 28 ILE F O 1
ATOM 11481 N N . ARG F 1 32 ? 19.161 -24.250 20.185 1.00 25.97 29 ARG F N 1
ATOM 11482 C CA . ARG F 1 32 ? 20.501 -24.850 19.929 1.00 25.38 29 ARG F CA 1
ATOM 11483 C C . ARG F 1 32 ? 21.529 -23.734 19.686 1.00 25.10 29 ARG F C 1
ATOM 11484 O O . ARG F 1 32 ? 22.702 -23.914 20.092 1.00 25.36 29 ARG F O 1
ATOM 11492 N N . TYR F 1 33 ? 21.100 -22.614 19.090 1.00 25.51 30 TYR F N 1
ATOM 11493 C CA . TYR F 1 33 ? 21.988 -21.457 18.788 1.00 25.43 30 TYR F CA 1
ATOM 11494 C C . TYR F 1 33 ? 22.530 -20.869 20.098 1.00 24.96 30 TYR F C 1
ATOM 11495 O O . TYR F 1 33 ? 23.655 -20.340 20.085 1.00 27.20 30 TYR F O 1
ATOM 11504 N N . ALA F 1 34 ? 21.748 -20.991 21.179 1.00 25.77 31 ALA F N 1
ATOM 11505 C CA . ALA F 1 34 ? 22.132 -20.505 22.526 1.00 26.03 31 ALA F CA 1
ATOM 11506 C C . ALA F 1 34 ? 22.978 -21.570 23.244 1.00 26.32 31 ALA F C 1
ATOM 11507 O O . ALA F 1 34 ? 23.066 -21.498 24.476 1.00 27.20 31 ALA F O 1
ATOM 11509 N N . HIS F 1 35 ? 23.523 -22.538 22.493 1.00 26.54 32 HIS F N 1
ATOM 11510 C CA . HIS F 1 35 ? 24.496 -23.552 22.986 1.00 27.89 32 HIS F CA 1
ATOM 11511 C C . HIS F 1 35 ? 23.904 -24.561 23.980 1.00 26.55 32 HIS F C 1
ATOM 11512 O O . HIS F 1 35 ? 24.659 -24.999 24.894 1.00 27.64 32 HIS F O 1
ATOM 11519 N N . LEU F 1 36 ? 22.649 -24.966 23.803 1.00 28.37 33 LEU F N 1
ATOM 11520 C CA . LEU F 1 36 ? 22.024 -25.961 24.717 1.00 27.70 33 LEU F CA 1
ATOM 11521 C C . LEU F 1 36 ? 22.894 -27.215 24.891 1.00 28.38 33 LEU F C 1
ATOM 11522 O O . LEU F 1 36 ? 23.115 -27.632 26.037 1.00 28.71 33 LEU F O 1
ATOM 11527 N N . ILE F 1 37 ? 23.357 -27.799 23.787 1.00 27.66 34 ILE F N 1
ATOM 11528 C CA . ILE F 1 37 ? 24.105 -29.087 23.866 1.00 29.41 34 ILE F CA 1
ATOM 11529 C C . ILE F 1 37 ? 25.402 -28.900 24.663 1.00 30.74 34 ILE F C 1
ATOM 11530 O O . ILE F 1 37 ? 25.648 -29.709 25.578 1.00 32.34 34 ILE F O 1
ATOM 11535 N N . GLU F 1 38 ? 26.182 -27.873 24.327 1.00 31.81 35 GLU F N 1
ATOM 11536 C CA . GLU F 1 38 ? 27.478 -27.607 25.010 1.00 33.53 35 GLU F CA 1
ATOM 11537 C C . GLU F 1 38 ? 27.251 -27.309 26.492 1.00 31.76 35 GLU F C 1
ATOM 11538 O O . GLU F 1 38 ? 28.089 -27.749 27.313 1.00 31.08 35 GLU F O 1
ATOM 11544 N N . ARG F 1 39 ? 26.201 -26.543 26.816 1.00 29.85 36 ARG F N 1
ATOM 11545 C CA . ARG F 1 39 ? 25.920 -26.181 28.232 1.00 31.00 36 ARG F CA 1
ATOM 11546 C C . ARG F 1 39 ? 25.610 -27.451 29.024 1.00 30.79 36 ARG F C 1
ATOM 11547 O O . ARG F 1 39 ? 26.094 -27.570 30.158 1.00 30.70 36 ARG F O 1
ATOM 11555 N N . LEU F 1 40 ? 24.824 -28.360 28.444 1.00 28.90 37 LEU F N 1
ATOM 11556 C CA . LEU F 1 40 ? 24.462 -29.598 29.179 1.00 30.10 37 LEU F CA 1
ATOM 11557 C C . LEU F 1 40 ? 25.689 -30.513 29.303 1.00 29.98 37 LEU F C 1
ATOM 11558 O O . LEU F 1 40 ? 25.836 -31.127 30.372 1.00 29.70 37 LEU F O 1
ATOM 11563 N N . SER F 1 41 ? 26.527 -30.583 28.261 1.00 30.37 38 SER F N 1
ATOM 11564 C CA . SER F 1 41 ? 27.765 -31.412 28.330 1.00 33.26 38 SER F CA 1
ATOM 11565 C C . SER F 1 41 ? 28.690 -30.856 29.414 1.00 34.64 38 SER F C 1
ATOM 11566 O O . SER F 1 41 ? 29.267 -31.648 30.188 1.00 33.53 38 SER F O 1
ATOM 11569 N N . ASP F 1 42 ? 28.811 -29.528 29.471 1.00 34.49 39 ASP F N 1
ATOM 11570 C CA . ASP F 1 42 ? 29.695 -28.857 30.463 1.00 36.61 39 ASP F CA 1
ATOM 11571 C C . ASP F 1 42 ? 29.231 -29.182 31.881 1.00 35.66 39 ASP F C 1
ATOM 11572 O O . ASP F 1 42 ? 30.080 -29.176 32.787 1.00 35.12 39 ASP F O 1
ATOM 11577 N N . MET F 1 43 ? 27.937 -29.459 32.054 1.00 35.04 40 MET F N 1
ATOM 11578 C CA . MET F 1 43 ? 27.378 -29.790 33.392 1.00 34.60 40 MET F CA 1
ATOM 11579 C C . MET F 1 43 ? 27.685 -31.251 33.751 1.00 36.31 40 MET F C 1
ATOM 11580 O O . MET F 1 43 ? 27.340 -31.657 34.871 1.00 38.00 40 MET F O 1
ATOM 11585 N N . GLY F 1 44 ? 28.311 -32.005 32.841 1.00 35.09 41 GLY F N 1
ATOM 11586 C CA . GLY F 1 44 ? 28.689 -33.405 33.129 1.00 35.44 41 GLY F CA 1
ATOM 11587 C C . GLY F 1 44 ? 27.709 -34.426 32.582 1.00 35.17 41 GLY F C 1
ATOM 11588 O O . GLY F 1 44 ? 27.916 -35.629 32.835 1.00 35.96 41 GLY F O 1
ATOM 11589 N N . TYR F 1 45 ? 26.691 -33.987 31.836 1.00 34.10 42 TYR F N 1
ATOM 11590 C CA . TYR F 1 45 ? 25.729 -34.963 31.271 1.00 32.31 42 TYR F CA 1
ATOM 11591 C C . TYR F 1 45 ? 26.238 -35.550 29.954 1.00 33.49 42 TYR F C 1
ATOM 11592 O O . TYR F 1 45 ? 26.961 -34.863 29.212 1.00 32.51 42 TYR F O 1
ATOM 11601 N N . THR F 1 46 ? 25.869 -36.811 29.697 1.00 33.77 43 THR F N 1
ATOM 11602 C CA . THR F 1 46 ? 26.044 -37.391 28.345 1.00 33.83 43 THR F CA 1
ATOM 11603 C C . THR F 1 46 ? 24.848 -36.866 27.544 1.00 32.89 43 THR F C 1
ATOM 11604 O O . THR F 1 46 ? 23.710 -37.098 28.000 1.00 33.40 43 THR F O 1
ATOM 11608 N N . VAL F 1 47 ? 25.079 -36.159 26.437 1.00 32.26 44 VAL F N 1
ATOM 11609 C CA . VAL F 1 47 ? 23.944 -35.561 25.675 1.00 34.17 44 VAL F CA 1
ATOM 11610 C C . VAL F 1 47 ? 23.884 -36.186 24.285 1.00 36.09 44 VAL F C 1
ATOM 11611 O O . VAL F 1 47 ? 24.933 -36.270 23.614 1.00 37.87 44 VAL F O 1
ATOM 11615 N N A GLU F 1 48 ? 22.691 -36.630 23.892 0.60 35.16 45 GLU F N 1
ATOM 11616 N N B GLU F 1 48 ? 22.704 -36.659 23.872 0.40 34.86 45 GLU F N 1
ATOM 11617 C CA A GLU F 1 48 ? 22.474 -37.226 22.552 0.60 37.64 45 GLU F CA 1
ATOM 11618 C CA B GLU F 1 48 ? 22.567 -37.228 22.504 0.40 36.61 45 GLU F CA 1
ATOM 11619 C C A GLU F 1 48 ? 21.478 -36.327 21.817 0.60 37.83 45 GLU F C 1
ATOM 11620 C C B GLU F 1 48 ? 21.502 -36.418 21.762 0.40 37.09 45 GLU F C 1
ATOM 11621 O O A GLU F 1 48 ? 20.339 -36.184 22.319 0.60 35.80 45 GLU F O 1
ATOM 11622 O O B GLU F 1 48 ? 20.313 -36.495 22.152 0.40 35.93 45 GLU F O 1
ATOM 11633 N N . ASP F 1 49 ? 21.935 -35.659 20.751 1.00 37.71 46 ASP F N 1
ATOM 11634 C CA . ASP F 1 49 ? 21.029 -34.797 19.951 1.00 38.43 46 ASP F CA 1
ATOM 11635 C C . ASP F 1 49 ? 20.433 -35.701 18.872 1.00 35.52 46 ASP F C 1
ATOM 11636 O O . ASP F 1 49 ? 21.169 -36.094 17.968 1.00 36.10 46 ASP F O 1
ATOM 11641 N N . LEU F 1 50 ? 19.166 -36.084 19.036 1.00 34.01 47 LEU F N 1
ATOM 11642 C CA . LEU F 1 50 ? 18.506 -36.982 18.056 1.00 35.61 47 LEU F CA 1
ATOM 11643 C C . LEU F 1 50 ? 18.075 -36.166 16.838 1.00 36.29 47 LEU F C 1
ATOM 11644 O O . LEU F 1 50 ? 17.475 -36.754 15.906 1.00 38.42 47 LEU F O 1
ATOM 11649 N N . GLY F 1 51 ? 18.374 -34.863 16.844 1.00 32.97 48 GLY F N 1
ATOM 11650 C CA . GLY F 1 51 ? 18.044 -34.015 15.688 1.00 33.98 48 GLY F CA 1
ATOM 11651 C C . GLY F 1 51 ? 16.589 -33.586 15.670 1.00 32.94 48 GLY F C 1
ATOM 11652 O O . GLY F 1 51 ? 15.906 -33.688 16.700 1.00 32.98 48 GLY F O 1
ATOM 11653 N N . ASP F 1 52 ? 16.130 -33.146 14.505 1.00 36.42 49 ASP F N 1
ATOM 11654 C CA . ASP F 1 52 ? 14.745 -32.645 14.354 1.00 36.60 49 ASP F CA 1
ATOM 11655 C C . ASP F 1 52 ? 13.896 -33.663 13.611 1.00 39.27 49 ASP F C 1
ATOM 11656 O O . ASP F 1 52 ? 14.356 -34.229 12.604 1.00 39.86 49 ASP F O 1
ATOM 11661 N N . ILE F 1 53 ? 12.687 -33.863 14.101 1.00 37.18 50 ILE F N 1
ATOM 11662 C CA . ILE F 1 53 ? 11.727 -34.748 13.406 1.00 38.36 50 ILE F CA 1
ATOM 11663 C C . ILE F 1 53 ? 11.215 -33.955 12.210 1.00 39.63 50 ILE F C 1
ATOM 11664 O O . ILE F 1 53 ? 10.940 -32.763 12.332 1.00 35.19 50 ILE F O 1
ATOM 11669 N N . PRO F 1 54 ? 11.146 -34.566 11.008 1.00 44.19 51 PRO F N 1
ATOM 11670 C CA . PRO F 1 54 ? 10.643 -33.871 9.824 1.00 45.41 51 PRO F CA 1
ATOM 11671 C C . PRO F 1 54 ? 9.144 -33.582 9.985 1.00 40.85 51 PRO F C 1
ATOM 11672 O O . PRO F 1 54 ? 8.445 -34.481 10.413 1.00 39.79 51 PRO F O 1
ATOM 11676 N N . ILE F 1 55 ? 8.719 -32.355 9.660 1.00 41.67 52 ILE F N 1
ATOM 11677 C CA . ILE F 1 55 ? 7.295 -31.911 9.787 1.00 42.45 52 ILE F CA 1
ATOM 11678 C C . ILE F 1 55 ? 6.818 -31.378 8.431 1.00 47.43 52 ILE F C 1
ATOM 11679 O O . ILE F 1 55 ? 7.543 -30.564 7.836 1.00 49.54 52 ILE F O 1
ATOM 11684 N N . ASN F 1 56 ? 5.627 -31.790 7.991 1.00 57.54 53 ASN F N 1
ATOM 11685 C CA . ASN F 1 56 ? 5.034 -31.294 6.717 1.00 66.26 53 ASN F CA 1
ATOM 11686 C C . ASN F 1 56 ? 4.561 -29.851 6.930 1.00 72.92 53 ASN F C 1
ATOM 11687 O O . ASN F 1 56 ? 3.911 -29.595 7.966 1.00 75.29 53 ASN F O 1
ATOM 11692 N N . ARG F 1 57 ? 4.872 -28.953 5.988 1.00 77.59 54 ARG F N 1
ATOM 11693 C CA . ARG F 1 57 ? 4.482 -27.518 6.093 1.00 77.99 54 ARG F CA 1
ATOM 11694 C C . ARG F 1 57 ? 2.984 -27.372 5.800 1.00 77.67 54 ARG F C 1
ATOM 11695 O O . ARG F 1 57 ? 2.406 -28.306 5.204 1.00 83.15 54 ARG F O 1
ATOM 11703 N N . GLU F 1 58 ? 2.392 -26.242 6.205 1.00 81.45 55 GLU F N 1
ATOM 11704 C CA . GLU F 1 58 ? 0.941 -25.987 5.980 1.00 84.58 55 GLU F CA 1
ATOM 11705 C C . GLU F 1 58 ? 0.634 -26.068 4.480 1.00 91.72 55 GLU F C 1
ATOM 11706 O O . GLU F 1 58 ? 1.392 -25.444 3.711 1.00 99.68 55 GLU F O 1
ATOM 11712 N N . GLU F 1 65 ? -11.731 -27.609 9.472 1.00 62.29 62 GLU F N 1
ATOM 11713 C CA . GLU F 1 65 ? -12.116 -27.280 10.874 1.00 62.60 62 GLU F CA 1
ATOM 11714 C C . GLU F 1 65 ? -10.867 -27.375 11.762 1.00 56.29 62 GLU F C 1
ATOM 11715 O O . GLU F 1 65 ? -10.407 -26.310 12.237 1.00 59.24 62 GLU F O 1
ATOM 11721 N N . LEU F 1 66 ? -10.357 -28.591 11.999 1.00 48.84 63 LEU F N 1
ATOM 11722 C CA . LEU F 1 66 ? -9.099 -28.740 12.781 1.00 47.72 63 LEU F CA 1
ATOM 11723 C C . LEU F 1 66 ? -7.957 -28.444 11.807 1.00 47.02 63 LEU F C 1
ATOM 11724 O O . LEU F 1 66 ? -7.727 -29.263 10.886 1.00 44.48 63 LEU F O 1
ATOM 11729 N N . LYS F 1 67 ? -7.291 -27.306 12.015 1.00 45.28 64 LYS F N 1
ATOM 11730 C CA . LYS F 1 67 ? -6.232 -26.820 11.097 1.00 44.26 64 LYS F CA 1
ATOM 11731 C C . LYS F 1 67 ? -5.039 -27.774 11.083 1.00 38.80 64 LYS F C 1
ATOM 11732 O O . LYS F 1 67 ? -4.500 -28.069 12.171 1.00 38.23 64 LYS F O 1
ATOM 11738 N N . ASN F 1 68 ? -4.667 -28.223 9.880 1.00 38.39 65 ASN F N 1
ATOM 11739 C CA . ASN F 1 68 ? -3.460 -29.062 9.653 1.00 36.75 65 ASN F CA 1
ATOM 11740 C C . ASN F 1 68 ? -3.524 -30.366 10.459 1.00 34.69 65 ASN F C 1
ATOM 11741 O O . ASN F 1 68 ? -2.464 -30.853 10.828 1.00 32.55 65 ASN F O 1
ATOM 11746 N N . LEU F 1 69 ? -4.711 -30.953 10.625 1.00 34.79 66 LEU F N 1
ATOM 11747 C CA . LEU F 1 69 ? -4.863 -32.208 11.414 1.00 34.68 66 LEU F CA 1
ATOM 11748 C C . LEU F 1 69 ? -3.849 -33.280 10.974 1.00 33.66 66 LEU F C 1
ATOM 11749 O O . LEU F 1 69 ? -3.134 -33.825 11.852 1.00 31.57 66 LEU F O 1
ATOM 11754 N N . ASN F 1 70 ? -3.775 -33.558 9.669 1.00 36.06 67 ASN F N 1
ATOM 11755 C CA . ASN F 1 70 ? -2.894 -34.639 9.137 1.00 37.05 67 ASN F CA 1
ATOM 11756 C C . ASN F 1 70 ? -1.423 -34.372 9.475 1.00 34.61 67 ASN F C 1
ATOM 11757 O O . ASN F 1 70 ? -0.738 -35.321 9.897 1.00 34.96 67 ASN F O 1
ATOM 11762 N N . SER F 1 71 ? -0.956 -33.135 9.325 1.00 34.29 68 SER F N 1
ATOM 11763 C CA . SER F 1 71 ? 0.469 -32.825 9.623 1.00 33.58 68 SER F CA 1
ATOM 11764 C C . SER F 1 71 ? 0.711 -32.852 11.139 1.00 32.10 68 SER F C 1
ATOM 11765 O O . SER F 1 71 ? 1.815 -33.279 11.566 1.00 30.57 68 SER F O 1
ATOM 11768 N N . VAL F 1 72 ? -0.271 -32.414 11.929 1.00 29.28 69 VAL F N 1
ATOM 11769 C CA . VAL F 1 72 ? -0.105 -32.450 13.411 1.00 28.99 69 VAL F CA 1
ATOM 11770 C C . VAL F 1 72 ? -0.044 -33.916 13.854 1.00 29.84 69 VAL F C 1
ATOM 11771 O O . VAL F 1 72 ? 0.798 -34.260 14.684 1.00 30.10 69 VAL F O 1
ATOM 11775 N N A LEU F 1 73 ? -0.924 -34.749 13.302 0.50 31.94 70 LEU F N 1
ATOM 11776 N N B LEU F 1 73 ? -0.942 -34.748 13.321 0.50 31.81 70 LEU F N 1
ATOM 11777 C CA A LEU F 1 73 ? -0.961 -36.184 13.686 0.50 32.06 70 LEU F CA 1
ATOM 11778 C CA B LEU F 1 73 ? -0.963 -36.194 13.672 0.50 31.86 70 LEU F CA 1
ATOM 11779 C C A LEU F 1 73 ? 0.351 -36.864 13.272 0.50 32.35 70 LEU F C 1
ATOM 11780 C C B LEU F 1 73 ? 0.370 -36.839 13.282 0.50 32.22 70 LEU F C 1
ATOM 11781 O O A LEU F 1 73 ? 0.943 -37.573 14.118 0.50 31.16 70 LEU F O 1
ATOM 11782 O O B LEU F 1 73 ? 0.988 -37.498 14.149 0.50 31.09 70 LEU F O 1
ATOM 11791 N N . ALA F 1 74 ? 0.795 -36.630 12.033 1.00 31.43 71 ALA F N 1
ATOM 11792 C CA . ALA F 1 74 ? 2.029 -37.261 11.505 1.00 31.87 71 ALA F CA 1
ATOM 11793 C C . ALA F 1 74 ? 3.256 -36.873 12.344 1.00 31.39 71 ALA F C 1
ATOM 11794 O O . ALA F 1 74 ? 4.032 -37.772 12.691 1.00 30.71 71 ALA F O 1
ATOM 11796 N N . GLY F 1 75 ? 3.448 -35.587 12.639 1.00 30.11 72 GLY F N 1
ATOM 11797 C CA . GLY F 1 75 ? 4.623 -35.198 13.452 1.00 30.63 72 GLY F CA 1
ATOM 11798 C C . GLY F 1 75 ? 4.557 -35.773 14.863 1.00 29.50 72 GLY F C 1
ATOM 11799 O O . GLY F 1 75 ? 5.594 -36.214 15.372 1.00 28.91 72 GLY F O 1
ATOM 11800 N N . ASN F 1 76 ? 3.376 -35.761 15.479 1.00 28.53 73 ASN F N 1
ATOM 11801 C CA . ASN F 1 76 ? 3.202 -36.294 16.855 1.00 30.34 73 ASN F CA 1
ATOM 11802 C C . ASN F 1 76 ? 3.402 -37.821 16.875 1.00 31.68 73 ASN F C 1
ATOM 11803 O O . ASN F 1 76 ? 3.884 -38.320 17.897 1.00 29.97 73 ASN F O 1
ATOM 11808 N N . GLU F 1 77 ? 3.018 -38.539 15.814 1.00 31.36 74 GLU F N 1
ATOM 11809 C CA . GLU F 1 77 ? 3.264 -40.006 15.786 1.00 33.71 74 GLU F CA 1
ATOM 11810 C C . GLU F 1 77 ? 4.773 -40.263 15.843 1.00 33.81 74 GLU F C 1
ATOM 11811 O O . GLU F 1 77 ? 5.215 -41.160 16.591 1.00 34.18 74 GLU F O 1
ATOM 11817 N N . LYS F 1 78 ? 5.527 -39.512 15.047 1.00 33.43 75 LYS F N 1
ATOM 11818 C CA . LYS F 1 78 ? 7.001 -39.679 14.963 1.00 32.14 75 LYS F CA 1
ATOM 11819 C C . LYS F 1 78 ? 7.613 -39.313 16.315 1.00 31.84 75 LYS F C 1
ATOM 11820 O O . LYS F 1 78 ? 8.500 -40.046 16.796 1.00 30.80 75 LYS F O 1
ATOM 11826 N N . LEU F 1 79 ? 7.135 -38.213 16.905 1.00 30.21 76 LEU F N 1
ATOM 11827 C CA . LEU F 1 79 ? 7.663 -37.771 18.215 1.00 28.64 76 LEU F CA 1
ATOM 11828 C C . LEU F 1 79 ? 7.351 -38.809 19.298 1.00 29.12 76 LEU F C 1
ATOM 11829 O O . LEU F 1 79 ? 8.270 -39.156 20.047 1.00 28.38 76 LEU F O 1
ATOM 11834 N N . ALA F 1 80 ? 6.097 -39.266 19.368 1.00 29.71 77 ALA F N 1
ATOM 11835 C CA . ALA F 1 80 ? 5.664 -40.230 20.413 1.00 29.76 77 ALA F CA 1
ATOM 11836 C C . ALA F 1 80 ? 6.545 -41.484 20.410 1.00 32.51 77 ALA F C 1
ATOM 11837 O O . ALA F 1 80 ? 7.053 -41.871 21.497 1.00 30.56 77 ALA F O 1
ATOM 11839 N N . GLN F 1 81 ? 6.736 -42.105 19.244 1.00 33.46 78 GLN F N 1
ATOM 11840 C CA . GLN F 1 81 ? 7.520 -43.371 19.230 1.00 36.52 78 GLN F CA 1
ATOM 11841 C C . GLN F 1 81 ? 8.999 -43.055 19.531 1.00 35.07 78 GLN F C 1
ATOM 11842 O O . GLN F 1 81 ? 9.656 -43.899 20.142 1.00 35.71 78 GLN F O 1
ATOM 11848 N N . LYS F 1 82 ? 9.493 -41.862 19.196 1.00 34.60 79 LYS F N 1
ATOM 11849 C CA . LYS F 1 82 ? 10.905 -41.499 19.514 1.00 33.92 79 LYS F CA 1
ATOM 11850 C C . LYS F 1 82 ? 11.071 -41.294 21.035 1.00 32.77 79 LYS F C 1
ATOM 11851 O O . LYS F 1 82 ? 12.066 -41.784 21.611 1.00 32.49 79 LYS F O 1
ATOM 11857 N N . VAL F 1 83 ? 10.125 -40.595 21.667 1.00 32.16 80 VAL F N 1
ATOM 11858 C CA . VAL F 1 83 ? 10.128 -40.376 23.145 1.00 29.43 80 VAL F CA 1
ATOM 11859 C C . VAL F 1 83 ? 10.006 -41.740 23.838 1.00 30.31 80 VAL F C 1
ATOM 11860 O O . VAL F 1 83 ? 10.714 -41.968 24.840 1.00 31.04 80 VAL F O 1
ATOM 11864 N N . ASN F 1 84 ? 9.150 -42.618 23.315 1.00 30.13 81 ASN F N 1
ATOM 11865 C CA . ASN F 1 84 ? 8.957 -43.968 23.899 1.00 31.14 81 ASN F CA 1
ATOM 11866 C C . ASN F 1 84 ? 10.306 -44.698 23.954 1.00 32.81 81 ASN F C 1
ATOM 11867 O O . ASN F 1 84 ? 10.621 -45.279 25.009 1.00 34.11 81 ASN F O 1
ATOM 11872 N N . LYS F 1 85 ? 11.053 -44.668 22.849 1.00 33.27 82 LYS F N 1
ATOM 11873 C CA . LYS F 1 85 ? 12.363 -45.373 22.774 1.00 36.05 82 LYS F CA 1
ATOM 11874 C C . LYS F 1 85 ? 13.324 -44.772 23.803 1.00 36.06 82 LYS F C 1
ATOM 11875 O O . LYS F 1 85 ? 13.998 -45.539 24.499 1.00 35.02 82 LYS F O 1
ATOM 11881 N N . VAL F 1 86 ? 13.371 -43.439 23.895 1.00 33.61 83 VAL F N 1
ATOM 11882 C CA . VAL F 1 86 ? 14.273 -42.755 24.872 1.00 33.46 83 VAL F CA 1
ATOM 11883 C C . VAL F 1 86 ? 13.988 -43.275 26.286 1.00 33.04 83 VAL F C 1
ATOM 11884 O O . VAL F 1 86 ? 14.943 -43.603 27.006 1.00 34.91 83 VAL F O 1
ATOM 11888 N N . ILE F 1 87 ? 12.711 -43.358 26.656 1.00 32.55 84 ILE F N 1
ATOM 11889 C CA . ILE F 1 87 ? 12.308 -43.821 28.015 1.00 32.20 84 ILE F CA 1
ATOM 11890 C C . ILE F 1 87 ? 12.638 -45.316 28.169 1.00 35.84 84 ILE F C 1
ATOM 11891 O O . ILE F 1 87 ? 13.141 -45.683 29.248 1.00 35.16 84 ILE F O 1
ATOM 11896 N N . GLU F 1 88 ? 12.380 -46.130 27.135 1.00 36.81 85 GLU F N 1
ATOM 11897 C CA . GLU F 1 88 ? 12.693 -47.591 27.194 1.00 37.68 85 GLU F CA 1
ATOM 11898 C C . GLU F 1 88 ? 14.198 -47.768 27.445 1.00 38.59 85 GLU F C 1
ATOM 11899 O O . GLU F 1 88 ? 14.582 -48.793 28.059 1.00 41.77 85 GLU F O 1
ATOM 11905 N N . GLU F 1 89 ? 15.013 -46.803 27.005 1.00 38.21 86 GLU F N 1
ATOM 11906 C CA . GLU F 1 89 ? 16.495 -46.850 27.178 1.00 39.51 86 GLU F CA 1
ATOM 11907 C C . GLU F 1 89 ? 16.911 -46.156 28.486 1.00 39.71 86 GLU F C 1
ATOM 11908 O O . GLU F 1 89 ? 18.129 -45.997 28.697 1.00 38.71 86 GLU F O 1
ATOM 11914 N N . LYS F 1 90 ? 15.953 -45.794 29.344 1.00 36.94 87 LYS F N 1
ATOM 11915 C CA . LYS F 1 90 ? 16.269 -45.168 30.662 1.00 41.36 87 LYS F CA 1
ATOM 11916 C C . LYS F 1 90 ? 16.995 -43.830 30.454 1.00 40.11 87 LYS F C 1
ATOM 11917 O O . LYS F 1 90 ? 17.905 -43.514 31.240 1.00 40.73 87 LYS F O 1
ATOM 11923 N N . LYS F 1 91 ? 16.609 -43.074 29.429 1.00 36.75 88 LYS F N 1
ATOM 11924 C CA . LYS F 1 91 ? 17.218 -41.749 29.133 1.00 34.75 88 LYS F CA 1
ATOM 11925 C C . LYS F 1 91 ? 16.161 -40.675 29.390 1.00 33.12 88 LYS F C 1
ATOM 11926 O O . LYS F 1 91 ? 14.967 -41.012 29.390 1.00 33.06 88 LYS F O 1
ATOM 11932 N N . PHE F 1 92 ? 16.609 -39.447 29.636 1.00 31.83 89 PHE F N 1
ATOM 11933 C CA . PHE F 1 92 ? 15.699 -38.311 29.934 1.00 30.86 89 PHE F CA 1
ATOM 11934 C C . PHE F 1 92 ? 15.309 -37.616 28.632 1.00 29.57 89 PHE F C 1
ATOM 11935 O O . PHE F 1 92 ? 16.170 -37.095 27.926 1.00 29.77 89 PHE F O 1
ATOM 11943 N N . PRO F 1 93 ? 14.018 -37.625 28.236 1.00 28.02 90 PRO F N 1
ATOM 11944 C CA . PRO F 1 93 ? 13.611 -36.960 27.007 1.00 27.80 90 PRO F CA 1
ATOM 11945 C C . PRO F 1 93 ? 13.456 -35.447 27.222 1.00 27.70 90 PRO F C 1
ATOM 11946 O O . PRO F 1 93 ? 12.736 -35.045 28.133 1.00 27.64 90 PRO F O 1
ATOM 11950 N N . LEU F 1 94 ? 14.174 -34.670 26.411 1.00 26.61 91 LEU F N 1
ATOM 11951 C CA . LEU F 1 94 ? 14.083 -33.189 26.424 1.00 25.55 91 LEU F CA 1
ATOM 11952 C C . LEU F 1 94 ? 13.616 -32.760 25.037 1.00 25.67 91 LEU F C 1
ATOM 11953 O O . LEU F 1 94 ? 14.401 -32.870 24.082 1.00 26.89 91 LEU F O 1
ATOM 11958 N N . VAL F 1 95 ? 12.347 -32.383 24.926 1.00 24.08 92 VAL F N 1
ATOM 11959 C CA . VAL F 1 95 ? 11.782 -32.015 23.598 1.00 24.95 92 VAL F CA 1
ATOM 11960 C C . VAL F 1 95 ? 11.784 -30.491 23.432 1.00 24.92 92 VAL F C 1
ATOM 11961 O O . VAL F 1 95 ? 11.422 -29.767 24.383 1.00 24.39 92 VAL F O 1
ATOM 11965 N N . LEU F 1 96 ? 12.199 -30.037 22.255 1.00 24.62 93 LEU F N 1
ATOM 11966 C CA . LEU F 1 96 ? 12.231 -28.588 21.945 1.00 23.11 93 LEU F CA 1
ATOM 11967 C C . LEU F 1 96 ? 11.139 -28.282 20.922 1.00 24.12 93 LEU F C 1
ATOM 11968 O O . LEU F 1 96 ? 11.104 -28.962 19.874 1.00 26.24 93 LEU F O 1
ATOM 11973 N N . GLY F 1 97 ? 10.313 -27.281 21.210 1.00 24.12 94 GLY F N 1
ATOM 11974 C CA . GLY F 1 97 ? 9.245 -26.854 20.291 1.00 26.64 94 GLY F CA 1
ATOM 11975 C C . GLY F 1 97 ? 9.603 -25.507 19.669 1.00 28.69 94 GLY F C 1
ATOM 11976 O O . GLY F 1 97 ? 10.577 -24.885 20.098 1.00 27.05 94 GLY F O 1
ATOM 11977 N N . GLY F 1 98 ? 8.836 -25.072 18.656 1.00 27.63 95 GLY F N 1
ATOM 11978 C CA . GLY F 1 98 ? 7.702 -25.816 18.135 1.00 27.03 95 GLY F CA 1
ATOM 11979 C C . GLY F 1 98 ? 6.404 -25.434 18.829 1.00 26.00 95 GLY F C 1
ATOM 11980 O O . GLY F 1 98 ? 6.445 -25.037 20.009 1.00 24.61 95 GLY F O 1
ATOM 11981 N N . ASP F 1 99 ? 5.274 -25.638 18.156 1.00 25.74 96 ASP F N 1
ATOM 11982 C CA . ASP F 1 99 ? 3.983 -25.234 18.767 1.00 27.72 96 ASP F CA 1
ATOM 11983 C C . ASP F 1 99 ? 3.644 -26.217 19.894 1.00 27.09 96 ASP F C 1
ATOM 11984 O O . ASP F 1 99 ? 4.174 -27.365 19.897 1.00 26.14 96 ASP F O 1
ATOM 11989 N N . HIS F 1 100 ? 2.787 -25.781 20.813 1.00 24.79 97 HIS F N 1
ATOM 11990 C CA . HIS F 1 100 ? 2.484 -26.600 22.010 1.00 25.11 97 HIS F CA 1
ATOM 11991 C C . HIS F 1 100 ? 1.694 -27.860 21.635 1.00 25.52 97 HIS F C 1
ATOM 11992 O O . HIS F 1 100 ? 1.509 -28.688 22.536 1.00 24.90 97 HIS F O 1
ATOM 11999 N N . SER F 1 101 ? 1.273 -28.013 20.367 1.00 25.08 98 SER F N 1
ATOM 12000 C CA . SER F 1 101 ? 0.536 -29.253 19.993 1.00 26.12 98 SER F CA 1
ATOM 12001 C C . SER F 1 101 ? 1.463 -30.465 20.136 1.00 26.45 98 SER F C 1
ATOM 12002 O O . SER F 1 101 ? 0.947 -31.594 20.256 1.00 25.94 98 SER F O 1
ATOM 12005 N N . ILE F 1 102 ? 2.787 -30.243 20.164 1.00 26.21 99 ILE F N 1
ATOM 12006 C CA . ILE F 1 102 ? 3.747 -31.382 20.295 1.00 26.13 99 ILE F CA 1
ATOM 12007 C C . ILE F 1 102 ? 3.603 -32.064 21.669 1.00 26.83 99 ILE F C 1
ATOM 12008 O O . ILE F 1 102 ? 4.101 -33.191 21.801 1.00 26.06 99 ILE F O 1
ATOM 12013 N N . ALA F 1 103 ? 2.938 -31.434 22.647 1.00 25.01 100 ALA F N 1
ATOM 12014 C CA . ALA F 1 103 ? 2.706 -32.114 23.944 1.00 24.94 100 ALA F CA 1
ATOM 12015 C C . ALA F 1 103 ? 1.859 -33.375 23.728 1.00 26.05 100 ALA F C 1
ATOM 12016 O O . ALA F 1 103 ? 1.967 -34.307 24.535 1.00 25.44 100 ALA F O 1
ATOM 12018 N N . ILE F 1 104 ? 1.015 -33.389 22.686 1.00 26.02 101 ILE F N 1
ATOM 12019 C CA . ILE F 1 104 ? 0.198 -34.599 22.384 1.00 26.80 101 ILE F CA 1
ATOM 12020 C C . ILE F 1 104 ? 1.154 -35.787 22.165 1.00 27.19 101 ILE F C 1
ATOM 12021 O O . ILE F 1 104 ? 0.951 -36.836 22.808 1.00 27.11 101 ILE F O 1
ATOM 12026 N N . GLY F 1 105 ? 2.189 -35.601 21.339 1.00 25.96 102 GLY F N 1
ATOM 12027 C CA . GLY F 1 105 ? 3.159 -36.678 21.061 1.00 27.04 102 GLY F CA 1
ATOM 12028 C C . GLY F 1 105 ? 4.045 -36.964 22.262 1.00 26.93 102 GLY F C 1
ATOM 12029 O O . GLY F 1 105 ? 4.281 -38.151 22.563 1.00 26.17 102 GLY F O 1
ATOM 12030 N N . THR F 1 106 ? 4.518 -35.917 22.946 1.00 26.26 103 THR F N 1
ATOM 12031 C CA . THR F 1 106 ? 5.402 -36.152 24.116 1.00 26.42 103 THR F CA 1
ATOM 12032 C C . THR F 1 106 ? 4.654 -36.980 25.169 1.00 27.27 103 THR F C 1
ATOM 12033 O O . THR F 1 106 ? 5.215 -38.008 25.621 1.00 27.73 103 THR F O 1
ATOM 12037 N N . LEU F 1 107 ? 3.412 -36.597 25.493 1.00 26.67 104 LEU F N 1
ATOM 12038 C CA . LEU F 1 107 ? 2.660 -37.372 26.520 1.00 27.06 104 LEU F CA 1
ATOM 12039 C C . LEU F 1 107 ? 2.259 -38.752 25.987 1.00 27.74 104 LEU F C 1
ATOM 12040 O O . LEU F 1 107 ? 2.221 -39.690 26.803 1.00 28.20 104 LEU F O 1
ATOM 12045 N N . ALA F 1 108 ? 2.011 -38.887 24.680 1.00 27.00 105 ALA F N 1
ATOM 12046 C CA . ALA F 1 108 ? 1.644 -40.221 24.148 1.00 28.95 105 ALA F CA 1
ATOM 12047 C C . ALA F 1 108 ? 2.819 -41.181 24.341 1.00 29.18 105 ALA F C 1
ATOM 12048 O O . ALA F 1 108 ? 2.578 -42.362 24.658 1.00 29.95 105 ALA F O 1
ATOM 12050 N N . GLY F 1 109 ? 4.043 -40.701 24.114 1.00 28.12 106 GLY F N 1
ATOM 12051 C CA . GLY F 1 109 ? 5.225 -41.571 24.254 1.00 31.24 106 GLY F CA 1
ATOM 12052 C C . GLY F 1 109 ? 5.649 -41.792 25.699 1.00 32.44 106 GLY F C 1
ATOM 12053 O O . GLY F 1 109 ? 6.339 -42.792 25.938 1.00 30.41 106 GLY F O 1
ATOM 12054 N N . THR F 1 110 ? 5.182 -40.950 26.633 1.00 31.43 107 THR F N 1
ATOM 12055 C CA . THR F 1 110 ? 5.638 -40.990 28.049 1.00 30.63 107 THR F CA 1
ATOM 12056 C C . THR F 1 110 ? 4.629 -41.618 29.021 1.00 29.86 107 THR F C 1
ATOM 12057 O O . THR F 1 110 ? 5.056 -42.450 29.853 1.00 31.91 107 THR F O 1
ATOM 12061 N N . ALA F 1 111 ? 3.365 -41.198 28.954 1.00 28.91 108 ALA F N 1
ATOM 12062 C CA . ALA F 1 111 ? 2.331 -41.547 29.965 1.00 29.54 108 ALA F CA 1
ATOM 12063 C C . ALA F 1 111 ? 2.179 -43.056 30.207 1.00 32.17 108 ALA F C 1
ATOM 12064 O O . ALA F 1 111 ? 1.962 -43.427 31.385 1.00 32.62 108 ALA F O 1
ATOM 12066 N N . LYS F 1 112 ? 2.251 -43.873 29.152 1.00 32.23 109 LYS F N 1
ATOM 12067 C CA . LYS F 1 112 ? 2.060 -45.344 29.269 1.00 34.12 109 LYS F CA 1
ATOM 12068 C C . LYS F 1 112 ? 3.176 -45.994 30.103 1.00 35.91 109 LYS F C 1
ATOM 12069 O O . LYS F 1 112 ? 3.009 -47.165 30.474 1.00 38.30 109 LYS F O 1
ATOM 12075 N N . HIS F 1 113 ? 4.253 -45.265 30.403 1.00 35.23 110 HIS F N 1
ATOM 12076 C CA . HIS F 1 113 ? 5.374 -45.802 31.219 1.00 35.26 110 HIS F CA 1
ATOM 12077 C C . HIS F 1 113 ? 5.145 -45.518 32.705 1.00 36.72 110 HIS F C 1
ATOM 12078 O O . HIS F 1 113 ? 5.995 -45.925 33.510 1.00 39.90 110 HIS F O 1
ATOM 12085 N N . TYR F 1 114 ? 4.042 -44.855 33.050 1.00 34.04 111 TYR F N 1
ATOM 12086 C CA . TYR F 1 114 ? 3.794 -44.497 34.468 1.00 34.38 111 TYR F CA 1
ATOM 12087 C C . TYR F 1 114 ? 2.371 -44.875 34.879 1.00 35.82 111 TYR F C 1
ATOM 12088 O O . TYR F 1 114 ? 1.455 -44.865 34.039 1.00 37.51 111 TYR F O 1
ATOM 12097 N N . ASP F 1 115 ? 2.195 -45.183 36.162 1.00 36.89 112 ASP F N 1
ATOM 12098 C CA . ASP F 1 115 ? 0.859 -45.525 36.709 1.00 39.82 112 ASP F CA 1
ATOM 12099 C C . ASP F 1 115 ? 0.072 -44.228 36.925 1.00 38.56 112 ASP F C 1
ATOM 12100 O O . ASP F 1 115 ? -1.157 -44.201 36.690 1.00 40.01 112 ASP F O 1
ATOM 12105 N N A ASN F 1 116 ? 0.764 -43.169 37.355 0.50 35.41 113 ASN F N 1
ATOM 12106 N N B ASN F 1 116 ? 0.796 -43.163 37.278 0.50 36.01 113 ASN F N 1
ATOM 12107 C CA A ASN F 1 116 ? 0.115 -41.858 37.623 0.50 33.18 113 ASN F CA 1
ATOM 12108 C CA B ASN F 1 116 ? 0.149 -41.889 37.673 0.50 34.45 113 ASN F CA 1
ATOM 12109 C C A ASN F 1 116 ? 1.086 -40.739 37.254 0.50 32.09 113 ASN F C 1
ATOM 12110 C C B ASN F 1 116 ? 1.058 -40.722 37.265 0.50 32.86 113 ASN F C 1
ATOM 12111 O O A ASN F 1 116 ? 1.750 -40.207 38.163 0.50 32.43 113 ASN F O 1
ATOM 12112 O O B ASN F 1 116 ? 1.652 -40.113 38.175 0.50 33.34 113 ASN F O 1
ATOM 12121 N N . LEU F 1 117 ? 1.165 -40.430 35.958 1.00 31.36 114 LEU F N 1
ATOM 12122 C CA . LEU F 1 117 ? 2.051 -39.344 35.458 1.00 29.75 114 LEU F CA 1
ATOM 12123 C C . LEU F 1 117 ? 1.502 -37.978 35.853 1.00 29.55 114 LEU F C 1
ATOM 12124 O O . LEU F 1 117 ? 0.326 -37.683 35.544 1.00 31.99 114 LEU F O 1
ATOM 12129 N N . GLY F 1 118 ? 2.342 -37.188 36.513 1.00 28.72 115 GLY F N 1
ATOM 12130 C CA . GLY F 1 118 ? 1.985 -35.808 36.861 1.00 27.86 115 GLY F CA 1
ATOM 12131 C C . GLY F 1 118 ? 2.356 -34.889 35.718 1.00 26.06 115 GLY F C 1
ATOM 12132 O O . GLY F 1 118 ? 3.302 -35.226 34.949 1.00 25.62 115 GLY F O 1
ATOM 12133 N N . VAL F 1 119 ? 1.644 -33.772 35.590 1.00 27.13 116 VAL F N 1
ATOM 12134 C CA . VAL F 1 119 ? 1.998 -32.801 34.526 1.00 26.21 116 VAL F CA 1
ATOM 12135 C C . VAL F 1 119 ? 1.989 -31.398 35.126 1.00 26.35 116 VAL F C 1
ATOM 12136 O O . VAL F 1 119 ? 0.967 -31.002 35.709 1.00 26.15 116 VAL F O 1
ATOM 12140 N N . ILE F 1 120 ? 3.115 -30.707 34.986 1.00 23.97 117 ILE F N 1
ATOM 12141 C CA . ILE F 1 120 ? 3.206 -29.270 35.363 1.00 24.69 117 ILE F CA 1
ATOM 12142 C C . ILE F 1 120 ? 3.135 -28.515 34.034 1.00 23.95 117 ILE F C 1
ATOM 12143 O O . ILE F 1 120 ? 4.069 -28.656 33.201 1.00 22.85 117 ILE F O 1
ATOM 12148 N N . TRP F 1 121 ? 1.994 -27.860 33.806 1.00 23.71 118 TRP F N 1
ATOM 12149 C CA . TRP F 1 121 ? 1.697 -27.103 32.570 1.00 23.09 118 TRP F CA 1
ATOM 12150 C C . TRP F 1 121 ? 2.005 -25.629 32.849 1.00 23.13 118 TRP F C 1
ATOM 12151 O O . TRP F 1 121 ? 1.162 -24.938 33.442 1.00 23.82 118 TRP F O 1
ATOM 12162 N N . TYR F 1 122 ? 3.200 -25.196 32.467 1.00 22.90 119 TYR F N 1
ATOM 12163 C CA . TYR F 1 122 ? 3.746 -23.847 32.762 1.00 22.70 119 TYR F CA 1
ATOM 12164 C C . TYR F 1 122 ? 3.494 -23.011 31.515 1.00 24.48 119 TYR F C 1
ATOM 12165 O O . TYR F 1 122 ? 4.264 -23.147 30.525 1.00 23.43 119 TYR F O 1
ATOM 12174 N N . ASP F 1 123 ? 2.426 -22.212 31.551 1.00 24.03 120 ASP F N 1
ATOM 12175 C CA . ASP F 1 123 ? 1.946 -21.586 30.298 1.00 24.43 120 ASP F CA 1
ATOM 12176 C C . ASP F 1 123 ? 0.994 -20.428 30.600 1.00 24.62 120 ASP F C 1
ATOM 12177 O O . ASP F 1 123 ? 0.339 -20.440 31.663 1.00 25.52 120 ASP F O 1
ATOM 12182 N N . ALA F 1 124 ? 0.937 -19.462 29.690 1.00 23.76 121 ALA F N 1
ATOM 12183 C CA . ALA F 1 124 ? -0.061 -18.379 29.818 1.00 24.10 121 ALA F CA 1
ATOM 12184 C C . ALA F 1 124 ? -1.431 -18.951 29.442 1.00 26.64 121 ALA F C 1
ATOM 12185 O O . ALA F 1 124 ? -2.455 -18.400 29.913 1.00 26.15 121 ALA F O 1
ATOM 12187 N N . HIS F 1 125 ? -1.430 -20.032 28.645 1.00 26.90 122 HIS F N 1
ATOM 12188 C CA . HIS F 1 125 ? -2.681 -20.654 28.125 1.00 28.04 122 HIS F CA 1
ATOM 12189 C C . HIS F 1 125 ? -2.932 -22.012 28.777 1.00 27.38 122 HIS F C 1
ATOM 12190 O O . HIS F 1 125 ? -1.968 -22.730 29.072 1.00 28.76 122 HIS F O 1
ATOM 12197 N N . GLY F 1 126 ? -4.204 -22.352 28.971 1.00 27.84 123 GLY F N 1
ATOM 12198 C CA . GLY F 1 126 ? -4.529 -23.682 29.506 1.00 28.46 123 GLY F CA 1
ATOM 12199 C C . GLY F 1 126 ? -4.450 -24.740 28.419 1.00 25.72 123 GLY F C 1
ATOM 12200 O O . GLY F 1 126 ? -4.235 -25.917 28.748 1.00 30.21 123 GLY F O 1
ATOM 12201 N N . ASP F 1 127 ? -4.708 -24.355 27.167 1.00 27.30 124 ASP F N 1
ATOM 12202 C CA . ASP F 1 127 ? -4.667 -25.322 26.038 1.00 29.13 124 ASP F CA 1
ATOM 12203 C C . ASP F 1 127 ? -5.604 -26.493 26.340 1.00 28.82 124 ASP F C 1
ATOM 12204 O O . ASP F 1 127 ? -5.249 -27.659 26.013 1.00 29.63 124 ASP F O 1
ATOM 12209 N N . LEU F 1 128 ? -6.783 -26.156 26.872 1.00 27.09 125 LEU F N 1
ATOM 12210 C CA . LEU F 1 128 ? -7.867 -27.104 27.243 1.00 28.98 125 LEU F CA 1
ATOM 12211 C C . LEU F 1 128 ? -9.032 -27.005 26.255 1.00 28.32 125 LEU F C 1
ATOM 12212 O O . LEU F 1 128 ? -10.132 -27.446 26.595 1.00 31.42 125 LEU F O 1
ATOM 12217 N N . ASN F 1 129 ? -8.798 -26.465 25.064 1.00 29.11 126 ASN F N 1
ATOM 12218 C CA . ASN F 1 129 ? -9.909 -26.324 24.092 1.00 29.33 126 ASN F CA 1
ATOM 12219 C C . ASN F 1 129 ? -10.213 -27.607 23.323 1.00 31.19 126 ASN F C 1
ATOM 12220 O O . ASN F 1 129 ? -9.369 -28.531 23.278 1.00 29.20 126 ASN F O 1
ATOM 12225 N N . THR F 1 130 ? -11.439 -27.630 22.789 1.00 30.59 127 THR F N 1
ATOM 12226 C CA . THR F 1 130 ? -11.906 -28.600 21.778 1.00 32.92 127 THR F CA 1
ATOM 12227 C C . THR F 1 130 ? -12.306 -27.745 20.570 1.00 34.80 127 THR F C 1
ATOM 12228 O O . THR F 1 130 ? -12.279 -26.484 20.693 1.00 32.87 127 THR F O 1
ATOM 12232 N N . LEU F 1 131 ? -12.685 -28.373 19.460 1.00 37.10 128 LEU F N 1
ATOM 12233 C CA . LEU F 1 131 ? -13.156 -27.571 18.306 1.00 40.04 128 LEU F CA 1
ATOM 12234 C C . LEU F 1 131 ? -14.378 -26.747 18.742 1.00 41.37 128 LEU F C 1
ATOM 12235 O O . LEU F 1 131 ? -14.523 -25.614 18.259 1.00 42.44 128 LEU F O 1
ATOM 12240 N N . GLU F 1 132 ? -15.187 -27.283 19.666 1.00 41.26 129 GLU F N 1
ATOM 12241 C CA . GLU F 1 132 ? -16.433 -26.612 20.131 1.00 44.38 129 GLU F CA 1
ATOM 12242 C C . GLU F 1 132 ? -16.129 -25.355 20.963 1.00 42.23 129 GLU F C 1
ATOM 12243 O O . GLU F 1 132 ? -16.963 -24.427 20.942 1.00 41.59 129 GLU F O 1
ATOM 12249 N N . THR F 1 133 ? -14.985 -25.300 21.659 1.00 39.26 130 THR F N 1
ATOM 12250 C CA . THR F 1 133 ? -14.680 -24.126 22.527 1.00 38.77 130 THR F CA 1
ATOM 12251 C C . THR F 1 133 ? -13.606 -23.240 21.881 1.00 41.12 130 THR F C 1
ATOM 12252 O O . THR F 1 133 ? -13.426 -22.115 22.358 1.00 43.43 130 THR F O 1
ATOM 12256 N N . SER F 1 134 ? -12.934 -23.734 20.839 1.00 44.27 131 SER F N 1
ATOM 12257 C CA . SER F 1 134 ? -11.828 -22.983 20.193 1.00 47.53 131 SER F CA 1
ATOM 12258 C C . SER F 1 134 ? -12.346 -21.987 19.163 1.00 51.18 131 SER F C 1
ATOM 12259 O O . SER F 1 134 ? -13.011 -22.365 18.201 1.00 53.68 131 SER F O 1
ATOM 12262 N N . PRO F 1 135 ? -12.042 -20.679 19.318 1.00 56.06 132 PRO F N 1
ATOM 12263 C CA . PRO F 1 135 ? -12.432 -19.685 18.321 1.00 58.48 132 PRO F CA 1
ATOM 12264 C C . PRO F 1 135 ? -11.542 -19.720 17.065 1.00 58.24 132 PRO F C 1
ATOM 12265 O O . PRO F 1 135 ? -11.750 -18.878 16.216 1.00 60.19 132 PRO F O 1
ATOM 12269 N N . SER F 1 136 ? -10.627 -20.700 16.950 1.00 52.60 133 SER F N 1
ATOM 12270 C CA . SER F 1 136 ? -9.672 -20.754 15.806 1.00 47.26 133 SER F CA 1
ATOM 12271 C C . SER F 1 136 ? -9.567 -22.147 15.177 1.00 44.36 133 SER F C 1
ATOM 12272 O O . SER F 1 136 ? -9.232 -22.229 13.982 1.00 44.35 133 SER F O 1
ATOM 12275 N N . GLY F 1 137 ? -9.800 -23.205 15.954 1.00 40.37 134 GLY F N 1
ATOM 12276 C CA . GLY F 1 137 ? -9.588 -24.569 15.437 1.00 39.76 134 GLY F CA 1
ATOM 12277 C C . GLY F 1 137 ? -8.112 -24.942 15.534 1.00 36.12 134 GLY F C 1
ATOM 12278 O O . GLY F 1 137 ? -7.724 -25.997 14.996 1.00 36.62 134 GLY F O 1
ATOM 12279 N N . ASN F 1 138 ? -7.308 -24.098 16.197 1.00 34.60 135 ASN F N 1
ATOM 12280 C CA . ASN F 1 138 ? -5.854 -24.370 16.349 1.00 32.34 135 ASN F CA 1
ATOM 12281 C C . ASN F 1 138 ? -5.637 -25.557 17.287 1.00 29.22 135 ASN F C 1
ATOM 12282 O O . ASN F 1 138 ? -6.031 -25.468 18.452 1.00 28.89 135 ASN F O 1
ATOM 12287 N N . ILE F 1 139 ? -4.920 -26.577 16.830 1.00 28.77 136 ILE F N 1
ATOM 12288 C CA . ILE F 1 139 ? -4.708 -27.778 17.684 1.00 29.52 136 ILE F CA 1
ATOM 12289 C C . ILE F 1 139 ? -3.710 -27.438 18.803 1.00 28.23 136 ILE F C 1
ATOM 12290 O O . ILE F 1 139 ? -3.811 -28.056 19.866 1.00 28.14 136 ILE F O 1
ATOM 12295 N N . HIS F 1 140 ? -2.848 -26.434 18.605 1.00 28.27 137 HIS F N 1
ATOM 12296 C CA . HIS F 1 140 ? -1.871 -26.057 19.672 1.00 27.18 137 HIS F CA 1
ATOM 12297 C C . HIS F 1 140 ? -2.593 -25.438 20.881 1.00 27.21 137 HIS F C 1
ATOM 12298 O O . HIS F 1 140 ? -1.944 -25.272 21.923 1.00 28.78 137 HIS F O 1
ATOM 12305 N N . GLY F 1 141 ? -3.890 -25.133 20.757 1.00 26.55 138 GLY F N 1
ATOM 12306 C CA . GLY F 1 141 ? -4.672 -24.649 21.916 1.00 26.33 138 GLY F CA 1
ATOM 12307 C C . GLY F 1 141 ? -5.508 -25.779 22.506 1.00 27.09 138 GLY F C 1
ATOM 12308 O O . GLY F 1 141 ? -6.401 -25.496 23.348 1.00 25.84 138 GLY F O 1
ATOM 12309 N N . MET F 1 142 ? -5.176 -27.027 22.155 1.00 25.62 139 MET F N 1
ATOM 12310 C CA . MET F 1 142 ? -6.001 -28.188 22.584 1.00 27.91 139 MET F CA 1
ATOM 12311 C C . MET F 1 142 ? -5.186 -29.325 23.176 1.00 25.92 139 MET F C 1
ATOM 12312 O O . MET F 1 142 ? -5.781 -30.286 23.636 1.00 26.12 139 MET F O 1
ATOM 12317 N N . PRO F 1 143 ? -3.835 -29.300 23.243 1.00 26.00 140 PRO F N 1
ATOM 12318 C CA . PRO F 1 143 ? -3.108 -30.501 23.669 1.00 25.98 140 PRO F CA 1
ATOM 12319 C C . PRO F 1 143 ? -3.373 -31.026 25.084 1.00 25.77 140 PRO F C 1
ATOM 12320 O O . PRO F 1 143 ? -3.309 -32.234 25.286 1.00 25.66 140 PRO F O 1
ATOM 12324 N N . LEU F 1 144 ? -3.636 -30.138 26.038 1.00 25.97 141 LEU F N 1
ATOM 12325 C CA . LEU F 1 144 ? -3.910 -30.643 27.402 1.00 26.14 141 LEU F CA 1
ATOM 12326 C C . LEU F 1 144 ? -5.267 -31.360 27.402 1.00 26.25 141 LEU F C 1
ATOM 12327 O O . LEU F 1 144 ? -5.359 -32.475 27.976 1.00 27.04 141 LEU F O 1
ATOM 12332 N N . ALA F 1 145 ? -6.281 -30.784 26.744 1.00 26.14 142 ALA F N 1
ATOM 12333 C CA . ALA F 1 145 ? -7.592 -31.465 26.672 1.00 25.69 142 ALA F CA 1
ATOM 12334 C C . ALA F 1 145 ? -7.418 -32.807 25.953 1.00 26.54 142 ALA F C 1
ATOM 12335 O O . ALA F 1 145 ? -7.937 -33.819 26.436 1.00 27.18 142 ALA F O 1
ATOM 12337 N N . VAL F 1 146 ? -6.714 -32.804 24.819 1.00 27.87 143 VAL F N 1
ATOM 12338 C CA . VAL F 1 146 ? -6.501 -34.063 24.045 1.00 28.04 143 VAL F CA 1
ATOM 12339 C C . VAL F 1 146 ? -5.854 -35.118 24.951 1.00 28.71 143 VAL F C 1
ATOM 12340 O O . VAL F 1 146 ? -6.315 -36.296 24.932 1.00 27.10 143 VAL F O 1
ATOM 12344 N N . SER F 1 147 ? -4.829 -34.719 25.711 1.00 28.72 144 SER F N 1
ATOM 12345 C CA . SER F 1 147 ? -4.084 -35.649 26.595 1.00 29.53 144 SER F CA 1
ATOM 12346 C C . SER F 1 147 ? -4.963 -36.158 27.748 1.00 30.41 144 SER F C 1
ATOM 12347 O O . SER F 1 147 ? -4.682 -37.277 28.244 1.00 28.90 144 SER F O 1
ATOM 12350 N N . LEU F 1 148 ? -6.007 -35.404 28.116 1.00 28.51 145 LEU F N 1
ATOM 12351 C CA . LEU F 1 148 ? -6.954 -35.819 29.187 1.00 29.52 145 LEU F CA 1
ATOM 12352 C C . LEU F 1 148 ? -8.074 -36.678 28.578 1.00 29.21 145 LEU F C 1
ATOM 12353 O O . LEU F 1 148 ? -9.009 -37.070 29.324 1.00 29.22 145 LEU F O 1
ATOM 12358 N N . GLY F 1 149 ? -8.007 -36.934 27.263 1.00 29.69 146 GLY F N 1
ATOM 12359 C CA . GLY F 1 149 ? -8.989 -37.809 26.591 1.00 29.82 146 GLY F CA 1
ATOM 12360 C C . GLY F 1 149 ? -10.182 -37.069 26.021 1.00 30.53 146 GLY F C 1
ATOM 12361 O O . GLY F 1 149 ? -11.158 -37.746 25.636 1.00 31.30 146 GLY F O 1
ATOM 12362 N N . ILE F 1 150 ? -10.087 -35.742 25.903 1.00 30.47 147 ILE F N 1
ATOM 12363 C CA . ILE F 1 150 ? -11.215 -34.902 25.405 1.00 31.32 147 ILE F CA 1
ATOM 12364 C C . ILE F 1 150 ? -10.819 -34.234 24.086 1.00 30.27 147 ILE F C 1
ATOM 12365 O O . ILE F 1 150 ? -9.912 -33.397 24.098 1.00 31.81 147 ILE F O 1
ATOM 12370 N N . GLY F 1 151 ? -11.494 -34.587 22.994 1.00 31.32 148 GLY F N 1
ATOM 12371 C CA . GLY F 1 151 ? -11.180 -33.965 21.695 1.00 32.39 148 GLY F CA 1
ATOM 12372 C C . GLY F 1 151 ? -11.328 -34.930 20.539 1.00 32.86 148 GLY F C 1
ATOM 12373 O O . GLY F 1 151 ? -11.993 -35.973 20.707 1.00 32.87 148 GLY F O 1
ATOM 12374 N N . HIS F 1 152 ? -10.681 -34.605 19.421 1.00 34.55 149 HIS F N 1
ATOM 12375 C CA . HIS F 1 152 ? -10.770 -35.413 18.179 1.00 36.28 149 HIS F CA 1
ATOM 12376 C C . HIS F 1 152 ? -10.218 -36.821 18.424 1.00 35.82 149 HIS F C 1
ATOM 12377 O O . HIS F 1 152 ? -9.114 -36.939 18.943 1.00 35.33 149 HIS F O 1
ATOM 12384 N N . GLU F 1 153 ? -10.978 -37.833 18.003 1.00 37.63 150 GLU F N 1
ATOM 12385 C CA . GLU F 1 153 ? -10.659 -39.273 18.197 1.00 39.49 150 GLU F CA 1
ATOM 12386 C C . GLU F 1 153 ? -9.206 -39.577 17.833 1.00 36.43 150 GLU F C 1
ATOM 12387 O O . GLU F 1 153 ? -8.509 -40.156 18.681 1.00 35.59 150 GLU F O 1
ATOM 12393 N N . SER F 1 154 ? -8.767 -39.180 16.634 1.00 36.51 151 SER F N 1
ATOM 12394 C CA . SER F 1 154 ? -7.406 -39.538 16.157 1.00 36.35 151 SER F CA 1
ATOM 12395 C C . SER F 1 154 ? -6.332 -38.891 17.042 1.00 33.59 151 SER F C 1
ATOM 12396 O O . SER F 1 154 ? -5.266 -39.507 17.210 1.00 34.45 151 SER F O 1
ATOM 12399 N N . LEU F 1 155 ? -6.596 -37.706 17.589 1.00 32.10 152 LEU F N 1
ATOM 12400 C CA . LEU F 1 155 ? -5.590 -37.046 18.474 1.00 32.52 152 LEU F CA 1
ATOM 12401 C C . LEU F 1 155 ? -5.582 -37.721 19.855 1.00 30.81 152 LEU F C 1
ATOM 12402 O O . LEU F 1 155 ? -4.500 -38.047 20.364 1.00 31.92 152 LEU F O 1
ATOM 12407 N N . VAL F 1 156 ? -6.772 -37.932 20.413 1.00 31.37 153 VAL F N 1
ATOM 12408 C CA . VAL F 1 156 ? -6.974 -38.541 21.762 1.00 30.82 153 VAL F CA 1
ATOM 12409 C C . VAL F 1 156 ? -6.430 -39.979 21.818 1.00 31.33 153 VAL F C 1
ATOM 12410 O O . VAL F 1 156 ? -5.908 -40.359 22.882 1.00 30.11 153 VAL F O 1
ATOM 12414 N N . ASN F 1 157 ? -6.583 -40.743 20.734 1.00 32.79 154 ASN F N 1
ATOM 12415 C CA . ASN F 1 157 ? -6.183 -42.177 20.680 1.00 33.61 154 ASN F CA 1
ATOM 12416 C C . ASN F 1 157 ? -4.803 -42.358 20.048 1.00 35.08 154 ASN F C 1
ATOM 12417 O O . ASN F 1 157 ? -4.492 -43.498 19.683 1.00 34.14 154 ASN F O 1
ATOM 12422 N N . LEU F 1 158 ? -3.991 -41.304 19.990 1.00 33.45 155 LEU F N 1
ATOM 12423 C CA . LEU F 1 158 ? -2.633 -41.461 19.410 1.00 34.84 155 LEU F CA 1
ATOM 12424 C C . LEU F 1 158 ? -1.883 -42.560 20.175 1.00 33.28 155 LEU F C 1
ATOM 12425 O O . LEU F 1 158 ? -1.907 -42.549 21.420 1.00 32.04 155 LEU F O 1
ATOM 12430 N N . GLU F 1 159 ? -1.240 -43.473 19.440 1.00 34.94 156 GLU F N 1
ATOM 12431 C CA . GLU F 1 159 ? -0.446 -44.606 20.010 1.00 36.28 156 GLU F CA 1
ATOM 12432 C C . GLU F 1 159 ? -1.365 -45.679 20.613 1.00 33.82 156 GLU F C 1
ATOM 12433 O O . GLU F 1 159 ? -0.837 -46.544 21.323 1.00 35.50 156 GLU F O 1
ATOM 12439 N N . GLY F 1 160 ? -2.682 -45.604 20.371 1.00 32.94 157 GLY F N 1
ATOM 12440 C CA . GLY F 1 160 ? -3.609 -46.699 20.722 1.00 34.76 157 GLY F CA 1
ATOM 12441 C C . GLY F 1 160 ? -4.054 -46.775 22.169 1.00 34.06 157 GLY F C 1
ATOM 12442 O O . GLY F 1 160 ? -4.460 -47.883 22.581 1.00 33.98 157 GLY F O 1
ATOM 12443 N N . TYR F 1 161 ? -3.991 -45.676 22.920 1.00 33.63 158 TYR F N 1
ATOM 12444 C CA . TYR F 1 161 ? -4.497 -45.719 24.317 1.00 33.77 158 TYR F CA 1
ATOM 12445 C C . TYR F 1 161 ? -4.957 -44.320 24.719 1.00 33.98 158 TYR F C 1
ATOM 12446 O O . TYR F 1 161 ? -4.434 -43.339 24.154 1.00 32.32 158 TYR F O 1
ATOM 12455 N N . ALA F 1 162 ? -5.917 -44.257 25.649 1.00 34.90 159 ALA F N 1
ATOM 12456 C CA . ALA F 1 162 ? -6.468 -42.974 26.140 1.00 33.66 159 ALA F CA 1
ATOM 12457 C C . ALA F 1 162 ? -7.213 -43.220 27.445 1.00 35.02 159 ALA F C 1
ATOM 12458 O O . ALA F 1 162 ? -7.715 -44.322 27.661 1.00 35.11 159 ALA F O 1
ATOM 12460 N N . PRO F 1 163 ? -7.238 -42.247 28.385 1.00 33.29 160 PRO F N 1
ATOM 12461 C CA . PRO F 1 163 ? -6.528 -40.981 28.233 1.00 33.52 160 PRO F CA 1
ATOM 12462 C C . PRO F 1 163 ? -5.062 -41.127 28.649 1.00 32.39 160 PRO F C 1
ATOM 12463 O O . PRO F 1 163 ? -4.744 -42.097 29.318 1.00 34.07 160 PRO F O 1
ATOM 12467 N N . LYS F 1 164 ? -4.211 -40.181 28.254 1.00 30.12 161 LYS F N 1
ATOM 12468 C CA . LYS F 1 164 ? -2.795 -40.254 28.689 1.00 30.41 161 LYS F CA 1
ATOM 12469 C C . LYS F 1 164 ? -2.681 -39.862 30.165 1.00 31.75 161 LYS F C 1
ATOM 12470 O O . LYS F 1 164 ? -1.959 -40.554 30.895 1.00 33.47 161 LYS F O 1
ATOM 12476 N N . ILE F 1 165 ? -3.404 -38.817 30.578 1.00 31.26 162 ILE F N 1
ATOM 12477 C CA . ILE F 1 165 ? -3.282 -38.283 31.966 1.00 30.13 162 ILE F CA 1
ATOM 12478 C C . ILE F 1 165 ? -4.668 -38.060 32.577 1.00 30.72 162 ILE F C 1
ATOM 12479 O O . ILE F 1 165 ? -5.669 -38.021 31.825 1.00 30.57 162 ILE F O 1
ATOM 12484 N N . LYS F 1 166 ? -4.695 -37.947 33.908 1.00 30.77 163 LYS F N 1
ATOM 12485 C CA . LYS F 1 166 ? -5.931 -37.712 34.692 1.00 31.56 163 LYS F CA 1
ATOM 12486 C C . LYS F 1 166 ? -5.935 -36.269 35.173 1.00 29.77 163 LYS F C 1
ATOM 12487 O O . LYS F 1 166 ? -4.889 -35.719 35.503 1.00 27.30 163 LYS F O 1
ATOM 12493 N N . PRO F 1 167 ? -7.113 -35.629 35.272 1.00 29.02 164 PRO F N 1
ATOM 12494 C CA . PRO F 1 167 ? -7.187 -34.220 35.667 1.00 28.80 164 PRO F CA 1
ATOM 12495 C C . PRO F 1 167 ? -6.623 -33.924 37.065 1.00 29.19 164 PRO F C 1
ATOM 12496 O O . PRO F 1 167 ? -6.125 -32.831 37.245 1.00 30.42 164 PRO F O 1
ATOM 12500 N N . GLU F 1 168 ? -6.711 -34.886 37.996 1.00 29.45 165 GLU F N 1
ATOM 12501 C CA . GLU F 1 168 ? -6.200 -34.679 39.378 1.00 30.07 165 GLU F CA 1
ATOM 12502 C C . GLU F 1 168 ? -4.665 -34.680 39.392 1.00 29.52 165 GLU F C 1
ATOM 12503 O O . GLU F 1 168 ? -4.106 -34.313 40.438 1.00 30.28 165 GLU F O 1
ATOM 12509 N N . ASN F 1 169 ? -4.019 -35.029 38.277 1.00 28.30 166 ASN F N 1
ATOM 12510 C CA . ASN F 1 169 ? -2.529 -35.095 38.248 1.00 29.01 166 ASN F CA 1
ATOM 12511 C C . ASN F 1 169 ? -1.938 -33.916 37.466 1.00 29.18 166 ASN F C 1
ATOM 12512 O O . ASN F 1 169 ? -0.741 -33.967 37.167 1.00 28.76 166 ASN F O 1
ATOM 12517 N N . VAL F 1 170 ? -2.747 -32.893 37.174 1.00 28.38 167 VAL F N 1
ATOM 12518 C CA . VAL F 1 170 ? -2.272 -31.709 36.405 1.00 26.08 167 VAL F CA 1
ATOM 12519 C C . VAL F 1 170 ? -2.208 -30.496 37.329 1.00 25.83 167 VAL F C 1
ATOM 12520 O O . VAL F 1 170 ? -3.148 -30.293 38.142 1.00 26.09 167 VAL F O 1
ATOM 12524 N N . VAL F 1 171 ? -1.145 -29.714 37.181 1.00 25.67 168 VAL F N 1
ATOM 12525 C CA . VAL F 1 171 ? -1.052 -28.395 37.863 1.00 24.91 168 VAL F CA 1
ATOM 12526 C C . VAL F 1 171 ? -0.704 -27.381 36.780 1.00 25.01 168 VAL F C 1
ATOM 12527 O O . VAL F 1 171 ? 0.330 -27.550 36.128 1.00 26.04 168 VAL F O 1
ATOM 12531 N N . ILE F 1 172 ? -1.579 -26.413 36.557 1.00 25.23 169 ILE F N 1
ATOM 12532 C CA . ILE F 1 172 ? -1.283 -25.326 35.578 1.00 24.66 169 ILE F CA 1
ATOM 12533 C C . ILE F 1 172 ? -0.674 -24.160 36.360 1.00 25.03 169 ILE F C 1
ATOM 12534 O O . ILE F 1 172 ? -1.231 -23.799 37.434 1.00 25.43 169 ILE F O 1
ATOM 12539 N N . ILE F 1 173 ? 0.426 -23.602 35.843 1.00 23.92 170 ILE F N 1
ATOM 12540 C CA . ILE F 1 173 ? 1.129 -22.453 36.487 1.00 24.82 170 ILE F CA 1
ATOM 12541 C C . ILE F 1 173 ? 1.337 -21.333 35.458 1.00 24.19 170 ILE F C 1
ATOM 12542 O O . ILE F 1 173 ? 1.974 -21.599 34.405 1.00 23.97 170 ILE F O 1
ATOM 12547 N N . GLY F 1 174 ? 0.808 -20.141 35.756 1.00 23.43 171 GLY F N 1
ATOM 12548 C CA . GLY F 1 174 ? 1.016 -18.934 34.922 1.00 23.49 171 GLY F CA 1
ATOM 12549 C C . GLY F 1 174 ? -0.180 -18.551 34.058 1.00 24.32 171 GLY F C 1
ATOM 12550 O O . GLY F 1 174 ? -0.089 -17.519 33.347 1.00 24.71 171 GLY F O 1
ATOM 12551 N N . ALA F 1 175 ? -1.285 -19.289 34.167 1.00 25.11 172 ALA F N 1
ATOM 12552 C CA . ALA F 1 175 ? -2.466 -19.049 33.307 1.00 24.51 172 ALA F CA 1
ATOM 12553 C C . ALA F 1 175 ? -2.973 -17.606 33.393 1.00 25.66 172 ALA F C 1
ATOM 12554 O O . ALA F 1 175 ? -3.124 -17.075 34.512 1.00 24.52 172 ALA F O 1
ATOM 12556 N N . ARG F 1 176 ? -3.341 -17.053 32.231 1.00 25.07 173 ARG F N 1
ATOM 12557 C CA . ARG F 1 176 ? -3.853 -15.666 32.160 1.00 25.92 173 ARG F CA 1
ATOM 12558 C C . ARG F 1 176 ? -4.626 -15.465 30.855 1.00 26.77 173 ARG F C 1
ATOM 12559 O O . ARG F 1 176 ? -4.982 -14.316 30.563 1.00 29.14 173 ARG F O 1
ATOM 12567 N N . SER F 1 177 ? -4.886 -16.552 30.131 1.00 26.82 174 SER F N 1
ATOM 12568 C CA . SER F 1 177 ? -5.681 -16.520 28.875 1.00 29.76 174 SER F CA 1
ATOM 12569 C C . SER F 1 177 ? -6.490 -17.818 28.785 1.00 31.44 174 SER F C 1
ATOM 12570 O O . SER F 1 177 ? -5.997 -18.800 28.189 1.00 33.95 174 SER F O 1
ATOM 12573 N N . LEU F 1 178 ? -7.643 -17.839 29.455 1.00 30.94 175 LEU F N 1
ATOM 12574 C CA . LEU F 1 178 ? -8.558 -19.010 29.488 1.00 31.05 175 LEU F CA 1
ATOM 12575 C C . LEU F 1 178 ? -9.925 -18.567 28.955 1.00 32.54 175 LEU F C 1
ATOM 12576 O O . LEU F 1 178 ? -10.438 -17.538 29.456 1.00 32.34 175 LEU F O 1
ATOM 12581 N N . ASP F 1 179 ? -10.468 -19.282 27.965 1.00 32.75 176 ASP F N 1
ATOM 12582 C CA . ASP F 1 179 ? -11.805 -18.918 27.415 1.00 32.62 176 ASP F CA 1
ATOM 12583 C C . ASP F 1 179 ? -12.899 -19.531 28.298 1.00 32.98 176 ASP F C 1
ATOM 12584 O O . ASP F 1 179 ? -12.579 -20.336 29.188 1.00 30.76 176 ASP F O 1
ATOM 12589 N N . GLU F 1 180 ? -14.164 -19.186 28.037 1.00 34.93 177 GLU F N 1
ATOM 12590 C CA . GLU F 1 180 ? -15.265 -19.656 28.916 1.00 36.90 177 GLU F CA 1
ATOM 12591 C C . GLU F 1 180 ? -15.300 -21.194 29.000 1.00 35.75 177 GLU F C 1
ATOM 12592 O O . GLU F 1 180 ? -15.481 -21.706 30.116 1.00 35.02 177 GLU F O 1
ATOM 12598 N N . GLY F 1 181 ? -15.132 -21.902 27.877 1.00 34.49 178 GLY F N 1
ATOM 12599 C CA . GLY F 1 181 ? -15.163 -23.381 27.890 1.00 34.40 178 GLY F CA 1
ATOM 12600 C C . GLY F 1 181 ? -14.070 -23.969 28.766 1.00 32.42 178 GLY F C 1
ATOM 12601 O O . GLY F 1 181 ? -14.331 -24.962 29.499 1.00 32.31 178 GLY F O 1
ATOM 12602 N N . GLU F 1 182 ? -12.876 -23.399 28.686 1.00 30.61 179 GLU F N 1
ATOM 12603 C CA . GLU F 1 182 ? -11.732 -23.869 29.515 1.00 29.58 179 GLU F CA 1
ATOM 12604 C C . GLU F 1 182 ? -12.005 -23.596 31.004 1.00 29.16 179 GLU F C 1
ATOM 12605 O O . GLU F 1 182 ? -11.719 -24.475 31.831 1.00 29.14 179 GLU F O 1
ATOM 12611 N N . ARG F 1 183 ? -12.503 -22.402 31.339 1.00 30.60 180 ARG F N 1
ATOM 12612 C CA . ARG F 1 183 ? -12.832 -22.082 32.757 1.00 30.01 180 ARG F CA 1
ATOM 12613 C C . ARG F 1 183 ? -13.883 -23.060 33.293 1.00 32.59 180 ARG F C 1
ATOM 12614 O O . ARG F 1 183 ? -13.709 -23.571 34.421 1.00 31.65 180 ARG F O 1
ATOM 12622 N N . LYS F 1 184 ? -14.943 -23.296 32.514 1.00 33.13 181 LYS F N 1
ATOM 12623 C CA . LYS F 1 184 ? -16.016 -24.235 32.925 1.00 35.60 181 LYS F CA 1
ATOM 12624 C C . LYS F 1 184 ? -15.399 -25.606 33.238 1.00 33.08 181 LYS F C 1
ATOM 12625 O O . LYS F 1 184 ? -15.723 -26.164 34.296 1.00 34.44 181 LYS F O 1
ATOM 12631 N N . TYR F 1 185 ? -14.525 -26.114 32.367 1.00 31.67 182 TYR F N 1
ATOM 12632 C CA . TYR F 1 185 ? -13.922 -27.455 32.576 1.00 30.79 182 TYR F CA 1
ATOM 12633 C C . TYR F 1 185 ? -13.032 -27.451 33.822 1.00 30.81 182 TYR F C 1
ATOM 12634 O O . TYR F 1 185 ? -13.035 -28.428 34.574 1.00 31.64 182 TYR F O 1
ATOM 12643 N N . ILE F 1 186 ? -12.262 -26.387 34.021 1.00 28.97 183 ILE F N 1
ATOM 12644 C CA . ILE F 1 186 ? -11.351 -26.299 35.204 1.00 30.46 183 ILE F CA 1
ATOM 12645 C C . ILE F 1 186 ? -12.178 -26.393 36.494 1.00 32.60 183 ILE F C 1
ATOM 12646 O O . ILE F 1 186 ? -11.813 -27.183 37.382 1.00 33.77 183 ILE F O 1
ATOM 12651 N N . LYS F 1 187 ? -13.268 -25.633 36.572 1.00 35.75 184 LYS F N 1
ATOM 12652 C CA . LYS F 1 187 ? -14.142 -25.600 37.773 1.00 38.53 184 LYS F CA 1
ATOM 12653 C C . LYS F 1 187 ? -14.863 -26.947 37.957 1.00 37.86 184 LYS F C 1
ATOM 12654 O O . LYS F 1 187 ? -14.889 -27.434 39.102 1.00 38.81 184 LYS F O 1
ATOM 12660 N N . GLU F 1 188 ? -15.343 -27.567 36.876 1.00 39.16 185 GLU F N 1
ATOM 12661 C CA . GLU F 1 188 ? -16.101 -28.851 36.984 1.00 40.06 185 GLU F CA 1
ATOM 12662 C C . GLU F 1 188 ? -15.160 -30.025 37.298 1.00 38.25 185 GLU F C 1
ATOM 12663 O O . GLU F 1 188 ? -15.583 -30.923 38.045 1.00 37.93 185 GLU F O 1
ATOM 12669 N N . SER F 1 189 ? -13.937 -30.018 36.758 1.00 36.26 186 SER F N 1
ATOM 12670 C CA . SER F 1 189 ? -12.968 -31.127 36.981 1.00 35.27 186 SER F CA 1
ATOM 12671 C C . SER F 1 189 ? -12.219 -30.964 38.315 1.00 34.51 186 SER F C 1
ATOM 12672 O O . SER F 1 189 ? -11.621 -31.957 38.780 1.00 36.45 186 SER F O 1
ATOM 12675 N N . GLY F 1 190 ? -12.234 -29.762 38.896 1.00 34.16 187 GLY F N 1
ATOM 12676 C CA . GLY F 1 190 ? -11.497 -29.474 40.146 1.00 35.17 187 GLY F CA 1
ATOM 12677 C C . GLY F 1 190 ? -10.001 -29.379 39.884 1.00 33.38 187 GLY F C 1
ATOM 12678 O O . GLY F 1 190 ? -9.206 -29.541 40.837 1.00 33.73 187 GLY F O 1
ATOM 12679 N N . MET F 1 191 ? -9.627 -29.102 38.636 1.00 31.10 188 MET F N 1
ATOM 12680 C CA . MET F 1 191 ? -8.185 -29.040 38.271 1.00 30.43 188 MET F CA 1
ATOM 12681 C C . MET F 1 191 ? -7.450 -27.943 39.058 1.00 30.24 188 MET F C 1
ATOM 12682 O O . MET F 1 191 ? -7.998 -26.830 39.235 1.00 30.46 188 MET F O 1
ATOM 12687 N N . LYS F 1 192 ? -6.213 -28.242 39.451 1.00 29.67 189 LYS F N 1
ATOM 12688 C CA . LYS F 1 192 ? -5.368 -27.298 40.220 1.00 30.10 189 LYS F CA 1
ATOM 12689 C C . LYS F 1 192 ? -4.776 -26.271 39.246 1.00 29.02 189 LYS F C 1
ATOM 12690 O O . LYS F 1 192 ? -4.018 -26.670 38.334 1.00 27.12 189 LYS F O 1
ATOM 12696 N N . VAL F 1 193 ? -5.107 -24.997 39.440 1.00 27.37 190 VAL F N 1
ATOM 12697 C CA . VAL F 1 193 ? -4.595 -23.948 38.523 1.00 29.29 190 VAL F CA 1
ATOM 12698 C C . VAL F 1 193 ? -4.090 -22.758 39.334 1.00 28.14 190 VAL F C 1
ATOM 12699 O O . VAL F 1 193 ? -4.853 -22.222 40.155 1.00 28.33 190 VAL F O 1
ATOM 12703 N N . TYR F 1 194 ? -2.848 -22.365 39.076 1.00 25.69 191 TYR F N 1
ATOM 12704 C CA . TYR F 1 194 ? -2.273 -21.146 39.679 1.00 26.89 191 TYR F CA 1
ATOM 12705 C C . TYR F 1 194 ? -2.216 -20.079 38.593 1.00 27.52 191 TYR F C 1
ATOM 12706 O O . TYR F 1 194 ? -1.260 -20.071 37.774 1.00 26.59 191 TYR F O 1
ATOM 12715 N N . THR F 1 195 ? -3.265 -19.263 38.524 1.00 27.04 192 THR F N 1
ATOM 12716 C CA . THR F 1 195 ? -3.236 -18.136 37.568 1.00 27.01 192 THR F CA 1
ATOM 12717 C C . THR F 1 195 ? -2.210 -17.110 38.062 1.00 28.75 192 THR F C 1
ATOM 12718 O O . THR F 1 195 ? -1.708 -17.234 39.215 1.00 26.94 192 THR F O 1
ATOM 12722 N N . MET F 1 196 ? -1.967 -16.087 37.248 1.00 27.42 193 MET F N 1
ATOM 12723 C CA . MET F 1 196 ? -1.037 -15.018 37.682 1.00 29.22 193 MET F CA 1
ATOM 12724 C C . MET F 1 196 ? -1.556 -14.385 38.975 1.00 29.92 193 MET F C 1
ATOM 12725 O O . MET F 1 196 ? -0.722 -13.944 39.783 1.00 28.63 193 MET F O 1
ATOM 12730 N N . HIS F 1 197 ? -2.883 -14.360 39.188 1.00 30.04 194 HIS F N 1
ATOM 12731 C CA . HIS F 1 197 ? -3.397 -13.759 40.447 1.00 31.82 194 HIS F CA 1
ATOM 12732 C C . HIS F 1 197 ? -2.866 -14.548 41.656 1.00 31.33 194 HIS F C 1
ATOM 12733 O O . HIS F 1 197 ? -2.429 -13.909 42.637 1.00 29.80 194 HIS F O 1
ATOM 12740 N N . GLU F 1 198 ? -2.901 -15.885 41.593 1.00 32.23 195 GLU F N 1
ATOM 12741 C CA . GLU F 1 198 ? -2.405 -16.711 42.727 1.00 34.62 195 GLU F CA 1
ATOM 12742 C C . GLU F 1 198 ? -0.882 -16.555 42.858 1.00 33.48 195 GLU F C 1
ATOM 12743 O O . GLU F 1 198 ? -0.369 -16.540 44.000 1.00 32.92 195 GLU F O 1
ATOM 12749 N N . ILE F 1 199 ? -0.168 -16.458 41.739 1.00 29.36 196 ILE F N 1
ATOM 12750 C CA . ILE F 1 199 ? 1.314 -16.281 41.859 1.00 29.36 196 ILE F CA 1
ATOM 12751 C C . ILE F 1 199 ? 1.595 -14.935 42.546 1.00 31.35 196 ILE F C 1
ATOM 12752 O O . ILE F 1 199 ? 2.458 -14.907 43.446 1.00 31.50 196 ILE F O 1
ATOM 12757 N N . ASP F 1 200 ? 0.876 -13.873 42.149 1.00 31.89 197 ASP F N 1
ATOM 12758 C CA . ASP F 1 200 ? 1.043 -12.526 42.764 1.00 33.75 197 ASP F CA 1
ATOM 12759 C C . ASP F 1 200 ? 0.761 -12.596 44.270 1.00 37.43 197 ASP F C 1
ATOM 12760 O O . ASP F 1 200 ? 1.523 -12.014 45.043 1.00 36.79 197 ASP F O 1
ATOM 12765 N N . ARG F 1 201 ? -0.291 -13.319 44.655 1.00 37.53 198 ARG F N 1
ATOM 12766 C CA . ARG F 1 201 ? -0.726 -13.385 46.074 1.00 40.72 198 ARG F CA 1
ATOM 12767 C C . ARG F 1 201 ? 0.163 -14.327 46.904 1.00 37.98 198 ARG F C 1
ATOM 12768 O O . ARG F 1 201 ? 0.596 -13.889 47.976 1.00 39.34 198 ARG F O 1
ATOM 12776 N N . LEU F 1 202 ? 0.474 -15.533 46.413 1.00 33.10 199 LEU F N 1
ATOM 12777 C CA . LEU F 1 202 ? 1.238 -16.540 47.210 1.00 32.45 199 LEU F CA 1
ATOM 12778 C C . LEU F 1 202 ? 2.760 -16.419 47.040 1.00 32.06 199 LEU F C 1
ATOM 12779 O O . LEU F 1 202 ? 3.479 -16.785 47.991 1.00 32.24 199 LEU F O 1
ATOM 12784 N N . GLY F 1 203 ? 3.233 -15.972 45.874 1.00 30.63 200 GLY F N 1
ATOM 12785 C CA . GLY F 1 203 ? 4.685 -15.986 45.590 1.00 30.37 200 GLY F CA 1
ATOM 12786 C C . GLY F 1 203 ? 5.083 -17.325 44.959 1.00 29.15 200 GLY F C 1
ATOM 12787 O O . GLY F 1 203 ? 4.473 -18.356 45.308 1.00 28.63 200 GLY F O 1
ATOM 12788 N N . MET F 1 204 ? 6.097 -17.339 44.083 1.00 28.85 201 MET F N 1
ATOM 12789 C CA . MET F 1 204 ? 6.463 -18.603 43.385 1.00 28.70 201 MET F CA 1
ATOM 12790 C C . MET F 1 204 ? 6.939 -19.685 44.369 1.00 27.91 201 MET F C 1
ATOM 12791 O O . MET F 1 204 ? 6.679 -20.860 44.103 1.00 30.06 201 MET F O 1
ATOM 12796 N N . THR F 1 205 ? 7.663 -19.326 45.436 1.00 29.83 202 THR F N 1
ATOM 12797 C CA . THR F 1 205 ? 8.133 -20.362 46.397 1.00 30.51 202 THR F CA 1
ATOM 12798 C C . THR F 1 205 ? 6.944 -21.200 46.901 1.00 31.64 202 THR F C 1
ATOM 12799 O O . THR F 1 205 ? 7.023 -22.437 46.838 1.00 30.70 202 THR F O 1
ATOM 12803 N N . LYS F 1 206 ? 5.892 -20.535 47.377 1.00 31.72 203 LYS F N 1
ATOM 12804 C CA . LYS F 1 206 ? 4.706 -21.245 47.919 1.00 33.45 203 LYS F CA 1
ATOM 12805 C C . LYS F 1 206 ? 4.013 -22.025 46.793 1.00 30.56 203 LYS F C 1
ATOM 12806 O O . LYS F 1 206 ? 3.593 -23.168 47.040 1.00 30.39 203 LYS F O 1
ATOM 12812 N N . VAL F 1 207 ? 3.885 -21.427 45.607 1.00 27.95 204 VAL F N 1
ATOM 12813 C CA . VAL F 1 207 ? 3.224 -22.122 44.465 1.00 28.42 204 VAL F CA 1
ATOM 12814 C C . VAL F 1 207 ? 3.957 -23.443 44.204 1.00 27.48 204 VAL F C 1
ATOM 12815 O O . VAL F 1 207 ? 3.293 -24.492 44.110 1.00 27.24 204 VAL F O 1
ATOM 12819 N N . ILE F 1 208 ? 5.287 -23.415 44.161 1.00 27.63 205 ILE F N 1
ATOM 12820 C CA . ILE F 1 208 ? 6.034 -24.670 43.838 1.00 26.84 205 ILE F CA 1
ATOM 12821 C C . ILE F 1 208 ? 5.959 -25.643 45.024 1.00 28.03 205 ILE F C 1
ATOM 12822 O O . ILE F 1 208 ? 5.845 -26.843 44.781 1.00 28.14 205 ILE F O 1
ATOM 12827 N N . GLU F 1 209 ? 6.028 -25.150 46.259 1.00 28.15 206 GLU F N 1
ATOM 12828 C CA . GLU F 1 209 ? 5.905 -26.073 47.421 1.00 29.86 206 GLU F CA 1
ATOM 12829 C C . GLU F 1 209 ? 4.541 -26.767 47.376 1.00 29.45 206 GLU F C 1
ATOM 12830 O O . GLU F 1 209 ? 4.493 -27.999 47.599 1.00 28.58 206 GLU F O 1
ATOM 12836 N N . GLU F 1 210 ? 3.481 -26.008 47.090 1.00 28.60 207 GLU F N 1
ATOM 12837 C CA . GLU F 1 210 ? 2.117 -26.604 47.036 1.00 29.51 207 GL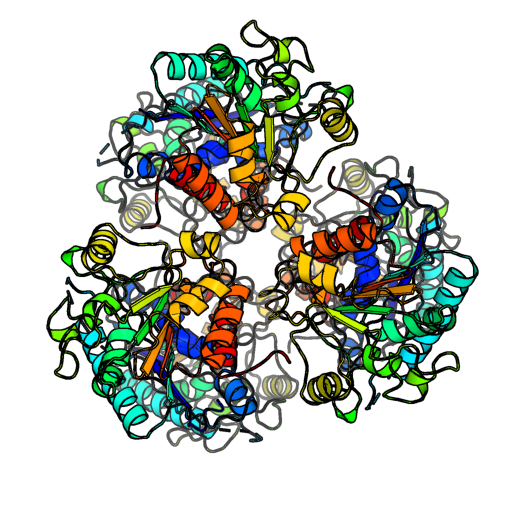U F CA 1
ATOM 12838 C C . GLU F 1 210 ? 2.017 -27.589 45.863 1.00 29.05 207 GLU F C 1
ATOM 12839 O O . GLU F 1 210 ? 1.355 -28.654 46.026 1.00 28.91 207 GLU F O 1
ATOM 12845 N N . THR F 1 211 ? 2.623 -27.240 44.726 1.00 28.50 208 THR F N 1
ATOM 12846 C CA . THR F 1 211 ? 2.619 -28.117 43.526 1.00 28.81 208 THR F CA 1
ATOM 12847 C C . THR F 1 211 ? 3.289 -29.463 43.852 1.00 28.74 208 THR F C 1
ATOM 12848 O O . THR F 1 211 ? 2.729 -30.529 43.499 1.00 28.34 208 THR F O 1
ATOM 12852 N N . LEU F 1 212 ? 4.448 -29.419 44.500 1.00 30.42 209 LEU F N 1
ATOM 12853 C CA . LEU F 1 212 ? 5.190 -30.659 44.863 1.00 30.23 209 LEU F CA 1
ATOM 12854 C C . LEU F 1 212 ? 4.355 -31.528 45.811 1.00 31.89 209 LEU F C 1
ATOM 12855 O O . LEU F 1 212 ? 4.350 -32.756 45.644 1.00 32.10 209 LEU F O 1
ATOM 12860 N N A ASP F 1 213 ? 3.673 -30.887 46.763 0.70 33.18 210 ASP F N 1
ATOM 12861 N N B ASP F 1 213 ? 3.692 -30.913 46.800 0.30 31.42 210 ASP F N 1
ATOM 12862 C CA A ASP F 1 213 ? 2.816 -31.594 47.751 0.70 35.22 210 ASP F CA 1
ATOM 12863 C CA B ASP F 1 213 ? 2.832 -31.678 47.748 0.30 31.97 210 ASP F CA 1
ATOM 12864 C C A ASP F 1 213 ? 1.651 -32.259 47.008 0.70 33.81 210 ASP F C 1
ATOM 12865 C C B ASP F 1 213 ? 1.651 -32.290 46.986 0.30 31.84 210 ASP F C 1
ATOM 12866 O O A ASP F 1 213 ? 1.426 -33.478 47.200 0.70 33.93 210 ASP F O 1
ATOM 12867 O O B ASP F 1 213 ? 1.383 -33.496 47.177 0.30 32.08 210 ASP F O 1
ATOM 12876 N N . TYR F 1 214 ? 0.995 -31.492 46.136 1.00 31.10 211 TYR F N 1
ATOM 12877 C CA . TYR F 1 214 ? -0.195 -31.954 45.375 1.00 30.93 211 TYR F CA 1
ATOM 12878 C C . TYR F 1 214 ? 0.143 -33.128 44.450 1.00 30.81 211 TYR F C 1
ATOM 12879 O O . TYR F 1 214 ? -0.709 -34.036 44.328 1.00 33.40 211 TYR F O 1
ATOM 12888 N N . LEU F 1 215 ? 1.351 -33.159 43.883 1.00 29.90 212 LEU F N 1
ATOM 12889 C CA . LEU F 1 215 ? 1.739 -34.232 42.918 1.00 29.75 212 LEU F CA 1
ATOM 12890 C C . LEU F 1 215 ? 2.621 -35.289 43.595 1.00 31.28 212 LEU F C 1
ATOM 12891 O O . LEU F 1 215 ? 3.214 -36.096 42.871 1.00 32.27 212 LEU F O 1
ATOM 12896 N N . SER F 1 216 ? 2.675 -35.299 44.928 1.00 34.89 213 SER F N 1
ATOM 12897 C CA . SER F 1 216 ? 3.589 -36.211 45.670 1.00 36.24 213 SER F CA 1
ATOM 12898 C C . SER F 1 216 ? 3.298 -37.695 45.398 1.00 37.29 213 SER F C 1
ATOM 12899 O O . SER F 1 216 ? 4.236 -38.493 45.547 1.00 37.36 213 SER F O 1
ATOM 12902 N N . ALA F 1 217 ? 2.068 -38.059 45.018 1.00 35.18 214 ALA F N 1
ATOM 12903 C CA . ALA F 1 217 ? 1.727 -39.490 44.796 1.00 37.24 214 ALA F CA 1
ATOM 12904 C C . ALA F 1 217 ? 2.035 -39.921 43.353 1.00 36.01 214 ALA F C 1
ATOM 12905 O O . ALA F 1 217 ? 1.882 -41.124 43.048 1.00 36.05 214 ALA F O 1
ATOM 12907 N N . CYS F 1 218 ? 2.444 -38.990 42.491 1.00 33.26 215 CYS F N 1
ATOM 12908 C CA . CYS F 1 218 ? 2.755 -39.343 41.081 1.00 31.93 215 CYS F CA 1
ATOM 12909 C C . CYS F 1 218 ? 4.069 -40.133 41.021 1.00 32.18 215 CYS F C 1
ATOM 12910 O O . CYS F 1 218 ? 4.963 -39.829 41.827 1.00 33.07 215 CYS F O 1
ATOM 12913 N N . ASP F 1 219 ? 4.181 -41.097 40.093 1.00 31.15 216 ASP F N 1
ATOM 12914 C CA . ASP F 1 219 ? 5.412 -41.935 39.979 1.00 33.35 216 ASP F CA 1
ATOM 12915 C C . ASP F 1 219 ? 6.343 -41.317 38.935 1.00 31.92 216 ASP F C 1
ATOM 12916 O O . ASP F 1 219 ? 7.467 -41.790 38.761 1.00 31.48 216 ASP F O 1
ATOM 12921 N N . GLY F 1 220 ? 5.864 -40.271 38.281 1.00 31.29 217 GLY F N 1
ATOM 12922 C CA . GLY F 1 220 ? 6.648 -39.513 37.297 1.00 30.49 217 GLY F CA 1
ATOM 12923 C C . GLY F 1 220 ? 5.989 -38.167 37.116 1.00 27.99 217 GLY F C 1
ATOM 12924 O O . GLY F 1 220 ? 4.767 -38.078 37.404 1.00 30.19 217 GLY F O 1
ATOM 12925 N N . VAL F 1 221 ? 6.757 -37.162 36.703 1.00 29.15 218 VAL F N 1
ATOM 12926 C CA . VAL F 1 221 ? 6.192 -35.808 36.475 1.00 27.50 218 VAL F CA 1
ATOM 12927 C C . VAL F 1 221 ? 6.811 -35.238 35.203 1.00 28.36 218 VAL F C 1
ATOM 12928 O O . VAL F 1 221 ? 8.057 -35.173 35.098 1.00 25.10 218 VAL F O 1
ATOM 12932 N N . HIS F 1 222 ? 5.942 -34.843 34.280 1.00 25.16 219 HIS F N 1
ATOM 12933 C CA . HIS F 1 222 ? 6.363 -34.206 33.016 1.00 24.87 219 HIS F CA 1
ATOM 12934 C C . HIS F 1 222 ? 6.222 -32.692 33.149 1.00 25.97 219 HIS F C 1
ATOM 12935 O O . HIS F 1 222 ? 5.148 -32.230 33.594 1.00 25.19 219 HIS F O 1
ATOM 12942 N N . LEU F 1 223 ? 7.273 -31.965 32.791 1.00 24.11 220 LEU F N 1
ATOM 12943 C CA . LEU F 1 223 ? 7.199 -30.478 32.771 1.00 24.01 220 LEU F CA 1
ATOM 12944 C C . LEU F 1 223 ? 6.941 -30.048 31.326 1.00 24.21 220 LEU F C 1
ATOM 12945 O O . LEU F 1 223 ? 7.765 -30.358 30.453 1.00 24.74 220 LEU F O 1
ATOM 12950 N N . SER F 1 224 ? 5.802 -29.415 31.085 1.00 23.94 221 SER F N 1
ATOM 12951 C CA . SER F 1 224 ? 5.504 -28.872 29.735 1.00 25.44 221 SER F CA 1
ATOM 12952 C C . SER F 1 224 ? 5.661 -27.355 29.851 1.00 26.03 221 SER F C 1
ATOM 12953 O O . SER F 1 224 ? 4.734 -26.710 30.346 1.00 24.81 221 SER F O 1
ATOM 12956 N N . LEU F 1 225 ? 6.847 -26.833 29.518 1.00 23.71 222 LEU F N 1
ATOM 12957 C CA . LEU F 1 225 ? 7.084 -25.382 29.738 1.00 24.81 222 LEU F CA 1
ATOM 12958 C C . LEU F 1 225 ? 7.007 -24.602 28.428 1.00 25.24 222 LEU F C 1
ATOM 12959 O O . LEU F 1 225 ? 7.844 -24.806 27.527 1.00 25.03 222 LEU F O 1
ATOM 12964 N N . ASP F 1 226 ? 5.966 -23.781 28.344 1.00 25.16 223 ASP F N 1
ATOM 12965 C CA . ASP F 1 226 ? 5.752 -22.859 27.212 1.00 25.21 223 ASP F CA 1
ATOM 12966 C C . ASP F 1 226 ? 6.471 -21.563 27.597 1.00 24.46 223 ASP F C 1
ATOM 12967 O O . ASP F 1 226 ? 6.177 -21.025 28.684 1.00 23.33 223 ASP F O 1
ATOM 12972 N N . LEU F 1 227 ? 7.392 -21.075 26.768 1.00 24.66 224 LEU F N 1
ATOM 12973 C CA . LEU F 1 227 ? 8.099 -19.828 27.156 1.00 23.47 224 LEU F CA 1
ATOM 12974 C C . LEU F 1 227 ? 7.105 -18.663 27.278 1.00 22.65 224 LEU F C 1
ATOM 12975 O O . LEU F 1 227 ? 7.458 -17.665 27.939 1.00 22.75 224 LEU F O 1
ATOM 12980 N N . ASP F 1 228 ? 5.884 -18.792 26.727 1.00 23.25 225 ASP F N 1
ATOM 12981 C CA . ASP F 1 228 ? 4.905 -17.682 26.837 1.00 23.06 225 ASP F CA 1
ATOM 12982 C C . ASP F 1 228 ? 4.368 -17.609 28.271 1.00 22.54 225 ASP F C 1
ATOM 12983 O O . ASP F 1 228 ? 3.639 -16.675 28.572 1.00 23.46 225 ASP F O 1
ATOM 12988 N N . GLY F 1 229 ? 4.728 -18.553 29.128 1.00 22.51 226 GLY F N 1
ATOM 12989 C CA . GLY F 1 229 ? 4.333 -18.410 30.539 1.00 22.88 226 GLY F CA 1
ATOM 12990 C C . GLY F 1 229 ? 5.081 -17.235 31.138 1.00 22.53 226 GLY F C 1
ATOM 12991 O O . GLY F 1 229 ? 4.566 -16.583 32.067 1.00 23.45 226 GLY F O 1
ATOM 12992 N N . LEU F 1 230 ? 6.274 -16.959 30.608 1.00 23.38 227 LEU F N 1
ATOM 12993 C CA . LEU F 1 230 ? 7.040 -15.808 31.124 1.00 22.41 227 LEU F CA 1
ATOM 12994 C C . LEU F 1 230 ? 6.469 -14.518 30.541 1.00 22.65 227 LEU F C 1
ATOM 12995 O O . LEU F 1 230 ? 5.875 -14.541 29.441 1.00 24.50 227 LEU F O 1
ATOM 13000 N N . ASP F 1 231 ? 6.696 -13.424 31.247 1.00 23.96 228 ASP F N 1
ATOM 13001 C CA . ASP F 1 231 ? 6.265 -12.089 30.760 1.00 24.30 228 ASP F CA 1
ATOM 13002 C C . ASP F 1 231 ? 6.941 -11.780 29.427 1.00 25.57 228 ASP F C 1
ATOM 13003 O O . ASP F 1 231 ? 8.107 -12.118 29.255 1.00 25.05 228 ASP F O 1
ATOM 13008 N N . PRO F 1 232 ? 6.245 -11.162 28.438 1.00 26.54 229 PRO F N 1
ATOM 13009 C CA . PRO F 1 232 ? 6.879 -10.780 27.167 1.00 26.44 229 PRO F CA 1
ATOM 13010 C C . PRO F 1 232 ? 8.129 -9.898 27.333 1.00 28.33 229 PRO F C 1
ATOM 13011 O O . PRO F 1 232 ? 8.950 -9.870 26.419 1.00 29.90 229 PRO F O 1
ATOM 13015 N N . ASN F 1 233 ? 8.271 -9.199 28.464 1.00 28.43 230 ASN F N 1
ATOM 13016 C CA . ASN F 1 233 ? 9.502 -8.393 28.704 1.00 29.39 230 ASN F CA 1
ATOM 13017 C C . ASN F 1 233 ? 10.718 -9.322 28.858 1.00 29.54 230 ASN F C 1
ATOM 13018 O O . ASN F 1 233 ? 11.832 -8.927 28.449 1.00 31.52 230 ASN F O 1
ATOM 13023 N N . ASP F 1 234 ? 10.511 -10.508 29.440 1.00 25.84 231 ASP F N 1
ATOM 13024 C CA . ASP F 1 234 ? 11.591 -11.499 29.710 1.00 26.70 231 ASP F CA 1
ATOM 13025 C C . ASP F 1 234 ? 11.683 -12.526 28.564 1.00 27.93 231 ASP F C 1
ATOM 13026 O O . ASP F 1 234 ? 12.802 -13.038 28.306 1.00 26.24 231 ASP F O 1
ATOM 13031 N N . ALA F 1 235 ? 10.561 -12.825 27.909 1.00 25.30 232 ALA F N 1
ATOM 13032 C CA . ALA F 1 235 ? 10.506 -13.828 26.821 1.00 24.89 232 ALA F CA 1
ATOM 13033 C C . ALA F 1 235 ? 9.686 -13.241 25.679 1.00 25.29 232 ALA F C 1
ATOM 13034 O O . ALA F 1 235 ? 8.571 -13.678 25.389 1.00 25.85 232 ALA F O 1
ATOM 13036 N N . PRO F 1 236 ? 10.202 -12.210 24.984 1.00 24.62 233 PRO F N 1
ATOM 13037 C CA . PRO F 1 236 ? 9.436 -11.593 23.904 1.00 25.06 233 PRO F CA 1
ATOM 13038 C C . PRO F 1 236 ? 9.232 -12.515 22.697 1.00 25.48 233 PRO F C 1
ATOM 13039 O O . PRO F 1 236 ? 8.204 -12.373 22.004 1.00 25.12 233 PRO F O 1
ATOM 13043 N N . GLY F 1 237 ? 10.170 -13.438 22.490 1.00 24.30 234 GLY F N 1
ATOM 13044 C CA . GLY F 1 237 ? 10.155 -14.330 21.317 1.00 25.67 234 GLY F CA 1
ATOM 13045 C C . GLY F 1 237 ? 9.316 -15.571 21.533 1.00 24.68 234 GLY F C 1
ATOM 13046 O O . GLY F 1 237 ? 9.914 -16.658 21.667 1.00 24.42 234 GLY F O 1
ATOM 13047 N N . VAL F 1 238 ? 7.981 -15.421 21.514 1.00 22.21 235 VAL F N 1
ATOM 13048 C CA . VAL F 1 238 ? 7.050 -16.574 21.691 1.00 23.18 235 VAL F CA 1
ATOM 13049 C C . VAL F 1 238 ? 5.945 -16.496 20.623 1.00 24.49 235 VAL F C 1
ATOM 13050 O O . VAL F 1 238 ? 5.729 -15.407 20.066 1.00 25.62 235 VAL F O 1
ATOM 13054 N N . GLY F 1 239 ? 5.279 -17.623 20.350 1.00 25.65 236 GLY F N 1
ATOM 13055 C CA . GLY F 1 239 ? 4.242 -17.685 19.301 1.00 26.49 236 GLY F CA 1
ATOM 13056 C C . GLY F 1 239 ? 3.061 -16.772 19.593 1.00 27.13 236 GLY F C 1
ATOM 13057 O O . GLY F 1 239 ? 2.589 -16.069 18.653 1.00 27.77 236 GLY F O 1
ATOM 13058 N N . THR F 1 240 ? 2.633 -16.731 20.857 1.00 26.79 237 THR F N 1
ATOM 13059 C CA . THR F 1 240 ? 1.443 -15.921 21.241 1.00 28.17 237 THR F CA 1
ATOM 13060 C C . THR F 1 240 ? 1.718 -15.241 22.577 1.00 26.66 237 THR F C 1
ATOM 13061 O O . THR F 1 240 ? 1.410 -15.789 23.626 1.00 27.52 237 THR F O 1
ATOM 13065 N N . PRO F 1 241 ? 2.365 -14.056 22.581 1.00 27.27 238 PRO F N 1
ATOM 13066 C CA . PRO F 1 241 ? 2.662 -13.362 23.823 1.00 25.67 238 PRO F CA 1
ATOM 13067 C C . PRO F 1 241 ? 1.403 -12.844 24.526 1.00 27.63 238 PRO F C 1
ATOM 13068 O O . PRO F 1 241 ? 0.476 -12.430 23.852 1.00 27.72 238 PRO F O 1
ATOM 13072 N N . VAL F 1 242 ? 1.415 -12.909 25.855 1.00 25.61 239 VAL F N 1
ATOM 13073 C CA . VAL F 1 242 ? 0.294 -12.408 26.696 1.00 26.56 239 VAL F CA 1
ATOM 13074 C C . VAL F 1 242 ? 0.927 -11.571 27.811 1.00 26.97 239 VAL F C 1
ATOM 13075 O O . VAL F 1 242 ? 1.778 -12.105 28.547 1.00 26.05 239 VAL F O 1
ATOM 13079 N N . VAL F 1 243 ? 0.483 -10.324 27.953 1.00 26.16 240 VAL F N 1
ATOM 13080 C CA . VAL F 1 243 ? 1.038 -9.388 28.974 1.00 27.22 240 VAL F CA 1
ATOM 13081 C C . VAL F 1 243 ? 0.858 -9.942 30.394 1.00 24.23 240 VAL F C 1
ATOM 13082 O O . VAL F 1 243 ? -0.086 -10.749 30.621 1.00 26.36 240 VAL F O 1
ATOM 13086 N N . GLY F 1 244 ? 1.704 -9.471 31.315 1.00 26.05 241 GLY F N 1
ATOM 13087 C CA . GLY F 1 244 ? 1.597 -9.754 32.765 1.00 26.00 241 GLY F CA 1
ATOM 13088 C C . GLY F 1 244 ? 1.909 -11.185 33.135 1.00 25.53 241 GLY F C 1
ATOM 13089 O O . GLY F 1 244 ? 1.097 -11.794 33.875 1.00 26.76 241 GLY F O 1
ATOM 13090 N N . GLY F 1 245 ? 3.088 -11.658 32.736 1.00 23.50 242 GLY F N 1
ATOM 13091 C CA . GLY F 1 245 ? 3.524 -13.039 32.988 1.00 22.84 242 GLY F CA 1
ATOM 13092 C C . GLY F 1 245 ? 4.566 -13.175 34.090 1.00 23.72 242 GLY F C 1
ATOM 13093 O O . GLY F 1 245 ? 4.894 -12.191 34.776 1.00 25.45 242 GLY F O 1
ATOM 13094 N N . ILE F 1 246 ? 5.064 -14.395 34.219 1.00 23.60 243 ILE F N 1
ATOM 13095 C CA . ILE F 1 246 ? 6.052 -14.787 35.260 1.00 23.07 243 ILE F CA 1
ATOM 13096 C C . ILE F 1 246 ? 7.403 -14.174 34.894 1.00 23.00 243 ILE F C 1
ATOM 13097 O O . ILE F 1 246 ? 7.750 -14.163 33.709 1.00 24.38 243 ILE F O 1
ATOM 13102 N N . SER F 1 247 ? 8.163 -13.741 35.897 1.00 23.20 244 SER F N 1
ATOM 13103 C CA . SER F 1 247 ? 9.474 -13.120 35.609 1.00 22.12 244 SER F CA 1
ATOM 13104 C C . SER F 1 247 ? 10.536 -14.191 35.342 1.00 22.55 244 SER F C 1
ATOM 13105 O O . SER F 1 247 ? 10.320 -15.381 35.651 1.00 22.47 244 SER F O 1
ATOM 13108 N N . TYR F 1 248 ? 11.664 -13.759 34.782 1.00 21.93 245 TYR F N 1
ATOM 13109 C CA . TYR F 1 248 ? 12.801 -14.683 34.610 1.00 23.09 245 TYR F CA 1
ATOM 13110 C C . TYR F 1 248 ? 13.239 -15.200 35.986 1.00 23.82 245 TYR F C 1
ATOM 13111 O O . TYR F 1 248 ? 13.463 -16.406 36.135 1.00 22.86 245 TYR F O 1
ATOM 13120 N N . ARG F 1 249 ? 13.340 -14.312 36.974 1.00 23.96 246 ARG F N 1
ATOM 13121 C CA . ARG F 1 249 ? 13.812 -14.753 38.324 1.00 24.13 246 ARG F CA 1
ATOM 13122 C C . ARG F 1 249 ? 12.846 -15.762 38.945 1.00 24.63 246 ARG F C 1
ATOM 13123 O O . ARG F 1 249 ? 13.308 -16.740 39.548 1.00 25.27 246 ARG F O 1
ATOM 13131 N N . GLU F 1 250 ? 11.548 -15.535 38.797 1.00 22.40 247 GLU F N 1
ATOM 13132 C CA . GLU F 1 250 ? 10.551 -16.485 39.345 1.00 23.25 247 GLU F CA 1
ATOM 13133 C C . GLU F 1 250 ? 10.690 -17.836 38.638 1.00 21.85 247 GLU F C 1
ATOM 13134 O O . GLU F 1 250 ? 10.564 -18.868 39.306 1.00 22.01 247 GLU F O 1
ATOM 13140 N N . SER F 1 251 ? 10.881 -17.814 37.318 1.00 23.86 248 SER F N 1
ATOM 13141 C CA . SER F 1 251 ? 11.013 -19.053 36.515 1.00 23.10 248 SER F CA 1
ATOM 13142 C C . SER F 1 251 ? 12.301 -19.795 36.894 1.00 22.24 248 SER F C 1
ATOM 13143 O O . SER F 1 251 ? 12.273 -21.042 37.009 1.00 22.84 248 SER F O 1
ATOM 13146 N N . HIS F 1 252 ? 13.386 -19.047 37.056 1.00 22.95 249 HIS F N 1
ATOM 13147 C CA . HIS F 1 252 ? 14.714 -19.615 37.416 1.00 24.46 249 HIS F CA 1
ATOM 13148 C C . HIS F 1 252 ? 14.599 -20.298 38.777 1.00 24.23 249 HIS F C 1
ATOM 13149 O O . HIS F 1 252 ? 15.057 -21.459 38.909 1.00 24.62 249 HIS F O 1
ATOM 13156 N N . LEU F 1 253 ? 13.967 -19.611 39.734 1.00 25.86 250 LEU F N 1
ATOM 13157 C CA . LEU F 1 253 ? 13.763 -20.187 41.090 1.00 26.91 250 LEU F CA 1
ATOM 13158 C C . LEU F 1 253 ? 12.914 -21.465 40.972 1.00 25.39 250 LEU F C 1
ATOM 13159 O O . LEU F 1 253 ? 13.264 -22.476 41.617 1.00 27.60 250 LEU F O 1
ATOM 13164 N N . ALA F 1 254 ? 11.845 -21.420 40.172 1.00 25.14 251 ALA F N 1
ATOM 13165 C CA . ALA F 1 254 ? 10.956 -22.596 40.033 1.00 23.83 251 ALA F CA 1
ATOM 13166 C C . ALA F 1 254 ? 11.755 -23.790 39.498 1.00 24.53 251 ALA F C 1
ATOM 13167 O O . ALA F 1 254 ? 11.574 -24.902 40.041 1.00 25.01 251 ALA F O 1
ATOM 13169 N N . MET F 1 255 ? 12.639 -23.558 38.515 1.00 24.23 252 MET F N 1
ATOM 13170 C CA . MET F 1 255 ? 13.402 -24.674 37.899 1.00 24.19 252 MET F CA 1
ATOM 13171 C C . MET F 1 255 ? 14.379 -25.245 38.932 1.00 24.81 252 MET F C 1
ATOM 13172 O O . MET F 1 255 ? 14.508 -26.492 39.020 1.00 24.67 252 MET F O 1
ATOM 13177 N N . GLU F 1 256 ? 14.998 -24.368 39.725 1.00 25.81 253 GLU F N 1
ATOM 13178 C CA . GLU F 1 256 ? 15.941 -24.803 40.791 1.00 26.84 253 GLU F CA 1
ATOM 13179 C C . GLU F 1 256 ? 15.193 -25.654 41.824 1.00 27.48 253 GLU F C 1
ATOM 13180 O O . GLU F 1 256 ? 15.718 -26.711 42.213 1.00 28.97 253 GLU F O 1
ATOM 13186 N N . MET F 1 257 ? 13.980 -25.242 42.209 1.00 27.67 254 MET F N 1
ATOM 13187 C CA . MET F 1 257 ? 13.187 -25.982 43.230 1.00 27.49 254 MET F CA 1
ATOM 13188 C C . MET F 1 257 ? 12.735 -27.335 42.657 1.00 27.84 254 MET F C 1
ATOM 13189 O O . MET F 1 257 ? 12.725 -28.325 43.412 1.00 27.55 254 MET F O 1
ATOM 13194 N N . LEU F 1 258 ? 12.396 -27.375 41.367 1.00 25.54 255 LEU F N 1
ATOM 13195 C CA . LEU F 1 258 ? 11.980 -28.648 40.724 1.00 25.68 255 LEU F CA 1
ATOM 13196 C C . LEU F 1 258 ? 13.182 -29.590 40.658 1.00 24.24 255 LEU F C 1
ATOM 13197 O O . LEU F 1 258 ? 12.995 -30.800 40.922 1.00 25.66 255 LEU F O 1
ATOM 13202 N N . TYR F 1 259 ? 14.368 -29.069 40.331 1.00 25.79 256 TYR F N 1
ATOM 13203 C CA . TYR F 1 259 ? 15.565 -29.949 40.328 1.00 27.07 256 TYR F CA 1
ATOM 13204 C C . TYR F 1 259 ? 15.794 -30.542 41.723 1.00 28.63 256 TYR F C 1
ATOM 13205 O O . TYR F 1 259 ? 16.043 -31.762 41.848 1.00 29.37 256 TYR F O 1
ATOM 13214 N N . ASP F 1 260 ? 15.743 -29.694 42.746 1.00 28.41 257 ASP F N 1
ATOM 13215 C CA . ASP F 1 260 ? 16.004 -30.139 44.139 1.00 30.04 257 ASP F CA 1
ATOM 13216 C C . ASP F 1 260 ? 15.001 -31.228 44.549 1.00 30.45 257 ASP F C 1
ATOM 13217 O O . ASP F 1 260 ? 15.390 -32.141 45.313 1.00 30.61 257 ASP F O 1
ATOM 13222 N N . ALA F 1 261 ? 13.761 -31.144 44.062 1.00 28.32 258 ALA F N 1
ATOM 13223 C CA . ALA F 1 261 ? 12.728 -32.141 44.427 1.00 29.75 258 ALA F CA 1
ATOM 13224 C C . ALA F 1 261 ? 12.998 -33.487 43.742 1.00 29.99 258 ALA F C 1
ATOM 13225 O O . ALA F 1 261 ? 12.479 -34.495 44.242 1.00 29.93 258 ALA F O 1
ATOM 13227 N N . GLY F 1 262 ? 13.727 -33.481 42.618 1.00 31.73 259 GLY F N 1
ATOM 13228 C CA . GLY F 1 262 ? 14.056 -34.702 41.852 1.00 31.90 259 GLY F CA 1
ATOM 13229 C C . GLY F 1 262 ? 12.828 -35.422 41.299 1.00 32.68 259 GLY F C 1
ATOM 13230 O O . GLY F 1 262 ? 12.923 -36.648 41.101 1.00 36.41 259 GLY F O 1
ATOM 13231 N N . ILE F 1 263 ? 11.732 -34.704 41.044 1.00 28.87 260 ILE F N 1
ATOM 13232 C CA . ILE F 1 263 ? 10.468 -35.340 40.561 1.00 31.57 260 ILE F CA 1
ATOM 13233 C C . ILE F 1 263 ? 10.310 -35.266 39.033 1.00 29.31 260 ILE F C 1
ATOM 13234 O O . ILE F 1 263 ? 9.475 -36.039 38.515 1.00 29.49 260 ILE F O 1
ATOM 13239 N N . ILE F 1 264 ? 11.063 -34.404 38.334 1.00 27.14 261 ILE F N 1
ATOM 13240 C CA . ILE F 1 264 ? 10.860 -34.248 36.863 1.00 26.49 261 ILE F CA 1
ATOM 13241 C C . ILE F 1 264 ? 11.554 -35.400 36.124 1.00 27.72 261 ILE F C 1
ATOM 13242 O O . ILE F 1 264 ? 12.783 -35.555 36.255 1.00 28.61 261 ILE F O 1
ATOM 13247 N N . THR F 1 265 ? 10.769 -36.155 35.357 1.00 27.82 262 THR F N 1
ATOM 13248 C CA . THR F 1 265 ? 11.248 -37.353 34.624 1.00 26.96 262 THR F CA 1
ATOM 13249 C C . THR F 1 265 ? 11.227 -37.093 33.107 1.00 27.16 262 THR F C 1
ATOM 13250 O O . THR F 1 265 ? 11.778 -37.913 32.376 1.00 27.82 262 THR F O 1
ATOM 13254 N N . SER F 1 266 ? 10.621 -35.990 32.664 1.00 26.62 263 SER F N 1
ATOM 13255 C CA . SER F 1 266 ? 10.603 -35.618 31.219 1.00 27.12 263 SER F CA 1
ATOM 13256 C C . SER F 1 266 ? 10.276 -34.123 31.086 1.00 25.84 263 SER F C 1
ATOM 13257 O O . SER F 1 266 ? 9.654 -33.576 32.010 1.00 24.73 263 SER F O 1
ATOM 13260 N N . ALA F 1 267 ? 10.735 -33.472 30.012 1.00 25.01 264 ALA F N 1
ATOM 13261 C CA . ALA F 1 267 ? 10.389 -32.042 29.862 1.00 24.71 264 ALA F CA 1
ATOM 13262 C C . ALA F 1 267 ? 10.356 -31.619 28.394 1.00 25.49 264 ALA F C 1
ATOM 13263 O O . ALA F 1 267 ? 10.986 -32.282 27.550 1.00 25.20 264 ALA F O 1
ATOM 13265 N N . GLU F 1 268 ? 9.535 -30.608 28.111 1.00 24.65 265 GLU F N 1
ATOM 13266 C CA . GLU F 1 268 ? 9.530 -29.978 26.775 1.00 23.90 265 GLU F CA 1
ATOM 13267 C C . GLU F 1 268 ? 9.535 -28.466 27.007 1.00 24.47 265 GLU F C 1
ATOM 13268 O O . GLU F 1 268 ? 8.919 -28.014 28.005 1.00 24.80 265 GLU F O 1
ATOM 13274 N N . PHE F 1 269 ? 10.314 -27.767 26.183 1.00 23.50 266 PHE F N 1
ATOM 13275 C CA . PHE F 1 269 ? 10.461 -26.291 26.174 1.00 22.50 266 PHE F CA 1
ATOM 13276 C C . PHE F 1 269 ? 9.946 -25.854 24.813 1.00 23.43 266 PHE F C 1
ATOM 13277 O O . PHE F 1 269 ? 10.623 -26.156 23.780 1.00 23.41 266 PHE F O 1
ATOM 13285 N N . VAL F 1 270 ? 8.781 -25.196 24.813 1.00 22.39 267 VAL F N 1
ATOM 13286 C CA . VAL F 1 270 ? 8.100 -24.954 23.509 1.00 24.24 267 VAL F CA 1
ATOM 13287 C C . VAL F 1 270 ? 7.758 -23.485 23.273 1.00 22.73 267 VAL F C 1
ATOM 13288 O O . VAL F 1 270 ? 7.905 -22.660 24.200 1.00 22.90 267 VAL F O 1
ATOM 13292 N N . GLU F 1 271 ? 7.334 -23.220 22.032 1.00 23.65 268 GLU F N 1
ATOM 13293 C CA . GLU F 1 271 ? 6.768 -21.927 21.567 1.00 24.08 268 GLU F CA 1
ATOM 13294 C C . GLU F 1 271 ? 7.820 -20.823 21.457 1.00 23.58 268 GLU F C 1
ATOM 13295 O O . GLU F 1 271 ? 7.416 -19.646 21.390 1.00 24.11 268 GLU F O 1
ATOM 13301 N N . VAL F 1 272 ? 9.109 -21.171 21.381 1.00 23.25 269 VAL F N 1
ATOM 13302 C CA . VAL F 1 272 ? 10.128 -20.117 21.114 1.00 24.16 269 VAL F CA 1
ATOM 13303 C C . VAL F 1 272 ? 9.936 -19.642 19.663 1.00 24.93 269 VAL F C 1
ATOM 13304 O O . VAL F 1 272 ? 9.818 -20.492 18.752 1.00 26.13 269 VAL F O 1
ATOM 13308 N N . ASN F 1 273 ? 9.864 -18.320 19.477 1.00 25.09 270 ASN F N 1
ATOM 13309 C CA . ASN F 1 273 ? 9.602 -17.675 18.164 1.00 25.90 270 ASN F CA 1
ATOM 13310 C C . ASN F 1 273 ? 10.639 -16.592 17.875 1.00 25.88 270 ASN F C 1
ATOM 13311 O O . ASN F 1 273 ? 10.528 -15.455 18.350 1.00 23.66 270 ASN F O 1
ATOM 13316 N N . PRO F 1 274 ? 11.674 -16.894 17.061 1.00 26.41 271 PRO F N 1
ATOM 13317 C CA . PRO F 1 274 ? 12.688 -15.897 16.718 1.00 27.84 271 PRO F CA 1
ATOM 13318 C C . PRO F 1 274 ? 12.127 -14.626 16.060 1.00 29.09 271 PRO F C 1
ATOM 13319 O O . PRO F 1 274 ? 12.727 -13.585 16.249 1.00 29.90 271 PRO F O 1
ATOM 13323 N N . ILE F 1 275 ? 10.979 -14.713 15.358 1.00 27.05 272 ILE F N 1
ATOM 13324 C CA . ILE F 1 275 ? 10.401 -13.521 14.668 1.00 27.92 272 ILE F CA 1
ATOM 13325 C C . ILE F 1 275 ? 10.168 -12.364 15.659 1.00 27.07 272 ILE F C 1
ATOM 13326 O O . ILE F 1 275 ? 10.443 -11.209 15.271 1.00 30.05 272 ILE F O 1
ATOM 13331 N N . LEU F 1 276 ? 9.653 -12.639 16.866 1.00 26.66 273 LEU F N 1
ATOM 13332 C CA . LEU F 1 276 ? 9.367 -11.563 17.857 1.00 26.13 273 LEU F CA 1
ATOM 13333 C C . LEU F 1 276 ? 10.478 -11.454 18.909 1.00 26.89 273 LEU F C 1
ATOM 13334 O O . LEU F 1 276 ? 10.357 -10.575 19.786 1.00 27.23 273 LEU F O 1
ATOM 13339 N N . ASP F 1 277 ? 11.540 -12.249 18.780 1.00 27.21 274 ASP F N 1
ATOM 13340 C CA . ASP F 1 277 ? 12.603 -12.243 19.819 1.00 24.83 274 ASP F CA 1
ATOM 13341 C C . ASP F 1 277 ? 13.547 -11.054 19.609 1.00 26.85 274 ASP F C 1
ATOM 13342 O O . ASP F 1 277 ? 13.512 -10.414 18.515 1.00 26.91 274 ASP F O 1
ATOM 13347 N N . HIS F 1 278 ? 14.351 -10.768 20.640 1.00 26.16 275 HIS F N 1
ATOM 13348 C CA . HIS F 1 278 ? 15.372 -9.695 20.606 1.00 29.03 275 HIS F CA 1
ATOM 13349 C C . HIS F 1 278 ? 16.733 -10.351 20.831 1.00 27.38 275 HIS F C 1
ATOM 13350 O O . HIS F 1 278 ? 16.997 -10.729 21.968 1.00 26.06 275 HIS F O 1
ATOM 13357 N N . LYS F 1 279 ? 17.522 -10.507 19.763 1.00 26.87 276 LYS F N 1
ATOM 13358 C CA . LYS F 1 279 ? 18.878 -11.123 19.795 1.00 29.73 276 LYS F CA 1
ATOM 13359 C C . LYS F 1 279 ? 18.864 -12.443 20.586 1.00 27.26 276 LYS F C 1
ATOM 13360 O O . LYS F 1 279 ? 19.757 -12.675 21.425 1.00 27.36 276 LYS F O 1
ATOM 13366 N N . ASN F 1 280 ? 17.869 -13.282 20.317 1.00 26.24 277 ASN F N 1
ATOM 13367 C CA . ASN F 1 280 ? 17.756 -14.639 20.923 1.00 24.76 277 ASN F CA 1
ATOM 13368 C C . ASN F 1 280 ? 17.638 -14.578 22.455 1.00 24.50 277 ASN F C 1
ATOM 13369 O O . ASN F 1 280 ? 17.991 -15.584 23.113 1.00 23.33 277 ASN F O 1
ATOM 13374 N N . LYS F 1 281 ? 17.087 -13.490 22.999 1.00 26.07 278 LYS F N 1
ATOM 13375 C CA . LYS F 1 281 ? 16.875 -13.410 24.470 1.00 27.38 278 LYS F CA 1
ATOM 13376 C C . LYS F 1 281 ? 16.034 -14.611 24.945 1.00 26.26 278 LYS F C 1
ATOM 13377 O O . LYS F 1 281 ? 16.329 -15.184 26.021 1.00 24.42 278 LYS F O 1
ATOM 13383 N N . THR F 1 282 ? 15.026 -14.994 24.161 1.00 25.26 279 THR F N 1
ATOM 13384 C CA . THR F 1 282 ? 14.124 -16.090 24.580 1.00 24.33 279 THR F CA 1
ATOM 13385 C C . THR F 1 282 ? 14.811 -17.442 24.390 1.00 23.97 279 THR F C 1
ATOM 13386 O O . THR F 1 282 ? 14.592 -18.328 25.245 1.00 23.51 279 THR F O 1
ATOM 13390 N N . GLY F 1 283 ? 15.616 -17.607 23.334 1.00 25.39 280 GLY F N 1
ATOM 13391 C CA . GLY F 1 283 ? 16.339 -18.877 23.161 1.00 24.60 280 GLY F CA 1
ATOM 13392 C C . GLY F 1 283 ? 17.341 -19.057 24.293 1.00 25.85 280 GLY F C 1
ATOM 13393 O O . GLY F 1 283 ? 17.430 -20.171 24.837 1.00 26.29 280 GLY F O 1
ATOM 13394 N N . LYS F 1 284 ? 18.046 -17.979 24.652 1.00 26.80 281 LYS F N 1
ATOM 13395 C CA . LYS F 1 284 ? 19.042 -17.993 25.761 1.00 25.81 281 LYS F CA 1
ATOM 13396 C C . LYS F 1 284 ? 18.321 -18.309 27.074 1.00 25.55 281 LYS F C 1
ATOM 13397 O O . LYS F 1 284 ? 18.819 -19.131 27.846 1.00 27.22 281 LYS F O 1
ATOM 13403 N N . THR F 1 285 ? 17.172 -17.677 27.299 1.00 25.64 282 THR F N 1
ATOM 13404 C CA . THR F 1 285 ? 16.360 -17.925 28.513 1.00 25.04 282 THR F CA 1
ATOM 13405 C C . THR F 1 285 ? 15.947 -19.393 28.582 1.00 23.53 282 THR F C 1
ATOM 13406 O O . THR F 1 285 ? 16.005 -19.963 29.682 1.00 24.88 282 THR F O 1
ATOM 13410 N N . ALA F 1 286 ? 15.530 -19.971 27.455 1.00 22.86 283 ALA F N 1
ATOM 13411 C CA . ALA F 1 286 ? 15.145 -21.397 27.426 1.00 23.67 283 ALA F CA 1
ATOM 13412 C C . ALA F 1 286 ? 16.343 -22.237 27.897 1.00 24.53 283 ALA F C 1
ATOM 13413 O O . ALA F 1 286 ? 16.151 -23.119 28.759 1.00 23.83 283 ALA F O 1
ATOM 13415 N N . VAL F 1 287 ? 17.536 -21.957 27.382 1.00 24.64 284 VAL F N 1
ATOM 13416 C CA . VAL F 1 287 ? 18.720 -22.767 27.780 1.00 24.70 284 VAL F CA 1
ATOM 13417 C C . VAL F 1 287 ? 19.010 -22.591 29.280 1.00 25.72 284 VAL F C 1
ATOM 13418 O O . VAL F 1 287 ? 19.246 -23.598 29.949 1.00 24.90 284 VAL F O 1
ATOM 13422 N N A GLU F 1 288 ? 18.967 -21.351 29.785 0.60 25.06 285 GLU F N 1
ATOM 13423 N N B GLU F 1 288 ? 18.939 -21.354 29.777 0.40 24.84 285 GLU F N 1
ATOM 13424 C CA A GLU F 1 288 ? 19.211 -21.090 31.235 0.60 24.81 285 GLU F CA 1
ATOM 13425 C CA B GLU F 1 288 ? 19.214 -21.053 31.210 0.40 24.61 285 GLU F CA 1
ATOM 13426 C C A GLU F 1 288 ? 18.198 -21.876 32.076 0.60 24.40 285 GLU F C 1
ATOM 13427 C C B GLU F 1 288 ? 18.192 -21.778 32.102 0.40 24.17 285 GLU F C 1
ATOM 13428 O O A GLU F 1 288 ? 18.593 -22.488 33.079 0.60 24.93 285 GLU F O 1
ATOM 13429 O O B GLU F 1 288 ? 18.588 -22.261 33.177 0.40 25.00 285 GLU F O 1
ATOM 13440 N N . LEU F 1 289 ? 16.927 -21.859 31.680 1.00 22.35 286 LEU F N 1
ATOM 13441 C CA . LEU F 1 289 ? 15.896 -22.597 32.459 1.00 22.58 286 LEU F CA 1
ATOM 13442 C C . LEU F 1 289 ? 16.145 -24.107 32.368 1.00 22.56 286 LEU F C 1
ATOM 13443 O O . LEU F 1 289 ? 15.962 -24.777 33.394 1.00 23.23 286 LEU F O 1
ATOM 13448 N N . VAL F 1 290 ? 16.559 -24.619 31.201 1.00 23.17 287 VAL F N 1
ATOM 13449 C CA . VAL F 1 290 ? 16.890 -26.074 31.111 1.00 23.24 287 VAL F CA 1
ATOM 13450 C C . VAL F 1 290 ? 18.074 -26.376 32.048 1.00 24.59 287 VAL F C 1
ATOM 13451 O O . VAL F 1 290 ? 18.011 -27.369 32.795 1.00 25.54 287 VAL F O 1
ATOM 13455 N N . GLU F 1 291 ? 19.111 -25.541 32.012 1.00 25.31 288 GLU F N 1
ATOM 13456 C CA . GLU F 1 291 ? 20.304 -25.746 32.873 1.00 26.38 288 GLU F CA 1
ATOM 13457 C C . GLU F 1 291 ? 19.872 -25.845 34.341 1.00 25.15 288 GLU F C 1
ATOM 13458 O O . GLU F 1 291 ? 20.323 -26.776 35.029 1.00 27.63 288 GLU F O 1
ATOM 13464 N N . SER F 1 292 ? 19.019 -24.915 34.784 1.00 24.89 289 SER F N 1
ATOM 13465 C CA . SER F 1 292 ? 18.549 -24.880 36.191 1.00 25.03 289 SER F CA 1
ATOM 13466 C C . SER F 1 292 ? 17.720 -26.130 36.497 1.00 24.72 289 SER F C 1
ATOM 13467 O O . SER F 1 292 ? 17.897 -26.720 37.563 1.00 24.30 289 SER F O 1
ATOM 13470 N N . LEU F 1 293 ? 16.848 -26.526 35.568 1.00 24.15 290 LEU F N 1
ATOM 13471 C CA . LEU F 1 293 ? 16.013 -27.731 35.784 1.00 25.23 290 LEU F CA 1
ATOM 13472 C C . LEU F 1 293 ? 16.910 -28.960 35.921 1.00 25.62 290 LEU F C 1
ATOM 13473 O O . LEU F 1 293 ? 16.517 -29.892 36.668 1.00 26.39 290 LEU F O 1
ATOM 13478 N N . LEU F 1 294 ? 18.076 -28.943 35.260 1.00 25.96 291 LEU F N 1
ATOM 13479 C CA . LEU F 1 294 ? 18.972 -30.129 35.258 1.00 28.17 291 LEU F CA 1
ATOM 13480 C C . LEU F 1 294 ? 20.090 -29.980 36.298 1.00 27.46 291 LEU F C 1
ATOM 13481 O O . LEU F 1 294 ? 21.033 -30.789 36.247 1.00 28.05 291 LEU F O 1
ATOM 13486 N N . GLY F 1 295 ? 19.975 -29.000 37.209 1.00 27.09 292 GLY F N 1
ATOM 13487 C CA . GLY F 1 295 ? 20.874 -28.953 38.383 1.00 26.95 292 GLY F CA 1
ATOM 13488 C C . GLY F 1 295 ? 21.904 -27.840 38.421 1.00 27.73 292 GLY F C 1
ATOM 13489 O O . GLY F 1 295 ? 22.681 -27.808 39.424 1.00 27.51 292 GLY F O 1
ATOM 13490 N N . LYS F 1 296 ? 21.953 -26.972 37.413 1.00 27.76 293 LYS F N 1
ATOM 13491 C CA . LYS F 1 296 ? 22.936 -25.855 37.459 1.00 29.42 293 LYS F CA 1
ATOM 13492 C C . LYS F 1 296 ? 22.608 -24.967 38.670 1.00 28.19 293 LYS F C 1
ATOM 13493 O O . LYS F 1 296 ? 21.417 -24.657 38.876 1.00 28.68 293 LYS F O 1
ATOM 13499 N N . LYS F 1 297 ? 23.622 -24.594 39.449 1.00 30.19 294 LYS F N 1
ATOM 13500 C CA . LYS F 1 297 ? 23.420 -23.691 40.615 1.00 30.32 294 LYS F CA 1
ATOM 13501 C C . LYS F 1 297 ? 24.287 -22.440 40.420 1.00 32.85 294 LYS F C 1
ATOM 13502 O O . LYS F 1 297 ? 25.306 -22.532 39.714 1.00 34.09 294 LYS F O 1
ATOM 13508 N N . LEU F 1 298 ? 23.884 -21.326 41.031 1.00 32.77 295 LEU F N 1
ATOM 13509 C CA . LEU F 1 298 ? 24.673 -20.065 40.974 1.00 31.97 295 LEU F CA 1
ATOM 13510 C C . LEU F 1 298 ? 25.913 -20.184 41.872 1.00 33.79 295 LEU F C 1
ATOM 13511 O O . LEU F 1 298 ? 26.871 -19.441 41.613 1.00 35.45 295 LEU F O 1
ATOM 13516 N N . LEU F 1 299 ? 25.898 -21.079 42.872 1.00 35.20 296 LEU F N 1
ATOM 13517 C CA . LEU F 1 299 ? 27.047 -21.271 43.801 1.00 37.67 296 LEU F CA 1
ATOM 13518 C C . LEU F 1 299 ? 27.186 -22.761 44.134 1.00 41.21 296 LEU F C 1
ATOM 13519 O O . LEU F 1 299 ? 26.173 -23.428 44.364 1.00 42.15 296 LEU F O 1
#

InterPro domains:
  IPR006035 Ureohydrolase [PF00491] (4-291)
  IPR006035 Ureohydrolase [PIRSF036979] (3-291)
  IPR006035 Ureohydrolase [PR00116] (93-108)
  IPR006035 Ureohydrolase [PR00116] (116-143)
  IPR006035 Ureohydrolase [PR00116] (170-188)
  IPR006035 Ureohydrolase [PR00116] (218-247)
  IPR006035 Ureohydrolase [PR00116] (253-267)
  IPR006035 Ureohydrolase [PS51409] (1-296)
  IPR006035 Ureohydrolase [PTHR43782] (2-295)
  IPR014033 Arginase [TIGR01229] (6-296)
  IPR014033 Arginase [cd09989] (5-290)
  IPR020855 Ureohydrolase, manganese-binding site [PS01053] (221-242)
  IPR023696 Ureohydrolase domain superfamily [SSF52768] (4-294)

Organism: Bacillus subtilis (strain 168) (NCBI:txid224308)

Solvent-accessible surface area: 58606 Å² total; per-residue (Å²): 158,26,2,1,0,0,0,0,38,0,10,29,12,117,66,78,32,0,0,28,4,0,0,17,0,0,48,55,10,95,0,50,94,89,0,53,107,50,69,56,84,28,61,62,72,27,71,5,97,30,63,130,92,194,209,193,81,124,12,31,34,31,101,1,2,35,19,0,0,68,69,0,0,118,74,0,25,130,4,22,107,86,150,48,15,1,0,0,0,0,0,1,2,1,0,0,4,0,0,0,0,0,0,5,96,68,52,123,48,6,0,0,0,0,2,0,0,34,0,10,9,15,21,58,152,52,17,135,22,3,26,2,20,14,5,0,0,2,4,2,13,31,66,40,81,132,40,1,13,66,7,56,72,55,48,73,19,4,80,39,98,15,0,0,0,0,0,0,18,45,14,49,104,26,8,34,114,44,5,130,137,38,56,11,69,18,7,9,6,43,42,1,38,126,49,29,6,44,92,0,1,83,46,0,40,106,80,6,94,93,24,77,4,4,0,0,0,0,2,0,3,0,1,19,34,68,20,0,13,0,1,10,52,58,29,70,5,2,0,36,16,42,36,0,19,8,0,0,2,29,2,95,94,43,63,49,24,46,1,0,0,0,0,4,0,2,5,13,54,12,112,102,3,53,0,0,116,4,0,4,59,0,0,10,2,7,15,17,77,63,26,57,129,80,46,146,96,31,0,0,0,1,0,0,36,0,11,32,12,120,64,78,33,0,0,27,5,0,1,17,0,0,27,50,11,92,0,49,94,85,0,53,108,54,67,32,92,28,45,52,70,6,54,7,77,42,137,161,18,78,70,38,121,33,2,36,38,2,0,68,81,0,0,113,76,0,26,118,2,18,107,75,158,53,4,2,0,0,0,0,0,1,1,1,0,0,3,0,0,0,0,0,0,6,99,68,54,124,53,7,0,0,0,0,1,0,0,33,0,9,11,14,29,72,166,44,18,136,26,3,16,2,22,16,6,0,0,1,3,2,14,30,69,39,84,118,43,2,7,55,6,58,72,56,47,73,20,4,87,41,98,15,0,0,0,0,0,0,20,46,12,48,125,25,7,30,120,48,5,128,123,41,56,11,68,19,8,6,5,41,45,1,35,133,41,32,7,38,101,0,0,96,63,0,42,109,82,5,86,96,23,74,3,3,0,0,0,0,2,0,2,0,1,22,33,58,21,0,15,0,1,11,54,59,30,57,5,1,0,34,19,44,37,0,17,6,0,0,2,28,1,41,78,42,56,49,21,44,0,0,0,0,0,4,0,2,4,14,48,10,113,103,5,57,0,0,111,5,0,4,53,0,0,5,2,7,8,18,82,60,27,54,162,31,5,0,0,0,0,0,36,0,9,28,12,113,67,78,33,0,0,27,4,0,0,17,0,0,45,54,10,89,0,48,93,84,0,54,105,51,68,60,95,29,45,62,68,27,71,7,97,31,64,127,151,189,90,123,14,32,34,33,101,1,3,35,18,1,0,69,74,0,0,122,78,0,24,118,2,20,108,73,154,50,21,2,0,0,0,0,0,1,1,1,0,0,3,0,0,0,0,0,0,6,93,69,52,121,57,7,0,0,0,0,1,0,0,34,0,10,11,14,15,62,152,52,18,130,25,2,25,2,22,15,6,0,0,2,3,2,14,30,67,41,81,118,30,2,14,58,8,57,73,56,48,73,20,4,88,39,93,20,0,0,0,0,0,0,20,46,12,47,126,25,7,32,120,51,5,126,130,40,56,11,73,18,8,9,6,43,43,1,38,129,50,30,7,43,95,0,1,88,54,0,41,110,80,5,87,96,19,73,3,3,0,0,0,0,3,0,3,0,1,22,33,65,20,1,14,0,1,10,53,59,29,60,5,2,0,34,18,43,37,0,20,8,0,0,2,31,1,93,97,42,64,50,24,42,0,0,0,0,0,4,0,2,3,14,47,11,107,103,3,56,0,0,118,5,0,4,61,0,0,10,1,7,11,18,83,64,27,59,124,55,145,87,32,0,0,0,0,0,0,35,0,11,29,12,112,68,81,35,0,0,28,4,0,1,18,0,0,26,52,10,90,0,46,86,85,0,51,112,55,69,32,92,26,38,52,64,6,53,7,97,42,129,147,22,58,67,39,122,21,2,38,24,2,0,63,94,0,0,113,82,0,25,111,3,19,96,77,151,53,6,2,0,0,0,0,0,1,2,0,0,0,3,0,0,0,0,0,0,6,98,67,53,127,56,7,0,0,0,0,1,0,0,32,0,9,10,14,30,88,169,48,20,126,31,3,22,3,23,15,6,0,0,2,3,2,13,30,69,34,65,116,44,1,13,79,6,58,74,54,48,72,18,5,79,40,98,16,0,0,0,0,0,0,20,46,12,39,122,26,7,32,118,51,5,123,123,43,55,12,66,18,7,7,5,43,46,1,34,127,38,30,6,41,100,0,1,95,60,0,40,112,83,6,90,95,22,74,3,3,0,0,0,0,2,0,3,0,1,19,33,62,21,0,17,0,1,10,54,57,30,66,5,2,0,35,21,46,35,0,23,9,0,0,2,27,2,64,93,42,64,47,21,45,0,0,0,0,0,4,0,2,4,15,54,10,115,116,5,63,0,0,110,8,0,4,53,0,0,3,1,7,8,19,81,62,27,56,190,110,25,2,0,0,0,0,0,34,0,11,24,12,123,67,79,34,0,0,27,4,0,0,18,0,0,20,51,9,90,0,50,93,84,0,51,107,50,68,50,92,29,46,56,68,13,50,5,99,40,142,161,25,69,66,36,120,20,2,47,37,3,0,56,92,0,0,96,74,0,25,123,3,21,106,75,148,52,15,1,0,0,0,0,0,1,1,1,0,0,3,0,0,0,0,0,0,5,92,67,49,132,40,7,0,0,0,0,1,0,0,34,0,9,10,12,29,74,167,45,19,126,35,4,24,3,24,15,6,0,0,1,3,2,13,30,63,33,84,122,45,1,7,68,9,50,72,56,46,73,20,3,91,38,100,13,0,0,0,0,0,0,20,46,10,24,137,26,7,48,128,52,4,131,126,38,56,11,70,18,8,8,6,39,46,2,37,123,46,30,7,35,97,0,1,88,44,0,39,99,80,6,91,87,21,77,2,3,0,0,0,0,3,0,3,0,1,20,33,64,18,0,14,0,1,10,52,60,30,63,5,2,0,34,20,43,35,0,23,6,0,0,2,29,2,95,94,43,65,50,25,43,0,0,0,0,0,4,0,2,4,13,56,11,118,117,3,62,0,0,109,6,0,3,63,0,0,6,2,6,15,19,80,65,26,53,167,107,25,1,1,0,0,0,0,37,0,8,4,4,120,64,59,35,0,0,27,5,0,1,19,0,0,46,55,10,93,0,51,92,87,0,54,107,50,57,43,76,29,63,64,76,27,73,7,99,28,93,120,97,162,24,68,43,39,121,16,2,38,23,2,0,72,84,0,0,94,70,0,23,123,4,22,103,76,152,48,16,1,0,0,0,0,0,1,1,1,0,0,3,0,0,0,0,0,0,5,97,67,50,123,52,8,0,0,0,0,1,0,0,33,0,9,10,14,13,64,152,50,18,127,35,3,26,2,21,15,5,0,0,2,3,2,14,30,68,39,82,131,39,1,13,66,8,63,71,56,48,73,19,4,86,40,99,15,0,0,0,0,0,0,19,46,12,42,135,25,6,46,121,50,6,132,125,39,57,12,70,18,8,6,6,44,51,1,34,133,55,29,7,43,90,0,1,88,47,0,38,107,82,5,87,96,22,76,3,3,0,0,0,0,2,0,3,0,1,21,34,71,20,0,13,0,1,10,52,59,30,74,6,1,0,35,17,43,35,0,20,8,0,0,4,30,1,94,96,42,65,48,25,43,0,0,0,0,0,4,0,2,4,14,46,14,110,115,4,58,0,0,120,5,0,4,62,0,0,8,2,6,14,18,82,63,27,56

Foldseek 3Di:
DAEEEEEELAQWFLDGLQFSCFVVLLVVLVLPVLVVVVPHHYHHPDYQDFDDDDDPDLQIPVVRLLVSLLVLLVVLLVCVVVVHAYEYEDDQQSNLLSNLNNPLVVWPAEAEEAQAQAPLCDESVQDPTSYNSSHRVVLLCQHYDPSSVCRPRDDNSHHQLRYEYEQHNDYGPVRVVCCVVRVHHYCHLVNCVVPPLVVVLVVNCVSNVVTPAYEYEHELLQEACVQQVQFSDHDHRHHHLVSLLVSLLVLLVSVRHRYYYYGGGHPVRDDVSSNSNSSSSSVSNNNPDDPD/DADQAAEEEEEELAQWFLDGLQFSCFVVLLVVLVLPVLCVVVVHHYHYPDYQDQPLQTPVVSLLVSLLSLLVVLLVCVVVVHAYEYEDDQQSNLLSNLNNPLVVWPAEAEEAQAQAPLCDESVQDPTSYNSSNRVVLLQQHYDPSSVCRVRDDNSHHQLRYEYEQHDDYGPVRVVCCVVSVHHYCHLVNCVVQPLVVVLVVNCVSNVPTQAYEYEHELLQEACVQQVFFSDHDHRHHHLVSLLVSLLVLLVSVRHRYYYYGGGHPVRDDPSSNSNSSSSSVCNNNPDDPD/DAEEEEEELAQWFLDGLQFSCFVVLLVVLVLPVLVVVVVHHYHYPDYDDFDDDVDLQTPVVRLLVSLLVLLVVLLVCVVVVHAYEYEDDQQLNLLSNLNNPLVVWPAEAEEAQAQAPLCDESVQDPTSYNSSNRVVLLCQHYDPSSVCRVRDDNSHHQLRYEYEQHNDYGPVRVVCCVVRVHHYCHLVNCVVQPLVVVLVVNCVSNVVTQAYEYEHELLQEACVQQVQFSDHDHRHHHLVSLLVSLLSLLVSVRHRYYYYGGGHPVRDDVSSNSNSSSSSVSNNNPDDPD/DPQAAEEEEEELAQWFPDGLQFSCFVVLLVVLVLPVLVVVVVHHYDYPYYQDQDCQTCVVRLLVSLLVLLVVLLVCVVVVHAYEYEDDFQSNVLSNLNNPLVVWPAEAEEAQAQAPLCDECVQDPGSYNSSNRVVLLQQHYDPSSVCRVRDDNSHHQLRYEYEQHDDYGPVRVVCCVVSVHHYCHLVNCVVQPLVRVLVVNCVSNVVTPAYEYEHELLQEACVQQVQFSDHDHRHHHLVSLLVSLLVLLVSVRHRYYYYGGGHPVRDDPSSNSNSSSSSVSSNNPDDPD/DAAEEEEEELAQWFPDGLQFSCFVVLLVVLVLPVLVVVVPHHYHYPYYQDFDLQTPVVRLLVSLLVLLVVLLVCVVVVHAYEYEDDQQSNVLSNLNNPLVVWPAEAEEAQAQAPLCDESVQDPGSYNSSNNVVLLQQHYDVSSVCRNHDDNSHHQLRYEYEQHNDYGPVRVVCCVVRVHHYHHLVNCVVPPLVVVLVVNCVSNVVTQAYEYEHELLQAACVQQVFFSDHDHDHHHLVSLLVSLLVLLVSVRHRYYYYGGGHPVRDDPSSNSNSSSSSVSSNNPDDPD/DAAEEEEEELAQWFPDGLQFSCFVVLLVVLVLPVLVVVVVHHYHYPDYQDFDDALQTPVVRLLVSLLVLLVVLLVCVVVVHAYEYEDDQQSNVLSNLNNPLVVWPAEAEEALAQAPLCDESVQDPTSYNSSNRVVLLQQHYDPSSVCRVHDDNSHHQLRYEYHQHDDYGPVRVVCCVVSVHHYCHLVNCVVPPLVRVLVVNCVSNVPTPAYEYEHELLQEACVQQVQFSDHDHDHHHLVSLLVSLLVLLVSVRHRYYYYGGGHPVRDDPSSNSNSSSSSVSNNNPDDPD

CATH classification: 3.40.800.10

Radius of gyration: 34.63 Å; Cα contacts (8 Å, |Δi|>4): 4256; chains: 6; bounding box: 86×87×90 Å

GO terms:
  GO:0004053 arginase activity (F, IDA)
  GO:0006525 arginine metabolic process (P, IDA)

Sequence (1737 aa):
KKTISVIGMPMDLGQARRGVDMGPSAIRYAHLIERLSSDMGYTVEEDLGDIPINREEKIDEELKNLNSSVVLLAGNEKLAQKVNKVIEEKKKFPLVLGGDHSIAIGTLAGTAKHYDNNLGVIWYDAHGDLNTLETSPSGNIHGMPLAVSLGIGHESLVNLEGYAPKIKPENVVIIGARSLDEGERKYIKESGMKVYTMHEIDRLGMTKKVIEETLDYLSACDGVHLSLDLDGLDPNDAPGVGTPVVGGISYRESHLAMEMLYDAGIITSAEFVEVNPILDHKKNKTGKTAVELVESLLGKKLLNAMDKTISVIGMPMDLGQARRGVDMGPSAIRYAHLIERLSDMGYTVEEDLGDIPINELKNLNSVLAGNEKLAQKVNKVIEEKKFPLVLGGDHSIAIGTLAGTAKHYDNLGVIWYDAHGDLNTLETSPSGNIHGMPLAVSLGIGHESLVNNLEGYAPKIKPENVVIIGARSLDEGERKYIKESGMKVYTMHEIDRLGMTKVIEETLDDYLSACDGVHLSLDLDGLDPNDAPGVGTPVVGGISYRESHLAMEMLYDAGIITSAEFVEVNPILDHHKNKTGKTAVELVESLLGKKLLKTIISVIGMPMDLGQARRGVDMGPSAIRYAHLIERLSSDMGYTVEDLGDIPINREDEELKNLNSVLAGNEKLAQKVNKVIEEKKFPLVLGGDHSIAIGTLAGTAKHYDDNNLGVIWYDAHGDLNTLEETSPSGNIHGMPLAVSLGIGHEESLVNLEGYAPKIKPENVVIIGARSLDEGERKYIKESGMKVYTMHEIDRLGMTKVIEETLDYLSACDGVHLSLDLDGLDPNDAPGVGTPVVGGISYRESHLAMEMLYDAGIITSAEFVEVNPILDHKNKTGKTAVELVESLLLGKKLLAMDKTISVIGMPMDLGQQARRGVDMGPSAIRYAHLIERLSDMGYTVEDLGDIPINELKNLNSVLLAGNEEKLAQKVNKVIEEKKFPLVLGGDHSIAIGTLAGTAKHYDNNLGVIWYDAHGDLNTLETSPSGNIHGMPLAVSLGIGHESLVNLEGYAPKIKPENVVIIGARSLDEEGERKYIKESGMKVYTMHEEIDRLGMTKVIEETLDYLSACDGVHLSLDLDGLDPNDAPGVGTPVVGGISYRESHLAMEMLYDAGIITSAEFVEVNPILDHKNKTGKTAVEELVESLLLGKKLLDKTISVIGMPMDLGQARRGVDMGPSAIRYAHLIERLSDMGYTVEDLGDIPINELKNLNSVLAGNEKLAQKVNKVIEEKKFPLVLGGDHSIAIGTLAGTAKHYDNLGVIWYDAHGDLNTLETSPSGNIHGMPLAVSLGIGHESLVNLEGYAPKIKPENVVIIGARSLDEGERKYIKESGMKVYTMHEEIDRLGMTKVIEETLLDDYYLSACDGVHLSLDLDGLDPNNDAPGVGTPVVGGISYRESHLAMEMLYDAGIITSAEFVEVNPILDHKNKTGKTAVEELVESLLGKKLLDKTISVIGMPMDLGQARRGVDMGPSAIRYAHLIERLSDMGYTVEEDLGDIPINREELKNLNSVLLAGNEKLAQKVNKVIEEKKFPLVLGGDHSIAIGTLAGTAKHYDNNLGVIWYDAHGDLNTLETSPSGNIHGMPLAVSLGIGHESLVNLEGYAPKIKPENVVIIGARSLDEGERKYIKESGMKVYTMHEIDRLGMTKVIEETLDDYLSACDGVHLSLDLDGLDPNDAPGVGTPVVGGISYRESHLAMEMLYDAGIITSAEFVEVNPILDHKNKTGKTAVEELVESLLGKKLL

Secondary structure (DSSP, 8-state):
--EEEEEE----SSS--SGGGHHHHHHHTTHHHHHHHTT--EEEEEE----------SSTTHHHHHHHHHHHHHHHHHHHHTT-EEEEEESSGGGHHHHHHHHHTT-SSEEEEEESSB-----TTT-SS--GGGSHHHHHTT-S-HHHHTGGG---SS-GGGEEEEEE-B--HHHHHHHHHHT-EEEEHHHHHHH-HHHHHHHHHHHTTT-SEEEEEEEGGGB-TTT---BSS--SS-B-HHHHHHHHHHHHHHT-EEEEEEE-B-GGG-STTHHHHHHHHHHHHHTT----/------EEEEEE----SSS--SGGGHHHHHHHTTHHHHHHHTT--EEEEEE------TTHHHHHHHHHHHHHHHHHHHHTT-EEEEEESSGGGHHHHHHHHGGG-SSEEEEEESSB-----TTT-SS--GGG-HHHHHTT-S-HHHHTGGG---SS-GGGEEEEEE-B--HHHHHHHHHHT-EEEEHHHHHHH-HHHHHHHHHHHTTT-SEEEEEEEGGGB-TTT---BSS--SS-B-HHHHHHHHHHHHHHT-EEEEEEE-B-GGG-STTHHHHHHHHHHHHHTT----/--EEEEEE----SSS--SGGGHHHHHHHTTHHHHHHHTT--EEEEEEPP------SSTTHHHHHHHHHHHHHHHHHHHHTT-EEEEEESSTTHHHHHHHHHHTT-SSEEEEEESSB-----TTT-SS--GGGSHHHHHTT-S-HHHHTGGG---SS-GGGEEEEEE-B--HHHHHHHHHHT-EEEEHHHHHHH-HHHHHHHHHHHTTT-SEEEEEEEGGGB-TTT---BSS--SS-B-HHHHHHHHHHHHHHT-EEEEEEE-B-GGG-STTHHHHHHHHHHHHHTT----/-----EEEEEE----SSS--SGGGHHHHHHHTTHHHHHHHTT--EEEEEE------TTHHHHHHHHHHHHHHHHHHHHTT-EEEEEESSGGGHHHHHHHHGGG-SSEEEEEESSB-----TTT-SS--GGG-HHHHHTT-S-HHHHTGGG---SS-GGGEEEEEE-B--HHHHHHHHHHT-EEEEHHHHHHH-HHHHHHHHHHHTTT-SEEEEEEEGGGB-TTT---BSS--SS-B-HHHHHHHHHHHHHHT-EEEEEEE-B-GGG-STTHHHHHHHHHHHHHTT----/-PPEEEEEE----SSS--SGGGHHHHHHHTTHHHHHHHTT--EEEEEE------TTHHHHHHHHHHHHHHHHHHHHTT-EEEEEESSGGGHHHHHHHHGGG-SSEEEEEESSB-----TTT-SS--GGG-HHHHHTT-S-HHHHTGGG---SS-GGGEEEEEE-B--HHHHHHHHHHT-EEEEHHHHHHH-HHHHHHHHHHHTTT-SEEEEEEEGGGB-TTT---BSS--SS-B-HHHHHHHHHHHHHHT-EEEEEEE-B-GGG-STTHHHHHHHHHHHHHTT----/-PPEEEEEE----SSS--SGGGHHHHHHHTTHHHHHHHTT--EEEEEE--------TTHHHHHHHHHHHHHHHHHHHHTT-EEEEEESSGGGHHHHHHHHGGG-SSEEEEEESSB-----TTT-SS--GGGSHHHHHTT-S-HHHHTGGG---SS-GGGEEEEEE-B--HHHHHHHHHHT-EEEEHHHHHHH-HHHHHHHHHHHTTT-SEEEEEEEGGGB-TTT---BSS--SS-B-HHHHHHHHHHHHHHT-EEEEEEE-B-GGG-STTHHHHHHHHHHHHHTT----

Nearest PDB structures (foldseek):
  6nfp-assembly1_F  TM=1.003E+00  e=3.147E-59  Bacillus subtilis subsp. subtilis str. 168
  6nfp-assembly1_E  TM=1.003E+00  e=1.555E-58  Bacillus subtilis subsp. subtilis str. 168
  6nfp-assembly1_C  TM=1.003E+00  e=4.343E-58  Bacillus subtilis subsp. subtilis str. 168
  6nfp-assembly1_A  TM=1.003E+00  e=1.440E-57  Bacillus subtilis subsp. subtilis str. 168
  6nbk-assembly1_B  TM=9.940E-01  e=2.331E-47  Bacillus thuringiensis DB27

B-factor: mean 31.94, std 10.36, range [18.81, 102.85]